Protein 1WI4 (pdb70)

CATH classification: 2.30.42.10

InterPro domains:
  IPR001202 WW domain [PF00397] (502-531)
  IPR001202 WW domain [PS01159] (506-531)
  IPR001202 WW domain [PS50020] (500-533)
  IPR001202 WW domain [SM00456] (501-533)
  IPR001202 WW domain [cd00201] (503-533)
  IPR001478 PDZ domain [PF00595] (27-93)
  IPR001478 PDZ domain [PS50106] (19-93)
  IPR001478 PDZ domain [SM00228] (29-109)
  IPR036020 WW domain superfamily [SSF51045] (499-533)
  IPR036034 PDZ superfamily [G3DSA:2.30.42.10] (19-107)
  IPR036034 PDZ superfamily [SSF50156] (15-94)
  IPR051342 PDZ domain-containing scaffold protein [PTHR19964] (27-443)

Nearest PDB structures (foldseek):
  1wi4-assembly1_A  TM=8.810E-01  e=4.599E-17  Mus musculus
  7weg-assembly2_B  TM=8.298E-01  e=1.142E-06  Mus musculus
  6zc8-assembly1_A  TM=8.086E-01  e=1.551E-05  Homo sapiens
  3cbx-assembly1_A  TM=6.709E-01  e=1.551E-05  Homo sapiens
  2yt7-assembly1_A  TM=7.079E-01  e=3.845E-05  Homo sapiens

Organism: Mus musculus (NCBI:txid10090)

Secondary structure (DSSP, 8-state):
-----S--S----TTEEEEEE--SS---EEEEE-SSSSS-SSEEEEEE-TTSHHHHH-S--TT-BEEEETTS--TT--HHHHHHHHHHS--SSSS-EEEEEE-------

Foldseek 3Di:
DVPDDDDDPDDDDQQKDKDWWAADQFDQWAKDAAPPDPNDVWIWGCARDPPHGVNVVPPHGTPWTFQDKQDGGSVRHGSCVRVVCRVVPPHDDGGTIITITGDDDDDDD

Radius of gyration: 14.54 Å; Cα contacts (8 Å, |Δi|>4): 215; chains: 1; bounding box: 42×41×35 Å

GO terms:
  GO:0045335 phagocytic vesicle (C, IDA)
  GO:0010827 regulation of D-glucose transmembrane transport (P, IDA)
  GO:0006605 protein targeting (P, IDA)
  GO:0008286 insulin receptor signaling pathway (P, IDA)
  GO:0071346 cellular response to type II interferon (P, IDA)
  GO:0005515 protein binding (F, IPI)

Structure (mmCIF, N/CA/C/O backbone):
data_1WI4
#
_entry.id   1WI4
#
loop_
_atom_site.group_PDB
_atom_site.id
_atom_site.type_symbol
_atom_site.label_atom_id
_atom_site.label_alt_id
_atom_site.label_comp_id
_atom_site.label_asym_id
_atom_site.label_entity_id
_atom_site.label_seq_id
_atom_site.pdbx_PDB_ins_code
_atom_site.Cartn_x
_atom_site.Cartn_y
_atom_site.Cartn_z
_atom_site.occupancy
_atom_site.B_iso_or_equiv
_atom_site.auth_seq_id
_atom_site.auth_comp_id
_atom_site.auth_asym_id
_atom_site.auth_atom_id
_atom_site.pdbx_PDB_model_num
ATOM 1 N N . GLY A 1 1 ? 6.209 23.264 -23.502 1.00 0.00 1 GLY A N 1
ATOM 2 C CA . GLY A 1 1 ? 6.886 22.172 -22.827 1.00 0.00 1 GLY A CA 1
ATOM 3 C C . GLY A 1 1 ? 6.066 21.598 -21.688 1.00 0.00 1 GLY A C 1
ATOM 4 O O . GLY A 1 1 ? 4.880 21.312 -21.851 1.00 0.00 1 GLY A O 1
ATOM 8 N N . SER A 1 2 ? 6.700 21.427 -20.532 1.00 0.00 2 SER A N 1
ATOM 9 C CA . SER A 1 2 ? 6.023 20.877 -19.363 1.00 0.00 2 SER A CA 1
ATOM 10 C C . SER A 1 2 ? 5.754 21.967 -18.330 1.00 0.00 2 SER A C 1
ATOM 11 O O . SER A 1 2 ? 6.588 22.844 -18.105 1.00 0.00 2 SER A O 1
ATOM 19 N N . SER A 1 3 ? 4.584 21.903 -17.703 1.00 0.00 3 SER A N 1
ATOM 20 C CA . SER A 1 3 ? 4.202 22.885 -16.695 1.00 0.00 3 SER A CA 1
ATOM 21 C C . SER A 1 3 ? 3.847 22.203 -15.378 1.00 0.00 3 SER A C 1
ATOM 22 O O . SER A 1 3 ? 3.292 21.105 -15.365 1.00 0.00 3 SER A O 1
ATOM 30 N N . GLY A 1 4 ? 4.171 22.862 -14.270 1.00 0.00 4 GLY A N 1
ATOM 31 C CA . GLY A 1 4 ? 3.880 22.305 -12.962 1.00 0.00 4 GLY A CA 1
ATOM 32 C C . GLY A 1 4 ? 4.831 22.805 -11.894 1.00 0.00 4 GLY A C 1
ATOM 33 O O . GLY A 1 4 ? 4.744 23.956 -11.465 1.00 0.00 4 GLY A O 1
ATOM 37 N N . SER A 1 5 ? 5.741 21.939 -11.461 1.00 0.00 5 SER A N 1
ATOM 38 C CA . SER A 1 5 ? 6.709 22.297 -10.431 1.00 0.00 5 SER A CA 1
ATOM 39 C C . SER A 1 5 ? 6.015 22.941 -9.234 1.00 0.00 5 SER A C 1
ATOM 40 O O . SER A 1 5 ? 4.793 23.083 -9.213 1.00 0.00 5 SER A O 1
ATOM 48 N N . SER A 1 6 ? 6.806 23.329 -8.238 1.00 0.00 6 SER A N 1
ATOM 49 C CA . SER A 1 6 ? 6.269 23.954 -7.035 1.00 0.00 6 SER A CA 1
ATOM 50 C C . SER A 1 6 ? 5.503 22.940 -6.191 1.00 0.00 6 SER A C 1
ATOM 51 O O . SER A 1 6 ? 5.948 22.551 -5.112 1.00 0.00 6 SER A O 1
ATOM 59 N N . GLY A 1 7 ? 4.347 22.514 -6.692 1.00 0.00 7 GLY A N 1
ATOM 60 C CA . GLY A 1 7 ? 3.537 21.549 -5.972 1.00 0.00 7 GLY A CA 1
ATOM 61 C C . GLY A 1 7 ? 2.527 20.858 -6.867 1.00 0.00 7 GLY A C 1
ATOM 62 O O . GLY A 1 7 ? 2.047 21.441 -7.839 1.00 0.00 7 GLY A O 1
ATOM 66 N N . SER A 1 8 ? 2.206 19.610 -6.541 1.00 0.00 8 SER A N 1
ATOM 67 C CA . SER A 1 8 ? 1.251 18.836 -7.325 1.00 0.00 8 SER A CA 1
ATOM 68 C C . SER A 1 8 ? 0.610 17.743 -6.476 1.00 0.00 8 SER A C 1
ATOM 69 O O . SER A 1 8 ? 1.238 17.157 -5.595 1.00 0.00 8 SER A O 1
ATOM 77 N N . PRO A 1 9 ? -0.674 17.462 -6.746 1.00 0.00 9 PRO A N 1
ATOM 78 C CA . PRO A 1 9 ? -1.430 16.438 -6.019 1.00 0.00 9 PRO A CA 1
ATOM 79 C C . PRO A 1 9 ? -0.951 15.026 -6.340 1.00 0.00 9 PRO A C 1
ATOM 80 O O . PRO A 1 9 ? -0.788 14.196 -5.445 1.00 0.00 9 PRO A O 1
ATOM 91 N N . LEU A 1 10 ? -0.726 14.760 -7.622 1.00 0.00 10 LEU A N 1
ATOM 92 C CA . LEU A 1 10 ? -0.265 13.448 -8.062 1.00 0.00 10 LEU A CA 1
ATOM 93 C C . LEU A 1 10 ? 1.029 13.566 -8.862 1.00 0.00 10 LEU A C 1
ATOM 94 O O . LEU A 1 10 ? 1.200 14.495 -9.651 1.00 0.00 10 LEU A O 1
ATOM 110 N N . ASP A 1 11 ? 1.934 12.616 -8.655 1.00 0.00 11 ASP A N 1
ATOM 111 C CA . ASP A 1 11 ? 3.211 12.611 -9.359 1.00 0.00 11 ASP A CA 1
ATOM 112 C C . ASP A 1 11 ? 4.056 11.410 -8.944 1.00 0.00 11 ASP A C 1
ATOM 113 O O . ASP A 1 11 ? 4.633 11.391 -7.857 1.00 0.00 11 ASP A O 1
ATOM 122 N N . ARG A 1 12 ? 4.122 10.410 -9.817 1.00 0.00 12 ARG A N 1
ATOM 123 C CA . ARG A 1 12 ? 4.894 9.205 -9.540 1.00 0.00 12 ARG A CA 1
ATOM 124 C C . ARG A 1 12 ? 6.271 9.556 -8.984 1.00 0.00 12 ARG A C 1
ATOM 125 O O . ARG A 1 12 ? 6.917 10.497 -9.448 1.00 0.00 12 ARG A O 1
ATOM 146 N N . ASP A 1 13 ? 6.714 8.796 -7.990 1.00 0.00 13 ASP A N 1
ATOM 147 C CA . ASP A 1 13 ? 8.014 9.026 -7.371 1.00 0.00 13 ASP A CA 1
ATOM 148 C C . ASP A 1 13 ? 9.119 8.316 -8.148 1.00 0.00 13 ASP A C 1
ATOM 149 O O . ASP A 1 13 ? 8.885 7.328 -8.844 1.00 0.00 13 ASP A O 1
ATOM 158 N N . PRO A 1 14 ? 10.352 8.831 -8.028 1.00 0.00 14 PRO A N 1
ATOM 159 C CA . PRO A 1 14 ? 11.517 8.262 -8.712 1.00 0.00 14 PRO A CA 1
ATOM 160 C C . PRO A 1 14 ? 11.921 6.907 -8.140 1.00 0.00 14 PRO A C 1
ATOM 161 O O . PRO A 1 14 ? 12.360 6.021 -8.871 1.00 0.00 14 PRO A O 1
ATOM 172 N N . ALA A 1 15 ? 11.768 6.755 -6.828 1.00 0.00 15 ALA A N 1
ATOM 173 C CA . ALA A 1 15 ? 12.114 5.507 -6.159 1.00 0.00 15 ALA A CA 1
ATOM 174 C C . ALA A 1 15 ? 10.889 4.616 -5.991 1.00 0.00 15 ALA A C 1
ATOM 175 O O . ALA A 1 15 ? 10.849 3.758 -5.109 1.00 0.00 15 ALA A O 1
ATOM 182 N N . PHE A 1 16 ? 9.889 4.825 -6.841 1.00 0.00 16 PHE A N 1
ATOM 183 C CA . PHE A 1 16 ? 8.661 4.041 -6.785 1.00 0.00 16 PHE A CA 1
ATOM 184 C C . PHE A 1 16 ? 8.922 2.592 -7.185 1.00 0.00 16 PHE A C 1
ATOM 185 O O . PHE A 1 16 ? 9.203 2.299 -8.347 1.00 0.00 16 PHE A O 1
ATOM 202 N N . ARG A 1 17 ? 8.826 1.690 -6.214 1.00 0.00 17 ARG A N 1
ATOM 203 C CA . ARG A 1 17 ? 9.053 0.272 -6.464 1.00 0.00 17 ARG A CA 1
ATOM 204 C C . ARG A 1 17 ? 7.744 -0.509 -6.396 1.00 0.00 17 ARG A C 1
ATOM 205 O O . ARG A 1 17 ? 6.833 -0.151 -5.649 1.00 0.00 17 ARG A O 1
ATOM 226 N N . VAL A 1 18 ? 7.656 -1.577 -7.182 1.00 0.00 18 VAL A N 1
ATOM 227 C CA . VAL A 1 18 ? 6.459 -2.409 -7.212 1.00 0.00 18 VAL A CA 1
ATOM 228 C C . VAL A 1 18 ? 6.809 -3.882 -7.035 1.00 0.00 18 VAL A C 1
ATOM 229 O O . VAL A 1 18 ? 7.639 -4.425 -7.765 1.00 0.00 18 VAL A O 1
ATOM 242 N N . ILE A 1 19 ? 6.170 -4.524 -6.063 1.00 0.00 19 ILE A N 1
ATOM 243 C CA . ILE A 1 19 ? 6.413 -5.935 -5.792 1.00 0.00 19 ILE A CA 1
ATOM 244 C C . ILE A 1 19 ? 5.104 -6.716 -5.728 1.00 0.00 19 ILE A C 1
ATOM 245 O O . ILE A 1 19 ? 4.021 -6.147 -5.872 1.00 0.00 19 ILE A O 1
ATOM 261 N N . THR A 1 20 ? 5.211 -8.023 -5.508 1.00 0.00 20 THR A N 1
ATOM 262 C CA . THR A 1 20 ? 4.037 -8.882 -5.423 1.00 0.00 20 THR A CA 1
ATOM 263 C C . THR A 1 20 ? 4.121 -9.811 -4.218 1.00 0.00 20 THR A C 1
ATOM 264 O O . THR A 1 20 ? 5.164 -10.411 -3.956 1.00 0.00 20 THR A O 1
ATOM 275 N N . VAL A 1 21 ? 3.017 -9.926 -3.487 1.00 0.00 21 VAL A N 1
ATOM 276 C CA . VAL A 1 21 ? 2.966 -10.785 -2.310 1.00 0.00 21 VAL A CA 1
ATOM 277 C C . VAL A 1 21 ? 2.058 -11.987 -2.545 1.00 0.00 21 VAL A C 1
ATOM 278 O O . VAL A 1 21 ? 0.886 -11.837 -2.890 1.00 0.00 21 VAL A O 1
ATOM 291 N N . THR A 1 22 ? 2.608 -13.183 -2.356 1.00 0.00 22 THR A N 1
ATOM 292 C CA . THR A 1 22 ? 1.849 -14.412 -2.548 1.00 0.00 22 THR A CA 1
ATOM 293 C C . THR A 1 22 ? 0.515 -14.355 -1.811 1.00 0.00 22 THR A C 1
ATOM 294 O O . THR A 1 22 ? 0.474 -14.321 -0.581 1.00 0.00 22 THR A O 1
ATOM 305 N N . LYS A 1 23 ? -0.575 -14.347 -2.571 1.00 0.00 23 LYS A N 1
ATOM 306 C CA . LYS A 1 23 ? -1.912 -14.296 -1.991 1.00 0.00 23 LYS A CA 1
ATOM 307 C C . LYS A 1 23 ? -2.405 -15.696 -1.640 1.00 0.00 23 LYS A C 1
ATOM 308 O O . LYS A 1 23 ? -2.426 -16.588 -2.488 1.00 0.00 23 LYS A O 1
ATOM 327 N N . GLU A 1 24 ? -2.803 -15.881 -0.385 1.00 0.00 24 GLU A N 1
ATOM 328 C CA . GLU A 1 24 ? -3.297 -17.173 0.077 1.00 0.00 24 GLU A CA 1
ATOM 329 C C . GLU A 1 24 ? -4.647 -17.022 0.772 1.00 0.00 24 GLU A C 1
ATOM 330 O O . GLU A 1 24 ? -5.617 -17.697 0.425 1.00 0.00 24 GLU A O 1
ATOM 342 N N . THR A 1 25 ? -4.703 -16.131 1.758 1.00 0.00 25 THR A N 1
ATOM 343 C CA . THR A 1 25 ? -5.932 -15.892 2.503 1.00 0.00 25 THR A CA 1
ATOM 344 C C . THR A 1 25 ? -6.465 -14.487 2.249 1.00 0.00 25 THR A C 1
ATOM 345 O O . THR A 1 25 ? -7.630 -14.309 1.894 1.00 0.00 25 THR A O 1
ATOM 356 N N . GLY A 1 26 ? -5.604 -13.490 2.431 1.00 0.00 26 GLY A N 1
ATOM 357 C CA . GLY A 1 26 ? -6.008 -12.113 2.216 1.00 0.00 26 GLY A CA 1
ATOM 358 C C . GLY A 1 26 ? -4.894 -11.129 2.515 1.00 0.00 26 GLY A C 1
ATOM 359 O O . GLY A 1 26 ? -3.864 -11.499 3.080 1.00 0.00 26 GLY A O 1
ATOM 363 N N . LEU A 1 27 ? -5.099 -9.873 2.134 1.00 0.00 27 LEU A N 1
ATOM 364 C CA . LEU A 1 27 ? -4.102 -8.832 2.363 1.00 0.00 27 LEU A CA 1
ATOM 365 C C . LEU A 1 27 ? -3.646 -8.826 3.819 1.00 0.00 27 LEU A C 1
ATOM 366 O O . LEU A 1 27 ? -2.517 -9.207 4.128 1.00 0.00 27 LEU A O 1
ATOM 382 N N . GLY A 1 28 ? -4.532 -8.392 4.710 1.00 0.00 28 GLY A N 1
ATOM 383 C CA . GLY A 1 28 ? -4.202 -8.347 6.123 1.00 0.00 28 GLY A CA 1
ATOM 384 C C . GLY A 1 28 ? -3.173 -7.281 6.444 1.00 0.00 28 GLY A C 1
ATOM 385 O O . GLY A 1 28 ? -2.262 -7.508 7.241 1.00 0.00 28 GLY A O 1
ATOM 389 N N . LEU A 1 29 ? -3.317 -6.116 5.823 1.00 0.00 29 LEU A N 1
ATOM 390 C CA . LEU A 1 29 ? -2.392 -5.011 6.045 1.00 0.00 29 LEU A CA 1
ATOM 391 C C . LEU A 1 29 ? -3.133 -3.769 6.529 1.00 0.00 29 LEU A C 1
ATOM 392 O O . LEU A 1 29 ? -4.285 -3.538 6.162 1.00 0.00 29 LEU A O 1
ATOM 408 N N . LYS A 1 30 ? -2.464 -2.971 7.354 1.00 0.00 30 LYS A N 1
ATOM 409 C CA . LYS A 1 30 ? -3.056 -1.749 7.886 1.00 0.00 30 LYS A CA 1
ATOM 410 C C . LYS A 1 30 ? -2.447 -0.516 7.227 1.00 0.00 30 LYS A C 1
ATOM 411 O O . LYS A 1 30 ? -1.291 -0.535 6.803 1.00 0.00 30 LYS A O 1
ATOM 430 N N . ILE A 1 31 ? -3.230 0.554 7.145 1.00 0.00 31 ILE A N 1
ATOM 431 C CA . ILE A 1 31 ? -2.766 1.795 6.540 1.00 0.00 31 ILE A CA 1
ATOM 432 C C . ILE A 1 31 ? -2.909 2.966 7.507 1.00 0.00 31 ILE A C 1
ATOM 433 O O . ILE A 1 31 ? -3.664 2.894 8.478 1.00 0.00 31 ILE A O 1
ATOM 449 N N . LEU A 1 32 ? -2.182 4.043 7.235 1.00 0.00 32 LEU A N 1
ATOM 450 C CA . LEU A 1 32 ? -2.229 5.232 8.080 1.00 0.00 32 LEU A CA 1
ATOM 451 C C . LEU A 1 32 ? -2.300 6.499 7.234 1.00 0.00 32 LEU A C 1
ATOM 452 O O . LEU A 1 32 ? -1.823 6.529 6.100 1.00 0.00 32 LEU A O 1
ATOM 468 N N . GLY A 1 33 ? -2.898 7.546 7.794 1.00 0.00 33 GLY A N 1
ATOM 469 C CA . GLY A 1 33 ? -3.019 8.802 7.078 1.00 0.00 33 GLY A CA 1
ATOM 470 C C . GLY A 1 33 ? -4.413 9.023 6.525 1.00 0.00 33 GLY A C 1
ATOM 471 O O . GLY A 1 33 ? -5.387 8.480 7.044 1.00 0.00 33 GLY A O 1
ATOM 475 N N . GLY A 1 34 ? -4.509 9.823 5.468 1.00 0.00 34 GLY A N 1
ATOM 476 C CA . GLY A 1 34 ? -5.798 10.102 4.862 1.00 0.00 34 GLY A CA 1
ATOM 477 C C . GLY A 1 34 ? -6.066 11.587 4.727 1.00 0.00 34 GLY A C 1
ATOM 478 O O . GLY A 1 34 ? -5.920 12.341 5.689 1.00 0.00 34 GLY A O 1
ATOM 482 N N . ILE A 1 35 ? -6.459 12.009 3.530 1.00 0.00 35 ILE A N 1
ATOM 483 C CA . ILE A 1 35 ? -6.747 13.415 3.272 1.00 0.00 35 ILE A CA 1
ATOM 484 C C . ILE A 1 35 ? -7.517 14.039 4.431 1.00 0.00 35 ILE A C 1
ATOM 485 O O . ILE A 1 35 ? -7.457 15.248 4.649 1.00 0.00 35 ILE A O 1
ATOM 501 N N . ASN A 1 36 ? -8.238 13.205 5.173 1.00 0.00 36 ASN A N 1
ATOM 502 C CA . ASN A 1 36 ? -9.019 13.675 6.312 1.00 0.00 36 ASN A CA 1
ATOM 503 C C . ASN A 1 36 ? -8.254 13.473 7.617 1.00 0.00 36 ASN A C 1
ATOM 504 O O . ASN A 1 36 ? -8.391 14.257 8.556 1.00 0.00 36 ASN A O 1
ATOM 515 N N . ARG A 1 37 ? -7.448 12.417 7.667 1.00 0.00 37 ARG A N 1
ATOM 516 C CA . ARG A 1 37 ? -6.662 12.112 8.856 1.00 0.00 37 ARG A CA 1
ATOM 517 C C . ARG A 1 37 ? -5.506 13.096 9.010 1.00 0.00 37 ARG A C 1
ATOM 518 O O . ARG A 1 37 ? -5.282 13.945 8.149 1.00 0.00 37 ARG A O 1
ATOM 539 N N . ASN A 1 38 ? -4.776 12.974 10.114 1.00 0.00 38 ASN A N 1
ATOM 540 C CA . ASN A 1 38 ? -3.643 13.853 10.382 1.00 0.00 38 ASN A CA 1
ATOM 541 C C . ASN A 1 38 ? -2.358 13.279 9.794 1.00 0.00 38 ASN A C 1
ATOM 542 O O . ASN A 1 38 ? -1.456 14.022 9.407 1.00 0.00 38 ASN A O 1
ATOM 553 N N . GLU A 1 39 ? -2.283 11.953 9.729 1.00 0.00 39 GLU A N 1
ATOM 554 C CA . GLU A 1 39 ? -1.108 11.281 9.188 1.00 0.00 39 GLU A CA 1
ATOM 555 C C . GLU A 1 39 ? -1.012 11.484 7.678 1.00 0.00 39 GLU A C 1
ATOM 556 O O . GLU A 1 39 ? 0.058 11.339 7.088 1.00 0.00 39 GLU A O 1
ATOM 568 N N . GLY A 1 40 ? -2.140 11.820 7.059 1.00 0.00 40 GLY A N 1
ATOM 569 C CA . GLY A 1 40 ? -2.163 12.037 5.624 1.00 0.00 40 GLY A CA 1
ATOM 570 C C . GLY A 1 40 ? -1.502 13.341 5.225 1.00 0.00 40 GLY A C 1
ATOM 571 O O . GLY A 1 40 ? -0.741 13.936 5.989 1.00 0.00 40 GLY A O 1
ATOM 575 N N . PRO A 1 41 ? -1.791 13.805 4.000 1.00 0.00 41 PRO A N 1
ATOM 576 C CA . PRO A 1 41 ? -2.694 13.105 3.082 1.00 0.00 41 PRO A CA 1
ATOM 577 C C . PRO A 1 41 ? -2.094 11.806 2.556 1.00 0.00 41 PRO A C 1
ATOM 578 O O . PRO A 1 41 ? -2.804 10.954 2.018 1.00 0.00 41 PRO A O 1
ATOM 589 N N . LEU A 1 42 ? -0.783 11.658 2.714 1.00 0.00 42 LEU A N 1
ATOM 590 C CA . LEU A 1 42 ? -0.086 10.461 2.255 1.00 0.00 42 LEU A CA 1
ATOM 591 C C . LEU A 1 42 ? -0.517 9.239 3.060 1.00 0.00 42 LEU A C 1
ATOM 592 O O . LEU A 1 42 ? -0.886 9.351 4.229 1.00 0.00 42 LEU A O 1
ATOM 608 N N . VAL A 1 43 ? -0.465 8.072 2.426 1.00 0.00 43 VAL A N 1
ATOM 609 C CA . VAL A 1 43 ? -0.846 6.827 3.084 1.00 0.00 43 VAL A CA 1
ATOM 610 C C . VAL A 1 43 ? 0.370 5.941 3.329 1.00 0.00 43 VAL A C 1
ATOM 611 O O . VAL A 1 43 ? 1.186 5.726 2.433 1.00 0.00 43 VAL A O 1
ATOM 624 N N . TYR A 1 44 ? 0.484 5.428 4.549 1.00 0.00 44 TYR A N 1
ATOM 625 C CA . TYR A 1 44 ? 1.602 4.566 4.914 1.00 0.00 44 TYR A CA 1
ATOM 626 C C . TYR A 1 44 ? 1.110 3.304 5.617 1.00 0.00 44 TYR A C 1
ATOM 627 O O . TYR A 1 44 ? -0.058 3.207 5.995 1.00 0.00 44 TYR A O 1
ATOM 645 N N . ILE A 1 45 ? 2.009 2.342 5.789 1.00 0.00 45 ILE A N 1
ATOM 646 C CA . ILE A 1 45 ? 1.668 1.087 6.448 1.00 0.00 45 ILE A CA 1
ATOM 647 C C . ILE A 1 45 ? 1.566 1.269 7.958 1.00 0.00 45 ILE A C 1
ATOM 648 O O . ILE A 1 45 ? 2.578 1.348 8.655 1.00 0.00 45 ILE A O 1
ATOM 664 N N . HIS A 1 46 ? 0.336 1.334 8.459 1.00 0.00 46 HIS A N 1
ATOM 665 C CA . HIS A 1 46 ? 0.101 1.505 9.888 1.00 0.00 46 HIS A CA 1
ATOM 666 C C . HIS A 1 46 ? 0.828 0.430 10.691 1.00 0.00 46 HIS A C 1
ATOM 667 O O . HIS A 1 46 ? 1.565 0.735 11.628 1.00 0.00 46 HIS A O 1
ATOM 682 N N . GLU A 1 47 ? 0.615 -0.827 10.316 1.00 0.00 47 GLU A N 1
ATOM 683 C CA . GLU A 1 47 ? 1.249 -1.946 11.003 1.00 0.00 47 GLU A CA 1
ATOM 684 C C . GLU A 1 47 ? 0.985 -3.257 10.267 1.00 0.00 47 GLU A C 1
ATOM 685 O O . GLU A 1 47 ? -0.116 -3.490 9.768 1.00 0.00 47 GLU A O 1
ATOM 697 N N . VAL A 1 48 ? 2.003 -4.109 10.205 1.00 0.00 48 VAL A N 1
ATOM 698 C CA . VAL A 1 48 ? 1.881 -5.397 9.531 1.00 0.00 48 VAL A CA 1
ATOM 699 C C . VAL A 1 48 ? 1.271 -6.445 10.455 1.00 0.00 48 VAL A C 1
ATOM 700 O O . VAL A 1 48 ? 1.959 -7.019 11.299 1.00 0.00 48 VAL A O 1
ATOM 713 N N . ILE A 1 49 ? -0.025 -6.690 10.288 1.00 0.00 49 ILE A N 1
ATOM 714 C CA . ILE A 1 49 ? -0.728 -7.670 11.106 1.00 0.00 49 ILE A CA 1
ATOM 715 C C . ILE A 1 49 ? -0.071 -9.043 11.004 1.00 0.00 49 ILE A C 1
ATOM 716 O O . ILE A 1 49 ? 0.188 -9.555 9.915 1.00 0.00 49 ILE A O 1
ATOM 732 N N . PRO A 1 50 ? 0.203 -9.655 12.166 1.00 0.00 50 PRO A N 1
ATOM 733 C CA . PRO A 1 50 ? 0.830 -10.978 12.234 1.00 0.00 50 PRO A CA 1
ATOM 734 C C . PRO A 1 50 ? -0.102 -12.087 11.757 1.00 0.00 50 PRO A C 1
ATOM 735 O O . PRO A 1 50 ? -1.065 -12.437 12.437 1.00 0.00 50 PRO A O 1
ATOM 746 N N . GLY A 1 51 ? 0.193 -12.637 10.582 1.00 0.00 51 GLY A N 1
ATOM 747 C CA . GLY A 1 51 ? -0.629 -13.700 10.035 1.00 0.00 51 GLY A CA 1
ATOM 748 C C . GLY A 1 51 ? -1.249 -13.327 8.703 1.00 0.00 51 GLY A C 1
ATOM 749 O O . GLY A 1 51 ? -2.251 -13.911 8.291 1.00 0.00 51 GLY A O 1
ATOM 753 N N . GLY A 1 52 ? -0.653 -12.349 8.028 1.00 0.00 52 GLY A N 1
ATOM 754 C CA . GLY A 1 52 ? -1.168 -11.913 6.743 1.00 0.00 52 GLY A CA 1
ATOM 755 C C . GLY A 1 52 ? -0.283 -12.340 5.588 1.00 0.00 52 GLY A C 1
ATOM 756 O O . GLY A 1 52 ? 0.746 -12.985 5.792 1.00 0.00 52 GLY A O 1
ATOM 760 N N . ASP A 1 53 ? -0.684 -11.981 4.374 1.00 0.00 53 ASP A N 1
ATOM 761 C CA . ASP A 1 53 ? 0.080 -12.331 3.182 1.00 0.00 53 ASP A CA 1
ATOM 762 C C . ASP A 1 53 ? 1.406 -11.578 3.146 1.00 0.00 53 ASP A C 1
ATOM 763 O O . ASP A 1 53 ? 2.469 -12.179 2.987 1.00 0.00 53 ASP A O 1
ATOM 772 N N . CYS A 1 54 ? 1.336 -10.259 3.294 1.00 0.00 54 CYS A N 1
ATOM 773 C CA . CYS A 1 54 ? 2.531 -9.423 3.276 1.00 0.00 54 CYS A CA 1
ATOM 774 C C . CYS A 1 54 ? 3.436 -9.744 4.461 1.00 0.00 54 CYS A C 1
ATOM 775 O O . CYS A 1 54 ? 4.660 -9.788 4.327 1.00 0.00 54 CYS A O 1
ATOM 783 N N . TYR A 1 55 ? 2.828 -9.966 5.621 1.00 0.00 55 TYR A N 1
ATOM 784 C CA . TYR A 1 55 ? 3.579 -10.279 6.831 1.00 0.00 55 TYR A CA 1
ATOM 785 C C . TYR A 1 55 ? 4.720 -11.245 6.529 1.00 0.00 55 TYR A C 1
ATOM 786 O O . TYR A 1 55 ? 5.865 -11.013 6.917 1.00 0.00 55 TYR A O 1
ATOM 804 N N . LYS A 1 56 ? 4.399 -12.331 5.834 1.00 0.00 56 LYS A N 1
ATOM 805 C CA . LYS A 1 56 ? 5.395 -13.334 5.477 1.00 0.00 56 LYS A CA 1
ATOM 806 C C . LYS A 1 56 ? 6.437 -12.752 4.527 1.00 0.00 56 LYS A C 1
ATOM 807 O O . LYS A 1 56 ? 7.631 -13.022 4.658 1.00 0.00 56 LYS A O 1
ATOM 826 N N . ASP A 1 57 ? 5.977 -11.950 3.572 1.00 0.00 57 ASP A N 1
ATOM 827 C CA . ASP A 1 57 ? 6.870 -11.328 2.601 1.00 0.00 57 ASP A CA 1
ATOM 828 C C . ASP A 1 57 ? 7.979 -10.550 3.303 1.00 0.00 57 ASP A C 1
ATOM 829 O O . ASP A 1 57 ? 9.163 -10.792 3.072 1.00 0.00 57 ASP A O 1
ATOM 838 N N . GLY A 1 58 ? 7.586 -9.613 4.161 1.00 0.00 58 GLY A N 1
ATOM 839 C CA . GLY A 1 58 ? 8.558 -8.813 4.883 1.00 0.00 58 GLY A CA 1
ATOM 840 C C . GLY A 1 58 ? 9.022 -7.609 4.088 1.00 0.00 58 GLY A C 1
ATOM 841 O O . GLY A 1 58 ? 9.301 -6.552 4.655 1.00 0.00 58 GLY A O 1
ATOM 845 N N . ARG A 1 59 ? 9.107 -7.768 2.771 1.00 0.00 59 ARG A N 1
ATOM 846 C CA . ARG A 1 59 ? 9.544 -6.685 1.897 1.00 0.00 59 ARG A CA 1
ATOM 847 C C . ARG A 1 59 ? 8.993 -5.345 2.375 1.00 0.00 59 ARG A C 1
ATOM 848 O O . ARG A 1 59 ? 9.673 -4.320 2.300 1.00 0.00 59 ARG A O 1
ATOM 869 N N . LEU A 1 60 ? 7.759 -5.359 2.866 1.00 0.00 60 LEU A N 1
ATOM 870 C CA . LEU A 1 60 ? 7.116 -4.145 3.357 1.00 0.00 60 LEU A CA 1
ATOM 871 C C . LEU A 1 60 ? 7.226 -4.046 4.875 1.00 0.00 60 LEU A C 1
ATOM 872 O O . LEU A 1 60 ? 7.500 -5.035 5.555 1.00 0.00 60 LEU A O 1
ATOM 888 N N . LYS A 1 61 ? 7.010 -2.845 5.401 1.00 0.00 61 LYS A N 1
ATOM 889 C CA . LYS A 1 61 ? 7.081 -2.615 6.839 1.00 0.00 61 LYS A CA 1
ATOM 890 C C . LYS A 1 61 ? 6.245 -1.404 7.239 1.00 0.00 61 LYS A C 1
ATOM 891 O O . LYS A 1 61 ? 5.805 -0.619 6.398 1.00 0.00 61 LYS A O 1
ATOM 910 N N . PRO A 1 62 ? 6.021 -1.245 8.552 1.00 0.00 62 PRO A N 1
ATOM 911 C CA . PRO A 1 62 ? 5.238 -0.130 9.092 1.00 0.00 62 PRO A CA 1
ATOM 912 C C . PRO A 1 62 ? 5.960 1.206 8.954 1.00 0.00 62 PRO A C 1
ATOM 913 O O . PRO A 1 62 ? 7.054 1.389 9.487 1.00 0.00 62 PRO A O 1
ATOM 924 N N . GLY A 1 63 ? 5.341 2.138 8.235 1.00 0.00 63 GLY A N 1
ATOM 925 C CA . GLY A 1 63 ? 5.940 3.445 8.041 1.00 0.00 63 GLY A CA 1
ATOM 926 C C . GLY A 1 63 ? 6.189 3.757 6.579 1.00 0.00 63 GLY A C 1
ATOM 927 O O . GLY A 1 63 ? 6.371 4.917 6.207 1.00 0.00 63 GLY A O 1
ATOM 931 N N . ASP A 1 64 ? 6.199 2.721 5.748 1.00 0.00 64 ASP A N 1
ATOM 932 C CA . ASP A 1 64 ? 6.428 2.890 4.318 1.00 0.00 64 ASP A CA 1
ATOM 933 C C . ASP A 1 64 ? 5.232 3.563 3.651 1.00 0.00 64 ASP A C 1
ATOM 934 O O . ASP A 1 64 ? 4.084 3.305 4.012 1.00 0.00 64 ASP A O 1
ATOM 943 N N . GLN A 1 65 ? 5.510 4.426 2.680 1.00 0.00 65 GLN A N 1
ATOM 944 C CA . GLN A 1 65 ? 4.456 5.136 1.965 1.00 0.00 65 GLN A CA 1
ATOM 945 C C . GLN A 1 65 ? 3.906 4.288 0.822 1.00 0.00 65 GLN A C 1
ATOM 946 O O . GLN A 1 65 ? 4.630 3.944 -0.113 1.00 0.00 65 GLN A O 1
ATOM 960 N N . LEU A 1 66 ? 2.623 3.955 0.905 1.00 0.00 66 LEU A N 1
ATOM 961 C CA . LEU A 1 66 ? 1.975 3.146 -0.122 1.00 0.00 66 LEU A CA 1
ATOM 962 C C . LEU A 1 66 ? 1.650 3.988 -1.352 1.00 0.00 66 LEU A C 1
ATOM 963 O O . LEU A 1 66 ? 1.833 5.205 -1.351 1.00 0.00 66 LEU A O 1
ATOM 979 N N . VAL A 1 67 ? 1.163 3.330 -2.400 1.00 0.00 67 VAL A N 1
ATOM 980 C CA . VAL A 1 67 ? 0.807 4.018 -3.636 1.00 0.00 67 VAL A CA 1
ATOM 981 C C . VAL A 1 67 ? -0.478 3.452 -4.229 1.00 0.00 67 VAL A C 1
ATOM 982 O O . VAL A 1 67 ? -1.372 4.200 -4.626 1.00 0.00 67 VAL A O 1
ATOM 995 N N . SER A 1 68 ? -0.564 2.127 -4.287 1.00 0.00 68 SER A N 1
ATOM 996 C CA . SER A 1 68 ? -1.739 1.460 -4.835 1.00 0.00 68 SER A CA 1
ATOM 997 C C . SER A 1 68 ? -1.713 -0.032 -4.520 1.00 0.00 68 SER A C 1
ATOM 998 O O . SER A 1 68 ? -0.659 -0.667 -4.558 1.00 0.00 68 SER A O 1
ATOM 1006 N N . ILE A 1 69 ? -2.881 -0.586 -4.210 1.00 0.00 69 ILE A N 1
ATOM 1007 C CA . ILE A 1 69 ? -2.993 -2.003 -3.890 1.00 0.00 69 ILE A CA 1
ATOM 1008 C C . ILE A 1 69 ? -4.007 -2.693 -4.796 1.00 0.00 69 ILE A C 1
ATOM 1009 O O . ILE A 1 69 ? -5.106 -2.186 -5.013 1.00 0.00 69 ILE A O 1
ATOM 1025 N N . ASN A 1 70 ? -3.628 -3.853 -5.322 1.00 0.00 70 ASN A N 1
ATOM 1026 C CA . ASN A 1 70 ? -4.505 -4.614 -6.205 1.00 0.00 70 ASN A CA 1
ATOM 1027 C C . ASN A 1 70 ? -4.637 -3.931 -7.563 1.00 0.00 70 ASN A C 1
ATOM 1028 O O . ASN A 1 70 ? -4.181 -4.453 -8.580 1.00 0.00 70 ASN A O 1
ATOM 1039 N N . LYS A 1 71 ? -5.263 -2.759 -7.571 1.00 0.00 71 LYS A N 1
ATOM 1040 C CA . LYS A 1 71 ? -5.453 -2.002 -8.802 1.00 0.00 71 LYS A CA 1
ATOM 1041 C C . LYS A 1 71 ? -6.177 -0.688 -8.526 1.00 0.00 71 LYS A C 1
ATOM 1042 O O . LYS A 1 71 ? -6.905 -0.179 -9.377 1.00 0.00 71 LYS A O 1
ATOM 1061 N N . GLU A 1 72 ? -5.970 -0.143 -7.331 1.00 0.00 72 GLU A N 1
ATOM 1062 C CA . GLU A 1 72 ? -6.603 1.112 -6.944 1.00 0.00 72 GLU A CA 1
ATOM 1063 C C . GLU A 1 72 ? -5.556 2.184 -6.657 1.00 0.00 72 GLU A C 1
ATOM 1064 O O . GLU A 1 72 ? -4.360 1.968 -6.857 1.00 0.00 72 GLU A O 1
ATOM 1076 N N . SER A 1 73 ? -6.014 3.340 -6.187 1.00 0.00 73 SER A N 1
ATOM 1077 C CA . SER A 1 73 ? -5.117 4.448 -5.876 1.00 0.00 73 SER A CA 1
ATOM 1078 C C . SER A 1 73 ? -5.111 4.737 -4.378 1.00 0.00 73 SER A C 1
ATOM 1079 O O . SER A 1 73 ? -6.164 4.835 -3.749 1.00 0.00 73 SER A O 1
ATOM 1087 N N . MET A 1 74 ? -3.915 4.873 -3.814 1.00 0.00 74 MET A N 1
ATOM 1088 C CA . MET A 1 74 ? -3.771 5.152 -2.390 1.00 0.00 74 MET A CA 1
ATOM 1089 C C . MET A 1 74 ? -3.252 6.569 -2.164 1.00 0.00 74 MET A C 1
ATOM 1090 O O . MET A 1 74 ? -3.323 7.095 -1.053 1.00 0.00 74 MET A O 1
ATOM 1104 N N . ILE A 1 75 ? -2.730 7.179 -3.222 1.00 0.00 75 ILE A N 1
ATOM 1105 C CA . ILE A 1 75 ? -2.201 8.534 -3.138 1.00 0.00 75 ILE A CA 1
ATOM 1106 C C . ILE A 1 75 ? -3.326 9.562 -3.081 1.00 0.00 75 ILE A C 1
ATOM 1107 O O . ILE A 1 75 ? -4.224 9.562 -3.922 1.00 0.00 75 ILE A O 1
ATOM 1123 N N . GLY A 1 76 ? -3.270 10.437 -2.082 1.00 0.00 76 GLY A N 1
ATOM 1124 C CA . GLY A 1 76 ? -4.290 11.460 -1.933 1.00 0.00 76 GLY A CA 1
ATOM 1125 C C . GLY A 1 76 ? -5.692 10.883 -1.920 1.00 0.00 76 GLY A C 1
ATOM 1126 O O . GLY A 1 76 ? -6.554 11.310 -2.688 1.00 0.00 76 GLY A O 1
ATOM 1130 N N . VAL A 1 77 ? -5.920 9.907 -1.047 1.00 0.00 77 VAL A N 1
ATOM 1131 C CA . VAL A 1 77 ? -7.227 9.270 -0.937 1.00 0.00 77 VAL A CA 1
ATOM 1132 C C . VAL A 1 77 ? -7.752 9.335 0.493 1.00 0.00 77 VAL A C 1
ATOM 1133 O O . VAL A 1 77 ? -7.052 9.781 1.402 1.00 0.00 77 VAL A O 1
ATOM 1146 N N . SER A 1 78 ? -8.988 8.885 0.685 1.00 0.00 78 SER A N 1
ATOM 1147 C CA . SER A 1 78 ? -9.609 8.894 2.004 1.00 0.00 78 SER A CA 1
ATOM 1148 C C . SER A 1 78 ? -9.123 7.715 2.841 1.00 0.00 78 SER A C 1
ATOM 1149 O O . SER A 1 78 ? -9.046 6.585 2.357 1.00 0.00 78 SER A O 1
ATOM 1157 N N . PHE A 1 79 ? -8.796 7.986 4.100 1.00 0.00 79 PHE A N 1
ATOM 1158 C CA . PHE A 1 79 ? -8.317 6.948 5.006 1.00 0.00 79 PHE A CA 1
ATOM 1159 C C . PHE A 1 79 ? -9.205 5.710 4.933 1.00 0.00 79 PHE A C 1
ATOM 1160 O O . PHE A 1 79 ? -8.713 4.583 4.881 1.00 0.00 79 PHE A O 1
ATOM 1177 N N . GLU A 1 80 ? -10.516 5.929 4.931 1.00 0.00 80 GLU A N 1
ATOM 1178 C CA . GLU A 1 80 ? -11.474 4.831 4.866 1.00 0.00 80 GLU A CA 1
ATOM 1179 C C . GLU A 1 80 ? -11.404 4.127 3.514 1.00 0.00 80 GLU A C 1
ATOM 1180 O O . GLU A 1 80 ? -11.507 2.904 3.434 1.00 0.00 80 GLU A O 1
ATOM 1192 N N . GLU A 1 81 ? -11.228 4.910 2.454 1.00 0.00 81 GLU A N 1
ATOM 1193 C CA . GLU A 1 81 ? -11.147 4.363 1.105 1.00 0.00 81 GLU A CA 1
ATOM 1194 C C . GLU A 1 81 ? -10.011 3.349 0.998 1.00 0.00 81 GLU A C 1
ATOM 1195 O O . GLU A 1 81 ? -10.244 2.160 0.787 1.00 0.00 81 GLU A O 1
ATOM 1207 N N . ALA A 1 82 ? -8.780 3.830 1.143 1.00 0.00 82 ALA A N 1
ATOM 1208 C CA . ALA A 1 82 ? -7.608 2.968 1.064 1.00 0.00 82 ALA A CA 1
ATOM 1209 C C . ALA A 1 82 ? -7.838 1.660 1.814 1.00 0.00 82 ALA A C 1
ATOM 1210 O O . ALA A 1 82 ? -7.530 0.580 1.309 1.00 0.00 82 ALA A O 1
ATOM 1217 N N . LYS A 1 83 ? -8.380 1.763 3.022 1.00 0.00 83 LYS A N 1
ATOM 1218 C CA . LYS A 1 83 ? -8.652 0.589 3.843 1.00 0.00 83 LYS A CA 1
ATOM 1219 C C . LYS A 1 83 ? -9.806 -0.223 3.265 1.00 0.00 83 LYS A C 1
ATOM 1220 O O . LYS A 1 83 ? -9.833 -1.449 3.377 1.00 0.00 83 LYS A O 1
ATOM 1239 N N . SER A 1 84 ? -10.758 0.468 2.646 1.00 0.00 84 SER A N 1
ATOM 1240 C CA . SER A 1 84 ? -11.917 -0.190 2.052 1.00 0.00 84 SER A CA 1
ATOM 1241 C C . SER A 1 84 ? -11.513 -0.995 0.821 1.00 0.00 84 SER A C 1
ATOM 1242 O O . SER A 1 84 ? -12.197 -1.942 0.433 1.00 0.00 84 SER A O 1
ATOM 1250 N N . ILE A 1 85 ? -10.396 -0.611 0.211 1.00 0.00 85 ILE A N 1
ATOM 1251 C CA . ILE A 1 85 ? -9.900 -1.297 -0.976 1.00 0.00 85 ILE A CA 1
ATOM 1252 C C . ILE A 1 85 ? -9.308 -2.656 -0.618 1.00 0.00 85 ILE A C 1
ATOM 1253 O O . ILE A 1 85 ? -9.602 -3.662 -1.265 1.00 0.00 85 ILE A O 1
ATOM 1269 N N . ILE A 1 86 ? -8.475 -2.679 0.417 1.00 0.00 86 ILE A N 1
ATOM 1270 C CA . ILE A 1 86 ? -7.845 -3.915 0.863 1.00 0.00 86 ILE A CA 1
ATOM 1271 C C . ILE A 1 86 ? -8.869 -5.037 0.998 1.00 0.00 86 ILE A C 1
ATOM 1272 O O . ILE A 1 86 ? -8.745 -6.086 0.366 1.00 0.00 86 ILE A O 1
ATOM 1288 N N . THR A 1 87 ? -9.885 -4.808 1.825 1.00 0.00 87 THR A N 1
ATOM 1289 C CA . THR A 1 87 ? -10.931 -5.798 2.043 1.00 0.00 87 THR A CA 1
ATOM 1290 C C . THR A 1 87 ? -11.805 -5.956 0.803 1.00 0.00 87 THR A C 1
ATOM 1291 O O . THR A 1 87 ? -12.496 -6.962 0.643 1.00 0.00 87 THR A O 1
ATOM 1302 N N . ARG A 1 88 ? -11.770 -4.956 -0.071 1.00 0.00 88 ARG A N 1
ATOM 1303 C CA . ARG A 1 88 ? -12.559 -4.984 -1.296 1.00 0.00 88 ARG A CA 1
ATOM 1304 C C . ARG A 1 88 ? -11.784 -5.652 -2.428 1.00 0.00 88 ARG A C 1
ATOM 1305 O O . ARG A 1 88 ? -12.358 -6.027 -3.450 1.00 0.00 88 ARG A O 1
ATOM 1326 N N . ALA A 1 89 ? -10.477 -5.798 -2.237 1.00 0.00 89 ALA A N 1
ATOM 1327 C CA . ALA A 1 89 ? -9.623 -6.423 -3.240 1.00 0.00 89 ALA A CA 1
ATOM 1328 C C . ALA A 1 89 ? -10.125 -7.818 -3.595 1.00 0.00 89 ALA A C 1
ATOM 1329 O O . ALA A 1 89 ? -10.876 -8.432 -2.836 1.00 0.00 89 ALA A O 1
ATOM 1336 N N . LYS A 1 90 ? -9.705 -8.316 -4.753 1.00 0.00 90 LYS A N 1
ATOM 1337 C CA . LYS A 1 90 ? -10.110 -9.640 -5.210 1.00 0.00 90 LYS A CA 1
ATOM 1338 C C . LYS A 1 90 ? -10.277 -10.594 -4.032 1.00 0.00 90 LYS A C 1
ATOM 1339 O O . LYS A 1 90 ? -11.392 -10.999 -3.700 1.00 0.00 90 LYS A O 1
ATOM 1358 N N . LEU A 1 91 ? -9.162 -10.950 -3.403 1.00 0.00 91 LEU A N 1
ATOM 1359 C CA . LEU A 1 91 ? -9.185 -11.856 -2.260 1.00 0.00 91 LEU A CA 1
ATOM 1360 C C . LEU A 1 91 ? -9.662 -13.244 -2.675 1.00 0.00 91 LEU A C 1
ATOM 1361 O O . LEU A 1 91 ? -10.536 -13.380 -3.530 1.00 0.00 91 LEU A O 1
ATOM 1377 N N . ARG A 1 92 ? -9.083 -14.271 -2.061 1.00 0.00 92 ARG A N 1
ATOM 1378 C CA . ARG A 1 92 ? -9.450 -15.648 -2.366 1.00 0.00 92 ARG A CA 1
ATOM 1379 C C . ARG A 1 92 ? -9.481 -15.882 -3.873 1.00 0.00 92 ARG A C 1
ATOM 1380 O O . ARG A 1 92 ? -10.387 -16.534 -4.392 1.00 0.00 92 ARG A O 1
ATOM 1401 N N . SER A 1 93 ? -8.485 -15.344 -4.571 1.00 0.00 93 SER A N 1
ATOM 1402 C CA . SER A 1 93 ? -8.401 -15.490 -6.019 1.00 0.00 93 SER A CA 1
ATOM 1403 C C . SER A 1 93 ? -7.201 -16.348 -6.410 1.00 0.00 93 SER A C 1
ATOM 1404 O O . SER A 1 93 ? -6.689 -17.122 -5.602 1.00 0.00 93 SER A O 1
ATOM 1412 N N . GLU A 1 94 ? -6.758 -16.204 -7.655 1.00 0.00 94 GLU A N 1
ATOM 1413 C CA . GLU A 1 94 ? -5.619 -16.966 -8.153 1.00 0.00 94 GLU A CA 1
ATOM 1414 C C . GLU A 1 94 ? -4.380 -16.082 -8.265 1.00 0.00 94 GLU A C 1
ATOM 1415 O O . GLU A 1 94 ? -3.265 -16.520 -7.981 1.00 0.00 94 GLU A O 1
ATOM 1427 N N . SER A 1 95 ? -4.584 -14.836 -8.679 1.00 0.00 95 SER A N 1
ATOM 1428 C CA . SER A 1 95 ? -3.484 -13.892 -8.833 1.00 0.00 95 SER A CA 1
ATOM 1429 C C . SER A 1 95 ? -2.997 -13.400 -7.473 1.00 0.00 95 SER A C 1
ATOM 1430 O O . SER A 1 95 ? -3.761 -13.289 -6.514 1.00 0.00 95 SER A O 1
ATOM 1438 N N . PRO A 1 96 ? -1.693 -13.096 -7.387 1.00 0.00 96 PRO A N 1
ATOM 1439 C CA . PRO A 1 96 ? -1.074 -12.610 -6.150 1.00 0.00 96 PRO A CA 1
ATOM 1440 C C . PRO A 1 96 ? -1.527 -11.199 -5.791 1.00 0.00 96 PRO A C 1
ATOM 1441 O O . PRO A 1 96 ? -2.427 -10.647 -6.422 1.00 0.00 96 PRO A O 1
ATOM 1452 N N . TRP A 1 97 ? -0.896 -10.622 -4.774 1.00 0.00 97 TRP A N 1
ATOM 1453 C CA . TRP A 1 97 ? -1.235 -9.274 -4.331 1.00 0.00 97 TRP A CA 1
ATOM 1454 C C . TRP A 1 97 ? -0.303 -8.244 -4.961 1.00 0.00 97 TRP A C 1
ATOM 1455 O O . TRP A 1 97 ? 0.916 -8.331 -4.821 1.00 0.00 97 TRP A O 1
ATOM 1476 N N . GLU A 1 98 ? -0.886 -7.271 -5.653 1.00 0.00 98 GLU A N 1
ATOM 1477 C CA . GLU A 1 98 ? -0.106 -6.225 -6.304 1.00 0.00 98 GLU A CA 1
ATOM 1478 C C . GLU A 1 98 ? 0.200 -5.089 -5.332 1.00 0.00 98 GLU A C 1
ATOM 1479 O O . GLU A 1 98 ? -0.654 -4.246 -5.058 1.00 0.00 98 GLU A O 1
ATOM 1491 N N . ILE A 1 99 ? 1.424 -5.075 -4.814 1.00 0.00 99 ILE A N 1
ATOM 1492 C CA . ILE A 1 99 ? 1.842 -4.043 -3.873 1.00 0.00 99 ILE A CA 1
ATOM 1493 C C . ILE A 1 99 ? 2.728 -3.005 -4.554 1.00 0.00 99 ILE A C 1
ATOM 1494 O O . ILE A 1 99 ? 3.739 -3.344 -5.168 1.00 0.00 99 ILE A O 1
ATOM 1510 N N . ALA A 1 100 ? 2.341 -1.739 -4.439 1.00 0.00 100 ALA A N 1
ATOM 1511 C CA . ALA A 1 100 ? 3.102 -0.650 -5.040 1.00 0.00 100 ALA A CA 1
ATOM 1512 C C . ALA A 1 100 ? 3.433 0.423 -4.009 1.00 0.00 100 ALA A C 1
ATOM 1513 O O . ALA A 1 100 ? 2.539 0.994 -3.384 1.00 0.00 100 ALA A O 1
ATOM 1520 N N . PHE A 1 101 ? 4.722 0.692 -3.835 1.00 0.00 101 PHE A N 1
ATOM 1521 C CA . PHE A 1 101 ? 5.171 1.696 -2.878 1.00 0.00 101 PHE A CA 1
ATOM 1522 C C . PHE A 1 101 ? 6.529 2.264 -3.281 1.00 0.00 101 PHE A C 1
ATOM 1523 O O . PHE A 1 101 ? 7.057 1.941 -4.345 1.00 0.00 101 PHE A O 1
ATOM 1540 N N . ILE A 1 102 ? 7.088 3.110 -2.422 1.00 0.00 102 ILE A N 1
ATOM 1541 C CA . ILE A 1 102 ? 8.384 3.722 -2.688 1.00 0.00 102 ILE A CA 1
ATOM 1542 C C . ILE A 1 102 ? 9.464 3.139 -1.782 1.00 0.00 102 ILE A C 1
ATOM 1543 O O . ILE A 1 102 ? 9.328 3.141 -0.558 1.00 0.00 102 ILE A O 1
ATOM 1559 N N . ARG A 1 103 ? 10.536 2.643 -2.391 1.00 0.00 103 ARG A N 1
ATOM 1560 C CA . ARG A 1 103 ? 11.639 2.058 -1.638 1.00 0.00 103 ARG A CA 1
ATOM 1561 C C . ARG A 1 103 ? 12.920 2.863 -1.837 1.00 0.00 103 ARG A C 1
ATOM 1562 O O . ARG A 1 103 ? 13.311 3.158 -2.966 1.00 0.00 103 ARG A O 1
ATOM 1583 N N . SER A 1 104 ? 13.568 3.216 -0.732 1.00 0.00 104 SER A N 1
ATOM 1584 C CA . SER A 1 104 ? 14.802 3.991 -0.784 1.00 0.00 104 SER A CA 1
ATOM 1585 C C . SER A 1 104 ? 15.381 4.185 0.614 1.00 0.00 104 SER A C 1
ATOM 1586 O O . SER A 1 104 ? 14.733 4.751 1.494 1.00 0.00 104 SER A O 1
ATOM 1594 N N . GLY A 1 105 ? 16.608 3.711 0.811 1.00 0.00 105 GLY A N 1
ATOM 1595 C CA . GLY A 1 105 ? 17.255 3.841 2.104 1.00 0.00 105 GLY A CA 1
ATOM 1596 C C . GLY A 1 105 ? 18.763 3.722 2.012 1.00 0.00 105 GLY A C 1
ATOM 1597 O O . GLY A 1 105 ? 19.313 3.295 0.996 1.00 0.00 105 GLY A O 1
ATOM 1601 N N . PRO A 1 106 ? 19.458 4.107 3.092 1.00 0.00 106 PRO A N 1
ATOM 1602 C CA . PRO A 1 106 ? 20.922 4.052 3.153 1.00 0.00 106 PRO A CA 1
ATOM 1603 C C . PRO A 1 106 ? 21.446 2.621 3.205 1.00 0.00 106 PRO A C 1
ATOM 1604 O O . PRO A 1 106 ? 21.123 1.864 4.121 1.00 0.00 106 PRO A O 1
ATOM 1615 N N . SER A 1 107 ? 22.257 2.257 2.217 1.00 0.00 107 SER A N 1
ATOM 1616 C CA . SER A 1 107 ? 22.824 0.915 2.149 1.00 0.00 107 SER A CA 1
ATOM 1617 C C . SER A 1 107 ? 24.314 0.970 1.826 1.00 0.00 107 SER A C 1
ATOM 1618 O O . SER A 1 107 ? 24.723 1.569 0.832 1.00 0.00 107 SER A O 1
ATOM 1626 N N . SER A 1 108 ? 25.120 0.340 2.675 1.00 0.00 108 SER A N 1
ATOM 1627 C CA . SER A 1 108 ? 26.566 0.320 2.483 1.00 0.00 108 SER A CA 1
ATOM 1628 C C . SER A 1 108 ? 27.129 1.737 2.446 1.00 0.00 108 SER A C 1
ATOM 1629 O O . SER A 1 108 ? 26.405 2.698 2.184 1.00 0.00 108 SER A O 1
ATOM 1637 N N . GLY A 1 109 ? 28.426 1.860 2.709 1.00 0.00 109 GLY A N 1
ATOM 1638 C CA . GLY A 1 109 ? 29.065 3.162 2.701 1.00 0.00 109 GLY A CA 1
ATOM 1639 C C . GLY A 1 109 ? 28.207 4.234 3.343 1.00 0.00 109 GLY A C 1
ATOM 1640 O O . GLY A 1 109 ? 28.094 5.343 2.822 1.00 0.00 109 GLY A O 1
ATOM 1644 N N . GLY A 1 1 ? 8.434 17.903 1.919 1.00 0.00 1 GLY A N 2
ATOM 1645 C CA . GLY A 1 1 ? 9.151 18.092 0.671 1.00 0.00 1 GLY A CA 2
ATOM 1646 C C . GLY A 1 1 ? 9.036 19.510 0.146 1.00 0.00 1 GLY A C 2
ATOM 1647 O O . GLY A 1 1 ? 8.996 20.464 0.922 1.00 0.00 1 GLY A O 2
ATOM 1651 N N . SER A 1 2 ? 8.985 19.647 -1.175 1.00 0.00 2 SER A N 2
ATOM 1652 C CA . SER A 1 2 ? 8.881 20.959 -1.803 1.00 0.00 2 SER A CA 2
ATOM 1653 C C . SER A 1 2 ? 8.049 20.885 -3.080 1.00 0.00 2 SER A C 2
ATOM 1654 O O . SER A 1 2 ? 7.775 19.801 -3.593 1.00 0.00 2 SER A O 2
ATOM 1662 N N . SER A 1 3 ? 7.651 22.048 -3.588 1.00 0.00 3 SER A N 2
ATOM 1663 C CA . SER A 1 3 ? 6.848 22.116 -4.802 1.00 0.00 3 SER A CA 2
ATOM 1664 C C . SER A 1 3 ? 7.302 23.271 -5.690 1.00 0.00 3 SER A C 2
ATOM 1665 O O . SER A 1 3 ? 8.097 24.113 -5.274 1.00 0.00 3 SER A O 2
ATOM 1673 N N . GLY A 1 4 ? 6.791 23.302 -6.917 1.00 0.00 4 GLY A N 2
ATOM 1674 C CA . GLY A 1 4 ? 7.155 24.357 -7.845 1.00 0.00 4 GLY A CA 2
ATOM 1675 C C . GLY A 1 4 ? 6.161 25.501 -7.842 1.00 0.00 4 GLY A C 2
ATOM 1676 O O . GLY A 1 4 ? 5.788 26.005 -6.783 1.00 0.00 4 GLY A O 2
ATOM 1680 N N . SER A 1 5 ? 5.732 25.914 -9.030 1.00 0.00 5 SER A N 2
ATOM 1681 C CA . SER A 1 5 ? 4.779 27.010 -9.161 1.00 0.00 5 SER A CA 2
ATOM 1682 C C . SER A 1 5 ? 3.352 26.518 -8.943 1.00 0.00 5 SER A C 2
ATOM 1683 O O . SER A 1 5 ? 2.610 27.070 -8.131 1.00 0.00 5 SER A O 2
ATOM 1691 N N . SER A 1 6 ? 2.974 25.475 -9.676 1.00 0.00 6 SER A N 2
ATOM 1692 C CA . SER A 1 6 ? 1.634 24.910 -9.568 1.00 0.00 6 SER A CA 2
ATOM 1693 C C . SER A 1 6 ? 1.500 24.070 -8.301 1.00 0.00 6 SER A C 2
ATOM 1694 O O . SER A 1 6 ? 2.491 23.582 -7.758 1.00 0.00 6 SER A O 2
ATOM 1702 N N . GLY A 1 7 ? 0.266 23.905 -7.835 1.00 0.00 7 GLY A N 2
ATOM 1703 C CA . GLY A 1 7 ? 0.023 23.124 -6.636 1.00 0.00 7 GLY A CA 2
ATOM 1704 C C . GLY A 1 7 ? -0.889 21.941 -6.890 1.00 0.00 7 GLY A C 2
ATOM 1705 O O . GLY A 1 7 ? -2.073 21.978 -6.554 1.00 0.00 7 GLY A O 2
ATOM 1709 N N . SER A 1 8 ? -0.338 20.888 -7.485 1.00 0.00 8 SER A N 2
ATOM 1710 C CA . SER A 1 8 ? -1.112 19.690 -7.789 1.00 0.00 8 SER A CA 2
ATOM 1711 C C . SER A 1 8 ? -1.023 18.681 -6.648 1.00 0.00 8 SER A C 2
ATOM 1712 O O . SER A 1 8 ? 0.013 18.529 -5.999 1.00 0.00 8 SER A O 2
ATOM 1720 N N . PRO A 1 9 ? -2.135 17.975 -6.395 1.00 0.00 9 PRO A N 2
ATOM 1721 C CA . PRO A 1 9 ? -2.209 16.969 -5.332 1.00 0.00 9 PRO A CA 2
ATOM 1722 C C . PRO A 1 9 ? -1.376 15.731 -5.647 1.00 0.00 9 PRO A C 2
ATOM 1723 O O . PRO A 1 9 ? -0.565 15.291 -4.831 1.00 0.00 9 PRO A O 2
ATOM 1734 N N . LEU A 1 10 ? -1.581 15.172 -6.835 1.00 0.00 10 LEU A N 2
ATOM 1735 C CA . LEU A 1 10 ? -0.849 13.984 -7.258 1.00 0.00 10 LEU A CA 2
ATOM 1736 C C . LEU A 1 10 ? 0.651 14.258 -7.310 1.00 0.00 10 LEU A C 2
ATOM 1737 O O . LEU A 1 10 ? 1.078 15.384 -7.568 1.00 0.00 10 LEU A O 2
ATOM 1753 N N . ASP A 1 11 ? 1.445 13.222 -7.064 1.00 0.00 11 ASP A N 2
ATOM 1754 C CA . ASP A 1 11 ? 2.898 13.350 -7.086 1.00 0.00 11 ASP A CA 2
ATOM 1755 C C . ASP A 1 11 ? 3.566 12.010 -6.797 1.00 0.00 11 ASP A C 2
ATOM 1756 O O . ASP A 1 11 ? 3.305 11.383 -5.770 1.00 0.00 11 ASP A O 2
ATOM 1765 N N . ARG A 1 12 ? 4.428 11.575 -7.710 1.00 0.00 12 ARG A N 2
ATOM 1766 C CA . ARG A 1 12 ? 5.132 10.308 -7.555 1.00 0.00 12 ARG A CA 2
ATOM 1767 C C . ARG A 1 12 ? 6.606 10.540 -7.238 1.00 0.00 12 ARG A C 2
ATOM 1768 O O . ARG A 1 12 ? 7.178 11.564 -7.613 1.00 0.00 12 ARG A O 2
ATOM 1789 N N . ASP A 1 13 ? 7.215 9.584 -6.546 1.00 0.00 13 ASP A N 2
ATOM 1790 C CA . ASP A 1 13 ? 8.623 9.683 -6.179 1.00 0.00 13 ASP A CA 2
ATOM 1791 C C . ASP A 1 13 ? 9.486 8.826 -7.099 1.00 0.00 13 ASP A C 2
ATOM 1792 O O . ASP A 1 13 ? 9.018 7.868 -7.716 1.00 0.00 13 ASP A O 2
ATOM 1801 N N . PRO A 1 14 ? 10.777 9.176 -7.196 1.00 0.00 14 PRO A N 2
ATOM 1802 C CA . PRO A 1 14 ? 11.733 8.451 -8.039 1.00 0.00 14 PRO A CA 2
ATOM 1803 C C . PRO A 1 14 ? 12.049 7.062 -7.495 1.00 0.00 14 PRO A C 2
ATOM 1804 O O . PRO A 1 14 ? 12.465 6.174 -8.238 1.00 0.00 14 PRO A O 2
ATOM 1815 N N . ALA A 1 15 ? 11.848 6.881 -6.194 1.00 0.00 15 ALA A N 2
ATOM 1816 C CA . ALA A 1 15 ? 12.109 5.599 -5.551 1.00 0.00 15 ALA A CA 2
ATOM 1817 C C . ALA A 1 15 ? 10.852 4.737 -5.516 1.00 0.00 15 ALA A C 2
ATOM 1818 O O . ALA A 1 15 ? 10.710 3.864 -4.659 1.00 0.00 15 ALA A O 2
ATOM 1825 N N . PHE A 1 16 ? 9.941 4.988 -6.450 1.00 0.00 16 PHE A N 2
ATOM 1826 C CA . PHE A 1 16 ? 8.694 4.235 -6.524 1.00 0.00 16 PHE A CA 2
ATOM 1827 C C . PHE A 1 16 ? 8.937 2.834 -7.077 1.00 0.00 16 PHE A C 2
ATOM 1828 O O . PHE A 1 16 ? 9.220 2.663 -8.263 1.00 0.00 16 PHE A O 2
ATOM 1845 N N . ARG A 1 17 ? 8.825 1.834 -6.209 1.00 0.00 17 ARG A N 2
ATOM 1846 C CA . ARG A 1 17 ? 9.034 0.448 -6.609 1.00 0.00 17 ARG A CA 2
ATOM 1847 C C . ARG A 1 17 ? 7.739 -0.351 -6.497 1.00 0.00 17 ARG A C 2
ATOM 1848 O O . ARG A 1 17 ? 6.928 -0.118 -5.601 1.00 0.00 17 ARG A O 2
ATOM 1869 N N . VAL A 1 18 ? 7.551 -1.295 -7.415 1.00 0.00 18 VAL A N 2
ATOM 1870 C CA . VAL A 1 18 ? 6.355 -2.129 -7.420 1.00 0.00 18 VAL A CA 2
ATOM 1871 C C . VAL A 1 18 ? 6.711 -3.600 -7.240 1.00 0.00 18 VAL A C 2
ATOM 1872 O O . VAL A 1 18 ? 7.490 -4.160 -8.012 1.00 0.00 18 VAL A O 2
ATOM 1885 N N . ILE A 1 19 ? 6.134 -4.222 -6.217 1.00 0.00 19 ILE A N 2
ATOM 1886 C CA . ILE A 1 19 ? 6.389 -5.629 -5.937 1.00 0.00 19 ILE A CA 2
ATOM 1887 C C . ILE A 1 19 ? 5.087 -6.419 -5.856 1.00 0.00 19 ILE A C 2
ATOM 1888 O O . ILE A 1 19 ? 3.997 -5.849 -5.926 1.00 0.00 19 ILE A O 2
ATOM 1904 N N . THR A 1 20 ? 5.206 -7.734 -5.705 1.00 0.00 20 THR A N 2
ATOM 1905 C CA . THR A 1 20 ? 4.039 -8.602 -5.613 1.00 0.00 20 THR A CA 2
ATOM 1906 C C . THR A 1 20 ? 4.184 -9.599 -4.469 1.00 0.00 20 THR A C 2
ATOM 1907 O O . THR A 1 20 ? 5.190 -10.300 -4.366 1.00 0.00 20 THR A O 2
ATOM 1918 N N . VAL A 1 21 ? 3.171 -9.657 -3.610 1.00 0.00 21 VAL A N 2
ATOM 1919 C CA . VAL A 1 21 ? 3.185 -10.569 -2.472 1.00 0.00 21 VAL A CA 2
ATOM 1920 C C . VAL A 1 21 ? 2.299 -11.783 -2.731 1.00 0.00 21 VAL A C 2
ATOM 1921 O O . VAL A 1 21 ? 1.129 -11.648 -3.090 1.00 0.00 21 VAL A O 2
ATOM 1934 N N . THR A 1 22 ? 2.865 -12.972 -2.546 1.00 0.00 22 THR A N 2
ATOM 1935 C CA . THR A 1 22 ? 2.128 -14.211 -2.760 1.00 0.00 22 THR A CA 2
ATOM 1936 C C . THR A 1 22 ? 0.832 -14.225 -1.959 1.00 0.00 22 THR A C 2
ATOM 1937 O O . THR A 1 22 ? 0.851 -14.215 -0.728 1.00 0.00 22 THR A O 2
ATOM 1948 N N . LYS A 1 23 ? -0.294 -14.248 -2.664 1.00 0.00 23 LYS A N 2
ATOM 1949 C CA . LYS A 1 23 ? -1.601 -14.265 -2.018 1.00 0.00 23 LYS A CA 2
ATOM 1950 C C . LYS A 1 23 ? -1.975 -15.679 -1.584 1.00 0.00 23 LYS A C 2
ATOM 1951 O O . LYS A 1 23 ? -2.299 -16.527 -2.415 1.00 0.00 23 LYS A O 2
ATOM 1970 N N . GLU A 1 24 ? -1.930 -15.924 -0.279 1.00 0.00 24 GLU A N 2
ATOM 1971 C CA . GLU A 1 24 ? -2.264 -17.235 0.264 1.00 0.00 24 GLU A CA 2
ATOM 1972 C C . GLU A 1 24 ? -3.499 -17.155 1.158 1.00 0.00 24 GLU A C 2
ATOM 1973 O O . GLU A 1 24 ? -4.344 -18.050 1.151 1.00 0.00 24 GLU A O 2
ATOM 1985 N N . THR A 1 25 ? -3.595 -16.076 1.929 1.00 0.00 25 THR A N 2
ATOM 1986 C CA . THR A 1 25 ? -4.723 -15.878 2.830 1.00 0.00 25 THR A CA 2
ATOM 1987 C C . THR A 1 25 ? -5.412 -14.544 2.564 1.00 0.00 25 THR A C 2
ATOM 1988 O O . THR A 1 25 ? -6.633 -14.435 2.660 1.00 0.00 25 THR A O 2
ATOM 1999 N N . GLY A 1 26 ? -4.619 -13.531 2.230 1.00 0.00 26 GLY A N 2
ATOM 2000 C CA . GLY A 1 26 ? -5.171 -12.217 1.955 1.00 0.00 26 GLY A CA 2
ATOM 2001 C C . GLY A 1 26 ? -4.205 -11.099 2.295 1.00 0.00 26 GLY A C 2
ATOM 2002 O O . GLY A 1 26 ? -3.113 -11.347 2.809 1.00 0.00 26 GLY A O 2
ATOM 2006 N N . LEU A 1 27 ? -4.604 -9.866 2.007 1.00 0.00 27 LEU A N 2
ATOM 2007 C CA . LEU A 1 27 ? -3.765 -8.705 2.284 1.00 0.00 27 LEU A CA 2
ATOM 2008 C C . LEU A 1 27 ? -3.424 -8.622 3.768 1.00 0.00 27 LEU A C 2
ATOM 2009 O O . LEU A 1 27 ? -2.258 -8.704 4.153 1.00 0.00 27 LEU A O 2
ATOM 2025 N N . GLY A 1 28 ? -4.450 -8.460 4.598 1.00 0.00 28 GLY A N 2
ATOM 2026 C CA . GLY A 1 28 ? -4.237 -8.371 6.031 1.00 0.00 28 GLY A CA 2
ATOM 2027 C C . GLY A 1 28 ? -3.205 -7.325 6.400 1.00 0.00 28 GLY A C 2
ATOM 2028 O O . GLY A 1 28 ? -2.205 -7.631 7.051 1.00 0.00 28 GLY A O 2
ATOM 2032 N N . LEU A 1 29 ? -3.445 -6.086 5.983 1.00 0.00 29 LEU A N 2
ATOM 2033 C CA . LEU A 1 29 ? -2.527 -4.990 6.273 1.00 0.00 29 LEU A CA 2
ATOM 2034 C C . LEU A 1 29 ? -3.292 -3.719 6.628 1.00 0.00 29 LEU A C 2
ATOM 2035 O O . LEU A 1 29 ? -4.341 -3.431 6.052 1.00 0.00 29 LEU A O 2
ATOM 2051 N N . LYS A 1 30 ? -2.757 -2.959 7.578 1.00 0.00 30 LYS A N 2
ATOM 2052 C CA . LYS A 1 30 ? -3.386 -1.716 8.009 1.00 0.00 30 LYS A CA 2
ATOM 2053 C C . LYS A 1 30 ? -2.730 -0.514 7.338 1.00 0.00 30 LYS A C 2
ATOM 2054 O O . LYS A 1 30 ? -1.535 -0.532 7.041 1.00 0.00 30 LYS A O 2
ATOM 2073 N N . ILE A 1 31 ? -3.518 0.530 7.103 1.00 0.00 31 ILE A N 2
ATOM 2074 C CA . ILE A 1 31 ? -3.012 1.741 6.470 1.00 0.00 31 ILE A CA 2
ATOM 2075 C C . ILE A 1 31 ? -3.072 2.928 7.426 1.00 0.00 31 ILE A C 2
ATOM 2076 O O . ILE A 1 31 ? -3.915 2.974 8.323 1.00 0.00 31 ILE A O 2
ATOM 2092 N N . LEU A 1 32 ? -2.175 3.887 7.228 1.00 0.00 32 LEU A N 2
ATOM 2093 C CA . LEU A 1 32 ? -2.126 5.076 8.071 1.00 0.00 32 LEU A CA 2
ATOM 2094 C C . LEU A 1 32 ? -2.234 6.344 7.231 1.00 0.00 32 LEU A C 2
ATOM 2095 O O . LEU A 1 32 ? -1.868 6.356 6.056 1.00 0.00 32 LEU A O 2
ATOM 2111 N N . GLY A 1 33 ? -2.737 7.412 7.842 1.00 0.00 33 GLY A N 2
ATOM 2112 C CA . GLY A 1 33 ? -2.882 8.672 7.136 1.00 0.00 33 GLY A CA 2
ATOM 2113 C C . GLY A 1 33 ? -4.304 8.916 6.672 1.00 0.00 33 GLY A C 2
ATOM 2114 O O . GLY A 1 33 ? -5.251 8.365 7.232 1.00 0.00 33 GLY A O 2
ATOM 2118 N N . GLY A 1 34 ? -4.456 9.747 5.645 1.00 0.00 34 GLY A N 2
ATOM 2119 C CA . GLY A 1 34 ? -5.776 10.050 5.125 1.00 0.00 34 GLY A CA 2
ATOM 2120 C C . GLY A 1 34 ? -6.031 11.541 5.022 1.00 0.00 34 GLY A C 2
ATOM 2121 O O . GLY A 1 34 ? -5.899 12.269 6.007 1.00 0.00 34 GLY A O 2
ATOM 2125 N N . ILE A 1 35 ? -6.395 11.997 3.829 1.00 0.00 35 ILE A N 2
ATOM 2126 C CA . ILE A 1 35 ? -6.668 13.411 3.602 1.00 0.00 35 ILE A CA 2
ATOM 2127 C C . ILE A 1 35 ? -7.372 14.034 4.802 1.00 0.00 35 ILE A C 2
ATOM 2128 O O . ILE A 1 35 ? -7.206 15.220 5.085 1.00 0.00 35 ILE A O 2
ATOM 2144 N N . ASN A 1 36 ? -8.157 13.225 5.507 1.00 0.00 36 ASN A N 2
ATOM 2145 C CA . ASN A 1 36 ? -8.885 13.697 6.679 1.00 0.00 36 ASN A CA 2
ATOM 2146 C C . ASN A 1 36 ? -8.096 13.427 7.956 1.00 0.00 36 ASN A C 2
ATOM 2147 O O . ASN A 1 36 ? -8.146 14.208 8.906 1.00 0.00 36 ASN A O 2
ATOM 2158 N N . ARG A 1 37 ? -7.367 12.315 7.970 1.00 0.00 37 ARG A N 2
ATOM 2159 C CA . ARG A 1 37 ? -6.567 11.941 9.130 1.00 0.00 37 ARG A CA 2
ATOM 2160 C C . ARG A 1 37 ? -5.400 12.906 9.319 1.00 0.00 37 ARG A C 2
ATOM 2161 O O . ARG A 1 37 ? -5.181 13.799 8.502 1.00 0.00 37 ARG A O 2
ATOM 2182 N N . ASN A 1 38 ? -4.654 12.718 10.404 1.00 0.00 38 ASN A N 2
ATOM 2183 C CA . ASN A 1 38 ? -3.510 13.572 10.701 1.00 0.00 38 ASN A CA 2
ATOM 2184 C C . ASN A 1 38 ? -2.237 13.017 10.069 1.00 0.00 38 ASN A C 2
ATOM 2185 O O . ASN A 1 38 ? -1.336 13.770 9.701 1.00 0.00 38 ASN A O 2
ATOM 2196 N N . GLU A 1 39 ? -2.172 11.695 9.947 1.00 0.00 39 GLU A N 2
ATOM 2197 C CA . GLU A 1 39 ? -1.010 11.039 9.359 1.00 0.00 39 GLU A CA 2
ATOM 2198 C C . GLU A 1 39 ? -0.944 11.292 7.856 1.00 0.00 39 GLU A C 2
ATOM 2199 O O . GLU A 1 39 ? 0.116 11.180 7.242 1.00 0.00 39 GLU A O 2
ATOM 2211 N N . GLY A 1 40 ? -2.087 11.634 7.269 1.00 0.00 40 GLY A N 2
ATOM 2212 C CA . GLY A 1 40 ? -2.139 11.897 5.842 1.00 0.00 40 GLY A CA 2
ATOM 2213 C C . GLY A 1 40 ? -1.431 13.183 5.464 1.00 0.00 40 GLY A C 2
ATOM 2214 O O . GLY A 1 40 ? -0.624 13.720 6.224 1.00 0.00 40 GLY A O 2
ATOM 2218 N N . PRO A 1 41 ? -1.731 13.697 4.262 1.00 0.00 41 PRO A N 2
ATOM 2219 C CA . PRO A 1 41 ? -2.689 13.067 3.349 1.00 0.00 41 PRO A CA 2
ATOM 2220 C C . PRO A 1 41 ? -2.162 11.760 2.767 1.00 0.00 41 PRO A C 2
ATOM 2221 O O . PRO A 1 41 ? -2.937 10.889 2.369 1.00 0.00 41 PRO A O 2
ATOM 2232 N N . LEU A 1 42 ? -0.841 11.628 2.722 1.00 0.00 42 LEU A N 2
ATOM 2233 C CA . LEU A 1 42 ? -0.210 10.426 2.189 1.00 0.00 42 LEU A CA 2
ATOM 2234 C C . LEU A 1 42 ? -0.558 9.207 3.037 1.00 0.00 42 LEU A C 2
ATOM 2235 O O . LEU A 1 42 ? -0.837 9.327 4.230 1.00 0.00 42 LEU A O 2
ATOM 2251 N N . VAL A 1 43 ? -0.537 8.033 2.414 1.00 0.00 43 VAL A N 2
ATOM 2252 C CA . VAL A 1 43 ? -0.846 6.791 3.112 1.00 0.00 43 VAL A CA 2
ATOM 2253 C C . VAL A 1 43 ? 0.409 5.952 3.323 1.00 0.00 43 VAL A C 2
ATOM 2254 O O . VAL A 1 43 ? 1.326 5.969 2.502 1.00 0.00 43 VAL A O 2
ATOM 2267 N N . TYR A 1 44 ? 0.443 5.217 4.429 1.00 0.00 44 TYR A N 2
ATOM 2268 C CA . TYR A 1 44 ? 1.587 4.371 4.750 1.00 0.00 44 TYR A CA 2
ATOM 2269 C C . TYR A 1 44 ? 1.158 3.167 5.582 1.00 0.00 44 TYR A C 2
ATOM 2270 O O . TYR A 1 44 ? 0.340 3.288 6.494 1.00 0.00 44 TYR A O 2
ATOM 2288 N N . ILE A 1 45 ? 1.716 2.005 5.260 1.00 0.00 45 ILE A N 2
ATOM 2289 C CA . ILE A 1 45 ? 1.393 0.778 5.978 1.00 0.00 45 ILE A CA 2
ATOM 2290 C C . ILE A 1 45 ? 1.358 1.016 7.484 1.00 0.00 45 ILE A C 2
ATOM 2291 O O . ILE A 1 45 ? 2.399 1.144 8.129 1.00 0.00 45 ILE A O 2
ATOM 2307 N N . HIS A 1 46 ? 0.151 1.072 8.041 1.00 0.00 46 HIS A N 2
ATOM 2308 C CA . HIS A 1 46 ? -0.021 1.292 9.472 1.00 0.00 46 HIS A CA 2
ATOM 2309 C C . HIS A 1 46 ? 0.612 0.160 10.276 1.00 0.00 46 HIS A C 2
ATOM 2310 O O . HIS A 1 46 ? 1.352 0.401 11.228 1.00 0.00 46 HIS A O 2
ATOM 2325 N N . GLU A 1 47 ? 0.313 -1.076 9.885 1.00 0.00 47 GLU A N 2
ATOM 2326 C CA . GLU A 1 47 ? 0.852 -2.244 10.570 1.00 0.00 47 GLU A CA 2
ATOM 2327 C C . GLU A 1 47 ? 0.352 -3.533 9.924 1.00 0.00 47 GLU A C 2
ATOM 2328 O O . GLU A 1 47 ? -0.849 -3.717 9.728 1.00 0.00 47 GLU A O 2
ATOM 2340 N N . VAL A 1 48 ? 1.283 -4.422 9.594 1.00 0.00 48 VAL A N 2
ATOM 2341 C CA . VAL A 1 48 ? 0.938 -5.694 8.970 1.00 0.00 48 VAL A CA 2
ATOM 2342 C C . VAL A 1 48 ? 0.470 -6.707 10.009 1.00 0.00 48 VAL A C 2
ATOM 2343 O O . VAL A 1 48 ? 1.282 -7.330 10.693 1.00 0.00 48 VAL A O 2
ATOM 2356 N N . ILE A 1 49 ? -0.845 -6.866 10.120 1.00 0.00 49 ILE A N 2
ATOM 2357 C CA . ILE A 1 49 ? -1.421 -7.805 11.075 1.00 0.00 49 ILE A CA 2
ATOM 2358 C C . ILE A 1 49 ? -0.682 -9.138 11.050 1.00 0.00 49 ILE A C 2
ATOM 2359 O O . ILE A 1 49 ? -0.347 -9.671 9.992 1.00 0.00 49 ILE A O 2
ATOM 2375 N N . PRO A 1 50 ? -0.420 -9.692 12.243 1.00 0.00 50 PRO A N 2
ATOM 2376 C CA . PRO A 1 50 ? 0.280 -10.972 12.386 1.00 0.00 50 PRO A CA 2
ATOM 2377 C C . PRO A 1 50 ? -0.564 -12.151 11.913 1.00 0.00 50 PRO A C 2
ATOM 2378 O O . PRO A 1 50 ? -1.513 -12.555 12.583 1.00 0.00 50 PRO A O 2
ATOM 2389 N N . GLY A 1 51 ? -0.211 -12.699 10.754 1.00 0.00 51 GLY A N 2
ATOM 2390 C CA . GLY A 1 51 ? -0.946 -13.827 10.212 1.00 0.00 51 GLY A CA 2
ATOM 2391 C C . GLY A 1 51 ? -1.562 -13.522 8.861 1.00 0.00 51 GLY A C 2
ATOM 2392 O O . GLY A 1 51 ? -2.641 -14.015 8.537 1.00 0.00 51 GLY A O 2
ATOM 2396 N N . GLY A 1 52 ? -0.874 -12.704 8.070 1.00 0.00 52 GLY A N 2
ATOM 2397 C CA . GLY A 1 52 ? -1.376 -12.347 6.756 1.00 0.00 52 GLY A CA 2
ATOM 2398 C C . GLY A 1 52 ? -0.479 -12.841 5.638 1.00 0.00 52 GLY A C 2
ATOM 2399 O O . GLY A 1 52 ? 0.273 -13.800 5.815 1.00 0.00 52 GLY A O 2
ATOM 2403 N N . ASP A 1 53 ? -0.558 -12.187 4.485 1.00 0.00 53 ASP A N 2
ATOM 2404 C CA . ASP A 1 53 ? 0.252 -12.566 3.333 1.00 0.00 53 ASP A CA 2
ATOM 2405 C C . ASP A 1 53 ? 1.610 -11.872 3.373 1.00 0.00 53 ASP A C 2
ATOM 2406 O O . ASP A 1 53 ? 2.653 -12.521 3.284 1.00 0.00 53 ASP A O 2
ATOM 2415 N N . CYS A 1 54 ? 1.590 -10.551 3.506 1.00 0.00 54 CYS A N 2
ATOM 2416 C CA . CYS A 1 54 ? 2.820 -9.768 3.556 1.00 0.00 54 CYS A CA 2
ATOM 2417 C C . CYS A 1 54 ? 3.615 -10.084 4.818 1.00 0.00 54 CYS A C 2
ATOM 2418 O O . CYS A 1 54 ? 4.832 -10.265 4.769 1.00 0.00 54 CYS A O 2
ATOM 2426 N N . TYR A 1 55 ? 2.920 -10.146 5.949 1.00 0.00 55 TYR A N 2
ATOM 2427 C CA . TYR A 1 55 ? 3.561 -10.436 7.226 1.00 0.00 55 TYR A CA 2
ATOM 2428 C C . TYR A 1 55 ? 4.645 -11.497 7.062 1.00 0.00 55 TYR A C 2
ATOM 2429 O O . TYR A 1 55 ? 5.791 -11.298 7.466 1.00 0.00 55 TYR A O 2
ATOM 2447 N N . LYS A 1 56 ? 4.274 -12.625 6.467 1.00 0.00 56 LYS A N 2
ATOM 2448 C CA . LYS A 1 56 ? 5.213 -13.719 6.247 1.00 0.00 56 LYS A CA 2
ATOM 2449 C C . LYS A 1 56 ? 6.266 -13.333 5.212 1.00 0.00 56 LYS A C 2
ATOM 2450 O O . LYS A 1 56 ? 7.443 -13.662 5.359 1.00 0.00 56 LYS A O 2
ATOM 2469 N N . ASP A 1 57 ? 5.835 -12.633 4.169 1.00 0.00 57 ASP A N 2
ATOM 2470 C CA . ASP A 1 57 ? 6.741 -12.199 3.112 1.00 0.00 57 ASP A CA 2
ATOM 2471 C C . ASP A 1 57 ? 7.899 -11.390 3.687 1.00 0.00 57 ASP A C 2
ATOM 2472 O O . ASP A 1 57 ? 9.057 -11.799 3.603 1.00 0.00 57 ASP A O 2
ATOM 2481 N N . GLY A 1 58 ? 7.579 -10.239 4.270 1.00 0.00 58 GLY A N 2
ATOM 2482 C CA . GLY A 1 58 ? 8.604 -9.391 4.849 1.00 0.00 58 GLY A CA 2
ATOM 2483 C C . GLY A 1 58 ? 9.011 -8.261 3.925 1.00 0.00 58 GLY A C 2
ATOM 2484 O O . GLY A 1 58 ? 9.406 -7.188 4.382 1.00 0.00 58 GLY A O 2
ATOM 2488 N N . ARG A 1 59 ? 8.918 -8.502 2.621 1.00 0.00 59 ARG A N 2
ATOM 2489 C CA . ARG A 1 59 ? 9.282 -7.496 1.630 1.00 0.00 59 ARG A CA 2
ATOM 2490 C C . ARG A 1 59 ? 8.776 -6.117 2.043 1.00 0.00 59 ARG A C 2
ATOM 2491 O O . ARG A 1 59 ? 9.497 -5.124 1.942 1.00 0.00 59 ARG A O 2
ATOM 2512 N N . LEU A 1 60 ? 7.533 -6.064 2.507 1.00 0.00 60 LEU A N 2
ATOM 2513 C CA . LEU A 1 60 ? 6.929 -4.807 2.935 1.00 0.00 60 LEU A CA 2
ATOM 2514 C C . LEU A 1 60 ? 7.151 -4.576 4.427 1.00 0.00 60 LEU A C 2
ATOM 2515 O O . LEU A 1 60 ? 7.853 -5.342 5.087 1.00 0.00 60 LEU A O 2
ATOM 2531 N N . LYS A 1 61 ? 6.546 -3.516 4.953 1.00 0.00 61 LYS A N 2
ATOM 2532 C CA . LYS A 1 61 ? 6.673 -3.185 6.367 1.00 0.00 61 LYS A CA 2
ATOM 2533 C C . LYS A 1 61 ? 5.922 -1.899 6.694 1.00 0.00 61 LYS A C 2
ATOM 2534 O O . LYS A 1 61 ? 5.615 -1.091 5.818 1.00 0.00 61 LYS A O 2
ATOM 2553 N N . PRO A 1 62 ? 5.621 -1.701 7.986 1.00 0.00 62 PRO A N 2
ATOM 2554 C CA . PRO A 1 62 ? 4.905 -0.512 8.459 1.00 0.00 62 PRO A CA 2
ATOM 2555 C C . PRO A 1 62 ? 5.752 0.752 8.361 1.00 0.00 62 PRO A C 2
ATOM 2556 O O . PRO A 1 62 ? 6.922 0.758 8.742 1.00 0.00 62 PRO A O 2
ATOM 2567 N N . GLY A 1 63 ? 5.152 1.823 7.849 1.00 0.00 63 GLY A N 2
ATOM 2568 C CA . GLY A 1 63 ? 5.867 3.078 7.711 1.00 0.00 63 GLY A CA 2
ATOM 2569 C C . GLY A 1 63 ? 6.176 3.414 6.265 1.00 0.00 63 GLY A C 2
ATOM 2570 O O . GLY A 1 63 ? 6.515 4.553 5.944 1.00 0.00 63 GLY A O 2
ATOM 2574 N N . ASP A 1 64 ? 6.060 2.420 5.391 1.00 0.00 64 ASP A N 2
ATOM 2575 C CA . ASP A 1 64 ? 6.330 2.615 3.971 1.00 0.00 64 ASP A CA 2
ATOM 2576 C C . ASP A 1 64 ? 5.132 3.252 3.273 1.00 0.00 64 ASP A C 2
ATOM 2577 O O . ASP A 1 64 ? 4.007 2.767 3.387 1.00 0.00 64 ASP A O 2
ATOM 2586 N N . GLN A 1 65 ? 5.383 4.339 2.552 1.00 0.00 65 GLN A N 2
ATOM 2587 C CA . GLN A 1 65 ? 4.325 5.042 1.837 1.00 0.00 65 GLN A CA 2
ATOM 2588 C C . GLN A 1 65 ? 3.662 4.130 0.810 1.00 0.00 65 GLN A C 2
ATOM 2589 O O . GLN A 1 65 ? 4.310 3.260 0.227 1.00 0.00 65 GLN A O 2
ATOM 2603 N N . LEU A 1 66 ? 2.367 4.332 0.595 1.00 0.00 66 LEU A N 2
ATOM 2604 C CA . LEU A 1 66 ? 1.615 3.527 -0.361 1.00 0.00 66 LEU A CA 2
ATOM 2605 C C . LEU A 1 66 ? 1.390 4.294 -1.660 1.00 0.00 66 LEU A C 2
ATOM 2606 O O . LEU A 1 66 ? 1.541 5.515 -1.707 1.00 0.00 66 LEU A O 2
ATOM 2622 N N . VAL A 1 67 ? 1.025 3.570 -2.714 1.00 0.00 67 VAL A N 2
ATOM 2623 C CA . VAL A 1 67 ? 0.774 4.182 -4.013 1.00 0.00 67 VAL A CA 2
ATOM 2624 C C . VAL A 1 67 ? -0.444 3.562 -4.687 1.00 0.00 67 VAL A C 2
ATOM 2625 O O . VAL A 1 67 ? -1.192 4.243 -5.388 1.00 0.00 67 VAL A O 2
ATOM 2638 N N . SER A 1 68 ? -0.638 2.265 -4.470 1.00 0.00 68 SER A N 2
ATOM 2639 C CA . SER A 1 68 ? -1.765 1.551 -5.059 1.00 0.00 68 SER A CA 2
ATOM 2640 C C . SER A 1 68 ? -1.718 0.070 -4.698 1.00 0.00 68 SER A C 2
ATOM 2641 O O . SER A 1 68 ? -0.643 -0.524 -4.605 1.00 0.00 68 SER A O 2
ATOM 2649 N N . ILE A 1 69 ? -2.891 -0.521 -4.497 1.00 0.00 69 ILE A N 2
ATOM 2650 C CA . ILE A 1 69 ? -2.985 -1.933 -4.148 1.00 0.00 69 ILE A CA 2
ATOM 2651 C C . ILE A 1 69 ? -3.893 -2.680 -5.119 1.00 0.00 69 ILE A C 2
ATOM 2652 O O . ILE A 1 69 ? -5.020 -2.262 -5.377 1.00 0.00 69 ILE A O 2
ATOM 2668 N N . ASN A 1 70 ? -3.393 -3.790 -5.653 1.00 0.00 70 ASN A N 2
ATOM 2669 C CA . ASN A 1 70 ? -4.159 -4.598 -6.595 1.00 0.00 70 ASN A CA 2
ATOM 2670 C C . ASN A 1 70 ? -4.308 -3.878 -7.932 1.00 0.00 70 ASN A C 2
ATOM 2671 O O . ASN A 1 70 ? -3.754 -4.306 -8.945 1.00 0.00 70 ASN A O 2
ATOM 2682 N N . LYS A 1 71 ? -5.059 -2.783 -7.927 1.00 0.00 71 LYS A N 2
ATOM 2683 C CA . LYS A 1 71 ? -5.281 -2.001 -9.138 1.00 0.00 71 LYS A CA 2
ATOM 2684 C C . LYS A 1 71 ? -6.100 -0.750 -8.837 1.00 0.00 71 LYS A C 2
ATOM 2685 O O . LYS A 1 71 ? -6.954 -0.351 -9.628 1.00 0.00 71 LYS A O 2
ATOM 2704 N N . GLU A 1 72 ? -5.833 -0.136 -7.688 1.00 0.00 72 GLU A N 2
ATOM 2705 C CA . GLU A 1 72 ? -6.546 1.070 -7.284 1.00 0.00 72 GLU A CA 2
ATOM 2706 C C . GLU A 1 72 ? -5.568 2.193 -6.948 1.00 0.00 72 GLU A C 2
ATOM 2707 O O . GLU A 1 72 ? -4.354 2.032 -7.075 1.00 0.00 72 GLU A O 2
ATOM 2719 N N . SER A 1 73 ? -6.107 3.330 -6.521 1.00 0.00 73 SER A N 2
ATOM 2720 C CA . SER A 1 73 ? -5.284 4.482 -6.171 1.00 0.00 73 SER A CA 2
ATOM 2721 C C . SER A 1 73 ? -5.287 4.714 -4.663 1.00 0.00 73 SER A C 2
ATOM 2722 O O . SER A 1 73 ? -6.303 4.518 -3.996 1.00 0.00 73 SER A O 2
ATOM 2730 N N . MET A 1 74 ? -4.143 5.134 -4.133 1.00 0.00 74 MET A N 2
ATOM 2731 C CA . MET A 1 74 ? -4.013 5.394 -2.704 1.00 0.00 74 MET A CA 2
ATOM 2732 C C . MET A 1 74 ? -3.505 6.810 -2.454 1.00 0.00 74 MET A C 2
ATOM 2733 O O . MET A 1 74 ? -3.638 7.342 -1.351 1.00 0.00 74 MET A O 2
ATOM 2747 N N . ILE A 1 75 ? -2.922 7.416 -3.483 1.00 0.00 75 ILE A N 2
ATOM 2748 C CA . ILE A 1 75 ? -2.395 8.770 -3.374 1.00 0.00 75 ILE A CA 2
ATOM 2749 C C . ILE A 1 75 ? -3.522 9.792 -3.264 1.00 0.00 75 ILE A C 2
ATOM 2750 O O . ILE A 1 75 ? -4.406 9.850 -4.117 1.00 0.00 75 ILE A O 2
ATOM 2766 N N . GLY A 1 76 ? -3.482 10.597 -2.206 1.00 0.00 76 GLY A N 2
ATOM 2767 C CA . GLY A 1 76 ? -4.505 11.607 -2.005 1.00 0.00 76 GLY A CA 2
ATOM 2768 C C . GLY A 1 76 ? -5.903 11.021 -1.984 1.00 0.00 76 GLY A C 2
ATOM 2769 O O . GLY A 1 76 ? -6.767 11.431 -2.758 1.00 0.00 76 GLY A O 2
ATOM 2773 N N . VAL A 1 77 ? -6.125 10.057 -1.095 1.00 0.00 77 VAL A N 2
ATOM 2774 C CA . VAL A 1 77 ? -7.428 9.413 -0.977 1.00 0.00 77 VAL A CA 2
ATOM 2775 C C . VAL A 1 77 ? -7.933 9.454 0.461 1.00 0.00 77 VAL A C 2
ATOM 2776 O O . VAL A 1 77 ? -7.200 9.830 1.376 1.00 0.00 77 VAL A O 2
ATOM 2789 N N . SER A 1 78 ? -9.189 9.064 0.653 1.00 0.00 78 SER A N 2
ATOM 2790 C CA . SER A 1 78 ? -9.793 9.059 1.980 1.00 0.00 78 SER A CA 2
ATOM 2791 C C . SER A 1 78 ? -9.317 7.856 2.789 1.00 0.00 78 SER A C 2
ATOM 2792 O O . SER A 1 78 ? -9.232 6.741 2.273 1.00 0.00 78 SER A O 2
ATOM 2800 N N . PHE A 1 79 ? -9.009 8.090 4.060 1.00 0.00 79 PHE A N 2
ATOM 2801 C CA . PHE A 1 79 ? -8.541 7.027 4.942 1.00 0.00 79 PHE A CA 2
ATOM 2802 C C . PHE A 1 79 ? -9.410 5.781 4.801 1.00 0.00 79 PHE A C 2
ATOM 2803 O O . PHE A 1 79 ? -8.901 4.664 4.718 1.00 0.00 79 PHE A O 2
ATOM 2820 N N . GLU A 1 80 ? -10.724 5.983 4.774 1.00 0.00 80 GLU A N 2
ATOM 2821 C CA . GLU A 1 80 ? -11.663 4.876 4.645 1.00 0.00 80 GLU A CA 2
ATOM 2822 C C . GLU A 1 80 ? -11.454 4.135 3.327 1.00 0.00 80 GLU A C 2
ATOM 2823 O O . GLU A 1 80 ? -11.404 2.906 3.295 1.00 0.00 80 GLU A O 2
ATOM 2835 N N . GLU A 1 81 ? -11.332 4.894 2.241 1.00 0.00 81 GLU A N 2
ATOM 2836 C CA . GLU A 1 81 ? -11.130 4.309 0.921 1.00 0.00 81 GLU A CA 2
ATOM 2837 C C . GLU A 1 81 ? -9.909 3.394 0.913 1.00 0.00 81 GLU A C 2
ATOM 2838 O O . GLU A 1 81 ? -10.021 2.195 0.655 1.00 0.00 81 GLU A O 2
ATOM 2850 N N . ALA A 1 82 ? -8.744 3.967 1.197 1.00 0.00 82 ALA A N 2
ATOM 2851 C CA . ALA A 1 82 ? -7.503 3.203 1.224 1.00 0.00 82 ALA A CA 2
ATOM 2852 C C . ALA A 1 82 ? -7.687 1.884 1.965 1.00 0.00 82 ALA A C 2
ATOM 2853 O O . ALA A 1 82 ? -7.330 0.820 1.458 1.00 0.00 82 ALA A O 2
ATOM 2860 N N . LYS A 1 83 ? -8.245 1.959 3.168 1.00 0.00 83 LYS A N 2
ATOM 2861 C CA . LYS A 1 83 ? -8.477 0.770 3.980 1.00 0.00 83 LYS A CA 2
ATOM 2862 C C . LYS A 1 83 ? -9.552 -0.114 3.356 1.00 0.00 83 LYS A C 2
ATOM 2863 O O . LYS A 1 83 ? -9.563 -1.329 3.555 1.00 0.00 83 LYS A O 2
ATOM 2882 N N . SER A 1 84 ? -10.453 0.503 2.598 1.00 0.00 84 SER A N 2
ATOM 2883 C CA . SER A 1 84 ? -11.533 -0.228 1.946 1.00 0.00 84 SER A CA 2
ATOM 2884 C C . SER A 1 84 ? -10.984 -1.177 0.884 1.00 0.00 84 SER A C 2
ATOM 2885 O O . SER A 1 84 ? -11.278 -2.372 0.893 1.00 0.00 84 SER A O 2
ATOM 2893 N N . ILE A 1 85 ? -10.185 -0.634 -0.028 1.00 0.00 85 ILE A N 2
ATOM 2894 C CA . ILE A 1 85 ? -9.593 -1.431 -1.095 1.00 0.00 85 ILE A CA 2
ATOM 2895 C C . ILE A 1 85 ? -9.044 -2.748 -0.559 1.00 0.00 85 ILE A C 2
ATOM 2896 O O . ILE A 1 85 ? -9.346 -3.819 -1.085 1.00 0.00 85 ILE A O 2
ATOM 2912 N N . ILE A 1 86 ? -8.237 -2.661 0.493 1.00 0.00 86 ILE A N 2
ATOM 2913 C CA . ILE A 1 86 ? -7.648 -3.846 1.104 1.00 0.00 86 ILE A CA 2
ATOM 2914 C C . ILE A 1 86 ? -8.725 -4.833 1.540 1.00 0.00 86 ILE A C 2
ATOM 2915 O O . ILE A 1 86 ? -8.744 -5.984 1.102 1.00 0.00 86 ILE A O 2
ATOM 2931 N N . THR A 1 87 ? -9.624 -4.375 2.407 1.00 0.00 87 THR A N 2
ATOM 2932 C CA . THR A 1 87 ? -10.705 -5.216 2.903 1.00 0.00 87 THR A CA 2
ATOM 2933 C C . THR A 1 87 ? -11.717 -5.517 1.802 1.00 0.00 87 THR A C 2
ATOM 2934 O O . THR A 1 87 ? -12.580 -6.380 1.959 1.00 0.00 87 THR A O 2
ATOM 2945 N N . ARG A 1 88 ? -11.604 -4.799 0.690 1.00 0.00 88 ARG A N 2
ATOM 2946 C CA . ARG A 1 88 ? -12.510 -4.989 -0.437 1.00 0.00 88 ARG A CA 2
ATOM 2947 C C . ARG A 1 88 ? -11.939 -5.997 -1.430 1.00 0.00 88 ARG A C 2
ATOM 2948 O O . ARG A 1 88 ? -12.655 -6.511 -2.289 1.00 0.00 88 ARG A O 2
ATOM 2969 N N . ALA A 1 89 ? -10.645 -6.273 -1.306 1.00 0.00 89 ALA A N 2
ATOM 2970 C CA . ALA A 1 89 ? -9.978 -7.220 -2.191 1.00 0.00 89 ALA A CA 2
ATOM 2971 C C . ALA A 1 89 ? -10.830 -8.466 -2.405 1.00 0.00 89 ALA A C 2
ATOM 2972 O O . ALA A 1 89 ? -11.815 -8.686 -1.700 1.00 0.00 89 ALA A O 2
ATOM 2979 N N . LYS A 1 90 ? -10.446 -9.279 -3.384 1.00 0.00 90 LYS A N 2
ATOM 2980 C CA . LYS A 1 90 ? -11.175 -10.504 -3.691 1.00 0.00 90 LYS A CA 2
ATOM 2981 C C . LYS A 1 90 ? -10.774 -11.628 -2.742 1.00 0.00 90 LYS A C 2
ATOM 2982 O O . LYS A 1 90 ? -11.582 -12.500 -2.420 1.00 0.00 90 LYS A O 2
ATOM 3001 N N . LEU A 1 91 ? -9.524 -11.601 -2.295 1.00 0.00 91 LEU A N 2
ATOM 3002 C CA . LEU A 1 91 ? -9.016 -12.617 -1.380 1.00 0.00 91 LEU A CA 2
ATOM 3003 C C . LEU A 1 91 ? -9.133 -14.009 -1.993 1.00 0.00 91 LEU A C 2
ATOM 3004 O O . LEU A 1 91 ? -9.711 -14.179 -3.066 1.00 0.00 91 LEU A O 2
ATOM 3020 N N . ARG A 1 92 ? -8.582 -15.003 -1.302 1.00 0.00 92 ARG A N 2
ATOM 3021 C CA . ARG A 1 92 ? -8.626 -16.380 -1.778 1.00 0.00 92 ARG A CA 2
ATOM 3022 C C . ARG A 1 92 ? -8.562 -16.431 -3.302 1.00 0.00 92 ARG A C 2
ATOM 3023 O O . ARG A 1 92 ? -9.590 -16.398 -3.978 1.00 0.00 92 ARG A O 2
ATOM 3044 N N . SER A 1 93 ? -7.347 -16.510 -3.835 1.00 0.00 93 SER A N 2
ATOM 3045 C CA . SER A 1 93 ? -7.148 -16.561 -5.279 1.00 0.00 93 SER A CA 2
ATOM 3046 C C . SER A 1 93 ? -5.677 -16.788 -5.617 1.00 0.00 93 SER A C 2
ATOM 3047 O O . SER A 1 93 ? -4.790 -16.433 -4.842 1.00 0.00 93 SER A O 2
ATOM 3055 N N . GLU A 1 94 ? -5.429 -17.382 -6.780 1.00 0.00 94 GLU A N 2
ATOM 3056 C CA . GLU A 1 94 ? -4.066 -17.657 -7.221 1.00 0.00 94 GLU A CA 2
ATOM 3057 C C . GLU A 1 94 ? -3.277 -16.362 -7.390 1.00 0.00 94 GLU A C 2
ATOM 3058 O O . GLU A 1 94 ? -2.308 -16.115 -6.673 1.00 0.00 94 GLU A O 2
ATOM 3070 N N . SER A 1 95 ? -3.700 -15.539 -8.344 1.00 0.00 95 SER A N 2
ATOM 3071 C CA . SER A 1 95 ? -3.031 -14.271 -8.612 1.00 0.00 95 SER A CA 2
ATOM 3072 C C . SER A 1 95 ? -2.530 -13.638 -7.318 1.00 0.00 95 SER A C 2
ATOM 3073 O O . SER A 1 95 ? -3.257 -13.521 -6.331 1.00 0.00 95 SER A O 2
ATOM 3081 N N . PRO A 1 96 ? -1.255 -13.219 -7.320 1.00 0.00 96 PRO A N 2
ATOM 3082 C CA . PRO A 1 96 ? -0.627 -12.589 -6.155 1.00 0.00 96 PRO A CA 2
ATOM 3083 C C . PRO A 1 96 ? -1.186 -11.199 -5.874 1.00 0.00 96 PRO A C 2
ATOM 3084 O O . PRO A 1 96 ? -2.124 -10.753 -6.535 1.00 0.00 96 PRO A O 2
ATOM 3095 N N . TRP A 1 97 ? -0.605 -10.520 -4.893 1.00 0.00 97 TRP A N 2
ATOM 3096 C CA . TRP A 1 97 ? -1.046 -9.179 -4.526 1.00 0.00 97 TRP A CA 2
ATOM 3097 C C . TRP A 1 97 ? -0.144 -8.119 -5.149 1.00 0.00 97 TRP A C 2
ATOM 3098 O O . TRP A 1 97 ? 1.053 -8.068 -4.869 1.00 0.00 97 TRP A O 2
ATOM 3119 N N . GLU A 1 98 ? -0.727 -7.276 -5.996 1.00 0.00 98 GLU A N 2
ATOM 3120 C CA . GLU A 1 98 ? 0.026 -6.218 -6.659 1.00 0.00 98 GLU A CA 2
ATOM 3121 C C . GLU A 1 98 ? 0.184 -5.006 -5.744 1.00 0.00 98 GLU A C 2
ATOM 3122 O O . GLU A 1 98 ? -0.714 -4.168 -5.647 1.00 0.00 98 GLU A O 2
ATOM 3134 N N . ILE A 1 99 ? 1.329 -4.922 -5.076 1.00 0.00 99 ILE A N 2
ATOM 3135 C CA . ILE A 1 99 ? 1.603 -3.813 -4.170 1.00 0.00 99 ILE A CA 2
ATOM 3136 C C . ILE A 1 99 ? 2.599 -2.835 -4.784 1.00 0.00 99 ILE A C 2
ATOM 3137 O O . ILE A 1 99 ? 3.606 -3.241 -5.364 1.00 0.00 99 ILE A O 2
ATOM 3153 N N . ALA A 1 100 ? 2.311 -1.545 -4.651 1.00 0.00 100 ALA A N 2
ATOM 3154 C CA . ALA A 1 100 ? 3.183 -0.508 -5.189 1.00 0.00 100 ALA A CA 2
ATOM 3155 C C . ALA A 1 100 ? 3.520 0.533 -4.126 1.00 0.00 100 ALA A C 2
ATOM 3156 O O . ALA A 1 100 ? 2.638 1.232 -3.627 1.00 0.00 100 ALA A O 2
ATOM 3163 N N . PHE A 1 101 ? 4.800 0.630 -3.784 1.00 0.00 101 PHE A N 2
ATOM 3164 C CA . PHE A 1 101 ? 5.253 1.584 -2.779 1.00 0.00 101 PHE A CA 2
ATOM 3165 C C . PHE A 1 101 ? 6.578 2.220 -3.190 1.00 0.00 101 PHE A C 2
ATOM 3166 O O . PHE A 1 101 ? 7.074 1.987 -4.293 1.00 0.00 101 PHE A O 2
ATOM 3183 N N . ILE A 1 102 ? 7.145 3.022 -2.296 1.00 0.00 102 ILE A N 2
ATOM 3184 C CA . ILE A 1 102 ? 8.412 3.691 -2.565 1.00 0.00 102 ILE A CA 2
ATOM 3185 C C . ILE A 1 102 ? 9.529 3.119 -1.699 1.00 0.00 102 ILE A C 2
ATOM 3186 O O . ILE A 1 102 ? 9.503 3.241 -0.474 1.00 0.00 102 ILE A O 2
ATOM 3202 N N . ARG A 1 103 ? 10.511 2.497 -2.344 1.00 0.00 103 ARG A N 2
ATOM 3203 C CA . ARG A 1 103 ? 11.639 1.908 -1.633 1.00 0.00 103 ARG A CA 2
ATOM 3204 C C . ARG A 1 103 ? 12.938 2.625 -1.985 1.00 0.00 103 ARG A C 2
ATOM 3205 O O . ARG A 1 103 ? 13.399 2.572 -3.125 1.00 0.00 103 ARG A O 2
ATOM 3226 N N . SER A 1 104 ? 13.524 3.296 -0.998 1.00 0.00 104 SER A N 2
ATOM 3227 C CA . SER A 1 104 ? 14.769 4.027 -1.204 1.00 0.00 104 SER A CA 2
ATOM 3228 C C . SER A 1 104 ? 15.970 3.091 -1.120 1.00 0.00 104 SER A C 2
ATOM 3229 O O . SER A 1 104 ? 17.017 3.452 -0.585 1.00 0.00 104 SER A O 2
ATOM 3237 N N . GLY A 1 105 ? 15.810 1.883 -1.654 1.00 0.00 105 GLY A N 2
ATOM 3238 C CA . GLY A 1 105 ? 16.888 0.913 -1.630 1.00 0.00 105 GLY A CA 2
ATOM 3239 C C . GLY A 1 105 ? 17.319 0.560 -0.220 1.00 0.00 105 GLY A C 2
ATOM 3240 O O . GLY A 1 105 ? 17.019 1.270 0.740 1.00 0.00 105 GLY A O 2
ATOM 3244 N N . PRO A 1 106 ? 18.038 -0.564 -0.080 1.00 0.00 106 PRO A N 2
ATOM 3245 C CA . PRO A 1 106 ? 18.525 -1.036 1.220 1.00 0.00 106 PRO A CA 2
ATOM 3246 C C . PRO A 1 106 ? 19.625 -0.144 1.785 1.00 0.00 106 PRO A C 2
ATOM 3247 O O . PRO A 1 106 ? 19.973 0.879 1.195 1.00 0.00 106 PRO A O 2
ATOM 3258 N N . SER A 1 107 ? 20.170 -0.539 2.931 1.00 0.00 107 SER A N 2
ATOM 3259 C CA . SER A 1 107 ? 21.229 0.226 3.578 1.00 0.00 107 SER A CA 2
ATOM 3260 C C . SER A 1 107 ? 20.785 1.664 3.827 1.00 0.00 107 SER A C 2
ATOM 3261 O O . SER A 1 107 ? 19.685 2.061 3.445 1.00 0.00 107 SER A O 2
ATOM 3269 N N . SER A 1 108 ? 21.651 2.441 4.472 1.00 0.00 108 SER A N 2
ATOM 3270 C CA . SER A 1 108 ? 21.348 3.834 4.776 1.00 0.00 108 SER A CA 2
ATOM 3271 C C . SER A 1 108 ? 22.601 4.576 5.232 1.00 0.00 108 SER A C 2
ATOM 3272 O O . SER A 1 108 ? 23.431 4.028 5.956 1.00 0.00 108 SER A O 2
ATOM 3280 N N . GLY A 1 109 ? 22.730 5.827 4.801 1.00 0.00 109 GLY A N 2
ATOM 3281 C CA . GLY A 1 109 ? 23.884 6.624 5.173 1.00 0.00 109 GLY A CA 2
ATOM 3282 C C . GLY A 1 109 ? 24.424 7.439 4.014 1.00 0.00 109 GLY A C 2
ATOM 3283 O O . GLY A 1 109 ? 25.275 8.309 4.202 1.00 0.00 109 GLY A O 2
ATOM 3287 N N . GLY A 1 1 ? 20.033 5.309 -23.330 1.00 0.00 1 GLY A N 3
ATOM 3288 C CA . GLY A 1 1 ? 19.514 6.647 -23.544 1.00 0.00 1 GLY A CA 3
ATOM 3289 C C . GLY A 1 1 ? 18.965 7.266 -22.274 1.00 0.00 1 GLY A C 3
ATOM 3290 O O . GLY A 1 1 ? 18.021 6.746 -21.679 1.00 0.00 1 GLY A O 3
ATOM 3294 N N . SER A 1 2 ? 19.558 8.380 -21.856 1.00 0.00 2 SER A N 3
ATOM 3295 C CA . SER A 1 2 ? 19.126 9.068 -20.645 1.00 0.00 2 SER A CA 3
ATOM 3296 C C . SER A 1 2 ? 18.949 10.561 -20.902 1.00 0.00 2 SER A C 3
ATOM 3297 O O . SER A 1 2 ? 19.322 11.069 -21.959 1.00 0.00 2 SER A O 3
ATOM 3305 N N . SER A 1 3 ? 18.377 11.260 -19.926 1.00 0.00 3 SER A N 3
ATOM 3306 C CA . SER A 1 3 ? 18.147 12.694 -20.047 1.00 0.00 3 SER A CA 3
ATOM 3307 C C . SER A 1 3 ? 18.269 13.380 -18.689 1.00 0.00 3 SER A C 3
ATOM 3308 O O . SER A 1 3 ? 17.271 13.641 -18.020 1.00 0.00 3 SER A O 3
ATOM 3316 N N . GLY A 1 4 ? 19.504 13.670 -18.289 1.00 0.00 4 GLY A N 3
ATOM 3317 C CA . GLY A 1 4 ? 19.736 14.323 -17.014 1.00 0.00 4 GLY A CA 3
ATOM 3318 C C . GLY A 1 4 ? 19.040 13.618 -15.867 1.00 0.00 4 GLY A C 3
ATOM 3319 O O . GLY A 1 4 ? 17.835 13.778 -15.671 1.00 0.00 4 GLY A O 3
ATOM 3323 N N . SER A 1 5 ? 19.799 12.836 -15.107 1.00 0.00 5 SER A N 3
ATOM 3324 C CA . SER A 1 5 ? 19.247 12.100 -13.976 1.00 0.00 5 SER A CA 3
ATOM 3325 C C . SER A 1 5 ? 18.759 13.056 -12.891 1.00 0.00 5 SER A C 3
ATOM 3326 O O . SER A 1 5 ? 19.550 13.578 -12.107 1.00 0.00 5 SER A O 3
ATOM 3334 N N . SER A 1 6 ? 17.449 13.279 -12.855 1.00 0.00 6 SER A N 3
ATOM 3335 C CA . SER A 1 6 ? 16.854 14.175 -11.870 1.00 0.00 6 SER A CA 3
ATOM 3336 C C . SER A 1 6 ? 15.529 13.617 -11.358 1.00 0.00 6 SER A C 3
ATOM 3337 O O . SER A 1 6 ? 14.770 13.005 -12.108 1.00 0.00 6 SER A O 3
ATOM 3345 N N . GLY A 1 7 ? 15.259 13.834 -10.075 1.00 0.00 7 GLY A N 3
ATOM 3346 C CA . GLY A 1 7 ? 14.027 13.347 -9.483 1.00 0.00 7 GLY A CA 3
ATOM 3347 C C . GLY A 1 7 ? 13.048 14.464 -9.179 1.00 0.00 7 GLY A C 3
ATOM 3348 O O . GLY A 1 7 ? 13.012 14.980 -8.062 1.00 0.00 7 GLY A O 3
ATOM 3352 N N . SER A 1 8 ? 12.254 14.840 -10.176 1.00 0.00 8 SER A N 3
ATOM 3353 C CA . SER A 1 8 ? 11.274 15.908 -10.011 1.00 0.00 8 SER A CA 3
ATOM 3354 C C . SER A 1 8 ? 10.257 15.550 -8.932 1.00 0.00 8 SER A C 3
ATOM 3355 O O . SER A 1 8 ? 9.862 14.394 -8.773 1.00 0.00 8 SER A O 3
ATOM 3363 N N . PRO A 1 9 ? 9.821 16.565 -8.170 1.00 0.00 9 PRO A N 3
ATOM 3364 C CA . PRO A 1 9 ? 8.845 16.383 -7.093 1.00 0.00 9 PRO A CA 3
ATOM 3365 C C . PRO A 1 9 ? 7.453 16.054 -7.621 1.00 0.00 9 PRO A C 3
ATOM 3366 O O . PRO A 1 9 ? 6.679 15.352 -6.968 1.00 0.00 9 PRO A O 3
ATOM 3377 N N . LEU A 1 10 ? 7.139 16.564 -8.807 1.00 0.00 10 LEU A N 3
ATOM 3378 C CA . LEU A 1 10 ? 5.840 16.323 -9.425 1.00 0.00 10 LEU A CA 3
ATOM 3379 C C . LEU A 1 10 ? 5.751 14.902 -9.971 1.00 0.00 10 LEU A C 3
ATOM 3380 O O . LEU A 1 10 ? 6.760 14.205 -10.082 1.00 0.00 10 LEU A O 3
ATOM 3396 N N . ASP A 1 11 ? 4.539 14.479 -10.312 1.00 0.00 11 ASP A N 3
ATOM 3397 C CA . ASP A 1 11 ? 4.318 13.142 -10.850 1.00 0.00 11 ASP A CA 3
ATOM 3398 C C . ASP A 1 11 ? 4.839 12.077 -9.889 1.00 0.00 11 ASP A C 3
ATOM 3399 O O . ASP A 1 11 ? 5.410 12.394 -8.846 1.00 0.00 11 ASP A O 3
ATOM 3408 N N . ARG A 1 12 ? 4.637 10.813 -10.248 1.00 0.00 12 ARG A N 3
ATOM 3409 C CA . ARG A 1 12 ? 5.084 9.702 -9.417 1.00 0.00 12 ARG A CA 3
ATOM 3410 C C . ARG A 1 12 ? 6.476 9.970 -8.854 1.00 0.00 12 ARG A C 3
ATOM 3411 O O . ARG A 1 12 ? 7.243 10.754 -9.413 1.00 0.00 12 ARG A O 3
ATOM 3432 N N . ASP A 1 13 ? 6.795 9.315 -7.743 1.00 0.00 13 ASP A N 3
ATOM 3433 C CA . ASP A 1 13 ? 8.095 9.482 -7.103 1.00 0.00 13 ASP A CA 3
ATOM 3434 C C . ASP A 1 13 ? 9.167 8.680 -7.834 1.00 0.00 13 ASP A 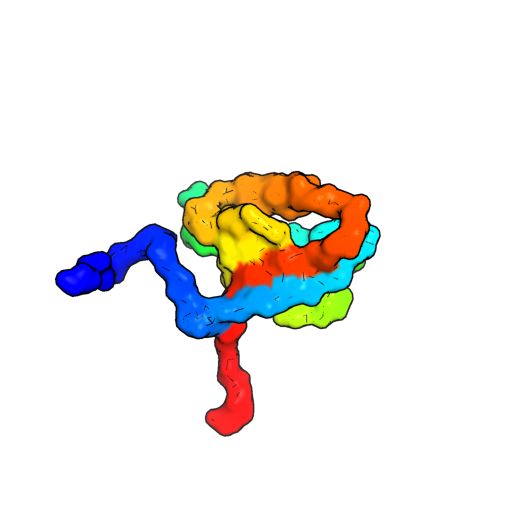C 3
ATOM 3435 O O . ASP A 1 13 ? 8.891 7.660 -8.466 1.00 0.00 13 ASP A O 3
ATOM 3444 N N . PRO A 1 14 ? 10.420 9.150 -7.748 1.00 0.00 14 PRO A N 3
ATOM 3445 C CA . PRO A 1 14 ? 11.559 8.492 -8.395 1.00 0.00 14 PRO A CA 3
ATOM 3446 C C . PRO A 1 14 ? 11.909 7.161 -7.738 1.00 0.00 14 PRO A C 3
ATOM 3447 O O . PRO A 1 14 ? 12.251 6.194 -8.418 1.00 0.00 14 PRO A O 3
ATOM 3458 N N . ALA A 1 15 ? 11.822 7.119 -6.413 1.00 0.00 15 ALA A N 3
ATOM 3459 C CA . ALA A 1 15 ? 12.127 5.906 -5.665 1.00 0.00 15 ALA A CA 3
ATOM 3460 C C . ALA A 1 15 ? 10.900 5.008 -5.552 1.00 0.00 15 ALA A C 3
ATOM 3461 O O . ALA A 1 15 ? 10.806 4.179 -4.646 1.00 0.00 15 ALA A O 3
ATOM 3468 N N . PHE A 1 16 ? 9.961 5.177 -6.477 1.00 0.00 16 PHE A N 3
ATOM 3469 C CA . PHE A 1 16 ? 8.738 4.382 -6.479 1.00 0.00 16 PHE A CA 3
ATOM 3470 C C . PHE A 1 16 ? 9.017 2.957 -6.948 1.00 0.00 16 PHE A C 3
ATOM 3471 O O . PHE A 1 16 ? 9.344 2.728 -8.113 1.00 0.00 16 PHE A O 3
ATOM 3488 N N . ARG A 1 17 ? 8.886 2.003 -6.032 1.00 0.00 17 ARG A N 3
ATOM 3489 C CA . ARG A 1 17 ? 9.125 0.601 -6.351 1.00 0.00 17 ARG A CA 3
ATOM 3490 C C . ARG A 1 17 ? 7.828 -0.200 -6.285 1.00 0.00 17 ARG A C 3
ATOM 3491 O O . ARG A 1 17 ? 6.920 0.130 -5.522 1.00 0.00 17 ARG A O 3
ATOM 3512 N N . VAL A 1 18 ? 7.749 -1.255 -7.090 1.00 0.00 18 VAL A N 3
ATOM 3513 C CA . VAL A 1 18 ? 6.564 -2.104 -7.124 1.00 0.00 18 VAL A CA 3
ATOM 3514 C C . VAL A 1 18 ? 6.925 -3.562 -6.865 1.00 0.00 18 VAL A C 3
ATOM 3515 O O . VAL A 1 18 ? 7.837 -4.106 -7.489 1.00 0.00 18 VAL A O 3
ATOM 3528 N N . ILE A 1 19 ? 6.204 -4.190 -5.943 1.00 0.00 19 ILE A N 3
ATOM 3529 C CA . ILE A 1 19 ? 6.448 -5.587 -5.604 1.00 0.00 19 ILE A CA 3
ATOM 3530 C C . ILE A 1 19 ? 5.150 -6.389 -5.609 1.00 0.00 19 ILE A C 3
ATOM 3531 O O . ILE A 1 19 ? 4.057 -5.823 -5.571 1.00 0.00 19 ILE A O 3
ATOM 3547 N N . THR A 1 20 ? 5.279 -7.711 -5.656 1.00 0.00 20 THR A N 3
ATOM 3548 C CA . THR A 1 20 ? 4.117 -8.592 -5.666 1.00 0.00 20 THR A CA 3
ATOM 3549 C C . THR A 1 20 ? 4.198 -9.622 -4.545 1.00 0.00 20 THR A C 3
ATOM 3550 O O . THR A 1 20 ? 5.200 -10.323 -4.405 1.00 0.00 20 THR A O 3
ATOM 3561 N N . VAL A 1 21 ? 3.137 -9.708 -3.749 1.00 0.00 21 VAL A N 3
ATOM 3562 C CA . VAL A 1 21 ? 3.088 -10.654 -2.641 1.00 0.00 21 VAL A CA 3
ATOM 3563 C C . VAL A 1 21 ? 2.231 -11.866 -2.991 1.00 0.00 21 VAL A C 3
ATOM 3564 O O . VAL A 1 21 ? 1.081 -11.727 -3.410 1.00 0.00 21 VAL A O 3
ATOM 3577 N N . THR A 1 22 ? 2.797 -13.055 -2.815 1.00 0.00 22 THR A N 3
ATOM 3578 C CA . THR A 1 22 ? 2.086 -14.292 -3.112 1.00 0.00 22 THR A CA 3
ATOM 3579 C C . THR A 1 22 ? 0.743 -14.341 -2.392 1.00 0.00 22 THR A C 3
ATOM 3580 O O . THR A 1 22 ? 0.687 -14.458 -1.168 1.00 0.00 22 THR A O 3
ATOM 3591 N N . LYS A 1 23 ? -0.338 -14.251 -3.160 1.00 0.00 23 LYS A N 3
ATOM 3592 C CA . LYS A 1 23 ? -1.682 -14.286 -2.596 1.00 0.00 23 LYS A CA 3
ATOM 3593 C C . LYS A 1 23 ? -2.085 -15.713 -2.238 1.00 0.00 23 LYS A C 3
ATOM 3594 O O . LYS A 1 23 ? -1.884 -16.639 -3.024 1.00 0.00 23 LYS A O 3
ATOM 3613 N N . GLU A 1 24 ? -2.654 -15.882 -1.049 1.00 0.00 24 GLU A N 3
ATOM 3614 C CA . GLU A 1 24 ? -3.085 -17.198 -0.590 1.00 0.00 24 GLU A CA 3
ATOM 3615 C C . GLU A 1 24 ? -4.239 -17.076 0.402 1.00 0.00 24 GLU A C 3
ATOM 3616 O O . GLU A 1 24 ? -5.274 -17.726 0.251 1.00 0.00 24 GLU A O 3
ATOM 3628 N N . THR A 1 25 ? -4.052 -16.240 1.419 1.00 0.00 25 THR A N 3
ATOM 3629 C CA . THR A 1 25 ? -5.075 -16.034 2.436 1.00 0.00 25 THR A CA 3
ATOM 3630 C C . THR A 1 25 ? -5.781 -14.696 2.244 1.00 0.00 25 THR A C 3
ATOM 3631 O O . THR A 1 25 ? -7.005 -14.611 2.331 1.00 0.00 25 THR A O 3
ATOM 3642 N N . GLY A 1 26 ? -5.000 -13.653 1.980 1.00 0.00 26 GLY A N 3
ATOM 3643 C CA . GLY A 1 26 ? -5.569 -12.333 1.779 1.00 0.00 26 GLY A CA 3
ATOM 3644 C C . GLY A 1 26 ? -4.607 -11.223 2.154 1.00 0.00 26 GLY A C 3
ATOM 3645 O O . GLY A 1 26 ? -3.557 -11.476 2.746 1.00 0.00 26 GLY A O 3
ATOM 3649 N N . LEU A 1 27 ? -4.964 -9.991 1.808 1.00 0.00 27 LEU A N 3
ATOM 3650 C CA . LEU A 1 27 ? -4.123 -8.838 2.111 1.00 0.00 27 LEU A CA 3
ATOM 3651 C C . LEU A 1 27 ? -3.789 -8.783 3.599 1.00 0.00 27 LEU A C 3
ATOM 3652 O O . LEU A 1 27 ? -2.637 -8.955 3.993 1.00 0.00 27 LEU A O 3
ATOM 3668 N N . GLY A 1 28 ? -4.807 -8.546 4.420 1.00 0.00 28 GLY A N 3
ATOM 3669 C CA . GLY A 1 28 ? -4.601 -8.475 5.855 1.00 0.00 28 GLY A CA 3
ATOM 3670 C C . GLY A 1 28 ? -3.514 -7.490 6.237 1.00 0.00 28 GLY A C 3
ATOM 3671 O O . GLY A 1 28 ? -2.461 -7.881 6.743 1.00 0.00 28 GLY A O 3
ATOM 3675 N N . LEU A 1 29 ? -3.767 -6.209 5.994 1.00 0.00 29 LEU A N 3
ATOM 3676 C CA . LEU A 1 29 ? -2.801 -5.164 6.315 1.00 0.00 29 LEU A CA 3
ATOM 3677 C C . LEU A 1 29 ? -3.507 -3.868 6.699 1.00 0.00 29 LEU A C 3
ATOM 3678 O O . LEU A 1 29 ? -4.567 -3.543 6.162 1.00 0.00 29 LEU A O 3
ATOM 3694 N N . LYS A 1 30 ? -2.913 -3.130 7.630 1.00 0.00 30 LYS A N 3
ATOM 3695 C CA . LYS A 1 30 ? -3.482 -1.866 8.084 1.00 0.00 30 LYS A CA 3
ATOM 3696 C C . LYS A 1 30 ? -2.841 -0.688 7.358 1.00 0.00 30 LYS A C 3
ATOM 3697 O O . LYS A 1 30 ? -1.692 -0.767 6.922 1.00 0.00 30 LYS A O 3
ATOM 3716 N N . ILE A 1 31 ? -3.590 0.402 7.233 1.00 0.00 31 ILE A N 3
ATOM 3717 C CA . ILE A 1 31 ? -3.092 1.597 6.562 1.00 0.00 31 ILE A CA 3
ATOM 3718 C C . ILE A 1 31 ? -3.209 2.822 7.462 1.00 0.00 31 ILE A C 3
ATOM 3719 O O . ILE A 1 31 ? -3.951 2.815 8.446 1.00 0.00 31 ILE A O 3
ATOM 3735 N N . LEU A 1 32 ? -2.473 3.874 7.119 1.00 0.00 32 LEU A N 3
ATOM 3736 C CA . LEU A 1 32 ? -2.495 5.109 7.895 1.00 0.00 32 LEU A CA 3
ATOM 3737 C C . LEU A 1 32 ? -2.506 6.328 6.979 1.00 0.00 32 LEU A C 3
ATOM 3738 O O . LEU A 1 32 ? -2.156 6.236 5.803 1.00 0.00 32 LEU A O 3
ATOM 3754 N N . GLY A 1 33 ? -2.909 7.470 7.527 1.00 0.00 33 GLY A N 3
ATOM 3755 C CA . GLY A 1 33 ? -2.955 8.692 6.745 1.00 0.00 33 GLY A CA 3
ATOM 3756 C C . GLY A 1 33 ? -4.329 8.953 6.159 1.00 0.00 33 GLY A C 3
ATOM 3757 O O . GLY A 1 33 ? -5.327 8.414 6.635 1.00 0.00 33 GLY A O 3
ATOM 3761 N N . GLY A 1 34 ? -4.380 9.785 5.123 1.00 0.00 34 GLY A N 3
ATOM 3762 C CA . GLY A 1 34 ? -5.647 10.104 4.490 1.00 0.00 34 GLY A CA 3
ATOM 3763 C C . GLY A 1 34 ? -5.858 11.597 4.336 1.00 0.00 34 GLY A C 3
ATOM 3764 O O . GLY A 1 34 ? -5.747 12.350 5.304 1.00 0.00 34 GLY A O 3
ATOM 3768 N N . ILE A 1 35 ? -6.162 12.027 3.116 1.00 0.00 35 ILE A N 3
ATOM 3769 C CA . ILE A 1 35 ? -6.388 13.440 2.839 1.00 0.00 35 ILE A CA 3
ATOM 3770 C C . ILE A 1 35 ? -7.192 14.097 3.955 1.00 0.00 35 ILE A C 3
ATOM 3771 O O . ILE A 1 35 ? -7.117 15.309 4.157 1.00 0.00 35 ILE A O 3
ATOM 3787 N N . ASN A 1 36 ? -7.961 13.289 4.678 1.00 0.00 36 ASN A N 3
ATOM 3788 C CA . ASN A 1 36 ? -8.779 13.792 5.776 1.00 0.00 36 ASN A CA 3
ATOM 3789 C C . ASN A 1 36 ? -8.096 13.549 7.118 1.00 0.00 36 ASN A C 3
ATOM 3790 O O . ASN A 1 36 ? -8.276 14.315 8.065 1.00 0.00 36 ASN A O 3
ATOM 3801 N N . ARG A 1 37 ? -7.311 12.479 7.192 1.00 0.00 37 ARG A N 3
ATOM 3802 C CA . ARG A 1 37 ? -6.602 12.135 8.418 1.00 0.00 37 ARG A CA 3
ATOM 3803 C C . ARG A 1 37 ? -5.409 13.061 8.635 1.00 0.00 37 ARG A C 3
ATOM 3804 O O . ARG A 1 37 ? -5.046 13.838 7.753 1.00 0.00 37 ARG A O 3
ATOM 3825 N N . ASN A 1 38 ? -4.804 12.972 9.814 1.00 0.00 38 ASN A N 3
ATOM 3826 C CA . ASN A 1 38 ? -3.652 13.803 10.147 1.00 0.00 38 ASN A CA 3
ATOM 3827 C C . ASN A 1 38 ? -2.367 13.202 9.584 1.00 0.00 38 ASN A C 3
ATOM 3828 O O . ASN A 1 38 ? -1.440 13.926 9.222 1.00 0.00 38 ASN A O 3
ATOM 3839 N N . GLU A 1 39 ? -2.322 11.876 9.514 1.00 0.00 39 GLU A N 3
ATOM 3840 C CA . GLU A 1 39 ? -1.151 11.179 8.996 1.00 0.00 39 GLU A CA 3
ATOM 3841 C C . GLU A 1 39 ? -1.006 11.401 7.493 1.00 0.00 39 GLU A C 3
ATOM 3842 O O . GLU A 1 39 ? 0.086 11.284 6.939 1.00 0.00 39 GLU A O 3
ATOM 3854 N N . GLY A 1 40 ? -2.119 11.721 6.838 1.00 0.00 40 GLY A N 3
ATOM 3855 C CA . GLY A 1 40 ? -2.096 11.953 5.406 1.00 0.00 40 GLY A CA 3
ATOM 3856 C C . GLY A 1 40 ? -1.368 13.230 5.038 1.00 0.00 40 GLY A C 3
ATOM 3857 O O . GLY A 1 40 ? -0.582 13.770 5.818 1.00 0.00 40 GLY A O 3
ATOM 3861 N N . PRO A 1 41 ? -1.626 13.733 3.821 1.00 0.00 41 PRO A N 3
ATOM 3862 C CA . PRO A 1 41 ? -2.558 13.100 2.884 1.00 0.00 41 PRO A CA 3
ATOM 3863 C C . PRO A 1 41 ? -2.021 11.783 2.333 1.00 0.00 41 PRO A C 3
ATOM 3864 O O . PRO A 1 41 ? -2.761 11.000 1.736 1.00 0.00 41 PRO A O 3
ATOM 3875 N N . LEU A 1 42 ? -0.730 11.544 2.538 1.00 0.00 42 LEU A N 3
ATOM 3876 C CA . LEU A 1 42 ? -0.094 10.321 2.062 1.00 0.00 42 LEU A CA 3
ATOM 3877 C C . LEU A 1 42 ? -0.539 9.118 2.889 1.00 0.00 42 LEU A C 3
ATOM 3878 O O . LEU A 1 42 ? -0.829 9.243 4.079 1.00 0.00 42 LEU A O 3
ATOM 3894 N N . VAL A 1 43 ? -0.589 7.954 2.250 1.00 0.00 43 VAL A N 3
ATOM 3895 C CA . VAL A 1 43 ? -0.995 6.728 2.926 1.00 0.00 43 VAL A CA 3
ATOM 3896 C C . VAL A 1 43 ? 0.203 5.825 3.195 1.00 0.00 43 VAL A C 3
ATOM 3897 O O . VAL A 1 43 ? 1.039 5.608 2.317 1.00 0.00 43 VAL A O 3
ATOM 3910 N N . TYR A 1 44 ? 0.281 5.300 4.412 1.00 0.00 44 TYR A N 3
ATOM 3911 C CA . TYR A 1 44 ? 1.379 4.422 4.798 1.00 0.00 44 TYR A CA 3
ATOM 3912 C C . TYR A 1 44 ? 0.856 3.171 5.498 1.00 0.00 44 TYR A C 3
ATOM 3913 O O . TYR A 1 44 ? -0.311 3.105 5.884 1.00 0.00 44 TYR A O 3
ATOM 3931 N N . ILE A 1 45 ? 1.729 2.182 5.658 1.00 0.00 45 ILE A N 3
ATOM 3932 C CA . ILE A 1 45 ? 1.357 0.934 6.313 1.00 0.00 45 ILE A CA 3
ATOM 3933 C C . ILE A 1 45 ? 1.277 1.110 7.825 1.00 0.00 45 ILE A C 3
ATOM 3934 O O . ILE A 1 45 ? 2.299 1.170 8.509 1.00 0.00 45 ILE A O 3
ATOM 3950 N N . HIS A 1 46 ? 0.055 1.190 8.342 1.00 0.00 46 HIS A N 3
ATOM 3951 C CA . HIS A 1 46 ? -0.160 1.356 9.776 1.00 0.00 46 HIS A CA 3
ATOM 3952 C C . HIS A 1 46 ? 0.589 0.286 10.565 1.00 0.00 46 HIS A C 3
ATOM 3953 O O . HIS A 1 46 ? 1.334 0.596 11.494 1.00 0.00 46 HIS A O 3
ATOM 3968 N N . GLU A 1 47 ? 0.385 -0.972 10.188 1.00 0.00 47 GLU A N 3
ATOM 3969 C CA . GLU A 1 47 ? 1.041 -2.087 10.862 1.00 0.00 47 GLU A CA 3
ATOM 3970 C C . GLU A 1 47 ? 0.776 -3.398 10.129 1.00 0.00 47 GLU A C 3
ATOM 3971 O O . GLU A 1 47 ? -0.337 -3.649 9.665 1.00 0.00 47 GLU A O 3
ATOM 3983 N N . VAL A 1 48 ? 1.806 -4.231 10.027 1.00 0.00 48 VAL A N 3
ATOM 3984 C CA . VAL A 1 48 ? 1.686 -5.518 9.351 1.00 0.00 48 VAL A CA 3
ATOM 3985 C C . VAL A 1 48 ? 1.021 -6.552 10.252 1.00 0.00 48 VAL A C 3
ATOM 3986 O O . VAL A 1 48 ? 1.687 -7.221 11.042 1.00 0.00 48 VAL A O 3
ATOM 3999 N N . ILE A 1 49 ? -0.296 -6.678 10.127 1.00 0.00 49 ILE A N 3
ATOM 4000 C CA . ILE A 1 49 ? -1.051 -7.632 10.929 1.00 0.00 49 ILE A CA 3
ATOM 4001 C C . ILE A 1 49 ? -0.396 -9.009 10.907 1.00 0.00 49 ILE A C 3
ATOM 4002 O O . ILE A 1 49 ? -0.167 -9.597 9.850 1.00 0.00 49 ILE A O 3
ATOM 4018 N N . PRO A 1 50 ? -0.089 -9.537 12.101 1.00 0.00 50 PRO A N 3
ATOM 4019 C CA . PRO A 1 50 ? 0.542 -10.853 12.245 1.00 0.00 50 PRO A CA 3
ATOM 4020 C C . PRO A 1 50 ? -0.401 -11.992 11.874 1.00 0.00 50 PRO A C 3
ATOM 4021 O O . PRO A 1 50 ? -1.293 -12.348 12.643 1.00 0.00 50 PRO A O 3
ATOM 4032 N N . GLY A 1 51 ? -0.198 -12.561 10.689 1.00 0.00 51 GLY A N 3
ATOM 4033 C CA . GLY A 1 51 ? -1.038 -13.654 10.237 1.00 0.00 51 GLY A CA 3
ATOM 4034 C C . GLY A 1 51 ? -1.672 -13.378 8.888 1.00 0.00 51 GLY A C 3
ATOM 4035 O O . GLY A 1 51 ? -2.789 -13.818 8.619 1.00 0.00 51 GLY A O 3
ATOM 4039 N N . GLY A 1 52 ? -0.959 -12.646 8.039 1.00 0.00 52 GLY A N 3
ATOM 4040 C CA . GLY A 1 52 ? -1.476 -12.324 6.722 1.00 0.00 52 GLY A CA 3
ATOM 4041 C C . GLY A 1 52 ? -0.577 -12.823 5.608 1.00 0.00 52 GLY A C 3
ATOM 4042 O O . GLY A 1 52 ? 0.304 -13.651 5.836 1.00 0.00 52 GLY A O 3
ATOM 4046 N N . ASP A 1 53 ? -0.801 -12.319 4.399 1.00 0.00 53 ASP A N 3
ATOM 4047 C CA . ASP A 1 53 ? -0.005 -12.720 3.244 1.00 0.00 53 ASP A CA 3
ATOM 4048 C C . ASP A 1 53 ? 1.331 -11.984 3.225 1.00 0.00 53 ASP A C 3
ATOM 4049 O O . ASP A 1 53 ? 2.386 -12.598 3.061 1.00 0.00 53 ASP A O 3
ATOM 4058 N N . CYS A 1 54 ? 1.279 -10.668 3.391 1.00 0.00 54 CYS A N 3
ATOM 4059 C CA . CYS A 1 54 ? 2.485 -9.848 3.390 1.00 0.00 54 CYS A CA 3
ATOM 4060 C C . CYS A 1 54 ? 3.335 -10.129 4.625 1.00 0.00 54 CYS A C 3
ATOM 4061 O O . CYS A 1 54 ? 4.564 -10.112 4.563 1.00 0.00 54 CYS A O 3
ATOM 4069 N N . TYR A 1 55 ? 2.671 -10.388 5.747 1.00 0.00 55 TYR A N 3
ATOM 4070 C CA . TYR A 1 55 ? 3.365 -10.669 6.998 1.00 0.00 55 TYR A CA 3
ATOM 4071 C C . TYR A 1 55 ? 4.545 -11.608 6.767 1.00 0.00 55 TYR A C 3
ATOM 4072 O O . TYR A 1 55 ? 5.647 -11.373 7.263 1.00 0.00 55 TYR A O 3
ATOM 4090 N N . LYS A 1 56 ? 4.306 -12.673 6.009 1.00 0.00 56 LYS A N 3
ATOM 4091 C CA . LYS A 1 56 ? 5.348 -13.648 5.709 1.00 0.00 56 LYS A CA 3
ATOM 4092 C C . LYS A 1 56 ? 6.398 -13.053 4.776 1.00 0.00 56 LYS A C 3
ATOM 4093 O O . LYS A 1 56 ? 7.597 -13.249 4.971 1.00 0.00 56 LYS A O 3
ATOM 4112 N N . ASP A 1 57 ? 5.939 -12.325 3.764 1.00 0.00 57 ASP A N 3
ATOM 4113 C CA . ASP A 1 57 ? 6.839 -11.699 2.802 1.00 0.00 57 ASP A CA 3
ATOM 4114 C C . ASP A 1 57 ? 7.946 -10.930 3.516 1.00 0.00 57 ASP A C 3
ATOM 4115 O O . ASP A 1 57 ? 9.117 -11.301 3.448 1.00 0.00 57 ASP A O 3
ATOM 4124 N N . GLY A 1 58 ? 7.567 -9.854 4.199 1.00 0.00 58 GLY A N 3
ATOM 4125 C CA . GLY A 1 58 ? 8.540 -9.048 4.914 1.00 0.00 58 GLY A CA 3
ATOM 4126 C C . GLY A 1 58 ? 9.027 -7.868 4.097 1.00 0.00 58 GLY A C 3
ATOM 4127 O O . GLY A 1 58 ? 9.482 -6.867 4.651 1.00 0.00 58 GLY A O 3
ATOM 4131 N N . ARG A 1 59 ? 8.934 -7.985 2.777 1.00 0.00 59 ARG A N 3
ATOM 4132 C CA . ARG A 1 59 ? 9.373 -6.921 1.882 1.00 0.00 59 ARG A CA 3
ATOM 4133 C C . ARG A 1 59 ? 8.808 -5.574 2.323 1.00 0.00 59 ARG A C 3
ATOM 4134 O O . ARG A 1 59 ? 9.465 -4.540 2.192 1.00 0.00 59 ARG A O 3
ATOM 4155 N N . LEU A 1 60 ? 7.587 -5.592 2.846 1.00 0.00 60 LEU A N 3
ATOM 4156 C CA . LEU A 1 60 ? 6.933 -4.372 3.306 1.00 0.00 60 LEU A CA 3
ATOM 4157 C C . LEU A 1 60 ? 7.056 -4.226 4.819 1.00 0.00 60 LEU A C 3
ATOM 4158 O O . LEU A 1 60 ? 7.374 -5.185 5.523 1.00 0.00 60 LEU A O 3
ATOM 4174 N N . LYS A 1 61 ? 6.801 -3.019 5.314 1.00 0.00 61 LYS A N 3
ATOM 4175 C CA . LYS A 1 61 ? 6.880 -2.746 6.744 1.00 0.00 61 LYS A CA 3
ATOM 4176 C C . LYS A 1 61 ? 6.042 -1.526 7.112 1.00 0.00 61 LYS A C 3
ATOM 4177 O O . LYS A 1 61 ? 5.611 -0.757 6.253 1.00 0.00 61 LYS A O 3
ATOM 4196 N N . PRO A 1 62 ? 5.804 -1.343 8.419 1.00 0.00 62 PRO A N 3
ATOM 4197 C CA . PRO A 1 62 ? 5.018 -0.216 8.931 1.00 0.00 62 PRO A CA 3
ATOM 4198 C C . PRO A 1 62 ? 5.743 1.116 8.775 1.00 0.00 62 PRO A C 3
ATOM 4199 O O . PRO A 1 62 ? 6.791 1.337 9.380 1.00 0.00 62 PRO A O 3
ATOM 4210 N N . GLY A 1 63 ? 5.178 2.001 7.960 1.00 0.00 63 GLY A N 3
ATOM 4211 C CA . GLY A 1 63 ? 5.785 3.301 7.740 1.00 0.00 63 GLY A CA 3
ATOM 4212 C C . GLY A 1 63 ? 5.971 3.612 6.269 1.00 0.00 63 GLY A C 3
ATOM 4213 O O . GLY A 1 63 ? 6.062 4.777 5.880 1.00 0.00 63 GLY A O 3
ATOM 4217 N N . ASP A 1 64 ? 6.029 2.570 5.447 1.00 0.00 64 ASP A N 3
ATOM 4218 C CA . ASP A 1 64 ? 6.206 2.738 4.010 1.00 0.00 64 ASP A CA 3
ATOM 4219 C C . ASP A 1 64 ? 4.971 3.374 3.381 1.00 0.00 64 ASP A C 3
ATOM 4220 O O . ASP A 1 64 ? 3.845 3.124 3.811 1.00 0.00 64 ASP A O 3
ATOM 4229 N N . GLN A 1 65 ? 5.190 4.198 2.361 1.00 0.00 65 GLN A N 3
ATOM 4230 C CA . GLN A 1 65 ? 4.094 4.872 1.674 1.00 0.00 65 GLN A CA 3
ATOM 4231 C C . GLN A 1 65 ? 3.542 4.004 0.548 1.00 0.00 65 GLN A C 3
ATOM 4232 O O . GLN A 1 65 ? 4.268 3.631 -0.375 1.00 0.00 65 GLN A O 3
ATOM 4246 N N . LEU A 1 66 ? 2.255 3.686 0.629 1.00 0.00 66 LEU A N 3
ATOM 4247 C CA . LEU A 1 66 ? 1.605 2.861 -0.384 1.00 0.00 66 LEU A CA 3
ATOM 4248 C C . LEU A 1 66 ? 1.258 3.688 -1.618 1.00 0.00 66 LEU A C 3
ATOM 4249 O O . LEU A 1 66 ? 1.353 4.915 -1.603 1.00 0.00 66 LEU A O 3
ATOM 4265 N N . VAL A 1 67 ? 0.854 3.007 -2.686 1.00 0.00 67 VAL A N 3
ATOM 4266 C CA . VAL A 1 67 ? 0.489 3.678 -3.928 1.00 0.00 67 VAL A CA 3
ATOM 4267 C C . VAL A 1 67 ? -0.780 3.078 -4.524 1.00 0.00 67 VAL A C 3
ATOM 4268 O O . VAL A 1 67 ? -1.717 3.798 -4.867 1.00 0.00 67 VAL A O 3
ATOM 4281 N N . SER A 1 68 ? -0.801 1.754 -4.645 1.00 0.00 68 SER A N 3
ATOM 4282 C CA . SER A 1 68 ? -1.954 1.057 -5.204 1.00 0.00 68 SER A CA 3
ATOM 4283 C C . SER A 1 68 ? -1.951 -0.413 -4.793 1.00 0.00 68 SER A C 3
ATOM 4284 O O . SER A 1 68 ? -0.893 -1.011 -4.597 1.00 0.00 68 SER A O 3
ATOM 4292 N N . ILE A 1 69 ? -3.142 -0.987 -4.665 1.00 0.00 69 ILE A N 3
ATOM 4293 C CA . ILE A 1 69 ? -3.278 -2.386 -4.279 1.00 0.00 69 ILE A CA 3
ATOM 4294 C C . ILE A 1 69 ? -4.197 -3.134 -5.238 1.00 0.00 69 ILE A C 3
ATOM 4295 O O . ILE A 1 69 ? -5.341 -2.737 -5.454 1.00 0.00 69 ILE A O 3
ATOM 4311 N N . ASN A 1 70 ? -3.688 -4.221 -5.810 1.00 0.00 70 ASN A N 3
ATOM 4312 C CA . ASN A 1 70 ? -4.464 -5.027 -6.746 1.00 0.00 70 ASN A CA 3
ATOM 4313 C C . ASN A 1 70 ? -4.642 -4.297 -8.074 1.00 0.00 70 ASN A C 3
ATOM 4314 O O . ASN A 1 70 ? -4.125 -4.727 -9.105 1.00 0.00 70 ASN A O 3
ATOM 4325 N N . LYS A 1 71 ? -5.377 -3.191 -8.041 1.00 0.00 71 LYS A N 3
ATOM 4326 C CA . LYS A 1 71 ? -5.622 -2.399 -9.241 1.00 0.00 71 LYS A CA 3
ATOM 4327 C C . LYS A 1 71 ? -6.356 -1.107 -8.899 1.00 0.00 71 LYS A C 3
ATOM 4328 O O . LYS A 1 71 ? -7.208 -0.647 -9.659 1.00 0.00 71 LYS A O 3
ATOM 4347 N N . GLU A 1 72 ? -6.020 -0.526 -7.751 1.00 0.00 72 GLU A N 3
ATOM 4348 C CA . GLU A 1 72 ? -6.647 0.714 -7.311 1.00 0.00 72 GLU A CA 3
ATOM 4349 C C . GLU A 1 72 ? -5.604 1.808 -7.103 1.00 0.00 72 GLU A C 3
ATOM 4350 O O . GLU A 1 72 ? -4.427 1.625 -7.412 1.00 0.00 72 GLU A O 3
ATOM 4362 N N . SER A 1 73 ? -6.045 2.947 -6.577 1.00 0.00 73 SER A N 3
ATOM 4363 C CA . SER A 1 73 ? -5.152 4.072 -6.332 1.00 0.00 73 SER A CA 3
ATOM 4364 C C . SER A 1 73 ? -5.186 4.483 -4.863 1.00 0.00 73 SER A C 3
ATOM 4365 O O . SER A 1 73 ? -6.223 4.394 -4.206 1.00 0.00 73 SER A O 3
ATOM 4373 N N . MET A 1 74 ? -4.044 4.933 -4.354 1.00 0.00 74 MET A N 3
ATOM 4374 C CA . MET A 1 74 ? -3.943 5.359 -2.963 1.00 0.00 74 MET A CA 3
ATOM 4375 C C . MET A 1 74 ? -3.419 6.789 -2.868 1.00 0.00 74 MET A C 3
ATOM 4376 O O . MET A 1 74 ? -3.698 7.499 -1.902 1.00 0.00 74 MET A O 3
ATOM 4390 N N . ILE A 1 75 ? -2.660 7.203 -3.876 1.00 0.00 75 ILE A N 3
ATOM 4391 C CA . ILE A 1 75 ? -2.098 8.548 -3.906 1.00 0.00 75 ILE A CA 3
ATOM 4392 C C . ILE A 1 75 ? -3.165 9.596 -3.608 1.00 0.00 75 ILE A C 3
ATOM 4393 O O . ILE A 1 75 ? -4.146 9.725 -4.340 1.00 0.00 75 ILE A O 3
ATOM 4409 N N . GLY A 1 76 ? -2.966 10.345 -2.528 1.00 0.00 76 GLY A N 3
ATOM 4410 C CA . GLY A 1 76 ? -3.918 11.374 -2.152 1.00 0.00 76 GLY A CA 3
ATOM 4411 C C . GLY A 1 76 ? -5.344 10.860 -2.119 1.00 0.00 76 GLY A C 3
ATOM 4412 O O . GLY A 1 76 ? -6.221 11.396 -2.796 1.00 0.00 76 GLY A O 3
ATOM 4416 N N . VAL A 1 77 ? -5.577 9.816 -1.330 1.00 0.00 77 VAL A N 3
ATOM 4417 C CA . VAL A 1 77 ? -6.906 9.229 -1.212 1.00 0.00 77 VAL A CA 3
ATOM 4418 C C . VAL A 1 77 ? -7.444 9.368 0.208 1.00 0.00 77 VAL A C 3
ATOM 4419 O O . VAL A 1 77 ? -6.719 9.759 1.122 1.00 0.00 77 VAL A O 3
ATOM 4432 N N . SER A 1 78 ? -8.721 9.045 0.385 1.00 0.00 78 SER A N 3
ATOM 4433 C CA . SER A 1 78 ? -9.359 9.138 1.693 1.00 0.00 78 SER A CA 3
ATOM 4434 C C . SER A 1 78 ? -9.013 7.926 2.553 1.00 0.00 78 SER A C 3
ATOM 4435 O O . SER A 1 78 ? -9.026 6.789 2.079 1.00 0.00 78 SER A O 3
ATOM 4443 N N . PHE A 1 79 ? -8.703 8.176 3.821 1.00 0.00 79 PHE A N 3
ATOM 4444 C CA . PHE A 1 79 ? -8.352 7.107 4.748 1.00 0.00 79 PHE A CA 3
ATOM 4445 C C . PHE A 1 79 ? -9.284 5.911 4.577 1.00 0.00 79 PHE A C 3
ATOM 4446 O O . PHE A 1 79 ? -8.834 4.787 4.359 1.00 0.00 79 PHE A O 3
ATOM 4463 N N . GLU A 1 80 ? -10.586 6.164 4.678 1.00 0.00 80 GLU A N 3
ATOM 4464 C CA . GLU A 1 80 ? -11.581 5.108 4.536 1.00 0.00 80 GLU A CA 3
ATOM 4465 C C . GLU A 1 80 ? -11.364 4.325 3.244 1.00 0.00 80 GLU A C 3
ATOM 4466 O O . GLU A 1 80 ? -11.609 3.121 3.187 1.00 0.00 80 GLU A O 3
ATOM 4478 N N . GLU A 1 81 ? -10.902 5.020 2.209 1.00 0.00 81 GLU A N 3
ATOM 4479 C CA . GLU A 1 81 ? -10.654 4.390 0.917 1.00 0.00 81 GLU A CA 3
ATOM 4480 C C . GLU A 1 81 ? -9.433 3.476 0.983 1.00 0.00 81 GLU A C 3
ATOM 4481 O O . GLU A 1 81 ? -9.531 2.275 0.736 1.00 0.00 81 GLU A O 3
ATOM 4493 N N . ALA A 1 82 ? -8.285 4.055 1.319 1.00 0.00 82 ALA A N 3
ATOM 4494 C CA . ALA A 1 82 ? -7.046 3.294 1.419 1.00 0.00 82 ALA A CA 3
ATOM 4495 C C . ALA A 1 82 ? -7.229 2.063 2.300 1.00 0.00 82 ALA A C 3
ATOM 4496 O O . ALA A 1 82 ? -6.494 1.082 2.175 1.00 0.00 82 ALA A O 3
ATOM 4503 N N . LYS A 1 83 ? -8.212 2.120 3.192 1.00 0.00 83 LYS A N 3
ATOM 4504 C CA . LYS A 1 83 ? -8.492 1.009 4.095 1.00 0.00 83 LYS A CA 3
ATOM 4505 C C . LYS A 1 83 ? -9.604 0.125 3.540 1.00 0.00 83 LYS A C 3
ATOM 4506 O O . LYS A 1 83 ? -9.759 -1.025 3.951 1.00 0.00 83 LYS A O 3
ATOM 4525 N N . SER A 1 84 ? -10.375 0.668 2.604 1.00 0.00 84 SER A N 3
ATOM 4526 C CA . SER A 1 84 ? -11.475 -0.071 1.995 1.00 0.00 84 SER A CA 3
ATOM 4527 C C . SER A 1 84 ? -10.966 -0.980 0.880 1.00 0.00 84 SER A C 3
ATOM 4528 O O . SER A 1 84 ? -11.332 -2.153 0.806 1.00 0.00 84 SER A O 3
ATOM 4536 N N . ILE A 1 85 ? -10.121 -0.429 0.015 1.00 0.00 85 ILE A N 3
ATOM 4537 C CA . ILE A 1 85 ? -9.562 -1.189 -1.095 1.00 0.00 85 ILE A CA 3
ATOM 4538 C C . ILE A 1 85 ? -8.950 -2.500 -0.611 1.00 0.00 85 ILE A C 3
ATOM 4539 O O . ILE A 1 85 ? -9.186 -3.559 -1.193 1.00 0.00 85 ILE A O 3
ATOM 4555 N N . ILE A 1 86 ? -8.165 -2.420 0.458 1.00 0.00 86 ILE A N 3
ATOM 4556 C CA . ILE A 1 86 ? -7.522 -3.601 1.023 1.00 0.00 86 ILE A CA 3
ATOM 4557 C C . ILE A 1 86 ? -8.554 -4.579 1.573 1.00 0.00 86 ILE A C 3
ATOM 4558 O O . ILE A 1 86 ? -8.674 -5.708 1.096 1.00 0.00 86 ILE A O 3
ATOM 4574 N N . THR A 1 87 ? -9.301 -4.138 2.581 1.00 0.00 87 THR A N 3
ATOM 4575 C CA . THR A 1 87 ? -10.324 -4.973 3.197 1.00 0.00 87 THR A CA 3
ATOM 4576 C C . THR A 1 87 ? -11.273 -5.543 2.149 1.00 0.00 87 THR A C 3
ATOM 4577 O O . THR A 1 87 ? -11.838 -6.622 2.330 1.00 0.00 87 THR A O 3
ATOM 4588 N N . ARG A 1 88 ? -11.443 -4.812 1.052 1.00 0.00 88 ARG A N 3
ATOM 4589 C CA . ARG A 1 88 ? -12.325 -5.245 -0.026 1.00 0.00 88 ARG A CA 3
ATOM 4590 C C . ARG A 1 88 ? -11.647 -6.306 -0.889 1.00 0.00 88 ARG A C 3
ATOM 4591 O O . ARG A 1 88 ? -12.210 -7.372 -1.136 1.00 0.00 88 ARG A O 3
ATOM 4612 N N . ALA A 1 89 ? -10.436 -6.005 -1.345 1.00 0.00 89 ALA A N 3
ATOM 4613 C CA . ALA A 1 89 ? -9.682 -6.932 -2.179 1.00 0.00 89 ALA A CA 3
ATOM 4614 C C . ALA A 1 89 ? -10.607 -7.714 -3.106 1.00 0.00 89 ALA A C 3
ATOM 4615 O O . ALA A 1 89 ? -11.660 -7.221 -3.510 1.00 0.00 89 ALA A O 3
ATOM 4622 N N . LYS A 1 90 ? -10.206 -8.936 -3.440 1.00 0.00 90 LYS A N 3
ATOM 4623 C CA . LYS A 1 90 ? -10.999 -9.788 -4.319 1.00 0.00 90 LYS A CA 3
ATOM 4624 C C . LYS A 1 90 ? -11.004 -11.230 -3.821 1.00 0.00 90 LYS A C 3
ATOM 4625 O O . LYS A 1 90 ? -11.978 -11.959 -4.009 1.00 0.00 90 LYS A O 3
ATOM 4644 N N . LEU A 1 91 ? -9.910 -11.634 -3.184 1.00 0.00 91 LEU A N 3
ATOM 4645 C CA . LEU A 1 91 ? -9.789 -12.988 -2.656 1.00 0.00 91 LEU A CA 3
ATOM 4646 C C . LEU A 1 91 ? -10.553 -13.982 -3.526 1.00 0.00 91 LEU A C 3
ATOM 4647 O O . LEU A 1 91 ? -11.141 -14.938 -3.021 1.00 0.00 91 LEU A O 3
ATOM 4663 N N . ARG A 1 92 ? -10.538 -13.749 -4.834 1.00 0.00 92 ARG A N 3
ATOM 4664 C CA . ARG A 1 92 ? -11.229 -14.624 -5.774 1.00 0.00 92 ARG A CA 3
ATOM 4665 C C . ARG A 1 92 ? -10.458 -14.729 -7.086 1.00 0.00 92 ARG A C 3
ATOM 4666 O O . ARG A 1 92 ? -11.047 -14.722 -8.166 1.00 0.00 92 ARG A O 3
ATOM 4687 N N . SER A 1 93 ? -9.136 -14.826 -6.983 1.00 0.00 93 SER A N 3
ATOM 4688 C CA . SER A 1 93 ? -8.283 -14.929 -8.162 1.00 0.00 93 SER A CA 3
ATOM 4689 C C . SER A 1 93 ? -6.970 -15.628 -7.824 1.00 0.00 93 SER A C 3
ATOM 4690 O O . SER A 1 93 ? -6.602 -15.747 -6.656 1.00 0.00 93 SER A O 3
ATOM 4698 N N . GLU A 1 94 ? -6.269 -16.088 -8.855 1.00 0.00 94 GLU A N 3
ATOM 4699 C CA . GLU A 1 94 ? -4.997 -16.777 -8.667 1.00 0.00 94 GLU A CA 3
ATOM 4700 C C . GLU A 1 94 ? -3.834 -15.789 -8.699 1.00 0.00 94 GLU A C 3
ATOM 4701 O O . GLU A 1 94 ? -2.799 -16.012 -8.071 1.00 0.00 94 GLU A O 3
ATOM 4713 N N . SER A 1 95 ? -4.013 -14.697 -9.436 1.00 0.00 95 SER A N 3
ATOM 4714 C CA . SER A 1 95 ? -2.977 -13.677 -9.554 1.00 0.00 95 SER A CA 3
ATOM 4715 C C . SER A 1 95 ? -2.503 -13.223 -8.177 1.00 0.00 95 SER A C 3
ATOM 4716 O O . SER A 1 95 ? -3.275 -13.143 -7.221 1.00 0.00 95 SER A O 3
ATOM 4724 N N . PRO A 1 96 ? -1.201 -12.916 -8.073 1.00 0.00 96 PRO A N 3
ATOM 4725 C CA . PRO A 1 96 ? -0.593 -12.464 -6.818 1.00 0.00 96 PRO A CA 3
ATOM 4726 C C . PRO A 1 96 ? -1.055 -11.066 -6.421 1.00 0.00 96 PRO A C 3
ATOM 4727 O O . PRO A 1 96 ? -1.773 -10.403 -7.170 1.00 0.00 96 PRO A O 3
ATOM 4738 N N . TRP A 1 97 ? -0.638 -10.623 -5.240 1.00 0.00 97 TRP A N 3
ATOM 4739 C CA . TRP A 1 97 ? -1.009 -9.302 -4.745 1.00 0.00 97 TRP A CA 3
ATOM 4740 C C . TRP A 1 97 ? -0.092 -8.228 -5.319 1.00 0.00 97 TRP A C 3
ATOM 4741 O O . TRP A 1 97 ? 1.107 -8.212 -5.044 1.00 0.00 97 TRP A O 3
ATOM 4762 N N . GLU A 1 98 ? -0.665 -7.333 -6.119 1.00 0.00 98 GLU A N 3
ATOM 4763 C CA . GLU A 1 98 ? 0.104 -6.256 -6.732 1.00 0.00 98 GLU A CA 3
ATOM 4764 C C . GLU A 1 98 ? 0.224 -5.066 -5.784 1.00 0.00 98 GLU A C 3
ATOM 4765 O O . GLU A 1 98 ? -0.710 -4.276 -5.641 1.00 0.00 98 GLU A O 3
ATOM 4777 N N . ILE A 1 99 ? 1.379 -4.945 -5.139 1.00 0.00 99 ILE A N 3
ATOM 4778 C CA . ILE A 1 99 ? 1.622 -3.852 -4.206 1.00 0.00 99 ILE A CA 3
ATOM 4779 C C . ILE A 1 99 ? 2.675 -2.891 -4.747 1.00 0.00 99 ILE A C 3
ATOM 4780 O O . ILE A 1 99 ? 3.736 -3.310 -5.207 1.00 0.00 99 ILE A O 3
ATOM 4796 N N . ALA A 1 100 ? 2.373 -1.598 -4.688 1.00 0.00 100 ALA A N 3
ATOM 4797 C CA . ALA A 1 100 ? 3.294 -0.575 -5.168 1.00 0.00 100 ALA A CA 3
ATOM 4798 C C . ALA A 1 100 ? 3.533 0.492 -4.106 1.00 0.00 100 ALA A C 3
ATOM 4799 O O . ALA A 1 100 ? 2.591 1.115 -3.615 1.00 0.00 100 ALA A O 3
ATOM 4806 N N . PHE A 1 101 ? 4.798 0.698 -3.754 1.00 0.00 101 PHE A N 3
ATOM 4807 C CA . PHE A 1 101 ? 5.160 1.689 -2.748 1.00 0.00 101 PHE A CA 3
ATOM 4808 C C . PHE A 1 101 ? 6.461 2.394 -3.122 1.00 0.00 101 PHE A C 3
ATOM 4809 O O . PHE A 1 101 ? 7.065 2.098 -4.153 1.00 0.00 101 PHE A O 3
ATOM 4826 N N . ILE A 1 102 ? 6.885 3.327 -2.276 1.00 0.00 102 ILE A N 3
ATOM 4827 C CA . ILE A 1 102 ? 8.114 4.073 -2.517 1.00 0.00 102 ILE A CA 3
ATOM 4828 C C . ILE A 1 102 ? 9.215 3.644 -1.554 1.00 0.00 102 ILE A C 3
ATOM 4829 O O . ILE A 1 102 ? 9.046 3.700 -0.336 1.00 0.00 102 ILE A O 3
ATOM 4845 N N . ARG A 1 103 ? 10.345 3.217 -2.109 1.00 0.00 103 ARG A N 3
ATOM 4846 C CA . ARG A 1 103 ? 11.476 2.778 -1.299 1.00 0.00 103 ARG A CA 3
ATOM 4847 C C . ARG A 1 103 ? 12.653 3.738 -1.444 1.00 0.00 103 ARG A C 3
ATOM 4848 O O . ARG A 1 103 ? 13.267 3.826 -2.508 1.00 0.00 103 ARG A O 3
ATOM 4869 N N . SER A 1 104 ? 12.961 4.455 -0.369 1.00 0.00 104 SER A N 3
ATOM 4870 C CA . SER A 1 104 ? 14.062 5.412 -0.378 1.00 0.00 104 SER A CA 3
ATOM 4871 C C . SER A 1 104 ? 14.937 5.245 0.861 1.00 0.00 104 SER A C 3
ATOM 4872 O O . SER A 1 104 ? 14.565 5.659 1.958 1.00 0.00 104 SER A O 3
ATOM 4880 N N . GLY A 1 105 ? 16.103 4.634 0.677 1.00 0.00 105 GLY A N 3
ATOM 4881 C CA . GLY A 1 105 ? 17.014 4.422 1.787 1.00 0.00 105 GLY A CA 3
ATOM 4882 C C . GLY A 1 105 ? 16.535 3.336 2.730 1.00 0.00 105 GLY A C 3
ATOM 4883 O O . GLY A 1 105 ? 15.737 2.473 2.363 1.00 0.00 105 GLY A O 3
ATOM 4887 N N . PRO A 1 106 ? 17.030 3.369 3.976 1.00 0.00 106 PRO A N 3
ATOM 4888 C CA . PRO A 1 106 ? 16.663 2.386 5.000 1.00 0.00 106 PRO A CA 3
ATOM 4889 C C . PRO A 1 106 ? 15.219 2.544 5.464 1.00 0.00 106 PRO A C 3
ATOM 4890 O O . PRO A 1 106 ? 14.620 3.608 5.309 1.00 0.00 106 PRO A O 3
ATOM 4901 N N . SER A 1 107 ? 14.665 1.478 6.033 1.00 0.00 107 SER A N 3
ATOM 4902 C CA . SER A 1 107 ? 13.289 1.498 6.517 1.00 0.00 107 SER A CA 3
ATOM 4903 C C . SER A 1 107 ? 13.222 1.076 7.981 1.00 0.00 107 SER A C 3
ATOM 4904 O O . SER A 1 107 ? 13.474 -0.081 8.318 1.00 0.00 107 SER A O 3
ATOM 4912 N N . SER A 1 108 ? 12.880 2.024 8.849 1.00 0.00 108 SER A N 3
ATOM 4913 C CA . SER A 1 108 ? 12.783 1.753 10.278 1.00 0.00 108 SER A CA 3
ATOM 4914 C C . SER A 1 108 ? 11.848 2.748 10.958 1.00 0.00 108 SER A C 3
ATOM 4915 O O . SER A 1 108 ? 11.591 3.832 10.435 1.00 0.00 108 SER A O 3
ATOM 4923 N N . GLY A 1 109 ? 11.341 2.371 12.128 1.00 0.00 109 GLY A N 3
ATOM 4924 C CA . GLY A 1 109 ? 10.440 3.241 12.861 1.00 0.00 109 GLY A CA 3
ATOM 4925 C C . GLY A 1 109 ? 8.997 2.783 12.778 1.00 0.00 109 GLY A C 3
ATOM 4926 O O . GLY A 1 109 ? 8.078 3.546 13.075 1.00 0.00 109 GLY A O 3
ATOM 4930 N N . GLY A 1 1 ? -3.338 27.526 -2.193 1.00 0.00 1 GLY A N 4
ATOM 4931 C CA . GLY A 1 1 ? -3.533 27.783 -0.778 1.00 0.00 1 GLY A CA 4
ATOM 4932 C C . GLY A 1 1 ? -4.851 27.237 -0.266 1.00 0.00 1 GLY A C 4
ATOM 4933 O O . GLY A 1 1 ? -4.891 26.179 0.361 1.00 0.00 1 GLY A O 4
ATOM 4937 N N . SER A 1 2 ? -5.934 27.961 -0.533 1.00 0.00 2 SER A N 4
ATOM 4938 C CA . SER A 1 2 ? -7.259 27.546 -0.090 1.00 0.00 2 SER A CA 4
ATOM 4939 C C . SER A 1 2 ? -7.986 26.782 -1.193 1.00 0.00 2 SER A C 4
ATOM 4940 O O . SER A 1 2 ? -8.807 27.346 -1.916 1.00 0.00 2 SER A O 4
ATOM 4948 N N . SER A 1 3 ? -7.678 25.495 -1.315 1.00 0.00 3 SER A N 4
ATOM 4949 C CA . SER A 1 3 ? -8.299 24.653 -2.331 1.00 0.00 3 SER A CA 4
ATOM 4950 C C . SER A 1 3 ? -8.056 23.176 -2.035 1.00 0.00 3 SER A C 4
ATOM 4951 O O . SER A 1 3 ? -6.946 22.775 -1.688 1.00 0.00 3 SER A O 4
ATOM 4959 N N . GLY A 1 4 ? -9.105 22.371 -2.176 1.00 0.00 4 GLY A N 4
ATOM 4960 C CA . GLY A 1 4 ? -8.986 20.947 -1.921 1.00 0.00 4 GLY A CA 4
ATOM 4961 C C . GLY A 1 4 ? -8.450 20.186 -3.117 1.00 0.00 4 GLY A C 4
ATOM 4962 O O . GLY A 1 4 ? -9.011 19.165 -3.514 1.00 0.00 4 GLY A O 4
ATOM 4966 N N . SER A 1 5 ? -7.362 20.685 -3.695 1.00 0.00 5 SER A N 4
ATOM 4967 C CA . SER A 1 5 ? -6.753 20.048 -4.857 1.00 0.00 5 SER A CA 4
ATOM 4968 C C . SER A 1 5 ? -5.502 19.272 -4.457 1.00 0.00 5 SER A C 4
ATOM 4969 O O . SER A 1 5 ? -4.955 19.471 -3.372 1.00 0.00 5 SER A O 4
ATOM 4977 N N . SER A 1 6 ? -5.054 18.387 -5.342 1.00 0.00 6 SER A N 4
ATOM 4978 C CA . SER A 1 6 ? -3.869 17.578 -5.081 1.00 0.00 6 SER A CA 4
ATOM 4979 C C . SER A 1 6 ? -3.554 16.678 -6.272 1.00 0.00 6 SER A C 4
ATOM 4980 O O . SER A 1 6 ? -2.465 16.740 -6.840 1.00 0.00 6 SER A O 4
ATOM 4988 N N . GLY A 1 7 ? -4.517 15.840 -6.644 1.00 0.00 7 GLY A N 4
ATOM 4989 C CA . GLY A 1 7 ? -4.324 14.938 -7.765 1.00 0.00 7 GLY A CA 4
ATOM 4990 C C . GLY A 1 7 ? -2.896 14.441 -7.869 1.00 0.00 7 GLY A C 4
ATOM 4991 O O . GLY A 1 7 ? -2.320 13.976 -6.886 1.00 0.00 7 GLY A O 4
ATOM 4995 N N . SER A 1 8 ? -2.324 14.538 -9.065 1.00 0.00 8 SER A N 4
ATOM 4996 C CA . SER A 1 8 ? -0.955 14.089 -9.296 1.00 0.00 8 SER A CA 4
ATOM 4997 C C . SER A 1 8 ? -0.386 14.713 -10.567 1.00 0.00 8 SER A C 4
ATOM 4998 O O . SER A 1 8 ? -0.448 14.137 -11.653 1.00 0.00 8 SER A O 4
ATOM 5006 N N . PRO A 1 9 ? 0.182 15.920 -10.429 1.00 0.00 9 PRO A N 4
ATOM 5007 C CA . PRO A 1 9 ? 0.774 16.649 -11.554 1.00 0.00 9 PRO A CA 4
ATOM 5008 C C . PRO A 1 9 ? 2.055 15.996 -12.059 1.00 0.00 9 PRO A C 4
ATOM 5009 O O . PRO A 1 9 ? 2.246 15.827 -13.264 1.00 0.00 9 PRO A O 4
ATOM 5020 N N . LEU A 1 10 ? 2.932 15.629 -11.131 1.00 0.00 10 LEU A N 4
ATOM 5021 C CA . LEU A 1 10 ? 4.197 14.992 -11.481 1.00 0.00 10 LEU A CA 4
ATOM 5022 C C . LEU A 1 10 ? 4.074 13.473 -11.431 1.00 0.00 10 LEU A C 4
ATOM 5023 O O . LEU A 1 10 ? 3.443 12.921 -10.529 1.00 0.00 10 LEU A O 4
ATOM 5039 N N . ASP A 1 11 ? 4.684 12.803 -12.402 1.00 0.00 11 ASP A N 4
ATOM 5040 C CA . ASP A 1 11 ? 4.646 11.346 -12.466 1.00 0.00 11 ASP A CA 4
ATOM 5041 C C . ASP A 1 11 ? 5.023 10.733 -11.121 1.00 0.00 11 ASP A C 4
ATOM 5042 O O . ASP A 1 11 ? 5.480 11.431 -10.216 1.00 0.00 11 ASP A O 4
ATOM 5051 N N . ARG A 1 12 ? 4.826 9.424 -10.998 1.00 0.00 12 ARG A N 4
ATOM 5052 C CA . ARG A 1 12 ? 5.143 8.717 -9.763 1.00 0.00 12 ARG A CA 4
ATOM 5053 C C . ARG A 1 12 ? 6.521 9.118 -9.245 1.00 0.00 12 ARG A C 4
ATOM 5054 O O . ARG A 1 12 ? 7.374 9.572 -10.008 1.00 0.00 12 ARG A O 4
ATOM 5075 N N . ASP A 1 13 ? 6.731 8.948 -7.944 1.00 0.00 13 ASP A N 4
ATOM 5076 C CA . ASP A 1 13 ? 8.006 9.291 -7.324 1.00 0.00 13 ASP A CA 4
ATOM 5077 C C . ASP A 1 13 ? 9.157 8.562 -8.010 1.00 0.00 13 ASP A C 4
ATOM 5078 O O . ASP A 1 13 ? 8.970 7.548 -8.683 1.00 0.00 13 ASP A O 4
ATOM 5087 N N . PRO A 1 14 ? 10.379 9.089 -7.836 1.00 0.00 14 PRO A N 4
ATOM 5088 C CA . PRO A 1 14 ? 11.585 8.505 -8.431 1.00 0.00 14 PRO A CA 4
ATOM 5089 C C . PRO A 1 14 ? 11.961 7.174 -7.789 1.00 0.00 14 PRO A C 4
ATOM 5090 O O . PRO A 1 14 ? 12.454 6.268 -8.460 1.00 0.00 14 PRO A O 4
ATOM 5101 N N . ALA A 1 15 ? 11.724 7.063 -6.486 1.00 0.00 15 ALA A N 4
ATOM 5102 C CA . ALA A 1 15 ? 12.036 5.841 -5.754 1.00 0.00 15 ALA A CA 4
ATOM 5103 C C . ALA A 1 15 ? 10.822 4.921 -5.680 1.00 0.00 15 ALA A C 4
ATOM 5104 O O . ALA A 1 15 ? 10.745 4.047 -4.816 1.00 0.00 15 ALA A O 4
ATOM 5111 N N . PHE A 1 16 ? 9.876 5.122 -6.590 1.00 0.00 16 PHE A N 4
ATOM 5112 C CA . PHE A 1 16 ? 8.664 4.311 -6.627 1.00 0.00 16 PHE A CA 4
ATOM 5113 C C . PHE A 1 16 ? 8.983 2.875 -7.031 1.00 0.00 16 PHE A C 4
ATOM 5114 O O . PHE A 1 16 ? 9.343 2.607 -8.178 1.00 0.00 16 PHE A O 4
ATOM 5131 N N . ARG A 1 17 ? 8.850 1.956 -6.081 1.00 0.00 17 ARG A N 4
ATOM 5132 C CA . ARG A 1 17 ? 9.125 0.547 -6.336 1.00 0.00 17 ARG A CA 4
ATOM 5133 C C . ARG A 1 17 ? 7.841 -0.276 -6.284 1.00 0.00 17 ARG A C 4
ATOM 5134 O O . ARG A 1 17 ? 6.936 0.014 -5.501 1.00 0.00 17 ARG A O 4
ATOM 5155 N N . VAL A 1 18 ? 7.769 -1.304 -7.123 1.00 0.00 18 VAL A N 4
ATOM 5156 C CA . VAL A 1 18 ? 6.597 -2.170 -7.173 1.00 0.00 18 VAL A CA 4
ATOM 5157 C C . VAL A 1 18 ? 6.990 -3.636 -7.033 1.00 0.00 18 VAL A C 4
ATOM 5158 O O . VAL A 1 18 ? 7.902 -4.112 -7.710 1.00 0.00 18 VAL A O 4
ATOM 5171 N N . ILE A 1 19 ? 6.296 -4.348 -6.151 1.00 0.00 19 ILE A N 4
ATOM 5172 C CA . ILE A 1 19 ? 6.573 -5.761 -5.924 1.00 0.00 19 ILE A CA 4
ATOM 5173 C C . ILE A 1 19 ? 5.281 -6.566 -5.835 1.00 0.00 19 ILE A C 4
ATOM 5174 O O . ILE A 1 19 ? 4.186 -6.004 -5.796 1.00 0.00 19 ILE A O 4
ATOM 5190 N N . THR A 1 20 ? 5.415 -7.889 -5.803 1.00 0.00 20 THR A N 4
ATOM 5191 C CA . THR A 1 20 ? 4.259 -8.772 -5.718 1.00 0.00 20 THR A CA 4
ATOM 5192 C C . THR A 1 20 ? 4.387 -9.733 -4.541 1.00 0.00 20 THR A C 4
ATOM 5193 O O . THR A 1 20 ? 5.409 -10.400 -4.380 1.00 0.00 20 THR A O 4
ATOM 5204 N N . VAL A 1 21 ? 3.343 -9.800 -3.721 1.00 0.00 21 VAL A N 4
ATOM 5205 C CA . VAL A 1 21 ? 3.338 -10.681 -2.560 1.00 0.00 21 VAL A CA 4
ATOM 5206 C C . VAL A 1 21 ? 2.512 -11.935 -2.825 1.00 0.00 21 VAL A C 4
ATOM 5207 O O . VAL A 1 21 ? 1.398 -11.861 -3.344 1.00 0.00 21 VAL A O 4
ATOM 5220 N N . THR A 1 22 ? 3.065 -13.089 -2.464 1.00 0.00 22 THR A N 4
ATOM 5221 C CA . THR A 1 22 ? 2.381 -14.360 -2.663 1.00 0.00 22 THR A CA 4
ATOM 5222 C C . THR A 1 22 ? 1.032 -14.375 -1.953 1.00 0.00 22 THR A C 4
ATOM 5223 O O . THR A 1 22 ? 0.963 -14.522 -0.733 1.00 0.00 22 THR A O 4
ATOM 5234 N N . LYS A 1 23 ? -0.039 -14.224 -2.724 1.00 0.00 23 LYS A N 4
ATOM 5235 C CA . LYS A 1 23 ? -1.388 -14.222 -2.170 1.00 0.00 23 LYS A CA 4
ATOM 5236 C C . LYS A 1 23 ? -1.792 -15.622 -1.719 1.00 0.00 23 LYS A C 4
ATOM 5237 O O . LYS A 1 23 ? -1.562 -16.602 -2.426 1.00 0.00 23 LYS A O 4
ATOM 5256 N N . GLU A 1 24 ? -2.396 -15.707 -0.537 1.00 0.00 24 GLU A N 4
ATOM 5257 C CA . GLU A 1 24 ? -2.832 -16.987 0.007 1.00 0.00 24 GLU A CA 4
ATOM 5258 C C . GLU A 1 24 ? -4.136 -16.832 0.785 1.00 0.00 24 GLU A C 4
ATOM 5259 O O . GLU A 1 24 ? -5.059 -17.634 0.639 1.00 0.00 24 GLU A O 4
ATOM 5271 N N . THR A 1 25 ? -4.204 -15.794 1.612 1.00 0.00 25 THR A N 4
ATOM 5272 C CA . THR A 1 25 ? -5.393 -15.533 2.415 1.00 0.00 25 THR A CA 4
ATOM 5273 C C . THR A 1 25 ? -5.992 -14.172 2.083 1.00 0.00 25 THR A C 4
ATOM 5274 O O . THR A 1 25 ? -7.206 -14.037 1.933 1.00 0.00 25 THR A O 4
ATOM 5285 N N . GLY A 1 26 ? -5.133 -13.163 1.970 1.00 0.00 26 GLY A N 4
ATOM 5286 C CA . GLY A 1 26 ? -5.598 -11.825 1.656 1.00 0.00 26 GLY A CA 4
ATOM 5287 C C . GLY A 1 26 ? -4.637 -10.752 2.127 1.00 0.00 26 GLY A C 4
ATOM 5288 O O . GLY A 1 26 ? -3.834 -10.981 3.033 1.00 0.00 26 GLY A O 4
ATOM 5292 N N . LEU A 1 27 ? -4.715 -9.577 1.512 1.00 0.00 27 LEU A N 4
ATOM 5293 C CA . LEU A 1 27 ? -3.844 -8.464 1.873 1.00 0.00 27 LEU A CA 4
ATOM 5294 C C . LEU A 1 27 ? -3.534 -8.478 3.366 1.00 0.00 27 LEU A C 4
ATOM 5295 O O . LEU A 1 27 ? -2.396 -8.709 3.773 1.00 0.00 27 LEU A O 4
ATOM 5311 N N . GLY A 1 28 ? -4.556 -8.231 4.180 1.00 0.00 28 GLY A N 4
ATOM 5312 C CA . GLY A 1 28 ? -4.373 -8.221 5.620 1.00 0.00 28 GLY A CA 4
ATOM 5313 C C . GLY A 1 28 ? -3.277 -7.271 6.058 1.00 0.00 28 GLY A C 4
ATOM 5314 O O . GLY A 1 28 ? -2.241 -7.699 6.570 1.00 0.00 28 GLY A O 4
ATOM 5318 N N . LEU A 1 29 ? -3.502 -5.977 5.857 1.00 0.00 29 LEU A N 4
ATOM 5319 C CA . LEU A 1 29 ? -2.524 -4.963 6.234 1.00 0.00 29 LEU A CA 4
ATOM 5320 C C . LEU A 1 29 ? -3.216 -3.680 6.685 1.00 0.00 29 LEU A C 4
ATOM 5321 O O . LEU A 1 29 ? -4.293 -3.338 6.197 1.00 0.00 29 LEU A O 4
ATOM 5337 N N . LYS A 1 30 ? -2.589 -2.973 7.619 1.00 0.00 30 LYS A N 4
ATOM 5338 C CA . LYS A 1 30 ? -3.141 -1.726 8.135 1.00 0.00 30 LYS A CA 4
ATOM 5339 C C . LYS A 1 30 ? -2.492 -0.523 7.459 1.00 0.00 30 LYS A C 4
ATOM 5340 O O . LYS A 1 30 ? -1.272 -0.474 7.295 1.00 0.00 30 LYS A O 4
ATOM 5359 N N . ILE A 1 31 ? -3.313 0.447 7.070 1.00 0.00 31 ILE A N 4
ATOM 5360 C CA . ILE A 1 31 ? -2.817 1.651 6.415 1.00 0.00 31 ILE A CA 4
ATOM 5361 C C . ILE A 1 31 ? -2.986 2.873 7.310 1.00 0.00 31 ILE A C 4
ATOM 5362 O O . ILE A 1 31 ? -3.761 2.853 8.268 1.00 0.00 31 ILE A O 4
ATOM 5378 N N . LEU A 1 32 ? -2.258 3.938 6.992 1.00 0.00 32 LEU A N 4
ATOM 5379 C CA . LEU A 1 32 ? -2.328 5.172 7.767 1.00 0.00 32 LEU A CA 4
ATOM 5380 C C . LEU A 1 32 ? -2.464 6.383 6.850 1.00 0.00 32 LEU A C 4
ATOM 5381 O O . LEU A 1 32 ? -2.268 6.284 5.639 1.00 0.00 32 LEU A O 4
ATOM 5397 N N . GLY A 1 33 ? -2.799 7.529 7.436 1.00 0.00 33 GLY A N 4
ATOM 5398 C CA . GLY A 1 33 ? -2.952 8.744 6.658 1.00 0.00 33 GLY A CA 4
ATOM 5399 C C . GLY A 1 33 ? -4.382 8.966 6.206 1.00 0.00 33 GLY A C 4
ATOM 5400 O O . GLY A 1 33 ? -5.321 8.474 6.831 1.00 0.00 33 GLY A O 4
ATOM 5404 N N . GLY A 1 34 ? -4.549 9.711 5.118 1.00 0.00 34 GLY A N 4
ATOM 5405 C CA . GLY A 1 34 ? -5.877 9.986 4.603 1.00 0.00 34 GLY A CA 4
ATOM 5406 C C . GLY A 1 34 ? -6.163 11.471 4.499 1.00 0.00 34 GLY A C 4
ATOM 5407 O O . GLY A 1 34 ? -6.071 12.199 5.488 1.00 0.00 34 GLY A O 4
ATOM 5411 N N . ILE A 1 35 ? -6.508 11.923 3.298 1.00 0.00 35 ILE A N 4
ATOM 5412 C CA . ILE A 1 35 ? -6.807 13.331 3.068 1.00 0.00 35 ILE A CA 4
ATOM 5413 C C . ILE A 1 35 ? -7.546 13.937 4.257 1.00 0.00 35 ILE A C 4
ATOM 5414 O O . ILE A 1 35 ? -7.357 15.107 4.587 1.00 0.00 35 ILE A O 4
ATOM 5430 N N . ASN A 1 36 ? -8.387 13.131 4.897 1.00 0.00 36 ASN A N 4
ATOM 5431 C CA . ASN A 1 36 ? -9.154 13.588 6.050 1.00 0.00 36 ASN A CA 4
ATOM 5432 C C . ASN A 1 36 ? -8.338 13.455 7.333 1.00 0.00 36 ASN A C 4
ATOM 5433 O O . ASN A 1 36 ? -8.412 14.306 8.219 1.00 0.00 36 ASN A O 4
ATOM 5444 N N . ARG A 1 37 ? -7.560 12.382 7.424 1.00 0.00 37 ARG A N 4
ATOM 5445 C CA . ARG A 1 37 ? -6.730 12.137 8.598 1.00 0.00 37 ARG A CA 4
ATOM 5446 C C . ARG A 1 37 ? -5.570 13.126 8.660 1.00 0.00 37 ARG A C 4
ATOM 5447 O O . ARG A 1 37 ? -5.351 13.899 7.728 1.00 0.00 37 ARG A O 4
ATOM 5468 N N . ASN A 1 38 ? -4.832 13.095 9.764 1.00 0.00 38 ASN A N 4
ATOM 5469 C CA . ASN A 1 38 ? -3.695 13.990 9.948 1.00 0.00 38 ASN A CA 4
ATOM 5470 C C . ASN A 1 38 ? -2.423 13.380 9.367 1.00 0.00 38 ASN A C 4
ATOM 5471 O O . ASN A 1 38 ? -1.528 14.096 8.919 1.00 0.00 38 ASN A O 4
ATOM 5482 N N . GLU A 1 39 ? -2.351 12.052 9.379 1.00 0.00 39 GLU A N 4
ATOM 5483 C CA . GLU A 1 39 ? -1.188 11.347 8.853 1.00 0.00 39 GLU A CA 4
ATOM 5484 C C . GLU A 1 39 ? -1.083 11.522 7.341 1.00 0.00 39 GLU A C 4
ATOM 5485 O O . GLU A 1 39 ? 0.007 11.465 6.773 1.00 0.00 39 GLU A O 4
ATOM 5497 N N . GLY A 1 40 ? -2.226 11.735 6.695 1.00 0.00 40 GLY A N 4
ATOM 5498 C CA . GLY A 1 40 ? -2.241 11.915 5.255 1.00 0.00 40 GLY A CA 4
ATOM 5499 C C . GLY A 1 40 ? -1.594 13.217 4.826 1.00 0.00 40 GLY A C 4
ATOM 5500 O O . GLY A 1 40 ? -0.853 13.846 5.583 1.00 0.00 40 GLY A O 4
ATOM 5504 N N . PRO A 1 41 ? -1.871 13.640 3.584 1.00 0.00 41 PRO A N 4
ATOM 5505 C CA . PRO A 1 41 ? -2.751 12.899 2.674 1.00 0.00 41 PRO A CA 4
ATOM 5506 C C . PRO A 1 41 ? -2.123 11.594 2.195 1.00 0.00 41 PRO A C 4
ATOM 5507 O O . PRO A 1 41 ? -2.816 10.709 1.692 1.00 0.00 41 PRO A O 4
ATOM 5518 N N . LEU A 1 42 ? -0.810 11.481 2.355 1.00 0.00 42 LEU A N 4
ATOM 5519 C CA . LEU A 1 42 ? -0.088 10.283 1.940 1.00 0.00 42 LEU A CA 4
ATOM 5520 C C . LEU A 1 42 ? -0.506 9.079 2.777 1.00 0.00 42 LEU A C 4
ATOM 5521 O O . LEU A 1 42 ? -0.932 9.223 3.923 1.00 0.00 42 LEU A O 4
ATOM 5537 N N . VAL A 1 43 ? -0.380 7.889 2.197 1.00 0.00 43 VAL A N 4
ATOM 5538 C CA . VAL A 1 43 ? -0.741 6.658 2.890 1.00 0.00 43 VAL A CA 4
ATOM 5539 C C . VAL A 1 43 ? 0.494 5.824 3.208 1.00 0.00 43 VAL A C 4
ATOM 5540 O O . VAL A 1 43 ? 1.336 5.587 2.342 1.00 0.00 43 VAL A O 4
ATOM 5553 N N . TYR A 1 44 ? 0.596 5.380 4.456 1.00 0.00 44 TYR A N 4
ATOM 5554 C CA . TYR A 1 44 ? 1.730 4.572 4.890 1.00 0.00 44 TYR A CA 4
ATOM 5555 C C . TYR A 1 44 ? 1.260 3.341 5.657 1.00 0.00 44 TYR A C 4
ATOM 5556 O O . TYR A 1 44 ? 0.256 3.385 6.369 1.00 0.00 44 TYR A O 4
ATOM 5574 N N . ILE A 1 45 ? 1.994 2.243 5.507 1.00 0.00 45 ILE A N 4
ATOM 5575 C CA . ILE A 1 45 ? 1.654 0.999 6.187 1.00 0.00 45 ILE A CA 4
ATOM 5576 C C . ILE A 1 45 ? 1.539 1.209 7.693 1.00 0.00 45 ILE A C 4
ATOM 5577 O O . ILE A 1 45 ? 2.546 1.293 8.398 1.00 0.00 45 ILE A O 4
ATOM 5593 N N . HIS A 1 46 ? 0.305 1.292 8.182 1.00 0.00 46 HIS A N 4
ATOM 5594 C CA . HIS A 1 46 ? 0.059 1.490 9.605 1.00 0.00 46 HIS A CA 4
ATOM 5595 C C . HIS A 1 46 ? 0.779 0.431 10.434 1.00 0.00 46 HIS A C 4
ATOM 5596 O O . HIS A 1 46 ? 1.495 0.753 11.381 1.00 0.00 46 HIS A O 4
ATOM 5611 N N . GLU A 1 47 ? 0.583 -0.833 10.071 1.00 0.00 47 GLU A N 4
ATOM 5612 C CA . GLU A 1 47 ? 1.213 -1.938 10.782 1.00 0.00 47 GLU A CA 4
ATOM 5613 C C . GLU A 1 47 ? 0.897 -3.270 10.107 1.00 0.00 47 GLU A C 4
ATOM 5614 O O . GLU A 1 47 ? -0.212 -3.484 9.618 1.00 0.00 47 GLU A O 4
ATOM 5626 N N . VAL A 1 48 ? 1.882 -4.163 10.084 1.00 0.00 48 VAL A N 4
ATOM 5627 C CA . VAL A 1 48 ? 1.710 -5.474 9.470 1.00 0.00 48 VAL A CA 4
ATOM 5628 C C . VAL A 1 48 ? 0.989 -6.432 10.412 1.00 0.00 48 VAL A C 4
ATOM 5629 O O . VAL A 1 48 ? 1.577 -6.938 11.369 1.00 0.00 48 VAL A O 4
ATOM 5642 N N . ILE A 1 49 ? -0.287 -6.677 10.134 1.00 0.00 49 ILE A N 4
ATOM 5643 C CA . ILE A 1 49 ? -1.088 -7.576 10.956 1.00 0.00 49 ILE A CA 4
ATOM 5644 C C . ILE A 1 49 ? -0.471 -8.970 11.009 1.00 0.00 49 ILE A C 4
ATOM 5645 O O . ILE A 1 49 ? -0.177 -9.585 9.984 1.00 0.00 49 ILE A O 4
ATOM 5661 N N . PRO A 1 50 ? -0.270 -9.482 12.232 1.00 0.00 50 PRO A N 4
ATOM 5662 C CA . PRO A 1 50 ? 0.312 -10.810 12.448 1.00 0.00 50 PRO A CA 4
ATOM 5663 C C . PRO A 1 50 ? -0.630 -11.932 12.026 1.00 0.00 50 PRO A C 4
ATOM 5664 O O . PRO A 1 50 ? -1.559 -12.281 12.753 1.00 0.00 50 PRO A O 4
ATOM 5675 N N . GLY A 1 51 ? -0.384 -12.493 10.846 1.00 0.00 51 GLY A N 4
ATOM 5676 C CA . GLY A 1 51 ? -1.220 -13.570 10.349 1.00 0.00 51 GLY A CA 4
ATOM 5677 C C . GLY A 1 51 ? -1.800 -13.269 8.981 1.00 0.00 51 GLY A C 4
ATOM 5678 O O . GLY A 1 51 ? -2.885 -13.738 8.642 1.00 0.00 51 GLY A O 4
ATOM 5682 N N . GLY A 1 52 ? -1.074 -12.482 8.192 1.00 0.00 52 GLY A N 4
ATOM 5683 C CA . GLY A 1 52 ? -1.540 -12.131 6.863 1.00 0.00 52 GLY A CA 4
ATOM 5684 C C . GLY A 1 52 ? -0.656 -12.699 5.770 1.00 0.00 52 GLY A C 4
ATOM 5685 O O . GLY A 1 52 ? 0.167 -13.578 6.023 1.00 0.00 52 GLY A O 4
ATOM 5689 N N . ASP A 1 53 ? -0.828 -12.197 4.552 1.00 0.00 53 ASP A N 4
ATOM 5690 C CA . ASP A 1 53 ? -0.040 -12.661 3.416 1.00 0.00 53 ASP A CA 4
ATOM 5691 C C . ASP A 1 53 ? 1.331 -11.993 3.398 1.00 0.00 53 ASP A C 4
ATOM 5692 O O . ASP A 1 53 ? 2.358 -12.664 3.291 1.00 0.00 53 ASP A O 4
ATOM 5701 N N . CYS A 1 54 ? 1.340 -10.668 3.501 1.00 0.00 54 CYS A N 4
ATOM 5702 C CA . CYS A 1 54 ? 2.585 -9.909 3.494 1.00 0.00 54 CYS A CA 4
ATOM 5703 C C . CYS A 1 54 ? 3.385 -10.164 4.768 1.00 0.00 54 CYS A C 4
ATOM 5704 O O . CYS A 1 54 ? 4.615 -10.216 4.741 1.00 0.00 54 CYS A O 4
ATOM 5712 N N . TYR A 1 55 ? 2.678 -10.322 5.882 1.00 0.00 55 TYR A N 4
ATOM 5713 C CA . TYR A 1 55 ? 3.322 -10.568 7.167 1.00 0.00 55 TYR A CA 4
ATOM 5714 C C . TYR A 1 55 ? 4.443 -11.594 7.027 1.00 0.00 55 TYR A C 4
ATOM 5715 O O . TYR A 1 55 ? 5.530 -11.423 7.579 1.00 0.00 55 TYR A O 4
ATOM 5733 N N . LYS A 1 56 ? 4.169 -12.661 6.284 1.00 0.00 56 LYS A N 4
ATOM 5734 C CA . LYS A 1 56 ? 5.153 -13.716 6.068 1.00 0.00 56 LYS A CA 4
ATOM 5735 C C . LYS A 1 56 ? 6.230 -13.263 5.088 1.00 0.00 56 LYS A C 4
ATOM 5736 O O . LYS A 1 56 ? 7.403 -13.605 5.238 1.00 0.00 56 LYS A O 4
ATOM 5755 N N . ASP A 1 57 ? 5.824 -12.492 4.085 1.00 0.00 57 ASP A N 4
ATOM 5756 C CA . ASP A 1 57 ? 6.756 -11.990 3.081 1.00 0.00 57 ASP A CA 4
ATOM 5757 C C . ASP A 1 57 ? 7.887 -11.202 3.735 1.00 0.00 57 ASP A C 4
ATOM 5758 O O . ASP A 1 57 ? 9.049 -11.601 3.677 1.00 0.00 57 ASP A O 4
ATOM 5767 N N . GLY A 1 58 ? 7.538 -10.080 4.357 1.00 0.00 58 GLY A N 4
ATOM 5768 C CA . GLY A 1 58 ? 8.535 -9.253 5.011 1.00 0.00 58 GLY A CA 4
ATOM 5769 C C . GLY A 1 58 ? 9.004 -8.108 4.136 1.00 0.00 58 GLY A C 4
ATOM 5770 O O . GLY A 1 58 ? 9.495 -7.096 4.636 1.00 0.00 58 GLY A O 4
ATOM 5774 N N . ARG A 1 59 ? 8.855 -8.268 2.825 1.00 0.00 59 ARG A N 4
ATOM 5775 C CA . ARG A 1 59 ? 9.270 -7.240 1.878 1.00 0.00 59 ARG A CA 4
ATOM 5776 C C . ARG A 1 59 ? 8.746 -5.870 2.298 1.00 0.00 59 ARG A C 4
ATOM 5777 O O . ARG A 1 59 ? 9.458 -4.869 2.215 1.00 0.00 59 ARG A O 4
ATOM 5798 N N . LEU A 1 60 ? 7.497 -5.833 2.749 1.00 0.00 60 LEU A N 4
ATOM 5799 C CA . LEU A 1 60 ? 6.876 -4.586 3.182 1.00 0.00 60 LEU A CA 4
ATOM 5800 C C . LEU A 1 60 ? 7.001 -4.412 4.692 1.00 0.00 60 LEU A C 4
ATOM 5801 O O . LEU A 1 60 ? 7.250 -5.373 5.421 1.00 0.00 60 LEU A O 4
ATOM 5817 N N . LYS A 1 61 ? 6.823 -3.180 5.157 1.00 0.00 61 LYS A N 4
ATOM 5818 C CA . LYS A 1 61 ? 6.912 -2.879 6.581 1.00 0.00 61 LYS A CA 4
ATOM 5819 C C . LYS A 1 61 ? 6.174 -1.585 6.910 1.00 0.00 61 LYS A C 4
ATOM 5820 O O . LYS A 1 61 ? 5.812 -0.807 6.027 1.00 0.00 61 LYS A O 4
ATOM 5839 N N . PRO A 1 62 ? 5.945 -1.347 8.210 1.00 0.00 62 PRO A N 4
ATOM 5840 C CA . PRO A 1 62 ? 5.250 -0.147 8.686 1.00 0.00 62 PRO A CA 4
ATOM 5841 C C . PRO A 1 62 ? 6.083 1.117 8.500 1.00 0.00 62 PRO A C 4
ATOM 5842 O O . PRO A 1 62 ? 7.231 1.185 8.938 1.00 0.00 62 PRO A O 4
ATOM 5853 N N . GLY A 1 63 ? 5.497 2.116 7.848 1.00 0.00 63 GLY A N 4
ATOM 5854 C CA . GLY A 1 63 ? 6.199 3.364 7.617 1.00 0.00 63 GLY A CA 4
ATOM 5855 C C . GLY A 1 63 ? 6.360 3.675 6.142 1.00 0.00 63 GLY A C 4
ATOM 5856 O O . GLY A 1 63 ? 6.515 4.834 5.757 1.00 0.00 63 GLY A O 4
ATOM 5860 N N . ASP A 1 64 ? 6.324 2.637 5.313 1.00 0.00 64 ASP A N 4
ATOM 5861 C CA . ASP A 1 64 ? 6.467 2.804 3.871 1.00 0.00 64 ASP A CA 4
ATOM 5862 C C . ASP A 1 64 ? 5.219 3.444 3.272 1.00 0.00 64 ASP A C 4
ATOM 5863 O O . ASP A 1 64 ? 4.096 3.097 3.637 1.00 0.00 64 ASP A O 4
ATOM 5872 N N . GLN A 1 65 ? 5.424 4.381 2.352 1.00 0.00 65 GLN A N 4
ATOM 5873 C CA . GLN A 1 65 ? 4.315 5.071 1.704 1.00 0.00 65 GLN A CA 4
ATOM 5874 C C . GLN A 1 65 ? 3.753 4.239 0.556 1.00 0.00 65 GLN A C 4
ATOM 5875 O O . GLN A 1 65 ? 4.457 3.937 -0.409 1.00 0.00 65 GLN A O 4
ATOM 5889 N N . LEU A 1 66 ? 2.481 3.871 0.665 1.00 0.00 66 LEU A N 4
ATOM 5890 C CA . LEU A 1 66 ? 1.824 3.073 -0.364 1.00 0.00 66 LEU A CA 4
ATOM 5891 C C . LEU A 1 66 ? 1.513 3.920 -1.594 1.00 0.00 66 LEU A C 4
ATOM 5892 O O . LEU A 1 66 ? 1.689 5.139 -1.582 1.00 0.00 66 LEU A O 4
ATOM 5908 N N . VAL A 1 67 ? 1.047 3.267 -2.654 1.00 0.00 67 VAL A N 4
ATOM 5909 C CA . VAL A 1 67 ? 0.708 3.960 -3.891 1.00 0.00 67 VAL A CA 4
ATOM 5910 C C . VAL A 1 67 ? -0.579 3.410 -4.494 1.00 0.00 67 VAL A C 4
ATOM 5911 O O . VAL A 1 67 ? -1.358 4.146 -5.099 1.00 0.00 67 VAL A O 4
ATOM 5924 N N . SER A 1 68 ? -0.797 2.110 -4.325 1.00 0.00 68 SER A N 4
ATOM 5925 C CA . SER A 1 68 ? -1.989 1.458 -4.855 1.00 0.00 68 SER A CA 4
ATOM 5926 C C . SER A 1 68 ? -1.960 -0.041 -4.574 1.00 0.00 68 SER A C 4
ATOM 5927 O O . SER A 1 68 ? -0.895 -0.657 -4.545 1.00 0.00 68 SER A O 4
ATOM 5935 N N . ILE A 1 69 ? -3.138 -0.620 -4.366 1.00 0.00 69 ILE A N 4
ATOM 5936 C CA . ILE A 1 69 ? -3.248 -2.046 -4.087 1.00 0.00 69 ILE A CA 4
ATOM 5937 C C . ILE A 1 69 ? -4.195 -2.727 -5.070 1.00 0.00 69 ILE A C 4
ATOM 5938 O O . ILE A 1 69 ? -5.352 -2.332 -5.208 1.00 0.00 69 ILE A O 4
ATOM 5954 N N . ASN A 1 70 ? -3.694 -3.753 -5.751 1.00 0.00 70 ASN A N 4
ATOM 5955 C CA . ASN A 1 70 ? -4.496 -4.490 -6.721 1.00 0.00 70 ASN A CA 4
ATOM 5956 C C . ASN A 1 70 ? -4.708 -3.667 -7.989 1.00 0.00 70 ASN A C 4
ATOM 5957 O O . ASN A 1 70 ? -4.125 -3.955 -9.034 1.00 0.00 70 ASN A O 4
ATOM 5968 N N . LYS A 1 71 ? -5.546 -2.641 -7.888 1.00 0.00 71 LYS A N 4
ATOM 5969 C CA . LYS A 1 71 ? -5.835 -1.775 -9.024 1.00 0.00 71 LYS A CA 4
ATOM 5970 C C . LYS A 1 71 ? -6.604 -0.534 -8.581 1.00 0.00 71 LYS A C 4
ATOM 5971 O O . LYS A 1 71 ? -7.525 -0.087 -9.264 1.00 0.00 71 LYS A O 4
ATOM 5990 N N . GLU A 1 72 ? -6.219 0.017 -7.434 1.00 0.00 72 GLU A N 4
ATOM 5991 C CA . GLU A 1 72 ? -6.873 1.206 -6.902 1.00 0.00 72 GLU A CA 4
ATOM 5992 C C . GLU A 1 72 ? -5.854 2.304 -6.612 1.00 0.00 72 GLU A C 4
ATOM 5993 O O . GLU A 1 72 ? -4.661 2.143 -6.871 1.00 0.00 72 GLU A O 4
ATOM 6005 N N . SER A 1 73 ? -6.333 3.421 -6.074 1.00 0.00 73 SER A N 4
ATOM 6006 C CA . SER A 1 73 ? -5.465 4.548 -5.753 1.00 0.00 73 SER A CA 4
ATOM 6007 C C . SER A 1 73 ? -5.314 4.704 -4.242 1.00 0.00 73 SER A C 4
ATOM 6008 O O . SER A 1 73 ? -6.223 4.378 -3.480 1.00 0.00 73 SER A O 4
ATOM 6016 N N . MET A 1 74 ? -4.158 5.206 -3.819 1.00 0.00 74 MET A N 4
ATOM 6017 C CA . MET A 1 74 ? -3.887 5.407 -2.400 1.00 0.00 74 MET A CA 4
ATOM 6018 C C . MET A 1 74 ? -3.456 6.844 -2.127 1.00 0.00 74 MET A C 4
ATOM 6019 O O . MET A 1 74 ? -3.787 7.415 -1.087 1.00 0.00 74 MET A O 4
ATOM 6033 N N . ILE A 1 75 ? -2.715 7.423 -3.066 1.00 0.00 75 ILE A N 4
ATOM 6034 C CA . ILE A 1 75 ? -2.239 8.794 -2.926 1.00 0.00 75 ILE A CA 4
ATOM 6035 C C . ILE A 1 75 ? -3.401 9.781 -2.922 1.00 0.00 75 ILE A C 4
ATOM 6036 O O . ILE A 1 75 ? -4.274 9.732 -3.787 1.00 0.00 75 ILE A O 4
ATOM 6052 N N . GLY A 1 76 ? -3.404 10.680 -1.941 1.00 0.00 76 GLY A N 4
ATOM 6053 C CA . GLY A 1 76 ? -4.462 11.668 -1.844 1.00 0.00 76 GLY A CA 4
ATOM 6054 C C . GLY A 1 76 ? -5.841 11.038 -1.799 1.00 0.00 76 GLY A C 4
ATOM 6055 O O . GLY A 1 76 ? -6.745 11.454 -2.524 1.00 0.00 76 GLY A O 4
ATOM 6059 N N . VAL A 1 77 ? -6.003 10.032 -0.946 1.00 0.00 77 VAL A N 4
ATOM 6060 C CA . VAL A 1 77 ? -7.281 9.343 -0.810 1.00 0.00 77 VAL A CA 4
ATOM 6061 C C . VAL A 1 77 ? -7.771 9.374 0.633 1.00 0.00 77 VAL A C 4
ATOM 6062 O O . VAL A 1 77 ? -7.013 9.691 1.550 1.00 0.00 77 VAL A O 4
ATOM 6075 N N . SER A 1 78 ? -9.043 9.042 0.827 1.00 0.00 78 SER A N 4
ATOM 6076 C CA . SER A 1 78 ? -9.636 9.035 2.160 1.00 0.00 78 SER A CA 4
ATOM 6077 C C . SER A 1 78 ? -9.183 7.811 2.949 1.00 0.00 78 SER A C 4
ATOM 6078 O O . SER A 1 78 ? -9.168 6.694 2.431 1.00 0.00 78 SER A O 4
ATOM 6086 N N . PHE A 1 79 ? -8.814 8.029 4.207 1.00 0.00 79 PHE A N 4
ATOM 6087 C CA . PHE A 1 79 ? -8.359 6.945 5.070 1.00 0.00 79 PHE A CA 4
ATOM 6088 C C . PHE A 1 79 ? -9.261 5.722 4.928 1.00 0.00 79 PHE A C 4
ATOM 6089 O O . PHE A 1 79 ? -8.784 4.609 4.711 1.00 0.00 79 PHE A O 4
ATOM 6106 N N . GLU A 1 80 ? -10.567 5.939 5.052 1.00 0.00 80 GLU A N 4
ATOM 6107 C CA . GLU A 1 80 ? -11.535 4.855 4.939 1.00 0.00 80 GLU A CA 4
ATOM 6108 C C . GLU A 1 80 ? -11.406 4.149 3.592 1.00 0.00 80 GLU A C 4
ATOM 6109 O O . GLU A 1 80 ? -11.471 2.923 3.515 1.00 0.00 80 GLU A O 4
ATOM 6121 N N . GLU A 1 81 ? -11.223 4.933 2.535 1.00 0.00 81 GLU A N 4
ATOM 6122 C CA . GLU A 1 81 ? -11.087 4.383 1.191 1.00 0.00 81 GLU A CA 4
ATOM 6123 C C . GLU A 1 81 ? -9.915 3.408 1.119 1.00 0.00 81 GLU A C 4
ATOM 6124 O O . GLU A 1 81 ? -10.103 2.210 0.909 1.00 0.00 81 GLU A O 4
ATOM 6136 N N . ALA A 1 82 ? -8.706 3.931 1.293 1.00 0.00 82 ALA A N 4
ATOM 6137 C CA . ALA A 1 82 ? -7.504 3.107 1.250 1.00 0.00 82 ALA A CA 4
ATOM 6138 C C . ALA A 1 82 ? -7.716 1.787 1.983 1.00 0.00 82 ALA A C 4
ATOM 6139 O O . ALA A 1 82 ? -7.354 0.722 1.483 1.00 0.00 82 ALA A O 4
ATOM 6146 N N . LYS A 1 83 ? -8.304 1.864 3.172 1.00 0.00 83 LYS A N 4
ATOM 6147 C CA . LYS A 1 83 ? -8.566 0.675 3.975 1.00 0.00 83 LYS A CA 4
ATOM 6148 C C . LYS A 1 83 ? -9.721 -0.132 3.392 1.00 0.00 83 LYS A C 4
ATOM 6149 O O . LYS A 1 83 ? -9.742 -1.359 3.484 1.00 0.00 83 LYS A O 4
ATOM 6168 N N . SER A 1 84 ? -10.681 0.565 2.792 1.00 0.00 84 SER A N 4
ATOM 6169 C CA . SER A 1 84 ? -11.841 -0.087 2.196 1.00 0.00 84 SER A CA 4
ATOM 6170 C C . SER A 1 84 ? -11.432 -0.930 0.992 1.00 0.00 84 SER A C 4
ATOM 6171 O O . SER A 1 84 ? -12.003 -1.991 0.741 1.00 0.00 84 SER A O 4
ATOM 6179 N N . ILE A 1 85 ? -10.439 -0.449 0.251 1.00 0.00 85 ILE A N 4
ATOM 6180 C CA . ILE A 1 85 ? -9.952 -1.157 -0.926 1.00 0.00 85 ILE A CA 4
ATOM 6181 C C . ILE A 1 85 ? -9.360 -2.510 -0.547 1.00 0.00 85 ILE A C 4
ATOM 6182 O O . ILE A 1 85 ? -9.667 -3.529 -1.166 1.00 0.00 85 ILE A O 4
ATOM 6198 N N . ILE A 1 86 ? -8.511 -2.513 0.475 1.00 0.00 86 ILE A N 4
ATOM 6199 C CA . ILE A 1 86 ? -7.878 -3.741 0.939 1.00 0.00 86 ILE A CA 4
ATOM 6200 C C . ILE A 1 86 ? -8.913 -4.832 1.192 1.00 0.00 86 ILE A C 4
ATOM 6201 O O . ILE A 1 86 ? -8.906 -5.875 0.538 1.00 0.00 86 ILE A O 4
ATOM 6217 N N . THR A 1 87 ? -9.805 -4.583 2.147 1.00 0.00 87 THR A N 4
ATOM 6218 C CA . THR A 1 87 ? -10.848 -5.543 2.486 1.00 0.00 87 THR A CA 4
ATOM 6219 C C . THR A 1 87 ? -11.730 -5.846 1.281 1.00 0.00 87 THR A C 4
ATOM 6220 O O . THR A 1 87 ? -12.236 -6.959 1.134 1.00 0.00 87 THR A O 4
ATOM 6231 N N . ARG A 1 88 ? -11.911 -4.850 0.420 1.00 0.00 88 ARG A N 4
ATOM 6232 C CA . ARG A 1 88 ? -12.733 -5.010 -0.773 1.00 0.00 88 ARG A CA 4
ATOM 6233 C C . ARG A 1 88 ? -12.024 -5.878 -1.809 1.00 0.00 88 ARG A C 4
ATOM 6234 O O . ARG A 1 88 ? -12.666 -6.587 -2.583 1.00 0.00 88 ARG A O 4
ATOM 6255 N N . ALA A 1 89 ? -10.696 -5.816 -1.817 1.00 0.00 89 ALA A N 4
ATOM 6256 C CA . ALA A 1 89 ? -9.901 -6.597 -2.756 1.00 0.00 89 ALA A CA 4
ATOM 6257 C C . ALA A 1 89 ? -10.541 -7.956 -3.021 1.00 0.00 89 ALA A C 4
ATOM 6258 O O . ALA A 1 89 ? -11.151 -8.550 -2.132 1.00 0.00 89 ALA A O 4
ATOM 6265 N N . LYS A 1 90 ? -10.398 -8.442 -4.249 1.00 0.00 90 LYS A N 4
ATOM 6266 C CA . LYS A 1 90 ? -10.961 -9.731 -4.632 1.00 0.00 90 LYS A CA 4
ATOM 6267 C C . LYS A 1 90 ? -10.466 -10.838 -3.707 1.00 0.00 90 LYS A C 4
ATOM 6268 O O . LYS A 1 90 ? -11.219 -11.743 -3.345 1.00 0.00 90 LYS A O 4
ATOM 6287 N N . LEU A 1 91 ? -9.195 -10.760 -3.326 1.00 0.00 91 LEU A N 4
ATOM 6288 C CA . LEU A 1 91 ? -8.599 -11.755 -2.441 1.00 0.00 91 LEU A CA 4
ATOM 6289 C C . LEU A 1 91 ? -9.019 -13.165 -2.845 1.00 0.00 91 LEU A C 4
ATOM 6290 O O . LEU A 1 91 ? -9.604 -13.367 -3.909 1.00 0.00 91 LEU A O 4
ATOM 6306 N N . ARG A 1 92 ? -8.718 -14.135 -1.988 1.00 0.00 92 ARG A N 4
ATOM 6307 C CA . ARG A 1 92 ? -9.065 -15.525 -2.256 1.00 0.00 92 ARG A CA 4
ATOM 6308 C C . ARG A 1 92 ? -8.985 -15.828 -3.749 1.00 0.00 92 ARG A C 4
ATOM 6309 O O . ARG A 1 92 ? -9.844 -16.516 -4.300 1.00 0.00 92 ARG A O 4
ATOM 6330 N N . SER A 1 93 ? -7.948 -15.308 -4.399 1.00 0.00 93 SER A N 4
ATOM 6331 C CA . SER A 1 93 ? -7.759 -15.519 -5.829 1.00 0.00 93 SER A CA 4
ATOM 6332 C C . SER A 1 93 ? -6.483 -16.312 -6.097 1.00 0.00 93 SER A C 4
ATOM 6333 O O . SER A 1 93 ? -5.868 -16.846 -5.176 1.00 0.00 93 SER A O 4
ATOM 6341 N N . GLU A 1 94 ? -6.094 -16.383 -7.366 1.00 0.00 94 GLU A N 4
ATOM 6342 C CA . GLU A 1 94 ? -4.892 -17.111 -7.756 1.00 0.00 94 GLU A CA 4
ATOM 6343 C C . GLU A 1 94 ? -3.712 -16.160 -7.931 1.00 0.00 94 GLU A C 4
ATOM 6344 O O . GLU A 1 94 ? -2.651 -16.354 -7.337 1.00 0.00 94 GLU A O 4
ATOM 6356 N N . SER A 1 95 ? -3.905 -15.131 -8.750 1.00 0.00 95 SER A N 4
ATOM 6357 C CA . SER A 1 95 ? -2.856 -14.151 -9.007 1.00 0.00 95 SER A CA 4
ATOM 6358 C C . SER A 1 95 ? -2.366 -13.525 -7.705 1.00 0.00 95 SER A C 4
ATOM 6359 O O . SER A 1 95 ? -3.130 -13.315 -6.762 1.00 0.00 95 SER A O 4
ATOM 6367 N N . PRO A 1 96 ? -1.062 -13.219 -7.650 1.00 0.00 96 PRO A N 4
ATOM 6368 C CA . PRO A 1 96 ? -0.440 -12.612 -6.470 1.00 0.00 96 PRO A CA 4
ATOM 6369 C C . PRO A 1 96 ? -0.887 -11.170 -6.256 1.00 0.00 96 PRO A C 4
ATOM 6370 O O . PRO A 1 96 ? -1.466 -10.551 -7.148 1.00 0.00 96 PRO A O 4
ATOM 6381 N N . TRP A 1 97 ? -0.615 -10.642 -5.068 1.00 0.00 97 TRP A N 4
ATOM 6382 C CA . TRP A 1 97 ? -0.989 -9.271 -4.738 1.00 0.00 97 TRP A CA 4
ATOM 6383 C C . TRP A 1 97 ? -0.038 -8.274 -5.390 1.00 0.00 97 TRP A C 4
ATOM 6384 O O . TRP A 1 97 ? 1.180 -8.439 -5.334 1.00 0.00 97 TRP A O 4
ATOM 6405 N N . GLU A 1 98 ? -0.602 -7.241 -6.008 1.00 0.00 98 GLU A N 4
ATOM 6406 C CA . GLU A 1 98 ? 0.198 -6.219 -6.671 1.00 0.00 98 GLU A CA 4
ATOM 6407 C C . GLU A 1 98 ? 0.437 -5.029 -5.745 1.00 0.00 98 GLU A C 4
ATOM 6408 O O . GLU A 1 98 ? -0.406 -4.139 -5.631 1.00 0.00 98 GLU A O 4
ATOM 6420 N N . ILE A 1 99 ? 1.591 -5.022 -5.086 1.00 0.00 99 ILE A N 4
ATOM 6421 C CA . ILE A 1 99 ? 1.941 -3.943 -4.171 1.00 0.00 99 ILE A CA 4
ATOM 6422 C C . ILE A 1 99 ? 2.737 -2.855 -4.883 1.00 0.00 99 ILE A C 4
ATOM 6423 O O . ILE A 1 99 ? 3.590 -3.144 -5.722 1.00 0.00 99 ILE A O 4
ATOM 6439 N N . ALA A 1 100 ? 2.453 -1.602 -4.541 1.00 0.00 100 ALA A N 4
ATOM 6440 C CA . ALA A 1 100 ? 3.145 -0.470 -5.145 1.00 0.00 100 ALA A CA 4
ATOM 6441 C C . ALA A 1 100 ? 3.433 0.612 -4.110 1.00 0.00 100 ALA A C 4
ATOM 6442 O O . ALA A 1 100 ? 2.517 1.256 -3.599 1.00 0.00 100 ALA A O 4
ATOM 6449 N N . PHE A 1 101 ? 4.712 0.807 -3.805 1.00 0.00 101 PHE A N 4
ATOM 6450 C CA . PHE A 1 101 ? 5.121 1.811 -2.830 1.00 0.00 101 PHE A CA 4
ATOM 6451 C C . PHE A 1 101 ? 6.442 2.458 -3.236 1.00 0.00 101 PHE A C 4
ATOM 6452 O O . PHE A 1 101 ? 7.005 2.139 -4.283 1.00 0.00 101 PHE A O 4
ATOM 6469 N N . ILE A 1 102 ? 6.929 3.369 -2.400 1.00 0.00 102 ILE A N 4
ATOM 6470 C CA . ILE A 1 102 ? 8.183 4.061 -2.671 1.00 0.00 102 ILE A CA 4
ATOM 6471 C C . ILE A 1 102 ? 9.275 3.619 -1.703 1.00 0.00 102 ILE A C 4
ATOM 6472 O O . ILE A 1 102 ? 9.180 3.850 -0.497 1.00 0.00 102 ILE A O 4
ATOM 6488 N N . ARG A 1 103 ? 10.313 2.984 -2.239 1.00 0.00 103 ARG A N 4
ATOM 6489 C CA . ARG A 1 103 ? 11.424 2.511 -1.422 1.00 0.00 103 ARG A CA 4
ATOM 6490 C C . ARG A 1 103 ? 12.699 3.286 -1.738 1.00 0.00 103 ARG A C 4
ATOM 6491 O O . ARG A 1 103 ? 13.239 3.190 -2.840 1.00 0.00 103 ARG A O 4
ATOM 6512 N N . SER A 1 104 ? 13.176 4.053 -0.763 1.00 0.00 104 SER A N 4
ATOM 6513 C CA . SER A 1 104 ? 14.386 4.848 -0.939 1.00 0.00 104 SER A CA 4
ATOM 6514 C C . SER A 1 104 ? 15.414 4.519 0.140 1.00 0.00 104 SER A C 4
ATOM 6515 O O . SER A 1 104 ? 15.526 5.223 1.142 1.00 0.00 104 SER A O 4
ATOM 6523 N N . GLY A 1 105 ? 16.163 3.441 -0.075 1.00 0.00 105 GLY A N 4
ATOM 6524 C CA . GLY A 1 105 ? 17.172 3.036 0.886 1.00 0.00 105 GLY A CA 4
ATOM 6525 C C . GLY A 1 105 ? 16.570 2.425 2.136 1.00 0.00 105 GLY A C 4
ATOM 6526 O O . GLY A 1 105 ? 15.371 2.538 2.392 1.00 0.00 105 GLY A O 4
ATOM 6530 N N . PRO A 1 106 ? 17.413 1.758 2.938 1.00 0.00 106 PRO A N 4
ATOM 6531 C CA . PRO A 1 106 ? 16.979 1.112 4.180 1.00 0.00 106 PRO A CA 4
ATOM 6532 C C . PRO A 1 106 ? 16.599 2.123 5.257 1.00 0.00 106 PRO A C 4
ATOM 6533 O O . PRO A 1 106 ? 17.432 2.910 5.705 1.00 0.00 106 PRO A O 4
ATOM 6544 N N . SER A 1 107 ? 15.335 2.095 5.669 1.00 0.00 107 SER A N 4
ATOM 6545 C CA . SER A 1 107 ? 14.844 3.012 6.691 1.00 0.00 107 SER A CA 4
ATOM 6546 C C . SER A 1 107 ? 14.829 4.446 6.172 1.00 0.00 107 SER A C 4
ATOM 6547 O O . SER A 1 107 ? 15.325 4.729 5.081 1.00 0.00 107 SER A O 4
ATOM 6555 N N . SER A 1 108 ? 14.257 5.349 6.963 1.00 0.00 108 SER A N 4
ATOM 6556 C CA . SER A 1 108 ? 14.174 6.755 6.583 1.00 0.00 108 SER A CA 4
ATOM 6557 C C . SER A 1 108 ? 15.555 7.310 6.250 1.00 0.00 108 SER A C 4
ATOM 6558 O O . SER A 1 108 ? 16.271 7.790 7.128 1.00 0.00 108 SER A O 4
ATOM 6566 N N . GLY A 1 109 ? 15.923 7.241 4.974 1.00 0.00 109 GLY A N 4
ATOM 6567 C CA . GLY A 1 109 ? 17.217 7.740 4.547 1.00 0.00 109 GLY A CA 4
ATOM 6568 C C . GLY A 1 109 ? 17.099 8.863 3.535 1.00 0.00 109 GLY A C 4
ATOM 6569 O O . GLY A 1 109 ? 17.585 8.746 2.410 1.00 0.00 109 GLY A O 4
ATOM 6573 N N . GLY A 1 1 ? -1.300 27.617 6.522 1.00 0.00 1 GLY A N 5
ATOM 6574 C CA . GLY A 1 1 ? -0.216 28.127 5.702 1.00 0.00 1 GLY A CA 5
ATOM 6575 C C . GLY A 1 1 ? -0.630 28.332 4.258 1.00 0.00 1 GLY A C 5
ATOM 6576 O O . GLY A 1 1 ? -1.707 28.861 3.983 1.00 0.00 1 GLY A O 5
ATOM 6580 N N . SER A 1 2 ? 0.229 27.914 3.333 1.00 0.00 2 SER A N 5
ATOM 6581 C CA . SER A 1 2 ? -0.051 28.060 1.909 1.00 0.00 2 SER A CA 5
ATOM 6582 C C . SER A 1 2 ? 0.416 26.831 1.136 1.00 0.00 2 SER A C 5
ATOM 6583 O O . SER A 1 2 ? 1.595 26.477 1.162 1.00 0.00 2 SER A O 5
ATOM 6591 N N . SER A 1 3 ? -0.518 26.183 0.447 1.00 0.00 3 SER A N 5
ATOM 6592 C CA . SER A 1 3 ? -0.205 24.990 -0.332 1.00 0.00 3 SER A CA 5
ATOM 6593 C C . SER A 1 3 ? -0.018 25.338 -1.805 1.00 0.00 3 SER A C 5
ATOM 6594 O O . SER A 1 3 ? -0.983 25.606 -2.519 1.00 0.00 3 SER A O 5
ATOM 6602 N N . GLY A 1 4 ? 1.234 25.331 -2.254 1.00 0.00 4 GLY A N 5
ATOM 6603 C CA . GLY A 1 4 ? 1.527 25.647 -3.640 1.00 0.00 4 GLY A CA 5
ATOM 6604 C C . GLY A 1 4 ? 1.121 24.535 -4.586 1.00 0.00 4 GLY A C 5
ATOM 6605 O O . GLY A 1 4 ? 0.236 24.715 -5.423 1.00 0.00 4 GLY A O 5
ATOM 6609 N N . SER A 1 5 ? 1.769 23.382 -4.455 1.00 0.00 5 SER A N 5
ATOM 6610 C CA . SER A 1 5 ? 1.473 22.237 -5.310 1.00 0.00 5 SER A CA 5
ATOM 6611 C C . SER A 1 5 ? 1.744 20.927 -4.576 1.00 0.00 5 SER A C 5
ATOM 6612 O O . SER A 1 5 ? 2.867 20.422 -4.580 1.00 0.00 5 SER A O 5
ATOM 6620 N N . SER A 1 6 ? 0.708 20.383 -3.948 1.00 0.00 6 SER A N 5
ATOM 6621 C CA . SER A 1 6 ? 0.833 19.134 -3.206 1.00 0.00 6 SER A CA 5
ATOM 6622 C C . SER A 1 6 ? 1.005 17.953 -4.157 1.00 0.00 6 SER A C 5
ATOM 6623 O O . SER A 1 6 ? 0.321 17.855 -5.174 1.00 0.00 6 SER A O 5
ATOM 6631 N N . GLY A 1 7 ? 1.926 17.056 -3.816 1.00 0.00 7 GLY A N 5
ATOM 6632 C CA . GLY A 1 7 ? 2.173 15.893 -4.648 1.00 0.00 7 GLY A CA 5
ATOM 6633 C C . GLY A 1 7 ? 2.838 16.252 -5.963 1.00 0.00 7 GLY A C 5
ATOM 6634 O O . GLY A 1 7 ? 3.746 17.082 -6.001 1.00 0.00 7 GLY A O 5
ATOM 6638 N N . SER A 1 8 ? 2.386 15.623 -7.043 1.00 0.00 8 SER A N 5
ATOM 6639 C CA . SER A 1 8 ? 2.946 15.877 -8.365 1.00 0.00 8 SER A CA 5
ATOM 6640 C C . SER A 1 8 ? 2.144 15.155 -9.443 1.00 0.00 8 SER A C 5
ATOM 6641 O O . SER A 1 8 ? 2.004 13.931 -9.434 1.00 0.00 8 SER A O 5
ATOM 6649 N N . PRO A 1 9 ? 1.602 15.929 -10.395 1.00 0.00 9 PRO A N 5
ATOM 6650 C CA . PRO A 1 9 ? 0.805 15.386 -11.499 1.00 0.00 9 PRO A CA 5
ATOM 6651 C C . PRO A 1 9 ? 1.649 14.591 -12.488 1.00 0.00 9 PRO A C 5
ATOM 6652 O O . PRO A 1 9 ? 1.266 13.499 -12.911 1.00 0.00 9 PRO A O 5
ATOM 6663 N N . LEU A 1 10 ? 2.800 15.144 -12.854 1.00 0.00 10 LEU A N 5
ATOM 6664 C CA . LEU A 1 10 ? 3.701 14.485 -13.795 1.00 0.00 10 LEU A CA 5
ATOM 6665 C C . LEU A 1 10 ? 4.961 13.995 -13.089 1.00 0.00 10 LEU A C 5
ATOM 6666 O O . LEU A 1 10 ? 5.170 14.270 -11.908 1.00 0.00 10 LEU A O 5
ATOM 6682 N N . ASP A 1 11 ? 5.798 13.269 -13.822 1.00 0.00 11 ASP A N 5
ATOM 6683 C CA . ASP A 1 11 ? 7.040 12.743 -13.268 1.00 0.00 11 ASP A CA 5
ATOM 6684 C C . ASP A 1 11 ? 6.814 12.173 -11.871 1.00 0.00 11 ASP A C 5
ATOM 6685 O O . ASP A 1 11 ? 7.078 12.838 -10.869 1.00 0.00 11 ASP A O 5
ATOM 6694 N N . ARG A 1 12 ? 6.322 10.940 -11.813 1.00 0.00 12 ARG A N 5
ATOM 6695 C CA . ARG A 1 12 ? 6.058 10.282 -10.539 1.00 0.00 12 ARG A CA 5
ATOM 6696 C C . ARG A 1 12 ? 7.350 10.084 -9.751 1.00 0.00 12 ARG A C 5
ATOM 6697 O O . ARG A 1 12 ? 8.447 10.221 -10.293 1.00 0.00 12 ARG A O 5
ATOM 6718 N N . ASP A 1 13 ? 7.212 9.761 -8.470 1.00 0.00 13 ASP A N 5
ATOM 6719 C CA . ASP A 1 13 ? 8.367 9.543 -7.607 1.00 0.00 13 ASP A CA 5
ATOM 6720 C C . ASP A 1 13 ? 9.392 8.643 -8.290 1.00 0.00 13 ASP A C 5
ATOM 6721 O O . ASP A 1 13 ? 9.066 7.582 -8.822 1.00 0.00 13 ASP A O 5
ATOM 6730 N N . PRO A 1 14 ? 10.662 9.074 -8.275 1.00 0.00 14 PRO A N 5
ATOM 6731 C CA . PRO A 1 14 ? 11.761 8.322 -8.888 1.00 0.00 14 PRO A CA 5
ATOM 6732 C C . PRO A 1 14 ? 12.084 7.042 -8.125 1.00 0.00 14 PRO A C 5
ATOM 6733 O O . PRO A 1 14 ? 12.516 6.051 -8.712 1.00 0.00 14 PRO A O 5
ATOM 6744 N N . ALA A 1 15 ? 11.872 7.071 -6.814 1.00 0.00 15 ALA A N 5
ATOM 6745 C CA . ALA A 1 15 ? 12.138 5.912 -5.971 1.00 0.00 15 ALA A CA 5
ATOM 6746 C C . ALA A 1 15 ? 10.915 5.005 -5.882 1.00 0.00 15 ALA A C 5
ATOM 6747 O O . ALA A 1 15 ? 10.766 4.239 -4.930 1.00 0.00 15 ALA A O 5
ATOM 6754 N N . PHE A 1 16 ? 10.043 5.097 -6.880 1.00 0.00 16 PHE A N 5
ATOM 6755 C CA . PHE A 1 16 ? 8.831 4.285 -6.914 1.00 0.00 16 PHE A CA 5
ATOM 6756 C C . PHE A 1 16 ? 9.170 2.812 -7.119 1.00 0.00 16 PHE A C 5
ATOM 6757 O O . PHE A 1 16 ? 9.679 2.421 -8.170 1.00 0.00 16 PHE A O 5
ATOM 6774 N N . ARG A 1 17 ? 8.883 1.999 -6.107 1.00 0.00 17 ARG A N 5
ATOM 6775 C CA . ARG A 1 17 ? 9.159 0.569 -6.175 1.00 0.00 17 ARG A CA 5
ATOM 6776 C C . ARG A 1 17 ? 7.912 -0.242 -5.830 1.00 0.00 17 ARG A C 5
ATOM 6777 O O . ARG A 1 17 ? 7.328 -0.076 -4.760 1.00 0.00 17 ARG A O 5
ATOM 6798 N N . VAL A 1 18 ? 7.510 -1.118 -6.746 1.00 0.00 18 VAL A N 5
ATOM 6799 C CA . VAL A 1 18 ? 6.334 -1.954 -6.539 1.00 0.00 18 VAL A CA 5
ATOM 6800 C C . VAL A 1 18 ? 6.710 -3.431 -6.500 1.00 0.00 18 VAL A C 5
ATOM 6801 O O . VAL A 1 18 ? 7.490 -3.905 -7.327 1.00 0.00 18 VAL A O 5
ATOM 6814 N N . ILE A 1 19 ? 6.150 -4.153 -5.535 1.00 0.00 19 ILE A N 5
ATOM 6815 C CA . ILE A 1 19 ? 6.426 -5.577 -5.390 1.00 0.00 19 ILE A CA 5
ATOM 6816 C C . ILE A 1 19 ? 5.135 -6.388 -5.373 1.00 0.00 19 ILE A C 5
ATOM 6817 O O . ILE A 1 19 ? 4.040 -5.836 -5.488 1.00 0.00 19 ILE A O 5
ATOM 6833 N N . THR A 1 20 ? 5.269 -7.703 -5.228 1.00 0.00 20 THR A N 5
ATOM 6834 C CA . THR A 1 20 ? 4.114 -8.591 -5.196 1.00 0.00 20 THR A CA 5
ATOM 6835 C C . THR A 1 20 ? 4.176 -9.530 -3.996 1.00 0.00 20 THR A C 5
ATOM 6836 O O . THR A 1 20 ? 5.211 -10.139 -3.725 1.00 0.00 20 THR A O 5
ATOM 6847 N N . VAL A 1 21 ? 3.061 -9.643 -3.281 1.00 0.00 21 VAL A N 5
ATOM 6848 C CA . VAL A 1 21 ? 2.988 -10.509 -2.111 1.00 0.00 21 VAL A CA 5
ATOM 6849 C C . VAL A 1 21 ? 2.166 -11.760 -2.404 1.00 0.00 21 VAL A C 5
ATOM 6850 O O . VAL A 1 21 ? 1.098 -11.686 -3.012 1.00 0.00 21 VAL A O 5
ATOM 6863 N N . THR A 1 22 ? 2.671 -12.909 -1.966 1.00 0.00 22 THR A N 5
ATOM 6864 C CA . THR A 1 22 ? 1.985 -14.177 -2.182 1.00 0.00 22 THR A CA 5
ATOM 6865 C C . THR A 1 22 ? 0.567 -14.136 -1.622 1.00 0.00 22 THR A C 5
ATOM 6866 O O . THR A 1 22 ? 0.369 -14.021 -0.413 1.00 0.00 22 THR A O 5
ATOM 6877 N N . LYS A 1 23 ? -0.417 -14.232 -2.510 1.00 0.00 23 LYS A N 5
ATOM 6878 C CA . LYS A 1 23 ? -1.818 -14.208 -2.106 1.00 0.00 23 LYS A CA 5
ATOM 6879 C C . LYS A 1 23 ? -2.306 -15.610 -1.755 1.00 0.00 23 LYS A C 5
ATOM 6880 O O . LYS A 1 23 ? -2.395 -16.480 -2.620 1.00 0.00 23 LYS A O 5
ATOM 6899 N N . GLU A 1 24 ? -2.622 -15.820 -0.481 1.00 0.00 24 GLU A N 5
ATOM 6900 C CA . GLU A 1 24 ? -3.103 -17.116 -0.017 1.00 0.00 24 GLU A CA 5
ATOM 6901 C C . GLU A 1 24 ? -4.402 -16.966 0.768 1.00 0.00 24 GLU A C 5
ATOM 6902 O O . GLU A 1 24 ? -5.381 -17.668 0.513 1.00 0.00 24 GLU A O 5
ATOM 6914 N N . THR A 1 25 ? -4.404 -16.044 1.727 1.00 0.00 25 THR A N 5
ATOM 6915 C CA . THR A 1 25 ? -5.581 -15.802 2.551 1.00 0.00 25 THR A CA 5
ATOM 6916 C C . THR A 1 25 ? -6.166 -14.420 2.282 1.00 0.00 25 THR A C 5
ATOM 6917 O O . THR A 1 25 ? -7.382 -14.256 2.193 1.00 0.00 25 THR A O 5
ATOM 6928 N N . GLY A 1 26 ? -5.291 -13.427 2.153 1.00 0.00 26 GLY A N 5
ATOM 6929 C CA . GLY A 1 26 ? -5.740 -12.072 1.895 1.00 0.00 26 GLY A CA 5
ATOM 6930 C C . GLY A 1 26 ? -4.677 -11.038 2.212 1.00 0.00 26 GLY A C 5
ATOM 6931 O O . GLY A 1 26 ? -3.591 -11.378 2.683 1.00 0.00 26 GLY A O 5
ATOM 6935 N N . LEU A 1 27 ? -4.988 -9.774 1.951 1.00 0.00 27 LEU A N 5
ATOM 6936 C CA . LEU A 1 27 ? -4.050 -8.686 2.210 1.00 0.00 27 LEU A CA 5
ATOM 6937 C C . LEU A 1 27 ? -3.608 -8.684 3.670 1.00 0.00 27 LEU A C 5
ATOM 6938 O O . LEU A 1 27 ? -2.447 -8.948 3.977 1.00 0.00 27 LEU A O 5
ATOM 6954 N N . GLY A 1 28 ? -4.544 -8.387 4.566 1.00 0.00 28 GLY A N 5
ATOM 6955 C CA . GLY A 1 28 ? -4.232 -8.358 5.983 1.00 0.00 28 GLY A CA 5
ATOM 6956 C C . GLY A 1 28 ? -3.151 -7.350 6.318 1.00 0.00 28 GLY A C 5
ATOM 6957 O O . GLY A 1 28 ? -2.106 -7.708 6.863 1.00 0.00 28 GLY A O 5
ATOM 6961 N N . LEU A 1 29 ? -3.401 -6.087 5.992 1.00 0.00 29 LEU A N 5
ATOM 6962 C CA . LEU A 1 29 ? -2.439 -5.023 6.260 1.00 0.00 29 LEU A CA 5
ATOM 6963 C C . LEU A 1 29 ? -3.141 -3.776 6.788 1.00 0.00 29 LEU A C 5
ATOM 6964 O O . LEU A 1 29 ? -4.322 -3.555 6.522 1.00 0.00 29 LEU A O 5
ATOM 6980 N N . LYS A 1 30 ? -2.404 -2.961 7.536 1.00 0.00 30 LYS A N 5
ATOM 6981 C CA . LYS A 1 30 ? -2.953 -1.733 8.099 1.00 0.00 30 LYS A CA 5
ATOM 6982 C C . LYS A 1 30 ? -2.319 -0.507 7.452 1.00 0.00 30 LYS A C 5
ATOM 6983 O O . LYS A 1 30 ? -1.097 -0.424 7.322 1.00 0.00 30 LYS A O 5
ATOM 7002 N N . ILE A 1 31 ? -3.155 0.444 7.049 1.00 0.00 31 ILE A N 5
ATOM 7003 C CA . ILE A 1 31 ? -2.675 1.667 6.418 1.00 0.00 31 ILE A CA 5
ATOM 7004 C C . ILE A 1 31 ? -2.788 2.856 7.366 1.00 0.00 31 ILE A C 5
ATOM 7005 O O . ILE A 1 31 ? -3.507 2.801 8.365 1.00 0.00 31 ILE A O 5
ATOM 7021 N N . LEU A 1 32 ? -2.076 3.930 7.045 1.00 0.00 32 LEU A N 5
ATOM 7022 C CA . LEU A 1 32 ? -2.098 5.135 7.867 1.00 0.00 32 LEU A CA 5
ATOM 7023 C C . LEU A 1 32 ? -2.196 6.385 6.999 1.00 0.00 32 LEU A C 5
ATOM 7024 O O . LEU A 1 32 ? -1.866 6.358 5.814 1.00 0.00 32 LEU A O 5
ATOM 7040 N N . GLY A 1 33 ? -2.650 7.482 7.598 1.00 0.00 33 GLY A N 5
ATOM 7041 C CA . GLY A 1 33 ? -2.781 8.728 6.864 1.00 0.00 33 GLY A CA 5
ATOM 7042 C C . GLY A 1 33 ? -4.203 8.982 6.403 1.00 0.00 33 GLY A C 5
ATOM 7043 O O . GLY A 1 33 ? -5.152 8.444 6.970 1.00 0.00 33 GLY A O 5
ATOM 7047 N N . GLY A 1 34 ? -4.350 9.807 5.371 1.00 0.00 34 GLY A N 5
ATOM 7048 C CA . GLY A 1 34 ? -5.669 10.119 4.853 1.00 0.00 34 GLY A CA 5
ATOM 7049 C C . GLY A 1 34 ? -5.917 11.612 4.759 1.00 0.00 34 GLY A C 5
ATOM 7050 O O . GLY A 1 34 ? -5.740 12.339 5.736 1.00 0.00 34 GLY A O 5
ATOM 7054 N N . ILE A 1 35 ? -6.326 12.069 3.580 1.00 0.00 35 ILE A N 5
ATOM 7055 C CA . ILE A 1 35 ? -6.598 13.484 3.363 1.00 0.00 35 ILE A CA 5
ATOM 7056 C C . ILE A 1 35 ? -7.250 14.113 4.590 1.00 0.00 35 ILE A C 5
ATOM 7057 O O . ILE A 1 35 ? -7.042 15.290 4.880 1.00 0.00 35 ILE A O 5
ATOM 7073 N N . ASN A 1 36 ? -8.039 13.319 5.307 1.00 0.00 36 ASN A N 5
ATOM 7074 C CA . ASN A 1 36 ? -8.721 13.799 6.504 1.00 0.00 36 ASN A CA 5
ATOM 7075 C C . ASN A 1 36 ? -7.870 13.558 7.747 1.00 0.00 36 ASN A C 5
ATOM 7076 O O . ASN A 1 36 ? -7.874 14.362 8.679 1.00 0.00 36 ASN A O 5
ATOM 7087 N N . ARG A 1 37 ? -7.141 12.447 7.753 1.00 0.00 37 ARG A N 5
ATOM 7088 C CA . ARG A 1 37 ? -6.286 12.100 8.882 1.00 0.00 37 ARG A CA 5
ATOM 7089 C C . ARG A 1 37 ? -5.103 13.059 8.983 1.00 0.00 37 ARG A C 5
ATOM 7090 O O . ARG A 1 37 ? -4.869 13.868 8.085 1.00 0.00 37 ARG A O 5
ATOM 7111 N N . ASN A 1 38 ? -4.362 12.963 10.082 1.00 0.00 38 ASN A N 5
ATOM 7112 C CA . ASN A 1 38 ? -3.205 13.823 10.300 1.00 0.00 38 ASN A CA 5
ATOM 7113 C C . ASN A 1 38 ? -1.955 13.226 9.660 1.00 0.00 38 ASN A C 5
ATOM 7114 O O . ASN A 1 38 ? -1.042 13.951 9.266 1.00 0.00 38 ASN A O 5
ATOM 7125 N N . GLU A 1 39 ? -1.923 11.901 9.559 1.00 0.00 39 GLU A N 5
ATOM 7126 C CA . GLU A 1 39 ? -0.786 11.208 8.966 1.00 0.00 39 GLU A CA 5
ATOM 7127 C C . GLU A 1 39 ? -0.741 11.427 7.456 1.00 0.00 39 GLU A C 5
ATOM 7128 O O . GLU A 1 39 ? 0.313 11.312 6.832 1.00 0.00 39 GLU A O 5
ATOM 7140 N N . GLY A 1 40 ? -1.895 11.745 6.876 1.00 0.00 40 GLY A N 5
ATOM 7141 C CA . GLY A 1 40 ? -1.966 11.974 5.445 1.00 0.00 40 GLY A CA 5
ATOM 7142 C C . GLY A 1 40 ? -1.284 13.263 5.030 1.00 0.00 40 GLY A C 5
ATOM 7143 O O . GLY A 1 40 ? -0.505 13.848 5.782 1.00 0.00 40 GLY A O 5
ATOM 7147 N N . PRO A 1 41 ? -1.575 13.723 3.804 1.00 0.00 41 PRO A N 5
ATOM 7148 C CA . PRO A 1 41 ? -2.501 13.035 2.899 1.00 0.00 41 PRO A CA 5
ATOM 7149 C C . PRO A 1 41 ? -1.931 11.720 2.377 1.00 0.00 41 PRO A C 5
ATOM 7150 O O . PRO A 1 41 ? -2.671 10.851 1.915 1.00 0.00 41 PRO A O 5
ATOM 7161 N N . LEU A 1 42 ? -0.612 11.581 2.453 1.00 0.00 42 LEU A N 5
ATOM 7162 C CA . LEU A 1 42 ? 0.058 10.371 1.988 1.00 0.00 42 LEU A CA 5
ATOM 7163 C C . LEU A 1 42 ? -0.362 9.163 2.819 1.00 0.00 42 LEU A C 5
ATOM 7164 O O . LEU A 1 42 ? -0.612 9.278 4.019 1.00 0.00 42 LEU A O 5
ATOM 7180 N N . VAL A 1 43 ? -0.436 8.004 2.173 1.00 0.00 43 VAL A N 5
ATOM 7181 C CA . VAL A 1 43 ? -0.822 6.773 2.853 1.00 0.00 43 VAL A CA 5
ATOM 7182 C C . VAL A 1 43 ? 0.377 5.851 3.043 1.00 0.00 43 VAL A C 5
ATOM 7183 O O . VAL A 1 43 ? 1.106 5.559 2.095 1.00 0.00 43 VAL A O 5
ATOM 7196 N N . TYR A 1 44 ? 0.576 5.395 4.275 1.00 0.00 44 TYR A N 5
ATOM 7197 C CA . TYR A 1 44 ? 1.689 4.508 4.592 1.00 0.00 44 TYR A CA 5
ATOM 7198 C C . TYR A 1 44 ? 1.190 3.220 5.242 1.00 0.00 44 TYR A C 5
ATOM 7199 O O . TYR A 1 44 ? 0.008 3.091 5.561 1.00 0.00 44 TYR A O 5
ATOM 7217 N N . ILE A 1 45 ? 2.101 2.272 5.435 1.00 0.00 45 ILE A N 5
ATOM 7218 C CA . ILE A 1 45 ? 1.756 0.996 6.048 1.00 0.00 45 ILE A CA 5
ATOM 7219 C C . ILE A 1 45 ? 1.711 1.111 7.568 1.00 0.00 45 ILE A C 5
ATOM 7220 O O . ILE A 1 45 ? 2.745 1.068 8.236 1.00 0.00 45 ILE A O 5
ATOM 7236 N N . HIS A 1 46 ? 0.505 1.254 8.110 1.00 0.00 46 HIS A N 5
ATOM 7237 C CA . HIS A 1 46 ? 0.325 1.373 9.552 1.00 0.00 46 HIS A CA 5
ATOM 7238 C C . HIS A 1 46 ? 1.039 0.240 10.284 1.00 0.00 46 HIS A C 5
ATOM 7239 O O . HIS A 1 46 ? 1.839 0.481 11.187 1.00 0.00 46 HIS A O 5
ATOM 7254 N N . GLU A 1 47 ? 0.743 -0.994 9.888 1.00 0.00 47 GLU A N 5
ATOM 7255 C CA . GLU A 1 47 ? 1.356 -2.162 10.508 1.00 0.00 47 GLU A CA 5
ATOM 7256 C C . GLU A 1 47 ? 0.827 -3.450 9.883 1.00 0.00 47 GLU A C 5
ATOM 7257 O O . GLU A 1 47 ? -0.381 -3.687 9.850 1.00 0.00 47 GLU A O 5
ATOM 7269 N N . VAL A 1 48 ? 1.741 -4.279 9.389 1.00 0.00 48 VAL A N 5
ATOM 7270 C CA . VAL A 1 48 ? 1.368 -5.544 8.765 1.00 0.00 48 VAL A CA 5
ATOM 7271 C C . VAL A 1 48 ? 0.937 -6.566 9.811 1.00 0.00 48 VAL A C 5
ATOM 7272 O O . VAL A 1 48 ? 1.773 -7.222 10.433 1.00 0.00 48 VAL A O 5
ATOM 7285 N N . ILE A 1 49 ? -0.372 -6.696 9.999 1.00 0.00 49 ILE A N 5
ATOM 7286 C CA . ILE A 1 49 ? -0.914 -7.640 10.969 1.00 0.00 49 ILE A CA 5
ATOM 7287 C C . ILE A 1 49 ? -0.201 -8.985 10.884 1.00 0.00 49 ILE A C 5
ATOM 7288 O O . ILE A 1 49 ? -0.018 -9.552 9.806 1.00 0.00 49 ILE A O 5
ATOM 7304 N N . PRO A 1 50 ? 0.210 -9.512 12.047 1.00 0.00 50 PRO A N 5
ATOM 7305 C CA . PRO A 1 50 ? 0.908 -10.798 12.131 1.00 0.00 50 PRO A CA 5
ATOM 7306 C C . PRO A 1 50 ? -0.007 -11.975 11.809 1.00 0.00 50 PRO A C 5
ATOM 7307 O O . PRO A 1 50 ? -0.864 -12.345 12.610 1.00 0.00 50 PRO A O 5
ATOM 7318 N N . GLY A 1 51 ? 0.183 -12.562 10.631 1.00 0.00 51 GLY A N 5
ATOM 7319 C CA . GLY A 1 51 ? -0.632 -13.691 10.225 1.00 0.00 51 GLY A CA 5
ATOM 7320 C C . GLY A 1 51 ? -1.298 -13.472 8.881 1.00 0.00 51 GLY A C 5
ATOM 7321 O O . GLY A 1 51 ? -2.254 -14.164 8.534 1.00 0.00 51 GLY A O 5
ATOM 7325 N N . GLY A 1 52 ? -0.793 -12.504 8.123 1.00 0.00 52 GLY A N 5
ATOM 7326 C CA . GLY A 1 52 ? -1.360 -12.211 6.819 1.00 0.00 52 GLY A CA 5
ATOM 7327 C C . GLY A 1 52 ? -0.476 -12.687 5.683 1.00 0.00 52 GLY A C 5
ATOM 7328 O O . GLY A 1 52 ? 0.403 -13.526 5.881 1.00 0.00 52 GLY A O 5
ATOM 7332 N N . ASP A 1 53 ? -0.710 -12.153 4.490 1.00 0.00 53 ASP A N 5
ATOM 7333 C CA . ASP A 1 53 ? 0.071 -12.528 3.317 1.00 0.00 53 ASP A CA 5
ATOM 7334 C C . ASP A 1 53 ? 1.432 -11.839 3.326 1.00 0.00 53 ASP A C 5
ATOM 7335 O O . ASP A 1 53 ? 2.472 -12.497 3.349 1.00 0.00 53 ASP A O 5
ATOM 7344 N N . CYS A 1 54 ? 1.416 -10.511 3.308 1.00 0.00 54 CYS A N 5
ATOM 7345 C CA . CYS A 1 54 ? 2.649 -9.731 3.313 1.00 0.00 54 CYS A CA 5
ATOM 7346 C C . CYS A 1 54 ? 3.514 -10.089 4.517 1.00 0.00 54 CYS A C 5
ATOM 7347 O O . CYS A 1 54 ? 4.716 -10.321 4.385 1.00 0.00 54 CYS A O 5
ATOM 7355 N N . TYR A 1 55 ? 2.895 -10.131 5.692 1.00 0.00 55 TYR A N 5
ATOM 7356 C CA . TYR A 1 55 ? 3.609 -10.456 6.921 1.00 0.00 55 TYR A CA 5
ATOM 7357 C C . TYR A 1 55 ? 4.615 -11.578 6.686 1.00 0.00 55 TYR A C 5
ATOM 7358 O O . TYR A 1 55 ? 5.826 -11.371 6.770 1.00 0.00 55 TYR A O 5
ATOM 7376 N N . LYS A 1 56 ? 4.106 -12.769 6.389 1.00 0.00 56 LYS A N 5
ATOM 7377 C CA . LYS A 1 56 ? 4.957 -13.926 6.139 1.00 0.00 56 LYS A CA 5
ATOM 7378 C C . LYS A 1 56 ? 5.944 -13.641 5.011 1.00 0.00 56 LYS A C 5
ATOM 7379 O O . LYS A 1 56 ? 6.975 -14.303 4.894 1.00 0.00 56 LYS A O 5
ATOM 7398 N N . ASP A 1 57 ? 5.622 -12.652 4.185 1.00 0.00 57 ASP A N 5
ATOM 7399 C CA . ASP A 1 57 ? 6.482 -12.278 3.068 1.00 0.00 57 ASP A CA 5
ATOM 7400 C C . ASP A 1 57 ? 7.693 -11.488 3.555 1.00 0.00 57 ASP A C 5
ATOM 7401 O O . ASP A 1 57 ? 8.836 -11.866 3.302 1.00 0.00 57 ASP A O 5
ATOM 7410 N N . GLY A 1 58 ? 7.433 -10.387 4.255 1.00 0.00 58 GLY A N 5
ATOM 7411 C CA . GLY A 1 58 ? 8.512 -9.561 4.765 1.00 0.00 58 GLY A CA 5
ATOM 7412 C C . GLY A 1 58 ? 8.943 -8.496 3.776 1.00 0.00 58 GLY A C 5
ATOM 7413 O O . GLY A 1 58 ? 9.503 -7.470 4.163 1.00 0.00 58 GLY A O 5
ATOM 7417 N N . ARG A 1 59 ? 8.684 -8.740 2.496 1.00 0.00 59 ARG A N 5
ATOM 7418 C CA . ARG A 1 59 ? 9.052 -7.795 1.448 1.00 0.00 59 ARG A CA 5
ATOM 7419 C C . ARG A 1 59 ? 8.722 -6.365 1.866 1.00 0.00 59 ARG A C 5
ATOM 7420 O O . ARG A 1 59 ? 9.574 -5.477 1.809 1.00 0.00 59 ARG A O 5
ATOM 7441 N N . LEU A 1 60 ? 7.480 -6.148 2.284 1.00 0.00 60 LEU A N 5
ATOM 7442 C CA . LEU A 1 60 ? 7.036 -4.826 2.711 1.00 0.00 60 LEU A CA 5
ATOM 7443 C C . LEU A 1 60 ? 7.276 -4.626 4.204 1.00 0.00 60 LEU A C 5
ATOM 7444 O O . LEU A 1 60 ? 7.872 -5.476 4.867 1.00 0.00 60 LEU A O 5
ATOM 7460 N N . LYS A 1 61 ? 6.808 -3.498 4.728 1.00 0.00 61 LYS A N 5
ATOM 7461 C CA . LYS A 1 61 ? 6.968 -3.187 6.143 1.00 0.00 61 LYS A CA 5
ATOM 7462 C C . LYS A 1 61 ? 6.266 -1.880 6.496 1.00 0.00 61 LYS A C 5
ATOM 7463 O O . LYS A 1 61 ? 5.939 -1.070 5.629 1.00 0.00 61 LYS A O 5
ATOM 7482 N N . PRO A 1 62 ? 6.028 -1.668 7.799 1.00 0.00 62 PRO A N 5
ATOM 7483 C CA . PRO A 1 62 ? 5.364 -0.459 8.295 1.00 0.00 62 PRO A CA 5
ATOM 7484 C C . PRO A 1 62 ? 6.237 0.783 8.152 1.00 0.00 62 PRO A C 5
ATOM 7485 O O . PRO A 1 62 ? 7.411 0.775 8.521 1.00 0.00 62 PRO A O 5
ATOM 7496 N N . GLY A 1 63 ? 5.656 1.850 7.612 1.00 0.00 63 GLY A N 5
ATOM 7497 C CA . GLY A 1 63 ? 6.396 3.085 7.430 1.00 0.00 63 GLY A CA 5
ATOM 7498 C C . GLY A 1 63 ? 6.560 3.452 5.968 1.00 0.00 63 GLY A C 5
ATOM 7499 O O . GLY A 1 63 ? 6.806 4.612 5.636 1.00 0.00 63 GLY A O 5
ATOM 7503 N N . ASP A 1 64 ? 6.426 2.462 5.093 1.00 0.00 64 ASP A N 5
ATOM 7504 C CA . ASP A 1 64 ? 6.562 2.686 3.658 1.00 0.00 64 ASP A CA 5
ATOM 7505 C C . ASP A 1 64 ? 5.314 3.356 3.093 1.00 0.00 64 ASP A C 5
ATOM 7506 O O . ASP A 1 64 ? 4.192 3.012 3.463 1.00 0.00 64 ASP A O 5
ATOM 7515 N N . GLN A 1 65 ? 5.518 4.314 2.195 1.00 0.00 65 GLN A N 5
ATOM 7516 C CA . GLN A 1 65 ? 4.408 5.033 1.580 1.00 0.00 65 GLN A CA 5
ATOM 7517 C C . GLN A 1 65 ? 3.776 4.208 0.464 1.00 0.00 65 GLN A C 5
ATOM 7518 O O . GLN A 1 65 ? 4.431 3.877 -0.526 1.00 0.00 65 GLN A O 5
ATOM 7532 N N . LEU A 1 66 ? 2.500 3.877 0.630 1.00 0.00 66 LEU A N 5
ATOM 7533 C CA . LEU A 1 66 ? 1.779 3.089 -0.364 1.00 0.00 66 LEU A CA 5
ATOM 7534 C C . LEU A 1 66 ? 1.461 3.927 -1.598 1.00 0.00 66 LEU A C 5
ATOM 7535 O O . LEU A 1 66 ? 1.513 5.156 -1.556 1.00 0.00 66 LEU A O 5
ATOM 7551 N N . VAL A 1 67 ? 1.131 3.254 -2.695 1.00 0.00 67 VAL A N 5
ATOM 7552 C CA . VAL A 1 67 ? 0.801 3.937 -3.941 1.00 0.00 67 VAL A CA 5
ATOM 7553 C C . VAL A 1 67 ? -0.503 3.409 -4.528 1.00 0.00 67 VAL A C 5
ATOM 7554 O O . VAL A 1 67 ? -1.353 4.181 -4.971 1.00 0.00 67 VAL A O 5
ATOM 7567 N N . SER A 1 68 ? -0.654 2.088 -4.528 1.00 0.00 68 SER A N 5
ATOM 7568 C CA . SER A 1 68 ? -1.854 1.456 -5.064 1.00 0.00 68 SER A CA 5
ATOM 7569 C C . SER A 1 68 ? -1.859 -0.040 -4.766 1.00 0.00 68 SER A C 5
ATOM 7570 O O . SER A 1 68 ? -0.817 -0.695 -4.805 1.00 0.00 68 SER A O 5
ATOM 7578 N N . ILE A 1 69 ? -3.039 -0.573 -4.469 1.00 0.00 69 ILE A N 5
ATOM 7579 C CA . ILE A 1 69 ? -3.181 -1.992 -4.165 1.00 0.00 69 ILE A CA 5
ATOM 7580 C C . ILE A 1 69 ? -3.929 -2.720 -5.277 1.00 0.00 69 ILE A C 5
ATOM 7581 O O . ILE A 1 69 ? -5.003 -2.292 -5.700 1.00 0.00 69 ILE A O 5
ATOM 7597 N N . ASN A 1 70 ? -3.355 -3.823 -5.745 1.00 0.00 70 ASN A N 5
ATOM 7598 C CA . ASN A 1 70 ? -3.969 -4.613 -6.807 1.00 0.00 70 ASN A CA 5
ATOM 7599 C C . ASN A 1 70 ? -4.115 -3.788 -8.082 1.00 0.00 70 ASN A C 5
ATOM 7600 O O . ASN A 1 70 ? -3.359 -3.963 -9.038 1.00 0.00 70 ASN A O 5
ATOM 7611 N N . LYS A 1 71 ? -5.091 -2.887 -8.090 1.00 0.00 71 LYS A N 5
ATOM 7612 C CA . LYS A 1 71 ? -5.337 -2.033 -9.246 1.00 0.00 71 LYS A CA 5
ATOM 7613 C C . LYS A 1 71 ? -6.181 -0.823 -8.859 1.00 0.00 71 LYS A C 5
ATOM 7614 O O . LYS A 1 71 ? -7.050 -0.394 -9.617 1.00 0.00 71 LYS A O 5
ATOM 7633 N N . GLU A 1 72 ? -5.919 -0.279 -7.675 1.00 0.00 72 GLU A N 5
ATOM 7634 C CA . GLU A 1 72 ? -6.656 0.882 -7.189 1.00 0.00 72 GLU A CA 5
ATOM 7635 C C . GLU A 1 72 ? -5.718 2.064 -6.958 1.00 0.00 72 GLU A C 5
ATOM 7636 O O . GLU A 1 72 ? -4.519 1.980 -7.223 1.00 0.00 72 GLU A O 5
ATOM 7648 N N . SER A 1 73 ? -6.274 3.165 -6.462 1.00 0.00 73 SER A N 5
ATOM 7649 C CA . SER A 1 73 ? -5.490 4.365 -6.199 1.00 0.00 73 SER A CA 5
ATOM 7650 C C . SER A 1 73 ? -5.527 4.725 -4.716 1.00 0.00 73 SER A C 5
ATOM 7651 O O . SER A 1 73 ? -6.567 4.619 -4.067 1.00 0.00 73 SER A O 5
ATOM 7659 N N . MET A 1 74 ? -4.384 5.150 -4.188 1.00 0.00 74 MET A N 5
ATOM 7660 C CA . MET A 1 74 ? -4.286 5.526 -2.782 1.00 0.00 74 MET A CA 5
ATOM 7661 C C . MET A 1 74 ? -3.849 6.980 -2.638 1.00 0.00 74 MET A C 5
ATOM 7662 O O . MET A 1 74 ? -4.236 7.663 -1.690 1.00 0.00 74 MET A O 5
ATOM 7676 N N . ILE A 1 75 ? -3.040 7.447 -3.584 1.00 0.00 75 ILE A N 5
ATOM 7677 C CA . ILE A 1 75 ? -2.552 8.820 -3.562 1.00 0.00 75 ILE A CA 5
ATOM 7678 C C . ILE A 1 75 ? -3.699 9.809 -3.383 1.00 0.00 75 ILE A C 5
ATOM 7679 O O . ILE A 1 75 ? -4.634 9.841 -4.182 1.00 0.00 75 ILE A O 5
ATOM 7695 N N . GLY A 1 76 ? -3.620 10.616 -2.330 1.00 0.00 76 GLY A N 5
ATOM 7696 C CA . GLY A 1 76 ? -4.657 11.596 -2.066 1.00 0.00 76 GLY A CA 5
ATOM 7697 C C . GLY A 1 76 ? -6.033 10.970 -1.958 1.00 0.00 76 GLY A C 5
ATOM 7698 O O . GLY A 1 76 ? -6.978 11.414 -2.609 1.00 0.00 76 GLY A O 5
ATOM 7702 N N . VAL A 1 77 ? -6.146 9.933 -1.134 1.00 0.00 77 VAL A N 5
ATOM 7703 C CA . VAL A 1 77 ? -7.416 9.243 -0.943 1.00 0.00 77 VAL A CA 5
ATOM 7704 C C . VAL A 1 77 ? -7.852 9.288 0.517 1.00 0.00 77 VAL A C 5
ATOM 7705 O O . VAL A 1 77 ? -7.071 9.651 1.397 1.00 0.00 77 VAL A O 5
ATOM 7718 N N . SER A 1 78 ? -9.103 8.917 0.767 1.00 0.00 78 SER A N 5
ATOM 7719 C CA . SER A 1 78 ? -9.644 8.918 2.121 1.00 0.00 78 SER A CA 5
ATOM 7720 C C . SER A 1 78 ? -9.188 7.681 2.890 1.00 0.00 78 SER A C 5
ATOM 7721 O O . SER A 1 78 ? -9.205 6.568 2.363 1.00 0.00 78 SER A O 5
ATOM 7729 N N . PHE A 1 79 ? -8.781 7.884 4.138 1.00 0.00 79 PHE A N 5
ATOM 7730 C CA . PHE A 1 79 ? -8.319 6.787 4.980 1.00 0.00 79 PHE A CA 5
ATOM 7731 C C . PHE A 1 79 ? -9.216 5.563 4.819 1.00 0.00 79 PHE A C 5
ATOM 7732 O O . PHE A 1 79 ? -8.744 4.475 4.492 1.00 0.00 79 PHE A O 5
ATOM 7749 N N . GLU A 1 80 ? -10.511 5.751 5.051 1.00 0.00 80 GLU A N 5
ATOM 7750 C CA . GLU A 1 80 ? -11.474 4.662 4.933 1.00 0.00 80 GLU A CA 5
ATOM 7751 C C . GLU A 1 80 ? -11.365 3.985 3.570 1.00 0.00 80 GLU A C 5
ATOM 7752 O O . GLU A 1 80 ? -11.305 2.760 3.477 1.00 0.00 80 GLU A O 5
ATOM 7764 N N . GLU A 1 81 ? -11.342 4.793 2.515 1.00 0.00 81 GLU A N 5
ATOM 7765 C CA . GLU A 1 81 ? -11.242 4.273 1.156 1.00 0.00 81 GLU A CA 5
ATOM 7766 C C . GLU A 1 81 ? -10.061 3.315 1.026 1.00 0.00 81 GLU A C 5
ATOM 7767 O O . GLU A 1 81 ? -10.231 2.145 0.685 1.00 0.00 81 GLU A O 5
ATOM 7779 N N . ALA A 1 82 ? -8.863 3.821 1.301 1.00 0.00 82 ALA A N 5
ATOM 7780 C CA . ALA A 1 82 ? -7.654 3.012 1.216 1.00 0.00 82 ALA A CA 5
ATOM 7781 C C . ALA A 1 82 ? -7.814 1.704 1.984 1.00 0.00 82 ALA A C 5
ATOM 7782 O O . ALA A 1 82 ? -7.490 0.630 1.476 1.00 0.00 82 ALA A O 5
ATOM 7789 N N . LYS A 1 83 ? -8.315 1.801 3.211 1.00 0.00 83 LYS A N 5
ATOM 7790 C CA . LYS A 1 83 ? -8.519 0.626 4.050 1.00 0.00 83 LYS A CA 5
ATOM 7791 C C . LYS A 1 83 ? -9.696 -0.203 3.548 1.00 0.00 83 LYS A C 5
ATOM 7792 O O . LYS A 1 83 ? -9.843 -1.371 3.908 1.00 0.00 83 LYS A O 5
ATOM 7811 N N . SER A 1 84 ? -10.531 0.407 2.713 1.00 0.00 84 SER A N 5
ATOM 7812 C CA . SER A 1 84 ? -11.697 -0.275 2.163 1.00 0.00 84 SER A CA 5
ATOM 7813 C C . SER A 1 84 ? -11.314 -1.108 0.943 1.00 0.00 84 SER A C 5
ATOM 7814 O O . SER A 1 84 ? -11.814 -2.217 0.754 1.00 0.00 84 SER A O 5
ATOM 7822 N N . ILE A 1 85 ? -10.423 -0.565 0.120 1.00 0.00 85 ILE A N 5
ATOM 7823 C CA . ILE A 1 85 ? -9.972 -1.257 -1.081 1.00 0.00 85 ILE A CA 5
ATOM 7824 C C . ILE A 1 85 ? -9.336 -2.600 -0.735 1.00 0.00 85 ILE A C 5
ATOM 7825 O O . ILE A 1 85 ? -9.580 -3.604 -1.404 1.00 0.00 85 ILE A O 5
ATOM 7841 N N . ILE A 1 86 ? -8.522 -2.609 0.315 1.00 0.00 86 ILE A N 5
ATOM 7842 C CA . ILE A 1 86 ? -7.854 -3.829 0.752 1.00 0.00 86 ILE A CA 5
ATOM 7843 C C . ILE A 1 86 ? -8.865 -4.921 1.085 1.00 0.00 86 ILE A C 5
ATOM 7844 O O . ILE A 1 86 ? -8.735 -6.061 0.638 1.00 0.00 86 ILE A O 5
ATOM 7860 N N . THR A 1 87 ? -9.875 -4.564 1.872 1.00 0.00 87 THR A N 5
ATOM 7861 C CA . THR A 1 87 ? -10.910 -5.512 2.265 1.00 0.00 87 THR A CA 5
ATOM 7862 C C . THR A 1 87 ? -11.897 -5.752 1.128 1.00 0.00 87 THR A C 5
ATOM 7863 O O . THR A 1 87 ? -12.654 -6.723 1.145 1.00 0.00 87 THR A O 5
ATOM 7874 N N . ARG A 1 88 ? -11.882 -4.862 0.141 1.00 0.00 88 ARG A N 5
ATOM 7875 C CA . ARG A 1 88 ? -12.777 -4.977 -1.004 1.00 0.00 88 ARG A CA 5
ATOM 7876 C C . ARG A 1 88 ? -12.139 -5.813 -2.110 1.00 0.00 88 ARG A C 5
ATOM 7877 O O . ARG A 1 88 ? -12.816 -6.250 -3.040 1.00 0.00 88 ARG A O 5
ATOM 7898 N N . ALA A 1 89 ? -10.833 -6.031 -2.001 1.00 0.00 89 ALA A N 5
ATOM 7899 C CA . ALA A 1 89 ? -10.104 -6.815 -2.991 1.00 0.00 89 ALA A CA 5
ATOM 7900 C C . ALA A 1 89 ? -10.835 -8.116 -3.307 1.00 0.00 89 ALA A C 5
ATOM 7901 O O . ALA A 1 89 ? -11.770 -8.502 -2.605 1.00 0.00 89 ALA A O 5
ATOM 7908 N N . LYS A 1 90 ? -10.404 -8.788 -4.369 1.00 0.00 90 LYS A N 5
ATOM 7909 C CA . LYS A 1 90 ? -11.017 -10.046 -4.780 1.00 0.00 90 LYS A CA 5
ATOM 7910 C C . LYS A 1 90 ? -10.649 -11.170 -3.816 1.00 0.00 90 LYS A C 5
ATOM 7911 O O . LYS A 1 90 ? -11.473 -12.032 -3.509 1.00 0.00 90 LYS A O 5
ATOM 7930 N N . LEU A 1 91 ? -9.409 -11.154 -3.342 1.00 0.00 91 LEU A N 5
ATOM 7931 C CA . LEU A 1 91 ? -8.932 -12.171 -2.412 1.00 0.00 91 LEU A CA 5
ATOM 7932 C C . LEU A 1 91 ? -9.588 -13.519 -2.695 1.00 0.00 91 LEU A C 5
ATOM 7933 O O . LEU A 1 91 ? -10.264 -14.084 -1.836 1.00 0.00 91 LEU A O 5
ATOM 7949 N N . ARG A 1 92 ? -9.383 -14.028 -3.906 1.00 0.00 92 ARG A N 5
ATOM 7950 C CA . ARG A 1 92 ? -9.954 -15.310 -4.302 1.00 0.00 92 ARG A CA 5
ATOM 7951 C C . ARG A 1 92 ? -9.545 -15.669 -5.727 1.00 0.00 92 ARG A C 5
ATOM 7952 O O . ARG A 1 92 ? -10.307 -16.297 -6.463 1.00 0.00 92 ARG A O 5
ATOM 7973 N N . SER A 1 93 ? -8.338 -15.267 -6.111 1.00 0.00 93 SER A N 5
ATOM 7974 C CA . SER A 1 93 ? -7.829 -15.543 -7.449 1.00 0.00 93 SER A CA 5
ATOM 7975 C C . SER A 1 93 ? -6.494 -16.277 -7.382 1.00 0.00 93 SER A C 5
ATOM 7976 O O . SER A 1 93 ? -6.007 -16.605 -6.300 1.00 0.00 93 SER A O 5
ATOM 7984 N N . GLU A 1 94 ? -5.906 -16.532 -8.547 1.00 0.00 94 GLU A N 5
ATOM 7985 C CA . GLU A 1 94 ? -4.627 -17.229 -8.621 1.00 0.00 94 GLU A CA 5
ATOM 7986 C C . GLU A 1 94 ? -3.466 -16.239 -8.593 1.00 0.00 94 GLU A C 5
ATOM 7987 O O . GLU A 1 94 ? -2.386 -16.547 -8.089 1.00 0.00 94 GLU A O 5
ATOM 7999 N N . SER A 1 95 ? -3.698 -15.049 -9.138 1.00 0.00 95 SER A N 5
ATOM 8000 C CA . SER A 1 95 ? -2.671 -14.014 -9.179 1.00 0.00 95 SER A CA 5
ATOM 8001 C C . SER A 1 95 ? -2.384 -13.477 -7.781 1.00 0.00 95 SER A C 5
ATOM 8002 O O . SER A 1 95 ? -3.278 -13.339 -6.945 1.00 0.00 95 SER A O 5
ATOM 8010 N N . PRO A 1 96 ? -1.106 -13.167 -7.518 1.00 0.00 96 PRO A N 5
ATOM 8011 C CA . PRO A 1 96 ? -0.670 -12.639 -6.221 1.00 0.00 96 PRO A CA 5
ATOM 8012 C C . PRO A 1 96 ? -1.168 -11.219 -5.976 1.00 0.00 96 PRO A C 5
ATOM 8013 O O . PRO A 1 96 ? -1.950 -10.682 -6.760 1.00 0.00 96 PRO A O 5
ATOM 8024 N N . TRP A 1 97 ? -0.709 -10.616 -4.886 1.00 0.00 97 TRP A N 5
ATOM 8025 C CA . TRP A 1 97 ? -1.108 -9.257 -4.538 1.00 0.00 97 TRP A CA 5
ATOM 8026 C C . TRP A 1 97 ? -0.141 -8.238 -5.130 1.00 0.00 97 TRP A C 5
ATOM 8027 O O . TRP A 1 97 ? 1.075 -8.404 -5.049 1.00 0.00 97 TRP A O 5
ATOM 8048 N N . GLU A 1 98 ? -0.690 -7.183 -5.724 1.00 0.00 98 GLU A N 5
ATOM 8049 C CA . GLU A 1 98 ? 0.126 -6.137 -6.330 1.00 0.00 98 GLU A CA 5
ATOM 8050 C C . GLU A 1 98 ? 0.282 -4.951 -5.382 1.00 0.00 98 GLU A C 5
ATOM 8051 O O . GLU A 1 98 ? -0.643 -4.158 -5.207 1.00 0.00 98 GLU A O 5
ATOM 8063 N N . ILE A 1 99 ? 1.458 -4.838 -4.774 1.00 0.00 99 ILE A N 5
ATOM 8064 C CA . ILE A 1 99 ? 1.736 -3.750 -3.845 1.00 0.00 99 ILE A CA 5
ATOM 8065 C C . ILE A 1 99 ? 2.709 -2.744 -4.451 1.00 0.00 99 ILE A C 5
ATOM 8066 O O . ILE A 1 99 ? 3.860 -3.073 -4.735 1.00 0.00 99 ILE A O 5
ATOM 8082 N N . ALA A 1 100 ? 2.238 -1.517 -4.645 1.00 0.00 100 ALA A N 5
ATOM 8083 C CA . ALA A 1 100 ? 3.067 -0.462 -5.214 1.00 0.00 100 ALA A CA 5
ATOM 8084 C C . ALA A 1 100 ? 3.362 0.622 -4.181 1.00 0.00 100 ALA A C 5
ATOM 8085 O O . ALA A 1 100 ? 2.448 1.173 -3.567 1.00 0.00 100 ALA A O 5
ATOM 8092 N N . PHE A 1 101 ? 4.643 0.922 -3.995 1.00 0.00 101 PHE A N 5
ATOM 8093 C CA . PHE A 1 101 ? 5.058 1.938 -3.035 1.00 0.00 101 PHE A CA 5
ATOM 8094 C C . PHE A 1 101 ? 6.354 2.610 -3.480 1.00 0.00 101 PHE A C 5
ATOM 8095 O O . PHE A 1 101 ? 6.852 2.354 -4.577 1.00 0.00 101 PHE A O 5
ATOM 8112 N N . ILE A 1 102 ? 6.892 3.469 -2.623 1.00 0.00 102 ILE A N 5
ATOM 8113 C CA . ILE A 1 102 ? 8.130 4.177 -2.927 1.00 0.00 102 ILE A CA 5
ATOM 8114 C C . ILE A 1 102 ? 9.211 3.861 -1.898 1.00 0.00 102 ILE A C 5
ATOM 8115 O O . ILE A 1 102 ? 9.079 4.196 -0.721 1.00 0.00 102 ILE A O 5
ATOM 8131 N N . ARG A 1 103 ? 10.281 3.216 -2.352 1.00 0.00 103 ARG A N 5
ATOM 8132 C CA . ARG A 1 103 ? 11.385 2.856 -1.471 1.00 0.00 103 ARG A CA 5
ATOM 8133 C C . ARG A 1 103 ? 12.569 3.799 -1.670 1.00 0.00 103 ARG A C 5
ATOM 8134 O O . ARG A 1 103 ? 13.205 3.799 -2.724 1.00 0.00 103 ARG A O 5
ATOM 8155 N N . SER A 1 104 ? 12.858 4.600 -0.650 1.00 0.00 104 SER A N 5
ATOM 8156 C CA . SER A 1 104 ? 13.962 5.551 -0.714 1.00 0.00 104 SER A CA 5
ATOM 8157 C C . SER A 1 104 ? 14.594 5.742 0.661 1.00 0.00 104 SER A C 5
ATOM 8158 O O . SER A 1 104 ? 15.116 6.812 0.974 1.00 0.00 104 SER A O 5
ATOM 8166 N N . GLY A 1 105 ? 14.544 4.695 1.480 1.00 0.00 105 GLY A N 5
ATOM 8167 C CA . GLY A 1 105 ? 15.115 4.768 2.812 1.00 0.00 105 GLY A CA 5
ATOM 8168 C C . GLY A 1 105 ? 14.403 3.863 3.798 1.00 0.00 105 GLY A C 5
ATOM 8169 O O . GLY A 1 105 ? 13.298 3.382 3.545 1.00 0.00 105 GLY A O 5
ATOM 8173 N N . PRO A 1 106 ? 15.042 3.618 4.951 1.00 0.00 106 PRO A N 5
ATOM 8174 C CA . PRO A 1 106 ? 14.481 2.763 6.001 1.00 0.00 106 PRO A CA 5
ATOM 8175 C C . PRO A 1 106 ? 13.280 3.402 6.689 1.00 0.00 106 PRO A C 5
ATOM 8176 O O . PRO A 1 106 ? 13.434 4.187 7.625 1.00 0.00 106 PRO A O 5
ATOM 8187 N N . SER A 1 107 ? 12.084 3.061 6.220 1.00 0.00 107 SER A N 5
ATOM 8188 C CA . SER A 1 107 ? 10.856 3.604 6.789 1.00 0.00 107 SER A CA 5
ATOM 8189 C C . SER A 1 107 ? 10.716 5.088 6.460 1.00 0.00 107 SER A C 5
ATOM 8190 O O . SER A 1 107 ? 11.570 5.898 6.819 1.00 0.00 107 SER A O 5
ATOM 8198 N N . SER A 1 108 ? 9.630 5.435 5.776 1.00 0.00 108 SER A N 5
ATOM 8199 C CA . SER A 1 108 ? 9.378 6.820 5.395 1.00 0.00 108 SER A CA 5
ATOM 8200 C C . SER A 1 108 ? 10.498 7.351 4.505 1.00 0.00 108 SER A C 5
ATOM 8201 O O . SER A 1 108 ? 11.636 7.506 4.946 1.00 0.00 108 SER A O 5
ATOM 8209 N N . GLY A 1 109 ? 10.165 7.629 3.248 1.00 0.00 109 GLY A N 5
ATOM 8210 C CA . GLY A 1 109 ? 11.152 8.140 2.315 1.00 0.00 109 GLY A CA 5
ATOM 8211 C C . GLY A 1 109 ? 11.029 9.636 2.101 1.00 0.00 109 GLY A C 5
ATOM 8212 O O . GLY A 1 109 ? 10.027 10.243 2.479 1.00 0.00 109 GLY A O 5
ATOM 8216 N N . GLY A 1 1 ? -17.892 20.539 -7.890 1.00 0.00 1 GLY A N 6
ATOM 8217 C CA . GLY A 1 1 ? -16.953 19.991 -8.852 1.00 0.00 1 GLY A CA 6
ATOM 8218 C C . GLY A 1 1 ? -16.387 18.655 -8.413 1.00 0.00 1 GLY A C 6
ATOM 8219 O O . GLY A 1 1 ? -15.260 18.581 -7.924 1.00 0.00 1 GLY A O 6
ATOM 8223 N N . SER A 1 2 ? -17.171 17.596 -8.587 1.00 0.00 2 SER A N 6
ATOM 8224 C CA . SER A 1 2 ? -16.744 16.256 -8.201 1.00 0.00 2 SER A CA 6
ATOM 8225 C C . SER A 1 2 ? -15.996 15.574 -9.343 1.00 0.00 2 SER A C 6
ATOM 8226 O O . SER A 1 2 ? -16.281 15.813 -10.516 1.00 0.00 2 SER A O 6
ATOM 8234 N N . SER A 1 3 ? -15.038 14.723 -8.989 1.00 0.00 3 SER A N 6
ATOM 8235 C CA . SER A 1 3 ? -14.247 14.008 -9.983 1.00 0.00 3 SER A CA 6
ATOM 8236 C C . SER A 1 3 ? -13.456 14.982 -10.851 1.00 0.00 3 SER A C 6
ATOM 8237 O O . SER A 1 3 ? -13.923 15.414 -11.904 1.00 0.00 3 SER A O 6
ATOM 8245 N N . GLY A 1 4 ? -12.252 15.324 -10.400 1.00 0.00 4 GLY A N 6
ATOM 8246 C CA . GLY A 1 4 ? -11.415 16.245 -11.146 1.00 0.00 4 GLY A CA 6
ATOM 8247 C C . GLY A 1 4 ? -9.948 15.863 -11.099 1.00 0.00 4 GLY A C 6
ATOM 8248 O O . GLY A 1 4 ? -9.156 16.499 -10.404 1.00 0.00 4 GLY A O 6
ATOM 8252 N N . SER A 1 5 ? -9.586 14.820 -11.839 1.00 0.00 5 SER A N 6
ATOM 8253 C CA . SER A 1 5 ? -8.206 14.350 -11.874 1.00 0.00 5 SER A CA 6
ATOM 8254 C C . SER A 1 5 ? -7.861 13.780 -13.247 1.00 0.00 5 SER A C 6
ATOM 8255 O O . SER A 1 5 ? -8.422 12.770 -13.670 1.00 0.00 5 SER A O 6
ATOM 8263 N N . SER A 1 6 ? -6.934 14.437 -13.937 1.00 0.00 6 SER A N 6
ATOM 8264 C CA . SER A 1 6 ? -6.517 13.999 -15.264 1.00 0.00 6 SER A CA 6
ATOM 8265 C C . SER A 1 6 ? -5.324 14.815 -15.755 1.00 0.00 6 SER A C 6
ATOM 8266 O O . SER A 1 6 ? -5.123 15.954 -15.336 1.00 0.00 6 SER A O 6
ATOM 8274 N N . GLY A 1 7 ? -4.535 14.222 -16.645 1.00 0.00 7 GLY A N 6
ATOM 8275 C CA . GLY A 1 7 ? -3.372 14.906 -17.179 1.00 0.00 7 GLY A CA 6
ATOM 8276 C C . GLY A 1 7 ? -2.077 14.412 -16.567 1.00 0.00 7 GLY A C 6
ATOM 8277 O O . GLY A 1 7 ? -1.122 14.106 -17.281 1.00 0.00 7 GLY A O 6
ATOM 8281 N N . SER A 1 8 ? -2.043 14.334 -15.240 1.00 0.00 8 SER A N 6
ATOM 8282 C CA . SER A 1 8 ? -0.852 13.878 -14.531 1.00 0.00 8 SER A CA 6
ATOM 8283 C C . SER A 1 8 ? 0.311 14.840 -14.749 1.00 0.00 8 SER A C 6
ATOM 8284 O O . SER A 1 8 ? 1.218 14.588 -15.543 1.00 0.00 8 SER A O 6
ATOM 8292 N N . PRO A 1 9 ? 0.287 15.970 -14.028 1.00 0.00 9 PRO A N 6
ATOM 8293 C CA . PRO A 1 9 ? 1.332 16.994 -14.124 1.00 0.00 9 PRO A CA 6
ATOM 8294 C C . PRO A 1 9 ? 2.656 16.527 -13.529 1.00 0.00 9 PRO A C 6
ATOM 8295 O O . PRO A 1 9 ? 3.722 16.761 -14.101 1.00 0.00 9 PRO A O 6
ATOM 8306 N N . LEU A 1 10 ? 2.583 15.866 -12.379 1.00 0.00 10 LEU A N 6
ATOM 8307 C CA . LEU A 1 10 ? 3.777 15.365 -11.707 1.00 0.00 10 LEU A CA 6
ATOM 8308 C C . LEU A 1 10 ? 3.831 13.842 -11.755 1.00 0.00 10 LEU A C 6
ATOM 8309 O O . LEU A 1 10 ? 2.843 13.186 -12.086 1.00 0.00 10 LEU A O 6
ATOM 8325 N N . ASP A 1 11 ? 4.990 13.285 -11.422 1.00 0.00 11 ASP A N 6
ATOM 8326 C CA . ASP A 1 11 ? 5.172 11.838 -11.424 1.00 0.00 11 ASP A CA 6
ATOM 8327 C C . ASP A 1 11 ? 5.624 11.345 -10.053 1.00 0.00 11 ASP A C 6
ATOM 8328 O O . ASP A 1 11 ? 6.267 12.077 -9.300 1.00 0.00 11 ASP A O 6
ATOM 8337 N N . ARG A 1 12 ? 5.282 10.101 -9.735 1.00 0.00 12 ARG A N 6
ATOM 8338 C CA . ARG A 1 12 ? 5.650 9.511 -8.453 1.00 0.00 12 ARG A CA 6
ATOM 8339 C C . ARG A 1 12 ? 7.156 9.604 -8.225 1.00 0.00 12 ARG A C 6
ATOM 8340 O O . ARG A 1 12 ? 7.931 9.736 -9.173 1.00 0.00 12 ARG A O 6
ATOM 8361 N N . ASP A 1 13 ? 7.563 9.534 -6.962 1.00 0.00 13 ASP A N 6
ATOM 8362 C CA . ASP A 1 13 ? 8.976 9.610 -6.609 1.00 0.00 13 ASP A CA 6
ATOM 8363 C C . ASP A 1 13 ? 9.803 8.661 -7.471 1.00 0.00 13 ASP A C 6
ATOM 8364 O O . ASP A 1 13 ? 9.302 7.669 -8.001 1.00 0.00 13 ASP A O 6
ATOM 8373 N N . PRO A 1 14 ? 11.100 8.972 -7.616 1.00 0.00 14 PRO A N 6
ATOM 8374 C CA . PRO A 1 14 ? 12.024 8.160 -8.414 1.00 0.00 14 PRO A CA 6
ATOM 8375 C C . PRO A 1 14 ? 12.318 6.812 -7.765 1.00 0.00 14 PRO A C 6
ATOM 8376 O O . PRO A 1 14 ? 12.733 5.867 -8.436 1.00 0.00 14 PRO A O 6
ATOM 8387 N N . ALA A 1 15 ? 12.101 6.730 -6.457 1.00 0.00 15 ALA A N 6
ATOM 8388 C CA . ALA A 1 15 ? 12.341 5.496 -5.719 1.00 0.00 15 ALA A CA 6
ATOM 8389 C C . ALA A 1 15 ? 11.077 4.645 -5.645 1.00 0.00 15 ALA A C 6
ATOM 8390 O O . ALA A 1 15 ? 10.978 3.732 -4.825 1.00 0.00 15 ALA A O 6
ATOM 8397 N N . PHE A 1 16 ? 10.113 4.951 -6.507 1.00 0.00 16 PHE A N 6
ATOM 8398 C CA . PHE A 1 16 ? 8.855 4.215 -6.539 1.00 0.00 16 PHE A CA 6
ATOM 8399 C C . PHE A 1 16 ? 9.053 2.823 -7.131 1.00 0.00 16 PHE A C 6
ATOM 8400 O O . PHE A 1 16 ? 9.345 2.677 -8.318 1.00 0.00 16 PHE A O 6
ATOM 8417 N N . ARG A 1 17 ? 8.893 1.803 -6.294 1.00 0.00 17 ARG A N 6
ATOM 8418 C CA . ARG A 1 17 ? 9.057 0.422 -6.733 1.00 0.00 17 ARG A CA 6
ATOM 8419 C C . ARG A 1 17 ? 7.757 -0.359 -6.565 1.00 0.00 17 ARG A C 6
ATOM 8420 O O . ARG A 1 17 ? 6.886 0.024 -5.784 1.00 0.00 17 ARG A O 6
ATOM 8441 N N . VAL A 1 18 ? 7.632 -1.456 -7.306 1.00 0.00 18 VAL A N 6
ATOM 8442 C CA . VAL A 1 18 ? 6.439 -2.292 -7.239 1.00 0.00 18 VAL A CA 6
ATOM 8443 C C . VAL A 1 18 ? 6.802 -3.748 -6.974 1.00 0.00 18 VAL A C 6
ATOM 8444 O O . VAL A 1 18 ? 7.684 -4.307 -7.628 1.00 0.00 18 VAL A O 6
ATOM 8457 N N . ILE A 1 19 ? 6.117 -4.358 -6.013 1.00 0.00 19 ILE A N 6
ATOM 8458 C CA . ILE A 1 19 ? 6.366 -5.750 -5.663 1.00 0.00 19 ILE A CA 6
ATOM 8459 C C . ILE A 1 19 ? 5.069 -6.551 -5.634 1.00 0.00 19 ILE A C 6
ATOM 8460 O O . ILE A 1 19 ? 3.976 -5.984 -5.634 1.00 0.00 19 ILE A O 6
ATOM 8476 N N . THR A 1 20 ? 5.197 -7.874 -5.607 1.00 0.00 20 THR A N 6
ATOM 8477 C CA . THR A 1 20 ? 4.035 -8.754 -5.576 1.00 0.00 20 THR A CA 6
ATOM 8478 C C . THR A 1 20 ? 4.162 -9.795 -4.470 1.00 0.00 20 THR A C 6
ATOM 8479 O O . THR A 1 20 ? 5.144 -10.535 -4.411 1.00 0.00 20 THR A O 6
ATOM 8490 N N . VAL A 1 21 ? 3.163 -9.847 -3.595 1.00 0.00 21 VAL A N 6
ATOM 8491 C CA . VAL A 1 21 ? 3.163 -10.800 -2.492 1.00 0.00 21 VAL A CA 6
ATOM 8492 C C . VAL A 1 21 ? 2.239 -11.977 -2.782 1.00 0.00 21 VAL A C 6
ATOM 8493 O O . VAL A 1 21 ? 1.099 -11.796 -3.212 1.00 0.00 21 VAL A O 6
ATOM 8506 N N . THR A 1 22 ? 2.738 -13.187 -2.545 1.00 0.00 22 THR A N 6
ATOM 8507 C CA . THR A 1 22 ? 1.959 -14.395 -2.782 1.00 0.00 22 THR A CA 6
ATOM 8508 C C . THR A 1 22 ? 0.662 -14.379 -1.980 1.00 0.00 22 THR A C 6
ATOM 8509 O O . THR A 1 22 ? 0.682 -14.343 -0.749 1.00 0.00 22 THR A O 6
ATOM 8520 N N . LYS A 1 23 ? -0.464 -14.407 -2.684 1.00 0.00 23 LYS A N 6
ATOM 8521 C CA . LYS A 1 23 ? -1.771 -14.398 -2.039 1.00 0.00 23 LYS A CA 6
ATOM 8522 C C . LYS A 1 23 ? -2.181 -15.806 -1.619 1.00 0.00 23 LYS A C 6
ATOM 8523 O O . LYS A 1 23 ? -2.242 -16.716 -2.446 1.00 0.00 23 LYS A O 6
ATOM 8542 N N . GLU A 1 24 ? -2.461 -15.977 -0.331 1.00 0.00 24 GLU A N 6
ATOM 8543 C CA . GLU A 1 24 ? -2.866 -17.275 0.196 1.00 0.00 24 GLU A CA 6
ATOM 8544 C C . GLU A 1 24 ? -4.124 -17.148 1.050 1.00 0.00 24 GLU A C 6
ATOM 8545 O O . GLU A 1 24 ? -5.092 -17.886 0.864 1.00 0.00 24 GLU A O 6
ATOM 8557 N N . THR A 1 25 ? -4.103 -16.206 1.987 1.00 0.00 25 THR A N 6
ATOM 8558 C CA . THR A 1 25 ? -5.240 -15.981 2.871 1.00 0.00 25 THR A CA 6
ATOM 8559 C C . THR A 1 25 ? -5.847 -14.601 2.646 1.00 0.00 25 THR A C 6
ATOM 8560 O O . THR A 1 25 ? -7.046 -14.401 2.840 1.00 0.00 25 THR A O 6
ATOM 8571 N N . GLY A 1 26 ? -5.012 -13.652 2.235 1.00 0.00 26 GLY A N 6
ATOM 8572 C CA . GLY A 1 26 ? -5.486 -12.302 1.990 1.00 0.00 26 GLY A CA 6
ATOM 8573 C C . GLY A 1 26 ? -4.423 -11.256 2.261 1.00 0.00 26 GLY A C 6
ATOM 8574 O O . GLY A 1 26 ? -3.303 -11.586 2.655 1.00 0.00 26 GLY A O 6
ATOM 8578 N N . LEU A 1 27 ? -4.772 -9.992 2.049 1.00 0.00 27 LEU A N 6
ATOM 8579 C CA . LEU A 1 27 ? -3.838 -8.893 2.270 1.00 0.00 27 LEU A CA 6
ATOM 8580 C C . LEU A 1 27 ? -3.408 -8.832 3.732 1.00 0.00 27 LEU A C 6
ATOM 8581 O O . LEU A 1 27 ? -2.270 -9.157 4.069 1.00 0.00 27 LEU A O 6
ATOM 8597 N N . GLY A 1 28 ? -4.327 -8.413 4.598 1.00 0.00 28 GLY A N 6
ATOM 8598 C CA . GLY A 1 28 ? -4.024 -8.319 6.014 1.00 0.00 28 GLY A CA 6
ATOM 8599 C C . GLY A 1 28 ? -3.023 -7.222 6.320 1.00 0.00 28 GLY A C 6
ATOM 8600 O O . GLY A 1 28 ? -2.062 -7.437 7.060 1.00 0.00 28 GLY A O 6
ATOM 8604 N N . LEU A 1 29 ? -3.246 -6.043 5.750 1.00 0.00 29 LEU A N 6
ATOM 8605 C CA . LEU A 1 29 ? -2.355 -4.908 5.965 1.00 0.00 29 LEU A CA 6
ATOM 8606 C C . LEU A 1 29 ? -3.138 -3.679 6.416 1.00 0.00 29 LEU A C 6
ATOM 8607 O O . LEU A 1 29 ? -4.248 -3.429 5.944 1.00 0.00 29 LEU A O 6
ATOM 8623 N N . LYS A 1 30 ? -2.553 -2.914 7.331 1.00 0.00 30 LYS A N 6
ATOM 8624 C CA . LYS A 1 30 ? -3.193 -1.708 7.843 1.00 0.00 30 LYS A CA 6
ATOM 8625 C C . LYS A 1 30 ? -2.538 -0.457 7.266 1.00 0.00 30 LYS A C 6
ATOM 8626 O O . LYS A 1 30 ? -1.319 -0.404 7.098 1.00 0.00 30 LYS A O 6
ATOM 8645 N N . ILE A 1 31 ? -3.355 0.547 6.965 1.00 0.00 31 ILE A N 6
ATOM 8646 C CA . ILE A 1 31 ? -2.854 1.798 6.409 1.00 0.00 31 ILE A CA 6
ATOM 8647 C C . ILE A 1 31 ? -3.020 2.945 7.400 1.00 0.00 31 ILE A C 6
ATOM 8648 O O . ILE A 1 31 ? -3.787 2.847 8.358 1.00 0.00 31 ILE A O 6
ATOM 8664 N N . LEU A 1 32 ? -2.297 4.034 7.161 1.00 0.00 32 LEU A N 6
ATOM 8665 C CA . LEU A 1 32 ? -2.365 5.203 8.032 1.00 0.00 32 LEU A CA 6
ATOM 8666 C C . LEU A 1 32 ? -2.496 6.484 7.214 1.00 0.00 32 LEU A C 6
ATOM 8667 O O . LEU A 1 32 ? -2.304 6.479 5.999 1.00 0.00 32 LEU A O 6
ATOM 8683 N N . GLY A 1 33 ? -2.822 7.581 7.890 1.00 0.00 33 GLY A N 6
ATOM 8684 C CA . GLY A 1 33 ? -2.971 8.855 7.211 1.00 0.00 33 GLY A CA 6
ATOM 8685 C C . GLY A 1 33 ? -4.359 9.044 6.631 1.00 0.00 33 GLY A C 6
ATOM 8686 O O . GLY A 1 33 ? -5.321 8.432 7.093 1.00 0.00 33 GLY A O 6
ATOM 8690 N N . GLY A 1 34 ? -4.463 9.897 5.616 1.00 0.00 34 GLY A N 6
ATOM 8691 C CA . GLY A 1 34 ? -5.748 10.151 4.991 1.00 0.00 34 GLY A CA 6
ATOM 8692 C C . GLY A 1 34 ? -6.056 11.631 4.880 1.00 0.00 34 GLY A C 6
ATOM 8693 O O . GLY A 1 34 ? -5.930 12.373 5.855 1.00 0.00 34 GLY A O 6
ATOM 8697 N N . ILE A 1 35 ? -6.459 12.063 3.690 1.00 0.00 35 ILE A N 6
ATOM 8698 C CA . ILE A 1 35 ? -6.785 13.464 3.456 1.00 0.00 35 ILE A CA 6
ATOM 8699 C C . ILE A 1 35 ? -7.574 14.047 4.624 1.00 0.00 35 ILE A C 6
ATOM 8700 O O . ILE A 1 35 ? -7.575 15.257 4.843 1.00 0.00 35 ILE A O 6
ATOM 8716 N N . ASN A 1 36 ? -8.245 13.176 5.371 1.00 0.00 36 ASN A N 6
ATOM 8717 C CA . ASN A 1 36 ? -9.037 13.604 6.518 1.00 0.00 36 ASN A CA 6
ATOM 8718 C C . ASN A 1 36 ? -8.272 13.387 7.820 1.00 0.00 36 ASN A C 6
ATOM 8719 O O . ASN A 1 36 ? -8.425 14.147 8.777 1.00 0.00 36 ASN A O 6
ATOM 8730 N N . ARG A 1 37 ? -7.447 12.346 7.848 1.00 0.00 37 ARG A N 6
ATOM 8731 C CA . ARG A 1 37 ? -6.658 12.028 9.032 1.00 0.00 37 ARG A CA 6
ATOM 8732 C C . ARG A 1 37 ? -5.506 13.016 9.200 1.00 0.00 37 ARG A C 6
ATOM 8733 O O . ARG A 1 37 ? -5.281 13.872 8.345 1.00 0.00 37 ARG A O 6
ATOM 8754 N N . ASN A 1 38 ? -4.782 12.890 10.307 1.00 0.00 38 ASN A N 6
ATOM 8755 C CA . ASN A 1 38 ? -3.655 13.772 10.587 1.00 0.00 38 ASN A CA 6
ATOM 8756 C C . ASN A 1 38 ? -2.371 13.228 9.968 1.00 0.00 38 ASN A C 6
ATOM 8757 O O . ASN A 1 38 ? -1.480 13.989 9.594 1.00 0.00 38 ASN A O 6
ATOM 8768 N N . GLU A 1 39 ? -2.286 11.906 9.862 1.00 0.00 39 GLU A N 6
ATOM 8769 C CA . GLU A 1 39 ? -1.111 11.260 9.288 1.00 0.00 39 GLU A CA 6
ATOM 8770 C C . GLU A 1 39 ? -1.067 11.456 7.776 1.00 0.00 39 GLU A C 6
ATOM 8771 O O . GLU A 1 39 ? -0.046 11.207 7.136 1.00 0.00 39 GLU A O 6
ATOM 8783 N N . GLY A 1 40 ? -2.184 11.904 7.210 1.00 0.00 40 GLY A N 6
ATOM 8784 C CA . GLY A 1 40 ? -2.252 12.125 5.777 1.00 0.00 40 GLY A CA 6
ATOM 8785 C C . GLY A 1 40 ? -1.501 13.369 5.346 1.00 0.00 40 GLY A C 6
ATOM 8786 O O . GLY A 1 40 ? -0.651 13.888 6.069 1.00 0.00 40 GLY A O 6
ATOM 8790 N N . PRO A 1 41 ? -1.814 13.866 4.140 1.00 0.00 41 PRO A N 6
ATOM 8791 C CA . PRO A 1 41 ? -2.824 13.255 3.270 1.00 0.00 41 PRO A CA 6
ATOM 8792 C C . PRO A 1 41 ? -2.370 11.912 2.708 1.00 0.00 41 PRO A C 6
ATOM 8793 O O . PRO A 1 41 ? -3.192 11.058 2.374 1.00 0.00 41 PRO A O 6
ATOM 8804 N N . LEU A 1 42 ? -1.058 11.732 2.608 1.00 0.00 42 LEU A N 6
ATOM 8805 C CA . LEU A 1 42 ? -0.495 10.491 2.086 1.00 0.00 42 LEU A CA 6
ATOM 8806 C C . LEU A 1 42 ? -0.879 9.306 2.966 1.00 0.00 42 LEU A C 6
ATOM 8807 O O . LEU A 1 42 ? -1.305 9.480 4.108 1.00 0.00 42 LEU A O 6
ATOM 8823 N N . VAL A 1 43 ? -0.724 8.101 2.428 1.00 0.00 43 VAL A N 6
ATOM 8824 C CA . VAL A 1 43 ? -1.052 6.886 3.165 1.00 0.00 43 VAL A CA 6
ATOM 8825 C C . VAL A 1 43 ? 0.184 6.016 3.368 1.00 0.00 43 VAL A C 6
ATOM 8826 O O . VAL A 1 43 ? 1.023 5.893 2.475 1.00 0.00 43 VAL A O 6
ATOM 8839 N N . TYR A 1 44 ? 0.289 5.414 4.547 1.00 0.00 44 TYR A N 6
ATOM 8840 C CA . TYR A 1 44 ? 1.424 4.556 4.868 1.00 0.00 44 TYR A CA 6
ATOM 8841 C C . TYR A 1 44 ? 0.961 3.279 5.564 1.00 0.00 44 TYR A C 6
ATOM 8842 O O . TYR A 1 44 ? -0.152 3.211 6.085 1.00 0.00 44 TYR A O 6
ATOM 8860 N N . ILE A 1 45 ? 1.825 2.269 5.567 1.00 0.00 45 ILE A N 6
ATOM 8861 C CA . ILE A 1 45 ? 1.507 0.995 6.200 1.00 0.00 45 ILE A CA 6
ATOM 8862 C C . ILE A 1 45 ? 1.413 1.141 7.714 1.00 0.00 45 ILE A C 6
ATOM 8863 O O . ILE A 1 45 ? 2.430 1.198 8.408 1.00 0.00 45 ILE A O 6
ATOM 8879 N N . HIS A 1 46 ? 0.187 1.200 8.223 1.00 0.00 46 HIS A N 6
ATOM 8880 C CA . HIS A 1 46 ? -0.040 1.337 9.658 1.00 0.00 46 HIS A CA 6
ATOM 8881 C C . HIS A 1 46 ? 0.596 0.180 10.421 1.00 0.00 46 HIS A C 6
ATOM 8882 O O . HIS A 1 46 ? 1.301 0.389 11.408 1.00 0.00 46 HIS A O 6
ATOM 8897 N N . GLU A 1 47 ? 0.342 -1.040 9.958 1.00 0.00 47 GLU A N 6
ATOM 8898 C CA . GLU A 1 47 ? 0.890 -2.229 10.599 1.00 0.00 47 GLU A CA 6
ATOM 8899 C C . GLU A 1 47 ? 0.464 -3.492 9.856 1.00 0.00 47 GLU A C 6
ATOM 8900 O O . GLU A 1 47 ? -0.726 -3.736 9.653 1.00 0.00 47 GLU A O 6
ATOM 8912 N N . VAL A 1 48 ? 1.445 -4.293 9.452 1.00 0.00 48 VAL A N 6
ATOM 8913 C CA . VAL A 1 48 ? 1.174 -5.532 8.733 1.00 0.00 48 VAL A CA 6
ATOM 8914 C C . VAL A 1 48 ? 0.665 -6.616 9.676 1.00 0.00 48 VAL A C 6
ATOM 8915 O O . VAL A 1 48 ? 1.449 -7.286 10.349 1.00 0.00 48 VAL A O 6
ATOM 8928 N N . ILE A 1 49 ? -0.653 -6.783 9.720 1.00 0.00 49 ILE A N 6
ATOM 8929 C CA . ILE A 1 49 ? -1.267 -7.787 10.581 1.00 0.00 49 ILE A CA 6
ATOM 8930 C C . ILE A 1 49 ? -0.506 -9.106 10.515 1.00 0.00 49 ILE A C 6
ATOM 8931 O O . ILE A 1 49 ? -0.187 -9.615 9.440 1.00 0.00 49 ILE A O 6
ATOM 8947 N N . PRO A 1 50 ? -0.207 -9.677 11.692 1.00 0.00 50 PRO A N 6
ATOM 8948 C CA . PRO A 1 50 ? 0.518 -10.946 11.795 1.00 0.00 50 PRO A CA 6
ATOM 8949 C C . PRO A 1 50 ? -0.317 -12.131 11.321 1.00 0.00 50 PRO A C 6
ATOM 8950 O O . PRO A 1 50 ? -1.158 -12.645 12.058 1.00 0.00 50 PRO A O 6
ATOM 8961 N N . GLY A 1 51 ? -0.079 -12.561 10.085 1.00 0.00 51 GLY A N 6
ATOM 8962 C CA . GLY A 1 51 ? -0.817 -13.682 9.535 1.00 0.00 51 GLY A CA 6
ATOM 8963 C C . GLY A 1 51 ? -1.368 -13.392 8.153 1.00 0.00 51 GLY A C 6
ATOM 8964 O O . GLY A 1 51 ? -2.166 -14.162 7.620 1.00 0.00 51 GLY A O 6
ATOM 8968 N N . GLY A 1 52 ? -0.942 -12.275 7.570 1.00 0.00 52 GLY A N 6
ATOM 8969 C CA . GLY A 1 52 ? -1.410 -11.903 6.248 1.00 0.00 52 GLY A CA 6
ATOM 8970 C C . GLY A 1 52 ? -0.419 -12.267 5.159 1.00 0.00 52 GLY A C 6
ATOM 8971 O O . GLY A 1 52 ? 0.485 -13.074 5.378 1.00 0.00 52 GLY A O 6
ATOM 8975 N N . ASP A 1 53 ? -0.590 -11.673 3.984 1.00 0.00 53 ASP A N 6
ATOM 8976 C CA . ASP A 1 53 ? 0.296 -11.939 2.856 1.00 0.00 53 ASP A CA 6
ATOM 8977 C C . ASP A 1 53 ? 1.623 -11.206 3.023 1.00 0.00 53 ASP A C 6
ATOM 8978 O O . ASP A 1 53 ? 2.692 -11.815 2.966 1.00 0.00 53 ASP A O 6
ATOM 8987 N N . CYS A 1 54 ? 1.547 -9.896 3.228 1.00 0.00 54 CYS A N 6
ATOM 8988 C CA . CYS A 1 54 ? 2.743 -9.078 3.402 1.00 0.00 54 CYS A CA 6
ATOM 8989 C C . CYS A 1 54 ? 3.566 -9.563 4.591 1.00 0.00 54 CYS A C 6
ATOM 8990 O O . CYS A 1 54 ? 4.772 -9.783 4.477 1.00 0.00 54 CYS A O 6
ATOM 8998 N N . TYR A 1 55 ? 2.906 -9.727 5.732 1.00 0.00 55 TYR A N 6
ATOM 8999 C CA . TYR A 1 55 ? 3.576 -10.182 6.944 1.00 0.00 55 TYR A CA 6
ATOM 9000 C C . TYR A 1 55 ? 4.584 -11.283 6.629 1.00 0.00 55 TYR A C 6
ATOM 9001 O O . TYR A 1 55 ? 5.791 -11.103 6.795 1.00 0.00 55 TYR A O 6
ATOM 9019 N N . LYS A 1 56 ? 4.081 -12.424 6.171 1.00 0.00 56 LYS A N 6
ATOM 9020 C CA . LYS A 1 56 ? 4.934 -13.556 5.829 1.00 0.00 56 LYS A CA 6
ATOM 9021 C C . LYS A 1 56 ? 6.003 -13.146 4.821 1.00 0.00 56 LYS A C 6
ATOM 9022 O O . LYS A 1 56 ? 7.132 -13.634 4.866 1.00 0.00 56 LYS A O 6
ATOM 9041 N N . ASP A 1 57 ? 5.639 -12.247 3.913 1.00 0.00 57 ASP A N 6
ATOM 9042 C CA . ASP A 1 57 ? 6.567 -11.769 2.895 1.00 0.00 57 ASP A CA 6
ATOM 9043 C C . ASP A 1 57 ? 7.753 -11.054 3.534 1.00 0.00 57 ASP A C 6
ATOM 9044 O O . ASP A 1 57 ? 8.886 -11.530 3.471 1.00 0.00 57 ASP A O 6
ATOM 9053 N N . GLY A 1 58 ? 7.485 -9.906 4.148 1.00 0.00 58 GLY A N 6
ATOM 9054 C CA . GLY A 1 58 ? 8.540 -9.142 4.789 1.00 0.00 58 GLY A CA 6
ATOM 9055 C C . GLY A 1 58 ? 8.984 -7.956 3.956 1.00 0.00 58 GLY A C 6
ATOM 9056 O O . GLY A 1 58 ? 9.292 -6.892 4.494 1.00 0.00 58 GLY A O 6
ATOM 9060 N N . ARG A 1 59 ? 9.019 -8.139 2.640 1.00 0.00 59 ARG A N 6
ATOM 9061 C CA . ARG A 1 59 ? 9.432 -7.076 1.732 1.00 0.00 59 ARG A CA 6
ATOM 9062 C C . ARG A 1 59 ? 8.970 -5.714 2.243 1.00 0.00 59 ARG A C 6
ATOM 9063 O O . ARG A 1 59 ? 9.765 -4.780 2.357 1.00 0.00 59 ARG A O 6
ATOM 9084 N N . LEU A 1 60 ? 7.682 -5.609 2.549 1.00 0.00 60 LEU A N 6
ATOM 9085 C CA . LEU A 1 60 ? 7.113 -4.361 3.047 1.00 0.00 60 LEU A CA 6
ATOM 9086 C C . LEU A 1 60 ? 7.209 -4.288 4.568 1.00 0.00 60 LEU A C 6
ATOM 9087 O O . LEU A 1 60 ? 7.712 -5.208 5.214 1.00 0.00 60 LEU A O 6
ATOM 9103 N N . LYS A 1 61 ? 6.723 -3.189 5.134 1.00 0.00 61 LYS A N 6
ATOM 9104 C CA . LYS A 1 61 ? 6.750 -2.996 6.579 1.00 0.00 61 LYS A CA 6
ATOM 9105 C C . LYS A 1 61 ? 5.996 -1.730 6.973 1.00 0.00 61 LYS A C 6
ATOM 9106 O O . LYS A 1 61 ? 5.668 -0.888 6.137 1.00 0.00 61 LYS A O 6
ATOM 9125 N N . PRO A 1 62 ? 5.715 -1.590 8.277 1.00 0.00 62 PRO A N 6
ATOM 9126 C CA . PRO A 1 62 ? 4.998 -0.428 8.812 1.00 0.00 62 PRO A CA 6
ATOM 9127 C C . PRO A 1 62 ? 5.834 0.846 8.755 1.00 0.00 62 PRO A C 6
ATOM 9128 O O . PRO A 1 62 ? 7.010 0.845 9.116 1.00 0.00 62 PRO A O 6
ATOM 9139 N N . GLY A 1 63 ? 5.219 1.933 8.298 1.00 0.00 63 GLY A N 6
ATOM 9140 C CA . GLY A 1 63 ? 5.922 3.198 8.202 1.00 0.00 63 GLY A CA 6
ATOM 9141 C C . GLY A 1 63 ? 6.251 3.572 6.771 1.00 0.00 63 GLY A C 6
ATOM 9142 O O . GLY A 1 63 ? 6.742 4.670 6.506 1.00 0.00 63 GLY A O 6
ATOM 9146 N N . ASP A 1 64 ? 5.982 2.657 5.846 1.00 0.00 64 ASP A N 6
ATOM 9147 C CA . ASP A 1 64 ? 6.253 2.896 4.433 1.00 0.00 64 ASP A CA 6
ATOM 9148 C C . ASP A 1 64 ? 5.041 3.516 3.744 1.00 0.00 64 ASP A C 6
ATOM 9149 O O . ASP A 1 64 ? 3.900 3.262 4.129 1.00 0.00 64 ASP A O 6
ATOM 9158 N N . GLN A 1 65 ? 5.298 4.331 2.726 1.00 0.00 65 GLN A N 6
ATOM 9159 C CA . GLN A 1 65 ? 4.228 4.988 1.985 1.00 0.00 65 GLN A CA 6
ATOM 9160 C C . GLN A 1 65 ? 3.675 4.072 0.898 1.00 0.00 65 GLN A C 6
ATOM 9161 O O . GLN A 1 65 ? 4.427 3.529 0.088 1.00 0.00 65 GLN A O 6
ATOM 9175 N N . LEU A 1 66 ? 2.357 3.904 0.887 1.00 0.00 66 LEU A N 6
ATOM 9176 C CA . LEU A 1 66 ? 1.703 3.052 -0.100 1.00 0.00 66 LEU A CA 6
ATOM 9177 C C . LEU A 1 66 ? 1.289 3.860 -1.327 1.00 0.00 66 LEU A C 6
ATOM 9178 O O . LEU A 1 66 ? 0.982 5.047 -1.226 1.00 0.00 66 LEU A O 6
ATOM 9194 N N . VAL A 1 67 ? 1.282 3.206 -2.484 1.00 0.00 67 VAL A N 6
ATOM 9195 C CA . VAL A 1 67 ? 0.902 3.862 -3.730 1.00 0.00 67 VAL A CA 6
ATOM 9196 C C . VAL A 1 67 ? -0.448 3.357 -4.228 1.00 0.00 67 VAL A C 6
ATOM 9197 O O . VAL A 1 67 ? -1.374 4.139 -4.441 1.00 0.00 67 VAL A O 6
ATOM 9210 N N . SER A 1 68 ? -0.551 2.044 -4.411 1.00 0.00 68 SER A N 6
ATOM 9211 C CA . SER A 1 68 ? -1.787 1.434 -4.887 1.00 0.00 68 SER A CA 6
ATOM 9212 C C . SER A 1 68 ? -1.804 -0.062 -4.589 1.00 0.00 68 SER A C 6
ATOM 9213 O O . SER A 1 68 ? -0.760 -0.713 -4.564 1.00 0.00 68 SER A O 6
ATOM 9221 N N . ILE A 1 69 ? -2.998 -0.600 -4.363 1.00 0.00 69 ILE A N 6
ATOM 9222 C CA . ILE A 1 69 ? -3.152 -2.019 -4.068 1.00 0.00 69 ILE A CA 6
ATOM 9223 C C . ILE A 1 69 ? -4.064 -2.696 -5.086 1.00 0.00 69 ILE A C 6
ATOM 9224 O O . ILE A 1 69 ? -5.174 -2.233 -5.345 1.00 0.00 69 ILE A O 6
ATOM 9240 N N . ASN A 1 70 ? -3.588 -3.797 -5.658 1.00 0.00 70 ASN A N 6
ATOM 9241 C CA . ASN A 1 70 ? -4.361 -4.540 -6.647 1.00 0.00 70 ASN A CA 6
ATOM 9242 C C . ASN A 1 70 ? -4.480 -3.752 -7.948 1.00 0.00 70 ASN A C 6
ATOM 9243 O O . ASN A 1 70 ? -3.892 -4.119 -8.966 1.00 0.00 70 ASN A O 6
ATOM 9254 N N . LYS A 1 71 ? -5.245 -2.666 -7.908 1.00 0.00 71 LYS A N 6
ATOM 9255 C CA . LYS A 1 71 ? -5.440 -1.824 -9.082 1.00 0.00 71 LYS A CA 6
ATOM 9256 C C . LYS A 1 71 ? -6.227 -0.567 -8.725 1.00 0.00 71 LYS A C 6
ATOM 9257 O O . LYS A 1 71 ? -7.077 -0.117 -9.493 1.00 0.00 71 LYS A O 6
ATOM 9276 N N . GLU A 1 72 ? -5.938 -0.005 -7.555 1.00 0.00 72 GLU A N 6
ATOM 9277 C CA . GLU A 1 72 ? -6.619 1.200 -7.098 1.00 0.00 72 GLU A CA 6
ATOM 9278 C C . GLU A 1 72 ? -5.624 2.335 -6.872 1.00 0.00 72 GLU A C 6
ATOM 9279 O O . GLU A 1 72 ? -4.437 2.203 -7.172 1.00 0.00 72 GLU A O 6
ATOM 9291 N N . SER A 1 73 ? -6.117 3.450 -6.343 1.00 0.00 73 SER A N 6
ATOM 9292 C CA . SER A 1 73 ? -5.273 4.610 -6.080 1.00 0.00 73 SER A CA 6
ATOM 9293 C C . SER A 1 73 ? -5.453 5.100 -4.647 1.00 0.00 73 SER A C 6
ATOM 9294 O O . SER A 1 73 ? -6.562 5.429 -4.227 1.00 0.00 73 SER A O 6
ATOM 9302 N N . MET A 1 74 ? -4.354 5.146 -3.901 1.00 0.00 74 MET A N 6
ATOM 9303 C CA . MET A 1 74 ? -4.390 5.597 -2.515 1.00 0.00 74 MET A CA 6
ATOM 9304 C C . MET A 1 74 ? -3.925 7.045 -2.402 1.00 0.00 74 MET A C 6
ATOM 9305 O O . MET A 1 74 ? -4.324 7.765 -1.487 1.00 0.00 74 MET A O 6
ATOM 9319 N N . ILE A 1 75 ? -3.079 7.464 -3.337 1.00 0.00 75 ILE A N 6
ATOM 9320 C CA . ILE A 1 75 ? -2.561 8.827 -3.342 1.00 0.00 75 ILE A CA 6
ATOM 9321 C C . ILE A 1 75 ? -3.693 9.846 -3.416 1.00 0.00 75 ILE A C 6
ATOM 9322 O O . ILE A 1 75 ? -4.422 9.910 -4.405 1.00 0.00 75 ILE A O 6
ATOM 9338 N N . GLY A 1 76 ? -3.835 10.642 -2.360 1.00 0.00 76 GLY A N 6
ATOM 9339 C CA . GLY A 1 76 ? -4.879 11.649 -2.326 1.00 0.00 76 GLY A CA 6
ATOM 9340 C C . GLY A 1 76 ? -6.263 11.044 -2.198 1.00 0.00 76 GLY A C 6
ATOM 9341 O O . GLY A 1 76 ? -7.216 11.520 -2.816 1.00 0.00 76 GLY A O 6
ATOM 9345 N N . VAL A 1 77 ? -6.375 9.990 -1.396 1.00 0.00 77 VAL A N 6
ATOM 9346 C CA . VAL A 1 77 ? -7.653 9.319 -1.190 1.00 0.00 77 VAL A CA 6
ATOM 9347 C C . VAL A 1 77 ? -8.060 9.351 0.279 1.00 0.00 77 VAL A C 6
ATOM 9348 O O . VAL A 1 77 ? -7.255 9.678 1.150 1.00 0.00 77 VAL A O 6
ATOM 9361 N N . SER A 1 78 ? -9.316 9.008 0.546 1.00 0.00 78 SER A N 6
ATOM 9362 C CA . SER A 1 78 ? -9.833 9.000 1.910 1.00 0.00 78 SER A CA 6
ATOM 9363 C C . SER A 1 78 ? -9.318 7.788 2.679 1.00 0.00 78 SER A C 6
ATOM 9364 O O . SER A 1 78 ? -9.310 6.669 2.165 1.00 0.00 78 SER A O 6
ATOM 9372 N N . PHE A 1 79 ? -8.887 8.018 3.915 1.00 0.00 79 PHE A N 6
ATOM 9373 C CA . PHE A 1 79 ? -8.369 6.945 4.757 1.00 0.00 79 PHE A CA 6
ATOM 9374 C C . PHE A 1 79 ? -9.215 5.684 4.611 1.00 0.00 79 PHE A C 6
ATOM 9375 O O . PHE A 1 79 ? -8.712 4.629 4.226 1.00 0.00 79 PHE A O 6
ATOM 9392 N N . GLU A 1 80 ? -10.501 5.801 4.925 1.00 0.00 80 GLU A N 6
ATOM 9393 C CA . GLU A 1 80 ? -11.416 4.670 4.830 1.00 0.00 80 GLU A CA 6
ATOM 9394 C C . GLU A 1 80 ? -11.311 3.997 3.465 1.00 0.00 80 GLU A C 6
ATOM 9395 O O . GLU A 1 80 ? -11.291 2.770 3.366 1.00 0.00 80 GLU A O 6
ATOM 9407 N N . GLU A 1 81 ? -11.243 4.809 2.415 1.00 0.00 81 GLU A N 6
ATOM 9408 C CA . GLU A 1 81 ? -11.141 4.293 1.055 1.00 0.00 81 GLU A CA 6
ATOM 9409 C C . GLU A 1 81 ? -9.946 3.354 0.918 1.00 0.00 81 GLU A C 6
ATOM 9410 O O . GLU A 1 81 ? -10.106 2.164 0.647 1.00 0.00 81 GLU A O 6
ATOM 9422 N N . ALA A 1 82 ? -8.749 3.898 1.107 1.00 0.00 82 ALA A N 6
ATOM 9423 C CA . ALA A 1 82 ? -7.526 3.110 1.007 1.00 0.00 82 ALA A CA 6
ATOM 9424 C C . ALA A 1 82 ? -7.639 1.818 1.808 1.00 0.00 82 ALA A C 6
ATOM 9425 O O . ALA A 1 82 ? -7.349 0.734 1.302 1.00 0.00 82 ALA A O 6
ATOM 9432 N N . LYS A 1 83 ? -8.062 1.939 3.062 1.00 0.00 83 LYS A N 6
ATOM 9433 C CA . LYS A 1 83 ? -8.214 0.781 3.934 1.00 0.00 83 LYS A CA 6
ATOM 9434 C C . LYS A 1 83 ? -9.339 -0.125 3.444 1.00 0.00 83 LYS A C 6
ATOM 9435 O O . LYS A 1 83 ? -9.304 -1.339 3.647 1.00 0.00 83 LYS A O 6
ATOM 9454 N N . SER A 1 84 ? -10.335 0.472 2.797 1.00 0.00 84 SER A N 6
ATOM 9455 C CA . SER A 1 84 ? -11.471 -0.282 2.280 1.00 0.00 84 SER A CA 6
ATOM 9456 C C . SER A 1 84 ? -11.034 -1.227 1.165 1.00 0.00 84 SER A C 6
ATOM 9457 O O . SER A 1 84 ? -11.330 -2.422 1.198 1.00 0.00 84 SER A O 6
ATOM 9465 N N . ILE A 1 85 ? -10.329 -0.683 0.179 1.00 0.00 85 ILE A N 6
ATOM 9466 C CA . ILE A 1 85 ? -9.850 -1.477 -0.946 1.00 0.00 85 ILE A CA 6
ATOM 9467 C C . ILE A 1 85 ? -9.259 -2.800 -0.472 1.00 0.00 85 ILE A C 6
ATOM 9468 O O . ILE A 1 85 ? -9.664 -3.871 -0.926 1.00 0.00 85 ILE A O 6
ATOM 9484 N N . ILE A 1 86 ? -8.299 -2.719 0.444 1.00 0.00 86 ILE A N 6
ATOM 9485 C CA . ILE A 1 86 ? -7.655 -3.911 0.981 1.00 0.00 86 ILE A CA 6
ATOM 9486 C C . ILE A 1 86 ? -8.686 -4.960 1.383 1.00 0.00 86 ILE A C 6
ATOM 9487 O O . ILE A 1 86 ? -8.622 -6.109 0.944 1.00 0.00 86 ILE A O 6
ATOM 9503 N N . THR A 1 87 ? -9.638 -4.557 2.218 1.00 0.00 87 THR A N 6
ATOM 9504 C CA . THR A 1 87 ? -10.684 -5.462 2.679 1.00 0.00 87 THR A CA 6
ATOM 9505 C C . THR A 1 87 ? -11.722 -5.702 1.588 1.00 0.00 87 THR A C 6
ATOM 9506 O O . THR A 1 87 ? 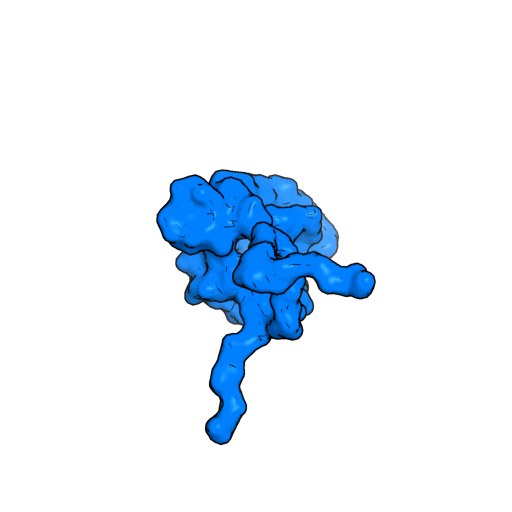-12.529 -6.627 1.680 1.00 0.00 87 THR A O 6
ATOM 9517 N N . ARG A 1 88 ? -11.695 -4.865 0.557 1.00 0.00 88 ARG A N 6
ATOM 9518 C CA . ARG A 1 88 ? -12.634 -4.987 -0.551 1.00 0.00 88 ARG A CA 6
ATOM 9519 C C . ARG A 1 88 ? -12.034 -5.813 -1.685 1.00 0.00 88 ARG A C 6
ATOM 9520 O O . ARG A 1 88 ? -12.708 -6.119 -2.668 1.00 0.00 88 ARG A O 6
ATOM 9541 N N . ALA A 1 89 ? -10.762 -6.171 -1.540 1.00 0.00 89 ALA A N 6
ATOM 9542 C CA . ALA A 1 89 ? -10.071 -6.962 -2.551 1.00 0.00 89 ALA A CA 6
ATOM 9543 C C . ALA A 1 89 ? -10.705 -8.342 -2.695 1.00 0.00 89 ALA A C 6
ATOM 9544 O O . ALA A 1 89 ? -11.743 -8.625 -2.097 1.00 0.00 89 ALA A O 6
ATOM 9551 N N . LYS A 1 90 ? -10.075 -9.197 -3.493 1.00 0.00 90 LYS A N 6
ATOM 9552 C CA . LYS A 1 90 ? -10.576 -10.548 -3.716 1.00 0.00 90 LYS A CA 6
ATOM 9553 C C . LYS A 1 90 ? -9.654 -11.582 -3.079 1.00 0.00 90 LYS A C 6
ATOM 9554 O O . LYS A 1 90 ? -8.987 -12.348 -3.777 1.00 0.00 90 LYS A O 6
ATOM 9573 N N . LEU A 1 91 ? -9.620 -11.601 -1.751 1.00 0.00 91 LEU A N 6
ATOM 9574 C CA . LEU A 1 91 ? -8.781 -12.543 -1.020 1.00 0.00 91 LEU A CA 6
ATOM 9575 C C . LEU A 1 91 ? -9.160 -13.983 -1.352 1.00 0.00 91 LEU A C 6
ATOM 9576 O O . LEU A 1 91 ? -10.338 -14.303 -1.514 1.00 0.00 91 LEU A O 6
ATOM 9592 N N . ARG A 1 92 ? -8.155 -14.847 -1.451 1.00 0.00 92 ARG A N 6
ATOM 9593 C CA . ARG A 1 92 ? -8.384 -16.252 -1.763 1.00 0.00 92 ARG A CA 6
ATOM 9594 C C . ARG A 1 92 ? -8.536 -16.458 -3.267 1.00 0.00 92 ARG A C 6
ATOM 9595 O O . ARG A 1 92 ? -9.650 -16.528 -3.785 1.00 0.00 92 ARG A O 6
ATOM 9616 N N . SER A 1 93 ? -7.407 -16.552 -3.963 1.00 0.00 93 SER A N 6
ATOM 9617 C CA . SER A 1 93 ? -7.414 -16.745 -5.408 1.00 0.00 93 SER A CA 6
ATOM 9618 C C . SER A 1 93 ? -6.040 -17.187 -5.904 1.00 0.00 93 SER A C 6
ATOM 9619 O O . SER A 1 93 ? -5.176 -17.564 -5.114 1.00 0.00 93 SER A O 6
ATOM 9627 N N . GLU A 1 94 ? -5.848 -17.137 -7.218 1.00 0.00 94 GLU A N 6
ATOM 9628 C CA . GLU A 1 94 ? -4.580 -17.534 -7.820 1.00 0.00 94 GLU A CA 6
ATOM 9629 C C . GLU A 1 94 ? -3.652 -16.332 -7.973 1.00 0.00 94 GLU A C 6
ATOM 9630 O O . GLU A 1 94 ? -2.496 -16.370 -7.549 1.00 0.00 94 GLU A O 6
ATOM 9642 N N . SER A 1 95 ? -4.165 -15.268 -8.581 1.00 0.00 95 SER A N 6
ATOM 9643 C CA . SER A 1 95 ? -3.382 -14.057 -8.794 1.00 0.00 95 SER A CA 6
ATOM 9644 C C . SER A 1 95 ? -2.843 -13.519 -7.472 1.00 0.00 95 SER A C 6
ATOM 9645 O O . SER A 1 95 ? -3.561 -13.410 -6.477 1.00 0.00 95 SER A O 6
ATOM 9653 N N . PRO A 1 96 ? -1.547 -13.174 -7.459 1.00 0.00 96 PRO A N 6
ATOM 9654 C CA . PRO A 1 96 ? -0.881 -12.641 -6.266 1.00 0.00 96 PRO A CA 6
ATOM 9655 C C . PRO A 1 96 ? -1.359 -11.237 -5.914 1.00 0.00 96 PRO A C 6
ATOM 9656 O O . PRO A 1 96 ? -2.269 -10.703 -6.550 1.00 0.00 96 PRO A O 6
ATOM 9667 N N . TRP A 1 97 ? -0.742 -10.644 -4.899 1.00 0.00 97 TRP A N 6
ATOM 9668 C CA . TRP A 1 97 ? -1.105 -9.300 -4.463 1.00 0.00 97 TRP A CA 6
ATOM 9669 C C . TRP A 1 97 ? -0.189 -8.257 -5.094 1.00 0.00 97 TRP A C 6
ATOM 9670 O O . TRP A 1 97 ? 1.014 -8.239 -4.836 1.00 0.00 97 TRP A O 6
ATOM 9691 N N . GLU A 1 98 ? -0.766 -7.391 -5.920 1.00 0.00 98 GLU A N 6
ATOM 9692 C CA . GLU A 1 98 ? 0.001 -6.345 -6.587 1.00 0.00 98 GLU A CA 6
ATOM 9693 C C . GLU A 1 98 ? 0.183 -5.137 -5.673 1.00 0.00 98 GLU A C 6
ATOM 9694 O O . GLU A 1 98 ? -0.719 -4.310 -5.534 1.00 0.00 98 GLU A O 6
ATOM 9706 N N . ILE A 1 99 ? 1.354 -5.043 -5.053 1.00 0.00 99 ILE A N 6
ATOM 9707 C CA . ILE A 1 99 ? 1.655 -3.936 -4.153 1.00 0.00 99 ILE A CA 6
ATOM 9708 C C . ILE A 1 99 ? 2.608 -2.941 -4.806 1.00 0.00 99 ILE A C 6
ATOM 9709 O O . ILE A 1 99 ? 3.514 -3.326 -5.545 1.00 0.00 99 ILE A O 6
ATOM 9725 N N . ALA A 1 100 ? 2.399 -1.659 -4.525 1.00 0.00 100 ALA A N 6
ATOM 9726 C CA . ALA A 1 100 ? 3.242 -0.608 -5.081 1.00 0.00 100 ALA A CA 6
ATOM 9727 C C . ALA A 1 100 ? 3.595 0.431 -4.022 1.00 0.00 100 ALA A C 6
ATOM 9728 O O . ALA A 1 100 ? 2.719 1.122 -3.500 1.00 0.00 100 ALA A O 6
ATOM 9735 N N . PHE A 1 101 ? 4.882 0.536 -3.709 1.00 0.00 101 PHE A N 6
ATOM 9736 C CA . PHE A 1 101 ? 5.350 1.490 -2.710 1.00 0.00 101 PHE A CA 6
ATOM 9737 C C . PHE A 1 101 ? 6.661 2.137 -3.148 1.00 0.00 101 PHE A C 6
ATOM 9738 O O . PHE A 1 101 ? 7.152 1.886 -4.249 1.00 0.00 101 PHE A O 6
ATOM 9755 N N . ILE A 1 102 ? 7.222 2.970 -2.278 1.00 0.00 102 ILE A N 6
ATOM 9756 C CA . ILE A 1 102 ? 8.476 3.652 -2.574 1.00 0.00 102 ILE A CA 6
ATOM 9757 C C . ILE A 1 102 ? 9.616 3.097 -1.728 1.00 0.00 102 ILE A C 6
ATOM 9758 O O . ILE A 1 102 ? 9.649 3.285 -0.511 1.00 0.00 102 ILE A O 6
ATOM 9774 N N . ARG A 1 103 ? 10.551 2.413 -2.380 1.00 0.00 103 ARG A N 6
ATOM 9775 C CA . ARG A 1 103 ? 11.695 1.831 -1.688 1.00 0.00 103 ARG A CA 6
ATOM 9776 C C . ARG A 1 103 ? 12.950 2.671 -1.909 1.00 0.00 103 ARG A C 6
ATOM 9777 O O . ARG A 1 103 ? 13.587 2.587 -2.959 1.00 0.00 103 ARG A O 6
ATOM 9798 N N . SER A 1 104 ? 13.298 3.480 -0.914 1.00 0.00 104 SER A N 6
ATOM 9799 C CA . SER A 1 104 ? 14.474 4.338 -1.001 1.00 0.00 104 SER A CA 6
ATOM 9800 C C . SER A 1 104 ? 15.569 3.856 -0.055 1.00 0.00 104 SER A C 6
ATOM 9801 O O . SER A 1 104 ? 16.327 4.656 0.493 1.00 0.00 104 SER A O 6
ATOM 9809 N N . GLY A 1 105 ? 15.646 2.542 0.131 1.00 0.00 105 GLY A N 6
ATOM 9810 C CA . GLY A 1 105 ? 16.652 1.976 1.012 1.00 0.00 105 GLY A CA 6
ATOM 9811 C C . GLY A 1 105 ? 17.260 0.704 0.454 1.00 0.00 105 GLY A C 6
ATOM 9812 O O . GLY A 1 105 ? 16.789 0.148 -0.538 1.00 0.00 105 GLY A O 6
ATOM 9816 N N . PRO A 1 106 ? 18.333 0.224 1.100 1.00 0.00 106 PRO A N 6
ATOM 9817 C CA . PRO A 1 106 ? 19.030 -0.995 0.680 1.00 0.00 106 PRO A CA 6
ATOM 9818 C C . PRO A 1 106 ? 18.200 -2.251 0.924 1.00 0.00 106 PRO A C 6
ATOM 9819 O O . PRO A 1 106 ? 17.104 -2.184 1.481 1.00 0.00 106 PRO A O 6
ATOM 9830 N N . SER A 1 107 ? 18.730 -3.395 0.504 1.00 0.00 107 SER A N 6
ATOM 9831 C CA . SER A 1 107 ? 18.036 -4.667 0.674 1.00 0.00 107 SER A CA 6
ATOM 9832 C C . SER A 1 107 ? 18.196 -5.187 2.099 1.00 0.00 107 SER A C 6
ATOM 9833 O O . SER A 1 107 ? 19.293 -5.552 2.519 1.00 0.00 107 SER A O 6
ATOM 9841 N N . SER A 1 108 ? 17.092 -5.216 2.839 1.00 0.00 108 SER A N 6
ATOM 9842 C CA . SER A 1 108 ? 17.108 -5.687 4.219 1.00 0.00 108 SER A CA 6
ATOM 9843 C C . SER A 1 108 ? 16.907 -7.198 4.279 1.00 0.00 108 SER A C 6
ATOM 9844 O O . SER A 1 108 ? 17.663 -7.911 4.938 1.00 0.00 108 SER A O 6
ATOM 9852 N N . GLY A 1 109 ? 15.880 -7.681 3.585 1.00 0.00 109 GLY A N 6
ATOM 9853 C CA . GLY A 1 109 ? 15.596 -9.104 3.573 1.00 0.00 109 GLY A CA 6
ATOM 9854 C C . GLY A 1 109 ? 15.001 -9.565 2.257 1.00 0.00 109 GLY A C 6
ATOM 9855 O O . GLY A 1 109 ? 13.841 -9.279 1.959 1.00 0.00 109 GLY A O 6
ATOM 9859 N N . GLY A 1 1 ? -9.928 1.927 -32.284 1.00 0.00 1 GLY A N 7
ATOM 9860 C CA . GLY A 1 1 ? -9.762 3.204 -31.616 1.00 0.00 1 GLY A CA 7
ATOM 9861 C C . GLY A 1 1 ? -8.321 3.473 -31.229 1.00 0.00 1 GLY A C 7
ATOM 9862 O O . GLY A 1 1 ? -7.484 3.757 -32.087 1.00 0.00 1 GLY A O 7
ATOM 9866 N N . SER A 1 2 ? -8.031 3.386 -29.935 1.00 0.00 2 SER A N 7
ATOM 9867 C CA . SER A 1 2 ? -6.682 3.628 -29.436 1.00 0.00 2 SER A CA 7
ATOM 9868 C C . SER A 1 2 ? -6.637 3.514 -27.916 1.00 0.00 2 SER A C 7
ATOM 9869 O O . SER A 1 2 ? -7.417 4.154 -27.211 1.00 0.00 2 SER A O 7
ATOM 9877 N N . SER A 1 3 ? -5.717 2.694 -27.417 1.00 0.00 3 SER A N 7
ATOM 9878 C CA . SER A 1 3 ? -5.571 2.491 -25.981 1.00 0.00 3 SER A CA 7
ATOM 9879 C C . SER A 1 3 ? -4.300 3.159 -25.464 1.00 0.00 3 SER A C 7
ATOM 9880 O O . SER A 1 3 ? -4.355 4.063 -24.631 1.00 0.00 3 SER A O 7
ATOM 9888 N N . GLY A 1 4 ? -3.155 2.707 -25.966 1.00 0.00 4 GLY A N 7
ATOM 9889 C CA . GLY A 1 4 ? -1.886 3.270 -25.545 1.00 0.00 4 GLY A CA 7
ATOM 9890 C C . GLY A 1 4 ? -0.957 2.229 -24.953 1.00 0.00 4 GLY A C 7
ATOM 9891 O O . GLY A 1 4 ? -1.149 1.030 -25.155 1.00 0.00 4 GLY A O 7
ATOM 9895 N N . SER A 1 5 ? 0.054 2.687 -24.223 1.00 0.00 5 SER A N 7
ATOM 9896 C CA . SER A 1 5 ? 1.021 1.787 -23.605 1.00 0.00 5 SER A CA 7
ATOM 9897 C C . SER A 1 5 ? 1.710 2.459 -22.422 1.00 0.00 5 SER A C 7
ATOM 9898 O O . SER A 1 5 ? 2.830 2.956 -22.542 1.00 0.00 5 SER A O 7
ATOM 9906 N N . SER A 1 6 ? 1.032 2.471 -21.278 1.00 0.00 6 SER A N 7
ATOM 9907 C CA . SER A 1 6 ? 1.577 3.085 -20.073 1.00 0.00 6 SER A CA 7
ATOM 9908 C C . SER A 1 6 ? 1.819 4.577 -20.286 1.00 0.00 6 SER A C 7
ATOM 9909 O O . SER A 1 6 ? 2.684 4.971 -21.067 1.00 0.00 6 SER A O 7
ATOM 9917 N N . GLY A 1 7 ? 1.048 5.401 -19.583 1.00 0.00 7 GLY A N 7
ATOM 9918 C CA . GLY A 1 7 ? 1.194 6.840 -19.708 1.00 0.00 7 GLY A CA 7
ATOM 9919 C C . GLY A 1 7 ? 0.432 7.595 -18.637 1.00 0.00 7 GLY A C 7
ATOM 9920 O O . GLY A 1 7 ? -0.573 8.246 -18.923 1.00 0.00 7 GLY A O 7
ATOM 9924 N N . SER A 1 8 ? 0.909 7.506 -17.400 1.00 0.00 8 SER A N 7
ATOM 9925 C CA . SER A 1 8 ? 0.263 8.182 -16.281 1.00 0.00 8 SER A CA 7
ATOM 9926 C C . SER A 1 8 ? 0.498 9.688 -16.346 1.00 0.00 8 SER A C 7
ATOM 9927 O O . SER A 1 8 ? 1.562 10.159 -16.750 1.00 0.00 8 SER A O 7
ATOM 9935 N N . PRO A 1 9 ? -0.518 10.464 -15.940 1.00 0.00 9 PRO A N 7
ATOM 9936 C CA . PRO A 1 9 ? -0.447 11.928 -15.942 1.00 0.00 9 PRO A CA 7
ATOM 9937 C C . PRO A 1 9 ? 0.513 12.463 -14.885 1.00 0.00 9 PRO A C 7
ATOM 9938 O O . PRO A 1 9 ? 1.379 13.288 -15.179 1.00 0.00 9 PRO A O 7
ATOM 9949 N N . LEU A 1 10 ? 0.355 11.988 -13.654 1.00 0.00 10 LEU A N 7
ATOM 9950 C CA . LEU A 1 10 ? 1.209 12.419 -12.553 1.00 0.00 10 LEU A CA 7
ATOM 9951 C C . LEU A 1 10 ? 2.318 11.405 -12.295 1.00 0.00 10 LEU A C 7
ATOM 9952 O O . LEU A 1 10 ? 2.068 10.202 -12.217 1.00 0.00 10 LEU A O 7
ATOM 9968 N N . ASP A 1 11 ? 3.545 11.899 -12.163 1.00 0.00 11 ASP A N 7
ATOM 9969 C CA . ASP A 1 11 ? 4.693 11.036 -11.910 1.00 0.00 11 ASP A CA 7
ATOM 9970 C C . ASP A 1 11 ? 4.831 10.737 -10.421 1.00 0.00 11 ASP A C 7
ATOM 9971 O O . ASP A 1 11 ? 4.345 11.492 -9.579 1.00 0.00 11 ASP A O 7
ATOM 9980 N N . ARG A 1 12 ? 5.496 9.631 -10.104 1.00 0.00 12 ARG A N 7
ATOM 9981 C CA . ARG A 1 12 ? 5.696 9.231 -8.716 1.00 0.00 12 ARG A CA 7
ATOM 9982 C C . ARG A 1 12 ? 7.146 9.444 -8.292 1.00 0.00 12 ARG A C 7
ATOM 9983 O O . ARG A 1 12 ? 8.012 9.722 -9.123 1.00 0.00 12 ARG A O 7
ATOM 10004 N N . ASP A 1 13 ? 7.403 9.313 -6.996 1.00 0.00 13 ASP A N 7
ATOM 10005 C CA . ASP A 1 13 ? 8.749 9.491 -6.461 1.00 0.00 13 ASP A CA 7
ATOM 10006 C C . ASP A 1 13 ? 9.762 8.676 -7.258 1.00 0.00 13 ASP A C 7
ATOM 10007 O O . ASP A 1 13 ? 9.421 7.704 -7.932 1.00 0.00 13 ASP A O 7
ATOM 10016 N N . PRO A 1 14 ? 11.039 9.081 -7.182 1.00 0.00 14 PRO A N 7
ATOM 10017 C CA . PRO A 1 14 ? 12.128 8.402 -7.890 1.00 0.00 14 PRO A CA 7
ATOM 10018 C C . PRO A 1 14 ? 12.427 7.024 -7.309 1.00 0.00 14 PRO A C 7
ATOM 10019 O O . PRO A 1 14 ? 12.931 6.143 -8.005 1.00 0.00 14 PRO A O 7
ATOM 10030 N N . ALA A 1 15 ? 12.114 6.845 -6.030 1.00 0.00 15 ALA A N 7
ATOM 10031 C CA . ALA A 1 15 ? 12.347 5.574 -5.357 1.00 0.00 15 ALA A CA 7
ATOM 10032 C C . ALA A 1 15 ? 11.088 4.712 -5.360 1.00 0.00 15 ALA A C 7
ATOM 10033 O O . ALA A 1 15 ? 10.938 3.813 -4.533 1.00 0.00 15 ALA A O 7
ATOM 10040 N N . PHE A 1 16 ? 10.186 4.994 -6.294 1.00 0.00 16 PHE A N 7
ATOM 10041 C CA . PHE A 1 16 ? 8.939 4.246 -6.403 1.00 0.00 16 PHE A CA 7
ATOM 10042 C C . PHE A 1 16 ? 9.199 2.824 -6.894 1.00 0.00 16 PHE A C 7
ATOM 10043 O O . PHE A 1 16 ? 9.623 2.617 -8.031 1.00 0.00 16 PHE A O 7
ATOM 10060 N N . ARG A 1 17 ? 8.942 1.849 -6.028 1.00 0.00 17 ARG A N 7
ATOM 10061 C CA . ARG A 1 17 ? 9.149 0.448 -6.373 1.00 0.00 17 ARG A CA 7
ATOM 10062 C C . ARG A 1 17 ? 7.827 -0.314 -6.368 1.00 0.00 17 ARG A C 7
ATOM 10063 O O . ARG A 1 17 ? 6.900 0.034 -5.637 1.00 0.00 17 ARG A O 7
ATOM 10084 N N . VAL A 1 18 ? 7.748 -1.356 -7.189 1.00 0.00 18 VAL A N 7
ATOM 10085 C CA . VAL A 1 18 ? 6.540 -2.168 -7.280 1.00 0.00 18 VAL A CA 7
ATOM 10086 C C . VAL A 1 18 ? 6.873 -3.655 -7.236 1.00 0.00 18 VAL A C 7
ATOM 10087 O O . VAL A 1 18 ? 7.665 -4.148 -8.039 1.00 0.00 18 VAL A O 7
ATOM 10100 N N . ILE A 1 19 ? 6.263 -4.365 -6.292 1.00 0.00 19 ILE A N 7
ATOM 10101 C CA . ILE A 1 19 ? 6.494 -5.797 -6.145 1.00 0.00 19 ILE A CA 7
ATOM 10102 C C . ILE A 1 19 ? 5.177 -6.559 -6.049 1.00 0.00 19 ILE A C 7
ATOM 10103 O O . ILE A 1 19 ? 4.103 -5.960 -5.976 1.00 0.00 19 ILE A O 7
ATOM 10119 N N . THR A 1 20 ? 5.266 -7.885 -6.047 1.00 0.00 20 THR A N 7
ATOM 10120 C CA . THR A 1 20 ? 4.082 -8.731 -5.959 1.00 0.00 20 THR A CA 7
ATOM 10121 C C . THR A 1 20 ? 4.214 -9.748 -4.831 1.00 0.00 20 THR A C 7
ATOM 10122 O O . THR A 1 20 ? 5.166 -10.528 -4.795 1.00 0.00 20 THR A O 7
ATOM 10133 N N . VAL A 1 21 ? 3.254 -9.734 -3.912 1.00 0.00 21 VAL A N 7
ATOM 10134 C CA . VAL A 1 21 ? 3.263 -10.657 -2.783 1.00 0.00 21 VAL A CA 7
ATOM 10135 C C . VAL A 1 21 ? 2.353 -11.852 -3.043 1.00 0.00 21 VAL A C 7
ATOM 10136 O O . VAL A 1 21 ? 1.195 -11.692 -3.432 1.00 0.00 21 VAL A O 7
ATOM 10149 N N . THR A 1 22 ? 2.883 -13.051 -2.825 1.00 0.00 22 THR A N 7
ATOM 10150 C CA . THR A 1 22 ? 2.119 -14.274 -3.037 1.00 0.00 22 THR A CA 7
ATOM 10151 C C . THR A 1 22 ? 0.767 -14.205 -2.337 1.00 0.00 22 THR A C 7
ATOM 10152 O O . THR A 1 22 ? 0.694 -14.061 -1.116 1.00 0.00 22 THR A O 7
ATOM 10163 N N . LYS A 1 23 ? -0.304 -14.310 -3.117 1.00 0.00 23 LYS A N 7
ATOM 10164 C CA . LYS A 1 23 ? -1.655 -14.262 -2.573 1.00 0.00 23 LYS A CA 7
ATOM 10165 C C . LYS A 1 23 ? -2.126 -15.654 -2.162 1.00 0.00 23 LYS A C 7
ATOM 10166 O O . LYS A 1 23 ? -2.107 -16.587 -2.964 1.00 0.00 23 LYS A O 7
ATOM 10185 N N . GLU A 1 24 ? -2.550 -15.784 -0.909 1.00 0.00 24 GLU A N 7
ATOM 10186 C CA . GLU A 1 24 ? -3.027 -17.062 -0.393 1.00 0.00 24 GLU A CA 7
ATOM 10187 C C . GLU A 1 24 ? -4.251 -16.868 0.497 1.00 0.00 24 GLU A C 7
ATOM 10188 O O . GLU A 1 24 ? -5.316 -17.430 0.240 1.00 0.00 24 GLU A O 7
ATOM 10200 N N . THR A 1 25 ? -4.092 -16.067 1.546 1.00 0.00 25 THR A N 7
ATOM 10201 C CA . THR A 1 25 ? -5.182 -15.799 2.475 1.00 0.00 25 THR A CA 7
ATOM 10202 C C . THR A 1 25 ? -5.808 -14.434 2.210 1.00 0.00 25 THR A C 7
ATOM 10203 O O . THR A 1 25 ? -7.021 -14.319 2.041 1.00 0.00 25 THR A O 7
ATOM 10214 N N . GLY A 1 26 ? -4.971 -13.401 2.173 1.00 0.00 26 GLY A N 7
ATOM 10215 C CA . GLY A 1 26 ? -5.462 -12.058 1.927 1.00 0.00 26 GLY A CA 7
ATOM 10216 C C . GLY A 1 26 ? -4.428 -10.996 2.245 1.00 0.00 26 GLY A C 7
ATOM 10217 O O . GLY A 1 26 ? -3.360 -11.299 2.779 1.00 0.00 26 GLY A O 7
ATOM 10221 N N . LEU A 1 27 ? -4.743 -9.748 1.915 1.00 0.00 27 LEU A N 7
ATOM 10222 C CA . LEU A 1 27 ? -3.832 -8.637 2.167 1.00 0.00 27 LEU A CA 7
ATOM 10223 C C . LEU A 1 27 ? -3.392 -8.615 3.628 1.00 0.00 27 LEU A C 7
ATOM 10224 O O . LEU A 1 27 ? -2.229 -8.869 3.940 1.00 0.00 27 LEU A O 7
ATOM 10240 N N . GLY A 1 28 ? -4.330 -8.310 4.519 1.00 0.00 28 GLY A N 7
ATOM 10241 C CA . GLY A 1 28 ? -4.019 -8.263 5.936 1.00 0.00 28 GLY A CA 7
ATOM 10242 C C . GLY A 1 28 ? -3.000 -7.192 6.270 1.00 0.00 28 GLY A C 7
ATOM 10243 O O . GLY A 1 28 ? -1.996 -7.464 6.931 1.00 0.00 28 GLY A O 7
ATOM 10247 N N . LEU A 1 29 ? -3.254 -5.971 5.813 1.00 0.00 29 LEU A N 7
ATOM 10248 C CA . LEU A 1 29 ? -2.350 -4.855 6.066 1.00 0.00 29 LEU A CA 7
ATOM 10249 C C . LEU A 1 29 ? -3.128 -3.597 6.437 1.00 0.00 29 LEU A C 7
ATOM 10250 O O . LEU A 1 29 ? -4.137 -3.270 5.811 1.00 0.00 29 LEU A O 7
ATOM 10266 N N . LYS A 1 30 ? -2.652 -2.892 7.457 1.00 0.00 30 LYS A N 7
ATOM 10267 C CA . LYS A 1 30 ? -3.299 -1.667 7.910 1.00 0.00 30 LYS A CA 7
ATOM 10268 C C . LYS A 1 30 ? -2.629 -0.440 7.301 1.00 0.00 30 LYS A C 7
ATOM 10269 O O . LYS A 1 30 ? -1.414 -0.418 7.105 1.00 0.00 30 LYS A O 7
ATOM 10288 N N . ILE A 1 31 ? -3.429 0.579 7.004 1.00 0.00 31 ILE A N 7
ATOM 10289 C CA . ILE A 1 31 ? -2.912 1.810 6.419 1.00 0.00 31 ILE A CA 7
ATOM 10290 C C . ILE A 1 31 ? -3.065 2.983 7.382 1.00 0.00 31 ILE A C 7
ATOM 10291 O O . ILE A 1 31 ? -3.844 2.921 8.335 1.00 0.00 31 ILE A O 7
ATOM 10307 N N . LEU A 1 32 ? -2.319 4.052 7.127 1.00 0.00 32 LEU A N 7
ATOM 10308 C CA . LEU A 1 32 ? -2.373 5.241 7.971 1.00 0.00 32 LEU A CA 7
ATOM 10309 C C . LEU A 1 32 ? -2.490 6.504 7.124 1.00 0.00 32 LEU A C 7
ATOM 10310 O O . LEU A 1 32 ? -2.297 6.470 5.909 1.00 0.00 32 LEU A O 7
ATOM 10326 N N . GLY A 1 33 ? -2.805 7.620 7.774 1.00 0.00 33 GLY A N 7
ATOM 10327 C CA . GLY A 1 33 ? -2.941 8.879 7.065 1.00 0.00 33 GLY A CA 7
ATOM 10328 C C . GLY A 1 33 ? -4.320 9.061 6.465 1.00 0.00 33 GLY A C 7
ATOM 10329 O O . GLY A 1 33 ? -5.291 8.462 6.928 1.00 0.00 33 GLY A O 7
ATOM 10333 N N . GLY A 1 34 ? -4.410 9.893 5.431 1.00 0.00 34 GLY A N 7
ATOM 10334 C CA . GLY A 1 34 ? -5.685 10.139 4.785 1.00 0.00 34 GLY A CA 7
ATOM 10335 C C . GLY A 1 34 ? -5.972 11.617 4.611 1.00 0.00 34 GLY A C 7
ATOM 10336 O O . GLY A 1 34 ? -5.818 12.400 5.549 1.00 0.00 34 GLY A O 7
ATOM 10340 N N . ILE A 1 35 ? -6.388 12.000 3.409 1.00 0.00 35 ILE A N 7
ATOM 10341 C CA . ILE A 1 35 ? -6.696 13.394 3.116 1.00 0.00 35 ILE A CA 7
ATOM 10342 C C . ILE A 1 35 ? -7.502 14.028 4.245 1.00 0.00 35 ILE A C 7
ATOM 10343 O O . ILE A 1 35 ? -7.517 15.248 4.401 1.00 0.00 35 ILE A O 7
ATOM 10359 N N . ASN A 1 36 ? -8.170 13.189 5.031 1.00 0.00 36 ASN A N 7
ATOM 10360 C CA . ASN A 1 36 ? -8.978 13.668 6.147 1.00 0.00 36 ASN A CA 7
ATOM 10361 C C . ASN A 1 36 ? -8.248 13.468 7.472 1.00 0.00 36 ASN A C 7
ATOM 10362 O O . ASN A 1 36 ? -8.491 14.187 8.441 1.00 0.00 36 ASN A O 7
ATOM 10373 N N . ARG A 1 37 ? -7.352 12.487 7.505 1.00 0.00 37 ARG A N 7
ATOM 10374 C CA . ARG A 1 37 ? -6.587 12.192 8.711 1.00 0.00 37 ARG A CA 7
ATOM 10375 C C . ARG A 1 37 ? -5.424 13.167 8.868 1.00 0.00 37 ARG A C 7
ATOM 10376 O O . ARG A 1 37 ? -5.205 14.030 8.019 1.00 0.00 37 ARG A O 7
ATOM 10397 N N . ASN A 1 38 ? -4.681 13.023 9.961 1.00 0.00 38 ASN A N 7
ATOM 10398 C CA . ASN A 1 38 ? -3.541 13.891 10.231 1.00 0.00 38 ASN A CA 7
ATOM 10399 C C . ASN A 1 38 ? -2.264 13.316 9.626 1.00 0.00 38 ASN A C 7
ATOM 10400 O O . ASN A 1 38 ? -1.366 14.057 9.228 1.00 0.00 38 ASN A O 7
ATOM 10411 N N . GLU A 1 39 ? -2.192 11.990 9.560 1.00 0.00 39 GLU A N 7
ATOM 10412 C CA . GLU A 1 39 ? -1.025 11.316 9.005 1.00 0.00 39 GLU A CA 7
ATOM 10413 C C . GLU A 1 39 ? -0.991 11.450 7.485 1.00 0.00 39 GLU A C 7
ATOM 10414 O O . GLU A 1 39 ? -0.011 11.080 6.840 1.00 0.00 39 GLU A O 7
ATOM 10426 N N . GLY A 1 40 ? -2.071 11.981 6.919 1.00 0.00 40 GLY A N 7
ATOM 10427 C CA . GLY A 1 40 ? -2.146 12.154 5.481 1.00 0.00 40 GLY A CA 7
ATOM 10428 C C . GLY A 1 40 ? -1.378 13.370 5.002 1.00 0.00 40 GLY A C 7
ATOM 10429 O O . GLY A 1 40 ? -0.529 13.912 5.709 1.00 0.00 40 GLY A O 7
ATOM 10433 N N . PRO A 1 41 ? -1.674 13.815 3.772 1.00 0.00 41 PRO A N 7
ATOM 10434 C CA . PRO A 1 41 ? -2.682 13.177 2.920 1.00 0.00 41 PRO A CA 7
ATOM 10435 C C . PRO A 1 41 ? -2.238 11.806 2.423 1.00 0.00 41 PRO A C 7
ATOM 10436 O O . PRO A 1 41 ? -3.066 10.943 2.127 1.00 0.00 41 PRO A O 7
ATOM 10447 N N . LEU A 1 42 ? -0.927 11.611 2.334 1.00 0.00 42 LEU A N 7
ATOM 10448 C CA . LEU A 1 42 ? -0.372 10.343 1.873 1.00 0.00 42 LEU A CA 7
ATOM 10449 C C . LEU A 1 42 ? -0.773 9.202 2.803 1.00 0.00 42 LEU A C 7
ATOM 10450 O O . LEU A 1 42 ? -1.143 9.428 3.955 1.00 0.00 42 LEU A O 7
ATOM 10466 N N . VAL A 1 43 ? -0.694 7.976 2.296 1.00 0.00 43 VAL A N 7
ATOM 10467 C CA . VAL A 1 43 ? -1.046 6.800 3.082 1.00 0.00 43 VAL A CA 7
ATOM 10468 C C . VAL A 1 43 ? 0.169 5.905 3.305 1.00 0.00 43 VAL A C 7
ATOM 10469 O O . VAL A 1 43 ? 0.948 5.658 2.384 1.00 0.00 43 VAL A O 7
ATOM 10482 N N . TYR A 1 44 ? 0.323 5.422 4.533 1.00 0.00 44 TYR A N 7
ATOM 10483 C CA . TYR A 1 44 ? 1.444 4.556 4.878 1.00 0.00 44 TYR A CA 7
ATOM 10484 C C . TYR A 1 44 ? 0.960 3.299 5.596 1.00 0.00 44 TYR A C 7
ATOM 10485 O O . TYR A 1 44 ? -0.086 3.306 6.245 1.00 0.00 44 TYR A O 7
ATOM 10503 N N . ILE A 1 45 ? 1.731 2.223 5.474 1.00 0.00 45 ILE A N 7
ATOM 10504 C CA . ILE A 1 45 ? 1.383 0.960 6.112 1.00 0.00 45 ILE A CA 7
ATOM 10505 C C . ILE A 1 45 ? 1.351 1.101 7.630 1.00 0.00 45 ILE A C 7
ATOM 10506 O O . ILE A 1 45 ? 2.392 1.081 8.289 1.00 0.00 45 ILE A O 7
ATOM 10522 N N . HIS A 1 46 ? 0.149 1.242 8.181 1.00 0.00 46 HIS A N 7
ATOM 10523 C CA . HIS A 1 46 ? -0.019 1.384 9.623 1.00 0.00 46 HIS A CA 7
ATOM 10524 C C . HIS A 1 46 ? 0.658 0.235 10.365 1.00 0.00 46 HIS A C 7
ATOM 10525 O O . HIS A 1 46 ? 1.467 0.457 11.264 1.00 0.00 46 HIS A O 7
ATOM 10540 N N . GLU A 1 47 ? 0.320 -0.992 9.981 1.00 0.00 47 GLU A N 7
ATOM 10541 C CA . GLU A 1 47 ? 0.894 -2.174 10.611 1.00 0.00 47 GLU A CA 7
ATOM 10542 C C . GLU A 1 47 ? 0.372 -3.449 9.955 1.00 0.00 47 GLU A C 7
ATOM 10543 O O . GLU A 1 47 ? -0.837 -3.660 9.857 1.00 0.00 47 GLU A O 7
ATOM 10555 N N . VAL A 1 48 ? 1.293 -4.296 9.505 1.00 0.00 48 VAL A N 7
ATOM 10556 C CA . VAL A 1 48 ? 0.927 -5.550 8.858 1.00 0.00 48 VAL A CA 7
ATOM 10557 C C . VAL A 1 48 ? 0.481 -6.587 9.882 1.00 0.00 48 VAL A C 7
ATOM 10558 O O . VAL A 1 48 ? 1.304 -7.303 10.454 1.00 0.00 48 VAL A O 7
ATOM 10571 N N . ILE A 1 49 ? -0.826 -6.663 10.109 1.00 0.00 49 ILE A N 7
ATOM 10572 C CA . ILE A 1 49 ? -1.382 -7.614 11.064 1.00 0.00 49 ILE A CA 7
ATOM 10573 C C . ILE A 1 49 ? -0.692 -8.970 10.953 1.00 0.00 49 ILE A C 7
ATOM 10574 O O . ILE A 1 49 ? -0.421 -9.469 9.861 1.00 0.00 49 ILE A O 7
ATOM 10590 N N . PRO A 1 50 ? -0.403 -9.583 12.111 1.00 0.00 50 PRO A N 7
ATOM 10591 C CA . PRO A 1 50 ? 0.256 -10.891 12.171 1.00 0.00 50 PRO A CA 7
ATOM 10592 C C . PRO A 1 50 ? -0.649 -12.019 11.687 1.00 0.00 50 PRO A C 7
ATOM 10593 O O . PRO A 1 50 ? -1.589 -12.413 12.376 1.00 0.00 50 PRO A O 7
ATOM 10604 N N . GLY A 1 51 ? -0.358 -12.535 10.496 1.00 0.00 51 GLY A N 7
ATOM 10605 C CA . GLY A 1 51 ? -1.155 -13.613 9.941 1.00 0.00 51 GLY A CA 7
ATOM 10606 C C . GLY A 1 51 ? -1.672 -13.296 8.552 1.00 0.00 51 GLY A C 7
ATOM 10607 O O . GLY A 1 51 ? -2.637 -13.902 8.088 1.00 0.00 51 GLY A O 7
ATOM 10611 N N . GLY A 1 52 ? -1.028 -12.342 7.886 1.00 0.00 52 GLY A N 7
ATOM 10612 C CA . GLY A 1 52 ? -1.444 -11.960 6.549 1.00 0.00 52 GLY A CA 7
ATOM 10613 C C . GLY A 1 52 ? -0.528 -12.515 5.477 1.00 0.00 52 GLY A C 7
ATOM 10614 O O . GLY A 1 52 ? 0.287 -13.398 5.743 1.00 0.00 52 GLY A O 7
ATOM 10618 N N . ASP A 1 53 ? -0.662 -11.997 4.261 1.00 0.00 53 ASP A N 7
ATOM 10619 C CA . ASP A 1 53 ? 0.160 -12.446 3.143 1.00 0.00 53 ASP A CA 7
ATOM 10620 C C . ASP A 1 53 ? 1.532 -11.779 3.175 1.00 0.00 53 ASP A C 7
ATOM 10621 O O . ASP A 1 53 ? 2.561 -12.448 3.074 1.00 0.00 53 ASP A O 7
ATOM 10630 N N . CYS A 1 54 ? 1.538 -10.458 3.315 1.00 0.00 54 CYS A N 7
ATOM 10631 C CA . CYS A 1 54 ? 2.784 -9.700 3.359 1.00 0.00 54 CYS A CA 7
ATOM 10632 C C . CYS A 1 54 ? 3.572 -10.021 4.625 1.00 0.00 54 CYS A C 7
ATOM 10633 O O . CYS A 1 54 ? 4.784 -10.229 4.577 1.00 0.00 54 CYS A O 7
ATOM 10641 N N . TYR A 1 55 ? 2.875 -10.058 5.755 1.00 0.00 55 TYR A N 7
ATOM 10642 C CA . TYR A 1 55 ? 3.510 -10.349 7.035 1.00 0.00 55 TYR A CA 7
ATOM 10643 C C . TYR A 1 55 ? 4.574 -11.431 6.881 1.00 0.00 55 TYR A C 7
ATOM 10644 O O . TYR A 1 55 ? 5.729 -11.243 7.264 1.00 0.00 55 TYR A O 7
ATOM 10662 N N . LYS A 1 56 ? 4.176 -12.567 6.318 1.00 0.00 56 LYS A N 7
ATOM 10663 C CA . LYS A 1 56 ? 5.093 -13.681 6.110 1.00 0.00 56 LYS A CA 7
ATOM 10664 C C . LYS A 1 56 ? 6.166 -13.320 5.088 1.00 0.00 56 LYS A C 7
ATOM 10665 O O . LYS A 1 56 ? 7.344 -13.625 5.275 1.00 0.00 56 LYS A O 7
ATOM 10684 N N . ASP A 1 57 ? 5.751 -12.667 4.007 1.00 0.00 57 ASP A N 7
ATOM 10685 C CA . ASP A 1 57 ? 6.677 -12.262 2.956 1.00 0.00 57 ASP A CA 7
ATOM 10686 C C . ASP A 1 57 ? 7.837 -11.457 3.534 1.00 0.00 57 ASP A C 7
ATOM 10687 O O . ASP A 1 57 ? 9.001 -11.817 3.365 1.00 0.00 57 ASP A O 7
ATOM 10696 N N . GLY A 1 58 ? 7.510 -10.364 4.217 1.00 0.00 58 GLY A N 7
ATOM 10697 C CA . GLY A 1 58 ? 8.535 -9.525 4.809 1.00 0.00 58 GLY A CA 7
ATOM 10698 C C . GLY A 1 58 ? 8.985 -8.416 3.878 1.00 0.00 58 GLY A C 7
ATOM 10699 O O . GLY A 1 58 ? 9.451 -7.369 4.329 1.00 0.00 58 GLY A O 7
ATOM 10703 N N . ARG A 1 59 ? 8.847 -8.645 2.576 1.00 0.00 59 ARG A N 7
ATOM 10704 C CA . ARG A 1 59 ? 9.245 -7.659 1.580 1.00 0.00 59 ARG A CA 7
ATOM 10705 C C . ARG A 1 59 ? 8.696 -6.279 1.931 1.00 0.00 59 ARG A C 7
ATOM 10706 O O . ARG A 1 59 ? 9.289 -5.256 1.585 1.00 0.00 59 ARG A O 7
ATOM 10727 N N . LEU A 1 60 ? 7.560 -6.258 2.620 1.00 0.00 60 LEU A N 7
ATOM 10728 C CA . LEU A 1 60 ? 6.930 -5.004 3.018 1.00 0.00 60 LEU A CA 7
ATOM 10729 C C . LEU A 1 60 ? 7.004 -4.813 4.530 1.00 0.00 60 LEU A C 7
ATOM 10730 O O . LEU A 1 60 ? 7.410 -5.717 5.262 1.00 0.00 60 LEU A O 7
ATOM 10746 N N . LYS A 1 61 ? 6.609 -3.632 4.992 1.00 0.00 61 LYS A N 7
ATOM 10747 C CA . LYS A 1 61 ? 6.627 -3.322 6.416 1.00 0.00 61 LYS A CA 7
ATOM 10748 C C . LYS A 1 61 ? 5.912 -2.004 6.696 1.00 0.00 61 LYS A C 7
ATOM 10749 O O . LYS A 1 61 ? 5.617 -1.226 5.788 1.00 0.00 61 LYS A O 7
ATOM 10768 N N . PRO A 1 62 ? 5.627 -1.745 7.980 1.00 0.00 62 PRO A N 7
ATOM 10769 C CA . PRO A 1 62 ? 4.944 -0.520 8.409 1.00 0.00 62 PRO A CA 7
ATOM 10770 C C . PRO A 1 62 ? 5.822 0.717 8.252 1.00 0.00 62 PRO A C 7
ATOM 10771 O O . PRO A 1 62 ? 7.029 0.668 8.486 1.00 0.00 62 PRO A O 7
ATOM 10782 N N . GLY A 1 63 ? 5.207 1.827 7.855 1.00 0.00 63 GLY A N 7
ATOM 10783 C CA . GLY A 1 63 ? 5.948 3.062 7.675 1.00 0.00 63 GLY A CA 7
ATOM 10784 C C . GLY A 1 63 ? 6.220 3.367 6.215 1.00 0.00 63 GLY A C 7
ATOM 10785 O O . GLY A 1 63 ? 6.679 4.457 5.877 1.00 0.00 63 GLY A O 7
ATOM 10789 N N . ASP A 1 64 ? 5.937 2.401 5.348 1.00 0.00 64 ASP A N 7
ATOM 10790 C CA . ASP A 1 64 ? 6.155 2.571 3.916 1.00 0.00 64 ASP A CA 7
ATOM 10791 C C . ASP A 1 64 ? 4.929 3.187 3.250 1.00 0.00 64 ASP A C 7
ATOM 10792 O O . ASP A 1 64 ? 3.824 2.655 3.350 1.00 0.00 64 ASP A O 7
ATOM 10801 N N . GLN A 1 65 ? 5.133 4.311 2.571 1.00 0.00 65 GLN A N 7
ATOM 10802 C CA . GLN A 1 65 ? 4.044 5.001 1.890 1.00 0.00 65 GLN A CA 7
ATOM 10803 C C . GLN A 1 65 ? 3.502 4.159 0.739 1.00 0.00 65 GLN A C 7
ATOM 10804 O O . GLN A 1 65 ? 4.222 3.853 -0.212 1.00 0.00 65 GLN A O 7
ATOM 10818 N N . LEU A 1 66 ? 2.230 3.788 0.831 1.00 0.00 66 LEU A N 7
ATOM 10819 C CA . LEU A 1 66 ? 1.591 2.981 -0.203 1.00 0.00 66 LEU A CA 7
ATOM 10820 C C . LEU A 1 66 ? 1.198 3.841 -1.399 1.00 0.00 66 LEU A C 7
ATOM 10821 O O . LEU A 1 66 ? 1.044 5.057 -1.279 1.00 0.00 66 LEU A O 7
ATOM 10837 N N . VAL A 1 67 ? 1.034 3.202 -2.553 1.00 0.00 67 VAL A N 7
ATOM 10838 C CA . VAL A 1 67 ? 0.655 3.907 -3.771 1.00 0.00 67 VAL A CA 7
ATOM 10839 C C . VAL A 1 67 ? -0.665 3.382 -4.322 1.00 0.00 67 VAL A C 7
ATOM 10840 O O . VAL A 1 67 ? -1.599 4.147 -4.561 1.00 0.00 67 VAL A O 7
ATOM 10853 N N . SER A 1 68 ? -0.736 2.069 -4.522 1.00 0.00 68 SER A N 7
ATOM 10854 C CA . SER A 1 68 ? -1.942 1.441 -5.049 1.00 0.00 68 SER A CA 7
ATOM 10855 C C . SER A 1 68 ? -1.959 -0.052 -4.731 1.00 0.00 68 SER A C 7
ATOM 10856 O O . SER A 1 68 ? -0.921 -0.712 -4.747 1.00 0.00 68 SER A O 7
ATOM 10864 N N . ILE A 1 69 ? -3.146 -0.575 -4.444 1.00 0.00 69 ILE A N 7
ATOM 10865 C CA . ILE A 1 69 ? -3.300 -1.989 -4.124 1.00 0.00 69 ILE A CA 7
ATOM 10866 C C . ILE A 1 69 ? -4.242 -2.676 -5.106 1.00 0.00 69 ILE A C 7
ATOM 10867 O O . ILE A 1 69 ? -5.347 -2.198 -5.360 1.00 0.00 69 ILE A O 7
ATOM 10883 N N . ASN A 1 70 ? -3.797 -3.801 -5.656 1.00 0.00 70 ASN A N 7
ATOM 10884 C CA . ASN A 1 70 ? -4.600 -4.555 -6.611 1.00 0.00 70 ASN A CA 7
ATOM 10885 C C . ASN A 1 70 ? -4.744 -3.792 -7.924 1.00 0.00 70 ASN A C 7
ATOM 10886 O O . ASN A 1 70 ? -4.179 -4.180 -8.946 1.00 0.00 70 ASN A O 7
ATOM 10897 N N . LYS A 1 71 ? -5.505 -2.703 -7.889 1.00 0.00 71 LYS A N 7
ATOM 10898 C CA . LYS A 1 71 ? -5.723 -1.882 -9.074 1.00 0.00 71 LYS A CA 7
ATOM 10899 C C . LYS A 1 71 ? -6.459 -0.595 -8.717 1.00 0.00 71 LYS A C 7
ATOM 10900 O O . LYS A 1 71 ? -7.233 -0.070 -9.516 1.00 0.00 71 LYS A O 7
ATOM 10919 N N . GLU A 1 72 ? -6.211 -0.092 -7.511 1.00 0.00 72 GLU A N 7
ATOM 10920 C CA . GLU A 1 72 ? -6.850 1.135 -7.050 1.00 0.00 72 GLU A CA 7
ATOM 10921 C C . GLU A 1 72 ? -5.809 2.205 -6.733 1.00 0.00 72 GLU A C 7
ATOM 10922 O O . GLU A 1 72 ? -4.607 1.943 -6.758 1.00 0.00 72 GLU A O 7
ATOM 10934 N N . SER A 1 73 ? -6.281 3.411 -6.434 1.00 0.00 73 SER A N 7
ATOM 10935 C CA . SER A 1 73 ? -5.392 4.523 -6.116 1.00 0.00 73 SER A CA 7
ATOM 10936 C C . SER A 1 73 ? -5.586 4.977 -4.673 1.00 0.00 73 SER A C 7
ATOM 10937 O O . SER A 1 73 ? -6.701 5.282 -4.251 1.00 0.00 73 SER A O 7
ATOM 10945 N N . MET A 1 74 ? -4.491 5.019 -3.920 1.00 0.00 74 MET A N 7
ATOM 10946 C CA . MET A 1 74 ? -4.539 5.437 -2.524 1.00 0.00 74 MET A CA 7
ATOM 10947 C C . MET A 1 74 ? -4.039 6.869 -2.368 1.00 0.00 74 MET A C 7
ATOM 10948 O O . MET A 1 74 ? -4.326 7.531 -1.370 1.00 0.00 74 MET A O 7
ATOM 10962 N N . ILE A 1 75 ? -3.289 7.340 -3.358 1.00 0.00 75 ILE A N 7
ATOM 10963 C CA . ILE A 1 75 ? -2.750 8.695 -3.330 1.00 0.00 75 ILE A CA 7
ATOM 10964 C C . ILE A 1 75 ? -3.864 9.732 -3.429 1.00 0.00 75 ILE A C 7
ATOM 10965 O O . ILE A 1 75 ? -4.653 9.723 -4.373 1.00 0.00 75 ILE A O 7
ATOM 10981 N N . GLY A 1 76 ? -3.920 10.627 -2.447 1.00 0.00 76 GLY A N 7
ATOM 10982 C CA . GLY A 1 76 ? -4.939 11.660 -2.443 1.00 0.00 76 GLY A CA 7
ATOM 10983 C C . GLY A 1 76 ? -6.338 11.094 -2.297 1.00 0.00 76 GLY A C 7
ATOM 10984 O O . GLY A 1 76 ? -7.285 11.594 -2.904 1.00 0.00 76 GLY A O 7
ATOM 10988 N N . VAL A 1 77 ? -6.469 10.046 -1.489 1.00 0.00 77 VAL A N 7
ATOM 10989 C CA . VAL A 1 77 ? -7.762 9.410 -1.265 1.00 0.00 77 VAL A CA 7
ATOM 10990 C C . VAL A 1 77 ? -8.142 9.444 0.211 1.00 0.00 77 VAL A C 7
ATOM 10991 O O . VAL A 1 77 ? -7.307 9.724 1.071 1.00 0.00 77 VAL A O 7
ATOM 11004 N N . SER A 1 78 ? -9.408 9.155 0.497 1.00 0.00 78 SER A N 7
ATOM 11005 C CA . SER A 1 78 ? -9.900 9.155 1.869 1.00 0.00 78 SER A CA 7
ATOM 11006 C C . SER A 1 78 ? -9.395 7.932 2.628 1.00 0.00 78 SER A C 7
ATOM 11007 O O . SER A 1 78 ? -9.429 6.812 2.117 1.00 0.00 78 SER A O 7
ATOM 11015 N N . PHE A 1 79 ? -8.926 8.154 3.851 1.00 0.00 79 PHE A N 7
ATOM 11016 C CA . PHE A 1 79 ? -8.412 7.071 4.681 1.00 0.00 79 PHE A CA 7
ATOM 11017 C C . PHE A 1 79 ? -9.282 5.824 4.548 1.00 0.00 79 PHE A C 7
ATOM 11018 O O . PHE A 1 79 ? -8.795 4.751 4.193 1.00 0.00 79 PHE A O 7
ATOM 11035 N N . GLU A 1 80 ? -10.571 5.976 4.837 1.00 0.00 80 GLU A N 7
ATOM 11036 C CA . GLU A 1 80 ? -11.508 4.862 4.751 1.00 0.00 80 GLU A CA 7
ATOM 11037 C C . GLU A 1 80 ? -11.398 4.161 3.400 1.00 0.00 80 GLU A C 7
ATOM 11038 O O . GLU A 1 80 ? -11.336 2.934 3.329 1.00 0.00 80 GLU A O 7
ATOM 11050 N N . GLU A 1 81 ? -11.375 4.951 2.330 1.00 0.00 81 GLU A N 7
ATOM 11051 C CA . GLU A 1 81 ? -11.274 4.406 0.982 1.00 0.00 81 GLU A CA 7
ATOM 11052 C C . GLU A 1 81 ? -10.057 3.495 0.852 1.00 0.00 81 GLU A C 7
ATOM 11053 O O . GLU A 1 81 ? -10.185 2.311 0.541 1.00 0.00 81 GLU A O 7
ATOM 11065 N N . ALA A 1 82 ? -8.877 4.056 1.093 1.00 0.00 82 ALA A N 7
ATOM 11066 C CA . ALA A 1 82 ? -7.637 3.295 1.005 1.00 0.00 82 ALA A CA 7
ATOM 11067 C C . ALA A 1 82 ? -7.717 2.017 1.834 1.00 0.00 82 ALA A C 7
ATOM 11068 O O . ALA A 1 82 ? -7.354 0.937 1.367 1.00 0.00 82 ALA A O 7
ATOM 11075 N N . LYS A 1 83 ? -8.195 2.146 3.067 1.00 0.00 83 LYS A N 7
ATOM 11076 C CA . LYS A 1 83 ? -8.324 1.002 3.962 1.00 0.00 83 LYS A CA 7
ATOM 11077 C C . LYS A 1 83 ? -9.552 0.170 3.607 1.00 0.00 83 LYS A C 7
ATOM 11078 O O . LYS A 1 83 ? -9.732 -0.937 4.115 1.00 0.00 83 LYS A O 7
ATOM 11097 N N . SER A 1 84 ? -10.394 0.709 2.731 1.00 0.00 84 SER A N 7
ATOM 11098 C CA . SER A 1 84 ? -11.606 0.016 2.309 1.00 0.00 84 SER A CA 7
ATOM 11099 C C . SER A 1 84 ? -11.320 -0.916 1.137 1.00 0.00 84 SER A C 7
ATOM 11100 O O . SER A 1 84 ? -11.920 -1.985 1.019 1.00 0.00 84 SER A O 7
ATOM 11108 N N . ILE A 1 85 ? -10.398 -0.504 0.273 1.00 0.00 85 ILE A N 7
ATOM 11109 C CA . ILE A 1 85 ? -10.031 -1.302 -0.890 1.00 0.00 85 ILE A CA 7
ATOM 11110 C C . ILE A 1 85 ? -9.361 -2.607 -0.472 1.00 0.00 85 ILE A C 7
ATOM 11111 O O . ILE A 1 85 ? -9.775 -3.690 -0.887 1.00 0.00 85 ILE A O 7
ATOM 11127 N N . ILE A 1 86 ? -8.325 -2.495 0.352 1.00 0.00 86 ILE A N 7
ATOM 11128 C CA . ILE A 1 86 ? -7.600 -3.666 0.829 1.00 0.00 86 ILE A CA 7
ATOM 11129 C C . ILE A 1 86 ? -8.551 -4.695 1.432 1.00 0.00 86 ILE A C 7
ATOM 11130 O O . ILE A 1 86 ? -8.575 -5.854 1.016 1.00 0.00 86 ILE A O 7
ATOM 11146 N N . THR A 1 87 ? -9.335 -4.262 2.414 1.00 0.00 87 THR A N 7
ATOM 11147 C CA . THR A 1 87 ? -10.290 -5.144 3.074 1.00 0.00 87 THR A CA 7
ATOM 11148 C C . THR A 1 87 ? -11.201 -5.827 2.060 1.00 0.00 87 THR A C 7
ATOM 11149 O O . THR A 1 87 ? -11.720 -6.914 2.312 1.00 0.00 87 THR A O 7
ATOM 11160 N N . ARG A 1 88 ? -11.389 -5.182 0.914 1.00 0.00 88 ARG A N 7
ATOM 11161 C CA . ARG A 1 88 ? -12.239 -5.727 -0.138 1.00 0.00 88 ARG A CA 7
ATOM 11162 C C . ARG A 1 88 ? -11.469 -6.731 -0.993 1.00 0.00 88 ARG A C 7
ATOM 11163 O O . ARG A 1 88 ? -11.829 -7.905 -1.064 1.00 0.00 88 ARG A O 7
ATOM 11184 N N . ALA A 1 89 ? -10.409 -6.258 -1.640 1.00 0.00 89 ALA A N 7
ATOM 11185 C CA . ALA A 1 89 ? -9.588 -7.114 -2.488 1.00 0.00 89 ALA A CA 7
ATOM 11186 C C . ALA A 1 89 ? -10.444 -8.132 -3.233 1.00 0.00 89 ALA A C 7
ATOM 11187 O O . ALA A 1 89 ? -11.636 -7.916 -3.451 1.00 0.00 89 ALA A O 7
ATOM 11194 N N . LYS A 1 90 ? -9.829 -9.244 -3.621 1.00 0.00 90 LYS A N 7
ATOM 11195 C CA . LYS A 1 90 ? -10.534 -10.298 -4.341 1.00 0.00 90 LYS A CA 7
ATOM 11196 C C . LYS A 1 90 ? -10.329 -11.650 -3.665 1.00 0.00 90 LYS A C 7
ATOM 11197 O O . LYS A 1 90 ? -11.239 -12.478 -3.622 1.00 0.00 90 LYS A O 7
ATOM 11216 N N . LEU A 1 91 ? -9.128 -11.867 -3.139 1.00 0.00 91 LEU A N 7
ATOM 11217 C CA . LEU A 1 91 ? -8.804 -13.118 -2.463 1.00 0.00 91 LEU A CA 7
ATOM 11218 C C . LEU A 1 91 ? -9.596 -14.279 -3.057 1.00 0.00 91 LEU A C 7
ATOM 11219 O O . LEU A 1 91 ? -10.359 -14.945 -2.357 1.00 0.00 91 LEU A O 7
ATOM 11235 N N . ARG A 1 92 ? -9.408 -14.516 -4.351 1.00 0.00 92 ARG A N 7
ATOM 11236 C CA . ARG A 1 92 ? -10.104 -15.596 -5.039 1.00 0.00 92 ARG A CA 7
ATOM 11237 C C . ARG A 1 92 ? -9.696 -15.657 -6.508 1.00 0.00 92 ARG A C 7
ATOM 11238 O O . ARG A 1 92 ? -10.516 -15.949 -7.379 1.00 0.00 92 ARG A O 7
ATOM 11259 N N . SER A 1 93 ? -8.424 -15.380 -6.776 1.00 0.00 93 SER A N 7
ATOM 11260 C CA . SER A 1 93 ? -7.908 -15.399 -8.139 1.00 0.00 93 SER A CA 7
ATOM 11261 C C . SER A 1 93 ? -6.630 -16.229 -8.225 1.00 0.00 93 SER A C 7
ATOM 11262 O O . SER A 1 93 ? -6.263 -16.921 -7.277 1.00 0.00 93 SER A O 7
ATOM 11270 N N . GLU A 1 94 ? -5.959 -16.154 -9.370 1.00 0.00 94 GLU A N 7
ATOM 11271 C CA . GLU A 1 94 ? -4.723 -16.899 -9.580 1.00 0.00 94 GLU A CA 7
ATOM 11272 C C . GLU A 1 94 ? -3.512 -15.972 -9.521 1.00 0.00 94 GLU A C 7
ATOM 11273 O O . GLU A 1 94 ? -2.376 -16.425 -9.384 1.00 0.00 94 GLU A O 7
ATOM 11285 N N . SER A 1 95 ? -3.764 -14.671 -9.626 1.00 0.00 95 SER A N 7
ATOM 11286 C CA . SER A 1 95 ? -2.695 -13.680 -9.589 1.00 0.00 95 SER A CA 7
ATOM 11287 C C . SER A 1 95 ? -2.440 -13.210 -8.161 1.00 0.00 95 SER A C 7
ATOM 11288 O O . SER A 1 95 ? -3.359 -13.056 -7.357 1.00 0.00 95 SER A O 7
ATOM 11296 N N . PRO A 1 96 ? -1.160 -12.976 -7.836 1.00 0.00 96 PRO A N 7
ATOM 11297 C CA . PRO A 1 96 ? -0.751 -12.520 -6.504 1.00 0.00 96 PRO A CA 7
ATOM 11298 C C . PRO A 1 96 ? -1.187 -11.085 -6.224 1.00 0.00 96 PRO A C 7
ATOM 11299 O O . PRO A 1 96 ? -1.894 -10.474 -7.025 1.00 0.00 96 PRO A O 7
ATOM 11310 N N . TRP A 1 97 ? -0.759 -10.554 -5.084 1.00 0.00 97 TRP A N 7
ATOM 11311 C CA . TRP A 1 97 ? -1.105 -9.191 -4.699 1.00 0.00 97 TRP A CA 7
ATOM 11312 C C . TRP A 1 97 ? -0.153 -8.186 -5.340 1.00 0.00 97 TRP A C 7
ATOM 11313 O O . TRP A 1 97 ? 1.064 -8.360 -5.301 1.00 0.00 97 TRP A O 7
ATOM 11334 N N . GLU A 1 98 ? -0.717 -7.136 -5.929 1.00 0.00 98 GLU A N 7
ATOM 11335 C CA . GLU A 1 98 ? 0.084 -6.105 -6.578 1.00 0.00 98 GLU A CA 7
ATOM 11336 C C . GLU A 1 98 ? 0.435 -4.990 -5.597 1.00 0.00 98 GLU A C 7
ATOM 11337 O O . GLU A 1 98 ? -0.359 -4.077 -5.369 1.00 0.00 98 GLU A O 7
ATOM 11349 N N . ILE A 1 99 ? 1.629 -5.072 -5.020 1.00 0.00 99 ILE A N 7
ATOM 11350 C CA . ILE A 1 99 ? 2.085 -4.071 -4.064 1.00 0.00 99 ILE A CA 7
ATOM 11351 C C . ILE A 1 99 ? 2.880 -2.971 -4.758 1.00 0.00 99 ILE A C 7
ATOM 11352 O O . ILE A 1 99 ? 3.822 -3.245 -5.501 1.00 0.00 99 ILE A O 7
ATOM 11368 N N . ALA A 1 100 ? 2.495 -1.723 -4.509 1.00 0.00 100 ALA A N 7
ATOM 11369 C CA . ALA A 1 100 ? 3.174 -0.580 -5.107 1.00 0.00 100 ALA A CA 7
ATOM 11370 C C . ALA A 1 100 ? 3.475 0.488 -4.062 1.00 0.00 100 ALA A C 7
ATOM 11371 O O . ALA A 1 100 ? 2.568 1.154 -3.562 1.00 0.00 100 ALA A O 7
ATOM 11378 N N . PHE A 1 101 ? 4.753 0.646 -3.735 1.00 0.00 101 PHE A N 7
ATOM 11379 C CA . PHE A 1 101 ? 5.174 1.633 -2.747 1.00 0.00 101 PHE A CA 7
ATOM 11380 C C . PHE A 1 101 ? 6.536 2.218 -3.108 1.00 0.00 101 PHE A C 7
ATOM 11381 O O . PHE A 1 101 ? 7.087 1.925 -4.169 1.00 0.00 101 PHE A O 7
ATOM 11398 N N . ILE A 1 102 ? 7.072 3.046 -2.218 1.00 0.00 102 ILE A N 7
ATOM 11399 C CA . ILE A 1 102 ? 8.369 3.671 -2.442 1.00 0.00 102 ILE A CA 7
ATOM 11400 C C . ILE A 1 102 ? 9.430 3.084 -1.516 1.00 0.00 102 ILE A C 7
ATOM 11401 O O . ILE A 1 102 ? 9.336 3.202 -0.294 1.00 0.00 102 ILE A O 7
ATOM 11417 N N . ARG A 1 103 ? 10.439 2.453 -2.107 1.00 0.00 103 ARG A N 7
ATOM 11418 C CA . ARG A 1 103 ? 11.518 1.848 -1.336 1.00 0.00 103 ARG A CA 7
ATOM 11419 C C . ARG A 1 103 ? 12.792 2.682 -1.437 1.00 0.00 103 ARG A C 7
ATOM 11420 O O . ARG A 1 103 ? 13.405 2.772 -2.500 1.00 0.00 103 ARG A O 7
ATOM 11441 N N . SER A 1 104 ? 13.184 3.291 -0.322 1.00 0.00 104 SER A N 7
ATOM 11442 C CA . SER A 1 104 ? 14.382 4.121 -0.285 1.00 0.00 104 SER A CA 7
ATOM 11443 C C . SER A 1 104 ? 14.934 4.217 1.134 1.00 0.00 104 SER A C 7
ATOM 11444 O O . SER A 1 104 ? 14.434 4.984 1.956 1.00 0.00 104 SER A O 7
ATOM 11452 N N . GLY A 1 105 ? 15.969 3.430 1.414 1.00 0.00 105 GLY A N 7
ATOM 11453 C CA . GLY A 1 105 ? 16.572 3.440 2.734 1.00 0.00 105 GLY A CA 7
ATOM 11454 C C . GLY A 1 105 ? 17.223 4.769 3.064 1.00 0.00 105 GLY A C 7
ATOM 11455 O O . GLY A 1 105 ? 17.297 5.672 2.231 1.00 0.00 105 GLY A O 7
ATOM 11459 N N . PRO A 1 106 ? 17.708 4.902 4.307 1.00 0.00 106 PRO A N 7
ATOM 11460 C CA . PRO A 1 106 ? 18.364 6.127 4.774 1.00 0.00 106 PRO A CA 7
ATOM 11461 C C . PRO A 1 106 ? 19.722 6.345 4.115 1.00 0.00 106 PRO A C 7
ATOM 11462 O O . PRO A 1 106 ? 20.468 7.249 4.493 1.00 0.00 106 PRO A O 7
ATOM 11473 N N . SER A 1 107 ? 20.036 5.513 3.128 1.00 0.00 107 SER A N 7
ATOM 11474 C CA . SER A 1 107 ? 21.306 5.613 2.418 1.00 0.00 107 SER A CA 7
ATOM 11475 C C . SER A 1 107 ? 22.450 5.080 3.275 1.00 0.00 107 SER A C 7
ATOM 11476 O O . SER A 1 107 ? 23.000 5.797 4.111 1.00 0.00 107 SER A O 7
ATOM 11484 N N . SER A 1 108 ? 22.804 3.817 3.060 1.00 0.00 108 SER A N 7
ATOM 11485 C CA . SER A 1 108 ? 23.880 3.185 3.815 1.00 0.00 108 SER A CA 7
ATOM 11486 C C . SER A 1 108 ? 24.997 4.183 4.107 1.00 0.00 108 SER A C 7
ATOM 11487 O O . SER A 1 108 ? 25.445 4.315 5.245 1.00 0.00 108 SER A O 7
ATOM 11495 N N . GLY A 1 109 ? 25.442 4.884 3.068 1.00 0.00 109 GLY A N 7
ATOM 11496 C CA . GLY A 1 109 ? 26.503 5.860 3.232 1.00 0.00 109 GLY A CA 7
ATOM 11497 C C . GLY A 1 109 ? 26.016 7.283 3.043 1.00 0.00 109 GLY A C 7
ATOM 11498 O O . GLY A 1 109 ? 26.685 8.234 3.445 1.00 0.00 109 GLY A O 7
ATOM 11502 N N . GLY A 1 1 ? -9.661 19.653 -12.041 1.00 0.00 1 GLY A N 8
ATOM 11503 C CA . GLY A 1 1 ? -10.484 20.545 -12.836 1.00 0.00 1 GLY A CA 8
ATOM 11504 C C . GLY A 1 1 ? -9.707 21.736 -13.361 1.00 0.00 1 GLY A C 8
ATOM 11505 O O . GLY A 1 1 ? -9.406 21.814 -14.552 1.00 0.00 1 GLY A O 8
ATOM 11509 N N . SER A 1 2 ? -9.383 22.669 -12.471 1.00 0.00 2 SER A N 8
ATOM 11510 C CA . SER A 1 2 ? -8.642 23.865 -12.852 1.00 0.00 2 SER A CA 8
ATOM 11511 C C . SER A 1 2 ? -7.220 23.510 -13.278 1.00 0.00 2 SER A C 8
ATOM 11512 O O . SER A 1 2 ? -6.710 24.031 -14.270 1.00 0.00 2 SER A O 8
ATOM 11520 N N . SER A 1 3 ? -6.587 22.620 -12.521 1.00 0.00 3 SER A N 8
ATOM 11521 C CA . SER A 1 3 ? -5.223 22.198 -12.816 1.00 0.00 3 SER A CA 8
ATOM 11522 C C . SER A 1 3 ? -5.161 21.457 -14.149 1.00 0.00 3 SER A C 8
ATOM 11523 O O . SER A 1 3 ? -5.304 20.236 -14.201 1.00 0.00 3 SER A O 8
ATOM 11531 N N . GLY A 1 4 ? -4.945 22.206 -15.226 1.00 0.00 4 GLY A N 8
ATOM 11532 C CA . GLY A 1 4 ? -4.868 21.605 -16.544 1.00 0.00 4 GLY A CA 8
ATOM 11533 C C . GLY A 1 4 ? -3.528 21.843 -17.212 1.00 0.00 4 GLY A C 8
ATOM 11534 O O . GLY A 1 4 ? -3.449 22.520 -18.237 1.00 0.00 4 GLY A O 8
ATOM 11538 N N . SER A 1 5 ? -2.471 21.287 -16.629 1.00 0.00 5 SER A N 8
ATOM 11539 C CA . SER A 1 5 ? -1.126 21.446 -17.171 1.00 0.00 5 SER A CA 8
ATOM 11540 C C . SER A 1 5 ? -0.775 20.290 -18.102 1.00 0.00 5 SER A C 8
ATOM 11541 O O . SER A 1 5 ? -1.018 19.126 -17.783 1.00 0.00 5 SER A O 8
ATOM 11549 N N . SER A 1 6 ? -0.202 20.620 -19.255 1.00 0.00 6 SER A N 8
ATOM 11550 C CA . SER A 1 6 ? 0.180 19.610 -20.236 1.00 0.00 6 SER A CA 8
ATOM 11551 C C . SER A 1 6 ? 1.058 18.538 -19.598 1.00 0.00 6 SER A C 8
ATOM 11552 O O . SER A 1 6 ? 2.226 18.777 -19.294 1.00 0.00 6 SER A O 8
ATOM 11560 N N . GLY A 1 7 ? 0.485 17.355 -19.398 1.00 0.00 7 GLY A N 8
ATOM 11561 C CA . GLY A 1 7 ? 1.229 16.263 -18.797 1.00 0.00 7 GLY A CA 8
ATOM 11562 C C . GLY A 1 7 ? 0.528 15.682 -17.585 1.00 0.00 7 GLY A C 8
ATOM 11563 O O . GLY A 1 7 ? -0.700 15.620 -17.540 1.00 0.00 7 GLY A O 8
ATOM 11567 N N . SER A 1 8 ? 1.311 15.252 -16.600 1.00 0.00 8 SER A N 8
ATOM 11568 C CA . SER A 1 8 ? 0.758 14.667 -15.384 1.00 0.00 8 SER A CA 8
ATOM 11569 C C . SER A 1 8 ? 0.889 15.632 -14.210 1.00 0.00 8 SER A C 8
ATOM 11570 O O . SER A 1 8 ? 1.876 16.355 -14.074 1.00 0.00 8 SER A O 8
ATOM 11578 N N . PRO A 1 9 ? -0.131 15.644 -13.339 1.00 0.00 9 PRO A N 8
ATOM 11579 C CA . PRO A 1 9 ? -0.154 16.514 -12.159 1.00 0.00 9 PRO A CA 8
ATOM 11580 C C . PRO A 1 9 ? 0.867 16.093 -11.108 1.00 0.00 9 PRO A C 8
ATOM 11581 O O . PRO A 1 9 ? 1.647 16.913 -10.622 1.00 0.00 9 PRO A O 8
ATOM 11592 N N . LEU A 1 10 ? 0.857 14.811 -10.761 1.00 0.00 10 LEU A N 8
ATOM 11593 C CA . LEU A 1 10 ? 1.783 14.280 -9.767 1.00 0.00 10 LEU A CA 8
ATOM 11594 C C . LEU A 1 10 ? 2.888 13.466 -10.432 1.00 0.00 10 LEU A C 8
ATOM 11595 O O . LEU A 1 10 ? 2.658 12.790 -11.435 1.00 0.00 10 LEU A O 8
ATOM 11611 N N . ASP A 1 11 ? 4.088 13.533 -9.866 1.00 0.00 11 ASP A N 8
ATOM 11612 C CA . ASP A 1 11 ? 5.229 12.800 -10.402 1.00 0.00 11 ASP A CA 8
ATOM 11613 C C . ASP A 1 11 ? 5.794 11.838 -9.361 1.00 0.00 11 ASP A C 8
ATOM 11614 O O . ASP A 1 11 ? 6.660 12.206 -8.567 1.00 0.00 11 ASP A O 8
ATOM 11623 N N . ARG A 1 12 ? 5.298 10.605 -9.371 1.00 0.00 12 ARG A N 8
ATOM 11624 C CA . ARG A 1 12 ? 5.752 9.592 -8.427 1.00 0.00 12 ARG A CA 8
ATOM 11625 C C . ARG A 1 12 ? 7.262 9.676 -8.222 1.00 0.00 12 ARG A C 8
ATOM 11626 O O . ARG A 1 12 ? 8.012 9.930 -9.165 1.00 0.00 12 ARG A O 8
ATOM 11647 N N . ASP A 1 13 ? 7.699 9.461 -6.987 1.00 0.00 13 ASP A N 8
ATOM 11648 C CA . ASP A 1 13 ? 9.119 9.512 -6.659 1.00 0.00 13 ASP A CA 8
ATOM 11649 C C . ASP A 1 13 ? 9.908 8.515 -7.502 1.00 0.00 13 ASP A C 8
ATOM 11650 O O . ASP A 1 13 ? 9.362 7.555 -8.046 1.00 0.00 13 ASP A O 8
ATOM 11659 N N . PRO A 1 14 ? 11.225 8.747 -7.616 1.00 0.00 14 PRO A N 8
ATOM 11660 C CA . PRO A 1 14 ? 12.116 7.881 -8.393 1.00 0.00 14 PRO A CA 8
ATOM 11661 C C . PRO A 1 14 ? 12.313 6.517 -7.740 1.00 0.00 14 PRO A C 8
ATOM 11662 O O . PRO A 1 14 ? 12.528 5.516 -8.423 1.00 0.00 14 PRO A O 8
ATOM 11673 N N . ALA A 1 15 ? 12.239 6.485 -6.413 1.00 0.00 15 ALA A N 8
ATOM 11674 C CA . ALA A 1 15 ? 12.406 5.243 -5.668 1.00 0.00 15 ALA A CA 8
ATOM 11675 C C . ALA A 1 15 ? 11.111 4.439 -5.644 1.00 0.00 15 ALA A C 8
ATOM 11676 O O . ALA A 1 15 ? 10.958 3.514 -4.846 1.00 0.00 15 ALA A O 8
ATOM 11683 N N . PHE A 1 16 ? 10.181 4.797 -6.523 1.00 0.00 16 PHE A N 8
ATOM 11684 C CA . PHE A 1 16 ? 8.898 4.109 -6.601 1.00 0.00 16 PHE A CA 8
ATOM 11685 C C . PHE A 1 16 ? 9.073 2.689 -7.130 1.00 0.00 16 PHE A C 8
ATOM 11686 O O . PHE A 1 16 ? 9.311 2.484 -8.321 1.00 0.00 16 PHE A O 8
ATOM 11703 N N . ARG A 1 17 ? 8.955 1.711 -6.238 1.00 0.00 17 ARG A N 8
ATOM 11704 C CA . ARG A 1 17 ? 9.102 0.311 -6.614 1.00 0.00 17 ARG A CA 8
ATOM 11705 C C . ARG A 1 17 ? 7.795 -0.448 -6.408 1.00 0.00 17 ARG A C 8
ATOM 11706 O O . ARG A 1 17 ? 7.016 -0.131 -5.509 1.00 0.00 17 ARG A O 8
ATOM 11727 N N . VAL A 1 18 ? 7.560 -1.452 -7.248 1.00 0.00 18 VAL A N 8
ATOM 11728 C CA . VAL A 1 18 ? 6.347 -2.256 -7.158 1.00 0.00 18 VAL A CA 8
ATOM 11729 C C . VAL A 1 18 ? 6.678 -3.721 -6.894 1.00 0.00 18 VAL A C 8
ATOM 11730 O O . VAL A 1 18 ? 7.544 -4.300 -7.550 1.00 0.00 18 VAL A O 8
ATOM 11743 N N . ILE A 1 19 ? 5.982 -4.315 -5.931 1.00 0.00 19 ILE A N 8
ATOM 11744 C CA . ILE A 1 19 ? 6.201 -5.713 -5.582 1.00 0.00 19 ILE A CA 8
ATOM 11745 C C . ILE A 1 19 ? 4.887 -6.486 -5.562 1.00 0.00 19 ILE A C 8
ATOM 11746 O O . ILE A 1 19 ? 3.806 -5.897 -5.515 1.00 0.00 19 ILE A O 8
ATOM 11762 N N . THR A 1 20 ? 4.986 -7.812 -5.596 1.00 0.00 20 THR A N 8
ATOM 11763 C CA . THR A 1 20 ? 3.806 -8.667 -5.582 1.00 0.00 20 THR A CA 8
ATOM 11764 C C . THR A 1 20 ? 3.913 -9.733 -4.497 1.00 0.00 20 THR A C 8
ATOM 11765 O O . THR A 1 20 ? 4.893 -10.475 -4.437 1.00 0.00 20 THR A O 8
ATOM 11776 N N . VAL A 1 21 ? 2.898 -9.805 -3.642 1.00 0.00 21 VAL A N 8
ATOM 11777 C CA . VAL A 1 21 ? 2.878 -10.782 -2.560 1.00 0.00 21 VAL A CA 8
ATOM 11778 C C . VAL A 1 21 ? 1.946 -11.943 -2.886 1.00 0.00 21 VAL A C 8
ATOM 11779 O O . VAL A 1 21 ? 0.864 -11.749 -3.441 1.00 0.00 21 VAL A O 8
ATOM 11792 N N . THR A 1 22 ? 2.372 -13.153 -2.537 1.00 0.00 22 THR A N 8
ATOM 11793 C CA . THR A 1 22 ? 1.577 -14.347 -2.793 1.00 0.00 22 THR A CA 8
ATOM 11794 C C . THR A 1 22 ? 0.255 -14.301 -2.034 1.00 0.00 22 THR A C 8
ATOM 11795 O O . THR A 1 22 ? 0.231 -14.363 -0.805 1.00 0.00 22 THR A O 8
ATOM 11806 N N . LYS A 1 23 ? -0.843 -14.192 -2.774 1.00 0.00 23 LYS A N 8
ATOM 11807 C CA . LYS A 1 23 ? -2.170 -14.140 -2.171 1.00 0.00 23 LYS A CA 8
ATOM 11808 C C . LYS A 1 23 ? -2.664 -15.539 -1.821 1.00 0.00 23 LYS A C 8
ATOM 11809 O O . LYS A 1 23 ? -2.987 -16.332 -2.705 1.00 0.00 23 LYS A O 8
ATOM 11828 N N . GLU A 1 24 ? -2.722 -15.835 -0.526 1.00 0.00 24 GLU A N 8
ATOM 11829 C CA . GLU A 1 24 ? -3.178 -17.139 -0.060 1.00 0.00 24 GLU A CA 8
ATOM 11830 C C . GLU A 1 24 ? -4.448 -17.005 0.776 1.00 0.00 24 GLU A C 8
ATOM 11831 O O . GLU A 1 24 ? -5.433 -17.707 0.547 1.00 0.00 24 GLU A O 8
ATOM 11843 N N . THR A 1 25 ? -4.417 -16.097 1.747 1.00 0.00 25 THR A N 8
ATOM 11844 C CA . THR A 1 25 ? -5.563 -15.871 2.618 1.00 0.00 25 THR A CA 8
ATOM 11845 C C . THR A 1 25 ? -6.154 -14.483 2.400 1.00 0.00 25 THR A C 8
ATOM 11846 O O . THR A 1 25 ? -7.369 -14.325 2.293 1.00 0.00 25 THR A O 8
ATOM 11857 N N . GLY A 1 26 ? -5.285 -13.478 2.335 1.00 0.00 26 GLY A N 8
ATOM 11858 C CA . GLY A 1 26 ? -5.741 -12.116 2.130 1.00 0.00 26 GLY A CA 8
ATOM 11859 C C . GLY A 1 26 ? -4.666 -11.092 2.434 1.00 0.00 26 GLY A C 8
ATOM 11860 O O . GLY A 1 26 ? -3.604 -11.433 2.958 1.00 0.00 26 GLY A O 8
ATOM 11864 N N . LEU A 1 27 ? -4.938 -9.835 2.104 1.00 0.00 27 LEU A N 8
ATOM 11865 C CA . LEU A 1 27 ? -3.984 -8.757 2.344 1.00 0.00 27 LEU A CA 8
ATOM 11866 C C . LEU A 1 27 ? -3.544 -8.734 3.805 1.00 0.00 27 LEU A C 8
ATOM 11867 O O . LEU A 1 27 ? -2.413 -9.092 4.129 1.00 0.00 27 LEU A O 8
ATOM 11883 N N . GLY A 1 28 ? -4.449 -8.312 4.683 1.00 0.00 28 GLY A N 8
ATOM 11884 C CA . GLY A 1 28 ? -4.136 -8.252 6.099 1.00 0.00 28 GLY A CA 8
ATOM 11885 C C . GLY A 1 28 ? -3.119 -7.176 6.423 1.00 0.00 28 GLY A C 8
ATOM 11886 O O . GLY A 1 28 ? -2.168 -7.414 7.169 1.00 0.00 28 GLY A O 8
ATOM 11890 N N . LEU A 1 29 ? -3.317 -5.989 5.862 1.00 0.00 29 LEU A N 8
ATOM 11891 C CA . LEU A 1 29 ? -2.409 -4.871 6.094 1.00 0.00 29 LEU A CA 8
ATOM 11892 C C . LEU A 1 29 ? -3.175 -3.630 6.540 1.00 0.00 29 LEU A C 8
ATOM 11893 O O . LEU A 1 29 ? -4.217 -3.295 5.977 1.00 0.00 29 LEU A O 8
ATOM 11909 N N . LYS A 1 30 ? -2.650 -2.950 7.554 1.00 0.00 30 LYS A N 8
ATOM 11910 C CA . LYS A 1 30 ? -3.282 -1.744 8.074 1.00 0.00 30 LYS A CA 8
ATOM 11911 C C . LYS A 1 30 ? -2.648 -0.494 7.471 1.00 0.00 30 LYS A C 8
ATOM 11912 O O . LYS A 1 30 ? -1.424 -0.386 7.389 1.00 0.00 30 LYS A O 8
ATOM 11931 N N . ILE A 1 31 ? -3.487 0.447 7.052 1.00 0.00 31 ILE A N 8
ATOM 11932 C CA . ILE A 1 31 ? -3.008 1.689 6.460 1.00 0.00 31 ILE A CA 8
ATOM 11933 C C . ILE A 1 31 ? -3.165 2.856 7.428 1.00 0.00 31 ILE A C 8
ATOM 11934 O O . ILE A 1 31 ? -3.947 2.789 8.377 1.00 0.00 31 ILE A O 8
ATOM 11950 N N . LEU A 1 32 ? -2.418 3.927 7.181 1.00 0.00 32 LEU A N 8
ATOM 11951 C CA . LEU A 1 32 ? -2.475 5.112 8.030 1.00 0.00 32 LEU A CA 8
ATOM 11952 C C . LEU A 1 32 ? -2.486 6.384 7.189 1.00 0.00 32 LEU A C 8
ATOM 11953 O O . LEU A 1 32 ? -1.868 6.444 6.127 1.00 0.00 32 LEU A O 8
ATOM 11969 N N . GLY A 1 33 ? -3.193 7.401 7.673 1.00 0.00 33 GLY A N 8
ATOM 11970 C CA . GLY A 1 33 ? -3.270 8.660 6.954 1.00 0.00 33 GLY A CA 8
ATOM 11971 C C . GLY A 1 33 ? -4.657 8.931 6.407 1.00 0.00 33 GLY A C 8
ATOM 11972 O O . GLY A 1 33 ? -5.647 8.404 6.914 1.00 0.00 33 GLY A O 8
ATOM 11976 N N . GLY A 1 34 ? -4.731 9.759 5.368 1.00 0.00 34 GLY A N 8
ATOM 11977 C CA . GLY A 1 34 ? -6.012 10.087 4.771 1.00 0.00 34 GLY A CA 8
ATOM 11978 C C . GLY A 1 34 ? -6.231 11.582 4.652 1.00 0.00 34 GLY A C 8
ATOM 11979 O O . GLY A 1 34 ? -6.029 12.324 5.614 1.00 0.00 34 GLY A O 8
ATOM 11983 N N . ILE A 1 35 ? -6.643 12.026 3.469 1.00 0.00 35 ILE A N 8
ATOM 11984 C CA . ILE A 1 35 ? -6.888 13.442 3.229 1.00 0.00 35 ILE A CA 8
ATOM 11985 C C . ILE A 1 35 ? -7.590 14.088 4.418 1.00 0.00 35 ILE A C 8
ATOM 11986 O O . ILE A 1 35 ? -7.358 15.255 4.730 1.00 0.00 35 ILE A O 8
ATOM 12002 N N . ASN A 1 36 ? -8.450 13.320 5.080 1.00 0.00 36 ASN A N 8
ATOM 12003 C CA . ASN A 1 36 ? -9.186 13.818 6.237 1.00 0.00 36 ASN A CA 8
ATOM 12004 C C . ASN A 1 36 ? -8.429 13.526 7.529 1.00 0.00 36 ASN A C 8
ATOM 12005 O O . ASN A 1 36 ? -8.490 14.300 8.484 1.00 0.00 36 ASN A O 8
ATOM 12016 N N . ARG A 1 37 ? -7.716 12.404 7.550 1.00 0.00 37 ARG A N 8
ATOM 12017 C CA . ARG A 1 37 ? -6.948 12.009 8.725 1.00 0.00 37 ARG A CA 8
ATOM 12018 C C . ARG A 1 37 ? -5.790 12.973 8.966 1.00 0.00 37 ARG A C 8
ATOM 12019 O O . ARG A 1 37 ? -5.514 13.846 8.144 1.00 0.00 37 ARG A O 8
ATOM 12040 N N . ASN A 1 38 ? -5.117 12.809 10.100 1.00 0.00 38 ASN A N 8
ATOM 12041 C CA . ASN A 1 38 ? -3.989 13.665 10.451 1.00 0.00 38 ASN A CA 8
ATOM 12042 C C . ASN A 1 38 ? -2.685 13.102 9.892 1.00 0.00 38 ASN A C 8
ATOM 12043 O O . ASN A 1 38 ? -1.743 13.846 9.623 1.00 0.00 38 ASN A O 8
ATOM 12054 N N . GLU A 1 39 ? -2.640 11.785 9.722 1.00 0.00 39 GLU A N 8
ATOM 12055 C CA . GLU A 1 39 ? -1.452 11.123 9.196 1.00 0.00 39 GLU A CA 8
ATOM 12056 C C . GLU A 1 39 ? -1.323 11.351 7.692 1.00 0.00 39 GLU A C 8
ATOM 12057 O O . GLU A 1 39 ? -0.251 11.175 7.116 1.00 0.00 39 GLU A O 8
ATOM 12069 N N . GLY A 1 40 ? -2.427 11.742 7.062 1.00 0.00 40 GLY A N 8
ATOM 12070 C CA . GLY A 1 40 ? -2.418 11.986 5.632 1.00 0.00 40 GLY A CA 8
ATOM 12071 C C . GLY A 1 40 ? -1.733 13.289 5.270 1.00 0.00 40 GLY A C 8
ATOM 12072 O O . GLY A 1 40 ? -0.980 13.860 6.060 1.00 0.00 40 GLY A O 8
ATOM 12076 N N . PRO A 1 41 ? -1.991 13.779 4.049 1.00 0.00 41 PRO A N 8
ATOM 12077 C CA . PRO A 1 41 ? -2.884 13.108 3.099 1.00 0.00 41 PRO A CA 8
ATOM 12078 C C . PRO A 1 41 ? -2.289 11.812 2.561 1.00 0.00 41 PRO A C 8
ATOM 12079 O O . PRO A 1 41 ? -3.000 10.977 2.000 1.00 0.00 41 PRO A O 8
ATOM 12090 N N . LEU A 1 42 ? -0.983 11.649 2.735 1.00 0.00 42 LEU A N 8
ATOM 12091 C CA . LEU A 1 42 ? -0.292 10.452 2.266 1.00 0.00 42 LEU A CA 8
ATOM 12092 C C . LEU A 1 42 ? -0.757 9.219 3.034 1.00 0.00 42 LEU A C 8
ATOM 12093 O O . LEU A 1 42 ? -1.240 9.323 4.162 1.00 0.00 42 LEU A O 8
ATOM 12109 N N . VAL A 1 43 ? -0.607 8.052 2.416 1.00 0.00 43 VAL A N 8
ATOM 12110 C CA . VAL A 1 43 ? -1.009 6.798 3.043 1.00 0.00 43 VAL A CA 8
ATOM 12111 C C . VAL A 1 43 ? 0.196 5.897 3.290 1.00 0.00 43 VAL A C 8
ATOM 12112 O O . VAL A 1 43 ? 0.957 5.593 2.371 1.00 0.00 43 VAL A O 8
ATOM 12125 N N . TYR A 1 44 ? 0.363 5.471 4.537 1.00 0.00 44 TYR A N 8
ATOM 12126 C CA . TYR A 1 44 ? 1.476 4.606 4.906 1.00 0.00 44 TYR A CA 8
ATOM 12127 C C . TYR A 1 44 ? 0.973 3.305 5.526 1.00 0.00 44 TYR A C 8
ATOM 12128 O O . TYR A 1 44 ? -0.212 3.167 5.829 1.00 0.00 44 TYR A O 8
ATOM 12146 N N . ILE A 1 45 ? 1.884 2.355 5.712 1.00 0.00 45 ILE A N 8
ATOM 12147 C CA . ILE A 1 45 ? 1.534 1.067 6.297 1.00 0.00 45 ILE A CA 8
ATOM 12148 C C . ILE A 1 45 ? 1.386 1.173 7.811 1.00 0.00 45 ILE A C 8
ATOM 12149 O O . ILE A 1 45 ? 2.375 1.159 8.545 1.00 0.00 45 ILE A O 8
ATOM 12165 N N . HIS A 1 46 ? 0.144 1.277 8.273 1.00 0.00 46 HIS A N 8
ATOM 12166 C CA . HIS A 1 46 ? -0.135 1.382 9.701 1.00 0.00 46 HIS A CA 8
ATOM 12167 C C . HIS A 1 46 ? 0.540 0.250 10.471 1.00 0.00 46 HIS A C 8
ATOM 12168 O O . HIS A 1 46 ? 1.274 0.491 11.428 1.00 0.00 46 HIS A O 8
ATOM 12183 N N . GLU A 1 47 ? 0.284 -0.983 10.046 1.00 0.00 47 GLU A N 8
ATOM 12184 C CA . GLU A 1 47 ? 0.865 -2.151 10.697 1.00 0.00 47 GLU A CA 8
ATOM 12185 C C . GLU A 1 47 ? 0.460 -3.434 9.977 1.00 0.00 47 GLU A C 8
ATOM 12186 O O . GLU A 1 47 ? -0.721 -3.671 9.726 1.00 0.00 47 GLU A O 8
ATOM 12198 N N . VAL A 1 48 ? 1.450 -4.257 9.646 1.00 0.00 48 VAL A N 8
ATOM 12199 C CA . VAL A 1 48 ? 1.198 -5.516 8.955 1.00 0.00 48 VAL A CA 8
ATOM 12200 C C . VAL A 1 48 ? 0.787 -6.609 9.935 1.00 0.00 48 VAL A C 8
ATOM 12201 O O . VAL A 1 48 ? 1.635 -7.273 10.532 1.00 0.00 48 VAL A O 8
ATOM 12214 N N . ILE A 1 49 ? -0.520 -6.790 10.097 1.00 0.00 49 ILE A N 8
ATOM 12215 C CA . ILE A 1 49 ? -1.044 -7.803 11.004 1.00 0.00 49 ILE A CA 8
ATOM 12216 C C . ILE A 1 49 ? -0.286 -9.119 10.855 1.00 0.00 49 ILE A C 8
ATOM 12217 O O . ILE A 1 49 ? 0.009 -9.572 9.749 1.00 0.00 49 ILE A O 8
ATOM 12233 N N . PRO A 1 50 ? 0.035 -9.749 11.995 1.00 0.00 50 PRO A N 8
ATOM 12234 C CA . PRO A 1 50 ? 0.759 -11.023 12.017 1.00 0.00 50 PRO A CA 8
ATOM 12235 C C . PRO A 1 50 ? -0.087 -12.181 11.500 1.00 0.00 50 PRO A C 8
ATOM 12236 O O . PRO A 1 50 ? -0.993 -12.655 12.185 1.00 0.00 50 PRO A O 8
ATOM 12247 N N . GLY A 1 51 ? 0.214 -12.633 10.287 1.00 0.00 51 GLY A N 8
ATOM 12248 C CA . GLY A 1 51 ? -0.529 -13.733 9.699 1.00 0.00 51 GLY A CA 8
ATOM 12249 C C . GLY A 1 51 ? -1.180 -13.355 8.383 1.00 0.00 51 GLY A C 8
ATOM 12250 O O . GLY A 1 51 ? -2.198 -13.929 7.999 1.00 0.00 51 GLY A O 8
ATOM 12254 N N . GLY A 1 52 ? -0.592 -12.384 7.691 1.00 0.00 52 GLY A N 8
ATOM 12255 C CA . GLY A 1 52 ? -1.136 -11.945 6.419 1.00 0.00 52 GLY A CA 8
ATOM 12256 C C . GLY A 1 52 ? -0.214 -12.254 5.257 1.00 0.00 52 GLY A C 8
ATOM 12257 O O . GLY A 1 52 ? 0.797 -12.936 5.422 1.00 0.00 52 GLY A O 8
ATOM 12261 N N . ASP A 1 53 ? -0.563 -11.752 4.077 1.00 0.00 53 ASP A N 8
ATOM 12262 C CA . ASP A 1 53 ? 0.241 -11.979 2.882 1.00 0.00 53 ASP A CA 8
ATOM 12263 C C . ASP A 1 53 ? 1.576 -11.246 2.978 1.00 0.00 53 ASP A C 8
ATOM 12264 O O . ASP A 1 53 ? 2.635 -11.833 2.753 1.00 0.00 53 ASP A O 8
ATOM 12273 N N . CYS A 1 54 ? 1.517 -9.962 3.311 1.00 0.00 54 CYS A N 8
ATOM 12274 C CA . CYS A 1 54 ? 2.721 -9.148 3.435 1.00 0.00 54 CYS A CA 8
ATOM 12275 C C . CYS A 1 54 ? 3.595 -9.641 4.584 1.00 0.00 54 CYS A C 8
ATOM 12276 O O . CYS A 1 54 ? 4.805 -9.803 4.432 1.00 0.00 54 CYS A O 8
ATOM 12284 N N . TYR A 1 55 ? 2.973 -9.875 5.734 1.00 0.00 55 TYR A N 8
ATOM 12285 C CA . TYR A 1 55 ? 3.694 -10.345 6.912 1.00 0.00 55 TYR A CA 8
ATOM 12286 C C . TYR A 1 55 ? 4.716 -11.412 6.534 1.00 0.00 55 TYR A C 8
ATOM 12287 O O . TYR A 1 55 ? 5.924 -11.187 6.608 1.00 0.00 55 TYR A O 8
ATOM 12305 N N . LYS A 1 56 ? 4.222 -12.577 6.127 1.00 0.00 56 LYS A N 8
ATOM 12306 C CA . LYS A 1 56 ? 5.090 -13.681 5.735 1.00 0.00 56 LYS A CA 8
ATOM 12307 C C . LYS A 1 56 ? 6.162 -13.211 4.757 1.00 0.00 56 LYS A C 8
ATOM 12308 O O . LYS A 1 56 ? 7.296 -13.688 4.788 1.00 0.00 56 LYS A O 8
ATOM 12327 N N . ASP A 1 57 ? 5.795 -12.272 3.892 1.00 0.00 57 ASP A N 8
ATOM 12328 C CA . ASP A 1 57 ? 6.726 -11.735 2.906 1.00 0.00 57 ASP A CA 8
ATOM 12329 C C . ASP A 1 57 ? 7.862 -10.979 3.588 1.00 0.00 57 ASP A C 8
ATOM 12330 O O . ASP A 1 57 ? 9.021 -11.387 3.522 1.00 0.00 57 ASP A O 8
ATOM 12339 N N . GLY A 1 58 ? 7.522 -9.873 4.243 1.00 0.00 58 GLY A N 8
ATOM 12340 C CA . GLY A 1 58 ? 8.524 -9.076 4.926 1.00 0.00 58 GLY A CA 8
ATOM 12341 C C . GLY A 1 58 ? 9.010 -7.912 4.086 1.00 0.00 58 GLY A C 8
ATOM 12342 O O . GLY A 1 58 ? 9.402 -6.874 4.620 1.00 0.00 58 GLY A O 8
ATOM 12346 N N . ARG A 1 59 ? 8.987 -8.083 2.769 1.00 0.00 59 ARG A N 8
ATOM 12347 C CA . ARG A 1 59 ? 9.431 -7.039 1.854 1.00 0.00 59 ARG A CA 8
ATOM 12348 C C . ARG A 1 59 ? 8.949 -5.668 2.319 1.00 0.00 59 ARG A C 8
ATOM 12349 O O . ARG A 1 59 ? 9.709 -4.698 2.321 1.00 0.00 59 ARG A O 8
ATOM 12370 N N . LEU A 1 60 ? 7.682 -5.594 2.712 1.00 0.00 60 LEU A N 8
ATOM 12371 C CA . LEU A 1 60 ? 7.098 -4.341 3.179 1.00 0.00 60 LEU A CA 8
ATOM 12372 C C . LEU A 1 60 ? 7.180 -4.235 4.698 1.00 0.00 60 LEU A C 8
ATOM 12373 O O . LEU A 1 60 ? 7.497 -5.208 5.383 1.00 0.00 60 LEU A O 8
ATOM 12389 N N . LYS A 1 61 ? 6.890 -3.048 5.220 1.00 0.00 61 LYS A N 8
ATOM 12390 C CA . LYS A 1 61 ? 6.927 -2.814 6.658 1.00 0.00 61 LYS A CA 8
ATOM 12391 C C . LYS A 1 61 ? 6.104 -1.585 7.031 1.00 0.00 61 LYS A C 8
ATOM 12392 O O . LYS A 1 61 ? 5.762 -0.757 6.186 1.00 0.00 61 LYS A O 8
ATOM 12411 N N . PRO A 1 62 ? 5.777 -1.461 8.326 1.00 0.00 62 PRO A N 8
ATOM 12412 C CA . PRO A 1 62 ? 4.992 -0.336 8.840 1.00 0.00 62 PRO A CA 8
ATOM 12413 C C . PRO A 1 62 ? 5.769 0.976 8.810 1.00 0.00 62 PRO A C 8
ATOM 12414 O O . PRO A 1 62 ? 6.875 1.066 9.342 1.00 0.00 62 PRO A O 8
ATOM 12425 N N . GLY A 1 63 ? 5.183 1.992 8.183 1.00 0.00 63 GLY A N 8
ATOM 12426 C CA . GLY A 1 63 ? 5.836 3.285 8.095 1.00 0.00 63 GLY A CA 8
ATOM 12427 C C . GLY A 1 63 ? 6.140 3.685 6.665 1.00 0.00 63 GLY A C 8
ATOM 12428 O O . GLY A 1 63 ? 6.406 4.854 6.383 1.00 0.00 63 GLY A O 8
ATOM 12432 N N . ASP A 1 64 ? 6.102 2.714 5.760 1.00 0.00 64 ASP A N 8
ATOM 12433 C CA . ASP A 1 64 ? 6.375 2.971 4.350 1.00 0.00 64 ASP A CA 8
ATOM 12434 C C . ASP A 1 64 ? 5.169 3.612 3.670 1.00 0.00 64 ASP A C 8
ATOM 12435 O O . ASP A 1 64 ? 4.033 3.434 4.107 1.00 0.00 64 ASP A O 8
ATOM 12444 N N . GLN A 1 65 ? 5.427 4.357 2.601 1.00 0.00 65 GLN A N 8
ATOM 12445 C CA . GLN A 1 65 ? 4.362 5.026 1.862 1.00 0.00 65 GLN A CA 8
ATOM 12446 C C . GLN A 1 65 ? 3.865 4.153 0.715 1.00 0.00 65 GLN A C 8
ATOM 12447 O O . GLN A 1 65 ? 4.635 3.769 -0.166 1.00 0.00 65 GLN A O 8
ATOM 12461 N N . LEU A 1 66 ? 2.573 3.843 0.731 1.00 0.00 66 LEU A N 8
ATOM 12462 C CA . LEU A 1 66 ? 1.972 3.015 -0.309 1.00 0.00 66 LEU A CA 8
ATOM 12463 C C . LEU A 1 66 ? 1.668 3.841 -1.555 1.00 0.00 66 LEU A C 8
ATOM 12464 O O . LEU A 1 66 ? 1.832 5.061 -1.559 1.00 0.00 66 LEU A O 8
ATOM 12480 N N . VAL A 1 67 ? 1.223 3.167 -2.611 1.00 0.00 67 VAL A N 8
ATOM 12481 C CA . VAL A 1 67 ? 0.892 3.839 -3.863 1.00 0.00 67 VAL A CA 8
ATOM 12482 C C . VAL A 1 67 ? -0.413 3.307 -4.444 1.00 0.00 67 VAL A C 8
ATOM 12483 O O . VAL A 1 67 ? -1.293 4.077 -4.828 1.00 0.00 67 VAL A O 8
ATOM 12496 N N . SER A 1 68 ? -0.531 1.984 -4.505 1.00 0.00 68 SER A N 8
ATOM 12497 C CA . SER A 1 68 ? -1.728 1.348 -5.042 1.00 0.00 68 SER A CA 8
ATOM 12498 C C . SER A 1 68 ? -1.783 -0.125 -4.651 1.00 0.00 68 SER A C 8
ATOM 12499 O O . SER A 1 68 ? -0.752 -0.790 -4.547 1.00 0.00 68 SER A O 8
ATOM 12507 N N . ILE A 1 69 ? -2.993 -0.629 -4.434 1.00 0.00 69 ILE A N 8
ATOM 12508 C CA . ILE A 1 69 ? -3.184 -2.023 -4.055 1.00 0.00 69 ILE A CA 8
ATOM 12509 C C . ILE A 1 69 ? -4.046 -2.758 -5.076 1.00 0.00 69 ILE A C 8
ATOM 12510 O O . ILE A 1 69 ? -5.158 -2.332 -5.386 1.00 0.00 69 ILE A O 8
ATOM 12526 N N . ASN A 1 70 ? -3.525 -3.866 -5.594 1.00 0.00 70 ASN A N 8
ATOM 12527 C CA . ASN A 1 70 ? -4.248 -4.661 -6.580 1.00 0.00 70 ASN A CA 8
ATOM 12528 C C . ASN A 1 70 ? -4.284 -3.953 -7.930 1.00 0.00 70 ASN A C 8
ATOM 12529 O O . ASN A 1 70 ? -3.713 -4.431 -8.911 1.00 0.00 70 ASN A O 8
ATOM 12540 N N . LYS A 1 71 ? -4.960 -2.809 -7.975 1.00 0.00 71 LYS A N 8
ATOM 12541 C CA . LYS A 1 71 ? -5.070 -2.032 -9.204 1.00 0.00 71 LYS A CA 8
ATOM 12542 C C . LYS A 1 71 ? -5.847 -0.742 -8.963 1.00 0.00 71 LYS A C 8
ATOM 12543 O O . LYS A 1 71 ? -6.521 -0.237 -9.861 1.00 0.00 71 LYS A O 8
ATOM 12562 N N . GLU A 1 72 ? -5.746 -0.213 -7.748 1.00 0.00 72 GLU A N 8
ATOM 12563 C CA . GLU A 1 72 ? -6.439 1.019 -7.392 1.00 0.00 72 GLU A CA 8
ATOM 12564 C C . GLU A 1 72 ? -5.444 2.134 -7.082 1.00 0.00 72 GLU A C 8
ATOM 12565 O O . GLU A 1 72 ? -4.238 1.973 -7.269 1.00 0.00 72 GLU A O 8
ATOM 12577 N N . SER A 1 73 ? -5.959 3.264 -6.608 1.00 0.00 73 SER A N 8
ATOM 12578 C CA . SER A 1 73 ? -5.117 4.407 -6.276 1.00 0.00 73 SER A CA 8
ATOM 12579 C C . SER A 1 73 ? -5.141 4.682 -4.776 1.00 0.00 73 SER A C 8
ATOM 12580 O O . SER A 1 73 ? -6.177 4.545 -4.125 1.00 0.00 73 SER A O 8
ATOM 12588 N N . MET A 1 74 ? -3.992 5.072 -4.233 1.00 0.00 74 MET A N 8
ATOM 12589 C CA . MET A 1 74 ? -3.881 5.369 -2.809 1.00 0.00 74 MET A CA 8
ATOM 12590 C C . MET A 1 74 ? -3.504 6.829 -2.586 1.00 0.00 74 MET A C 8
ATOM 12591 O O . MET A 1 74 ? -3.923 7.445 -1.605 1.00 0.00 74 MET A O 8
ATOM 12605 N N . ILE A 1 75 ? -2.712 7.378 -3.501 1.00 0.00 75 ILE A N 8
ATOM 12606 C CA . ILE A 1 75 ? -2.280 8.767 -3.402 1.00 0.00 75 ILE A CA 8
ATOM 12607 C C . ILE A 1 75 ? -3.474 9.716 -3.416 1.00 0.00 75 ILE A C 8
ATOM 12608 O O . ILE A 1 75 ? -4.353 9.613 -4.271 1.00 0.00 75 ILE A O 8
ATOM 12624 N N . GLY A 1 76 ? -3.498 10.642 -2.462 1.00 0.00 76 GLY A N 8
ATOM 12625 C CA . GLY A 1 76 ? -4.587 11.598 -2.383 1.00 0.00 76 GLY A CA 8
ATOM 12626 C C . GLY A 1 76 ? -5.944 10.926 -2.324 1.00 0.00 76 GLY A C 8
ATOM 12627 O O . GLY A 1 76 ? -6.841 11.253 -3.102 1.00 0.00 76 GLY A O 8
ATOM 12631 N N . VAL A 1 77 ? -6.097 9.983 -1.400 1.00 0.00 77 VAL A N 8
ATOM 12632 C CA . VAL A 1 77 ? -7.355 9.263 -1.243 1.00 0.00 77 VAL A CA 8
ATOM 12633 C C . VAL A 1 77 ? -7.876 9.372 0.185 1.00 0.00 77 VAL A C 8
ATOM 12634 O O . VAL A 1 77 ? -7.184 9.871 1.073 1.00 0.00 77 VAL A O 8
ATOM 12647 N N . SER A 1 78 ? -9.101 8.902 0.400 1.00 0.00 78 SER A N 8
ATOM 12648 C CA . SER A 1 78 ? -9.717 8.950 1.720 1.00 0.00 78 SER A CA 8
ATOM 12649 C C . SER A 1 78 ? -9.263 7.770 2.575 1.00 0.00 78 SER A C 8
ATOM 12650 O O . SER A 1 78 ? -9.180 6.638 2.097 1.00 0.00 78 SER A O 8
ATOM 12658 N N . PHE A 1 79 ? -8.971 8.043 3.842 1.00 0.00 79 PHE A N 8
ATOM 12659 C CA . PHE A 1 79 ? -8.524 7.005 4.764 1.00 0.00 79 PHE A CA 8
ATOM 12660 C C . PHE A 1 79 ? -9.347 5.732 4.589 1.00 0.00 79 PHE A C 8
ATOM 12661 O O . PHE A 1 79 ? -8.814 4.681 4.233 1.00 0.00 79 PHE A O 8
ATOM 12678 N N . GLU A 1 80 ? -10.648 5.835 4.843 1.00 0.00 80 GLU A N 8
ATOM 12679 C CA . GLU A 1 80 ? -11.543 4.691 4.716 1.00 0.00 80 GLU A CA 8
ATOM 12680 C C . GLU A 1 80 ? -11.319 3.970 3.390 1.00 0.00 80 GLU A C 8
ATOM 12681 O O . GLU A 1 80 ? -11.270 2.741 3.341 1.00 0.00 80 GLU A O 8
ATOM 12693 N N . GLU A 1 81 ? -11.185 4.744 2.317 1.00 0.00 81 GLU A N 8
ATOM 12694 C CA . GLU A 1 81 ? -10.967 4.179 0.990 1.00 0.00 81 GLU A CA 8
ATOM 12695 C C . GLU A 1 81 ? -9.724 3.294 0.973 1.00 0.00 81 GLU A C 8
ATOM 12696 O O . GLU A 1 81 ? -9.804 2.098 0.697 1.00 0.00 81 GLU A O 8
ATOM 12708 N N . ALA A 1 82 ? -8.575 3.893 1.269 1.00 0.00 82 ALA A N 8
ATOM 12709 C CA . ALA A 1 82 ? -7.315 3.161 1.288 1.00 0.00 82 ALA A CA 8
ATOM 12710 C C . ALA A 1 82 ? -7.433 1.887 2.119 1.00 0.00 82 ALA A C 8
ATOM 12711 O O . ALA A 1 82 ? -6.925 0.834 1.734 1.00 0.00 82 ALA A O 8
ATOM 12718 N N . LYS A 1 83 ? -8.105 1.991 3.260 1.00 0.00 83 LYS A N 8
ATOM 12719 C CA . LYS A 1 83 ? -8.291 0.848 4.146 1.00 0.00 83 LYS A CA 8
ATOM 12720 C C . LYS A 1 83 ? -9.325 -0.119 3.577 1.00 0.00 83 LYS A C 8
ATOM 12721 O O . LYS A 1 83 ? -9.391 -1.280 3.980 1.00 0.00 83 LYS A O 8
ATOM 12740 N N . SER A 1 84 ? -10.129 0.368 2.637 1.00 0.00 84 SER A N 8
ATOM 12741 C CA . SER A 1 84 ? -11.161 -0.453 2.014 1.00 0.00 84 SER A CA 8
ATOM 12742 C C . SER A 1 84 ? -10.572 -1.316 0.903 1.00 0.00 84 SER A C 8
ATOM 12743 O O . SER A 1 84 ? -10.584 -2.545 0.984 1.00 0.00 84 SER A O 8
ATOM 12751 N N . ILE A 1 85 ? -10.057 -0.663 -0.134 1.00 0.00 85 ILE A N 8
ATOM 12752 C CA . ILE A 1 85 ? -9.462 -1.370 -1.262 1.00 0.00 85 ILE A CA 8
ATOM 12753 C C . ILE A 1 85 ? -8.774 -2.652 -0.806 1.00 0.00 85 ILE A C 8
ATOM 12754 O O . ILE A 1 85 ? -8.727 -3.639 -1.541 1.00 0.00 85 ILE A O 8
ATOM 12770 N N . ILE A 1 86 ? -8.241 -2.630 0.411 1.00 0.00 86 ILE A N 8
ATOM 12771 C CA . ILE A 1 86 ? -7.558 -3.792 0.966 1.00 0.00 86 ILE A CA 8
ATOM 12772 C C . ILE A 1 86 ? -8.554 -4.866 1.388 1.00 0.00 86 ILE A C 8
ATOM 12773 O O . ILE A 1 86 ? -8.481 -6.009 0.936 1.00 0.00 86 ILE A O 8
ATOM 12789 N N . THR A 1 87 ? -9.488 -4.492 2.258 1.00 0.00 87 THR A N 8
ATOM 12790 C CA . THR A 1 87 ? -10.500 -5.422 2.741 1.00 0.00 87 THR A CA 8
ATOM 12791 C C . THR A 1 87 ? -11.419 -5.870 1.610 1.00 0.00 87 THR A C 8
ATOM 12792 O O . THR A 1 87 ? -11.727 -7.055 1.480 1.00 0.00 87 THR A O 8
ATOM 12803 N N . ARG A 1 88 ? -11.854 -4.915 0.795 1.00 0.00 88 ARG A N 8
ATOM 12804 C CA . ARG A 1 88 ? -12.740 -5.212 -0.325 1.00 0.00 88 ARG A CA 8
ATOM 12805 C C . ARG A 1 88 ? -11.996 -5.973 -1.419 1.00 0.00 88 ARG A C 8
ATOM 12806 O O . ARG A 1 88 ? -12.595 -6.737 -2.175 1.00 0.00 88 ARG A O 8
ATOM 12827 N N . ALA A 1 89 ? -10.687 -5.757 -1.498 1.00 0.00 89 ALA A N 8
ATOM 12828 C CA . ALA A 1 89 ? -9.861 -6.423 -2.497 1.00 0.00 89 ALA A CA 8
ATOM 12829 C C . ALA A 1 89 ? -10.386 -7.823 -2.799 1.00 0.00 89 ALA A C 8
ATOM 12830 O O . ALA A 1 89 ? -10.911 -8.504 -1.917 1.00 0.00 89 ALA A O 8
ATOM 12837 N N . LYS A 1 90 ? -10.242 -8.247 -4.049 1.00 0.00 90 LYS A N 8
ATOM 12838 C CA . LYS A 1 90 ? -10.701 -9.567 -4.468 1.00 0.00 90 LYS A CA 8
ATOM 12839 C C . LYS A 1 90 ? -10.569 -10.575 -3.331 1.00 0.00 90 LYS A C 8
ATOM 12840 O O . LYS A 1 90 ? -11.560 -11.154 -2.884 1.00 0.00 90 LYS A O 8
ATOM 12859 N N . LEU A 1 91 ? -9.341 -10.778 -2.866 1.00 0.00 91 LEU A N 8
ATOM 12860 C CA . LEU A 1 91 ? -9.080 -11.716 -1.780 1.00 0.00 91 LEU A CA 8
ATOM 12861 C C . LEU A 1 91 ? -9.345 -13.151 -2.223 1.00 0.00 91 LEU A C 8
ATOM 12862 O O . LEU A 1 91 ? -10.404 -13.456 -2.771 1.00 0.00 91 LEU A O 8
ATOM 12878 N N . ARG A 1 92 ? -8.377 -14.028 -1.979 1.00 0.00 92 ARG A N 8
ATOM 12879 C CA . ARG A 1 92 ? -8.506 -15.432 -2.352 1.00 0.00 92 ARG A CA 8
ATOM 12880 C C . ARG A 1 92 ? -8.778 -15.574 -3.847 1.00 0.00 92 ARG A C 8
ATOM 12881 O O . ARG A 1 92 ? -9.879 -15.288 -4.318 1.00 0.00 92 ARG A O 8
ATOM 12902 N N . SER A 1 93 ? -7.767 -16.018 -4.588 1.00 0.00 93 SER A N 8
ATOM 12903 C CA . SER A 1 93 ? -7.896 -16.194 -6.029 1.00 0.00 93 SER A CA 8
ATOM 12904 C C . SER A 1 93 ? -6.622 -16.792 -6.619 1.00 0.00 93 SER A C 8
ATOM 12905 O O . SER A 1 93 ? -5.904 -17.532 -5.949 1.00 0.00 93 SER A O 8
ATOM 12913 N N . GLU A 1 94 ? -6.350 -16.464 -7.879 1.00 0.00 94 GLU A N 8
ATOM 12914 C CA . GLU A 1 94 ? -5.164 -16.969 -8.559 1.00 0.00 94 GLU A CA 8
ATOM 12915 C C . GLU A 1 94 ? -4.101 -15.881 -8.680 1.00 0.00 94 GLU A C 8
ATOM 12916 O O . GLU A 1 94 ? -2.907 -16.146 -8.537 1.00 0.00 94 GLU A O 8
ATOM 12928 N N . SER A 1 95 ? -4.543 -14.655 -8.943 1.00 0.00 95 SER A N 8
ATOM 12929 C CA . SER A 1 95 ? -3.631 -13.527 -9.087 1.00 0.00 95 SER A CA 8
ATOM 12930 C C . SER A 1 95 ? -3.128 -13.058 -7.725 1.00 0.00 95 SER A C 8
ATOM 12931 O O . SER A 1 95 ? -3.891 -12.914 -6.770 1.00 0.00 95 SER A O 8
ATOM 12939 N N . PRO A 1 96 ? -1.812 -12.814 -7.634 1.00 0.00 96 PRO A N 8
ATOM 12940 C CA . PRO A 1 96 ? -1.177 -12.357 -6.394 1.00 0.00 96 PRO A CA 8
ATOM 12941 C C . PRO A 1 96 ? -1.566 -10.927 -6.036 1.00 0.00 96 PRO A C 8
ATOM 12942 O O . PRO A 1 96 ? -2.299 -10.270 -6.776 1.00 0.00 96 PRO A O 8
ATOM 12953 N N . TRP A 1 97 ? -1.072 -10.452 -4.899 1.00 0.00 97 TRP A N 8
ATOM 12954 C CA . TRP A 1 97 ? -1.369 -9.098 -4.443 1.00 0.00 97 TRP A CA 8
ATOM 12955 C C . TRP A 1 97 ? -0.424 -8.088 -5.085 1.00 0.00 97 TRP A C 8
ATOM 12956 O O . TRP A 1 97 ? 0.788 -8.141 -4.878 1.00 0.00 97 TRP A O 8
ATOM 12977 N N . GLU A 1 98 ? -0.987 -7.170 -5.865 1.00 0.00 98 GLU A N 8
ATOM 12978 C CA . GLU A 1 98 ? -0.192 -6.149 -6.537 1.00 0.00 98 GLU A CA 8
ATOM 12979 C C . GLU A 1 98 ? 0.039 -4.950 -5.622 1.00 0.00 98 GLU A C 8
ATOM 12980 O O . GLU A 1 98 ? -0.833 -4.095 -5.470 1.00 0.00 98 GLU A O 8
ATOM 12992 N N . ILE A 1 99 ? 1.220 -4.895 -5.015 1.00 0.00 99 ILE A N 8
ATOM 12993 C CA . ILE A 1 99 ? 1.566 -3.802 -4.115 1.00 0.00 99 ILE A CA 8
ATOM 12994 C C . ILE A 1 99 ? 2.546 -2.837 -4.775 1.00 0.00 99 ILE A C 8
ATOM 12995 O O . ILE A 1 99 ? 3.407 -3.246 -5.553 1.00 0.00 99 ILE A O 8
ATOM 13011 N N . ALA A 1 100 ? 2.408 -1.554 -4.457 1.00 0.00 100 ALA A N 8
ATOM 13012 C CA . ALA A 1 100 ? 3.283 -0.530 -5.016 1.00 0.00 100 ALA A CA 8
ATOM 13013 C C . ALA A 1 100 ? 3.651 0.511 -3.964 1.00 0.00 100 ALA A C 8
ATOM 13014 O O . ALA A 1 100 ? 2.782 1.194 -3.421 1.00 0.00 100 ALA A O 8
ATOM 13021 N N . PHE A 1 101 ? 4.944 0.626 -3.680 1.00 0.00 101 PHE A N 8
ATOM 13022 C CA . PHE A 1 101 ? 5.427 1.583 -2.692 1.00 0.00 101 PHE A CA 8
ATOM 13023 C C . PHE A 1 101 ? 6.746 2.208 -3.138 1.00 0.00 101 PHE A C 8
ATOM 13024 O O . PHE A 1 101 ? 7.292 1.850 -4.183 1.00 0.00 101 PHE A O 8
ATOM 13041 N N . ILE A 1 102 ? 7.251 3.142 -2.340 1.00 0.00 102 ILE A N 8
ATOM 13042 C CA . ILE A 1 102 ? 8.506 3.816 -2.653 1.00 0.00 102 ILE A CA 8
ATOM 13043 C C . ILE A 1 102 ? 9.631 3.329 -1.747 1.00 0.00 102 ILE A C 8
ATOM 13044 O O . ILE A 1 102 ? 9.604 3.545 -0.535 1.00 0.00 102 ILE A O 8
ATOM 13060 N N . ARG A 1 103 ? 10.622 2.674 -2.343 1.00 0.00 103 ARG A N 8
ATOM 13061 C CA . ARG A 1 103 ? 11.759 2.157 -1.590 1.00 0.00 103 ARG A CA 8
ATOM 13062 C C . ARG A 1 103 ? 13.009 2.992 -1.851 1.00 0.00 103 ARG A C 8
ATOM 13063 O O . ARG A 1 103 ? 13.610 2.908 -2.922 1.00 0.00 103 ARG A O 8
ATOM 13084 N N . SER A 1 104 ? 13.394 3.797 -0.866 1.00 0.00 104 SER A N 8
ATOM 13085 C CA . SER A 1 104 ? 14.570 4.650 -0.992 1.00 0.00 104 SER A CA 8
ATOM 13086 C C . SER A 1 104 ? 15.657 4.224 -0.009 1.00 0.00 104 SER A C 8
ATOM 13087 O O . SER A 1 104 ? 15.688 4.677 1.134 1.00 0.00 104 SER A O 8
ATOM 13095 N N . GLY A 1 105 ? 16.549 3.350 -0.465 1.00 0.00 105 GLY A N 8
ATOM 13096 C CA . GLY A 1 105 ? 17.625 2.877 0.385 1.00 0.00 105 GLY A CA 8
ATOM 13097 C C . GLY A 1 105 ? 18.839 2.434 -0.409 1.00 0.00 105 GLY A C 8
ATOM 13098 O O . GLY A 1 105 ? 19.022 2.812 -1.566 1.00 0.00 105 GLY A O 8
ATOM 13102 N N . PRO A 1 106 ? 19.695 1.614 0.219 1.00 0.00 106 PRO A N 8
ATOM 13103 C CA . PRO A 1 106 ? 20.912 1.103 -0.417 1.00 0.00 106 PRO A CA 8
ATOM 13104 C C . PRO A 1 106 ? 20.610 0.098 -1.524 1.00 0.00 106 PRO A C 8
ATOM 13105 O O . PRO A 1 106 ? 20.117 -0.999 -1.262 1.00 0.00 106 PRO A O 8
ATOM 13116 N N . SER A 1 107 ? 20.909 0.481 -2.761 1.00 0.00 107 SER A N 8
ATOM 13117 C CA . SER A 1 107 ? 20.666 -0.385 -3.909 1.00 0.00 107 SER A CA 8
ATOM 13118 C C . SER A 1 107 ? 21.604 -1.588 -3.890 1.00 0.00 107 SER A C 8
ATOM 13119 O O . SER A 1 107 ? 22.641 -1.570 -3.227 1.00 0.00 107 SER A O 8
ATOM 13127 N N . SER A 1 108 ? 21.231 -2.633 -4.622 1.00 0.00 108 SER A N 8
ATOM 13128 C CA . SER A 1 108 ? 22.037 -3.847 -4.687 1.00 0.00 108 SER A CA 8
ATOM 13129 C C . SER A 1 108 ? 22.177 -4.481 -3.306 1.00 0.00 108 SER A C 8
ATOM 13130 O O . SER A 1 108 ? 22.364 -3.787 -2.308 1.00 0.00 108 SER A O 8
ATOM 13138 N N . GLY A 1 109 ? 22.084 -5.806 -3.258 1.00 0.00 109 GLY A N 8
ATOM 13139 C CA . GLY A 1 109 ? 22.202 -6.513 -1.996 1.00 0.00 109 GLY A CA 8
ATOM 13140 C C . GLY A 1 109 ? 21.177 -7.621 -1.854 1.00 0.00 109 GLY A C 8
ATOM 13141 O O . GLY A 1 109 ? 20.850 -8.034 -0.742 1.00 0.00 109 GLY A O 8
ATOM 13145 N N . GLY A 1 1 ? 21.183 10.501 -25.101 1.00 0.00 1 GLY A N 9
ATOM 13146 C CA . GLY A 1 1 ? 21.397 11.569 -24.142 1.00 0.00 1 GLY A CA 9
ATOM 13147 C C . GLY A 1 1 ? 20.461 11.477 -22.953 1.00 0.00 1 GLY A C 9
ATOM 13148 O O . GLY A 1 1 ? 19.454 10.771 -23.001 1.00 0.00 1 GLY A O 9
ATOM 13152 N N . SER A 1 2 ? 20.795 12.190 -21.882 1.00 0.00 2 SER A N 9
ATOM 13153 C CA . SER A 1 2 ? 19.980 12.182 -20.673 1.00 0.00 2 SER A CA 9
ATOM 13154 C C . SER A 1 2 ? 20.072 13.520 -19.947 1.00 0.00 2 SER A C 9
ATOM 13155 O O . SER A 1 2 ? 21.055 14.247 -20.085 1.00 0.00 2 SER A O 9
ATOM 13163 N N . SER A 1 3 ? 19.040 13.838 -19.172 1.00 0.00 3 SER A N 9
ATOM 13164 C CA . SER A 1 3 ? 19.001 15.090 -18.426 1.00 0.00 3 SER A CA 9
ATOM 13165 C C . SER A 1 3 ? 19.392 14.866 -16.968 1.00 0.00 3 SER A C 9
ATOM 13166 O O . SER A 1 3 ? 19.554 13.730 -16.525 1.00 0.00 3 SER A O 9
ATOM 13174 N N . GLY A 1 4 ? 19.543 15.960 -16.227 1.00 0.00 4 GLY A N 9
ATOM 13175 C CA . GLY A 1 4 ? 19.915 15.862 -14.828 1.00 0.00 4 GLY A CA 9
ATOM 13176 C C . GLY A 1 4 ? 18.852 16.426 -13.906 1.00 0.00 4 GLY A C 9
ATOM 13177 O O . GLY A 1 4 ? 18.596 17.630 -13.904 1.00 0.00 4 GLY A O 9
ATOM 13181 N N . SER A 1 5 ? 18.230 15.553 -13.119 1.00 0.00 5 SER A N 9
ATOM 13182 C CA . SER A 1 5 ? 17.185 15.969 -12.192 1.00 0.00 5 SER A CA 9
ATOM 13183 C C . SER A 1 5 ? 16.763 14.811 -11.293 1.00 0.00 5 SER A C 9
ATOM 13184 O O . SER A 1 5 ? 17.168 13.668 -11.504 1.00 0.00 5 SER A O 9
ATOM 13192 N N . SER A 1 6 ? 15.945 15.115 -10.291 1.00 0.00 6 SER A N 9
ATOM 13193 C CA . SER A 1 6 ? 15.470 14.101 -9.357 1.00 0.00 6 SER A CA 9
ATOM 13194 C C . SER A 1 6 ? 14.671 13.024 -10.085 1.00 0.00 6 SER A C 9
ATOM 13195 O O . SER A 1 6 ? 14.386 11.964 -9.529 1.00 0.00 6 SER A O 9
ATOM 13203 N N . GLY A 1 7 ? 14.312 13.305 -11.334 1.00 0.00 7 GLY A N 9
ATOM 13204 C CA . GLY A 1 7 ? 13.549 12.352 -12.118 1.00 0.00 7 GLY A CA 9
ATOM 13205 C C . GLY A 1 7 ? 12.224 12.917 -12.590 1.00 0.00 7 GLY A C 9
ATOM 13206 O O . GLY A 1 7 ? 11.195 12.245 -12.522 1.00 0.00 7 GLY A O 9
ATOM 13210 N N . SER A 1 8 ? 12.249 14.157 -13.068 1.00 0.00 8 SER A N 9
ATOM 13211 C CA . SER A 1 8 ? 11.039 14.815 -13.548 1.00 0.00 8 SER A CA 9
ATOM 13212 C C . SER A 1 8 ? 9.994 14.905 -12.440 1.00 0.00 8 SER A C 9
ATOM 13213 O O . SER A 1 8 ? 9.918 14.055 -11.552 1.00 0.00 8 SER A O 9
ATOM 13221 N N . PRO A 1 9 ? 9.167 15.960 -12.491 1.00 0.00 9 PRO A N 9
ATOM 13222 C CA . PRO A 1 9 ? 8.111 16.188 -11.501 1.00 0.00 9 PRO A CA 9
ATOM 13223 C C . PRO A 1 9 ? 6.979 15.172 -11.616 1.00 0.00 9 PRO A C 9
ATOM 13224 O O . PRO A 1 9 ? 6.587 14.549 -10.629 1.00 0.00 9 PRO A O 9
ATOM 13235 N N . LEU A 1 10 ? 6.459 15.008 -12.828 1.00 0.00 10 LEU A N 9
ATOM 13236 C CA . LEU A 1 10 ? 5.372 14.066 -13.073 1.00 0.00 10 LEU A CA 9
ATOM 13237 C C . LEU A 1 10 ? 5.769 12.655 -12.652 1.00 0.00 10 LEU A C 9
ATOM 13238 O O . LEU A 1 10 ? 6.894 12.422 -12.208 1.00 0.00 10 LEU A O 9
ATOM 13254 N N . ASP A 1 11 ? 4.840 11.717 -12.795 1.00 0.00 11 ASP A N 9
ATOM 13255 C CA . ASP A 1 11 ? 5.094 10.327 -12.433 1.00 0.00 11 ASP A CA 9
ATOM 13256 C C . ASP A 1 11 ? 5.354 10.195 -10.935 1.00 0.00 11 ASP A C 9
ATOM 13257 O O . ASP A 1 11 ? 5.676 11.174 -10.262 1.00 0.00 11 ASP A O 9
ATOM 13266 N N . ARG A 1 12 ? 5.212 8.978 -10.421 1.00 0.00 12 ARG A N 9
ATOM 13267 C CA . ARG A 1 12 ? 5.430 8.718 -9.003 1.00 0.00 12 ARG A CA 9
ATOM 13268 C C . ARG A 1 12 ? 6.858 9.072 -8.598 1.00 0.00 12 ARG A C 9
ATOM 13269 O O . ARG A 1 12 ? 7.692 9.392 -9.445 1.00 0.00 12 ARG A O 9
ATOM 13290 N N . ASP A 1 13 ? 7.130 9.015 -7.299 1.00 0.00 13 ASP A N 9
ATOM 13291 C CA . ASP A 1 13 ? 8.457 9.329 -6.782 1.00 0.00 13 ASP A CA 9
ATOM 13292 C C . ASP A 1 13 ? 9.534 8.567 -7.548 1.00 0.00 13 ASP A C 9
ATOM 13293 O O . ASP A 1 13 ? 9.256 7.607 -8.267 1.00 0.00 13 ASP A O 9
ATOM 13302 N N . PRO A 1 14 ? 10.792 9.004 -7.393 1.00 0.00 14 PRO A N 9
ATOM 13303 C CA . PRO A 1 14 ? 11.936 8.378 -8.063 1.00 0.00 14 PRO A CA 9
ATOM 13304 C C . PRO A 1 14 ? 12.245 6.992 -7.508 1.00 0.00 14 PRO A C 9
ATOM 13305 O O . PRO A 1 14 ? 12.730 6.119 -8.227 1.00 0.00 14 PRO A O 9
ATOM 13316 N N . ALA A 1 15 ? 11.961 6.796 -6.224 1.00 0.00 15 ALA A N 9
ATOM 13317 C CA . ALA A 1 15 ? 12.206 5.515 -5.573 1.00 0.00 15 ALA A CA 9
ATOM 13318 C C . ALA A 1 15 ? 10.950 4.651 -5.572 1.00 0.00 15 ALA A C 9
ATOM 13319 O O . ALA A 1 15 ? 10.786 3.778 -4.719 1.00 0.00 15 ALA A O 9
ATOM 13326 N N . PHE A 1 16 ? 10.065 4.899 -6.531 1.00 0.00 16 PHE A N 9
ATOM 13327 C CA . PHE A 1 16 ? 8.822 4.144 -6.639 1.00 0.00 16 PHE A CA 9
ATOM 13328 C C . PHE A 1 16 ? 9.094 2.708 -7.077 1.00 0.00 16 PHE A C 9
ATOM 13329 O O . PHE A 1 16 ? 9.475 2.458 -8.221 1.00 0.00 16 PHE A O 9
ATOM 13346 N N . ARG A 1 17 ? 8.897 1.768 -6.159 1.00 0.00 17 ARG A N 9
ATOM 13347 C CA . ARG A 1 17 ? 9.122 0.357 -6.448 1.00 0.00 17 ARG A CA 9
ATOM 13348 C C . ARG A 1 17 ? 7.816 -0.428 -6.377 1.00 0.00 17 ARG A C 9
ATOM 13349 O O . ARG A 1 17 ? 6.904 -0.070 -5.631 1.00 0.00 17 ARG A O 9
ATOM 13370 N N . VAL A 1 18 ? 7.732 -1.500 -7.159 1.00 0.00 18 VAL A N 9
ATOM 13371 C CA . VAL A 1 18 ? 6.538 -2.336 -7.184 1.00 0.00 18 VAL A CA 9
ATOM 13372 C C . VAL A 1 18 ? 6.897 -3.811 -7.043 1.00 0.00 18 VAL A C 9
ATOM 13373 O O . VAL A 1 18 ? 7.794 -4.310 -7.725 1.00 0.00 18 VAL A O 9
ATOM 13386 N N . ILE A 1 19 ? 6.192 -4.504 -6.156 1.00 0.00 19 ILE A N 9
ATOM 13387 C CA . ILE A 1 19 ? 6.436 -5.922 -5.927 1.00 0.00 19 ILE A CA 9
ATOM 13388 C C . ILE A 1 19 ? 5.125 -6.699 -5.844 1.00 0.00 19 ILE A C 9
ATOM 13389 O O . ILE A 1 19 ? 4.041 -6.117 -5.890 1.00 0.00 19 ILE A O 9
ATOM 13405 N N . THR A 1 20 ? 5.232 -8.018 -5.720 1.00 0.00 20 THR A N 9
ATOM 13406 C CA . THR A 1 20 ? 4.057 -8.875 -5.630 1.00 0.00 20 THR A CA 9
ATOM 13407 C C . THR A 1 20 ? 4.191 -9.873 -4.485 1.00 0.00 20 THR A C 9
ATOM 13408 O O . THR A 1 20 ? 5.256 -10.453 -4.275 1.00 0.00 20 THR A O 9
ATOM 13419 N N . VAL A 1 21 ? 3.102 -10.069 -3.747 1.00 0.00 21 VAL A N 9
ATOM 13420 C CA . VAL A 1 21 ? 3.098 -10.998 -2.624 1.00 0.00 21 VAL A CA 9
ATOM 13421 C C . VAL A 1 21 ? 2.183 -12.186 -2.898 1.00 0.00 21 VAL A C 9
ATOM 13422 O O . VAL A 1 21 ? 1.049 -12.021 -3.350 1.00 0.00 21 VAL A O 9
ATOM 13435 N N . THR A 1 22 ? 2.682 -13.387 -2.621 1.00 0.00 22 THR A N 9
ATOM 13436 C CA . THR A 1 22 ? 1.910 -14.604 -2.838 1.00 0.00 22 THR A CA 9
ATOM 13437 C C . THR A 1 22 ? 0.588 -14.560 -2.080 1.00 0.00 22 THR A C 9
ATOM 13438 O O . THR A 1 22 ? 0.562 -14.649 -0.852 1.00 0.00 22 THR A O 9
ATOM 13449 N N . LYS A 1 23 ? -0.508 -14.422 -2.818 1.00 0.00 23 LYS A N 9
ATOM 13450 C CA . LYS A 1 23 ? -1.834 -14.368 -2.216 1.00 0.00 23 LYS A CA 9
ATOM 13451 C C . LYS A 1 23 ? -2.264 -15.745 -1.720 1.00 0.00 23 LYS A C 9
ATOM 13452 O O . LYS A 1 23 ? -2.349 -16.696 -2.497 1.00 0.00 23 LYS A O 9
ATOM 13471 N N . GLU A 1 24 ? -2.534 -15.844 -0.422 1.00 0.00 24 GLU A N 9
ATOM 13472 C CA . GLU A 1 24 ? -2.955 -17.106 0.176 1.00 0.00 24 GLU A CA 9
ATOM 13473 C C . GLU A 1 24 ? -4.212 -16.915 1.020 1.00 0.00 24 GLU A C 9
ATOM 13474 O O . GLU A 1 24 ? -5.167 -17.685 0.915 1.00 0.00 24 GLU A O 9
ATOM 13486 N N . THR A 1 25 ? -4.204 -15.883 1.859 1.00 0.00 25 THR A N 9
ATOM 13487 C CA . THR A 1 25 ? -5.341 -15.591 2.722 1.00 0.00 25 THR A CA 9
ATOM 13488 C C . THR A 1 25 ? -5.922 -14.215 2.419 1.00 0.00 25 THR A C 9
ATOM 13489 O O . THR A 1 25 ? -7.139 -14.032 2.412 1.00 0.00 25 THR A O 9
ATOM 13500 N N . GLY A 1 26 ? -5.044 -13.248 2.169 1.00 0.00 26 GLY A N 9
ATOM 13501 C CA . GLY A 1 26 ? -5.490 -11.901 1.868 1.00 0.00 26 GLY A CA 9
ATOM 13502 C C . GLY A 1 26 ? -4.468 -10.851 2.257 1.00 0.00 26 GLY A C 9
ATOM 13503 O O . GLY A 1 26 ? -3.467 -11.159 2.905 1.00 0.00 26 GLY A O 9
ATOM 13507 N N . LEU A 1 27 ? -4.718 -9.608 1.861 1.00 0.00 27 LEU A N 9
ATOM 13508 C CA . LEU A 1 27 ? -3.811 -8.509 2.171 1.00 0.00 27 LEU A CA 9
ATOM 13509 C C . LEU A 1 27 ? -3.443 -8.507 3.651 1.00 0.00 27 LEU A C 9
ATOM 13510 O O . LEU A 1 27 ? -2.282 -8.690 4.013 1.00 0.00 27 LEU A O 9
ATOM 13526 N N . GLY A 1 28 ? -4.443 -8.302 4.504 1.00 0.00 28 GLY A N 9
ATOM 13527 C CA . GLY A 1 28 ? -4.205 -8.282 5.935 1.00 0.00 28 GLY A CA 9
ATOM 13528 C C . GLY A 1 28 ? -3.174 -7.246 6.338 1.00 0.00 28 GLY A C 9
ATOM 13529 O O . GLY A 1 28 ? -2.251 -7.540 7.098 1.00 0.00 28 GLY A O 9
ATOM 13533 N N . LEU A 1 29 ? -3.329 -6.030 5.826 1.00 0.00 29 LEU A N 9
ATOM 13534 C CA . LEU A 1 29 ? -2.403 -4.946 6.135 1.00 0.00 29 LEU A CA 9
ATOM 13535 C C . LEU A 1 29 ? -3.150 -3.727 6.666 1.00 0.00 29 LEU A C 9
ATOM 13536 O O . LEU A 1 29 ? -4.293 -3.471 6.286 1.00 0.00 29 LEU A O 9
ATOM 13552 N N . LYS A 1 30 ? -2.495 -2.975 7.544 1.00 0.00 30 LYS A N 9
ATOM 13553 C CA . LYS A 1 30 ? -3.095 -1.779 8.126 1.00 0.00 30 LYS A CA 9
ATOM 13554 C C . LYS A 1 30 ? -2.472 -0.517 7.537 1.00 0.00 30 LYS A C 9
ATOM 13555 O O . LYS A 1 30 ? -1.249 -0.392 7.466 1.00 0.00 30 LYS A O 9
ATOM 13574 N N . ILE A 1 31 ? -3.320 0.415 7.117 1.00 0.00 31 ILE A N 9
ATOM 13575 C CA . ILE A 1 31 ? -2.852 1.668 6.538 1.00 0.00 31 ILE A CA 9
ATOM 13576 C C . ILE A 1 31 ? -3.054 2.830 7.504 1.00 0.00 31 ILE A C 9
ATOM 13577 O O . ILE A 1 31 ? -3.808 2.723 8.472 1.00 0.00 31 ILE A O 9
ATOM 13593 N N . LEU A 1 32 ? -2.377 3.941 7.234 1.00 0.00 32 LEU A N 9
ATOM 13594 C CA . LEU A 1 32 ? -2.483 5.125 8.079 1.00 0.00 32 LEU A CA 9
ATOM 13595 C C . LEU A 1 32 ? -2.544 6.393 7.233 1.00 0.00 32 LEU A C 9
ATOM 13596 O O . LEU A 1 32 ? -2.160 6.391 6.064 1.00 0.00 32 LEU A O 9
ATOM 13612 N N . GLY A 1 33 ? -3.026 7.477 7.834 1.00 0.00 33 GLY A N 9
ATOM 13613 C CA . GLY A 1 33 ? -3.125 8.738 7.122 1.00 0.00 33 GLY A CA 9
ATOM 13614 C C . GLY A 1 33 ? -4.501 8.960 6.526 1.00 0.00 33 GLY A C 9
ATOM 13615 O O . GLY A 1 33 ? -5.482 8.367 6.972 1.00 0.00 33 GLY A O 9
ATOM 13619 N N . GLY A 1 34 ? -4.574 9.820 5.514 1.00 0.00 34 GLY A N 9
ATOM 13620 C CA . GLY A 1 34 ? -5.845 10.106 4.874 1.00 0.00 34 GLY A CA 9
ATOM 13621 C C . GLY A 1 34 ? -6.124 11.592 4.777 1.00 0.00 34 GLY A C 9
ATOM 13622 O O . GLY A 1 34 ? -6.047 12.311 5.774 1.00 0.00 34 GLY A O 9
ATOM 13626 N N . ILE A 1 35 ? -6.448 12.055 3.574 1.00 0.00 35 ILE A N 9
ATOM 13627 C CA . ILE A 1 35 ? -6.739 13.465 3.351 1.00 0.00 35 ILE A CA 9
ATOM 13628 C C . ILE A 1 35 ? -7.526 14.056 4.516 1.00 0.00 35 ILE A C 9
ATOM 13629 O O . ILE A 1 35 ? -7.423 15.246 4.808 1.00 0.00 35 ILE A O 9
ATOM 13645 N N . ASN A 1 36 ? -8.310 13.213 5.180 1.00 0.00 36 ASN A N 9
ATOM 13646 C CA . ASN A 1 36 ? -9.114 13.651 6.316 1.00 0.00 36 ASN A CA 9
ATOM 13647 C C . ASN A 1 36 ? -8.387 13.387 7.631 1.00 0.00 36 ASN A C 9
ATOM 13648 O O . ASN A 1 36 ? -8.530 14.142 8.593 1.00 0.00 36 ASN A O 9
ATOM 13659 N N . ARG A 1 37 ? -7.608 12.311 7.664 1.00 0.00 37 ARG A N 9
ATOM 13660 C CA . ARG A 1 37 ? -6.859 11.947 8.861 1.00 0.00 37 ARG A CA 9
ATOM 13661 C C . ARG A 1 37 ? -5.712 12.925 9.103 1.00 0.00 37 ARG A C 9
ATOM 13662 O O . ARG A 1 37 ? -5.414 13.768 8.259 1.00 0.00 37 ARG A O 9
ATOM 13683 N N . ASN A 1 38 ? -5.074 12.805 10.263 1.00 0.00 38 ASN A N 9
ATOM 13684 C CA . ASN A 1 38 ? -3.961 13.678 10.616 1.00 0.00 38 ASN A CA 9
ATOM 13685 C C . ASN A 1 38 ? -2.649 13.147 10.045 1.00 0.00 38 ASN A C 9
ATOM 13686 O O . ASN A 1 38 ? -1.751 13.917 9.710 1.00 0.00 38 ASN A O 9
ATOM 13697 N N . GLU A 1 39 ? -2.549 11.826 9.938 1.00 0.00 39 GLU A N 9
ATOM 13698 C CA . GLU A 1 39 ? -1.348 11.192 9.408 1.00 0.00 39 GLU A CA 9
ATOM 13699 C C . GLU A 1 39 ? -1.201 11.467 7.914 1.00 0.00 39 GLU A C 9
ATOM 13700 O O . GLU A 1 39 ? -0.101 11.413 7.367 1.00 0.00 39 GLU A O 9
ATOM 13712 N N . GLY A 1 40 ? -2.321 11.764 7.260 1.00 0.00 40 GLY A N 9
ATOM 13713 C CA . GLY A 1 40 ? -2.296 12.043 5.837 1.00 0.00 40 GLY A CA 9
ATOM 13714 C C . GLY A 1 40 ? -1.581 13.340 5.512 1.00 0.00 40 GLY A C 9
ATOM 13715 O O . GLY A 1 40 ? -0.823 13.874 6.321 1.00 0.00 40 GLY A O 9
ATOM 13719 N N . PRO A 1 41 ? -1.821 13.865 4.301 1.00 0.00 41 PRO A N 9
ATOM 13720 C CA . PRO A 1 41 ? -2.721 13.237 3.330 1.00 0.00 41 PRO A CA 9
ATOM 13721 C C . PRO A 1 41 ? -2.150 11.941 2.763 1.00 0.00 41 PRO A C 9
ATOM 13722 O O . PRO A 1 41 ? -2.868 11.151 2.149 1.00 0.00 41 PRO A O 9
ATOM 13733 N N . LEU A 1 42 ? -0.856 11.729 2.974 1.00 0.00 42 LEU A N 9
ATOM 13734 C CA . LEU A 1 42 ? -0.188 10.528 2.484 1.00 0.00 42 LEU A CA 9
ATOM 13735 C C . LEU A 1 42 ? -0.720 9.284 3.188 1.00 0.00 42 LEU A C 9
ATOM 13736 O O . LEU A 1 42 ? -1.262 9.365 4.290 1.00 0.00 42 LEU A O 9
ATOM 13752 N N . VAL A 1 43 ? -0.561 8.132 2.544 1.00 0.00 43 VAL A N 9
ATOM 13753 C CA . VAL A 1 43 ? -1.023 6.869 3.109 1.00 0.00 43 VAL A CA 9
ATOM 13754 C C . VAL A 1 43 ? 0.143 5.916 3.349 1.00 0.00 43 VAL A C 9
ATOM 13755 O O . VAL A 1 43 ? 0.822 5.500 2.410 1.00 0.00 43 VAL A O 9
ATOM 13768 N N . TYR A 1 44 ? 0.369 5.574 4.613 1.00 0.00 44 TYR A N 9
ATOM 13769 C CA . TYR A 1 44 ? 1.454 4.671 4.978 1.00 0.00 44 TYR A CA 9
ATOM 13770 C C . TYR A 1 44 ? 0.907 3.362 5.539 1.00 0.00 44 TYR A C 9
ATOM 13771 O O . TYR A 1 44 ? -0.302 3.201 5.702 1.00 0.00 44 TYR A O 9
ATOM 13789 N N . ILE A 1 45 ? 1.808 2.430 5.832 1.00 0.00 45 ILE A N 9
ATOM 13790 C CA . ILE A 1 45 ? 1.418 1.136 6.377 1.00 0.00 45 ILE A CA 9
ATOM 13791 C C . ILE A 1 45 ? 1.360 1.175 7.900 1.00 0.00 45 ILE A C 9
ATOM 13792 O O . ILE A 1 45 ? 2.381 1.038 8.575 1.00 0.00 45 ILE A O 9
ATOM 13808 N N . HIS A 1 46 ? 0.158 1.362 8.437 1.00 0.00 46 HIS A N 9
ATOM 13809 C CA . HIS A 1 46 ? -0.034 1.417 9.882 1.00 0.00 46 HIS A CA 9
ATOM 13810 C C . HIS A 1 46 ? 0.704 0.274 10.572 1.00 0.00 46 HIS A C 9
ATOM 13811 O O . HIS A 1 46 ? 1.470 0.494 11.509 1.00 0.00 46 HIS A O 9
ATOM 13826 N N . GLU A 1 47 ? 0.466 -0.947 10.102 1.00 0.00 47 GLU A N 9
ATOM 13827 C CA . GLU A 1 47 ? 1.107 -2.124 10.676 1.00 0.00 47 GLU A CA 9
ATOM 13828 C C . GLU A 1 47 ? 0.621 -3.397 9.989 1.00 0.00 47 GLU A C 9
ATOM 13829 O O . GLU A 1 47 ? -0.581 -3.637 9.880 1.00 0.00 47 GLU A O 9
ATOM 13841 N N . VAL A 1 48 ? 1.566 -4.211 9.528 1.00 0.00 48 VAL A N 9
ATOM 13842 C CA . VAL A 1 48 ? 1.235 -5.460 8.852 1.00 0.00 48 VAL A CA 9
ATOM 13843 C C . VAL A 1 48 ? 0.792 -6.524 9.850 1.00 0.00 48 VAL A C 9
ATOM 13844 O O . VAL A 1 48 ? 1.600 -7.039 10.623 1.00 0.00 48 VAL A O 9
ATOM 13857 N N . ILE A 1 49 ? -0.496 -6.848 9.828 1.00 0.00 49 ILE A N 9
ATOM 13858 C CA . ILE A 1 49 ? -1.046 -7.853 10.730 1.00 0.00 49 ILE A CA 9
ATOM 13859 C C . ILE A 1 49 ? -0.263 -9.158 10.643 1.00 0.00 49 ILE A C 9
ATOM 13860 O O . ILE A 1 49 ? 0.109 -9.617 9.563 1.00 0.00 49 ILE A O 9
ATOM 13876 N N . PRO A 1 50 ? -0.006 -9.772 11.807 1.00 0.00 50 PRO A N 9
ATOM 13877 C CA . PRO A 1 50 ? 0.734 -11.035 11.890 1.00 0.00 50 PRO A CA 9
ATOM 13878 C C . PRO A 1 50 ? -0.062 -12.211 11.332 1.00 0.00 50 PRO A C 9
ATOM 13879 O O . PRO A 1 50 ? -1.096 -12.589 11.882 1.00 0.00 50 PRO A O 9
ATOM 13890 N N . GLY A 1 51 ? 0.427 -12.785 10.238 1.00 0.00 51 GLY A N 9
ATOM 13891 C CA . GLY A 1 51 ? -0.251 -13.912 9.625 1.00 0.00 51 GLY A CA 9
ATOM 13892 C C . GLY A 1 51 ? -0.944 -13.537 8.330 1.00 0.00 51 GLY A C 9
ATOM 13893 O O . GLY A 1 51 ? -1.906 -14.187 7.921 1.00 0.00 51 GLY A O 9
ATOM 13897 N N . GLY A 1 52 ? -0.456 -12.483 7.682 1.00 0.00 52 GLY A N 9
ATOM 13898 C CA . GLY A 1 52 ? -1.049 -12.039 6.434 1.00 0.00 52 GLY A CA 9
ATOM 13899 C C . GLY A 1 52 ? -0.232 -12.452 5.226 1.00 0.00 52 GLY A C 9
ATOM 13900 O O . GLY A 1 52 ? 0.580 -13.374 5.303 1.00 0.00 52 GLY A O 9
ATOM 13904 N N . ASP A 1 53 ? -0.448 -11.770 4.107 1.00 0.00 53 ASP A N 9
ATOM 13905 C CA . ASP A 1 53 ? 0.273 -12.071 2.876 1.00 0.00 53 ASP A CA 9
ATOM 13906 C C . ASP A 1 53 ? 1.662 -11.439 2.892 1.00 0.00 53 ASP A C 9
ATOM 13907 O O . ASP A 1 53 ? 2.655 -12.092 2.570 1.00 0.00 53 ASP A O 9
ATOM 13916 N N . CYS A 1 54 ? 1.722 -10.166 3.267 1.00 0.00 54 CYS A N 9
ATOM 13917 C CA . CYS A 1 54 ? 2.989 -9.445 3.322 1.00 0.00 54 CYS A CA 9
ATOM 13918 C C . CYS A 1 54 ? 3.780 -9.831 4.568 1.00 0.00 54 CYS A C 9
ATOM 13919 O O . CYS A 1 54 ? 4.981 -10.091 4.497 1.00 0.00 54 CYS A O 9
ATOM 13927 N N . TYR A 1 55 ? 3.099 -9.865 5.708 1.00 0.00 55 TYR A N 9
ATOM 13928 C CA . TYR A 1 55 ? 3.739 -10.215 6.970 1.00 0.00 55 TYR A CA 9
ATOM 13929 C C . TYR A 1 55 ? 4.754 -11.337 6.774 1.00 0.00 55 TYR A C 9
ATOM 13930 O O . TYR A 1 55 ? 5.927 -11.196 7.120 1.00 0.00 55 TYR A O 9
ATOM 13948 N N . LYS A 1 56 ? 4.294 -12.451 6.216 1.00 0.00 56 LYS A N 9
ATOM 13949 C CA . LYS A 1 56 ? 5.159 -13.598 5.970 1.00 0.00 56 LYS A CA 9
ATOM 13950 C C . LYS A 1 56 ? 6.282 -13.236 5.003 1.00 0.00 56 LYS A C 9
ATOM 13951 O O . LYS A 1 56 ? 7.439 -13.596 5.217 1.00 0.00 56 LYS A O 9
ATOM 13970 N N . ASP A 1 57 ? 5.932 -12.521 3.940 1.00 0.00 57 ASP A N 9
ATOM 13971 C CA . ASP A 1 57 ? 6.911 -12.107 2.940 1.00 0.00 57 ASP A CA 9
ATOM 13972 C C . ASP A 1 57 ? 8.036 -11.302 3.583 1.00 0.00 57 ASP A C 9
ATOM 13973 O O . ASP A 1 57 ? 9.198 -11.705 3.549 1.00 0.00 57 ASP A O 9
ATOM 13982 N N . GLY A 1 58 ? 7.683 -10.162 4.168 1.00 0.00 58 GLY A N 9
ATOM 13983 C CA . GLY A 1 58 ? 8.675 -9.318 4.809 1.00 0.00 58 GLY A CA 9
ATOM 13984 C C . GLY A 1 58 ? 9.131 -8.180 3.918 1.00 0.00 58 GLY A C 9
ATOM 13985 O O . GLY A 1 58 ? 9.501 -7.112 4.404 1.00 0.00 58 GLY A O 9
ATOM 13989 N N . ARG A 1 59 ? 9.105 -8.409 2.609 1.00 0.00 59 ARG A N 9
ATOM 13990 C CA . ARG A 1 59 ? 9.522 -7.395 1.648 1.00 0.00 59 ARG A CA 9
ATOM 13991 C C . ARG A 1 59 ? 8.992 -6.020 2.043 1.00 0.00 59 ARG A C 9
ATOM 13992 O O . ARG A 1 59 ? 9.662 -5.005 1.848 1.00 0.00 59 ARG A O 9
ATOM 14013 N N . LEU A 1 60 ? 7.786 -5.995 2.600 1.00 0.00 60 LEU A N 9
ATOM 14014 C CA . LEU A 1 60 ? 7.165 -4.744 3.023 1.00 0.00 60 LEU A CA 9
ATOM 14015 C C . LEU A 1 60 ? 7.380 -4.507 4.514 1.00 0.00 60 LEU A C 9
ATOM 14016 O O . LEU A 1 60 ? 8.087 -5.264 5.179 1.00 0.00 60 LEU A O 9
ATOM 14032 N N . LYS A 1 61 ? 6.763 -3.451 5.035 1.00 0.00 61 LYS A N 9
ATOM 14033 C CA . LYS A 1 61 ? 6.883 -3.115 6.448 1.00 0.00 61 LYS A CA 9
ATOM 14034 C C . LYS A 1 61 ? 6.147 -1.816 6.763 1.00 0.00 61 LYS A C 9
ATOM 14035 O O . LYS A 1 61 ? 5.832 -1.023 5.876 1.00 0.00 61 LYS A O 9
ATOM 14054 N N . PRO A 1 62 ? 5.867 -1.592 8.055 1.00 0.00 62 PRO A N 9
ATOM 14055 C CA . PRO A 1 62 ? 5.166 -0.390 8.516 1.00 0.00 62 PRO A CA 9
ATOM 14056 C C . PRO A 1 62 ? 6.021 0.866 8.383 1.00 0.00 62 PRO A C 9
ATOM 14057 O O . PRO A 1 62 ? 7.206 0.860 8.713 1.00 0.00 62 PRO A O 9
ATOM 14068 N N . GLY A 1 63 ? 5.411 1.943 7.896 1.00 0.00 63 GLY A N 9
ATOM 14069 C CA . GLY A 1 63 ? 6.132 3.191 7.728 1.00 0.00 63 GLY A CA 9
ATOM 14070 C C . GLY A 1 63 ? 6.313 3.564 6.270 1.00 0.00 63 GLY A C 9
ATOM 14071 O O . GLY A 1 63 ? 6.584 4.720 5.947 1.00 0.00 63 GLY A O 9
ATOM 14075 N N . ASP A 1 64 ? 6.166 2.582 5.388 1.00 0.00 64 ASP A N 9
ATOM 14076 C CA . ASP A 1 64 ? 6.316 2.812 3.955 1.00 0.00 64 ASP A CA 9
ATOM 14077 C C . ASP A 1 64 ? 5.088 3.515 3.386 1.00 0.00 64 ASP A C 9
ATOM 14078 O O . ASP A 1 64 ? 3.978 3.350 3.891 1.00 0.00 64 ASP A O 9
ATOM 14087 N N . GLN A 1 65 ? 5.296 4.300 2.334 1.00 0.00 65 GLN A N 9
ATOM 14088 C CA . GLN A 1 65 ? 4.206 5.029 1.698 1.00 0.00 65 GLN A CA 9
ATOM 14089 C C . GLN A 1 65 ? 3.601 4.218 0.557 1.00 0.00 65 GLN A C 9
ATOM 14090 O O . GLN A 1 65 ? 4.268 3.935 -0.439 1.00 0.00 65 GLN A O 9
ATOM 14104 N N . LEU A 1 66 ? 2.334 3.847 0.708 1.00 0.00 66 LEU A N 9
ATOM 14105 C CA . LEU A 1 66 ? 1.638 3.068 -0.310 1.00 0.00 66 LEU A CA 9
ATOM 14106 C C . LEU A 1 66 ? 1.307 3.930 -1.524 1.00 0.00 66 LEU A C 9
ATOM 14107 O O . LEU A 1 66 ? 1.159 5.147 -1.413 1.00 0.00 66 LEU A O 9
ATOM 14123 N N . VAL A 1 67 ? 1.190 3.290 -2.683 1.00 0.00 67 VAL A N 9
ATOM 14124 C CA . VAL A 1 67 ? 0.873 3.998 -3.918 1.00 0.00 67 VAL A CA 9
ATOM 14125 C C . VAL A 1 67 ? -0.421 3.477 -4.533 1.00 0.00 67 VAL A C 9
ATOM 14126 O O . VAL A 1 67 ? -1.216 4.245 -5.074 1.00 0.00 67 VAL A O 9
ATOM 14139 N N . SER A 1 68 ? -0.626 2.167 -4.445 1.00 0.00 68 SER A N 9
ATOM 14140 C CA . SER A 1 68 ? -1.823 1.542 -4.996 1.00 0.00 68 SER A CA 9
ATOM 14141 C C . SER A 1 68 ? -1.794 0.031 -4.784 1.00 0.00 68 SER A C 9
ATOM 14142 O O . SER A 1 68 ? -0.743 -0.602 -4.894 1.00 0.00 68 SER A O 9
ATOM 14150 N N . ILE A 1 69 ? -2.954 -0.540 -4.479 1.00 0.00 69 ILE A N 9
ATOM 14151 C CA . ILE A 1 69 ? -3.063 -1.975 -4.253 1.00 0.00 69 ILE A CA 9
ATOM 14152 C C . ILE A 1 69 ? -4.072 -2.608 -5.205 1.00 0.00 69 ILE A C 9
ATOM 14153 O O . ILE A 1 69 ? -5.164 -2.080 -5.408 1.00 0.00 69 ILE A O 9
ATOM 14169 N N . ASN A 1 70 ? -3.697 -3.743 -5.787 1.00 0.00 70 ASN A N 9
ATOM 14170 C CA . ASN A 1 70 ? -4.570 -4.449 -6.718 1.00 0.00 70 ASN A CA 9
ATOM 14171 C C . ASN A 1 70 ? -4.730 -3.663 -8.016 1.00 0.00 70 ASN A C 9
ATOM 14172 O O . ASN A 1 70 ? -4.235 -4.070 -9.067 1.00 0.00 70 ASN A O 9
ATOM 14183 N N . LYS A 1 71 ? -5.426 -2.533 -7.935 1.00 0.00 71 LYS A N 9
ATOM 14184 C CA . LYS A 1 71 ? -5.651 -1.688 -9.101 1.00 0.00 71 LYS A CA 9
ATOM 14185 C C . LYS A 1 71 ? -6.398 -0.415 -8.715 1.00 0.00 71 LYS A C 9
ATOM 14186 O O . LYS A 1 71 ? -7.220 0.089 -9.480 1.00 0.00 71 LYS A O 9
ATOM 14205 N N . GLU A 1 72 ? -6.106 0.099 -7.524 1.00 0.00 72 GLU A N 9
ATOM 14206 C CA . GLU A 1 72 ? -6.751 1.313 -7.038 1.00 0.00 72 GLU A CA 9
ATOM 14207 C C . GLU A 1 72 ? -5.717 2.395 -6.736 1.00 0.00 72 GLU A C 9
ATOM 14208 O O . GLU A 1 72 ? -4.521 2.203 -6.955 1.00 0.00 72 GLU A O 9
ATOM 14220 N N . SER A 1 73 ? -6.188 3.531 -6.233 1.00 0.00 73 SER A N 9
ATOM 14221 C CA . SER A 1 73 ? -5.307 4.645 -5.905 1.00 0.00 73 SER A CA 9
ATOM 14222 C C . SER A 1 73 ? -5.169 4.802 -4.394 1.00 0.00 73 SER A C 9
ATOM 14223 O O . SER A 1 73 ? -6.141 4.659 -3.653 1.00 0.00 73 SER A O 9
ATOM 14231 N N . MET A 1 74 ? -3.954 5.097 -3.944 1.00 0.00 74 MET A N 9
ATOM 14232 C CA . MET A 1 74 ? -3.688 5.275 -2.522 1.00 0.00 74 MET A CA 9
ATOM 14233 C C . MET A 1 74 ? -3.212 6.694 -2.230 1.00 0.00 74 MET A C 9
ATOM 14234 O O . MET A 1 74 ? -3.429 7.220 -1.138 1.00 0.00 74 MET A O 9
ATOM 14248 N N . ILE A 1 75 ? -2.563 7.309 -3.213 1.00 0.00 75 ILE A N 9
ATOM 14249 C CA . ILE A 1 75 ? -2.057 8.668 -3.062 1.00 0.00 75 ILE A CA 9
ATOM 14250 C C . ILE A 1 75 ? -3.198 9.680 -3.045 1.00 0.00 75 ILE A C 9
ATOM 14251 O O . ILE A 1 75 ? -4.050 9.685 -3.932 1.00 0.00 75 ILE A O 9
ATOM 14267 N N . GLY A 1 76 ? -3.206 10.538 -2.029 1.00 0.00 76 GLY A N 9
ATOM 14268 C CA . GLY A 1 76 ? -4.246 11.544 -1.916 1.00 0.00 76 GLY A CA 9
ATOM 14269 C C . GLY A 1 76 ? -5.636 10.942 -1.900 1.00 0.00 76 GLY A C 9
ATOM 14270 O O . GLY A 1 76 ? -6.505 11.346 -2.673 1.00 0.00 76 GLY A O 9
ATOM 14274 N N . VAL A 1 77 ? -5.849 9.971 -1.017 1.00 0.00 77 VAL A N 9
ATOM 14275 C CA . VAL A 1 77 ? -7.144 9.310 -0.904 1.00 0.00 77 VAL A CA 9
ATOM 14276 C C . VAL A 1 77 ? -7.658 9.352 0.531 1.00 0.00 77 VAL A C 9
ATOM 14277 O O . VAL A 1 77 ? -6.923 9.701 1.455 1.00 0.00 77 VAL A O 9
ATOM 14290 N N . SER A 1 78 ? -8.925 8.994 0.710 1.00 0.00 78 SER A N 9
ATOM 14291 C CA . SER A 1 78 ? -9.540 8.993 2.032 1.00 0.00 78 SER A CA 9
ATOM 14292 C C . SER A 1 78 ? -9.137 7.749 2.818 1.00 0.00 78 SER A C 9
ATOM 14293 O O . SER A 1 78 ? -9.151 6.636 2.291 1.00 0.00 78 SER A O 9
ATOM 14301 N N . PHE A 1 79 ? -8.778 7.946 4.082 1.00 0.00 79 PHE A N 9
ATOM 14302 C CA . PHE A 1 79 ? -8.369 6.842 4.942 1.00 0.00 79 PHE A CA 9
ATOM 14303 C C . PHE A 1 79 ? -9.289 5.638 4.756 1.00 0.00 79 PHE A C 9
ATOM 14304 O O . PHE A 1 79 ? -8.834 4.539 4.442 1.00 0.00 79 PHE A O 9
ATOM 14321 N N . GLU A 1 80 ? -10.586 5.856 4.953 1.00 0.00 80 GLU A N 9
ATOM 14322 C CA . GLU A 1 80 ? -11.569 4.790 4.808 1.00 0.00 80 GLU A CA 9
ATOM 14323 C C . GLU A 1 80 ? -11.441 4.113 3.447 1.00 0.00 80 GLU A C 9
ATOM 14324 O O . GLU A 1 80 ? -11.546 2.891 3.338 1.00 0.00 80 GLU A O 9
ATOM 14336 N N . GLU A 1 81 ? -11.215 4.916 2.412 1.00 0.00 81 GLU A N 9
ATOM 14337 C CA . GLU A 1 81 ? -11.074 4.394 1.058 1.00 0.00 81 GLU A CA 9
ATOM 14338 C C . GLU A 1 81 ? -9.885 3.442 0.962 1.00 0.00 81 GLU A C 9
ATOM 14339 O O . GLU A 1 81 ? -10.053 2.245 0.730 1.00 0.00 81 GLU A O 9
ATOM 14351 N N . ALA A 1 82 ? -8.685 3.983 1.142 1.00 0.00 82 ALA A N 9
ATOM 14352 C CA . ALA A 1 82 ? -7.469 3.182 1.078 1.00 0.00 82 ALA A CA 9
ATOM 14353 C C . ALA A 1 82 ? -7.618 1.891 1.876 1.00 0.00 82 ALA A C 9
ATOM 14354 O O . ALA A 1 82 ? -7.122 0.839 1.473 1.00 0.00 82 ALA A O 9
ATOM 14361 N N . LYS A 1 83 ? -8.305 1.979 3.010 1.00 0.00 83 LYS A N 9
ATOM 14362 C CA . LYS A 1 83 ? -8.521 0.818 3.866 1.00 0.00 83 LYS A CA 9
ATOM 14363 C C . LYS A 1 83 ? -9.590 -0.098 3.279 1.00 0.00 83 LYS A C 9
ATOM 14364 O O . LYS A 1 83 ? -9.487 -1.322 3.363 1.00 0.00 83 LYS A O 9
ATOM 14383 N N . SER A 1 84 ? -10.616 0.502 2.684 1.00 0.00 84 SER A N 9
ATOM 14384 C CA . SER A 1 84 ? -11.705 -0.261 2.086 1.00 0.00 84 SER A CA 9
ATOM 14385 C C . SER A 1 84 ? -11.205 -1.091 0.908 1.00 0.00 84 SER A C 9
ATOM 14386 O O . SER A 1 84 ? -11.509 -2.279 0.798 1.00 0.00 84 SER A O 9
ATOM 14394 N N . ILE A 1 85 ? -10.436 -0.456 0.030 1.00 0.00 85 ILE A N 9
ATOM 14395 C CA . ILE A 1 85 ? -9.892 -1.135 -1.140 1.00 0.00 85 ILE A CA 9
ATOM 14396 C C . ILE A 1 85 ? -9.301 -2.490 -0.763 1.00 0.00 85 ILE A C 9
ATOM 14397 O O . ILE A 1 85 ? -9.625 -3.510 -1.372 1.00 0.00 85 ILE A O 9
ATOM 14413 N N . ILE A 1 86 ? -8.435 -2.492 0.245 1.00 0.00 86 ILE A N 9
ATOM 14414 C CA . ILE A 1 86 ? -7.802 -3.722 0.704 1.00 0.00 86 ILE A CA 9
ATOM 14415 C C . ILE A 1 86 ? -8.843 -4.742 1.153 1.00 0.00 86 ILE A C 9
ATOM 14416 O O . ILE A 1 86 ? -8.978 -5.812 0.559 1.00 0.00 86 ILE A O 9
ATOM 14432 N N . THR A 1 87 ? -9.580 -4.403 2.206 1.00 0.00 87 THR A N 9
ATOM 14433 C CA . THR A 1 87 ? -10.610 -5.288 2.735 1.00 0.00 87 THR A CA 9
ATOM 14434 C C . THR A 1 87 ? -11.689 -5.561 1.693 1.00 0.00 87 THR A C 9
ATOM 14435 O O . THR A 1 87 ? -12.487 -6.486 1.841 1.00 0.00 87 THR A O 9
ATOM 14446 N N . ARG A 1 88 ? -11.705 -4.752 0.639 1.00 0.00 88 ARG A N 9
ATOM 14447 C CA . ARG A 1 88 ? -12.686 -4.907 -0.428 1.00 0.00 88 ARG A CA 9
ATOM 14448 C C . ARG A 1 88 ? -12.174 -5.862 -1.503 1.00 0.00 88 ARG A C 9
ATOM 14449 O O . ARG A 1 88 ? -12.951 -6.397 -2.293 1.00 0.00 88 ARG A O 9
ATOM 14470 N N . ALA A 1 89 ? -10.862 -6.069 -1.526 1.00 0.00 89 ALA A N 9
ATOM 14471 C CA . ALA A 1 89 ? -10.246 -6.960 -2.502 1.00 0.00 89 ALA A CA 9
ATOM 14472 C C . ALA A 1 89 ? -10.997 -8.284 -2.586 1.00 0.00 89 ALA A C 9
ATOM 14473 O O . ALA A 1 89 ? -11.777 -8.626 -1.697 1.00 0.00 89 ALA A O 9
ATOM 14480 N N . LYS A 1 90 ? -10.758 -9.027 -3.662 1.00 0.00 90 LYS A N 9
ATOM 14481 C CA . LYS A 1 90 ? -11.411 -10.315 -3.864 1.00 0.00 90 LYS A CA 9
ATOM 14482 C C . LYS A 1 90 ? -10.847 -11.365 -2.913 1.00 0.00 90 LYS A C 9
ATOM 14483 O O . LYS A 1 90 ? -11.507 -12.360 -2.609 1.00 0.00 90 LYS A O 9
ATOM 14502 N N . LEU A 1 91 ? -9.625 -11.138 -2.445 1.00 0.00 91 LEU A N 9
ATOM 14503 C CA . LEU A 1 91 ? -8.972 -12.065 -1.526 1.00 0.00 91 LEU A CA 9
ATOM 14504 C C . LEU A 1 91 ? -9.510 -13.480 -1.707 1.00 0.00 91 LEU A C 9
ATOM 14505 O O . LEU A 1 91 ? -10.033 -14.081 -0.769 1.00 0.00 91 LEU A O 9
ATOM 14521 N N . ARG A 1 92 ? -9.377 -14.008 -2.920 1.00 0.00 92 ARG A N 9
ATOM 14522 C CA . ARG A 1 92 ? -9.848 -15.353 -3.224 1.00 0.00 92 ARG A CA 9
ATOM 14523 C C . ARG A 1 92 ? -9.611 -15.694 -4.692 1.00 0.00 92 ARG A C 9
ATOM 14524 O O . ARG A 1 92 ? -10.451 -16.319 -5.339 1.00 0.00 92 ARG A O 9
ATOM 14545 N N . SER A 1 93 ? -8.460 -15.278 -5.212 1.00 0.00 93 SER A N 9
ATOM 14546 C CA . SER A 1 93 ? -8.114 -15.535 -6.605 1.00 0.00 93 SER A CA 9
ATOM 14547 C C . SER A 1 93 ? -6.694 -16.081 -6.720 1.00 0.00 93 SER A C 9
ATOM 14548 O O . SER A 1 93 ? -5.910 -16.005 -5.774 1.00 0.00 93 SER A O 9
ATOM 14556 N N . GLU A 1 94 ? -6.370 -16.630 -7.886 1.00 0.00 94 GLU A N 9
ATOM 14557 C CA . GLU A 1 94 ? -5.045 -17.190 -8.125 1.00 0.00 94 GLU A CA 9
ATOM 14558 C C . GLU A 1 94 ? -3.990 -16.088 -8.172 1.00 0.00 94 GLU A C 9
ATOM 14559 O O . GLU A 1 94 ? -2.944 -16.188 -7.530 1.00 0.00 94 GLU A O 9
ATOM 14571 N N . SER A 1 95 ? -4.272 -15.039 -8.937 1.00 0.00 95 SER A N 9
ATOM 14572 C CA . SER A 1 95 ? -3.347 -13.920 -9.073 1.00 0.00 95 SER A CA 9
ATOM 14573 C C . SER A 1 95 ? -2.889 -13.425 -7.704 1.00 0.00 95 SER A C 9
ATOM 14574 O O . SER A 1 95 ? -3.677 -13.298 -6.766 1.00 0.00 95 SER A O 9
ATOM 14582 N N . PRO A 1 96 ? -1.585 -13.138 -7.585 1.00 0.00 96 PRO A N 9
ATOM 14583 C CA . PRO A 1 96 ? -0.992 -12.652 -6.335 1.00 0.00 96 PRO A CA 9
ATOM 14584 C C . PRO A 1 96 ? -1.435 -11.232 -5.998 1.00 0.00 96 PRO A C 9
ATOM 14585 O O . PRO A 1 96 ? -2.300 -10.667 -6.666 1.00 0.00 96 PRO A O 9
ATOM 14596 N N . TRP A 1 97 ? -0.836 -10.663 -4.958 1.00 0.00 97 TRP A N 9
ATOM 14597 C CA . TRP A 1 97 ? -1.170 -9.308 -4.532 1.00 0.00 97 TRP A CA 9
ATOM 14598 C C . TRP A 1 97 ? -0.213 -8.293 -5.148 1.00 0.00 97 TRP A C 9
ATOM 14599 O O . TRP A 1 97 ? 1.005 -8.436 -5.048 1.00 0.00 97 TRP A O 9
ATOM 14620 N N . GLU A 1 98 ? -0.772 -7.268 -5.784 1.00 0.00 98 GLU A N 9
ATOM 14621 C CA . GLU A 1 98 ? 0.034 -6.231 -6.416 1.00 0.00 98 GLU A CA 9
ATOM 14622 C C . GLU A 1 98 ? 0.320 -5.094 -5.438 1.00 0.00 98 GLU A C 9
ATOM 14623 O O . GLU A 1 98 ? -0.540 -4.253 -5.179 1.00 0.00 98 GLU A O 9
ATOM 14635 N N . ILE A 1 99 ? 1.535 -5.077 -4.900 1.00 0.00 99 ILE A N 9
ATOM 14636 C CA . ILE A 1 99 ? 1.936 -4.045 -3.952 1.00 0.00 99 ILE A CA 9
ATOM 14637 C C . ILE A 1 99 ? 2.799 -2.984 -4.627 1.00 0.00 99 ILE A C 9
ATOM 14638 O O . ILE A 1 99 ? 3.851 -3.291 -5.188 1.00 0.00 99 ILE A O 9
ATOM 14654 N N . ALA A 1 100 ? 2.349 -1.735 -4.566 1.00 0.00 100 ALA A N 9
ATOM 14655 C CA . ALA A 1 100 ? 3.083 -0.629 -5.167 1.00 0.00 100 ALA A CA 9
ATOM 14656 C C . ALA A 1 100 ? 3.378 0.458 -4.139 1.00 0.00 100 ALA A C 9
ATOM 14657 O O . ALA A 1 100 ? 2.463 1.085 -3.603 1.00 0.00 100 ALA A O 9
ATOM 14664 N N . PHE A 1 101 ? 4.660 0.675 -3.866 1.00 0.00 101 PHE A N 9
ATOM 14665 C CA . PHE A 1 101 ? 5.075 1.685 -2.899 1.00 0.00 101 PHE A CA 9
ATOM 14666 C C . PHE A 1 101 ? 6.448 2.248 -3.257 1.00 0.00 101 PHE A C 9
ATOM 14667 O O . PHE A 1 101 ? 7.011 1.922 -4.302 1.00 0.00 101 PHE A O 9
ATOM 14684 N N . ILE A 1 102 ? 6.979 3.095 -2.382 1.00 0.00 102 ILE A N 9
ATOM 14685 C CA . ILE A 1 102 ? 8.285 3.703 -2.605 1.00 0.00 102 ILE A CA 9
ATOM 14686 C C . ILE A 1 102 ? 9.331 3.120 -1.660 1.00 0.00 102 ILE A C 9
ATOM 14687 O O . ILE A 1 102 ? 9.257 3.305 -0.445 1.00 0.00 102 ILE A O 9
ATOM 14703 N N . ARG A 1 103 ? 10.307 2.418 -2.227 1.00 0.00 103 ARG A N 9
ATOM 14704 C CA . ARG A 1 103 ? 11.369 1.809 -1.436 1.00 0.00 103 ARG A CA 9
ATOM 14705 C C . ARG A 1 103 ? 12.686 2.554 -1.628 1.00 0.00 103 ARG A C 9
ATOM 14706 O O . ARG A 1 103 ? 13.136 2.760 -2.755 1.00 0.00 103 ARG A O 9
ATOM 14727 N N . SER A 1 104 ? 13.299 2.957 -0.519 1.00 0.00 104 SER A N 9
ATOM 14728 C CA . SER A 1 104 ? 14.562 3.684 -0.565 1.00 0.00 104 SER A CA 9
ATOM 14729 C C . SER A 1 104 ? 15.138 3.861 0.836 1.00 0.00 104 SER A C 9
ATOM 14730 O O . SER A 1 104 ? 14.505 4.451 1.710 1.00 0.00 104 SER A O 9
ATOM 14738 N N . GLY A 1 105 ? 16.346 3.344 1.042 1.00 0.00 105 GLY A N 9
ATOM 14739 C CA . GLY A 1 105 ? 16.989 3.454 2.338 1.00 0.00 105 GLY A CA 9
ATOM 14740 C C . GLY A 1 105 ? 18.337 4.143 2.261 1.00 0.00 105 GLY A C 9
ATOM 14741 O O . GLY A 1 105 ? 18.882 4.366 1.179 1.00 0.00 105 GLY A O 9
ATOM 14745 N N . PRO A 1 106 ? 18.896 4.493 3.429 1.00 0.00 106 PRO A N 9
ATOM 14746 C CA . PRO A 1 106 ? 20.195 5.166 3.515 1.00 0.00 106 PRO A CA 9
ATOM 14747 C C . PRO A 1 106 ? 21.350 4.250 3.125 1.00 0.00 106 PRO A C 9
ATOM 14748 O O . PRO A 1 106 ? 22.517 4.608 3.277 1.00 0.00 106 PRO A O 9
ATOM 14759 N N . SER A 1 107 ? 21.016 3.066 2.621 1.00 0.00 107 SER A N 9
ATOM 14760 C CA . SER A 1 107 ? 22.026 2.097 2.212 1.00 0.00 107 SER A CA 9
ATOM 14761 C C . SER A 1 107 ? 22.845 2.627 1.040 1.00 0.00 107 SER A C 9
ATOM 14762 O O . SER A 1 107 ? 22.470 3.610 0.401 1.00 0.00 107 SER A O 9
ATOM 14770 N N . SER A 1 108 ? 23.965 1.969 0.762 1.00 0.00 108 SER A N 9
ATOM 14771 C CA . SER A 1 108 ? 24.841 2.375 -0.331 1.00 0.00 108 SER A CA 9
ATOM 14772 C C . SER A 1 108 ? 24.539 1.575 -1.594 1.00 0.00 108 SER A C 9
ATOM 14773 O O . SER A 1 108 ? 25.109 0.508 -1.818 1.00 0.00 108 SER A O 9
ATOM 14781 N N . GLY A 1 109 ? 23.637 2.100 -2.418 1.00 0.00 109 GLY A N 9
ATOM 14782 C CA . GLY A 1 109 ? 23.274 1.422 -3.649 1.00 0.00 109 GLY A CA 9
ATOM 14783 C C . GLY A 1 109 ? 23.814 2.125 -4.879 1.00 0.00 109 GLY A C 9
ATOM 14784 O O . GLY A 1 109 ? 23.360 3.214 -5.229 1.00 0.00 109 GLY A O 9
ATOM 14788 N N . GLY A 1 1 ? -13.470 10.353 -6.357 1.00 0.00 1 GLY A N 10
ATOM 14789 C CA . GLY A 1 1 ? -13.324 10.300 -7.800 1.00 0.00 1 GLY A CA 10
ATOM 14790 C C . GLY A 1 1 ? -13.207 11.677 -8.422 1.00 0.00 1 GLY A C 10
ATOM 14791 O O . GLY A 1 1 ? -12.988 12.665 -7.722 1.00 0.00 1 GLY A O 10
ATOM 14795 N N . SER A 1 2 ? -13.353 11.743 -9.742 1.00 0.00 2 SER A N 10
ATOM 14796 C CA . SER A 1 2 ? -13.257 13.009 -10.459 1.00 0.00 2 SER A CA 10
ATOM 14797 C C . SER A 1 2 ? -13.472 12.802 -11.955 1.00 0.00 2 SER A C 10
ATOM 14798 O O . SER A 1 2 ? -14.260 13.509 -12.584 1.00 0.00 2 SER A O 10
ATOM 14806 N N . SER A 1 3 ? -12.764 11.829 -12.520 1.00 0.00 3 SER A N 10
ATOM 14807 C CA . SER A 1 3 ? -12.873 11.531 -13.943 1.00 0.00 3 SER A CA 10
ATOM 14808 C C . SER A 1 3 ? -12.386 12.708 -14.783 1.00 0.00 3 SER A C 10
ATOM 14809 O O . SER A 1 3 ? -13.077 13.716 -14.919 1.00 0.00 3 SER A O 10
ATOM 14817 N N . GLY A 1 4 ? -11.189 12.571 -15.345 1.00 0.00 4 GLY A N 10
ATOM 14818 C CA . GLY A 1 4 ? -10.628 13.629 -16.165 1.00 0.00 4 GLY A CA 10
ATOM 14819 C C . GLY A 1 4 ? -9.113 13.604 -16.188 1.00 0.00 4 GLY A C 10
ATOM 14820 O O . GLY A 1 4 ? -8.468 13.708 -15.145 1.00 0.00 4 GLY A O 10
ATOM 14824 N N . SER A 1 5 ? -8.543 13.464 -17.381 1.00 0.00 5 SER A N 10
ATOM 14825 C CA . SER A 1 5 ? -7.094 13.420 -17.535 1.00 0.00 5 SER A CA 10
ATOM 14826 C C . SER A 1 5 ? -6.581 14.684 -18.218 1.00 0.00 5 SER A C 10
ATOM 14827 O O . SER A 1 5 ? -6.952 14.983 -19.353 1.00 0.00 5 SER A O 10
ATOM 14835 N N . SER A 1 6 ? -5.726 15.422 -17.518 1.00 0.00 6 SER A N 10
ATOM 14836 C CA . SER A 1 6 ? -5.164 16.656 -18.055 1.00 0.00 6 SER A CA 10
ATOM 14837 C C . SER A 1 6 ? -3.652 16.698 -17.855 1.00 0.00 6 SER A C 10
ATOM 14838 O O . SER A 1 6 ? -2.903 17.036 -18.770 1.00 0.00 6 SER A O 10
ATOM 14846 N N . GLY A 1 7 ? -3.212 16.350 -16.650 1.00 0.00 7 GLY A N 10
ATOM 14847 C CA . GLY A 1 7 ? -1.792 16.354 -16.349 1.00 0.00 7 GLY A CA 10
ATOM 14848 C C . GLY A 1 7 ? -1.507 16.668 -14.894 1.00 0.00 7 GLY A C 10
ATOM 14849 O O . GLY A 1 7 ? -1.711 17.795 -14.444 1.00 0.00 7 GLY A O 10
ATOM 14853 N N . SER A 1 8 ? -1.037 15.668 -14.156 1.00 0.00 8 SER A N 10
ATOM 14854 C CA . SER A 1 8 ? -0.729 15.842 -12.741 1.00 0.00 8 SER A CA 10
ATOM 14855 C C . SER A 1 8 ? 0.423 16.823 -12.551 1.00 0.00 8 SER A C 10
ATOM 14856 O O . SER A 1 8 ? 1.369 16.869 -13.338 1.00 0.00 8 SER A O 10
ATOM 14864 N N . PRO A 1 9 ? 0.343 17.629 -11.482 1.00 0.00 9 PRO A N 10
ATOM 14865 C CA . PRO A 1 9 ? 1.371 18.625 -11.163 1.00 0.00 9 PRO A CA 10
ATOM 14866 C C . PRO A 1 9 ? 2.676 17.985 -10.706 1.00 0.00 9 PRO A C 10
ATOM 14867 O O . PRO A 1 9 ? 3.757 18.361 -11.160 1.00 0.00 9 PRO A O 10
ATOM 14878 N N . LEU A 1 10 ? 2.570 17.015 -9.804 1.00 0.00 10 LEU A N 10
ATOM 14879 C CA . LEU A 1 10 ? 3.744 16.321 -9.285 1.00 0.00 10 LEU A CA 10
ATOM 14880 C C . LEU A 1 10 ? 3.774 14.872 -9.760 1.00 0.00 10 LEU A C 10
ATOM 14881 O O . LEU A 1 10 ? 2.798 14.137 -9.607 1.00 0.00 10 LEU A O 10
ATOM 14897 N N . ASP A 1 11 ? 4.901 14.467 -10.335 1.00 0.00 11 ASP A N 10
ATOM 14898 C CA . ASP A 1 11 ? 5.060 13.104 -10.830 1.00 0.00 11 ASP A CA 10
ATOM 14899 C C . ASP A 1 11 ? 5.416 12.151 -9.693 1.00 0.00 11 ASP A C 10
ATOM 14900 O O . ASP A 1 11 ? 5.659 12.579 -8.565 1.00 0.00 11 ASP A O 10
ATOM 14909 N N . ARG A 1 12 ? 5.445 10.858 -9.999 1.00 0.00 12 ARG A N 10
ATOM 14910 C CA . ARG A 1 12 ? 5.769 9.845 -9.003 1.00 0.00 12 ARG A CA 10
ATOM 14911 C C . ARG A 1 12 ? 7.215 9.984 -8.536 1.00 0.00 12 ARG A C 10
ATOM 14912 O O . ARG A 1 12 ? 8.023 10.657 -9.177 1.00 0.00 12 ARG A O 10
ATOM 14933 N N . ASP A 1 13 ? 7.534 9.345 -7.416 1.00 0.00 13 ASP A N 10
ATOM 14934 C CA . ASP A 1 13 ? 8.882 9.397 -6.863 1.00 0.00 13 ASP A CA 10
ATOM 14935 C C . ASP A 1 13 ? 9.844 8.553 -7.695 1.00 0.00 13 ASP A C 10
ATOM 14936 O O . ASP A 1 13 ? 9.458 7.569 -8.326 1.00 0.00 13 ASP A O 10
ATOM 14945 N N . PRO A 1 14 ? 11.126 8.947 -7.698 1.00 0.00 14 PRO A N 10
ATOM 14946 C CA . PRO A 1 14 ? 12.169 8.241 -8.448 1.00 0.00 14 PRO A CA 10
ATOM 14947 C C . PRO A 1 14 ? 12.487 6.874 -7.852 1.00 0.00 14 PRO A C 10
ATOM 14948 O O . PRO A 1 14 ? 12.914 5.962 -8.560 1.00 0.00 14 PRO A O 10
ATOM 14959 N N . ALA A 1 15 ? 12.277 6.739 -6.547 1.00 0.00 15 ALA A N 10
ATOM 14960 C CA . ALA A 1 15 ? 12.540 5.482 -5.857 1.00 0.00 15 ALA A CA 10
ATOM 14961 C C . ALA A 1 15 ? 11.279 4.630 -5.770 1.00 0.00 15 ALA A C 10
ATOM 14962 O O . ALA A 1 15 ? 11.143 3.794 -4.876 1.00 0.00 15 ALA A O 10
ATOM 14969 N N . PHE A 1 16 ? 10.358 4.847 -6.703 1.00 0.00 16 PHE A N 10
ATOM 14970 C CA . PHE A 1 16 ? 9.106 4.099 -6.730 1.00 0.00 16 PHE A CA 10
ATOM 14971 C C . PHE A 1 16 ? 9.344 2.656 -7.165 1.00 0.00 16 PHE A C 10
ATOM 14972 O O . PHE A 1 16 ? 9.759 2.397 -8.295 1.00 0.00 16 PHE A O 10
ATOM 14989 N N . ARG A 1 17 ? 9.080 1.720 -6.259 1.00 0.00 17 ARG A N 10
ATOM 14990 C CA . ARG A 1 17 ? 9.266 0.303 -6.547 1.00 0.00 17 ARG A CA 10
ATOM 14991 C C . ARG A 1 17 ? 7.941 -0.448 -6.460 1.00 0.00 17 ARG A C 10
ATOM 14992 O O . ARG A 1 17 ? 7.055 -0.079 -5.689 1.00 0.00 17 ARG A O 10
ATOM 15013 N N . VAL A 1 18 ? 7.813 -1.505 -7.255 1.00 0.00 18 VAL A N 10
ATOM 15014 C CA . VAL A 1 18 ? 6.597 -2.310 -7.268 1.00 0.00 18 VAL A CA 10
ATOM 15015 C C . VAL A 1 18 ? 6.918 -3.793 -7.125 1.00 0.00 18 VAL A C 10
ATOM 15016 O O . VAL A 1 18 ? 7.678 -4.353 -7.915 1.00 0.00 18 VAL A O 10
ATOM 15029 N N . ILE A 1 19 ? 6.333 -4.424 -6.112 1.00 0.00 19 ILE A N 10
ATOM 15030 C CA . ILE A 1 19 ? 6.556 -5.844 -5.867 1.00 0.00 19 ILE A CA 10
ATOM 15031 C C . ILE A 1 19 ? 5.234 -6.593 -5.736 1.00 0.00 19 ILE A C 10
ATOM 15032 O O . ILE A 1 19 ? 4.185 -5.990 -5.507 1.00 0.00 19 ILE A O 10
ATOM 15048 N N . THR A 1 20 ? 5.291 -7.913 -5.882 1.00 0.00 20 THR A N 10
ATOM 15049 C CA . THR A 1 20 ? 4.099 -8.746 -5.780 1.00 0.00 20 THR A CA 10
ATOM 15050 C C . THR A 1 20 ? 4.196 -9.701 -4.596 1.00 0.00 20 THR A C 10
ATOM 15051 O O . THR A 1 20 ? 5.246 -10.294 -4.348 1.00 0.00 20 THR A O 10
ATOM 15062 N N . VAL A 1 21 ? 3.094 -9.847 -3.868 1.00 0.00 21 VAL A N 10
ATOM 15063 C CA . VAL A 1 21 ? 3.054 -10.732 -2.710 1.00 0.00 21 VAL A CA 10
ATOM 15064 C C . VAL A 1 21 ? 2.098 -11.897 -2.942 1.00 0.00 21 VAL A C 10
ATOM 15065 O O . VAL A 1 21 ? 0.927 -11.700 -3.267 1.00 0.00 21 VAL A O 10
ATOM 15078 N N . THR A 1 22 ? 2.606 -13.115 -2.773 1.00 0.00 22 THR A N 10
ATOM 15079 C CA . THR A 1 22 ? 1.798 -14.313 -2.965 1.00 0.00 22 THR A CA 10
ATOM 15080 C C . THR A 1 22 ? 0.470 -14.204 -2.225 1.00 0.00 22 THR A C 10
ATOM 15081 O O . THR A 1 22 ? 0.437 -14.091 -1.000 1.00 0.00 22 THR A O 10
ATOM 15092 N N . LYS A 1 23 ? -0.626 -14.241 -2.977 1.00 0.00 23 LYS A N 10
ATOM 15093 C CA . LYS A 1 23 ? -1.958 -14.149 -2.393 1.00 0.00 23 LYS A CA 10
ATOM 15094 C C . LYS A 1 23 ? -2.486 -15.531 -2.021 1.00 0.00 23 LYS A C 10
ATOM 15095 O O . LYS A 1 23 ? -2.663 -16.390 -2.884 1.00 0.00 23 LYS A O 10
ATOM 15114 N N . GLU A 1 24 ? -2.736 -15.736 -0.731 1.00 0.00 24 GLU A N 10
ATOM 15115 C CA . GLU A 1 24 ? -3.244 -17.015 -0.247 1.00 0.00 24 GLU A CA 10
ATOM 15116 C C . GLU A 1 24 ? -4.431 -16.808 0.689 1.00 0.00 24 GLU A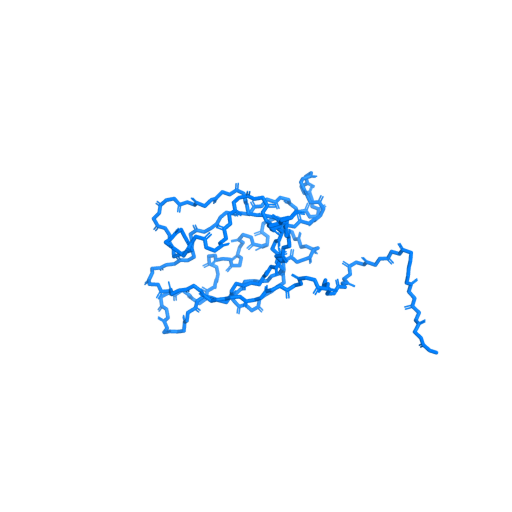 C 10
ATOM 15117 O O . GLU A 1 24 ? -5.504 -17.378 0.486 1.00 0.00 24 GLU A O 10
ATOM 15129 N N . THR A 1 25 ? -4.232 -15.990 1.718 1.00 0.00 25 THR A N 10
ATOM 15130 C CA . THR A 1 25 ? -5.283 -15.709 2.687 1.00 0.00 25 THR A CA 10
ATOM 15131 C C . THR A 1 25 ? -5.913 -14.344 2.435 1.00 0.00 25 THR A C 10
ATOM 15132 O O . THR A 1 25 ? -7.130 -14.186 2.516 1.00 0.00 25 THR A O 10
ATOM 15143 N N . GLY A 1 26 ? -5.075 -13.358 2.128 1.00 0.00 26 GLY A N 10
ATOM 15144 C CA . GLY A 1 26 ? -5.568 -12.018 1.868 1.00 0.00 26 GLY A CA 10
ATOM 15145 C C . GLY A 1 26 ? -4.541 -10.950 2.187 1.00 0.00 26 GLY A C 10
ATOM 15146 O O . GLY A 1 26 ? -3.460 -11.249 2.695 1.00 0.00 26 GLY A O 10
ATOM 15150 N N . LEU A 1 27 ? -4.878 -9.700 1.888 1.00 0.00 27 LEU A N 10
ATOM 15151 C CA . LEU A 1 27 ? -3.976 -8.583 2.145 1.00 0.00 27 LEU A CA 10
ATOM 15152 C C . LEU A 1 27 ? -3.544 -8.556 3.608 1.00 0.00 27 LEU A C 10
ATOM 15153 O O . LEU A 1 27 ? -2.379 -8.789 3.926 1.00 0.00 27 LEU A O 10
ATOM 15169 N N . GLY A 1 28 ? -4.493 -8.272 4.495 1.00 0.00 28 GLY A N 10
ATOM 15170 C CA . GLY A 1 28 ? -4.192 -8.223 5.913 1.00 0.00 28 GLY A CA 10
ATOM 15171 C C . GLY A 1 28 ? -3.107 -7.216 6.241 1.00 0.00 28 GLY A C 10
ATOM 15172 O O . GLY A 1 28 ? -2.029 -7.583 6.710 1.00 0.00 28 GLY A O 10
ATOM 15176 N N . LEU A 1 29 ? -3.391 -5.942 5.992 1.00 0.00 29 LEU A N 10
ATOM 15177 C CA . LEU A 1 29 ? -2.430 -4.877 6.262 1.00 0.00 29 LEU A CA 10
ATOM 15178 C C . LEU A 1 29 ? -3.139 -3.610 6.730 1.00 0.00 29 LEU A C 10
ATOM 15179 O O . LEU A 1 29 ? -4.219 -3.274 6.243 1.00 0.00 29 LEU A O 10
ATOM 15195 N N . LYS A 1 30 ? -2.523 -2.909 7.675 1.00 0.00 30 LYS A N 10
ATOM 15196 C CA . LYS A 1 30 ? -3.091 -1.676 8.207 1.00 0.00 30 LYS A CA 10
ATOM 15197 C C . LYS A 1 30 ? -2.417 -0.455 7.590 1.00 0.00 30 LYS A C 10
ATOM 15198 O O . LYS A 1 30 ? -1.191 -0.395 7.491 1.00 0.00 30 LYS A O 10
ATOM 15217 N N . ILE A 1 31 ? -3.225 0.516 7.178 1.00 0.00 31 ILE A N 10
ATOM 15218 C CA . ILE A 1 31 ? -2.705 1.736 6.573 1.00 0.00 31 ILE A CA 10
ATOM 15219 C C . ILE A 1 31 ? -2.868 2.927 7.511 1.00 0.00 31 ILE A C 10
ATOM 15220 O O . ILE A 1 31 ? -3.597 2.856 8.501 1.00 0.00 31 ILE A O 10
ATOM 15236 N N . LEU A 1 32 ? -2.186 4.022 7.192 1.00 0.00 32 LEU A N 10
ATOM 15237 C CA . LEU A 1 32 ? -2.256 5.231 8.005 1.00 0.00 32 LEU A CA 10
ATOM 15238 C C . LEU A 1 32 ? -2.343 6.474 7.126 1.00 0.00 32 LEU A C 10
ATOM 15239 O O . LEU A 1 32 ? -1.930 6.457 5.967 1.00 0.00 32 LEU A O 10
ATOM 15255 N N . GLY A 1 33 ? -2.880 7.554 7.686 1.00 0.00 33 GLY A N 10
ATOM 15256 C CA . GLY A 1 33 ? -3.009 8.791 6.940 1.00 0.00 33 GLY A CA 10
ATOM 15257 C C . GLY A 1 33 ? -4.413 9.006 6.411 1.00 0.00 33 GLY A C 10
ATOM 15258 O O . GLY A 1 33 ? -5.373 8.440 6.932 1.00 0.00 33 GLY A O 10
ATOM 15262 N N . GLY A 1 34 ? -4.534 9.830 5.374 1.00 0.00 34 GLY A N 10
ATOM 15263 C CA . GLY A 1 34 ? -5.835 10.105 4.794 1.00 0.00 34 GLY A CA 10
ATOM 15264 C C . GLY A 1 34 ? -6.104 11.590 4.652 1.00 0.00 34 GLY A C 10
ATOM 15265 O O . GLY A 1 34 ? -5.949 12.350 5.608 1.00 0.00 34 GLY A O 10
ATOM 15269 N N . ILE A 1 35 ? -6.507 12.005 3.455 1.00 0.00 35 ILE A N 10
ATOM 15270 C CA . ILE A 1 35 ? -6.797 13.409 3.192 1.00 0.00 35 ILE A CA 10
ATOM 15271 C C . ILE A 1 35 ? -7.554 14.041 4.355 1.00 0.00 35 ILE A C 10
ATOM 15272 O O . ILE A 1 35 ? -7.497 15.253 4.561 1.00 0.00 35 ILE A O 10
ATOM 15288 N N . ASN A 1 36 ? -8.263 13.211 5.113 1.00 0.00 36 ASN A N 10
ATOM 15289 C CA . ASN A 1 36 ? -9.031 13.689 6.257 1.00 0.00 36 ASN A CA 10
ATOM 15290 C C . ASN A 1 36 ? -8.273 13.451 7.560 1.00 0.00 36 ASN A C 10
ATOM 15291 O O . ASN A 1 36 ? -8.427 14.200 8.525 1.00 0.00 36 ASN A O 10
ATOM 15302 N N . ARG A 1 37 ? -7.454 12.405 7.579 1.00 0.00 37 ARG A N 10
ATOM 15303 C CA . ARG A 1 37 ? -6.672 12.068 8.762 1.00 0.00 37 ARG A CA 10
ATOM 15304 C C . ARG A 1 37 ? -5.519 13.051 8.950 1.00 0.00 37 ARG A C 10
ATOM 15305 O O . ARG A 1 37 ? -5.252 13.882 8.083 1.00 0.00 37 ARG A O 10
ATOM 15326 N N . ASN A 1 38 ? -4.841 12.949 10.088 1.00 0.00 38 ASN A N 10
ATOM 15327 C CA . ASN A 1 38 ? -3.718 13.829 10.390 1.00 0.00 38 ASN A CA 10
ATOM 15328 C C . ASN A 1 38 ? -2.422 13.279 9.801 1.00 0.00 38 ASN A C 10
ATOM 15329 O O . ASN A 1 38 ? -1.519 14.037 9.449 1.00 0.00 38 ASN A O 10
ATOM 15340 N N . GLU A 1 39 ? -2.340 11.957 9.699 1.00 0.00 39 GLU A N 10
ATOM 15341 C CA . GLU A 1 39 ? -1.154 11.306 9.153 1.00 0.00 39 GLU A CA 10
ATOM 15342 C C . GLU A 1 39 ? -1.054 11.532 7.647 1.00 0.00 39 GLU A C 10
ATOM 15343 O O . GLU A 1 39 ? 0.026 11.443 7.065 1.00 0.00 39 GLU A O 10
ATOM 15355 N N . GLY A 1 40 ? -2.191 11.825 7.021 1.00 0.00 40 GLY A N 10
ATOM 15356 C CA . GLY A 1 40 ? -2.210 12.058 5.589 1.00 0.00 40 GLY A CA 10
ATOM 15357 C C . GLY A 1 40 ? -1.522 13.352 5.203 1.00 0.00 40 GLY A C 10
ATOM 15358 O O . GLY A 1 40 ? -0.762 13.932 5.979 1.00 0.00 40 GLY A O 10
ATOM 15362 N N . PRO A 1 41 ? -1.786 13.824 3.976 1.00 0.00 41 PRO A N 10
ATOM 15363 C CA . PRO A 1 41 ? -2.688 13.143 3.043 1.00 0.00 41 PRO A CA 10
ATOM 15364 C C . PRO A 1 41 ? -2.103 11.835 2.521 1.00 0.00 41 PRO A C 10
ATOM 15365 O O . PRO A 1 41 ? -2.821 10.994 1.979 1.00 0.00 41 PRO A O 10
ATOM 15376 N N . LEU A 1 42 ? -0.795 11.670 2.687 1.00 0.00 42 LEU A N 10
ATOM 15377 C CA . LEU A 1 42 ? -0.113 10.463 2.233 1.00 0.00 42 LEU A CA 10
ATOM 15378 C C . LEU A 1 42 ? -0.628 9.234 2.975 1.00 0.00 42 LEU A C 10
ATOM 15379 O O . LEU A 1 42 ? -1.073 9.328 4.119 1.00 0.00 42 LEU A O 10
ATOM 15395 N N . VAL A 1 43 ? -0.562 8.081 2.317 1.00 0.00 43 VAL A N 10
ATOM 15396 C CA . VAL A 1 43 ? -1.019 6.832 2.915 1.00 0.00 43 VAL A CA 10
ATOM 15397 C C . VAL A 1 43 ? 0.145 5.873 3.141 1.00 0.00 43 VAL A C 10
ATOM 15398 O O . VAL A 1 43 ? 0.796 5.437 2.192 1.00 0.00 43 VAL A O 10
ATOM 15411 N N . TYR A 1 44 ? 0.400 5.549 4.403 1.00 0.00 44 TYR A N 10
ATOM 15412 C CA . TYR A 1 44 ? 1.486 4.642 4.755 1.00 0.00 44 TYR A CA 10
ATOM 15413 C C . TYR A 1 44 ? 0.945 3.357 5.373 1.00 0.00 44 TYR A C 10
ATOM 15414 O O . TYR A 1 44 ? -0.265 3.190 5.524 1.00 0.00 44 TYR A O 10
ATOM 15432 N N . ILE A 1 45 ? 1.851 2.452 5.728 1.00 0.00 45 ILE A N 10
ATOM 15433 C CA . ILE A 1 45 ? 1.466 1.182 6.332 1.00 0.00 45 ILE A CA 10
ATOM 15434 C C . ILE A 1 45 ? 1.466 1.275 7.854 1.00 0.00 45 ILE A C 10
ATOM 15435 O O . ILE A 1 45 ? 2.523 1.300 8.485 1.00 0.00 45 ILE A O 10
ATOM 15451 N N . HIS A 1 46 ? 0.273 1.323 8.438 1.00 0.00 46 HIS A N 10
ATOM 15452 C CA . HIS A 1 46 ? 0.135 1.409 9.888 1.00 0.00 46 HIS A CA 10
ATOM 15453 C C . HIS A 1 46 ? 0.847 0.247 10.572 1.00 0.00 46 HIS A C 10
ATOM 15454 O O . HIS A 1 46 ? 1.652 0.449 11.481 1.00 0.00 46 HIS A O 10
ATOM 15469 N N . GLU A 1 47 ? 0.546 -0.970 10.129 1.00 0.00 47 GLU A N 10
ATOM 15470 C CA . GLU A 1 47 ? 1.157 -2.164 10.700 1.00 0.00 47 GLU A CA 10
ATOM 15471 C C . GLU A 1 47 ? 0.651 -3.422 10.001 1.00 0.00 47 GLU A C 10
ATOM 15472 O O . GLU A 1 47 ? -0.555 -3.632 9.873 1.00 0.00 47 GLU A O 10
ATOM 15484 N N . VAL A 1 48 ? 1.582 -4.256 9.550 1.00 0.00 48 VAL A N 10
ATOM 15485 C CA . VAL A 1 48 ? 1.232 -5.494 8.864 1.00 0.00 48 VAL A CA 10
ATOM 15486 C C . VAL A 1 48 ? 0.798 -6.568 9.855 1.00 0.00 48 VAL A C 10
ATOM 15487 O O . VAL A 1 48 ? 1.626 -7.313 10.380 1.00 0.00 48 VAL A O 10
ATOM 15500 N N . ILE A 1 49 ? -0.505 -6.643 10.105 1.00 0.00 49 ILE A N 10
ATOM 15501 C CA . ILE A 1 49 ? -1.049 -7.627 11.033 1.00 0.00 49 ILE A CA 10
ATOM 15502 C C . ILE A 1 49 ? -0.254 -8.927 10.983 1.00 0.00 49 ILE A C 10
ATOM 15503 O O . ILE A 1 49 ? 0.010 -9.483 9.916 1.00 0.00 49 ILE A O 10
ATOM 15519 N N . PRO A 1 50 ? 0.137 -9.428 12.164 1.00 0.00 50 PRO A N 10
ATOM 15520 C CA . PRO A 1 50 ? 0.906 -10.670 12.283 1.00 0.00 50 PRO A CA 10
ATOM 15521 C C . PRO A 1 50 ? 0.078 -11.900 11.925 1.00 0.00 50 PRO A C 10
ATOM 15522 O O . PRO A 1 50 ? -0.736 -12.366 12.722 1.00 0.00 50 PRO A O 10
ATOM 15533 N N . GLY A 1 51 ? 0.292 -12.422 10.721 1.00 0.00 51 GLY A N 10
ATOM 15534 C CA . GLY A 1 51 ? -0.442 -13.594 10.280 1.00 0.00 51 GLY A CA 10
ATOM 15535 C C . GLY A 1 51 ? -1.067 -13.405 8.912 1.00 0.00 51 GLY A C 10
ATOM 15536 O O . GLY A 1 51 ? -1.869 -14.227 8.469 1.00 0.00 51 GLY A O 10
ATOM 15540 N N . GLY A 1 52 ? -0.700 -12.318 8.240 1.00 0.00 52 GLY A N 10
ATOM 15541 C CA . GLY A 1 52 ? -1.242 -12.042 6.922 1.00 0.00 52 GLY A CA 10
ATOM 15542 C C . GLY A 1 52 ? -0.343 -12.545 5.809 1.00 0.00 52 GLY A C 10
ATOM 15543 O O . GLY A 1 52 ? 0.553 -13.356 6.045 1.00 0.00 52 GLY A O 10
ATOM 15547 N N . ASP A 1 53 ? -0.583 -12.064 4.595 1.00 0.00 53 ASP A N 10
ATOM 15548 C CA . ASP A 1 53 ? 0.212 -12.470 3.441 1.00 0.00 53 ASP A CA 10
ATOM 15549 C C . ASP A 1 53 ? 1.566 -11.767 3.439 1.00 0.00 53 ASP A C 10
ATOM 15550 O O . ASP A 1 53 ? 2.612 -12.415 3.470 1.00 0.00 53 ASP A O 10
ATOM 15559 N N . CYS A 1 54 ? 1.537 -10.439 3.401 1.00 0.00 54 CYS A N 10
ATOM 15560 C CA . CYS A 1 54 ? 2.762 -9.648 3.393 1.00 0.00 54 CYS A CA 10
ATOM 15561 C C . CYS A 1 54 ? 3.633 -9.982 4.599 1.00 0.00 54 CYS A C 10
ATOM 15562 O O . CYS A 1 54 ? 4.840 -10.192 4.467 1.00 0.00 54 CYS A O 10
ATOM 15570 N N . TYR A 1 55 ? 3.016 -10.029 5.774 1.00 0.00 55 TYR A N 10
ATOM 15571 C CA . TYR A 1 55 ? 3.736 -10.334 7.004 1.00 0.00 55 TYR A CA 10
ATOM 15572 C C . TYR A 1 55 ? 4.782 -11.419 6.769 1.00 0.00 55 TYR A C 10
ATOM 15573 O O . TYR A 1 55 ? 5.980 -11.192 6.944 1.00 0.00 55 TYR A O 10
ATOM 15591 N N . LYS A 1 56 ? 4.321 -12.600 6.370 1.00 0.00 56 LYS A N 10
ATOM 15592 C CA . LYS A 1 56 ? 5.215 -13.721 6.107 1.00 0.00 56 LYS A CA 10
ATOM 15593 C C . LYS A 1 56 ? 6.277 -13.342 5.080 1.00 0.00 56 LYS A C 10
ATOM 15594 O O . LYS A 1 56 ? 7.436 -13.740 5.197 1.00 0.00 56 LYS A O 10
ATOM 15613 N N . ASP A 1 57 ? 5.875 -12.570 4.077 1.00 0.00 57 ASP A N 10
ATOM 15614 C CA . ASP A 1 57 ? 6.793 -12.135 3.031 1.00 0.00 57 ASP A CA 10
ATOM 15615 C C . ASP A 1 57 ? 7.948 -11.332 3.622 1.00 0.00 57 ASP A C 10
ATOM 15616 O O . ASP A 1 57 ? 9.097 -11.773 3.604 1.00 0.00 57 ASP A O 10
ATOM 15625 N N . GLY A 1 58 ? 7.635 -10.150 4.145 1.00 0.00 58 GLY A N 10
ATOM 15626 C CA . GLY A 1 58 ? 8.658 -9.305 4.732 1.00 0.00 58 GLY A CA 10
ATOM 15627 C C . GLY A 1 58 ? 9.139 -8.229 3.779 1.00 0.00 58 GLY A C 10
ATOM 15628 O O . GLY A 1 58 ? 9.762 -7.253 4.197 1.00 0.00 58 GLY A O 10
ATOM 15632 N N . ARG A 1 59 ? 8.850 -8.407 2.494 1.00 0.00 59 ARG A N 10
ATOM 15633 C CA . ARG A 1 59 ? 9.260 -7.445 1.478 1.00 0.00 59 ARG A CA 10
ATOM 15634 C C . ARG A 1 59 ? 8.818 -6.034 1.856 1.00 0.00 59 ARG A C 10
ATOM 15635 O O . ARG A 1 59 ? 9.486 -5.053 1.526 1.00 0.00 59 ARG A O 10
ATOM 15656 N N . LEU A 1 60 ? 7.689 -5.939 2.549 1.00 0.00 60 LEU A N 10
ATOM 15657 C CA . LEU A 1 60 ? 7.156 -4.649 2.972 1.00 0.00 60 LEU A CA 10
ATOM 15658 C C . LEU A 1 60 ? 7.343 -4.448 4.473 1.00 0.00 60 LEU A C 10
ATOM 15659 O O . LEU A 1 60 ? 7.969 -5.266 5.147 1.00 0.00 60 LEU A O 10
ATOM 15675 N N . LYS A 1 61 ? 6.793 -3.355 4.991 1.00 0.00 61 LYS A N 10
ATOM 15676 C CA . LYS A 1 61 ? 6.895 -3.047 6.413 1.00 0.00 61 LYS A CA 10
ATOM 15677 C C . LYS A 1 61 ? 6.163 -1.750 6.742 1.00 0.00 61 LYS A C 10
ATOM 15678 O O . LYS A 1 61 ? 5.861 -0.939 5.866 1.00 0.00 61 LYS A O 10
ATOM 15697 N N . PRO A 1 62 ? 5.871 -1.546 8.035 1.00 0.00 62 PRO A N 10
ATOM 15698 C CA . PRO A 1 62 ? 5.173 -0.348 8.510 1.00 0.00 62 PRO A CA 10
ATOM 15699 C C . PRO A 1 62 ? 6.036 0.905 8.406 1.00 0.00 62 PRO A C 10
ATOM 15700 O O . PRO A 1 62 ? 7.205 0.899 8.789 1.00 0.00 62 PRO A O 10
ATOM 15711 N N . GLY A 1 63 ? 5.451 1.980 7.886 1.00 0.00 63 GLY A N 10
ATOM 15712 C CA . GLY A 1 63 ? 6.182 3.225 7.742 1.00 0.00 63 GLY A CA 10
ATOM 15713 C C . GLY A 1 63 ? 6.422 3.592 6.290 1.00 0.00 63 GLY A C 10
ATOM 15714 O O . GLY A 1 63 ? 6.805 4.722 5.984 1.00 0.00 63 GLY A O 10
ATOM 15718 N N . ASP A 1 64 ? 6.198 2.637 5.395 1.00 0.00 64 ASP A N 10
ATOM 15719 C CA . ASP A 1 64 ? 6.393 2.865 3.968 1.00 0.00 64 ASP A CA 10
ATOM 15720 C C . ASP A 1 64 ? 5.197 3.598 3.367 1.00 0.00 64 ASP A C 10
ATOM 15721 O O . ASP A 1 64 ? 4.065 3.431 3.818 1.00 0.00 64 ASP A O 10
ATOM 15730 N N . GLN A 1 65 ? 5.459 4.410 2.348 1.00 0.00 65 GLN A N 10
ATOM 15731 C CA . GLN A 1 65 ? 4.405 5.169 1.687 1.00 0.00 65 GLN A CA 10
ATOM 15732 C C . GLN A 1 65 ? 3.778 4.360 0.557 1.00 0.00 65 GLN A C 10
ATOM 15733 O O . GLN A 1 65 ? 4.418 4.098 -0.462 1.00 0.00 65 GLN A O 10
ATOM 15747 N N . LEU A 1 66 ? 2.523 3.967 0.743 1.00 0.00 66 LEU A N 10
ATOM 15748 C CA . LEU A 1 66 ? 1.808 3.187 -0.261 1.00 0.00 66 LEU A CA 10
ATOM 15749 C C . LEU A 1 66 ? 1.466 4.044 -1.475 1.00 0.00 66 LEU A C 10
ATOM 15750 O O . LEU A 1 66 ? 1.522 5.272 -1.416 1.00 0.00 66 LEU A O 10
ATOM 15766 N N . VAL A 1 67 ? 1.111 3.388 -2.575 1.00 0.00 67 VAL A N 10
ATOM 15767 C CA . VAL A 1 67 ? 0.757 4.090 -3.803 1.00 0.00 67 VAL A CA 10
ATOM 15768 C C . VAL A 1 67 ? -0.535 3.540 -4.398 1.00 0.00 67 VAL A C 10
ATOM 15769 O O . VAL A 1 67 ? -1.369 4.293 -4.901 1.00 0.00 67 VAL A O 10
ATOM 15782 N N . SER A 1 68 ? -0.694 2.222 -4.336 1.00 0.00 68 SER A N 10
ATOM 15783 C CA . SER A 1 68 ? -1.883 1.569 -4.872 1.00 0.00 68 SER A CA 10
ATOM 15784 C C . SER A 1 68 ? -1.848 0.069 -4.598 1.00 0.00 68 SER A C 10
ATOM 15785 O O . SER A 1 68 ? -0.795 -0.564 -4.680 1.00 0.00 68 SER A O 10
ATOM 15793 N N . ILE A 1 69 ? -3.008 -0.494 -4.273 1.00 0.00 69 ILE A N 10
ATOM 15794 C CA . ILE A 1 69 ? -3.111 -1.920 -3.989 1.00 0.00 69 ILE A CA 10
ATOM 15795 C C . ILE A 1 69 ? -4.119 -2.593 -4.915 1.00 0.00 69 ILE A C 10
ATOM 15796 O O . ILE A 1 69 ? -5.211 -2.075 -5.142 1.00 0.00 69 ILE A O 10
ATOM 15812 N N . ASN A 1 70 ? -3.743 -3.753 -5.445 1.00 0.00 70 ASN A N 10
ATOM 15813 C CA . ASN A 1 70 ? -4.615 -4.499 -6.345 1.00 0.00 70 ASN A CA 10
ATOM 15814 C C . ASN A 1 70 ? -4.763 -3.776 -7.681 1.00 0.00 70 ASN A C 10
ATOM 15815 O O . ASN A 1 70 ? -4.272 -4.242 -8.710 1.00 0.00 70 ASN A O 10
ATOM 15826 N N . LYS A 1 71 ? -5.443 -2.635 -7.658 1.00 0.00 71 LYS A N 10
ATOM 15827 C CA . LYS A 1 71 ? -5.656 -1.846 -8.865 1.00 0.00 71 LYS A CA 10
ATOM 15828 C C . LYS A 1 71 ? -6.402 -0.554 -8.546 1.00 0.00 71 LYS A C 10
ATOM 15829 O O . LYS A 1 71 ? -7.207 -0.079 -9.345 1.00 0.00 71 LYS A O 10
ATOM 15848 N N . GLU A 1 72 ? -6.126 0.009 -7.374 1.00 0.00 72 GLU A N 10
ATOM 15849 C CA . GLU A 1 72 ? -6.771 1.247 -6.951 1.00 0.00 72 GLU A CA 10
ATOM 15850 C C . GLU A 1 72 ? -5.738 2.346 -6.716 1.00 0.00 72 GLU A C 10
ATOM 15851 O O . GLU A 1 72 ? -4.538 2.130 -6.882 1.00 0.00 72 GLU A O 10
ATOM 15863 N N . SER A 1 73 ? -6.215 3.524 -6.328 1.00 0.00 73 SER A N 10
ATOM 15864 C CA . SER A 1 73 ? -5.335 4.659 -6.073 1.00 0.00 73 SER A CA 10
ATOM 15865 C C . SER A 1 73 ? -5.297 4.994 -4.585 1.00 0.00 73 SER A C 10
ATOM 15866 O O . SER A 1 73 ? -6.325 5.299 -3.981 1.00 0.00 73 SER A O 10
ATOM 15874 N N . MET A 1 74 ? -4.105 4.936 -4.002 1.00 0.00 74 MET A N 10
ATOM 15875 C CA . MET A 1 74 ? -3.932 5.235 -2.585 1.00 0.00 74 MET A CA 10
ATOM 15876 C C . MET A 1 74 ? -3.458 6.671 -2.386 1.00 0.00 74 MET A C 10
ATOM 15877 O O . MET A 1 74 ? -3.677 7.266 -1.330 1.00 0.00 74 MET A O 10
ATOM 15891 N N . ILE A 1 75 ? -2.808 7.221 -3.406 1.00 0.00 75 ILE A N 10
ATOM 15892 C CA . ILE A 1 75 ? -2.304 8.587 -3.342 1.00 0.00 75 ILE A CA 10
ATOM 15893 C C . ILE A 1 75 ? -3.447 9.590 -3.230 1.00 0.00 75 ILE A C 10
ATOM 15894 O O . ILE A 1 75 ? -4.393 9.559 -4.016 1.00 0.00 75 ILE A O 10
ATOM 15910 N N . GLY A 1 76 ? -3.351 10.482 -2.249 1.00 0.00 76 GLY A N 10
ATOM 15911 C CA . GLY A 1 76 ? -4.383 11.484 -2.053 1.00 0.00 76 GLY A CA 10
ATOM 15912 C C . GLY A 1 76 ? -5.772 10.880 -1.987 1.00 0.00 76 GLY A C 10
ATOM 15913 O O . GLY A 1 76 ? -6.659 11.261 -2.752 1.00 0.00 76 GLY A O 10
ATOM 15917 N N . VAL A 1 77 ? -5.962 9.935 -1.073 1.00 0.00 77 VAL A N 10
ATOM 15918 C CA . VAL A 1 77 ? -7.253 9.276 -0.911 1.00 0.00 77 VAL A CA 10
ATOM 15919 C C . VAL A 1 77 ? -7.726 9.344 0.537 1.00 0.00 77 VAL A C 10
ATOM 15920 O O . VAL A 1 77 ? -6.980 9.753 1.426 1.00 0.00 77 VAL A O 10
ATOM 15933 N N . SER A 1 78 ? -8.971 8.939 0.766 1.00 0.00 78 SER A N 10
ATOM 15934 C CA . SER A 1 78 ? -9.546 8.957 2.106 1.00 0.00 78 SER A CA 10
ATOM 15935 C C . SER A 1 78 ? -9.114 7.728 2.899 1.00 0.00 78 SER A C 10
ATOM 15936 O O . SER A 1 78 ? -9.089 6.614 2.376 1.00 0.00 78 SER A O 10
ATOM 15944 N N . PHE A 1 79 ? -8.773 7.939 4.166 1.00 0.00 79 PHE A N 10
ATOM 15945 C CA . PHE A 1 79 ? -8.339 6.849 5.033 1.00 0.00 79 PHE A CA 10
ATOM 15946 C C . PHE A 1 79 ? -9.276 5.650 4.909 1.00 0.00 79 PHE A C 10
ATOM 15947 O O . PHE A 1 79 ? -8.828 4.512 4.777 1.00 0.00 79 PHE A O 10
ATOM 15964 N N . GLU A 1 80 ? -10.577 5.916 4.953 1.00 0.00 80 GLU A N 10
ATOM 15965 C CA . GLU A 1 80 ? -11.576 4.860 4.847 1.00 0.00 80 GLU A CA 10
ATOM 15966 C C . GLU A 1 80 ? -11.460 4.133 3.510 1.00 0.00 80 GLU A C 10
ATOM 15967 O O . GLU A 1 80 ? -11.494 2.904 3.455 1.00 0.00 80 GLU A O 10
ATOM 15979 N N . GLU A 1 81 ? -11.324 4.903 2.435 1.00 0.00 81 GLU A N 10
ATOM 15980 C CA . GLU A 1 81 ? -11.205 4.333 1.098 1.00 0.00 81 GLU A CA 10
ATOM 15981 C C . GLU A 1 81 ? -10.045 3.344 1.030 1.00 0.00 81 GLU A C 10
ATOM 15982 O O . GLU A 1 81 ? -10.246 2.150 0.807 1.00 0.00 81 GLU A O 10
ATOM 15994 N N . ALA A 1 82 ? -8.831 3.850 1.224 1.00 0.00 82 ALA A N 10
ATOM 15995 C CA . ALA A 1 82 ? -7.639 3.012 1.186 1.00 0.00 82 ALA A CA 10
ATOM 15996 C C . ALA A 1 82 ? -7.875 1.690 1.909 1.00 0.00 82 ALA A C 10
ATOM 15997 O O . ALA A 1 82 ? -7.564 0.620 1.385 1.00 0.00 82 ALA A O 10
ATOM 16004 N N . LYS A 1 83 ? -8.425 1.770 3.116 1.00 0.00 83 LYS A N 10
ATOM 16005 C CA . LYS A 1 83 ? -8.703 0.581 3.912 1.00 0.00 83 LYS A CA 10
ATOM 16006 C C . LYS A 1 83 ? -9.894 -0.186 3.346 1.00 0.00 83 LYS A C 10
ATOM 16007 O O . LYS A 1 83 ? -9.984 -1.405 3.489 1.00 0.00 83 LYS A O 10
ATOM 16026 N N . SER A 1 84 ? -10.806 0.537 2.703 1.00 0.00 84 SER A N 10
ATOM 16027 C CA . SER A 1 84 ? -11.993 -0.076 2.118 1.00 0.00 84 SER A CA 10
ATOM 16028 C C . SER A 1 84 ? -11.617 -0.979 0.947 1.00 0.00 84 SER A C 10
ATOM 16029 O O . SER A 1 84 ? -12.236 -2.021 0.730 1.00 0.00 84 SER A O 10
ATOM 16037 N N . ILE A 1 85 ? -10.600 -0.571 0.196 1.00 0.00 85 ILE A N 10
ATOM 16038 C CA . ILE A 1 85 ? -10.141 -1.342 -0.952 1.00 0.00 85 ILE A CA 10
ATOM 16039 C C . ILE A 1 85 ? -9.571 -2.688 -0.517 1.00 0.00 85 ILE A C 10
ATOM 16040 O O . ILE A 1 85 ? -9.933 -3.732 -1.062 1.00 0.00 85 ILE A O 10
ATOM 16056 N N . ILE A 1 86 ? -8.680 -2.657 0.468 1.00 0.00 86 ILE A N 10
ATOM 16057 C CA . ILE A 1 86 ? -8.062 -3.875 0.977 1.00 0.00 86 ILE A CA 10
ATOM 16058 C C . ILE A 1 86 ? -9.110 -4.947 1.258 1.00 0.00 86 ILE A C 10
ATOM 16059 O O . ILE A 1 86 ? -9.061 -6.042 0.697 1.00 0.00 86 ILE A O 10
ATOM 16075 N N . THR A 1 87 ? -10.061 -4.623 2.129 1.00 0.00 87 THR A N 10
ATOM 16076 C CA . THR A 1 87 ? -11.122 -5.558 2.484 1.00 0.00 87 THR A CA 10
ATOM 16077 C C . THR A 1 87 ? -11.992 -5.886 1.277 1.00 0.00 87 THR A C 10
ATOM 16078 O O . THR A 1 87 ? -12.577 -6.966 1.197 1.00 0.00 87 THR A O 10
ATOM 16089 N N . ARG A 1 88 ? -12.072 -4.948 0.339 1.00 0.00 88 ARG A N 10
ATOM 16090 C CA . ARG A 1 88 ? -12.872 -5.138 -0.865 1.00 0.00 88 ARG A CA 10
ATOM 16091 C C . ARG A 1 88 ? -12.116 -5.972 -1.894 1.00 0.00 88 ARG A C 10
ATOM 16092 O O . ARG A 1 88 ? -12.647 -6.299 -2.955 1.00 0.00 88 ARG A O 10
ATOM 16113 N N . ALA A 1 89 ? -10.872 -6.314 -1.573 1.00 0.00 89 ALA A N 10
ATOM 16114 C CA . ALA A 1 89 ? -10.044 -7.112 -2.468 1.00 0.00 89 ALA A CA 10
ATOM 16115 C C . ALA A 1 89 ? -10.682 -8.469 -2.744 1.00 0.00 89 ALA A C 10
ATOM 16116 O O . ALA A 1 89 ? -11.519 -8.941 -1.974 1.00 0.00 89 ALA A O 10
ATOM 16123 N N . LYS A 1 90 ? -10.282 -9.093 -3.847 1.00 0.00 90 LYS A N 10
ATOM 16124 C CA . LYS A 1 90 ? -10.814 -10.397 -4.225 1.00 0.00 90 LYS A CA 10
ATOM 16125 C C . LYS A 1 90 ? -10.287 -11.488 -3.299 1.00 0.00 90 LYS A C 10
ATOM 16126 O O . LYS A 1 90 ? -10.972 -12.478 -3.036 1.00 0.00 90 LYS A O 10
ATOM 16145 N N . LEU A 1 91 ? -9.067 -11.302 -2.807 1.00 0.00 91 LEU A N 10
ATOM 16146 C CA . LEU A 1 91 ? -8.448 -12.271 -1.908 1.00 0.00 91 LEU A CA 10
ATOM 16147 C C . LEU A 1 91 ? -8.876 -13.692 -2.262 1.00 0.00 91 LEU A C 10
ATOM 16148 O O . LEU A 1 91 ? -9.016 -14.545 -1.385 1.00 0.00 91 LEU A O 10
ATOM 16164 N N . ARG A 1 92 ? -9.080 -13.939 -3.551 1.00 0.00 92 ARG A N 10
ATOM 16165 C CA . ARG A 1 92 ? -9.491 -15.257 -4.021 1.00 0.00 92 ARG A CA 10
ATOM 16166 C C . ARG A 1 92 ? -9.632 -15.274 -5.540 1.00 0.00 92 ARG A C 10
ATOM 16167 O O . ARG A 1 92 ? -10.671 -15.664 -6.073 1.00 0.00 92 ARG A O 10
ATOM 16188 N N . SER A 1 93 ? -8.580 -14.846 -6.231 1.00 0.00 93 SER A N 10
ATOM 16189 C CA . SER A 1 93 ? -8.589 -14.808 -7.689 1.00 0.00 93 SER A CA 10
ATOM 16190 C C . SER A 1 93 ? -7.318 -15.434 -8.256 1.00 0.00 93 SER A C 10
ATOM 16191 O O . SER A 1 93 ? -6.991 -15.246 -9.427 1.00 0.00 93 SER A O 10
ATOM 16199 N N . GLU A 1 94 ? -6.607 -16.178 -7.416 1.00 0.00 94 GLU A N 10
ATOM 16200 C CA . GLU A 1 94 ? -5.371 -16.832 -7.833 1.00 0.00 94 GLU A CA 10
ATOM 16201 C C . GLU A 1 94 ? -4.243 -15.815 -7.986 1.00 0.00 94 GLU A C 10
ATOM 16202 O O . GLU A 1 94 ? -3.148 -16.003 -7.456 1.00 0.00 94 GLU A O 10
ATOM 16214 N N . SER A 1 95 ? -4.520 -14.739 -8.714 1.00 0.00 95 SER A N 10
ATOM 16215 C CA . SER A 1 95 ? -3.528 -13.694 -8.942 1.00 0.00 95 SER A CA 10
ATOM 16216 C C . SER A 1 95 ? -2.956 -13.191 -7.620 1.00 0.00 95 SER A C 10
ATOM 16217 O O . SER A 1 95 ? -3.659 -13.071 -6.616 1.00 0.00 95 SER A O 10
ATOM 16225 N N . PRO A 1 96 ? -1.649 -12.889 -7.618 1.00 0.00 96 PRO A N 10
ATOM 16226 C CA . PRO A 1 96 ? -0.953 -12.393 -6.426 1.00 0.00 96 PRO A CA 10
ATOM 16227 C C . PRO A 1 96 ? -1.381 -10.978 -6.052 1.00 0.00 96 PRO A C 10
ATOM 16228 O O . PRO A 1 96 ? -2.279 -10.407 -6.671 1.00 0.00 96 PRO A O 10
ATOM 16239 N N . TRP A 1 97 ? -0.733 -10.419 -5.037 1.00 0.00 97 TRP A N 10
ATOM 16240 C CA . TRP A 1 97 ? -1.047 -9.070 -4.580 1.00 0.00 97 TRP A CA 10
ATOM 16241 C C . TRP A 1 97 ? -0.100 -8.050 -5.204 1.00 0.00 97 TRP A C 10
ATOM 16242 O O . TRP A 1 97 ? 1.119 -8.180 -5.104 1.00 0.00 97 TRP A O 10
ATOM 16263 N N . GLU A 1 98 ? -0.670 -7.036 -5.848 1.00 0.00 98 GLU A N 10
ATOM 16264 C CA . GLU A 1 98 ? 0.125 -5.995 -6.489 1.00 0.00 98 GLU A CA 10
ATOM 16265 C C . GLU A 1 98 ? 0.447 -4.874 -5.505 1.00 0.00 98 GLU A C 10
ATOM 16266 O O . GLU A 1 98 ? -0.384 -4.002 -5.248 1.00 0.00 98 GLU A O 10
ATOM 16278 N N . ILE A 1 99 ? 1.658 -4.903 -4.959 1.00 0.00 99 ILE A N 10
ATOM 16279 C CA . ILE A 1 99 ? 2.089 -3.890 -4.004 1.00 0.00 99 ILE A CA 10
ATOM 16280 C C . ILE A 1 99 ? 2.942 -2.823 -4.683 1.00 0.00 99 ILE A C 10
ATOM 16281 O O . ILE A 1 99 ? 4.001 -3.119 -5.235 1.00 0.00 99 ILE A O 10
ATOM 16297 N N . ALA A 1 100 ? 2.473 -1.580 -4.636 1.00 0.00 100 ALA A N 10
ATOM 16298 C CA . ALA A 1 100 ? 3.194 -0.469 -5.243 1.00 0.00 100 ALA A CA 10
ATOM 16299 C C . ALA A 1 100 ? 3.534 0.597 -4.206 1.00 0.00 100 ALA A C 10
ATOM 16300 O O . ALA A 1 100 ? 2.643 1.219 -3.626 1.00 0.00 100 ALA A O 10
ATOM 16307 N N . PHE A 1 101 ? 4.826 0.802 -3.977 1.00 0.00 101 PHE A N 10
ATOM 16308 C CA . PHE A 1 101 ? 5.283 1.792 -3.008 1.00 0.00 101 PHE A CA 10
ATOM 16309 C C . PHE A 1 101 ? 6.658 2.332 -3.390 1.00 0.00 101 PHE A C 10
ATOM 16310 O O . PHE A 1 101 ? 7.196 2.000 -4.447 1.00 0.00 101 PHE A O 10
ATOM 16327 N N . ILE A 1 102 ? 7.220 3.168 -2.523 1.00 0.00 102 ILE A N 10
ATOM 16328 C CA . ILE A 1 102 ? 8.532 3.754 -2.769 1.00 0.00 102 ILE A CA 10
ATOM 16329 C C . ILE A 1 102 ? 9.594 3.117 -1.880 1.00 0.00 102 ILE A C 10
ATOM 16330 O O . ILE A 1 102 ? 9.482 3.132 -0.654 1.00 0.00 102 ILE A O 10
ATOM 16346 N N . ARG A 1 103 ? 10.626 2.560 -2.506 1.00 0.00 103 ARG A N 10
ATOM 16347 C CA . ARG A 1 103 ? 11.709 1.918 -1.772 1.00 0.00 103 ARG A CA 10
ATOM 16348 C C . ARG A 1 103 ? 12.998 2.727 -1.887 1.00 0.00 103 ARG A C 10
ATOM 16349 O O . ARG A 1 103 ? 13.415 3.096 -2.985 1.00 0.00 103 ARG A O 10
ATOM 16370 N N . SER A 1 104 ? 13.624 3.000 -0.747 1.00 0.00 104 SER A N 10
ATOM 16371 C CA . SER A 1 104 ? 14.862 3.769 -0.719 1.00 0.00 104 SER A CA 10
ATOM 16372 C C . SER A 1 104 ? 15.461 3.785 0.684 1.00 0.00 104 SER A C 10
ATOM 16373 O O . SER A 1 104 ? 16.116 4.748 1.082 1.00 0.00 104 SER A O 10
ATOM 16381 N N . GLY A 1 105 ? 15.231 2.709 1.432 1.00 0.00 105 GLY A N 10
ATOM 16382 C CA . GLY A 1 105 ? 15.753 2.619 2.783 1.00 0.00 105 GLY A CA 10
ATOM 16383 C C . GLY A 1 105 ? 17.259 2.447 2.812 1.00 0.00 105 GLY A C 10
ATOM 16384 O O . GLY A 1 105 ? 17.893 2.172 1.793 1.00 0.00 105 GLY A O 10
ATOM 16388 N N . PRO A 1 106 ? 17.854 2.612 4.002 1.00 0.00 106 PRO A N 10
ATOM 16389 C CA . PRO A 1 106 ? 19.302 2.480 4.189 1.00 0.00 106 PRO A CA 10
ATOM 16390 C C . PRO A 1 106 ? 19.776 1.038 4.042 1.00 0.00 106 PRO A C 10
ATOM 16391 O O . PRO A 1 106 ? 20.936 0.726 4.307 1.00 0.00 106 PRO A O 10
ATOM 16402 N N . SER A 1 107 ? 18.869 0.162 3.619 1.00 0.00 107 SER A N 10
ATOM 16403 C CA . SER A 1 107 ? 19.194 -1.248 3.440 1.00 0.00 107 SER A CA 10
ATOM 16404 C C . SER A 1 107 ? 20.106 -1.447 2.233 1.00 0.00 107 SER A C 10
ATOM 16405 O O . SER A 1 107 ? 21.116 -2.147 2.313 1.00 0.00 107 SER A O 10
ATOM 16413 N N . SER A 1 108 ? 19.742 -0.826 1.116 1.00 0.00 108 SER A N 10
ATOM 16414 C CA . SER A 1 108 ? 20.525 -0.937 -0.110 1.00 0.00 108 SER A CA 10
ATOM 16415 C C . SER A 1 108 ? 21.282 0.357 -0.390 1.00 0.00 108 SER A C 10
ATOM 16416 O O . SER A 1 108 ? 20.720 1.449 -0.309 1.00 0.00 108 SER A O 10
ATOM 16424 N N . GLY A 1 109 ? 22.564 0.226 -0.720 1.00 0.00 109 GLY A N 10
ATOM 16425 C CA . GLY A 1 109 ? 23.379 1.392 -1.007 1.00 0.00 109 GLY A CA 10
ATOM 16426 C C . GLY A 1 109 ? 23.121 2.532 -0.042 1.00 0.00 109 GLY A C 10
ATOM 16427 O O . GLY A 1 109 ? 23.645 2.541 1.072 1.00 0.00 109 GLY A O 10
ATOM 16431 N N . GLY A 1 1 ? -5.431 26.696 -6.597 1.00 0.00 1 GLY A N 11
ATOM 16432 C CA . GLY A 1 1 ? -5.179 27.908 -7.355 1.00 0.00 1 GLY A C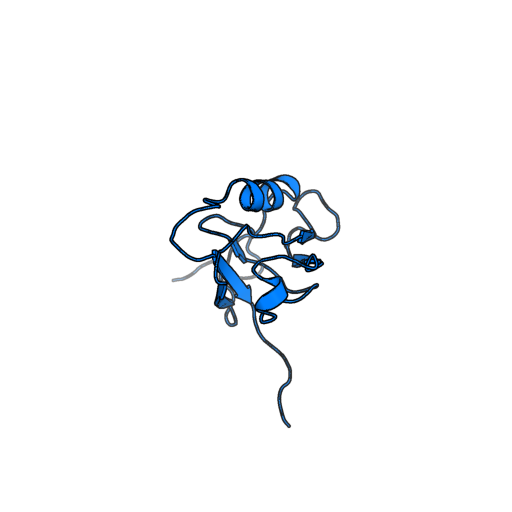A 11
ATOM 16433 C C . GLY A 1 1 ? -4.447 27.637 -8.654 1.00 0.00 1 GLY A C 11
ATOM 16434 O O . GLY A 1 1 ? -4.750 26.673 -9.356 1.00 0.00 1 GLY A O 11
ATOM 16438 N N . SER A 1 2 ? -3.481 28.492 -8.976 1.00 0.00 2 SER A N 11
ATOM 16439 C CA . SER A 1 2 ? -2.707 28.343 -10.203 1.00 0.00 2 SER A CA 11
ATOM 16440 C C . SER A 1 2 ? -3.624 28.296 -11.421 1.00 0.00 2 SER A C 11
ATOM 16441 O O . SER A 1 2 ? -4.252 27.275 -11.700 1.00 0.00 2 SER A O 11
ATOM 16449 N N . SER A 1 3 ? -3.695 29.409 -12.144 1.00 0.00 3 SER A N 11
ATOM 16450 C CA . SER A 1 3 ? -4.538 29.497 -13.331 1.00 0.00 3 SER A CA 11
ATOM 16451 C C . SER A 1 3 ? -3.691 29.688 -14.586 1.00 0.00 3 SER A C 11
ATOM 16452 O O . SER A 1 3 ? -2.543 30.122 -14.513 1.00 0.00 3 SER A O 11
ATOM 16460 N N . GLY A 1 4 ? -4.268 29.358 -15.737 1.00 0.00 4 GLY A N 11
ATOM 16461 C CA . GLY A 1 4 ? -3.554 29.499 -16.992 1.00 0.00 4 GLY A CA 11
ATOM 16462 C C . GLY A 1 4 ? -3.130 28.164 -17.571 1.00 0.00 4 GLY A C 11
ATOM 16463 O O . GLY A 1 4 ? -3.569 27.783 -18.657 1.00 0.00 4 GLY A O 11
ATOM 16467 N N . SER A 1 5 ? -2.273 27.452 -16.847 1.00 0.00 5 SER A N 11
ATOM 16468 C CA . SER A 1 5 ? -1.785 26.154 -17.298 1.00 0.00 5 SER A CA 11
ATOM 16469 C C . SER A 1 5 ? -2.590 25.022 -16.667 1.00 0.00 5 SER A C 11
ATOM 16470 O O . SER A 1 5 ? -3.479 25.259 -15.850 1.00 0.00 5 SER A O 11
ATOM 16478 N N . SER A 1 6 ? -2.271 23.791 -17.053 1.00 0.00 6 SER A N 11
ATOM 16479 C CA . SER A 1 6 ? -2.966 22.621 -16.529 1.00 0.00 6 SER A CA 11
ATOM 16480 C C . SER A 1 6 ? -2.322 21.334 -17.035 1.00 0.00 6 SER A C 11
ATOM 16481 O O . SER A 1 6 ? -1.572 21.344 -18.010 1.00 0.00 6 SER A O 11
ATOM 16489 N N . GLY A 1 7 ? -2.622 20.225 -16.365 1.00 0.00 7 GLY A N 11
ATOM 16490 C CA . GLY A 1 7 ? -2.065 18.945 -16.760 1.00 0.00 7 GLY A CA 11
ATOM 16491 C C . GLY A 1 7 ? -1.740 18.062 -15.572 1.00 0.00 7 GLY A C 11
ATOM 16492 O O . GLY A 1 7 ? -2.367 18.172 -14.519 1.00 0.00 7 GLY A O 11
ATOM 16496 N N . SER A 1 8 ? -0.758 17.183 -15.741 1.00 0.00 8 SER A N 11
ATOM 16497 C CA . SER A 1 8 ? -0.355 16.273 -14.676 1.00 0.00 8 SER A CA 11
ATOM 16498 C C . SER A 1 8 ? 0.989 16.690 -14.085 1.00 0.00 8 SER A C 11
ATOM 16499 O O . SER A 1 8 ? 2.048 16.200 -14.479 1.00 0.00 8 SER A O 11
ATOM 16507 N N . PRO A 1 9 ? 0.946 17.617 -13.117 1.00 0.00 9 PRO A N 11
ATOM 16508 C CA . PRO A 1 9 ? 2.150 18.121 -12.450 1.00 0.00 9 PRO A CA 11
ATOM 16509 C C . PRO A 1 9 ? 2.798 17.071 -11.552 1.00 0.00 9 PRO A C 11
ATOM 16510 O O . PRO A 1 9 ? 3.999 16.814 -11.648 1.00 0.00 9 PRO A O 11
ATOM 16521 N N . LEU A 1 10 ? 1.997 16.469 -10.681 1.00 0.00 10 LEU A N 11
ATOM 16522 C CA . LEU A 1 10 ? 2.492 15.446 -9.766 1.00 0.00 10 LEU A CA 11
ATOM 16523 C C . LEU A 1 10 ? 3.049 14.252 -10.535 1.00 0.00 10 LEU A C 11
ATOM 16524 O O . LEU A 1 10 ? 2.477 13.824 -11.537 1.00 0.00 10 LEU A O 11
ATOM 16540 N N . ASP A 1 11 ? 4.168 13.717 -10.057 1.00 0.00 11 ASP A N 11
ATOM 16541 C CA . ASP A 1 11 ? 4.801 12.570 -10.697 1.00 0.00 11 ASP A CA 11
ATOM 16542 C C . ASP A 1 11 ? 5.324 11.587 -9.654 1.00 0.00 11 ASP A C 11
ATOM 16543 O O . ASP A 1 11 ? 5.837 11.989 -8.610 1.00 0.00 11 ASP A O 11
ATOM 16552 N N . ARG A 1 12 ? 5.190 10.297 -9.945 1.00 0.00 12 ARG A N 11
ATOM 16553 C CA . ARG A 1 12 ? 5.646 9.256 -9.032 1.00 0.00 12 ARG A CA 11
ATOM 16554 C C . ARG A 1 12 ? 7.096 9.492 -8.620 1.00 0.00 12 ARG A C 11
ATOM 16555 O O . ARG A 1 12 ? 7.929 9.883 -9.439 1.00 0.00 12 ARG A O 11
ATOM 16576 N N . ASP A 1 13 ? 7.391 9.252 -7.347 1.00 0.00 13 ASP A N 11
ATOM 16577 C CA . ASP A 1 13 ? 8.741 9.438 -6.827 1.00 0.00 13 ASP A CA 11
ATOM 16578 C C . ASP A 1 13 ? 9.742 8.579 -7.593 1.00 0.00 13 ASP A C 11
ATOM 16579 O O . ASP A 1 13 ? 9.382 7.605 -8.256 1.00 0.00 13 ASP A O 11
ATOM 16588 N N . PRO A 1 14 ? 11.029 8.947 -7.503 1.00 0.00 14 PRO A N 11
ATOM 16589 C CA . PRO A 1 14 ? 12.108 8.223 -8.182 1.00 0.00 14 PRO A CA 11
ATOM 16590 C C . PRO A 1 14 ? 12.356 6.848 -7.573 1.00 0.00 14 PRO A C 11
ATOM 16591 O O . PRO A 1 14 ? 12.602 5.877 -8.288 1.00 0.00 14 PRO A O 11
ATOM 16602 N N . ALA A 1 15 ? 12.291 6.772 -6.247 1.00 0.00 15 ALA A N 11
ATOM 16603 C CA . ALA A 1 15 ? 12.507 5.515 -5.542 1.00 0.00 15 ALA A CA 11
ATOM 16604 C C . ALA A 1 15 ? 11.236 4.672 -5.521 1.00 0.00 15 ALA A C 11
ATOM 16605 O O . ALA A 1 15 ? 11.102 3.753 -4.713 1.00 0.00 15 ALA A O 11
ATOM 16612 N N . PHE A 1 16 ? 10.304 4.992 -6.413 1.00 0.00 16 PHE A N 11
ATOM 16613 C CA . PHE A 1 16 ? 9.043 4.265 -6.496 1.00 0.00 16 PHE A CA 11
ATOM 16614 C C . PHE A 1 16 ? 9.263 2.852 -7.027 1.00 0.00 16 PHE A C 11
ATOM 16615 O O . PHE A 1 16 ? 9.624 2.663 -8.189 1.00 0.00 16 PHE A O 11
ATOM 16632 N N . ARG A 1 17 ? 9.043 1.862 -6.167 1.00 0.00 17 ARG A N 11
ATOM 16633 C CA . ARG A 1 17 ? 9.219 0.466 -6.549 1.00 0.00 17 ARG A CA 11
ATOM 16634 C C . ARG A 1 17 ? 7.886 -0.276 -6.524 1.00 0.00 17 ARG A C 11
ATOM 16635 O O . ARG A 1 17 ? 6.935 0.156 -5.872 1.00 0.00 17 ARG A O 11
ATOM 16656 N N . VAL A 1 18 ? 7.825 -1.395 -7.238 1.00 0.00 18 VAL A N 11
ATOM 16657 C CA . VAL A 1 18 ? 6.609 -2.198 -7.298 1.00 0.00 18 VAL A CA 11
ATOM 16658 C C . VAL A 1 18 ? 6.919 -3.679 -7.107 1.00 0.00 18 VAL A C 11
ATOM 16659 O O . VAL A 1 18 ? 7.719 -4.256 -7.844 1.00 0.00 18 VAL A O 11
ATOM 16672 N N . ILE A 1 19 ? 6.279 -4.288 -6.114 1.00 0.00 19 ILE A N 11
ATOM 16673 C CA . ILE A 1 19 ? 6.485 -5.702 -5.828 1.00 0.00 19 ILE A CA 11
ATOM 16674 C C . ILE A 1 19 ? 5.158 -6.450 -5.768 1.00 0.00 19 ILE A C 11
ATOM 16675 O O . ILE A 1 19 ? 4.088 -5.840 -5.774 1.00 0.00 19 ILE A O 11
ATOM 16691 N N . THR A 1 20 ? 5.234 -7.776 -5.708 1.00 0.00 20 THR A N 11
ATOM 16692 C CA . THR A 1 20 ? 4.039 -8.608 -5.646 1.00 0.00 20 THR A CA 11
ATOM 16693 C C . THR A 1 20 ? 4.157 -9.658 -4.547 1.00 0.00 20 THR A C 11
ATOM 16694 O O . THR A 1 20 ? 5.138 -10.399 -4.485 1.00 0.00 20 THR A O 11
ATOM 16705 N N . VAL A 1 21 ? 3.150 -9.717 -3.681 1.00 0.00 21 VAL A N 11
ATOM 16706 C CA . VAL A 1 21 ? 3.139 -10.678 -2.585 1.00 0.00 21 VAL A CA 11
ATOM 16707 C C . VAL A 1 21 ? 2.204 -11.844 -2.885 1.00 0.00 21 VAL A C 11
ATOM 16708 O O . VAL A 1 21 ? 1.056 -11.647 -3.283 1.00 0.00 21 VAL A O 11
ATOM 16721 N N . THR A 1 22 ? 2.703 -13.061 -2.691 1.00 0.00 22 THR A N 11
ATOM 16722 C CA . THR A 1 22 ? 1.913 -14.260 -2.942 1.00 0.00 22 THR A CA 11
ATOM 16723 C C . THR A 1 22 ? 0.589 -14.213 -2.188 1.00 0.00 22 THR A C 11
ATOM 16724 O O . THR A 1 22 ? 0.563 -14.197 -0.958 1.00 0.00 22 THR A O 11
ATOM 16735 N N . LYS A 1 23 ? -0.510 -14.191 -2.935 1.00 0.00 23 LYS A N 11
ATOM 16736 C CA . LYS A 1 23 ? -1.840 -14.148 -2.338 1.00 0.00 23 LYS A CA 11
ATOM 16737 C C . LYS A 1 23 ? -2.309 -15.548 -1.953 1.00 0.00 23 LYS A C 11
ATOM 16738 O O . LYS A 1 23 ? -2.579 -16.380 -2.818 1.00 0.00 23 LYS A O 11
ATOM 16757 N N . GLU A 1 24 ? -2.405 -15.798 -0.651 1.00 0.00 24 GLU A N 11
ATOM 16758 C CA . GLU A 1 24 ? -2.843 -17.096 -0.154 1.00 0.00 24 GLU A CA 11
ATOM 16759 C C . GLU A 1 24 ? -4.009 -16.942 0.819 1.00 0.00 24 GLU A C 11
ATOM 16760 O O . GLU A 1 24 ? -5.033 -17.615 0.692 1.00 0.00 24 GLU A O 11
ATOM 16772 N N . THR A 1 25 ? -3.846 -16.050 1.791 1.00 0.00 25 THR A N 11
ATOM 16773 C CA . THR A 1 25 ? -4.883 -15.808 2.787 1.00 0.00 25 THR A CA 11
ATOM 16774 C C . THR A 1 25 ? -5.562 -14.463 2.557 1.00 0.00 25 THR A C 11
ATOM 16775 O O . THR A 1 25 ? -6.778 -14.338 2.701 1.00 0.00 25 THR A O 11
ATOM 16786 N N . GLY A 1 26 ? -4.769 -13.458 2.196 1.00 0.00 26 GLY A N 11
ATOM 16787 C CA . GLY A 1 26 ? -5.313 -12.135 1.951 1.00 0.00 26 GLY A CA 11
ATOM 16788 C C . GLY A 1 26 ? -4.349 -11.031 2.336 1.00 0.00 26 GLY A C 11
ATOM 16789 O O . GLY A 1 26 ? -3.379 -11.268 3.058 1.00 0.00 26 GLY A O 11
ATOM 16793 N N . LEU A 1 27 ? -4.613 -9.822 1.854 1.00 0.00 27 LEU A N 11
ATOM 16794 C CA . LEU A 1 27 ? -3.760 -8.677 2.151 1.00 0.00 27 LEU A CA 11
ATOM 16795 C C . LEU A 1 27 ? -3.412 -8.627 3.635 1.00 0.00 27 LEU A C 11
ATOM 16796 O O . LEU A 1 27 ? -2.249 -8.764 4.015 1.00 0.00 27 LEU A O 11
ATOM 16812 N N . GLY A 1 28 ? -4.428 -8.433 4.470 1.00 0.00 28 GLY A N 11
ATOM 16813 C CA . GLY A 1 28 ? -4.209 -8.372 5.903 1.00 0.00 28 GLY A CA 11
ATOM 16814 C C . GLY A 1 28 ? -3.163 -7.344 6.287 1.00 0.00 28 GLY A C 11
ATOM 16815 O O . GLY A 1 28 ? -2.167 -7.671 6.933 1.00 0.00 28 GLY A O 11
ATOM 16819 N N . LEU A 1 29 ? -3.387 -6.097 5.886 1.00 0.00 29 LEU A N 11
ATOM 16820 C CA . LEU A 1 29 ? -2.455 -5.017 6.190 1.00 0.00 29 LEU A CA 11
ATOM 16821 C C . LEU A 1 29 ? -3.201 -3.758 6.621 1.00 0.00 29 LEU A C 11
ATOM 16822 O O . LEU A 1 29 ? -4.311 -3.492 6.158 1.00 0.00 29 LEU A O 11
ATOM 16838 N N . LYS A 1 30 ? -2.584 -2.985 7.508 1.00 0.00 30 LYS A N 11
ATOM 16839 C CA . LYS A 1 30 ? -3.188 -1.751 7.999 1.00 0.00 30 LYS A CA 11
ATOM 16840 C C . LYS A 1 30 ? -2.589 -0.536 7.297 1.00 0.00 30 LYS A C 11
ATOM 16841 O O . LYS A 1 30 ? -1.392 -0.500 7.012 1.00 0.00 30 LYS A O 11
ATOM 16860 N N . ILE A 1 31 ? -3.429 0.456 7.024 1.00 0.00 31 ILE A N 11
ATOM 16861 C CA . ILE A 1 31 ? -2.982 1.674 6.358 1.00 0.00 31 ILE A CA 11
ATOM 16862 C C . ILE A 1 31 ? -3.019 2.865 7.309 1.00 0.00 31 ILE A C 11
ATOM 16863 O O . ILE A 1 31 ? -3.759 2.865 8.294 1.00 0.00 31 ILE A O 11
ATOM 16879 N N . LEU A 1 32 ? -2.218 3.881 7.008 1.00 0.00 32 LEU A N 11
ATOM 16880 C CA . LEU A 1 32 ? -2.160 5.082 7.834 1.00 0.00 32 LEU A CA 11
ATOM 16881 C C . LEU A 1 32 ? -2.366 6.335 6.989 1.00 0.00 32 LEU A C 11
ATOM 16882 O O . LEU A 1 32 ? -2.316 6.283 5.761 1.00 0.00 32 LEU A O 11
ATOM 16898 N N . GLY A 1 33 ? -2.596 7.461 7.657 1.00 0.00 33 GLY A N 11
ATOM 16899 C CA . GLY A 1 33 ? -2.804 8.713 6.952 1.00 0.00 33 GLY A CA 11
ATOM 16900 C C . GLY A 1 33 ? -4.263 8.956 6.621 1.00 0.00 33 GLY A C 11
ATOM 16901 O O . GLY A 1 33 ? -5.153 8.412 7.272 1.00 0.00 33 GLY A O 11
ATOM 16905 N N . GLY A 1 34 ? -4.508 9.779 5.605 1.00 0.00 34 GLY A N 11
ATOM 16906 C CA . GLY A 1 34 ? -5.871 10.080 5.208 1.00 0.00 34 GLY A CA 11
ATOM 16907 C C . GLY A 1 34 ? -6.126 11.570 5.094 1.00 0.00 34 GLY A C 11
ATOM 16908 O O . GLY A 1 34 ? -5.918 12.317 6.050 1.00 0.00 34 GLY A O 11
ATOM 16912 N N . ILE A 1 35 ? -6.575 12.004 3.921 1.00 0.00 35 ILE A N 11
ATOM 16913 C CA . ILE A 1 35 ? -6.857 13.414 3.685 1.00 0.00 35 ILE A CA 11
ATOM 16914 C C . ILE A 1 35 ? -7.495 14.059 4.911 1.00 0.00 35 ILE A C 11
ATOM 16915 O O . ILE A 1 35 ? -7.330 15.254 5.153 1.00 0.00 35 ILE A O 11
ATOM 16931 N N . ASN A 1 36 ? -8.224 13.259 5.682 1.00 0.00 36 ASN A N 11
ATOM 16932 C CA . ASN A 1 36 ? -8.886 13.751 6.885 1.00 0.00 36 ASN A CA 11
ATOM 16933 C C . ASN A 1 36 ? -8.038 13.479 8.123 1.00 0.00 36 ASN A C 11
ATOM 16934 O O . ASN A 1 36 ? -8.074 14.238 9.092 1.00 0.00 36 ASN A O 11
ATOM 16945 N N . ARG A 1 37 ? -7.275 12.392 8.084 1.00 0.00 37 ARG A N 11
ATOM 16946 C CA . ARG A 1 37 ? -6.418 12.019 9.203 1.00 0.00 37 ARG A CA 11
ATOM 16947 C C . ARG A 1 37 ? -5.232 12.971 9.320 1.00 0.00 37 ARG A C 11
ATOM 16948 O O . ARG A 1 37 ? -5.030 13.835 8.467 1.00 0.00 37 ARG A O 11
ATOM 16969 N N . ASN A 1 38 ? -4.451 12.808 10.383 1.00 0.00 38 ASN A N 11
ATOM 16970 C CA . ASN A 1 38 ? -3.285 13.653 10.612 1.00 0.00 38 ASN A CA 11
ATOM 16971 C C . ASN A 1 38 ? -2.050 13.074 9.929 1.00 0.00 38 ASN A C 11
ATOM 16972 O O . ASN A 1 38 ? -1.147 13.810 9.531 1.00 0.00 38 ASN A O 11
ATOM 16983 N N . GLU A 1 39 ? -2.019 11.752 9.797 1.00 0.00 39 GLU A N 11
ATOM 16984 C CA . GLU A 1 39 ? -0.894 11.075 9.162 1.00 0.00 39 GLU A CA 11
ATOM 16985 C C . GLU A 1 39 ? -0.890 11.321 7.656 1.00 0.00 39 GLU A C 11
ATOM 16986 O O . GLU A 1 39 ? 0.138 11.182 6.996 1.00 0.00 39 GLU A O 11
ATOM 16998 N N . GLY A 1 40 ? -2.050 11.687 7.119 1.00 0.00 40 GLY A N 11
ATOM 16999 C CA . GLY A 1 40 ? -2.160 11.946 5.696 1.00 0.00 40 GLY A CA 11
ATOM 17000 C C . GLY A 1 40 ? -1.520 13.260 5.294 1.00 0.00 40 GLY A C 11
ATOM 17001 O O . GLY A 1 40 ? -0.734 13.846 6.039 1.00 0.00 40 GLY A O 11
ATOM 17005 N N . PRO A 1 41 ? -1.856 13.743 4.089 1.00 0.00 41 PRO A N 11
ATOM 17006 C CA . PRO A 1 41 ? -2.791 13.055 3.193 1.00 0.00 41 PRO A CA 11
ATOM 17007 C C . PRO A 1 41 ? -2.205 11.767 2.623 1.00 0.00 41 PRO A C 11
ATOM 17008 O O . PRO A 1 41 ? -2.937 10.897 2.149 1.00 0.00 41 PRO A O 11
ATOM 17019 N N . LEU A 1 42 ? -0.883 11.652 2.672 1.00 0.00 42 LEU A N 11
ATOM 17020 C CA . LEU A 1 42 ? -0.198 10.470 2.160 1.00 0.00 42 LEU A CA 11
ATOM 17021 C C . LEU A 1 42 ? -0.525 9.243 3.006 1.00 0.00 42 LEU A C 11
ATOM 17022 O O . LEU A 1 42 ? -0.775 9.352 4.207 1.00 0.00 42 LEU A O 11
ATOM 17038 N N . VAL A 1 43 ? -0.518 8.074 2.372 1.00 0.00 43 VAL A N 11
ATOM 17039 C CA . VAL A 1 43 ? -0.810 6.826 3.067 1.00 0.00 43 VAL A CA 11
ATOM 17040 C C . VAL A 1 43 ? 0.447 5.979 3.227 1.00 0.00 43 VAL A C 11
ATOM 17041 O O . VAL A 1 43 ? 1.334 5.999 2.373 1.00 0.00 43 VAL A O 11
ATOM 17054 N N . TYR A 1 44 ? 0.517 5.235 4.325 1.00 0.00 44 TYR A N 11
ATOM 17055 C CA . TYR A 1 44 ? 1.667 4.381 4.598 1.00 0.00 44 TYR A CA 11
ATOM 17056 C C . TYR A 1 44 ? 1.263 3.178 5.444 1.00 0.00 44 TYR A C 11
ATOM 17057 O O . TYR A 1 44 ? 0.458 3.297 6.368 1.00 0.00 44 TYR A O 11
ATOM 17075 N N . ILE A 1 45 ? 1.829 2.020 5.122 1.00 0.00 45 ILE A N 11
ATOM 17076 C CA . ILE A 1 45 ? 1.530 0.794 5.852 1.00 0.00 45 ILE A CA 11
ATOM 17077 C C . ILE A 1 45 ? 1.505 1.044 7.357 1.00 0.00 45 ILE A C 11
ATOM 17078 O O . ILE A 1 45 ? 2.551 1.159 7.996 1.00 0.00 45 ILE A O 11
ATOM 17094 N N . HIS A 1 46 ? 0.302 1.124 7.918 1.00 0.00 46 HIS A N 11
ATOM 17095 C CA . HIS A 1 46 ? 0.140 1.357 9.348 1.00 0.00 46 HIS A CA 11
ATOM 17096 C C . HIS A 1 46 ? 0.767 0.226 10.157 1.00 0.00 46 HIS A C 11
ATOM 17097 O O . HIS A 1 46 ? 1.489 0.468 11.123 1.00 0.00 46 HIS A O 11
ATOM 17112 N N . GLU A 1 47 ? 0.484 -1.010 9.756 1.00 0.00 47 GLU A N 11
ATOM 17113 C CA . GLU A 1 47 ? 1.019 -2.178 10.446 1.00 0.00 47 GLU A CA 11
ATOM 17114 C C . GLU A 1 47 ? 0.529 -3.467 9.793 1.00 0.00 47 GLU A C 11
ATOM 17115 O O . GLU A 1 47 ? -0.669 -3.649 9.576 1.00 0.00 47 GLU A O 11
ATOM 17127 N N . VAL A 1 48 ? 1.464 -4.359 9.483 1.00 0.00 48 VAL A N 11
ATOM 17128 C CA . VAL A 1 48 ? 1.129 -5.631 8.855 1.00 0.00 48 VAL A CA 11
ATOM 17129 C C . VAL A 1 48 ? 0.658 -6.647 9.890 1.00 0.00 48 VAL A C 11
ATOM 17130 O O . VAL A 1 48 ? 1.469 -7.301 10.546 1.00 0.00 48 VAL A O 11
ATOM 17143 N N . ILE A 1 49 ? -0.657 -6.774 10.030 1.00 0.00 49 ILE A N 11
ATOM 17144 C CA . ILE A 1 49 ? -1.236 -7.712 10.985 1.00 0.00 49 ILE A CA 11
ATOM 17145 C C . ILE A 1 49 ? -0.492 -9.043 10.968 1.00 0.00 49 ILE A C 11
ATOM 17146 O O . ILE A 1 49 ? -0.196 -9.604 9.913 1.00 0.00 49 ILE A O 11
ATOM 17162 N N . PRO A 1 50 ? -0.182 -9.562 12.165 1.00 0.00 50 PRO A N 11
ATOM 17163 C CA . PRO A 1 50 ? 0.530 -10.835 12.316 1.00 0.00 50 PRO A CA 11
ATOM 17164 C C . PRO A 1 50 ? -0.327 -12.029 11.910 1.00 0.00 50 PRO A C 11
ATOM 17165 O O . PRO A 1 50 ? -1.270 -12.395 12.609 1.00 0.00 50 PRO A O 11
ATOM 17176 N N . GLY A 1 51 ? 0.009 -12.634 10.774 1.00 0.00 51 GLY A N 11
ATOM 17177 C CA . GLY A 1 51 ? -0.739 -13.782 10.295 1.00 0.00 51 GLY A CA 11
ATOM 17178 C C . GLY A 1 51 ? -1.396 -13.526 8.954 1.00 0.00 51 GLY A C 11
ATOM 17179 O O . GLY A 1 51 ? -2.463 -14.067 8.664 1.00 0.00 51 GLY A O 11
ATOM 17183 N N . GLY A 1 52 ? -0.760 -12.697 8.132 1.00 0.00 52 GLY A N 11
ATOM 17184 C CA . GLY A 1 52 ? -1.305 -12.383 6.825 1.00 0.00 52 GLY A CA 11
ATOM 17185 C C . GLY A 1 52 ? -0.408 -12.850 5.695 1.00 0.00 52 GLY A C 11
ATOM 17186 O O . GLY A 1 52 ? 0.341 -13.815 5.847 1.00 0.00 52 GLY A O 11
ATOM 17190 N N . ASP A 1 53 ? -0.485 -12.164 4.560 1.00 0.00 53 ASP A N 11
ATOM 17191 C CA . ASP A 1 53 ? 0.327 -12.514 3.399 1.00 0.00 53 ASP A CA 11
ATOM 17192 C C . ASP A 1 53 ? 1.675 -11.803 3.445 1.00 0.00 53 ASP A C 11
ATOM 17193 O O . ASP A 1 53 ? 2.726 -12.445 3.467 1.00 0.00 53 ASP A O 11
ATOM 17202 N N . CYS A 1 54 ? 1.638 -10.475 3.458 1.00 0.00 54 CYS A N 11
ATOM 17203 C CA . CYS A 1 54 ? 2.858 -9.677 3.499 1.00 0.00 54 CYS A CA 11
ATOM 17204 C C . CYS A 1 54 ? 3.648 -9.955 4.774 1.00 0.00 54 CYS A C 11
ATOM 17205 O O . CYS A 1 54 ? 4.879 -9.960 4.765 1.00 0.00 54 CYS A O 11
ATOM 17213 N N . TYR A 1 55 ? 2.932 -10.185 5.869 1.00 0.00 55 TYR A N 11
ATOM 17214 C CA . TYR A 1 55 ? 3.565 -10.460 7.153 1.00 0.00 55 TYR A CA 11
ATOM 17215 C C . TYR A 1 55 ? 4.616 -11.558 7.018 1.00 0.00 55 TYR A C 11
ATOM 17216 O O . TYR A 1 55 ? 5.763 -11.390 7.432 1.00 0.00 55 TYR A O 11
ATOM 17234 N N . LYS A 1 56 ? 4.216 -12.682 6.434 1.00 0.00 56 LYS A N 11
ATOM 17235 C CA . LYS A 1 56 ? 5.122 -13.809 6.240 1.00 0.00 56 LYS A CA 11
ATOM 17236 C C . LYS A 1 56 ? 6.236 -13.449 5.263 1.00 0.00 56 LYS A C 11
ATOM 17237 O O . LYS A 1 56 ? 7.394 -13.814 5.466 1.00 0.00 56 LYS A O 11
ATOM 17256 N N . ASP A 1 57 ? 5.879 -12.731 4.204 1.00 0.00 57 ASP A N 11
ATOM 17257 C CA . ASP A 1 57 ? 6.850 -12.320 3.197 1.00 0.00 57 ASP A CA 11
ATOM 17258 C C . ASP A 1 57 ? 7.998 -11.542 3.833 1.00 0.00 57 ASP A C 11
ATOM 17259 O O . ASP A 1 57 ? 9.138 -12.003 3.853 1.00 0.00 57 ASP A O 11
ATOM 17268 N N . GLY A 1 58 ? 7.687 -10.358 4.352 1.00 0.00 58 GLY A N 11
ATOM 17269 C CA . GLY A 1 58 ? 8.703 -9.535 4.981 1.00 0.00 58 GLY A CA 11
ATOM 17270 C C . GLY A 1 58 ? 9.196 -8.427 4.072 1.00 0.00 58 GLY A C 11
ATOM 17271 O O . GLY A 1 58 ? 9.710 -7.411 4.542 1.00 0.00 58 GLY A O 11
ATOM 17275 N N . ARG A 1 59 ? 9.041 -8.622 2.767 1.00 0.00 59 ARG A N 11
ATOM 17276 C CA . ARG A 1 59 ? 9.477 -7.632 1.789 1.00 0.00 59 ARG A CA 11
ATOM 17277 C C . ARG A 1 59 ? 9.018 -6.233 2.190 1.00 0.00 59 ARG A C 11
ATOM 17278 O O . ARG A 1 59 ? 9.815 -5.294 2.231 1.00 0.00 59 ARG A O 11
ATOM 17299 N N . LEU A 1 60 ? 7.729 -6.101 2.483 1.00 0.00 60 LEU A N 11
ATOM 17300 C CA . LEU A 1 60 ? 7.163 -4.817 2.880 1.00 0.00 60 LEU A CA 11
ATOM 17301 C C . LEU A 1 60 ? 7.371 -4.567 4.371 1.00 0.00 60 LEU A C 11
ATOM 17302 O O . LEU A 1 60 ? 8.017 -5.357 5.059 1.00 0.00 60 LEU A O 11
ATOM 17318 N N . LYS A 1 61 ? 6.818 -3.464 4.863 1.00 0.00 61 LYS A N 11
ATOM 17319 C CA . LYS A 1 61 ? 6.940 -3.110 6.272 1.00 0.00 61 LYS A CA 11
ATOM 17320 C C . LYS A 1 61 ? 6.171 -1.829 6.580 1.00 0.00 61 LYS A C 11
ATOM 17321 O O . LYS A 1 61 ? 5.879 -1.024 5.695 1.00 0.00 61 LYS A O 11
ATOM 17340 N N . PRO A 1 62 ? 5.837 -1.632 7.864 1.00 0.00 62 PRO A N 11
ATOM 17341 C CA . PRO A 1 62 ? 5.100 -0.449 8.318 1.00 0.00 62 PRO A CA 11
ATOM 17342 C C . PRO A 1 62 ? 5.939 0.822 8.240 1.00 0.00 62 PRO A C 11
ATOM 17343 O O . PRO A 1 62 ? 7.089 0.846 8.677 1.00 0.00 62 PRO A O 11
ATOM 17354 N N . GLY A 1 63 ? 5.356 1.878 7.679 1.00 0.00 63 GLY A N 11
ATOM 17355 C CA . GLY A 1 63 ? 6.065 3.137 7.554 1.00 0.00 63 GLY A CA 11
ATOM 17356 C C . GLY A 1 63 ? 6.393 3.478 6.114 1.00 0.00 63 GLY A C 11
ATOM 17357 O O . GLY A 1 63 ? 6.824 4.592 5.815 1.00 0.00 63 GLY A O 11
ATOM 17361 N N . ASP A 1 64 ? 6.191 2.517 5.220 1.00 0.00 64 ASP A N 11
ATOM 17362 C CA . ASP A 1 64 ? 6.469 2.720 3.803 1.00 0.00 64 ASP A CA 11
ATOM 17363 C C . ASP A 1 64 ? 5.258 3.316 3.092 1.00 0.00 64 ASP A C 11
ATOM 17364 O O . ASP A 1 64 ? 4.160 2.764 3.149 1.00 0.00 64 ASP A O 11
ATOM 17373 N N . GLN A 1 65 ? 5.468 4.445 2.424 1.00 0.00 65 GLN A N 11
ATOM 17374 C CA . GLN A 1 65 ? 4.392 5.117 1.703 1.00 0.00 65 GLN A CA 11
ATOM 17375 C C . GLN A 1 65 ? 3.722 4.166 0.717 1.00 0.00 65 GLN A C 11
ATOM 17376 O O . GLN A 1 65 ? 4.367 3.281 0.155 1.00 0.00 65 GLN A O 11
ATOM 17390 N N . LEU A 1 66 ? 2.423 4.355 0.511 1.00 0.00 66 LEU A N 11
ATOM 17391 C CA . LEU A 1 66 ? 1.664 3.514 -0.408 1.00 0.00 66 LEU A CA 11
ATOM 17392 C C . LEU A 1 66 ? 1.374 4.254 -1.710 1.00 0.00 66 LEU A C 11
ATOM 17393 O O . LEU A 1 66 ? 1.401 5.484 -1.757 1.00 0.00 66 LEU A O 11
ATOM 17409 N N . VAL A 1 67 ? 1.093 3.497 -2.766 1.00 0.00 67 VAL A N 11
ATOM 17410 C CA . VAL A 1 67 ? 0.794 4.080 -4.068 1.00 0.00 67 VAL A CA 11
ATOM 17411 C C . VAL A 1 67 ? -0.478 3.483 -4.659 1.00 0.00 67 VAL A C 11
ATOM 17412 O O . VAL A 1 67 ? -1.215 4.156 -5.379 1.00 0.00 67 VAL A O 11
ATOM 17425 N N . SER A 1 68 ? -0.729 2.216 -4.349 1.00 0.00 68 SER A N 11
ATOM 17426 C CA . SER A 1 68 ? -1.912 1.526 -4.852 1.00 0.00 68 SER A CA 11
ATOM 17427 C C . SER A 1 68 ? -1.871 0.044 -4.490 1.00 0.00 68 SER A C 11
ATOM 17428 O O . SER A 1 68 ? -0.797 -0.540 -4.339 1.00 0.00 68 SER A O 11
ATOM 17436 N N . ILE A 1 69 ? -3.048 -0.558 -4.353 1.00 0.00 69 ILE A N 11
ATOM 17437 C CA . ILE A 1 69 ? -3.147 -1.971 -4.010 1.00 0.00 69 ILE A CA 11
ATOM 17438 C C . ILE A 1 69 ? -3.985 -2.727 -5.036 1.00 0.00 69 ILE A C 11
ATOM 17439 O O . ILE A 1 69 ? -5.130 -2.366 -5.304 1.00 0.00 69 ILE A O 11
ATOM 17455 N N . ASN A 1 70 ? -3.406 -3.780 -5.604 1.00 0.00 70 ASN A N 11
ATOM 17456 C CA . ASN A 1 70 ? -4.100 -4.589 -6.600 1.00 0.00 70 ASN A CA 11
ATOM 17457 C C . ASN A 1 70 ? -4.221 -3.839 -7.922 1.00 0.00 70 ASN A C 11
ATOM 17458 O O . ASN A 1 70 ? -3.638 -4.237 -8.931 1.00 0.00 70 ASN A O 11
ATOM 17469 N N . LYS A 1 71 ? -4.982 -2.749 -7.911 1.00 0.00 71 LYS A N 11
ATOM 17470 C CA . LYS A 1 71 ? -5.179 -1.941 -9.108 1.00 0.00 71 LYS A CA 11
ATOM 17471 C C . LYS A 1 71 ? -6.059 -0.731 -8.808 1.00 0.00 71 LYS A C 11
ATOM 17472 O O . LYS A 1 71 ? -6.894 -0.343 -9.624 1.00 0.00 71 LYS A O 11
ATOM 17491 N N . GLU A 1 72 ? -5.863 -0.139 -7.634 1.00 0.00 72 GLU A N 11
ATOM 17492 C CA . GLU A 1 72 ? -6.639 1.027 -7.229 1.00 0.00 72 GLU A CA 11
ATOM 17493 C C . GLU A 1 72 ? -5.724 2.205 -6.909 1.00 0.00 72 GLU A C 11
ATOM 17494 O O . GLU A 1 72 ? -4.503 2.108 -7.033 1.00 0.00 72 GLU A O 11
ATOM 17506 N N . SER A 1 73 ? -6.323 3.318 -6.497 1.00 0.00 73 SER A N 11
ATOM 17507 C CA . SER A 1 73 ? -5.563 4.517 -6.164 1.00 0.00 73 SER A CA 11
ATOM 17508 C C . SER A 1 73 ? -5.618 4.795 -4.664 1.00 0.00 73 SER A C 11
ATOM 17509 O O . SER A 1 73 ? -6.639 4.567 -4.017 1.00 0.00 73 SER A O 11
ATOM 17517 N N . MET A 1 74 ? -4.511 5.290 -4.120 1.00 0.00 74 MET A N 11
ATOM 17518 C CA . MET A 1 74 ? -4.432 5.601 -2.698 1.00 0.00 74 MET A CA 11
ATOM 17519 C C . MET A 1 74 ? -4.061 7.065 -2.481 1.00 0.00 74 MET A C 11
ATOM 17520 O O . MET A 1 74 ? -4.520 7.696 -1.528 1.00 0.00 74 MET A O 11
ATOM 17534 N N . ILE A 1 75 ? -3.229 7.598 -3.369 1.00 0.00 75 ILE A N 11
ATOM 17535 C CA . ILE A 1 75 ? -2.799 8.987 -3.274 1.00 0.00 75 ILE A CA 11
ATOM 17536 C C . ILE A 1 75 ? -3.995 9.928 -3.179 1.00 0.00 75 ILE A C 11
ATOM 17537 O O . ILE A 1 75 ? -4.940 9.828 -3.959 1.00 0.00 75 ILE A O 11
ATOM 17553 N N . GLY A 1 76 ? -3.945 10.845 -2.217 1.00 0.00 76 GLY A N 11
ATOM 17554 C CA . GLY A 1 76 ? -5.029 11.792 -2.038 1.00 0.00 76 GLY A CA 11
ATOM 17555 C C . GLY A 1 76 ? -6.384 11.117 -1.969 1.00 0.00 76 GLY A C 11
ATOM 17556 O O . GLY A 1 76 ? -7.300 11.467 -2.713 1.00 0.00 76 GLY A O 11
ATOM 17560 N N . VAL A 1 77 ? -6.513 10.143 -1.072 1.00 0.00 77 VAL A N 11
ATOM 17561 C CA . VAL A 1 77 ? -7.766 9.416 -0.908 1.00 0.00 77 VAL A CA 11
ATOM 17562 C C . VAL A 1 77 ? -8.228 9.437 0.544 1.00 0.00 77 VAL A C 11
ATOM 17563 O O . VAL A 1 77 ? -7.462 9.781 1.445 1.00 0.00 77 VAL A O 11
ATOM 17576 N N . SER A 1 78 ? -9.485 9.068 0.765 1.00 0.00 78 SER A N 11
ATOM 17577 C CA . SER A 1 78 ? -10.051 9.048 2.109 1.00 0.00 78 SER A CA 11
ATOM 17578 C C . SER A 1 78 ? -9.552 7.836 2.891 1.00 0.00 78 SER A C 11
ATOM 17579 O O . SER A 1 78 ? -9.505 6.722 2.369 1.00 0.00 78 SER A O 11
ATOM 17587 N N . PHE A 1 79 ? -9.180 8.063 4.146 1.00 0.00 79 PHE A N 11
ATOM 17588 C CA . PHE A 1 79 ? -8.683 6.991 5.002 1.00 0.00 79 PHE A CA 11
ATOM 17589 C C . PHE A 1 79 ? -9.530 5.732 4.844 1.00 0.00 79 PHE A C 11
ATOM 17590 O O . PHE A 1 79 ? -9.004 4.641 4.630 1.00 0.00 79 PHE A O 11
ATOM 17607 N N . GLU A 1 80 ? -10.845 5.894 4.952 1.00 0.00 80 GLU A N 11
ATOM 17608 C CA . GLU A 1 80 ? -11.766 4.770 4.823 1.00 0.00 80 GLU A CA 11
ATOM 17609 C C . GLU A 1 80 ? -11.590 4.075 3.476 1.00 0.00 80 GLU A C 11
ATOM 17610 O O . GLU A 1 80 ? -11.556 2.847 3.401 1.00 0.00 80 GLU A O 11
ATOM 17622 N N . GLU A 1 81 ? -11.479 4.869 2.417 1.00 0.00 81 GLU A N 11
ATOM 17623 C CA . GLU A 1 81 ? -11.308 4.330 1.073 1.00 0.00 81 GLU A CA 11
ATOM 17624 C C . GLU A 1 81 ? -10.103 3.396 1.011 1.00 0.00 81 GLU A C 11
ATOM 17625 O O . GLU A 1 81 ? -10.240 2.206 0.728 1.00 0.00 81 GLU A O 11
ATOM 17637 N N . ALA A 1 82 ? -8.922 3.944 1.277 1.00 0.00 82 ALA A N 11
ATOM 17638 C CA . ALA A 1 82 ? -7.693 3.161 1.253 1.00 0.00 82 ALA A CA 11
ATOM 17639 C C . ALA A 1 82 ? -7.870 1.839 1.992 1.00 0.00 82 ALA A C 11
ATOM 17640 O O . ALA A 1 82 ? -7.505 0.778 1.485 1.00 0.00 82 ALA A O 11
ATOM 17647 N N . LYS A 1 83 ? -8.431 1.910 3.195 1.00 0.00 83 LYS A N 11
ATOM 17648 C CA . LYS A 1 83 ? -8.658 0.719 4.005 1.00 0.00 83 LYS A CA 11
ATOM 17649 C C . LYS A 1 83 ? -9.812 -0.107 3.448 1.00 0.00 83 LYS A C 11
ATOM 17650 O O . LYS A 1 83 ? -9.882 -1.318 3.661 1.00 0.00 83 LYS A O 11
ATOM 17669 N N . SER A 1 84 ? -10.716 0.555 2.732 1.00 0.00 84 SER A N 11
ATOM 17670 C CA . SER A 1 84 ? -11.869 -0.118 2.146 1.00 0.00 84 SER A CA 11
ATOM 17671 C C . SER A 1 84 ? -11.439 -1.044 1.012 1.00 0.00 84 SER A C 11
ATOM 17672 O O . SER A 1 84 ? -11.972 -2.144 0.858 1.00 0.00 84 SER A O 11
ATOM 17680 N N . ILE A 1 85 ? -10.473 -0.591 0.221 1.00 0.00 85 ILE A N 11
ATOM 17681 C CA . ILE A 1 85 ? -9.970 -1.377 -0.899 1.00 0.00 85 ILE A CA 11
ATOM 17682 C C . ILE A 1 85 ? -9.391 -2.705 -0.421 1.00 0.00 85 ILE A C 11
ATOM 17683 O O . ILE A 1 85 ? -9.796 -3.772 -0.883 1.00 0.00 85 ILE A O 11
ATOM 17699 N N . ILE A 1 86 ? -8.442 -2.630 0.506 1.00 0.00 86 ILE A N 11
ATOM 17700 C CA . ILE A 1 86 ? -7.809 -3.826 1.048 1.00 0.00 86 ILE A CA 11
ATOM 17701 C C . ILE A 1 86 ? -8.850 -4.868 1.443 1.00 0.00 86 ILE A C 11
ATOM 17702 O O . ILE A 1 86 ? -8.805 -6.012 0.987 1.00 0.00 86 ILE A O 11
ATOM 17718 N N . THR A 1 87 ? -9.790 -4.466 2.293 1.00 0.00 87 THR A N 11
ATOM 17719 C CA . THR A 1 87 ? -10.843 -5.364 2.749 1.00 0.00 87 THR A CA 11
ATOM 17720 C C . THR A 1 87 ? -11.832 -5.666 1.628 1.00 0.00 87 THR A C 11
ATOM 17721 O O . THR A 1 87 ? -12.576 -6.644 1.691 1.00 0.00 87 THR A O 11
ATOM 17732 N N . ARG A 1 88 ? -11.834 -4.819 0.603 1.00 0.00 88 ARG A N 11
ATOM 17733 C CA . ARG A 1 88 ? -12.732 -4.996 -0.531 1.00 0.00 88 ARG A CA 11
ATOM 17734 C C . ARG A 1 88 ? -12.073 -5.838 -1.620 1.00 0.00 88 ARG A C 11
ATOM 17735 O O . ARG A 1 88 ? -12.692 -6.149 -2.638 1.00 0.00 88 ARG A O 11
ATOM 17756 N N . ALA A 1 89 ? -10.815 -6.204 -1.398 1.00 0.00 89 ALA A N 11
ATOM 17757 C CA . ALA A 1 89 ? -10.073 -7.011 -2.359 1.00 0.00 89 ALA A CA 11
ATOM 17758 C C . ALA A 1 89 ? -10.753 -8.357 -2.586 1.00 0.00 89 ALA A C 11
ATOM 17759 O O . ALA A 1 89 ? -11.558 -8.803 -1.768 1.00 0.00 89 ALA A O 11
ATOM 17766 N N . LYS A 1 90 ? -10.424 -9.000 -3.701 1.00 0.00 90 LYS A N 11
ATOM 17767 C CA . LYS A 1 90 ? -11.002 -10.296 -4.036 1.00 0.00 90 LYS A CA 11
ATOM 17768 C C . LYS A 1 90 ? -10.446 -11.390 -3.130 1.00 0.00 90 LYS A C 11
ATOM 17769 O O . LYS A 1 90 ? -11.136 -12.361 -2.818 1.00 0.00 90 LYS A O 11
ATOM 17788 N N . LEU A 1 91 ? -9.196 -11.226 -2.711 1.00 0.00 91 LEU A N 11
ATOM 17789 C CA . LEU A 1 91 ? -8.548 -12.199 -1.839 1.00 0.00 91 LEU A CA 11
ATOM 17790 C C . LEU A 1 91 ? -9.009 -13.616 -2.166 1.00 0.00 91 LEU A C 11
ATOM 17791 O O . LEU A 1 91 ? -9.170 -14.449 -1.274 1.00 0.00 91 LEU A O 11
ATOM 17807 N N . ARG A 1 92 ? -9.219 -13.882 -3.452 1.00 0.00 92 ARG A N 11
ATOM 17808 C CA . ARG A 1 92 ? -9.660 -15.198 -3.897 1.00 0.00 92 ARG A CA 11
ATOM 17809 C C . ARG A 1 92 ? -9.753 -15.254 -5.419 1.00 0.00 92 ARG A C 11
ATOM 17810 O O . ARG A 1 92 ? -10.840 -15.389 -5.980 1.00 0.00 92 ARG A O 11
ATOM 17831 N N . SER A 1 93 ? -8.605 -15.150 -6.081 1.00 0.00 93 SER A N 11
ATOM 17832 C CA . SER A 1 93 ? -8.557 -15.184 -7.538 1.00 0.00 93 SER A CA 11
ATOM 17833 C C . SER A 1 93 ? -7.235 -15.770 -8.025 1.00 0.00 93 SER A C 11
ATOM 17834 O O . SER A 1 93 ? -6.902 -15.680 -9.206 1.00 0.00 93 SER A O 11
ATOM 17842 N N . GLU A 1 94 ? -6.487 -16.371 -7.104 1.00 0.00 94 GLU A N 11
ATOM 17843 C CA . GLU A 1 94 ? -5.202 -16.972 -7.439 1.00 0.00 94 GLU A CA 11
ATOM 17844 C C . GLU A 1 94 ? -4.133 -15.899 -7.630 1.00 0.00 94 GLU A C 11
ATOM 17845 O O . GLU A 1 94 ? -3.052 -15.974 -7.046 1.00 0.00 94 GLU A O 11
ATOM 17857 N N . SER A 1 95 ? -4.445 -14.901 -8.451 1.00 0.00 95 SER A N 11
ATOM 17858 C CA . SER A 1 95 ? -3.511 -13.815 -8.722 1.00 0.00 95 SER A CA 11
ATOM 17859 C C . SER A 1 95 ? -2.909 -13.279 -7.427 1.00 0.00 95 SER A C 11
ATOM 17860 O O . SER A 1 95 ? -3.576 -13.181 -6.396 1.00 0.00 95 SER A O 11
ATOM 17868 N N . PRO A 1 96 ? -1.617 -12.922 -7.478 1.00 0.00 96 PRO A N 11
ATOM 17869 C CA . PRO A 1 96 ? -0.896 -12.389 -6.319 1.00 0.00 96 PRO A CA 11
ATOM 17870 C C . PRO A 1 96 ? -1.368 -10.991 -5.935 1.00 0.00 96 PRO A C 11
ATOM 17871 O O . PRO A 1 96 ? -2.330 -10.473 -6.502 1.00 0.00 96 PRO A O 11
ATOM 17882 N N . TRP A 1 97 ? -0.685 -10.385 -4.970 1.00 0.00 97 TRP A N 11
ATOM 17883 C CA . TRP A 1 97 ? -1.036 -9.046 -4.511 1.00 0.00 97 TRP A CA 11
ATOM 17884 C C . TRP A 1 97 ? -0.109 -8.001 -5.123 1.00 0.00 97 TRP A C 11
ATOM 17885 O O . TRP A 1 97 ? 1.092 -7.992 -4.856 1.00 0.00 97 TRP A O 11
ATOM 17906 N N . GLU A 1 98 ? -0.675 -7.123 -5.946 1.00 0.00 98 GLU A N 11
ATOM 17907 C CA . GLU A 1 98 ? 0.102 -6.075 -6.596 1.00 0.00 98 GLU A CA 11
ATOM 17908 C C . GLU A 1 98 ? 0.295 -4.883 -5.663 1.00 0.00 98 GLU A C 11
ATOM 17909 O O . GLU A 1 98 ? -0.577 -4.021 -5.552 1.00 0.00 98 GLU A O 11
ATOM 17921 N N . ILE A 1 99 ? 1.443 -4.842 -4.994 1.00 0.00 99 ILE A N 11
ATOM 17922 C CA . ILE A 1 99 ? 1.751 -3.757 -4.072 1.00 0.00 99 ILE A CA 11
ATOM 17923 C C . ILE A 1 99 ? 2.734 -2.770 -4.692 1.00 0.00 99 ILE A C 11
ATOM 17924 O O . ILE A 1 99 ? 3.776 -3.163 -5.216 1.00 0.00 99 ILE A O 11
ATOM 17940 N N . ALA A 1 100 ? 2.396 -1.487 -4.629 1.00 0.00 100 ALA A N 11
ATOM 17941 C CA . ALA A 1 100 ? 3.250 -0.443 -5.181 1.00 0.00 100 ALA A CA 11
ATOM 17942 C C . ALA A 1 100 ? 3.605 0.594 -4.121 1.00 0.00 100 ALA A C 11
ATOM 17943 O O . ALA A 1 100 ? 2.739 1.323 -3.636 1.00 0.00 100 ALA A O 11
ATOM 17950 N N . PHE A 1 101 ? 4.884 0.654 -3.763 1.00 0.00 101 PHE A N 11
ATOM 17951 C CA . PHE A 1 101 ? 5.353 1.601 -2.758 1.00 0.00 101 PHE A CA 11
ATOM 17952 C C . PHE A 1 101 ? 6.696 2.203 -3.163 1.00 0.00 101 PHE A C 11
ATOM 17953 O O . PHE A 1 101 ? 7.240 1.879 -4.219 1.00 0.00 101 PHE A O 11
ATOM 17970 N N . ILE A 1 102 ? 7.223 3.080 -2.316 1.00 0.00 102 ILE A N 11
ATOM 17971 C CA . ILE A 1 102 ? 8.502 3.726 -2.584 1.00 0.00 102 ILE A CA 11
ATOM 17972 C C . ILE A 1 102 ? 9.596 3.180 -1.673 1.00 0.00 102 ILE A C 11
ATOM 17973 O O . ILE A 1 102 ? 9.577 3.400 -0.462 1.00 0.00 102 ILE A O 11
ATOM 17989 N N . ARG A 1 103 ? 10.550 2.468 -2.263 1.00 0.00 103 ARG A N 11
ATOM 17990 C CA . ARG A 1 103 ? 11.653 1.890 -1.505 1.00 0.00 103 ARG A CA 11
ATOM 17991 C C . ARG A 1 103 ? 12.946 2.661 -1.754 1.00 0.00 103 ARG A C 11
ATOM 17992 O O . ARG A 1 103 ? 13.441 2.716 -2.880 1.00 0.00 103 ARG A O 11
ATOM 18013 N N . SER A 1 104 ? 13.488 3.256 -0.696 1.00 0.00 104 SER A N 11
ATOM 18014 C CA . SER A 1 104 ? 14.721 4.027 -0.800 1.00 0.00 104 SER A CA 11
ATOM 18015 C C . SER A 1 104 ? 15.428 4.106 0.549 1.00 0.00 104 SER A C 11
ATOM 18016 O O . SER A 1 104 ? 14.944 4.749 1.480 1.00 0.00 104 SER A O 11
ATOM 18024 N N . GLY A 1 105 ? 16.578 3.446 0.648 1.00 0.00 105 GLY A N 11
ATOM 18025 C CA . GLY A 1 105 ? 17.334 3.453 1.886 1.00 0.00 105 GLY A CA 11
ATOM 18026 C C . GLY A 1 105 ? 18.589 2.607 1.804 1.00 0.00 105 GLY A C 11
ATOM 18027 O O . GLY A 1 105 ? 18.873 1.976 0.785 1.00 0.00 105 GLY A O 11
ATOM 18031 N N . PRO A 1 106 ? 19.367 2.588 2.896 1.00 0.00 106 PRO A N 11
ATOM 18032 C CA . PRO A 1 106 ? 20.613 1.818 2.968 1.00 0.00 106 PRO A CA 11
ATOM 18033 C C . PRO A 1 106 ? 20.364 0.314 2.999 1.00 0.00 106 PRO A C 11
ATOM 18034 O O . PRO A 1 106 ? 19.734 -0.201 3.923 1.00 0.00 106 PRO A O 11
ATOM 18045 N N . SER A 1 107 ? 20.861 -0.385 1.984 1.00 0.00 107 SER A N 11
ATOM 18046 C CA . SER A 1 107 ? 20.690 -1.830 1.894 1.00 0.00 107 SER A CA 11
ATOM 18047 C C . SER A 1 107 ? 22.018 -2.549 2.106 1.00 0.00 107 SER A C 11
ATOM 18048 O O . SER A 1 107 ? 22.692 -2.926 1.147 1.00 0.00 107 SER A O 11
ATOM 18056 N N . SER A 1 108 ? 22.389 -2.736 3.368 1.00 0.00 108 SER A N 11
ATOM 18057 C CA . SER A 1 108 ? 23.639 -3.407 3.707 1.00 0.00 108 SER A CA 11
ATOM 18058 C C . SER A 1 108 ? 23.864 -4.621 2.812 1.00 0.00 108 SER A C 11
ATOM 18059 O O . SER A 1 108 ? 24.945 -4.804 2.255 1.00 0.00 108 SER A O 11
ATOM 18067 N N . GLY A 1 109 ? 22.832 -5.449 2.678 1.00 0.00 109 GLY A N 11
ATOM 18068 C CA . GLY A 1 109 ? 22.936 -6.636 1.850 1.00 0.00 109 GLY A CA 11
ATOM 18069 C C . GLY A 1 109 ? 23.442 -6.327 0.455 1.00 0.00 109 GLY A C 11
ATOM 18070 O O . GLY A 1 109 ? 24.590 -6.624 0.123 1.00 0.00 109 GLY A O 11
ATOM 18074 N N . GLY A 1 1 ? -2.138 18.894 -32.757 1.00 0.00 1 GLY A N 12
ATOM 18075 C CA . GLY A 1 1 ? -2.899 20.076 -32.395 1.00 0.00 1 GLY A CA 12
ATOM 18076 C C . GLY A 1 1 ? -2.115 21.356 -32.603 1.00 0.00 1 GLY A C 12
ATOM 18077 O O . GLY A 1 1 ? -0.969 21.324 -33.051 1.00 0.00 1 GLY A O 12
ATOM 18081 N N . SER A 1 2 ? -2.734 22.487 -32.279 1.00 0.00 2 SER A N 12
ATOM 18082 C CA . SER A 1 2 ? -2.089 23.785 -32.439 1.00 0.00 2 SER A CA 12
ATOM 18083 C C . SER A 1 2 ? -0.842 23.882 -31.565 1.00 0.00 2 SER A C 12
ATOM 18084 O O . SER A 1 2 ? 0.267 24.071 -32.065 1.00 0.00 2 SER A O 12
ATOM 18092 N N . SER A 1 3 ? -1.033 23.751 -30.256 1.00 0.00 3 SER A N 12
ATOM 18093 C CA . SER A 1 3 ? 0.075 23.828 -29.310 1.00 0.00 3 SER A CA 12
ATOM 18094 C C . SER A 1 3 ? 0.206 22.530 -28.520 1.00 0.00 3 SER A C 12
ATOM 18095 O O . SER A 1 3 ? -0.780 21.836 -28.276 1.00 0.00 3 SER A O 12
ATOM 18103 N N . GLY A 1 4 ? 1.434 22.207 -28.123 1.00 0.00 4 GLY A N 12
ATOM 18104 C CA . GLY A 1 4 ? 1.673 20.993 -27.365 1.00 0.00 4 GLY A CA 12
ATOM 18105 C C . GLY A 1 4 ? 1.951 21.269 -25.901 1.00 0.00 4 GLY A C 12
ATOM 18106 O O . GLY A 1 4 ? 2.682 22.200 -25.565 1.00 0.00 4 GLY A O 12
ATOM 18110 N N . SER A 1 5 ? 1.364 20.459 -25.026 1.00 0.00 5 SER A N 12
ATOM 18111 C CA . SER A 1 5 ? 1.548 20.624 -23.589 1.00 0.00 5 SER A CA 12
ATOM 18112 C C . SER A 1 5 ? 1.354 19.297 -22.860 1.00 0.00 5 SER A C 12
ATOM 18113 O O . SER A 1 5 ? 2.141 18.936 -21.986 1.00 0.00 5 SER A O 12
ATOM 18121 N N . SER A 1 6 ? 0.300 18.576 -23.228 1.00 0.00 6 SER A N 12
ATOM 18122 C CA . SER A 1 6 ? -0.001 17.291 -22.608 1.00 0.00 6 SER A CA 12
ATOM 18123 C C . SER A 1 6 ? 1.093 16.272 -22.911 1.00 0.00 6 SER A C 12
ATOM 18124 O O . SER A 1 6 ? 1.966 16.511 -23.745 1.00 0.00 6 SER A O 12
ATOM 18132 N N . GLY A 1 7 ? 1.040 15.133 -22.226 1.00 0.00 7 GLY A N 12
ATOM 18133 C CA . GLY A 1 7 ? 2.031 14.094 -22.435 1.00 0.00 7 GLY A CA 12
ATOM 18134 C C . GLY A 1 7 ? 2.373 13.353 -21.158 1.00 0.00 7 GLY A C 12
ATOM 18135 O O . GLY A 1 7 ? 2.521 12.131 -21.161 1.00 0.00 7 GLY A O 12
ATOM 18139 N N . SER A 1 8 ? 2.499 14.094 -20.061 1.00 0.00 8 SER A N 12
ATOM 18140 C CA . SER A 1 8 ? 2.831 13.501 -18.772 1.00 0.00 8 SER A CA 12
ATOM 18141 C C . SER A 1 8 ? 2.216 14.304 -17.630 1.00 0.00 8 SER A C 12
ATOM 18142 O O . SER A 1 8 ? 2.864 15.149 -17.011 1.00 0.00 8 SER A O 12
ATOM 18150 N N . PRO A 1 9 ? 0.934 14.036 -17.342 1.00 0.00 9 PRO A N 12
ATOM 18151 C CA . PRO A 1 9 ? 0.202 14.722 -16.273 1.00 0.00 9 PRO A CA 12
ATOM 18152 C C . PRO A 1 9 ? 0.697 14.328 -14.886 1.00 0.00 9 PRO A C 12
ATOM 18153 O O . PRO A 1 9 ? 0.910 15.183 -14.025 1.00 0.00 9 PRO A O 12
ATOM 18164 N N . LEU A 1 10 ? 0.880 13.029 -14.675 1.00 0.00 10 LEU A N 12
ATOM 18165 C CA . LEU A 1 10 ? 1.351 12.521 -13.391 1.00 0.00 10 LEU A CA 12
ATOM 18166 C C . LEU A 1 10 ? 2.777 11.992 -13.506 1.00 0.00 10 LEU A C 12
ATOM 18167 O O . LEU A 1 10 ? 3.132 11.342 -14.489 1.00 0.00 10 LEU A O 12
ATOM 18183 N N . ASP A 1 11 ? 3.590 12.273 -12.493 1.00 0.00 11 ASP A N 12
ATOM 18184 C CA . ASP A 1 11 ? 4.977 11.823 -12.478 1.00 0.00 11 ASP A CA 12
ATOM 18185 C C . ASP A 1 11 ? 5.292 11.077 -11.185 1.00 0.00 11 ASP A C 12
ATOM 18186 O O . ASP A 1 11 ? 5.698 11.682 -10.192 1.00 0.00 11 ASP A O 12
ATOM 18195 N N . ARG A 1 12 ? 5.102 9.762 -11.204 1.00 0.00 12 ARG A N 12
ATOM 18196 C CA . ARG A 1 12 ? 5.363 8.935 -10.032 1.00 0.00 12 ARG A CA 12
ATOM 18197 C C . ARG A 1 12 ? 6.696 9.309 -9.390 1.00 0.00 12 ARG A C 12
ATOM 18198 O O . ARG A 1 12 ? 7.532 9.968 -10.009 1.00 0.00 12 ARG A O 12
ATOM 18219 N N . ASP A 1 13 ? 6.887 8.885 -8.146 1.00 0.00 13 ASP A N 12
ATOM 18220 C CA . ASP A 1 13 ? 8.117 9.174 -7.419 1.00 0.00 13 ASP A CA 12
ATOM 18221 C C . ASP A 1 13 ? 9.298 8.426 -8.030 1.00 0.00 13 ASP A C 12
ATOM 18222 O O . ASP A 1 13 ? 9.139 7.397 -8.687 1.00 0.00 13 ASP A O 12
ATOM 18231 N N . PRO A 1 14 ? 10.511 8.954 -7.810 1.00 0.00 14 PRO A N 12
ATOM 18232 C CA . PRO A 1 14 ? 11.742 8.352 -8.331 1.00 0.00 14 PRO A CA 12
ATOM 18233 C C . PRO A 1 14 ? 12.082 7.036 -7.640 1.00 0.00 14 PRO A C 12
ATOM 18234 O O . PRO A 1 14 ? 12.610 6.115 -8.262 1.00 0.00 14 PRO A O 12
ATOM 18245 N N . ALA A 1 15 ? 11.775 6.954 -6.349 1.00 0.00 15 ALA A N 12
ATOM 18246 C CA . ALA A 1 15 ? 12.046 5.750 -5.574 1.00 0.00 15 ALA A CA 12
ATOM 18247 C C . ALA A 1 15 ? 10.809 4.861 -5.492 1.00 0.00 15 ALA A C 12
ATOM 18248 O O . ALA A 1 15 ? 10.679 4.044 -4.580 1.00 0.00 15 ALA A O 12
ATOM 18255 N N . PHE A 1 16 ? 9.903 5.025 -6.450 1.00 0.00 16 PHE A N 12
ATOM 18256 C CA . PHE A 1 16 ? 8.676 4.238 -6.485 1.00 0.00 16 PHE A CA 12
ATOM 18257 C C . PHE A 1 16 ? 8.974 2.780 -6.822 1.00 0.00 16 PHE A C 12
ATOM 18258 O O . PHE A 1 16 ? 9.334 2.455 -7.954 1.00 0.00 16 PHE A O 12
ATOM 18275 N N . ARG A 1 17 ? 8.821 1.907 -5.832 1.00 0.00 17 ARG A N 12
ATOM 18276 C CA . ARG A 1 17 ? 9.075 0.484 -6.023 1.00 0.00 17 ARG A CA 12
ATOM 18277 C C . ARG A 1 17 ? 7.767 -0.286 -6.179 1.00 0.00 17 ARG A C 12
ATOM 18278 O O . ARG A 1 17 ? 6.726 0.129 -5.669 1.00 0.00 17 ARG A O 12
ATOM 18299 N N . VAL A 1 18 ? 7.828 -1.409 -6.887 1.00 0.00 18 VAL A N 12
ATOM 18300 C CA . VAL A 1 18 ? 6.649 -2.238 -7.109 1.00 0.00 18 VAL A CA 12
ATOM 18301 C C . VAL A 1 18 ? 6.979 -3.718 -6.951 1.00 0.00 18 VAL A C 12
ATOM 18302 O O . VAL A 1 18 ? 7.712 -4.290 -7.759 1.00 0.00 18 VAL A O 12
ATOM 18315 N N . ILE A 1 19 ? 6.434 -4.331 -5.907 1.00 0.00 19 ILE A N 12
ATOM 18316 C CA . ILE A 1 19 ? 6.669 -5.746 -5.644 1.00 0.00 19 ILE A CA 12
ATOM 18317 C C . ILE A 1 19 ? 5.360 -6.527 -5.627 1.00 0.00 19 ILE A C 12
ATOM 18318 O O . ILE A 1 19 ? 4.278 -5.950 -5.737 1.00 0.00 19 ILE A O 12
ATOM 18334 N N . THR A 1 20 ? 5.466 -7.845 -5.488 1.00 0.00 20 THR A N 12
ATOM 18335 C CA . THR A 1 20 ? 4.291 -8.707 -5.456 1.00 0.00 20 THR A CA 12
ATOM 18336 C C . THR A 1 20 ? 4.331 -9.647 -4.258 1.00 0.00 20 THR A C 12
ATOM 18337 O O . THR A 1 20 ? 5.404 -10.030 -3.792 1.00 0.00 20 THR A O 12
ATOM 18348 N N . VAL A 1 21 ? 3.154 -10.018 -3.762 1.00 0.00 21 VAL A N 12
ATOM 18349 C CA . VAL A 1 21 ? 3.055 -10.916 -2.618 1.00 0.00 21 VAL A CA 12
ATOM 18350 C C . VAL A 1 21 ? 2.122 -12.084 -2.915 1.00 0.00 21 VAL A C 12
ATOM 18351 O O . VAL A 1 21 ? 0.980 -11.890 -3.335 1.00 0.00 21 VAL A O 12
ATOM 18364 N N . THR A 1 22 ? 2.614 -13.299 -2.694 1.00 0.00 22 THR A N 12
ATOM 18365 C CA . THR A 1 22 ? 1.825 -14.500 -2.938 1.00 0.00 22 THR A CA 12
ATOM 18366 C C . THR A 1 22 ? 0.442 -14.386 -2.307 1.00 0.00 22 THR A C 12
ATOM 18367 O O . THR A 1 22 ? 0.309 -14.319 -1.085 1.00 0.00 22 THR A O 12
ATOM 18378 N N . LYS A 1 23 ? -0.587 -14.366 -3.148 1.00 0.00 23 LYS A N 12
ATOM 18379 C CA . LYS A 1 23 ? -1.962 -14.263 -2.672 1.00 0.00 23 LYS A CA 12
ATOM 18380 C C . LYS A 1 23 ? -2.508 -15.634 -2.287 1.00 0.00 23 LYS A C 12
ATOM 18381 O O . LYS A 1 23 ? -2.693 -16.501 -3.140 1.00 0.00 23 LYS A O 12
ATOM 18400 N N . GLU A 1 24 ? -2.766 -15.822 -0.996 1.00 0.00 24 GLU A N 12
ATOM 18401 C CA . GLU A 1 24 ? -3.292 -17.087 -0.499 1.00 0.00 24 GLU A CA 12
ATOM 18402 C C . GLU A 1 24 ? -4.481 -16.855 0.429 1.00 0.00 24 GLU A C 12
ATOM 18403 O O . GLU A 1 24 ? -5.571 -17.384 0.206 1.00 0.00 24 GLU A O 12
ATOM 18415 N N . THR A 1 25 ? -4.264 -16.061 1.473 1.00 0.00 25 THR A N 12
ATOM 18416 C CA . THR A 1 25 ? -5.316 -15.760 2.436 1.00 0.00 25 THR A CA 12
ATOM 18417 C C . THR A 1 25 ? -5.943 -14.398 2.157 1.00 0.00 25 THR A C 12
ATOM 18418 O O . THR A 1 25 ? -7.164 -14.270 2.083 1.00 0.00 25 THR A O 12
ATOM 18429 N N . GLY A 1 26 ? -5.098 -13.383 2.003 1.00 0.00 26 GLY A N 12
ATOM 18430 C CA . GLY A 1 26 ? -5.589 -12.044 1.734 1.00 0.00 26 GLY A CA 12
ATOM 18431 C C . GLY A 1 26 ? -4.608 -10.970 2.163 1.00 0.00 26 GLY A C 12
ATOM 18432 O O . GLY A 1 26 ? -3.665 -11.241 2.907 1.00 0.00 26 GLY A O 12
ATOM 18436 N N . LEU A 1 27 ? -4.829 -9.748 1.692 1.00 0.00 27 LEU A N 12
ATOM 18437 C CA . LEU A 1 27 ? -3.956 -8.629 2.029 1.00 0.00 27 LEU A CA 12
ATOM 18438 C C . LEU A 1 27 ? -3.649 -8.609 3.523 1.00 0.00 27 LEU A C 12
ATOM 18439 O O . LEU A 1 27 ? -2.497 -8.746 3.933 1.00 0.00 27 LEU A O 12
ATOM 18455 N N . GLY A 1 28 ? -4.690 -8.440 4.334 1.00 0.00 28 GLY A N 12
ATOM 18456 C CA . GLY A 1 28 ? -4.510 -8.408 5.774 1.00 0.00 28 GLY A CA 12
ATOM 18457 C C . GLY A 1 28 ? -3.457 -7.406 6.205 1.00 0.00 28 GLY A C 12
ATOM 18458 O O . GLY A 1 28 ? -2.478 -7.766 6.860 1.00 0.00 28 GLY A O 12
ATOM 18462 N N . LEU A 1 29 ? -3.656 -6.146 5.836 1.00 0.00 29 LEU A N 12
ATOM 18463 C CA . LEU A 1 29 ? -2.714 -5.088 6.187 1.00 0.00 29 LEU A CA 12
ATOM 18464 C C . LEU A 1 29 ? -3.451 -3.828 6.629 1.00 0.00 29 LEU A C 12
ATOM 18465 O O . LEU A 1 29 ? -4.632 -3.649 6.331 1.00 0.00 29 LEU A O 12
ATOM 18481 N N . LYS A 1 30 ? -2.745 -2.955 7.339 1.00 0.00 30 LYS A N 12
ATOM 18482 C CA . LYS A 1 30 ? -3.330 -1.708 7.820 1.00 0.00 30 LYS A CA 12
ATOM 18483 C C . LYS A 1 30 ? -2.660 -0.505 7.164 1.00 0.00 30 LYS A C 12
ATOM 18484 O O . LYS A 1 30 ? -1.488 -0.563 6.790 1.00 0.00 30 LYS A O 12
ATOM 18503 N N . ILE A 1 31 ? -3.409 0.584 7.031 1.00 0.00 31 ILE A N 12
ATOM 18504 C CA . ILE A 1 31 ? -2.886 1.801 6.424 1.00 0.00 31 ILE A CA 12
ATOM 18505 C C . ILE A 1 31 ? -3.041 2.994 7.361 1.00 0.00 31 ILE A C 12
ATOM 18506 O O . ILE A 1 31 ? -3.776 2.931 8.347 1.00 0.00 31 ILE A O 12
ATOM 18522 N N . LEU A 1 32 ? -2.344 4.081 7.047 1.00 0.00 32 LEU A N 12
ATOM 18523 C CA . LEU A 1 32 ? -2.405 5.290 7.860 1.00 0.00 32 LEU A CA 12
ATOM 18524 C C . LEU A 1 32 ? -2.489 6.534 6.981 1.00 0.00 32 LEU A C 12
ATOM 18525 O O . LEU A 1 32 ? -2.273 6.467 5.772 1.00 0.00 32 LEU A O 12
ATOM 18541 N N . GLY A 1 33 ? -2.802 7.669 7.599 1.00 0.00 33 GLY A N 12
ATOM 18542 C CA . GLY A 1 33 ? -2.907 8.912 6.858 1.00 0.00 33 GLY A CA 12
ATOM 18543 C C . GLY A 1 33 ? -4.285 9.117 6.261 1.00 0.00 33 GLY A C 12
ATOM 18544 O O . GLY A 1 33 ? -5.257 8.505 6.701 1.00 0.00 33 GLY A O 12
ATOM 18548 N N . GLY A 1 34 ? -4.370 9.983 5.255 1.00 0.00 34 GLY A N 12
ATOM 18549 C CA . GLY A 1 34 ? -5.644 10.253 4.615 1.00 0.00 34 GLY A CA 12
ATOM 18550 C C . GLY A 1 34 ? -5.897 11.736 4.430 1.00 0.00 34 GLY A C 12
ATOM 18551 O O . GLY A 1 34 ? -5.773 12.516 5.374 1.00 0.00 34 GLY A O 12
ATOM 18555 N N . ILE A 1 35 ? -6.252 12.126 3.210 1.00 0.00 35 ILE A N 12
ATOM 18556 C CA . ILE A 1 35 ? -6.522 13.525 2.905 1.00 0.00 35 ILE A CA 12
ATOM 18557 C C . ILE A 1 35 ? -7.235 14.213 4.065 1.00 0.00 35 ILE A C 12
ATOM 18558 O O . ILE A 1 35 ? -7.098 15.420 4.262 1.00 0.00 35 ILE A O 12
ATOM 18574 N N . ASN A 1 36 ? -7.994 13.436 4.830 1.00 0.00 36 ASN A N 12
ATOM 18575 C CA . ASN A 1 36 ? -8.727 13.971 5.972 1.00 0.00 36 ASN A CA 12
ATOM 18576 C C . ASN A 1 36 ? -7.963 13.728 7.271 1.00 0.00 36 ASN A C 12
ATOM 18577 O O . ASN A 1 36 ? -8.024 14.534 8.199 1.00 0.00 36 ASN A O 12
ATOM 18588 N N . ARG A 1 37 ? -7.245 12.611 7.328 1.00 0.00 37 ARG A N 12
ATOM 18589 C CA . ARG A 1 37 ? -6.470 12.261 8.513 1.00 0.00 37 ARG A CA 12
ATOM 18590 C C . ARG A 1 37 ? -5.284 13.206 8.685 1.00 0.00 37 ARG A C 12
ATOM 18591 O O . ARG A 1 37 ? -4.963 13.984 7.789 1.00 0.00 37 ARG A O 12
ATOM 18612 N N . ASN A 1 38 ? -4.639 13.131 9.845 1.00 0.00 38 ASN A N 12
ATOM 18613 C CA . ASN A 1 38 ? -3.490 13.980 10.135 1.00 0.00 38 ASN A CA 12
ATOM 18614 C C . ASN A 1 38 ? -2.220 13.412 9.508 1.00 0.00 38 ASN A C 12
ATOM 18615 O O . ASN A 1 38 ? -1.326 14.157 9.110 1.00 0.00 38 ASN A O 12
ATOM 18626 N N . GLU A 1 39 ? -2.151 12.087 9.424 1.00 0.00 39 GLU A N 12
ATOM 18627 C CA . GLU A 1 39 ? -0.991 11.418 8.845 1.00 0.00 39 GLU A CA 12
ATOM 18628 C C . GLU A 1 39 ? -0.963 11.593 7.330 1.00 0.00 39 GLU A C 12
ATOM 18629 O O . GLU A 1 39 ? 0.054 11.343 6.684 1.00 0.00 39 GLU A O 12
ATOM 18641 N N . GLY A 1 40 ? -2.088 12.024 6.768 1.00 0.00 40 GLY A N 12
ATOM 18642 C CA . GLY A 1 40 ? -2.172 12.224 5.333 1.00 0.00 40 GLY A CA 12
ATOM 18643 C C . GLY A 1 40 ? -1.351 13.408 4.864 1.00 0.00 40 GLY A C 12
ATOM 18644 O O . GLY A 1 40 ? -0.462 13.892 5.566 1.00 0.00 40 GLY A O 12
ATOM 18648 N N . PRO A 1 41 ? -1.645 13.894 3.649 1.00 0.00 41 PRO A N 12
ATOM 18649 C CA . PRO A 1 41 ? -2.700 13.326 2.804 1.00 0.00 41 PRO A CA 12
ATOM 18650 C C . PRO A 1 41 ? -2.336 11.944 2.272 1.00 0.00 41 PRO A C 12
ATOM 18651 O O . PRO A 1 41 ? -3.212 11.133 1.969 1.00 0.00 41 PRO A O 12
ATOM 18662 N N . LEU A 1 42 ? -1.039 11.681 2.160 1.00 0.00 42 LEU A N 12
ATOM 18663 C CA . LEU A 1 42 ? -0.558 10.396 1.665 1.00 0.00 42 LEU A CA 12
ATOM 18664 C C . LEU A 1 42 ? -0.962 9.265 2.605 1.00 0.00 42 LEU A C 12
ATOM 18665 O O . LEU A 1 42 ? -1.489 9.504 3.691 1.00 0.00 42 LEU A O 12
ATOM 18681 N N . VAL A 1 43 ? -0.708 8.031 2.181 1.00 0.00 43 VAL A N 12
ATOM 18682 C CA . VAL A 1 43 ? -1.041 6.862 2.986 1.00 0.00 43 VAL A CA 12
ATOM 18683 C C . VAL A 1 43 ? 0.188 5.993 3.229 1.00 0.00 43 VAL A C 12
ATOM 18684 O O . VAL A 1 43 ? 1.047 5.857 2.358 1.00 0.00 43 VAL A O 12
ATOM 18697 N N . TYR A 1 44 ? 0.265 5.407 4.419 1.00 0.00 44 TYR A N 12
ATOM 18698 C CA . TYR A 1 44 ? 1.390 4.552 4.778 1.00 0.00 44 TYR A CA 12
ATOM 18699 C C . TYR A 1 44 ? 0.911 3.292 5.491 1.00 0.00 44 TYR A C 12
ATOM 18700 O O . TYR A 1 44 ? -0.203 3.247 6.015 1.00 0.00 44 TYR A O 12
ATOM 18718 N N . ILE A 1 45 ? 1.760 2.270 5.507 1.00 0.00 45 ILE A N 12
ATOM 18719 C CA . ILE A 1 45 ? 1.425 1.009 6.157 1.00 0.00 45 ILE A CA 12
ATOM 18720 C C . ILE A 1 45 ? 1.370 1.169 7.673 1.00 0.00 45 ILE A C 12
ATOM 18721 O O . ILE A 1 45 ? 2.404 1.217 8.340 1.00 0.00 45 ILE A O 12
ATOM 18737 N N . HIS A 1 46 ? 0.157 1.250 8.211 1.00 0.00 46 HIS A N 12
ATOM 18738 C CA . HIS A 1 46 ? -0.032 1.402 9.649 1.00 0.00 46 HIS A CA 12
ATOM 18739 C C . HIS A 1 46 ? 0.686 0.294 10.412 1.00 0.00 46 HIS A C 12
ATOM 18740 O O . HIS A 1 46 ? 1.425 0.558 11.360 1.00 0.00 46 HIS A O 12
ATOM 18755 N N . GLU A 1 47 ? 0.462 -0.948 9.993 1.00 0.00 47 GLU A N 12
ATOM 18756 C CA . GLU A 1 47 ? 1.088 -2.096 10.639 1.00 0.00 47 GLU A CA 12
ATOM 18757 C C . GLU A 1 47 ? 0.808 -3.378 9.859 1.00 0.00 47 GLU A C 12
ATOM 18758 O O . GLU A 1 47 ? -0.255 -3.534 9.259 1.00 0.00 47 GLU A O 12
ATOM 18770 N N . VAL A 1 48 ? 1.772 -4.293 9.872 1.00 0.00 48 VAL A N 12
ATOM 18771 C CA . VAL A 1 48 ? 1.631 -5.562 9.167 1.00 0.00 48 VAL A CA 12
ATOM 18772 C C . VAL A 1 48 ? 0.976 -6.614 10.055 1.00 0.00 48 VAL A C 12
ATOM 18773 O O . VAL A 1 48 ? 1.654 -7.313 10.809 1.00 0.00 48 VAL A O 12
ATOM 18786 N N . ILE A 1 49 ? -0.344 -6.721 9.959 1.00 0.00 49 ILE A N 12
ATOM 18787 C CA . ILE A 1 49 ? -1.091 -7.689 10.753 1.00 0.00 49 ILE A CA 12
ATOM 18788 C C . ILE A 1 49 ? -0.418 -9.058 10.725 1.00 0.00 49 ILE A C 12
ATOM 18789 O O . ILE A 1 49 ? -0.201 -9.649 9.668 1.00 0.00 49 ILE A O 12
ATOM 18805 N N . PRO A 1 50 ? -0.081 -9.576 11.916 1.00 0.00 50 PRO A N 12
ATOM 18806 C CA . PRO A 1 50 ? 0.569 -10.882 12.056 1.00 0.00 50 PRO A CA 12
ATOM 18807 C C . PRO A 1 50 ? -0.366 -12.035 11.709 1.00 0.00 50 PRO A C 12
ATOM 18808 O O . PRO A 1 50 ? -1.048 -12.577 12.578 1.00 0.00 50 PRO A O 12
ATOM 18819 N N . GLY A 1 51 ? -0.392 -12.406 10.432 1.00 0.00 51 GLY A N 12
ATOM 18820 C CA . GLY A 1 51 ? -1.247 -13.494 9.994 1.00 0.00 51 GLY A CA 12
ATOM 18821 C C . GLY A 1 51 ? -1.882 -13.224 8.644 1.00 0.00 51 GLY A C 12
ATOM 18822 O O . GLY A 1 51 ? -3.019 -13.623 8.394 1.00 0.00 51 GLY A O 12
ATOM 18826 N N . GLY A 1 52 ? -1.147 -12.542 7.771 1.00 0.00 52 GLY A N 12
ATOM 18827 C CA . GLY A 1 52 ? -1.662 -12.229 6.451 1.00 0.00 52 GLY A CA 12
ATOM 18828 C C . GLY A 1 52 ? -0.770 -12.751 5.342 1.00 0.00 52 GLY A C 12
ATOM 18829 O O . GLY A 1 52 ? 0.018 -13.673 5.552 1.00 0.00 52 GLY A O 12
ATOM 18833 N N . ASP A 1 53 ? -0.896 -12.162 4.158 1.00 0.00 53 ASP A N 12
ATOM 18834 C CA . ASP A 1 53 ? -0.095 -12.574 3.010 1.00 0.00 53 ASP A CA 12
ATOM 18835 C C . ASP A 1 53 ? 1.263 -11.879 3.018 1.00 0.00 53 ASP A C 12
ATOM 18836 O O . ASP A 1 53 ? 2.305 -12.531 2.942 1.00 0.00 53 ASP A O 12
ATOM 18845 N N . CYS A 1 54 ? 1.243 -10.554 3.110 1.00 0.00 54 CYS A N 12
ATOM 18846 C CA . CYS A 1 54 ? 2.473 -9.770 3.126 1.00 0.00 54 CYS A CA 12
ATOM 18847 C C . CYS A 1 54 ? 3.299 -10.080 4.371 1.00 0.00 54 CYS A C 12
ATOM 18848 O O . CYS A 1 54 ? 4.530 -10.062 4.332 1.00 0.00 54 CYS A O 12
ATOM 18856 N N . TYR A 1 55 ? 2.614 -10.361 5.473 1.00 0.00 55 TYR A N 12
ATOM 18857 C CA . TYR A 1 55 ? 3.284 -10.670 6.731 1.00 0.00 55 TYR A CA 12
ATOM 18858 C C . TYR A 1 55 ? 4.409 -11.678 6.516 1.00 0.00 55 TYR A C 12
ATOM 18859 O O . TYR A 1 55 ? 5.544 -11.460 6.939 1.00 0.00 55 TYR A O 12
ATOM 18877 N N . LYS A 1 56 ? 4.085 -12.783 5.853 1.00 0.00 56 LYS A N 12
ATOM 18878 C CA . LYS A 1 56 ? 5.066 -13.826 5.578 1.00 0.00 56 LYS A CA 12
ATOM 18879 C C . LYS A 1 56 ? 6.168 -13.308 4.660 1.00 0.00 56 LYS A C 12
ATOM 18880 O O . LYS A 1 56 ? 7.353 -13.536 4.906 1.00 0.00 56 LYS A O 12
ATOM 18899 N N . ASP A 1 57 ? 5.771 -12.609 3.602 1.00 0.00 57 ASP A N 12
ATOM 18900 C CA . ASP A 1 57 ? 6.726 -12.056 2.649 1.00 0.00 57 ASP A CA 12
ATOM 18901 C C . ASP A 1 57 ? 7.874 -11.358 3.372 1.00 0.00 57 ASP A C 12
ATOM 18902 O O . ASP A 1 57 ? 9.035 -11.740 3.227 1.00 0.00 57 ASP A O 12
ATOM 18911 N N . GLY A 1 58 ? 7.541 -10.333 4.150 1.00 0.00 58 GLY A N 12
ATOM 18912 C CA . GLY A 1 58 ? 8.555 -9.598 4.883 1.00 0.00 58 GLY A CA 12
ATOM 18913 C C . GLY A 1 58 ? 9.131 -8.448 4.080 1.00 0.00 58 GLY A C 12
ATOM 18914 O O . GLY A 1 58 ? 9.674 -7.498 4.645 1.00 0.00 58 GLY A O 12
ATOM 18918 N N . ARG A 1 59 ? 9.015 -8.533 2.759 1.00 0.00 59 ARG A N 12
ATOM 18919 C CA . ARG A 1 59 ? 9.531 -7.493 1.878 1.00 0.00 59 ARG A CA 12
ATOM 18920 C C . ARG A 1 59 ? 8.970 -6.127 2.263 1.00 0.00 59 ARG A C 12
ATOM 18921 O O . ARG A 1 59 ? 9.670 -5.116 2.197 1.00 0.00 59 ARG A O 12
ATOM 18942 N N . LEU A 1 60 ? 7.704 -6.105 2.664 1.00 0.00 60 LEU A N 12
ATOM 18943 C CA . LEU A 1 60 ? 7.048 -4.863 3.059 1.00 0.00 60 LEU A CA 12
ATOM 18944 C C . LEU A 1 60 ? 7.189 -4.626 4.559 1.00 0.00 60 LEU A C 12
ATOM 18945 O O . LEU A 1 60 ? 7.643 -5.501 5.297 1.00 0.00 60 LEU A O 12
ATOM 18961 N N . LYS A 1 61 ? 6.794 -3.439 5.005 1.00 0.00 61 LYS A N 12
ATOM 18962 C CA . LYS A 1 61 ? 6.872 -3.087 6.418 1.00 0.00 61 LYS A CA 12
ATOM 18963 C C . LYS A 1 61 ? 6.084 -1.813 6.706 1.00 0.00 61 LYS A C 12
ATOM 18964 O O . LYS A 1 61 ? 5.715 -1.064 5.800 1.00 0.00 61 LYS A O 12
ATOM 18983 N N . PRO A 1 62 ? 5.820 -1.558 7.996 1.00 0.00 62 PRO A N 12
ATOM 18984 C CA . PRO A 1 62 ? 5.075 -0.373 8.432 1.00 0.00 62 PRO A CA 12
ATOM 18985 C C . PRO A 1 62 ? 5.869 0.914 8.239 1.00 0.00 62 PRO A C 12
ATOM 18986 O O . PRO A 1 62 ? 7.076 0.952 8.470 1.00 0.00 62 PRO A O 12
ATOM 18997 N N . GLY A 1 63 ? 5.181 1.970 7.813 1.00 0.00 63 GLY A N 12
ATOM 18998 C CA . GLY A 1 63 ? 5.838 3.245 7.596 1.00 0.00 63 GLY A CA 12
ATOM 18999 C C . GLY A 1 63 ? 6.096 3.522 6.128 1.00 0.00 63 GLY A C 12
ATOM 19000 O O . GLY A 1 63 ? 6.524 4.617 5.762 1.00 0.00 63 GLY A O 12
ATOM 19004 N N . ASP A 1 64 ? 5.838 2.528 5.286 1.00 0.00 64 ASP A N 12
ATOM 19005 C CA . ASP A 1 64 ? 6.046 2.669 3.849 1.00 0.00 64 ASP A CA 12
ATOM 19006 C C . ASP A 1 64 ? 4.819 3.282 3.181 1.00 0.00 64 ASP A C 12
ATOM 19007 O O . ASP A 1 64 ? 3.702 2.795 3.350 1.00 0.00 64 ASP A O 12
ATOM 19016 N N . GLN A 1 65 ? 5.037 4.351 2.422 1.00 0.00 65 GLN A N 12
ATOM 19017 C CA . GLN A 1 65 ? 3.948 5.030 1.730 1.00 0.00 65 GLN A CA 12
ATOM 19018 C C . GLN A 1 65 ? 3.425 4.183 0.575 1.00 0.00 65 GLN A C 12
ATOM 19019 O O . GLN A 1 65 ? 4.134 3.942 -0.404 1.00 0.00 65 GLN A O 12
ATOM 19033 N N . LEU A 1 66 ? 2.181 3.732 0.695 1.00 0.00 66 LEU A N 12
ATOM 19034 C CA . LEU A 1 66 ? 1.562 2.911 -0.340 1.00 0.00 66 LEU A CA 12
ATOM 19035 C C . LEU A 1 66 ? 1.268 3.737 -1.588 1.00 0.00 66 LEU A C 12
ATOM 19036 O O . LEU A 1 66 ? 1.299 4.967 -1.553 1.00 0.00 66 LEU A O 12
ATOM 19052 N N . VAL A 1 67 ? 0.980 3.052 -2.691 1.00 0.00 67 VAL A N 12
ATOM 19053 C CA . VAL A 1 67 ? 0.677 3.722 -3.949 1.00 0.00 67 VAL A CA 12
ATOM 19054 C C . VAL A 1 67 ? -0.609 3.181 -4.564 1.00 0.00 67 VAL A C 12
ATOM 19055 O O . VAL A 1 67 ? -1.444 3.942 -5.053 1.00 0.00 67 VAL A O 12
ATOM 19068 N N . SER A 1 68 ? -0.762 1.861 -4.536 1.00 0.00 68 SER A N 12
ATOM 19069 C CA . SER A 1 68 ? -1.945 1.216 -5.094 1.00 0.00 68 SER A CA 12
ATOM 19070 C C . SER A 1 68 ? -1.971 -0.269 -4.744 1.00 0.00 68 SER A C 12
ATOM 19071 O O . SER A 1 68 ? -0.937 -0.938 -4.757 1.00 0.00 68 SER A O 12
ATOM 19079 N N . ILE A 1 69 ? -3.158 -0.776 -4.431 1.00 0.00 69 ILE A N 12
ATOM 19080 C CA . ILE A 1 69 ? -3.320 -2.181 -4.079 1.00 0.00 69 ILE A CA 12
ATOM 19081 C C . ILE A 1 69 ? -4.235 -2.894 -5.069 1.00 0.00 69 ILE A C 12
ATOM 19082 O O . ILE A 1 69 ? -5.351 -2.448 -5.331 1.00 0.00 69 ILE A O 12
ATOM 19098 N N . ASN A 1 70 ? -3.754 -4.007 -5.614 1.00 0.00 70 ASN A N 12
ATOM 19099 C CA . ASN A 1 70 ? -4.529 -4.784 -6.575 1.00 0.00 70 ASN A CA 12
ATOM 19100 C C . ASN A 1 70 ? -4.695 -4.020 -7.885 1.00 0.00 70 ASN A C 12
ATOM 19101 O O . ASN A 1 70 ? -4.112 -4.383 -8.907 1.00 0.00 70 ASN A O 12
ATOM 19112 N N . LYS A 1 71 ? -5.494 -2.959 -7.848 1.00 0.00 71 LYS A N 12
ATOM 19113 C CA . LYS A 1 71 ? -5.736 -2.141 -9.030 1.00 0.00 71 LYS A CA 12
ATOM 19114 C C . LYS A 1 71 ? -6.397 -0.819 -8.652 1.00 0.00 71 LYS A C 12
ATOM 19115 O O . LYS A 1 71 ? -7.116 -0.223 -9.453 1.00 0.00 71 LYS A O 12
ATOM 19134 N N . GLU A 1 72 ? -6.146 -0.367 -7.427 1.00 0.00 72 GLU A N 12
ATOM 19135 C CA . GLU A 1 72 ? -6.717 0.885 -6.944 1.00 0.00 72 GLU A CA 12
ATOM 19136 C C . GLU A 1 72 ? -5.637 1.953 -6.796 1.00 0.00 72 GLU A C 12
ATOM 19137 O O . GLU A 1 72 ? -4.490 1.751 -7.192 1.00 0.00 72 GLU A O 12
ATOM 19149 N N . SER A 1 73 ? -6.015 3.092 -6.223 1.00 0.00 73 SER A N 12
ATOM 19150 C CA . SER A 1 73 ? -5.081 4.195 -6.026 1.00 0.00 73 SER A CA 12
ATOM 19151 C C . SER A 1 73 ? -5.304 4.860 -4.672 1.00 0.00 73 SER A C 12
ATOM 19152 O O . SER A 1 73 ? -6.414 5.285 -4.352 1.00 0.00 73 SER A O 12
ATOM 19160 N N . MET A 1 74 ? -4.240 4.947 -3.880 1.00 0.00 74 MET A N 12
ATOM 19161 C CA . MET A 1 74 ? -4.319 5.562 -2.560 1.00 0.00 74 MET A CA 12
ATOM 19162 C C . MET A 1 74 ? -3.917 7.032 -2.620 1.00 0.00 74 MET A C 12
ATOM 19163 O O . MET A 1 74 ? -4.175 7.794 -1.688 1.00 0.00 74 MET A O 12
ATOM 19177 N N . ILE A 1 75 ? -3.283 7.423 -3.720 1.00 0.00 75 ILE A N 12
ATOM 19178 C CA . ILE A 1 75 ? -2.846 8.802 -3.901 1.00 0.00 75 ILE A CA 12
ATOM 19179 C C . ILE A 1 75 ? -4.032 9.761 -3.879 1.00 0.00 75 ILE A C 12
ATOM 19180 O O . ILE A 1 75 ? -4.933 9.670 -4.711 1.00 0.00 75 ILE A O 12
ATOM 19196 N N . GLY A 1 76 ? -4.022 10.683 -2.921 1.00 0.00 76 GLY A N 12
ATOM 19197 C CA . GLY A 1 76 ? -5.100 11.648 -2.809 1.00 0.00 76 GLY A CA 12
ATOM 19198 C C . GLY A 1 76 ? -6.454 10.988 -2.638 1.00 0.00 76 GLY A C 12
ATOM 19199 O O . GLY A 1 76 ? -7.395 11.285 -3.373 1.00 0.00 76 GLY A O 12
ATOM 19203 N N . VAL A 1 77 ? -6.552 10.087 -1.665 1.00 0.00 77 VAL A N 12
ATOM 19204 C CA . VAL A 1 77 ? -7.800 9.382 -1.400 1.00 0.00 77 VAL A CA 12
ATOM 19205 C C . VAL A 1 77 ? -8.174 9.461 0.076 1.00 0.00 77 VAL A C 12
ATOM 19206 O O . VAL A 1 77 ? -7.361 9.855 0.912 1.00 0.00 77 VAL A O 12
ATOM 19219 N N . SER A 1 78 ? -9.409 9.085 0.389 1.00 0.00 78 SER A N 12
ATOM 19220 C CA . SER A 1 78 ? -9.892 9.117 1.765 1.00 0.00 78 SER A CA 12
ATOM 19221 C C . SER A 1 78 ? -9.358 7.926 2.556 1.00 0.00 78 SER A C 12
ATOM 19222 O O . SER A 1 78 ? -9.373 6.792 2.078 1.00 0.00 78 SER A O 12
ATOM 19230 N N . PHE A 1 79 ? -8.888 8.194 3.770 1.00 0.00 79 PHE A N 12
ATOM 19231 C CA . PHE A 1 79 ? -8.348 7.146 4.628 1.00 0.00 79 PHE A CA 12
ATOM 19232 C C . PHE A 1 79 ? -9.207 5.887 4.556 1.00 0.00 79 PHE A C 12
ATOM 19233 O O . PHE A 1 79 ? -8.702 4.794 4.303 1.00 0.00 79 PHE A O 12
ATOM 19250 N N . GLU A 1 80 ? -10.507 6.051 4.780 1.00 0.00 80 GLU A N 12
ATOM 19251 C CA . GLU A 1 80 ? -11.435 4.927 4.741 1.00 0.00 80 GLU A CA 12
ATOM 19252 C C . GLU A 1 80 ? -11.328 4.178 3.417 1.00 0.00 80 GLU A C 12
ATOM 19253 O O . GLU A 1 80 ? -11.303 2.948 3.389 1.00 0.00 80 GLU A O 12
ATOM 19265 N N . GLU A 1 81 ? -11.264 4.929 2.322 1.00 0.00 81 GLU A N 12
ATOM 19266 C CA . GLU A 1 81 ? -11.161 4.335 0.994 1.00 0.00 81 GLU A CA 12
ATOM 19267 C C . GLU A 1 81 ? -9.933 3.435 0.895 1.00 0.00 81 GLU A C 12
ATOM 19268 O O . GLU A 1 81 ? -10.050 2.228 0.688 1.00 0.00 81 GLU A O 12
ATOM 19280 N N . ALA A 1 82 ? -8.755 4.032 1.043 1.00 0.00 82 ALA A N 12
ATOM 19281 C CA . ALA A 1 82 ? -7.505 3.285 0.972 1.00 0.00 82 ALA A CA 12
ATOM 19282 C C . ALA A 1 82 ? -7.558 2.041 1.853 1.00 0.00 82 ALA A C 12
ATOM 19283 O O . ALA A 1 82 ? -7.155 0.955 1.436 1.00 0.00 82 ALA A O 12
ATOM 19290 N N . LYS A 1 83 ? -8.057 2.207 3.073 1.00 0.00 83 LYS A N 12
ATOM 19291 C CA . LYS A 1 83 ? -8.164 1.098 4.013 1.00 0.00 83 LYS A CA 12
ATOM 19292 C C . LYS A 1 83 ? -9.405 0.259 3.727 1.00 0.00 83 LYS A C 12
ATOM 19293 O O . LYS A 1 83 ? -9.566 -0.834 4.270 1.00 0.00 83 LYS A O 12
ATOM 19312 N N . SER A 1 84 ? -10.279 0.777 2.870 1.00 0.00 84 SER A N 12
ATOM 19313 C CA . SER A 1 84 ? -11.507 0.076 2.513 1.00 0.00 84 SER A CA 12
ATOM 19314 C C . SER A 1 84 ? -11.266 -0.888 1.356 1.00 0.00 84 SER A C 12
ATOM 19315 O O . SER A 1 84 ? -11.840 -1.977 1.312 1.00 0.00 84 SER A O 12
ATOM 19323 N N . ILE A 1 85 ? -10.413 -0.481 0.422 1.00 0.00 85 ILE A N 12
ATOM 19324 C CA . ILE A 1 85 ? -10.095 -1.308 -0.734 1.00 0.00 85 ILE A CA 12
ATOM 19325 C C . ILE A 1 85 ? -9.418 -2.608 -0.311 1.00 0.00 85 ILE A C 12
ATOM 19326 O O . ILE A 1 85 ? -9.824 -3.694 -0.725 1.00 0.00 85 ILE A O 12
ATOM 19342 N N . ILE A 1 86 ? -8.386 -2.488 0.517 1.00 0.00 86 ILE A N 12
ATOM 19343 C CA . ILE A 1 86 ? -7.655 -3.653 0.999 1.00 0.00 86 ILE A CA 12
ATOM 19344 C C . ILE A 1 86 ? -8.605 -4.703 1.564 1.00 0.00 86 ILE A C 12
ATOM 19345 O O . ILE A 1 86 ? -8.568 -5.869 1.167 1.00 0.00 86 ILE A O 12
ATOM 19361 N N . THR A 1 87 ? -9.458 -4.283 2.493 1.00 0.00 87 THR A N 12
ATOM 19362 C CA . THR A 1 87 ? -10.419 -5.186 3.113 1.00 0.00 87 THR A CA 12
ATOM 19363 C C . THR A 1 87 ? -11.319 -5.833 2.067 1.00 0.00 87 THR A C 12
ATOM 19364 O O . THR A 1 87 ? -11.961 -6.851 2.330 1.00 0.00 87 THR A O 12
ATOM 19375 N N . ARG A 1 88 ? -11.363 -5.237 0.880 1.00 0.00 88 ARG A N 12
ATOM 19376 C CA . ARG A 1 88 ? -12.186 -5.755 -0.206 1.00 0.00 88 ARG A CA 12
ATOM 19377 C C . ARG A 1 88 ? -11.386 -6.713 -1.085 1.00 0.00 88 ARG A C 12
ATOM 19378 O O . ARG A 1 88 ? -11.724 -7.890 -1.206 1.00 0.00 88 ARG A O 12
ATOM 19399 N N . ALA A 1 89 ? -10.324 -6.199 -1.697 1.00 0.00 89 ALA A N 12
ATOM 19400 C CA . ALA A 1 89 ? -9.476 -7.008 -2.563 1.00 0.00 89 ALA A CA 12
ATOM 19401 C C . ALA A 1 89 ? -10.304 -8.003 -3.368 1.00 0.00 89 ALA A C 12
ATOM 19402 O O . ALA A 1 89 ? -11.498 -7.800 -3.587 1.00 0.00 89 ALA A O 12
ATOM 19409 N N . LYS A 1 90 ? -9.662 -9.080 -3.808 1.00 0.00 90 LYS A N 12
ATOM 19410 C CA . LYS A 1 90 ? -10.339 -10.109 -4.590 1.00 0.00 90 LYS A CA 12
ATOM 19411 C C . LYS A 1 90 ? -10.195 -11.476 -3.929 1.00 0.00 90 LYS A C 12
ATOM 19412 O O . LYS A 1 90 ? -11.132 -12.276 -3.924 1.00 0.00 90 LYS A O 12
ATOM 19431 N N . LEU A 1 91 ? -9.018 -11.738 -3.371 1.00 0.00 91 LEU A N 12
ATOM 19432 C CA . LEU A 1 91 ? -8.753 -13.008 -2.705 1.00 0.00 91 LEU A CA 12
ATOM 19433 C C . LEU A 1 91 ? -9.555 -14.137 -3.346 1.00 0.00 91 LEU A C 12
ATOM 19434 O O . LEU A 1 91 ? -10.351 -14.801 -2.681 1.00 0.00 91 LEU A O 12
ATOM 19450 N N . ARG A 1 92 ? -9.339 -14.349 -4.640 1.00 0.00 92 ARG A N 12
ATOM 19451 C CA . ARG A 1 92 ? -10.042 -15.398 -5.369 1.00 0.00 92 ARG A CA 12
ATOM 19452 C C . ARG A 1 92 ? -9.598 -15.435 -6.829 1.00 0.00 92 ARG A C 12
ATOM 19453 O O . ARG A 1 92 ? -10.421 -15.561 -7.735 1.00 0.00 92 ARG A O 12
ATOM 19474 N N . SER A 1 93 ? -8.291 -15.326 -7.047 1.00 0.00 93 SER A N 12
ATOM 19475 C CA . SER A 1 93 ? -7.738 -15.343 -8.396 1.00 0.00 93 SER A CA 12
ATOM 19476 C C . SER A 1 93 ? -6.394 -16.065 -8.423 1.00 0.00 93 SER A C 12
ATOM 19477 O O . SER A 1 93 ? -5.924 -16.562 -7.400 1.00 0.00 93 SER A O 12
ATOM 19485 N N . GLU A 1 94 ? -5.781 -16.118 -9.601 1.00 0.00 94 GLU A N 12
ATOM 19486 C CA . GLU A 1 94 ? -4.491 -16.779 -9.762 1.00 0.00 94 GLU A CA 12
ATOM 19487 C C . GLU A 1 94 ? -3.347 -15.778 -9.635 1.00 0.00 94 GLU A C 12
ATOM 19488 O O . GLU A 1 94 ? -2.208 -16.153 -9.354 1.00 0.00 94 GLU A O 12
ATOM 19500 N N . SER A 1 95 ? -3.657 -14.503 -9.844 1.00 0.00 95 SER A N 12
ATOM 19501 C CA . SER A 1 95 ? -2.655 -13.448 -9.757 1.00 0.00 95 SER A CA 12
ATOM 19502 C C . SER A 1 95 ? -2.396 -13.062 -8.304 1.00 0.00 95 SER A C 12
ATOM 19503 O O . SER A 1 95 ? -3.313 -12.965 -7.488 1.00 0.00 95 SER A O 12
ATOM 19511 N N . PRO A 1 96 ? -1.116 -12.837 -7.971 1.00 0.00 96 PRO A N 12
ATOM 19512 C CA . PRO A 1 96 ? -0.706 -12.459 -6.616 1.00 0.00 96 PRO A CA 12
ATOM 19513 C C . PRO A 1 96 ? -1.151 -11.047 -6.248 1.00 0.00 96 PRO A C 12
ATOM 19514 O O . PRO A 1 96 ? -1.976 -10.448 -6.938 1.00 0.00 96 PRO A O 12
ATOM 19525 N N . TRP A 1 97 ? -0.601 -10.523 -5.159 1.00 0.00 97 TRP A N 12
ATOM 19526 C CA . TRP A 1 97 ? -0.943 -9.182 -4.700 1.00 0.00 97 TRP A CA 12
ATOM 19527 C C . TRP A 1 97 ? 0.031 -8.151 -5.260 1.00 0.00 97 TRP A C 12
ATOM 19528 O O . TRP A 1 97 ? 1.246 -8.294 -5.125 1.00 0.00 97 TRP A O 12
ATOM 19549 N N . GLU A 1 98 ? -0.510 -7.112 -5.890 1.00 0.00 98 GLU A N 12
ATOM 19550 C CA . GLU A 1 98 ? 0.313 -6.058 -6.470 1.00 0.00 98 GLU A CA 12
ATOM 19551 C C . GLU A 1 98 ? 0.556 -4.939 -5.461 1.00 0.00 98 GLU A C 12
ATOM 19552 O O . GLU A 1 98 ? -0.308 -4.089 -5.242 1.00 0.00 98 GLU A O 12
ATOM 19564 N N . ILE A 1 99 ? 1.736 -4.946 -4.851 1.00 0.00 99 ILE A N 12
ATOM 19565 C CA . ILE A 1 99 ? 2.092 -3.932 -3.866 1.00 0.00 99 ILE A CA 12
ATOM 19566 C C . ILE A 1 99 ? 3.003 -2.871 -4.474 1.00 0.00 99 ILE A C 12
ATOM 19567 O O . ILE A 1 99 ? 4.127 -3.162 -4.880 1.00 0.00 99 ILE A O 12
ATOM 19583 N N . ALA A 1 100 ? 2.509 -1.638 -4.533 1.00 0.00 100 ALA A N 12
ATOM 19584 C CA . ALA A 1 100 ? 3.279 -0.532 -5.088 1.00 0.00 100 ALA A CA 12
ATOM 19585 C C . ALA A 1 100 ? 3.516 0.552 -4.041 1.00 0.00 100 ALA A C 12
ATOM 19586 O O . ALA A 1 100 ? 2.574 1.193 -3.574 1.00 0.00 100 ALA A O 12
ATOM 19593 N N . PHE A 1 101 ? 4.778 0.751 -3.678 1.00 0.00 101 PHE A N 12
ATOM 19594 C CA . PHE A 1 101 ? 5.138 1.757 -2.685 1.00 0.00 101 PHE A CA 12
ATOM 19595 C C . PHE A 1 101 ? 6.383 2.526 -3.116 1.00 0.00 101 PHE A C 12
ATOM 19596 O O . PHE A 1 101 ? 6.889 2.338 -4.222 1.00 0.00 101 PHE A O 12
ATOM 19613 N N . ILE A 1 102 ? 6.871 3.393 -2.234 1.00 0.00 102 ILE A N 12
ATOM 19614 C CA . ILE A 1 102 ? 8.057 4.189 -2.523 1.00 0.00 102 ILE A CA 12
ATOM 19615 C C . ILE A 1 102 ? 9.200 3.834 -1.579 1.00 0.00 102 ILE A C 12
ATOM 19616 O O . ILE A 1 102 ? 9.135 4.102 -0.379 1.00 0.00 102 ILE A O 12
ATOM 19632 N N . ARG A 1 103 ? 10.249 3.232 -2.130 1.00 0.00 103 ARG A N 12
ATOM 19633 C CA . ARG A 1 103 ? 11.409 2.841 -1.337 1.00 0.00 103 ARG A CA 12
ATOM 19634 C C . ARG A 1 103 ? 12.682 3.478 -1.885 1.00 0.00 103 ARG A C 12
ATOM 19635 O O . ARG A 1 103 ? 12.976 3.375 -3.076 1.00 0.00 103 ARG A O 12
ATOM 19656 N N . SER A 1 104 ? 13.433 4.136 -1.008 1.00 0.00 104 SER A N 12
ATOM 19657 C CA . SER A 1 104 ? 14.673 4.794 -1.405 1.00 0.00 104 SER A CA 12
ATOM 19658 C C . SER A 1 104 ? 15.884 4.048 -0.854 1.00 0.00 104 SER A C 12
ATOM 19659 O O . SER A 1 104 ? 16.368 4.348 0.236 1.00 0.00 104 SER A O 12
ATOM 19667 N N . GLY A 1 105 ? 16.369 3.073 -1.617 1.00 0.00 105 GLY A N 12
ATOM 19668 C CA . GLY A 1 105 ? 17.519 2.299 -1.190 1.00 0.00 105 GLY A CA 12
ATOM 19669 C C . GLY A 1 105 ? 18.658 3.172 -0.703 1.00 0.00 105 GLY A C 12
ATOM 19670 O O . GLY A 1 105 ? 18.641 4.394 -0.855 1.00 0.00 105 GLY A O 12
ATOM 19674 N N . PRO A 1 106 ? 19.676 2.542 -0.099 1.00 0.00 106 PRO A N 12
ATOM 19675 C CA . PRO A 1 106 ? 20.847 3.251 0.426 1.00 0.00 106 PRO A CA 12
ATOM 19676 C C . PRO A 1 106 ? 21.727 3.818 -0.683 1.00 0.00 106 PRO A C 12
ATOM 19677 O O . PRO A 1 106 ? 21.460 3.611 -1.867 1.00 0.00 106 PRO A O 12
ATOM 19688 N N . SER A 1 107 ? 22.776 4.533 -0.292 1.00 0.00 107 SER A N 12
ATOM 19689 C CA . SER A 1 107 ? 23.694 5.133 -1.254 1.00 0.00 107 SER A CA 12
ATOM 19690 C C . SER A 1 107 ? 25.070 5.349 -0.631 1.00 0.00 107 SER A C 12
ATOM 19691 O O . SER A 1 107 ? 25.254 6.237 0.200 1.00 0.00 107 SER A O 12
ATOM 19699 N N . SER A 1 108 ? 26.033 4.528 -1.040 1.00 0.00 108 SER A N 12
ATOM 19700 C CA . SER A 1 108 ? 27.391 4.626 -0.520 1.00 0.00 108 SER A CA 12
ATOM 19701 C C . SER A 1 108 ? 27.381 4.808 0.995 1.00 0.00 108 SER A C 12
ATOM 19702 O O . SER A 1 108 ? 27.366 5.932 1.496 1.00 0.00 108 SER A O 12
ATOM 19710 N N . GLY A 1 109 ? 27.391 3.693 1.719 1.00 0.00 109 GLY A N 12
ATOM 19711 C CA . GLY A 1 109 ? 27.382 3.751 3.170 1.00 0.00 109 GLY A CA 12
ATOM 19712 C C . GLY A 1 109 ? 26.551 2.645 3.789 1.00 0.00 109 GLY A C 12
ATOM 19713 O O . GLY A 1 109 ? 27.085 1.754 4.450 1.00 0.00 109 GLY A O 12
ATOM 19717 N N . GLY A 1 1 ? -15.854 11.472 -1.758 1.00 0.00 1 GLY A N 13
ATOM 19718 C CA . GLY A 1 1 ? -15.221 11.120 -3.015 1.00 0.00 1 GLY A CA 13
ATOM 19719 C C . GLY A 1 1 ? -15.571 12.084 -4.131 1.00 0.00 1 GLY A C 13
ATOM 19720 O O . GLY A 1 1 ? -16.679 12.049 -4.666 1.00 0.00 1 GLY A O 13
ATOM 19724 N N . SER A 1 2 ? -14.625 12.950 -4.481 1.00 0.00 2 SER A N 13
ATOM 19725 C CA . SER A 1 2 ? -14.841 13.932 -5.537 1.00 0.00 2 SER A CA 13
ATOM 19726 C C . SER A 1 2 ? -14.148 13.505 -6.827 1.00 0.00 2 SER A C 13
ATOM 19727 O O . SER A 1 2 ? -13.421 12.512 -6.855 1.00 0.00 2 SER A O 13
ATOM 19735 N N . SER A 1 3 ? -14.380 14.262 -7.894 1.00 0.00 3 SER A N 13
ATOM 19736 C CA . SER A 1 3 ? -13.782 13.961 -9.190 1.00 0.00 3 SER A CA 13
ATOM 19737 C C . SER A 1 3 ? -12.308 14.357 -9.213 1.00 0.00 3 SER A C 13
ATOM 19738 O O . SER A 1 3 ? -11.804 14.971 -8.274 1.00 0.00 3 SER A O 13
ATOM 19746 N N . GLY A 1 4 ? -11.623 14.000 -10.295 1.00 0.00 4 GLY A N 13
ATOM 19747 C CA . GLY A 1 4 ? -10.215 14.326 -10.422 1.00 0.00 4 GLY A CA 13
ATOM 19748 C C . GLY A 1 4 ? -9.955 15.376 -11.484 1.00 0.00 4 GLY A C 13
ATOM 19749 O O . GLY A 1 4 ? -10.818 16.206 -11.769 1.00 0.00 4 GLY A O 13
ATOM 19753 N N . SER A 1 5 ? -8.763 15.340 -12.071 1.00 0.00 5 SER A N 13
ATOM 19754 C CA . SER A 1 5 ? -8.391 16.300 -13.103 1.00 0.00 5 SER A CA 13
ATOM 19755 C C . SER A 1 5 ? -7.999 15.585 -14.393 1.00 0.00 5 SER A C 13
ATOM 19756 O O . SER A 1 5 ? -8.786 15.506 -15.336 1.00 0.00 5 SER A O 13
ATOM 19764 N N . SER A 1 6 ? -6.775 15.066 -14.426 1.00 0.00 6 SER A N 13
ATOM 19765 C CA . SER A 1 6 ? -6.276 14.361 -15.600 1.00 0.00 6 SER A CA 13
ATOM 19766 C C . SER A 1 6 ? -5.101 13.459 -15.233 1.00 0.00 6 SER A C 13
ATOM 19767 O O . SER A 1 6 ? -4.092 13.921 -14.702 1.00 0.00 6 SER A O 13
ATOM 19775 N N . GLY A 1 7 ? -5.241 12.169 -15.521 1.00 0.00 7 GLY A N 13
ATOM 19776 C CA . GLY A 1 7 ? -4.185 11.221 -15.215 1.00 0.00 7 GLY A CA 13
ATOM 19777 C C . GLY A 1 7 ? -3.859 11.175 -13.735 1.00 0.00 7 GLY A C 13
ATOM 19778 O O . GLY A 1 7 ? -4.698 10.791 -12.920 1.00 0.00 7 GLY A O 13
ATOM 19782 N N . SER A 1 8 ? -2.637 11.565 -13.388 1.00 0.00 8 SER A N 13
ATOM 19783 C CA . SER A 1 8 ? -2.200 11.561 -11.996 1.00 0.00 8 SER A CA 13
ATOM 19784 C C . SER A 1 8 ? -1.711 12.943 -11.576 1.00 0.00 8 SER A C 13
ATOM 19785 O O . SER A 1 8 ? -0.840 13.540 -12.209 1.00 0.00 8 SER A O 13
ATOM 19793 N N . PRO A 1 9 ? -2.285 13.466 -10.482 1.00 0.00 9 PRO A N 13
ATOM 19794 C CA . PRO A 1 9 ? -1.923 14.784 -9.952 1.00 0.00 9 PRO A CA 13
ATOM 19795 C C . PRO A 1 9 ? -0.524 14.801 -9.346 1.00 0.00 9 PRO A C 13
ATOM 19796 O O . PRO A 1 9 ? 0.289 15.672 -9.659 1.00 0.00 9 PRO A O 13
ATOM 19807 N N . LEU A 1 10 ? -0.249 13.834 -8.477 1.00 0.00 10 LEU A N 13
ATOM 19808 C CA . LEU A 1 10 ? 1.054 13.738 -7.827 1.00 0.00 10 LEU A CA 13
ATOM 19809 C C . LEU A 1 10 ? 2.025 12.920 -8.673 1.00 0.00 10 LEU A C 13
ATOM 19810 O O . LEU A 1 10 ? 1.786 11.745 -8.949 1.00 0.00 10 LEU A O 13
ATOM 19826 N N . ASP A 1 11 ? 3.122 13.550 -9.079 1.00 0.00 11 ASP A N 13
ATOM 19827 C CA . ASP A 1 11 ? 4.132 12.880 -9.890 1.00 0.00 11 ASP A CA 13
ATOM 19828 C C . ASP A 1 11 ? 4.835 11.787 -9.090 1.00 0.00 11 ASP A C 13
ATOM 19829 O O . ASP A 1 11 ? 5.290 12.020 -7.970 1.00 0.00 11 ASP A O 13
ATOM 19838 N N . ARG A 1 12 ? 4.918 10.595 -9.672 1.00 0.00 12 ARG A N 13
ATOM 19839 C CA . ARG A 1 12 ? 5.562 9.466 -9.013 1.00 0.00 12 ARG A CA 13
ATOM 19840 C C . ARG A 1 12 ? 7.008 9.799 -8.655 1.00 0.00 12 ARG A C 13
ATOM 19841 O O . ARG A 1 12 ? 7.751 10.343 -9.472 1.00 0.00 12 ARG A O 13
ATOM 19862 N N . ASP A 1 13 ? 7.399 9.469 -7.429 1.00 0.00 13 ASP A N 13
ATOM 19863 C CA . ASP A 1 13 ? 8.756 9.732 -6.962 1.00 0.00 13 ASP A CA 13
ATOM 19864 C C . ASP A 1 13 ? 9.758 8.823 -7.666 1.00 0.00 13 ASP A C 13
ATOM 19865 O O . ASP A 1 13 ? 9.407 7.777 -8.213 1.00 0.00 13 ASP A O 13
ATOM 19874 N N . PRO A 1 14 ? 11.036 9.229 -7.655 1.00 0.00 14 PRO A N 13
ATOM 19875 C CA . PRO A 1 14 ? 12.116 8.466 -8.288 1.00 0.00 14 PRO A CA 13
ATOM 19876 C C . PRO A 1 14 ? 12.420 7.168 -7.548 1.00 0.00 14 PRO A C 13
ATOM 19877 O O . PRO A 1 14 ? 12.957 6.224 -8.126 1.00 0.00 14 PRO A O 13
ATOM 19888 N N . ALA A 1 15 ? 12.072 7.128 -6.266 1.00 0.00 15 ALA A N 13
ATOM 19889 C CA . ALA A 1 15 ? 12.306 5.945 -5.448 1.00 0.00 15 ALA A CA 13
ATOM 19890 C C . ALA A 1 15 ? 11.073 5.049 -5.414 1.00 0.00 15 ALA A C 13
ATOM 19891 O O . ALA A 1 15 ? 10.850 4.320 -4.447 1.00 0.00 15 ALA A O 13
ATOM 19898 N N . PHE A 1 16 ? 10.274 5.109 -6.474 1.00 0.00 16 PHE A N 13
ATOM 19899 C CA . PHE A 1 16 ? 9.061 4.303 -6.564 1.00 0.00 16 PHE A CA 13
ATOM 19900 C C . PHE A 1 16 ? 9.401 2.822 -6.697 1.00 0.00 16 PHE A C 13
ATOM 19901 O O . PHE A 1 16 ? 10.043 2.405 -7.661 1.00 0.00 16 PHE A O 13
ATOM 19918 N N . ARG A 1 17 ? 8.967 2.032 -5.720 1.00 0.00 17 ARG A N 13
ATOM 19919 C CA . ARG A 1 17 ? 9.227 0.597 -5.726 1.00 0.00 17 ARG A CA 13
ATOM 19920 C C . ARG A 1 17 ? 7.947 -0.188 -5.455 1.00 0.00 17 ARG A C 13
ATOM 19921 O O . ARG A 1 17 ? 7.284 0.016 -4.437 1.00 0.00 17 ARG A O 13
ATOM 19942 N N . VAL A 1 18 ? 7.604 -1.086 -6.373 1.00 0.00 18 VAL A N 13
ATOM 19943 C CA . VAL A 1 18 ? 6.404 -1.902 -6.233 1.00 0.00 18 VAL A CA 13
ATOM 19944 C C . VAL A 1 18 ? 6.733 -3.387 -6.339 1.00 0.00 18 VAL A C 13
ATOM 19945 O O . VAL A 1 18 ? 7.485 -3.805 -7.220 1.00 0.00 18 VAL A O 13
ATOM 19958 N N . ILE A 1 19 ? 6.165 -4.180 -5.437 1.00 0.00 19 ILE A N 13
ATOM 19959 C CA . ILE A 1 19 ? 6.398 -5.619 -5.431 1.00 0.00 19 ILE A CA 13
ATOM 19960 C C . ILE A 1 19 ? 5.084 -6.388 -5.514 1.00 0.00 19 ILE A C 13
ATOM 19961 O O . ILE A 1 19 ? 4.014 -5.798 -5.667 1.00 0.00 19 ILE A O 13
ATOM 19977 N N . THR A 1 20 ? 5.171 -7.711 -5.409 1.00 0.00 20 THR A N 13
ATOM 19978 C CA . THR A 1 20 ? 3.989 -8.562 -5.472 1.00 0.00 20 THR A CA 13
ATOM 19979 C C . THR A 1 20 ? 4.033 -9.642 -4.398 1.00 0.00 20 THR A C 13
ATOM 19980 O O . THR A 1 20 ? 5.002 -10.395 -4.298 1.00 0.00 20 THR A O 13
ATOM 19991 N N . VAL A 1 21 ? 2.976 -9.715 -3.595 1.00 0.00 21 VAL A N 13
ATOM 19992 C CA . VAL A 1 21 ? 2.893 -10.706 -2.528 1.00 0.00 21 VAL A CA 13
ATOM 19993 C C . VAL A 1 21 ? 1.973 -11.857 -2.918 1.00 0.00 21 VAL A C 13
ATOM 19994 O O . VAL A 1 21 ? 0.806 -11.650 -3.252 1.00 0.00 21 VAL A O 13
ATOM 20007 N N . THR A 1 22 ? 2.506 -13.074 -2.873 1.00 0.00 22 THR A N 13
ATOM 20008 C CA . THR A 1 22 ? 1.735 -14.260 -3.222 1.00 0.00 22 THR A CA 13
ATOM 20009 C C . THR A 1 22 ? 0.383 -14.264 -2.517 1.00 0.00 22 THR A C 13
ATOM 20010 O O . THR A 1 22 ? 0.312 -14.321 -1.289 1.00 0.00 22 THR A O 13
ATOM 20021 N N . LYS A 1 23 ? -0.688 -14.203 -3.301 1.00 0.00 23 LYS A N 13
ATOM 20022 C CA . LYS A 1 23 ? -2.039 -14.202 -2.753 1.00 0.00 23 LYS A CA 13
ATOM 20023 C C . LYS A 1 23 ? -2.478 -15.615 -2.383 1.00 0.00 23 LYS A C 13
ATOM 20024 O O . LYS A 1 23 ? -2.450 -16.521 -3.215 1.00 0.00 23 LYS A O 13
ATOM 20043 N N . GLU A 1 24 ? -2.883 -15.795 -1.129 1.00 0.00 24 GLU A N 13
ATOM 20044 C CA . GLU A 1 24 ? -3.327 -17.099 -0.651 1.00 0.00 24 GLU A CA 13
ATOM 20045 C C . GLU A 1 24 ? -4.448 -16.949 0.374 1.00 0.00 24 GLU A C 13
ATOM 20046 O O . GLU A 1 24 ? -5.516 -17.546 0.236 1.00 0.00 24 GLU A O 13
ATOM 20058 N N . THR A 1 25 ? -4.197 -16.147 1.404 1.00 0.00 25 THR A N 13
ATOM 20059 C CA . THR A 1 25 ? -5.183 -15.919 2.453 1.00 0.00 25 THR A CA 13
ATOM 20060 C C . THR A 1 25 ? -5.835 -14.548 2.307 1.00 0.00 25 THR A C 13
ATOM 20061 O O . THR A 1 25 ? -7.043 -14.403 2.486 1.00 0.00 25 THR A O 13
ATOM 20072 N N . GLY A 1 26 ? -5.026 -13.545 1.979 1.00 0.00 26 GLY A N 13
ATOM 20073 C CA . GLY A 1 26 ? -5.543 -12.199 1.814 1.00 0.00 26 GLY A CA 13
ATOM 20074 C C . GLY A 1 26 ? -4.505 -11.138 2.120 1.00 0.00 26 GLY A C 13
ATOM 20075 O O . GLY A 1 26 ? -3.394 -11.451 2.549 1.00 0.00 26 GLY A O 13
ATOM 20079 N N . LEU A 1 27 ? -4.866 -9.879 1.899 1.00 0.00 27 LEU A N 13
ATOM 20080 C CA . LEU A 1 27 ? -3.957 -8.766 2.153 1.00 0.00 27 LEU A CA 13
ATOM 20081 C C . LEU A 1 27 ? -3.508 -8.752 3.611 1.00 0.00 27 LEU A C 13
ATOM 20082 O O . LEU A 1 27 ? -2.352 -9.037 3.918 1.00 0.00 27 LEU A O 13
ATOM 20098 N N . GLY A 1 28 ? -4.433 -8.418 4.506 1.00 0.00 28 GLY A N 13
ATOM 20099 C CA . GLY A 1 28 ? -4.114 -8.375 5.921 1.00 0.00 28 GLY A CA 13
ATOM 20100 C C . GLY A 1 28 ? -3.077 -7.319 6.250 1.00 0.00 28 GLY A C 13
ATOM 20101 O O . GLY A 1 28 ? -2.102 -7.593 6.951 1.00 0.00 28 GLY A O 13
ATOM 20105 N N . LEU A 1 29 ? -3.284 -6.110 5.741 1.00 0.00 29 LEU A N 13
ATOM 20106 C CA . LEU A 1 29 ? -2.358 -5.009 5.982 1.00 0.00 29 LEU A CA 13
ATOM 20107 C C . LEU A 1 29 ? -3.104 -3.761 6.442 1.00 0.00 29 LEU A C 13
ATOM 20108 O O . LEU A 1 29 ? -4.260 -3.545 6.076 1.00 0.00 29 LEU A O 13
ATOM 20124 N N . LYS A 1 30 ? -2.435 -2.939 7.244 1.00 0.00 30 LYS A N 13
ATOM 20125 C CA . LYS A 1 30 ? -3.032 -1.710 7.751 1.00 0.00 30 LYS A CA 13
ATOM 20126 C C . LYS A 1 30 ? -2.340 -0.485 7.162 1.00 0.00 30 LYS A C 13
ATOM 20127 O O . LYS A 1 30 ? -1.115 -0.456 7.031 1.00 0.00 30 LYS A O 13
ATOM 20146 N N . ILE A 1 31 ? -3.130 0.523 6.809 1.00 0.00 31 ILE A N 13
ATOM 20147 C CA . ILE A 1 31 ? -2.591 1.751 6.237 1.00 0.00 31 ILE A CA 13
ATOM 20148 C C . ILE A 1 31 ? -2.705 2.912 7.219 1.00 0.00 31 ILE A C 13
ATOM 20149 O O . ILE A 1 31 ? -3.456 2.844 8.194 1.00 0.00 31 ILE A O 13
ATOM 20165 N N . LEU A 1 32 ? -1.957 3.978 6.956 1.00 0.00 32 LEU A N 13
ATOM 20166 C CA . LEU A 1 32 ? -1.975 5.156 7.816 1.00 0.00 32 LEU A CA 13
ATOM 20167 C C . LEU A 1 32 ? -2.117 6.431 6.990 1.00 0.00 32 LEU A C 13
ATOM 20168 O O . LEU A 1 32 ? -1.971 6.411 5.768 1.00 0.00 32 LEU A O 13
ATOM 20184 N N . GLY A 1 33 ? -2.402 7.539 7.666 1.00 0.00 33 GLY A N 13
ATOM 20185 C CA . GLY A 1 33 ? -2.557 8.808 6.979 1.00 0.00 33 GLY A CA 13
ATOM 20186 C C . GLY A 1 33 ? -3.944 8.985 6.395 1.00 0.00 33 GLY A C 13
ATOM 20187 O O . GLY A 1 33 ? -4.893 8.325 6.817 1.00 0.00 33 GLY A O 13
ATOM 20191 N N . GLY A 1 34 ? -4.064 9.882 5.420 1.00 0.00 34 GLY A N 13
ATOM 20192 C CA . GLY A 1 34 ? -5.350 10.129 4.794 1.00 0.00 34 GLY A CA 13
ATOM 20193 C C . GLY A 1 34 ? -5.647 11.608 4.645 1.00 0.00 34 GLY A C 13
ATOM 20194 O O . GLY A 1 34 ? -5.506 12.375 5.598 1.00 0.00 34 GLY A O 13
ATOM 20198 N N . ILE A 1 35 ? -6.059 12.009 3.447 1.00 0.00 35 ILE A N 13
ATOM 20199 C CA . ILE A 1 35 ? -6.376 13.406 3.177 1.00 0.00 35 ILE A CA 13
ATOM 20200 C C . ILE A 1 35 ? -7.140 14.031 4.340 1.00 0.00 35 ILE A C 13
ATOM 20201 O O . ILE A 1 35 ? -7.121 15.246 4.527 1.00 0.00 35 ILE A O 13
ATOM 20217 N N . ASN A 1 36 ? -7.812 13.189 5.119 1.00 0.00 36 ASN A N 13
ATOM 20218 C CA . ASN A 1 36 ? -8.583 13.659 6.265 1.00 0.00 36 ASN A CA 13
ATOM 20219 C C . ASN A 1 36 ? -7.830 13.404 7.567 1.00 0.00 36 ASN A C 13
ATOM 20220 O O . ASN A 1 36 ? -7.974 14.151 8.536 1.00 0.00 36 ASN A O 13
ATOM 20231 N N . ARG A 1 37 ? -7.026 12.346 7.583 1.00 0.00 37 ARG A N 13
ATOM 20232 C CA . ARG A 1 37 ? -6.251 11.993 8.766 1.00 0.00 37 ARG A CA 13
ATOM 20233 C C . ARG A 1 37 ? -5.102 12.975 8.977 1.00 0.00 37 ARG A C 13
ATOM 20234 O O . ARG A 1 37 ? -4.901 13.890 8.180 1.00 0.00 37 ARG A O 13
ATOM 20255 N N . ASN A 1 38 ? -4.352 12.778 10.056 1.00 0.00 38 ASN A N 13
ATOM 20256 C CA . ASN A 1 38 ? -3.224 13.647 10.372 1.00 0.00 38 ASN A CA 13
ATOM 20257 C C . ASN A 1 38 ? -1.942 13.130 9.727 1.00 0.00 38 ASN A C 13
ATOM 20258 O O . ASN A 1 38 ? -1.058 13.908 9.370 1.00 0.00 38 ASN A O 13
ATOM 20269 N N . GLU A 1 39 ? -1.849 11.812 9.582 1.00 0.00 39 GLU A N 13
ATOM 20270 C CA . GLU A 1 39 ? -0.674 11.191 8.980 1.00 0.00 39 GLU A CA 13
ATOM 20271 C C . GLU A 1 39 ? -0.672 11.386 7.466 1.00 0.00 39 GLU A C 13
ATOM 20272 O O . GLU A 1 39 ? 0.297 11.047 6.788 1.00 0.00 39 GLU A O 13
ATOM 20284 N N . GLY A 1 40 ? -1.764 11.935 6.944 1.00 0.00 40 GLY A N 13
ATOM 20285 C CA . GLY A 1 40 ? -1.868 12.165 5.515 1.00 0.00 40 GLY A CA 13
ATOM 20286 C C . GLY A 1 40 ? -1.108 13.398 5.069 1.00 0.00 40 GLY A C 13
ATOM 20287 O O . GLY A 1 40 ? -0.260 13.924 5.790 1.00 0.00 40 GLY A O 13
ATOM 20291 N N . PRO A 1 41 ? -1.410 13.876 3.853 1.00 0.00 41 PRO A N 13
ATOM 20292 C CA . PRO A 1 41 ? -2.417 13.258 2.986 1.00 0.00 41 PRO A CA 13
ATOM 20293 C C . PRO A 1 41 ? -1.967 11.904 2.449 1.00 0.00 41 PRO A C 13
ATOM 20294 O O . PRO A 1 41 ? -2.791 11.044 2.134 1.00 0.00 41 PRO A O 13
ATOM 20305 N N . LEU A 1 42 ? -0.655 11.719 2.348 1.00 0.00 42 LEU A N 13
ATOM 20306 C CA . LEU A 1 42 ? -0.095 10.468 1.849 1.00 0.00 42 LEU A CA 13
ATOM 20307 C C . LEU A 1 42 ? -0.461 9.304 2.764 1.00 0.00 42 LEU A C 13
ATOM 20308 O O . LEU A 1 42 ? -0.806 9.502 3.929 1.00 0.00 42 LEU A O 13
ATOM 20324 N N . VAL A 1 43 ? -0.380 8.089 2.230 1.00 0.00 43 VAL A N 13
ATOM 20325 C CA . VAL A 1 43 ? -0.699 6.893 3.000 1.00 0.00 43 VAL A CA 13
ATOM 20326 C C . VAL A 1 43 ? 0.531 6.010 3.178 1.00 0.00 43 VAL A C 13
ATOM 20327 O O . VAL A 1 43 ? 1.379 5.922 2.289 1.00 0.00 43 VAL A O 13
ATOM 20340 N N . TYR A 1 44 ? 0.621 5.356 4.331 1.00 0.00 44 TYR A N 13
ATOM 20341 C CA . TYR A 1 44 ? 1.748 4.480 4.626 1.00 0.00 44 TYR A CA 13
ATOM 20342 C C . TYR A 1 44 ? 1.285 3.223 5.356 1.00 0.00 44 TYR A C 13
ATOM 20343 O O . TYR A 1 44 ? 0.253 3.227 6.028 1.00 0.00 44 TYR A O 13
ATOM 20361 N N . ILE A 1 45 ? 2.055 2.149 5.218 1.00 0.00 45 ILE A N 13
ATOM 20362 C CA . ILE A 1 45 ? 1.725 0.885 5.865 1.00 0.00 45 ILE A CA 13
ATOM 20363 C C . ILE A 1 45 ? 1.700 1.034 7.382 1.00 0.00 45 ILE A C 13
ATOM 20364 O O . ILE A 1 45 ? 2.744 1.031 8.035 1.00 0.00 45 ILE A O 13
ATOM 20380 N N . HIS A 1 46 ? 0.499 1.163 7.938 1.00 0.00 46 HIS A N 13
ATOM 20381 C CA . HIS A 1 46 ? 0.337 1.311 9.380 1.00 0.00 46 HIS A CA 13
ATOM 20382 C C . HIS A 1 46 ? 1.032 0.175 10.125 1.00 0.00 46 HIS A C 13
ATOM 20383 O O . HIS A 1 46 ? 1.811 0.412 11.048 1.00 0.00 46 HIS A O 13
ATOM 20398 N N . GLU A 1 47 ? 0.745 -1.057 9.717 1.00 0.00 47 GLU A N 13
ATOM 20399 C CA . GLU A 1 47 ? 1.343 -2.228 10.347 1.00 0.00 47 GLU A CA 13
ATOM 20400 C C . GLU A 1 47 ? 0.822 -3.514 9.711 1.00 0.00 47 GLU A C 13
ATOM 20401 O O . GLU A 1 47 ? -0.387 -3.727 9.617 1.00 0.00 47 GLU A O 13
ATOM 20413 N N . VAL A 1 48 ? 1.743 -4.367 9.275 1.00 0.00 48 VAL A N 13
ATOM 20414 C CA . VAL A 1 48 ? 1.378 -5.632 8.648 1.00 0.00 48 VAL A CA 13
ATOM 20415 C C . VAL A 1 48 ? 0.916 -6.647 9.688 1.00 0.00 48 VAL A C 13
ATOM 20416 O O . VAL A 1 48 ? 1.726 -7.381 10.256 1.00 0.00 48 VAL A O 13
ATOM 20429 N N . ILE A 1 49 ? -0.390 -6.684 9.931 1.00 0.00 49 ILE A N 13
ATOM 20430 C CA . ILE A 1 49 ? -0.960 -7.611 10.901 1.00 0.00 49 ILE A CA 13
ATOM 20431 C C . ILE A 1 49 ? -0.262 -8.966 10.842 1.00 0.00 49 ILE A C 13
ATOM 20432 O O . ILE A 1 49 ? -0.022 -9.523 9.770 1.00 0.00 49 ILE A O 13
ATOM 20448 N N . PRO A 1 50 ? 0.070 -9.512 12.021 1.00 0.00 50 PRO A N 13
ATOM 20449 C CA . PRO A 1 50 ? 0.743 -10.810 12.131 1.00 0.00 50 PRO A CA 13
ATOM 20450 C C . PRO A 1 50 ? -0.167 -11.970 11.739 1.00 0.00 50 PRO A C 13
ATOM 20451 O O . PRO A 1 50 ? -1.067 -12.345 12.489 1.00 0.00 50 PRO A O 13
ATOM 20462 N N . GLY A 1 51 ? 0.074 -12.533 10.559 1.00 0.00 51 GLY A N 13
ATOM 20463 C CA . GLY A 1 51 ? -0.733 -13.644 10.089 1.00 0.00 51 GLY A CA 13
ATOM 20464 C C . GLY A 1 51 ? -1.335 -13.386 8.723 1.00 0.00 51 GLY A C 13
ATOM 20465 O O . GLY A 1 51 ? -2.331 -14.005 8.349 1.00 0.00 51 GLY A O 13
ATOM 20469 N N . GLY A 1 52 ? -0.731 -12.468 7.975 1.00 0.00 52 GLY A N 13
ATOM 20470 C CA . GLY A 1 52 ? -1.229 -12.145 6.651 1.00 0.00 52 GLY A CA 13
ATOM 20471 C C . GLY A 1 52 ? -0.322 -12.657 5.549 1.00 0.00 52 GLY A C 13
ATOM 20472 O O . GLY A 1 52 ? 0.592 -13.441 5.802 1.00 0.00 52 GLY A O 13
ATOM 20476 N N . ASP A 1 53 ? -0.576 -12.214 4.322 1.00 0.00 53 ASP A N 13
ATOM 20477 C CA . ASP A 1 53 ? 0.224 -12.632 3.177 1.00 0.00 53 ASP A CA 13
ATOM 20478 C C . ASP A 1 53 ? 1.582 -11.938 3.180 1.00 0.00 53 ASP A C 13
ATOM 20479 O O . ASP A 1 53 ? 2.625 -12.591 3.125 1.00 0.00 53 ASP A O 13
ATOM 20488 N N . CYS A 1 54 ? 1.562 -10.611 3.244 1.00 0.00 54 CYS A N 13
ATOM 20489 C CA . CYS A 1 54 ? 2.792 -9.828 3.252 1.00 0.00 54 CYS A CA 13
ATOM 20490 C C . CYS A 1 54 ? 3.657 -10.185 4.457 1.00 0.00 54 CYS A C 13
ATOM 20491 O O . CYS A 1 54 ? 4.853 -10.444 4.320 1.00 0.00 54 CYS A O 13
ATOM 20499 N N . TYR A 1 55 ? 3.044 -10.195 5.635 1.00 0.00 55 TYR A N 13
ATOM 20500 C CA . TYR A 1 55 ? 3.759 -10.517 6.865 1.00 0.00 55 TYR A CA 13
ATOM 20501 C C . TYR A 1 55 ? 4.773 -11.632 6.630 1.00 0.00 55 TYR A C 13
ATOM 20502 O O . TYR A 1 55 ? 5.973 -11.450 6.834 1.00 0.00 55 TYR A O 13
ATOM 20520 N N . LYS A 1 56 ? 4.280 -12.789 6.199 1.00 0.00 56 LYS A N 13
ATOM 20521 C CA . LYS A 1 56 ? 5.141 -13.936 5.934 1.00 0.00 56 LYS A CA 13
ATOM 20522 C C . LYS A 1 56 ? 6.199 -13.592 4.891 1.00 0.00 56 LYS A C 13
ATOM 20523 O O . LYS A 1 56 ? 7.308 -14.127 4.918 1.00 0.00 56 LYS A O 13
ATOM 20542 N N . ASP A 1 57 ? 5.851 -12.696 3.974 1.00 0.00 57 ASP A N 13
ATOM 20543 C CA . ASP A 1 57 ? 6.772 -12.279 2.924 1.00 0.00 57 ASP A CA 13
ATOM 20544 C C . ASP A 1 57 ? 7.978 -11.555 3.514 1.00 0.00 57 ASP A C 13
ATOM 20545 O O . ASP A 1 57 ? 9.121 -11.959 3.305 1.00 0.00 57 ASP A O 13
ATOM 20554 N N . GLY A 1 58 ? 7.715 -10.481 4.253 1.00 0.00 58 GLY A N 13
ATOM 20555 C CA . GLY A 1 58 ? 8.788 -9.717 4.861 1.00 0.00 58 GLY A CA 13
ATOM 20556 C C . GLY A 1 58 ? 9.214 -8.537 4.011 1.00 0.00 58 GLY A C 13
ATOM 20557 O O . GLY A 1 58 ? 9.581 -7.486 4.535 1.00 0.00 58 GLY A O 13
ATOM 20561 N N . ARG A 1 59 ? 9.169 -8.712 2.694 1.00 0.00 59 ARG A N 13
ATOM 20562 C CA . ARG A 1 59 ? 9.556 -7.653 1.769 1.00 0.00 59 ARG A CA 13
ATOM 20563 C C . ARG A 1 59 ? 9.009 -6.304 2.227 1.00 0.00 59 ARG A C 13
ATOM 20564 O O . ARG A 1 59 ? 9.769 -5.381 2.521 1.00 0.00 59 ARG A O 13
ATOM 20585 N N . LEU A 1 60 ? 7.686 -6.197 2.283 1.00 0.00 60 LEU A N 13
ATOM 20586 C CA . LEU A 1 60 ? 7.036 -4.961 2.704 1.00 0.00 60 LEU A CA 13
ATOM 20587 C C . LEU A 1 60 ? 7.149 -4.773 4.214 1.00 0.00 60 LEU A C 13
ATOM 20588 O O . LEU A 1 60 ? 7.378 -5.730 4.954 1.00 0.00 60 LEU A O 13
ATOM 20604 N N . LYS A 1 61 ? 6.985 -3.534 4.665 1.00 0.00 61 LYS A N 13
ATOM 20605 C CA . LYS A 1 61 ? 7.065 -3.220 6.086 1.00 0.00 61 LYS A CA 13
ATOM 20606 C C . LYS A 1 61 ? 6.337 -1.915 6.397 1.00 0.00 61 LYS A C 13
ATOM 20607 O O . LYS A 1 61 ? 6.034 -1.119 5.508 1.00 0.00 61 LYS A O 13
ATOM 20626 N N . PRO A 1 62 ? 6.052 -1.689 7.687 1.00 0.00 62 PRO A N 13
ATOM 20627 C CA . PRO A 1 62 ? 5.359 -0.481 8.144 1.00 0.00 62 PRO A CA 13
ATOM 20628 C C . PRO A 1 62 ? 6.224 0.768 8.016 1.00 0.00 62 PRO A C 13
ATOM 20629 O O . PRO A 1 62 ? 7.408 0.752 8.350 1.00 0.00 62 PRO A O 13
ATOM 20640 N N . GLY A 1 63 ? 5.625 1.851 7.529 1.00 0.00 63 GLY A N 13
ATOM 20641 C CA . GLY A 1 63 ? 6.357 3.093 7.365 1.00 0.00 63 GLY A CA 13
ATOM 20642 C C . GLY A 1 63 ? 6.592 3.440 5.908 1.00 0.00 63 GLY A C 13
ATOM 20643 O O . GLY A 1 63 ? 7.011 4.552 5.588 1.00 0.00 63 GLY A O 13
ATOM 20647 N N . ASP A 1 64 ? 6.324 2.486 5.024 1.00 0.00 64 ASP A N 13
ATOM 20648 C CA . ASP A 1 64 ? 6.509 2.695 3.593 1.00 0.00 64 ASP A CA 13
ATOM 20649 C C . ASP A 1 64 ? 5.239 3.252 2.956 1.00 0.00 64 ASP A C 13
ATOM 20650 O O . ASP A 1 64 ? 4.179 2.630 3.020 1.00 0.00 64 ASP A O 13
ATOM 20659 N N . GLN A 1 65 ? 5.355 4.426 2.344 1.00 0.00 65 GLN A N 13
ATOM 20660 C CA . GLN A 1 65 ? 4.216 5.066 1.698 1.00 0.00 65 GLN A CA 13
ATOM 20661 C C . GLN A 1 65 ? 3.676 4.201 0.564 1.00 0.00 65 GLN A C 13
ATOM 20662 O O . GLN A 1 65 ? 4.370 3.947 -0.422 1.00 0.00 65 GLN A O 13
ATOM 20676 N N . LEU A 1 66 ? 2.435 3.750 0.709 1.00 0.00 66 LEU A N 13
ATOM 20677 C CA . LEU A 1 66 ? 1.802 2.912 -0.303 1.00 0.00 66 LEU A CA 13
ATOM 20678 C C . LEU A 1 66 ? 1.470 3.724 -1.551 1.00 0.00 66 LEU A C 13
ATOM 20679 O O . LEU A 1 66 ? 1.630 4.944 -1.572 1.00 0.00 66 LEU A O 13
ATOM 20695 N N . VAL A 1 67 ? 1.005 3.038 -2.590 1.00 0.00 67 VAL A N 13
ATOM 20696 C CA . VAL A 1 67 ? 0.647 3.694 -3.842 1.00 0.00 67 VAL A CA 13
ATOM 20697 C C . VAL A 1 67 ? -0.699 3.197 -4.358 1.00 0.00 67 VAL A C 13
ATOM 20698 O O . VAL A 1 67 ? -1.556 3.988 -4.751 1.00 0.00 67 VAL A O 13
ATOM 20711 N N . SER A 1 68 ? -0.877 1.880 -4.355 1.00 0.00 68 SER A N 13
ATOM 20712 C CA . SER A 1 68 ? -2.118 1.275 -4.826 1.00 0.00 68 SER A CA 13
ATOM 20713 C C . SER A 1 68 ? -2.133 -0.224 -4.544 1.00 0.00 68 SER A C 13
ATOM 20714 O O . SER A 1 68 ? -1.096 -0.886 -4.592 1.00 0.00 68 SER A O 13
ATOM 20722 N N . ILE A 1 69 ? -3.316 -0.752 -4.250 1.00 0.00 69 ILE A N 13
ATOM 20723 C CA . ILE A 1 69 ? -3.468 -2.173 -3.961 1.00 0.00 69 ILE A CA 13
ATOM 20724 C C . ILE A 1 69 ? -4.310 -2.864 -5.027 1.00 0.00 69 ILE A C 13
ATOM 20725 O O . ILE A 1 69 ? -5.431 -2.446 -5.315 1.00 0.00 69 ILE A O 13
ATOM 20741 N N . ASN A 1 70 ? -3.763 -3.926 -5.610 1.00 0.00 70 ASN A N 13
ATOM 20742 C CA . ASN A 1 70 ? -4.465 -4.677 -6.644 1.00 0.00 70 ASN A CA 13
ATOM 20743 C C . ASN A 1 70 ? -4.595 -3.852 -7.922 1.00 0.00 70 ASN A C 13
ATOM 20744 O O . ASN A 1 70 ? -3.927 -4.123 -8.920 1.00 0.00 70 ASN A O 13
ATOM 20755 N N . LYS A 1 71 ? -5.460 -2.844 -7.883 1.00 0.00 71 LYS A N 13
ATOM 20756 C CA . LYS A 1 71 ? -5.678 -1.977 -9.035 1.00 0.00 71 LYS A CA 13
ATOM 20757 C C . LYS A 1 71 ? -6.437 -0.717 -8.632 1.00 0.00 71 LYS A C 13
ATOM 20758 O O . LYS A 1 71 ? -7.344 -0.277 -9.338 1.00 0.00 71 LYS A O 13
ATOM 20777 N N . GLU A 1 72 ? -6.060 -0.142 -7.495 1.00 0.00 72 GLU A N 13
ATOM 20778 C CA . GLU A 1 72 ? -6.706 1.068 -7.000 1.00 0.00 72 GLU A CA 13
ATOM 20779 C C . GLU A 1 72 ? -5.747 2.254 -7.044 1.00 0.00 72 GLU A C 13
ATOM 20780 O O . GLU A 1 72 ? -4.739 2.225 -7.751 1.00 0.00 72 GLU A O 13
ATOM 20792 N N . SER A 1 73 ? -6.069 3.296 -6.285 1.00 0.00 73 SER A N 13
ATOM 20793 C CA . SER A 1 73 ? -5.239 4.494 -6.240 1.00 0.00 73 SER A CA 13
ATOM 20794 C C . SER A 1 73 ? -5.224 5.093 -4.837 1.00 0.00 73 SER A C 13
ATOM 20795 O O . SER A 1 73 ? -6.115 5.856 -4.466 1.00 0.00 73 SER A O 13
ATOM 20803 N N . MET A 1 74 ? -4.205 4.739 -4.061 1.00 0.00 74 MET A N 13
ATOM 20804 C CA . MET A 1 74 ? -4.072 5.241 -2.698 1.00 0.00 74 MET A CA 13
ATOM 20805 C C . MET A 1 74 ? -3.718 6.725 -2.698 1.00 0.00 74 MET A C 13
ATOM 20806 O O . MET A 1 74 ? -4.111 7.466 -1.795 1.00 0.00 74 MET A O 13
ATOM 20820 N N . ILE A 1 75 ? -2.975 7.152 -3.713 1.00 0.00 75 ILE A N 13
ATOM 20821 C CA . ILE A 1 75 ? -2.570 8.547 -3.829 1.00 0.00 75 ILE A CA 13
ATOM 20822 C C . ILE A 1 75 ? -3.784 9.470 -3.879 1.00 0.00 75 ILE A C 13
ATOM 20823 O O . ILE A 1 75 ? -4.721 9.239 -4.641 1.00 0.00 75 ILE A O 13
ATOM 20839 N N . GLY A 1 76 ? -3.757 10.517 -3.061 1.00 0.00 76 GLY A N 13
ATOM 20840 C CA . GLY A 1 76 ? -4.860 11.460 -3.028 1.00 0.00 76 GLY A CA 13
ATOM 20841 C C . GLY A 1 76 ? -6.202 10.778 -2.853 1.00 0.00 76 GLY A C 13
ATOM 20842 O O . GLY A 1 76 ? -7.140 11.032 -3.609 1.00 0.00 76 GLY A O 13
ATOM 20846 N N . VAL A 1 77 ? -6.295 9.906 -1.854 1.00 0.00 77 VAL A N 13
ATOM 20847 C CA . VAL A 1 77 ? -7.532 9.183 -1.582 1.00 0.00 77 VAL A CA 13
ATOM 20848 C C . VAL A 1 77 ? -7.932 9.311 -0.117 1.00 0.00 77 VAL A C 13
ATOM 20849 O O . VAL A 1 77 ? -7.120 9.683 0.729 1.00 0.00 77 VAL A O 13
ATOM 20862 N N . SER A 1 78 ? -9.191 8.999 0.176 1.00 0.00 78 SER A N 13
ATOM 20863 C CA . SER A 1 78 ? -9.701 9.081 1.540 1.00 0.00 78 SER A CA 13
ATOM 20864 C C . SER A 1 78 ? -9.264 7.870 2.358 1.00 0.00 78 SER A C 13
ATOM 20865 O O . SER A 1 78 ? -9.342 6.732 1.894 1.00 0.00 78 SER A O 13
ATOM 20873 N N . PHE A 1 79 ? -8.804 8.123 3.578 1.00 0.00 79 PHE A N 13
ATOM 20874 C CA . PHE A 1 79 ? -8.353 7.054 4.462 1.00 0.00 79 PHE A CA 13
ATOM 20875 C C . PHE A 1 79 ? -9.316 5.871 4.419 1.00 0.00 79 PHE A C 13
ATOM 20876 O O . PHE A 1 79 ? -8.899 4.725 4.256 1.00 0.00 79 PHE A O 13
ATOM 20893 N N . GLU A 1 80 ? -10.605 6.158 4.568 1.00 0.00 80 GLU A N 13
ATOM 20894 C CA . GLU A 1 80 ? -11.627 5.118 4.548 1.00 0.00 80 GLU A CA 13
ATOM 20895 C C . GLU A 1 80 ? -11.566 4.321 3.248 1.00 0.00 80 GLU A C 13
ATOM 20896 O O . GLU A 1 80 ? -11.798 3.113 3.237 1.00 0.00 80 GLU A O 13
ATOM 20908 N N . GLU A 1 81 ? -11.252 5.008 2.153 1.00 0.00 81 GLU A N 13
ATOM 20909 C CA . GLU A 1 81 ? -11.163 4.364 0.848 1.00 0.00 81 GLU A CA 13
ATOM 20910 C C . GLU A 1 81 ? -9.967 3.418 0.789 1.00 0.00 81 GLU A C 13
ATOM 20911 O O . GLU A 1 81 ? -10.118 2.226 0.524 1.00 0.00 81 GLU A O 13
ATOM 20923 N N . ALA A 1 82 ? -8.779 3.959 1.037 1.00 0.00 82 ALA A N 13
ATOM 20924 C CA . ALA A 1 82 ? -7.557 3.164 1.014 1.00 0.00 82 ALA A CA 13
ATOM 20925 C C . ALA A 1 82 ? -7.699 1.915 1.877 1.00 0.00 82 ALA A C 13
ATOM 20926 O O . ALA A 1 82 ? -7.080 0.886 1.604 1.00 0.00 82 ALA A O 13
ATOM 20933 N N . LYS A 1 83 ? -8.517 2.010 2.919 1.00 0.00 83 LYS A N 13
ATOM 20934 C CA . LYS A 1 83 ? -8.742 0.888 3.822 1.00 0.00 83 LYS A CA 13
ATOM 20935 C C . LYS A 1 83 ? -9.962 0.079 3.392 1.00 0.00 83 LYS A C 13
ATOM 20936 O O . LYS A 1 83 ? -10.096 -1.093 3.742 1.00 0.00 83 LYS A O 13
ATOM 20955 N N . SER A 1 84 ? -10.849 0.714 2.632 1.00 0.00 84 SER A N 13
ATOM 20956 C CA . SER A 1 84 ? -12.059 0.053 2.156 1.00 0.00 84 SER A CA 13
ATOM 20957 C C . SER A 1 84 ? -11.753 -0.851 0.966 1.00 0.00 84 SER A C 13
ATOM 20958 O O . SER A 1 84 ? -12.520 -1.761 0.651 1.00 0.00 84 SER A O 13
ATOM 20966 N N . ILE A 1 85 ? -10.626 -0.593 0.310 1.00 0.00 85 ILE A N 13
ATOM 20967 C CA . ILE A 1 85 ? -10.217 -1.384 -0.844 1.00 0.00 85 ILE A CA 13
ATOM 20968 C C . ILE A 1 85 ? -9.609 -2.714 -0.412 1.00 0.00 85 ILE A C 13
ATOM 20969 O O . ILE A 1 85 ? -10.030 -3.777 -0.868 1.00 0.00 85 ILE A O 13
ATOM 20985 N N . ILE A 1 86 ? -8.618 -2.646 0.470 1.00 0.00 86 ILE A N 13
ATOM 20986 C CA . ILE A 1 86 ? -7.954 -3.845 0.966 1.00 0.00 86 ILE A CA 13
ATOM 20987 C C . ILE A 1 86 ? -8.969 -4.883 1.432 1.00 0.00 86 ILE A C 13
ATOM 20988 O O . ILE A 1 86 ? -8.960 -6.026 0.975 1.00 0.00 86 ILE A O 13
ATOM 21004 N N . THR A 1 87 ? -9.847 -4.477 2.345 1.00 0.00 87 THR A N 13
ATOM 21005 C CA . THR A 1 87 ? -10.870 -5.371 2.872 1.00 0.00 87 THR A CA 13
ATOM 21006 C C . THR A 1 87 ? -11.661 -6.026 1.746 1.00 0.00 87 THR A C 13
ATOM 21007 O O . THR A 1 87 ? -12.214 -7.113 1.915 1.00 0.00 87 THR A O 13
ATOM 21018 N N . ARG A 1 88 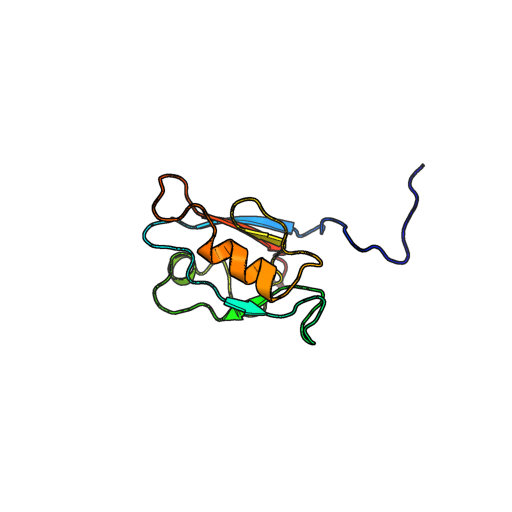? -11.711 -5.358 0.598 1.00 0.00 88 ARG A N 13
ATOM 21019 C CA . ARG A 1 88 ? -12.437 -5.876 -0.556 1.00 0.00 88 ARG A CA 13
ATOM 21020 C C . ARG A 1 88 ? -11.561 -6.828 -1.365 1.00 0.00 88 ARG A C 13
ATOM 21021 O O . ARG A 1 88 ? -11.887 -8.005 -1.522 1.00 0.00 88 ARG A O 13
ATOM 21042 N N . ALA A 1 89 ? -10.449 -6.311 -1.877 1.00 0.00 89 ALA A N 13
ATOM 21043 C CA . ALA A 1 89 ? -9.527 -7.115 -2.669 1.00 0.00 89 ALA A CA 13
ATOM 21044 C C . ALA A 1 89 ? -10.280 -8.021 -3.637 1.00 0.00 89 ALA A C 13
ATOM 21045 O O . ALA A 1 89 ? -11.380 -7.694 -4.082 1.00 0.00 89 ALA A O 13
ATOM 21052 N N . LYS A 1 90 ? -9.680 -9.162 -3.960 1.00 0.00 90 LYS A N 13
ATOM 21053 C CA . LYS A 1 90 ? -10.294 -10.117 -4.875 1.00 0.00 90 LYS A CA 13
ATOM 21054 C C . LYS A 1 90 ? -9.796 -11.532 -4.598 1.00 0.00 90 LYS A C 13
ATOM 21055 O O . LYS A 1 90 ? -9.463 -12.276 -5.521 1.00 0.00 90 LYS A O 13
ATOM 21074 N N . LEU A 1 91 ? -9.750 -11.899 -3.322 1.00 0.00 91 LEU A N 13
ATOM 21075 C CA . LEU A 1 91 ? -9.295 -13.227 -2.924 1.00 0.00 91 LEU A CA 13
ATOM 21076 C C . LEU A 1 91 ? -9.667 -14.268 -3.974 1.00 0.00 91 LEU A C 13
ATOM 21077 O O . LEU A 1 91 ? -8.925 -15.222 -4.207 1.00 0.00 91 LEU A O 13
ATOM 21093 N N . ARG A 1 92 ? -10.820 -14.077 -4.607 1.00 0.00 92 ARG A N 13
ATOM 21094 C CA . ARG A 1 92 ? -11.290 -14.999 -5.634 1.00 0.00 92 ARG A CA 13
ATOM 21095 C C . ARG A 1 92 ? -10.567 -14.754 -6.956 1.00 0.00 92 ARG A C 13
ATOM 21096 O O . ARG A 1 92 ? -11.192 -14.422 -7.964 1.00 0.00 92 ARG A O 13
ATOM 21117 N N . SER A 1 93 ? -9.249 -14.921 -6.944 1.00 0.00 93 SER A N 13
ATOM 21118 C CA . SER A 1 93 ? -8.441 -14.714 -8.140 1.00 0.00 93 SER A CA 13
ATOM 21119 C C . SER A 1 93 ? -7.171 -15.558 -8.090 1.00 0.00 93 SER A C 13
ATOM 21120 O O . SER A 1 93 ? -6.837 -16.134 -7.056 1.00 0.00 93 SER A O 13
ATOM 21128 N N . GLU A 1 94 ? -6.468 -15.625 -9.217 1.00 0.00 94 GLU A N 13
ATOM 21129 C CA . GLU A 1 94 ? -5.235 -16.399 -9.302 1.00 0.00 94 GLU A CA 13
ATOM 21130 C C . GLU A 1 94 ? -4.015 -15.483 -9.292 1.00 0.00 94 GLU A C 13
ATOM 21131 O O . GLU A 1 94 ? -2.893 -15.927 -9.050 1.00 0.00 94 GLU A O 13
ATOM 21143 N N . SER A 1 95 ? -4.244 -14.200 -9.558 1.00 0.00 95 SER A N 13
ATOM 21144 C CA . SER A 1 95 ? -3.164 -13.221 -9.585 1.00 0.00 95 SER A CA 13
ATOM 21145 C C . SER A 1 95 ? -2.748 -12.832 -8.169 1.00 0.00 95 SER A C 13
ATOM 21146 O O . SER A 1 95 ? -3.572 -12.724 -7.260 1.00 0.00 95 SER A O 13
ATOM 21154 N N . PRO A 1 96 ? -1.438 -12.617 -7.976 1.00 0.00 96 PRO A N 13
ATOM 21155 C CA . PRO A 1 96 ? -0.882 -12.237 -6.674 1.00 0.00 96 PRO A CA 13
ATOM 21156 C C . PRO A 1 96 ? -1.274 -10.821 -6.267 1.00 0.00 96 PRO A C 13
ATOM 21157 O O . PRO A 1 96 ? -1.934 -10.108 -7.024 1.00 0.00 96 PRO A O 13
ATOM 21168 N N . TRP A 1 97 ? -0.864 -10.420 -5.070 1.00 0.00 97 TRP A N 13
ATOM 21169 C CA . TRP A 1 97 ? -1.173 -9.087 -4.563 1.00 0.00 97 TRP A CA 13
ATOM 21170 C C . TRP A 1 97 ? -0.184 -8.058 -5.099 1.00 0.00 97 TRP A C 13
ATOM 21171 O O . TRP A 1 97 ? 1.007 -8.114 -4.795 1.00 0.00 97 TRP A O 13
ATOM 21192 N N . GLU A 1 98 ? -0.685 -7.121 -5.897 1.00 0.00 98 GLU A N 13
ATOM 21193 C CA . GLU A 1 98 ? 0.157 -6.080 -6.475 1.00 0.00 98 GLU A CA 13
ATOM 21194 C C . GLU A 1 98 ? 0.262 -4.882 -5.536 1.00 0.00 98 GLU A C 13
ATOM 21195 O O . GLU A 1 98 ? -0.648 -4.055 -5.464 1.00 0.00 98 GLU A O 13
ATOM 21207 N N . ILE A 1 99 ? 1.376 -4.796 -4.818 1.00 0.00 99 ILE A N 13
ATOM 21208 C CA . ILE A 1 99 ? 1.601 -3.699 -3.884 1.00 0.00 99 ILE A CA 13
ATOM 21209 C C . ILE A 1 99 ? 2.609 -2.700 -4.441 1.00 0.00 99 ILE A C 13
ATOM 21210 O O . ILE A 1 99 ? 3.735 -3.064 -4.782 1.00 0.00 99 ILE A O 13
ATOM 21226 N N . ALA A 1 100 ? 2.198 -1.439 -4.530 1.00 0.00 100 ALA A N 13
ATOM 21227 C CA . ALA A 1 100 ? 3.067 -0.387 -5.041 1.00 0.00 100 ALA A CA 13
ATOM 21228 C C . ALA A 1 100 ? 3.354 0.658 -3.969 1.00 0.00 100 ALA A C 13
ATOM 21229 O O . ALA A 1 100 ? 2.437 1.169 -3.325 1.00 0.00 100 ALA A O 13
ATOM 21236 N N . PHE A 1 101 ? 4.631 0.972 -3.781 1.00 0.00 101 PHE A N 13
ATOM 21237 C CA . PHE A 1 101 ? 5.039 1.955 -2.785 1.00 0.00 101 PHE A CA 13
ATOM 21238 C C . PHE A 1 101 ? 6.315 2.671 -3.217 1.00 0.00 101 PHE A C 13
ATOM 21239 O O . PHE A 1 101 ? 6.806 2.470 -4.328 1.00 0.00 101 PHE A O 13
ATOM 21256 N N . ILE A 1 102 ? 6.847 3.507 -2.331 1.00 0.00 102 ILE A N 13
ATOM 21257 C CA . ILE A 1 102 ? 8.065 4.252 -2.621 1.00 0.00 102 ILE A CA 13
ATOM 21258 C C . ILE A 1 102 ? 9.157 3.938 -1.603 1.00 0.00 102 ILE A C 13
ATOM 21259 O O . ILE A 1 102 ? 8.980 4.150 -0.403 1.00 0.00 102 ILE A O 13
ATOM 21275 N N . ARG A 1 103 ? 10.285 3.433 -2.090 1.00 0.00 103 ARG A N 13
ATOM 21276 C CA . ARG A 1 103 ? 11.406 3.090 -1.223 1.00 0.00 103 ARG A CA 13
ATOM 21277 C C . ARG A 1 103 ? 12.587 4.025 -1.466 1.00 0.00 103 ARG A C 13
ATOM 21278 O O . ARG A 1 103 ? 13.181 4.024 -2.544 1.00 0.00 103 ARG A O 13
ATOM 21299 N N . SER A 1 104 ? 12.921 4.822 -0.456 1.00 0.00 104 SER A N 13
ATOM 21300 C CA . SER A 1 104 ? 14.028 5.765 -0.561 1.00 0.00 104 SER A CA 13
ATOM 21301 C C . SER A 1 104 ? 14.888 5.735 0.699 1.00 0.00 104 SER A C 13
ATOM 21302 O O . SER A 1 104 ? 15.444 6.753 1.109 1.00 0.00 104 SER A O 13
ATOM 21310 N N . GLY A 1 105 ? 14.994 4.558 1.308 1.00 0.00 105 GLY A N 13
ATOM 21311 C CA . GLY A 1 105 ? 15.788 4.415 2.514 1.00 0.00 105 GLY A CA 13
ATOM 21312 C C . GLY A 1 105 ? 16.427 3.046 2.629 1.00 0.00 105 GLY A C 13
ATOM 21313 O O . GLY A 1 105 ? 16.082 2.113 1.903 1.00 0.00 105 GLY A O 13
ATOM 21317 N N . PRO A 1 106 ? 17.383 2.911 3.561 1.00 0.00 106 PRO A N 13
ATOM 21318 C CA . PRO A 1 106 ? 18.092 1.649 3.789 1.00 0.00 106 PRO A CA 13
ATOM 21319 C C . PRO A 1 106 ? 17.196 0.585 4.415 1.00 0.00 106 PRO A C 13
ATOM 21320 O O . PRO A 1 106 ? 16.092 0.881 4.873 1.00 0.00 106 PRO A O 13
ATOM 21331 N N . SER A 1 107 ? 17.678 -0.653 4.431 1.00 0.00 107 SER A N 13
ATOM 21332 C CA . SER A 1 107 ? 16.919 -1.762 4.998 1.00 0.00 107 SER A CA 13
ATOM 21333 C C . SER A 1 107 ? 17.781 -3.017 5.097 1.00 0.00 107 SER A C 13
ATOM 21334 O O . SER A 1 107 ? 18.880 -3.073 4.545 1.00 0.00 107 SER A O 13
ATOM 21342 N N . SER A 1 108 ? 17.273 -4.021 5.804 1.00 0.00 108 SER A N 13
ATOM 21343 C CA . SER A 1 108 ? 17.998 -5.275 5.979 1.00 0.00 108 SER A CA 13
ATOM 21344 C C . SER A 1 108 ? 17.146 -6.294 6.731 1.00 0.00 108 SER A C 13
ATOM 21345 O O . SER A 1 108 ? 17.237 -6.415 7.952 1.00 0.00 108 SER A O 13
ATOM 21353 N N . GLY A 1 109 ? 16.318 -7.025 5.991 1.00 0.00 109 GLY A N 13
ATOM 21354 C CA . GLY A 1 109 ? 15.461 -8.024 6.603 1.00 0.00 109 GLY A CA 13
ATOM 21355 C C . GLY A 1 109 ? 14.013 -7.581 6.674 1.00 0.00 109 GLY A C 13
ATOM 21356 O O . GLY A 1 109 ? 13.158 -8.311 7.176 1.00 0.00 109 GLY A O 13
ATOM 21360 N N . GLY A 1 1 ? -12.832 5.914 -12.580 1.00 0.00 1 GLY A N 14
ATOM 21361 C CA . GLY A 1 1 ? -11.893 6.693 -13.366 1.00 0.00 1 GLY A CA 14
ATOM 21362 C C . GLY A 1 1 ? -12.583 7.571 -14.391 1.00 0.00 1 GLY A C 14
ATOM 21363 O O . GLY A 1 1 ? -13.091 8.642 -14.060 1.00 0.00 1 GLY A O 14
ATOM 21367 N N . SER A 1 2 ? -12.601 7.117 -15.640 1.00 0.00 2 SER A N 14
ATOM 21368 C CA . SER A 1 2 ? -13.230 7.871 -16.719 1.00 0.00 2 SER A CA 14
ATOM 21369 C C . SER A 1 2 ? -12.541 9.219 -16.912 1.00 0.00 2 SER A C 14
ATOM 21370 O O . SER A 1 2 ? -11.799 9.679 -16.044 1.00 0.00 2 SER A O 14
ATOM 21378 N N . SER A 1 3 ? -12.795 9.848 -18.055 1.00 0.00 3 SER A N 14
ATOM 21379 C CA . SER A 1 3 ? -12.197 11.141 -18.365 1.00 0.00 3 SER A CA 14
ATOM 21380 C C . SER A 1 3 ? -10.732 11.178 -17.941 1.00 0.00 3 SER A C 14
ATOM 21381 O O . SER A 1 3 ? -10.408 11.571 -16.821 1.00 0.00 3 SER A O 14
ATOM 21389 N N . GLY A 1 4 ? -9.849 10.766 -18.846 1.00 0.00 4 GLY A N 14
ATOM 21390 C CA . GLY A 1 4 ? -8.429 10.759 -18.548 1.00 0.00 4 GLY A CA 14
ATOM 21391 C C . GLY A 1 4 ? -7.580 11.065 -19.766 1.00 0.00 4 GLY A C 14
ATOM 21392 O O . GLY A 1 4 ? -7.751 12.103 -20.405 1.00 0.00 4 GLY A O 14
ATOM 21396 N N . SER A 1 5 ? -6.660 10.161 -20.087 1.00 0.00 5 SER A N 14
ATOM 21397 C CA . SER A 1 5 ? -5.777 10.342 -21.233 1.00 0.00 5 SER A CA 14
ATOM 21398 C C . SER A 1 5 ? -4.948 11.614 -21.084 1.00 0.00 5 SER A C 14
ATOM 21399 O O . SER A 1 5 ? -5.476 12.724 -21.158 1.00 0.00 5 SER A O 14
ATOM 21407 N N . SER A 1 6 ? -3.647 11.444 -20.873 1.00 0.00 6 SER A N 14
ATOM 21408 C CA . SER A 1 6 ? -2.744 12.577 -20.710 1.00 0.00 6 SER A CA 14
ATOM 21409 C C . SER A 1 6 ? -3.209 13.482 -19.573 1.00 0.00 6 SER A C 14
ATOM 21410 O O . SER A 1 6 ? -3.864 14.499 -19.802 1.00 0.00 6 SER A O 14
ATOM 21418 N N . GLY A 1 7 ? -2.865 13.105 -18.346 1.00 0.00 7 GLY A N 14
ATOM 21419 C CA . GLY A 1 7 ? -3.254 13.892 -17.191 1.00 0.00 7 GLY A CA 14
ATOM 21420 C C . GLY A 1 7 ? -2.911 13.210 -15.881 1.00 0.00 7 GLY A C 14
ATOM 21421 O O . GLY A 1 7 ? -3.777 12.622 -15.234 1.00 0.00 7 GLY A O 14
ATOM 21425 N N . SER A 1 8 ? -1.643 13.286 -15.491 1.00 0.00 8 SER A N 14
ATOM 21426 C CA . SER A 1 8 ? -1.185 12.666 -14.253 1.00 0.00 8 SER A CA 14
ATOM 21427 C C . SER A 1 8 ? -0.782 13.725 -13.232 1.00 0.00 8 SER A C 14
ATOM 21428 O O . SER A 1 8 ? 0.318 14.277 -13.274 1.00 0.00 8 SER A O 14
ATOM 21436 N N . PRO A 1 9 ? -1.692 14.017 -12.291 1.00 0.00 9 PRO A N 14
ATOM 21437 C CA . PRO A 1 9 ? -1.455 15.011 -11.241 1.00 0.00 9 PRO A CA 14
ATOM 21438 C C . PRO A 1 9 ? -0.413 14.547 -10.228 1.00 0.00 9 PRO A C 14
ATOM 21439 O O . PRO A 1 9 ? 0.546 15.262 -9.936 1.00 0.00 9 PRO A O 14
ATOM 21450 N N . LEU A 1 10 ? -0.608 13.346 -9.695 1.00 0.00 10 LEU A N 14
ATOM 21451 C CA . LEU A 1 10 ? 0.315 12.785 -8.714 1.00 0.00 10 LEU A CA 14
ATOM 21452 C C . LEU A 1 10 ? 1.710 12.622 -9.310 1.00 0.00 10 LEU A C 14
ATOM 21453 O O . LEU A 1 10 ? 1.858 12.285 -10.485 1.00 0.00 10 LEU A O 14
ATOM 21469 N N . ASP A 1 11 ? 2.729 12.862 -8.492 1.00 0.00 11 ASP A N 14
ATOM 21470 C CA . ASP A 1 11 ? 4.112 12.738 -8.937 1.00 0.00 11 ASP A CA 14
ATOM 21471 C C . ASP A 1 11 ? 4.811 11.586 -8.224 1.00 0.00 11 ASP A C 14
ATOM 21472 O O . ASP A 1 11 ? 5.133 11.680 -7.039 1.00 0.00 11 ASP A O 14
ATOM 21481 N N . ARG A 1 12 ? 5.043 10.498 -8.952 1.00 0.00 12 ARG A N 14
ATOM 21482 C CA . ARG A 1 12 ? 5.702 9.327 -8.388 1.00 0.00 12 ARG A CA 14
ATOM 21483 C C . ARG A 1 12 ? 7.138 9.651 -7.987 1.00 0.00 12 ARG A C 14
ATOM 21484 O O . ARG A 1 12 ? 7.861 10.324 -8.722 1.00 0.00 12 ARG A O 14
ATOM 21505 N N . ASP A 1 13 ? 7.543 9.169 -6.817 1.00 0.00 13 ASP A N 14
ATOM 21506 C CA . ASP A 1 13 ? 8.892 9.407 -6.318 1.00 0.00 13 ASP A CA 14
ATOM 21507 C C . ASP A 1 13 ? 9.912 8.576 -7.091 1.00 0.00 13 ASP A C 14
ATOM 21508 O O . ASP A 1 13 ? 9.572 7.606 -7.769 1.00 0.00 13 ASP A O 14
ATOM 21517 N N . PRO A 1 14 ? 11.192 8.964 -6.988 1.00 0.00 14 PRO A N 14
ATOM 21518 C CA . PRO A 1 14 ? 12.287 8.268 -7.671 1.00 0.00 14 PRO A CA 14
ATOM 21519 C C . PRO A 1 14 ? 12.555 6.888 -7.079 1.00 0.00 14 PRO A C 14
ATOM 21520 O O . PRO A 1 14 ? 13.014 5.983 -7.775 1.00 0.00 14 PRO A O 14
ATOM 21531 N N . ALA A 1 15 ? 12.266 6.735 -5.791 1.00 0.00 15 ALA A N 14
ATOM 21532 C CA . ALA A 1 15 ? 12.474 5.465 -5.107 1.00 0.00 15 ALA A CA 14
ATOM 21533 C C . ALA A 1 15 ? 11.202 4.623 -5.115 1.00 0.00 15 ALA A C 14
ATOM 21534 O O . ALA A 1 15 ? 10.980 3.809 -4.219 1.00 0.00 15 ALA A O 14
ATOM 21541 N N . PHE A 1 16 ? 10.370 4.825 -6.131 1.00 0.00 16 PHE A N 14
ATOM 21542 C CA . PHE A 1 16 ? 9.120 4.085 -6.254 1.00 0.00 16 PHE A CA 14
ATOM 21543 C C . PHE A 1 16 ? 9.384 2.624 -6.605 1.00 0.00 16 PHE A C 14
ATOM 21544 O O . PHE A 1 16 ? 9.887 2.316 -7.685 1.00 0.00 16 PHE A O 14
ATOM 21561 N N . ARG A 1 17 ? 9.042 1.729 -5.684 1.00 0.00 17 ARG A N 14
ATOM 21562 C CA . ARG A 1 17 ? 9.244 0.301 -5.894 1.00 0.00 17 ARG A CA 14
ATOM 21563 C C . ARG A 1 17 ? 7.973 -0.481 -5.574 1.00 0.00 17 ARG A C 14
ATOM 21564 O O . ARG A 1 17 ? 7.422 -0.370 -4.478 1.00 0.00 17 ARG A O 14
ATOM 21585 N N . VAL A 1 18 ? 7.511 -1.271 -6.538 1.00 0.00 18 VAL A N 14
ATOM 21586 C CA . VAL A 1 18 ? 6.306 -2.072 -6.359 1.00 0.00 18 VAL A CA 14
ATOM 21587 C C . VAL A 1 18 ? 6.620 -3.562 -6.434 1.00 0.00 18 VAL A C 14
ATOM 21588 O O . VAL A 1 18 ? 7.335 -4.011 -7.330 1.00 0.00 18 VAL A O 14
ATOM 21601 N N . ILE A 1 19 ? 6.080 -4.323 -5.488 1.00 0.00 19 ILE A N 14
ATOM 21602 C CA . ILE A 1 19 ? 6.301 -5.763 -5.448 1.00 0.00 19 ILE A CA 14
ATOM 21603 C C . ILE A 1 19 ? 4.982 -6.524 -5.523 1.00 0.00 19 ILE A C 14
ATOM 21604 O O . ILE A 1 19 ? 3.912 -5.925 -5.640 1.00 0.00 19 ILE A O 14
ATOM 21620 N N . THR A 1 20 ? 5.065 -7.849 -5.454 1.00 0.00 20 THR A N 14
ATOM 21621 C CA . THR A 1 20 ? 3.878 -8.693 -5.513 1.00 0.00 20 THR A CA 14
ATOM 21622 C C . THR A 1 20 ? 3.940 -9.804 -4.471 1.00 0.00 20 THR A C 14
ATOM 21623 O O . THR A 1 20 ? 4.850 -10.633 -4.486 1.00 0.00 20 THR A O 14
ATOM 21634 N N . VAL A 1 21 ? 2.967 -9.815 -3.566 1.00 0.00 21 VAL A N 14
ATOM 21635 C CA . VAL A 1 21 ? 2.910 -10.825 -2.516 1.00 0.00 21 VAL A CA 14
ATOM 21636 C C . VAL A 1 21 ? 1.943 -11.945 -2.883 1.00 0.00 21 VAL A C 14
ATOM 21637 O O . VAL A 1 21 ? 0.769 -11.700 -3.163 1.00 0.00 21 VAL A O 14
ATOM 21650 N N . THR A 1 22 ? 2.443 -13.177 -2.880 1.00 0.00 22 THR A N 14
ATOM 21651 C CA . THR A 1 22 ? 1.624 -14.335 -3.213 1.00 0.00 22 THR A CA 14
ATOM 21652 C C . THR A 1 22 ? 0.333 -14.347 -2.401 1.00 0.00 22 THR A C 14
ATOM 21653 O O . THR A 1 22 ? 0.358 -14.483 -1.178 1.00 0.00 22 THR A O 14
ATOM 21664 N N . LYS A 1 23 ? -0.794 -14.205 -3.090 1.00 0.00 23 LYS A N 14
ATOM 21665 C CA . LYS A 1 23 ? -2.097 -14.202 -2.434 1.00 0.00 23 LYS A CA 14
ATOM 21666 C C . LYS A 1 23 ? -2.558 -15.624 -2.133 1.00 0.00 23 LYS A C 14
ATOM 21667 O O . LYS A 1 23 ? -2.536 -16.491 -3.006 1.00 0.00 23 LYS A O 14
ATOM 21686 N N . GLU A 1 24 ? -2.976 -15.856 -0.893 1.00 0.00 24 GLU A N 14
ATOM 21687 C CA . GLU A 1 24 ? -3.443 -17.173 -0.478 1.00 0.00 24 GLU A CA 14
ATOM 21688 C C . GLU A 1 24 ? -4.695 -17.060 0.387 1.00 0.00 24 GLU A C 14
ATOM 21689 O O . GLU A 1 24 ? -5.715 -17.693 0.112 1.00 0.00 24 GLU A O 14
ATOM 21701 N N . THR A 1 25 ? -4.610 -16.248 1.437 1.00 0.00 25 THR A N 14
ATOM 21702 C CA . THR A 1 25 ? -5.733 -16.052 2.344 1.00 0.00 25 THR A CA 14
ATOM 21703 C C . THR A 1 25 ? -6.310 -14.647 2.209 1.00 0.00 25 THR A C 14
ATOM 21704 O O . THR A 1 25 ? -7.525 -14.469 2.130 1.00 0.00 25 THR A O 14
ATOM 21715 N N . GLY A 1 26 ? -5.430 -13.651 2.183 1.00 0.00 26 GLY A N 14
ATOM 21716 C CA . GLY A 1 26 ? -5.872 -12.274 2.056 1.00 0.00 26 GLY A CA 14
ATOM 21717 C C . GLY A 1 26 ? -4.777 -11.281 2.392 1.00 0.00 26 GLY A C 14
ATOM 21718 O O . GLY A 1 26 ? -3.738 -11.652 2.940 1.00 0.00 26 GLY A O 14
ATOM 21722 N N . LEU A 1 27 ? -5.007 -10.015 2.061 1.00 0.00 27 LEU A N 14
ATOM 21723 C CA . LEU A 1 27 ? -4.030 -8.965 2.329 1.00 0.00 27 LEU A CA 14
ATOM 21724 C C . LEU A 1 27 ? -3.606 -8.977 3.794 1.00 0.00 27 LEU A C 14
ATOM 21725 O O . LEU A 1 27 ? -2.481 -9.351 4.122 1.00 0.00 27 LEU A O 14
ATOM 21741 N N . GLY A 1 28 ? -4.516 -8.565 4.672 1.00 0.00 28 GLY A N 14
ATOM 21742 C CA . GLY A 1 28 ? -4.218 -8.538 6.092 1.00 0.00 28 GLY A CA 14
ATOM 21743 C C . GLY A 1 28 ? -3.226 -7.451 6.455 1.00 0.00 28 GLY A C 14
ATOM 21744 O O . GLY A 1 28 ? -2.354 -7.653 7.301 1.00 0.00 28 GLY A O 14
ATOM 21748 N N . LEU A 1 29 ? -3.357 -6.295 5.814 1.00 0.00 29 LEU A N 14
ATOM 21749 C CA . LEU A 1 29 ? -2.464 -5.171 6.074 1.00 0.00 29 LEU A CA 14
ATOM 21750 C C . LEU A 1 29 ? -3.250 -3.941 6.517 1.00 0.00 29 LEU A C 14
ATOM 21751 O O . LEU A 1 29 ? -4.463 -3.861 6.318 1.00 0.00 29 LEU A O 14
ATOM 21767 N N . LYS A 1 30 ? -2.552 -2.984 7.117 1.00 0.00 30 LYS A N 14
ATOM 21768 C CA . LYS A 1 30 ? -3.182 -1.756 7.586 1.00 0.00 30 LYS A CA 14
ATOM 21769 C C . LYS A 1 30 ? -2.593 -0.538 6.882 1.00 0.00 30 LYS A C 14
ATOM 21770 O O . LYS A 1 30 ? -1.430 -0.546 6.478 1.00 0.00 30 LYS A O 14
ATOM 21789 N N . ILE A 1 31 ? -3.402 0.507 6.739 1.00 0.00 31 ILE A N 14
ATOM 21790 C CA . ILE A 1 31 ? -2.958 1.732 6.086 1.00 0.00 31 ILE A CA 14
ATOM 21791 C C . ILE A 1 31 ? -3.001 2.914 7.048 1.00 0.00 31 ILE A C 14
ATOM 21792 O O . ILE A 1 31 ? -3.776 2.922 8.005 1.00 0.00 31 ILE A O 14
ATOM 21808 N N . LEU A 1 32 ? -2.165 3.913 6.787 1.00 0.00 32 LEU A N 14
ATOM 21809 C CA . LEU A 1 32 ? -2.109 5.103 7.628 1.00 0.00 32 LEU A CA 14
ATOM 21810 C C . LEU A 1 32 ? -2.292 6.368 6.796 1.00 0.00 32 LEU A C 14
ATOM 21811 O O . LEU A 1 32 ? -2.062 6.367 5.587 1.00 0.00 32 LEU A O 14
ATOM 21827 N N . GLY A 1 33 ? -2.706 7.448 7.452 1.00 0.00 33 GLY A N 14
ATOM 21828 C CA . GLY A 1 33 ? -2.911 8.705 6.757 1.00 0.00 33 GLY A CA 14
ATOM 21829 C C . GLY A 1 33 ? -4.373 8.973 6.462 1.00 0.00 33 GLY A C 14
ATOM 21830 O O . GLY A 1 33 ? -5.256 8.459 7.147 1.00 0.00 33 GLY A O 14
ATOM 21834 N N . GLY A 1 34 ? -4.631 9.782 5.438 1.00 0.00 34 GLY A N 14
ATOM 21835 C CA . GLY A 1 34 ? -5.998 10.105 5.073 1.00 0.00 34 GLY A CA 14
ATOM 21836 C C . GLY A 1 34 ? -6.238 11.599 4.989 1.00 0.00 34 GLY A C 14
ATOM 21837 O O . GLY A 1 34 ? -6.010 12.327 5.956 1.00 0.00 34 GLY A O 14
ATOM 21841 N N . ILE A 1 35 ? -6.698 12.058 3.830 1.00 0.00 35 ILE A N 14
ATOM 21842 C CA . ILE A 1 35 ? -6.969 13.475 3.623 1.00 0.00 35 ILE A CA 14
ATOM 21843 C C . ILE A 1 35 ? -7.585 14.105 4.868 1.00 0.00 35 ILE A C 14
ATOM 21844 O O . ILE A 1 35 ? -7.425 15.299 5.116 1.00 0.00 35 ILE A O 14
ATOM 21860 N N . ASN A 1 36 ? -8.288 13.291 5.649 1.00 0.00 36 ASN A N 14
ATOM 21861 C CA . ASN A 1 36 ? -8.928 13.768 6.870 1.00 0.00 36 ASN A CA 14
ATOM 21862 C C . ASN A 1 36 ? -8.036 13.521 8.083 1.00 0.00 36 ASN A C 14
ATOM 21863 O O . ASN A 1 36 ? -8.024 14.310 9.029 1.00 0.00 36 ASN A O 14
ATOM 21874 N N . ARG A 1 37 ? -7.289 12.422 8.049 1.00 0.00 37 ARG A N 14
ATOM 21875 C CA . ARG A 1 37 ? -6.395 12.071 9.145 1.00 0.00 37 ARG A CA 14
ATOM 21876 C C . ARG A 1 37 ? -5.207 13.026 9.204 1.00 0.00 37 ARG A C 14
ATOM 21877 O O . ARG A 1 37 ? -5.052 13.895 8.346 1.00 0.00 37 ARG A O 14
ATOM 21898 N N . ASN A 1 38 ? -4.370 12.859 10.223 1.00 0.00 38 ASN A N 14
ATOM 21899 C CA . ASN A 1 38 ? -3.196 13.707 10.395 1.00 0.00 38 ASN A CA 14
ATOM 21900 C C . ASN A 1 38 ? -1.995 13.130 9.651 1.00 0.00 38 ASN A C 14
ATOM 21901 O O . ASN A 1 38 ? -1.130 13.870 9.182 1.00 0.00 38 ASN A O 14
ATOM 21912 N N . GLU A 1 39 ? -1.949 11.806 9.548 1.00 0.00 39 GLU A N 14
ATOM 21913 C CA . GLU A 1 39 ? -0.854 11.131 8.862 1.00 0.00 39 GLU A CA 14
ATOM 21914 C C . GLU A 1 39 ? -0.910 11.392 7.360 1.00 0.00 39 GLU A C 14
ATOM 21915 O O . GLU A 1 39 ? 0.111 11.355 6.674 1.00 0.00 39 GLU A O 14
ATOM 21927 N N . GLY A 1 40 ? -2.111 11.658 6.855 1.00 0.00 40 GLY A N 14
ATOM 21928 C CA . GLY A 1 40 ? -2.279 11.921 5.438 1.00 0.00 40 GLY A CA 14
ATOM 21929 C C . GLY A 1 40 ? -1.617 13.214 5.006 1.00 0.00 40 GLY A C 14
ATOM 21930 O O . GLY A 1 40 ? -0.752 13.754 5.696 1.00 0.00 40 GLY A O 14
ATOM 21934 N N . PRO A 1 41 ? -2.024 13.730 3.837 1.00 0.00 41 PRO A N 14
ATOM 21935 C CA . PRO A 1 41 ? -3.052 13.096 3.007 1.00 0.00 41 PRO A CA 14
ATOM 21936 C C . PRO A 1 41 ? -2.567 11.796 2.376 1.00 0.00 41 PRO A C 14
ATOM 21937 O O . PRO A 1 41 ? -3.367 10.927 2.027 1.00 0.00 41 PRO A O 14
ATOM 21948 N N . LEU A 1 42 ? -1.253 11.668 2.231 1.00 0.00 42 LEU A N 14
ATOM 21949 C CA . LEU A 1 42 ? -0.660 10.472 1.642 1.00 0.00 42 LEU A CA 14
ATOM 21950 C C . LEU A 1 42 ? -0.925 9.248 2.512 1.00 0.00 42 LEU A C 14
ATOM 21951 O O . LEU A 1 42 ? -1.125 9.364 3.721 1.00 0.00 42 LEU A O 14
ATOM 21967 N N . VAL A 1 43 ? -0.923 8.074 1.889 1.00 0.00 43 VAL A N 14
ATOM 21968 C CA . VAL A 1 43 ? -1.160 6.827 2.607 1.00 0.00 43 VAL A CA 14
ATOM 21969 C C . VAL A 1 43 ? 0.132 6.034 2.772 1.00 0.00 43 VAL A C 14
ATOM 21970 O O . VAL A 1 43 ? 0.995 6.044 1.895 1.00 0.00 43 VAL A O 14
ATOM 21983 N N . TYR A 1 44 ? 0.257 5.348 3.902 1.00 0.00 44 TYR A N 14
ATOM 21984 C CA . TYR A 1 44 ? 1.445 4.550 4.185 1.00 0.00 44 TYR A CA 14
ATOM 21985 C C . TYR A 1 44 ? 1.105 3.369 5.088 1.00 0.00 44 TYR A C 14
ATOM 21986 O O . TYR A 1 44 ? 0.289 3.487 6.002 1.00 0.00 44 TYR A O 14
ATOM 22004 N N . ILE A 1 45 ? 1.739 2.231 4.826 1.00 0.00 45 ILE A N 14
ATOM 22005 C CA . ILE A 1 45 ? 1.507 1.028 5.616 1.00 0.00 45 ILE A CA 14
ATOM 22006 C C . ILE A 1 45 ? 1.455 1.350 7.106 1.00 0.00 45 ILE A C 14
ATOM 22007 O O . ILE A 1 45 ? 2.451 1.769 7.696 1.00 0.00 45 ILE A O 14
ATOM 22023 N N . HIS A 1 46 ? 0.287 1.151 7.708 1.00 0.00 46 HIS A N 14
ATOM 22024 C CA . HIS A 1 46 ? 0.105 1.417 9.131 1.00 0.00 46 HIS A CA 14
ATOM 22025 C C . HIS A 1 46 ? 0.845 0.385 9.976 1.00 0.00 46 HIS A C 14
ATOM 22026 O O . HIS A 1 46 ? 1.585 0.737 10.894 1.00 0.00 46 HIS A O 14
ATOM 22041 N N . GLU A 1 47 ? 0.640 -0.890 9.659 1.00 0.00 47 GLU A N 14
ATOM 22042 C CA . GLU A 1 47 ? 1.286 -1.972 10.391 1.00 0.00 47 GLU A CA 14
ATOM 22043 C C . GLU A 1 47 ? 1.085 -3.307 9.679 1.00 0.00 47 GLU A C 14
ATOM 22044 O O . GLU A 1 47 ? 0.019 -3.572 9.123 1.00 0.00 47 GLU A O 14
ATOM 22056 N N . VAL A 1 48 ? 2.117 -4.144 9.700 1.00 0.00 48 VAL A N 14
ATOM 22057 C CA . VAL A 1 48 ? 2.055 -5.451 9.058 1.00 0.00 48 VAL A CA 14
ATOM 22058 C C . VAL A 1 48 ? 1.487 -6.502 10.005 1.00 0.00 48 VAL A C 14
ATOM 22059 O O . VAL A 1 48 ? 2.221 -7.115 10.781 1.00 0.00 48 VAL A O 14
ATOM 22072 N N . ILE A 1 49 ? 0.176 -6.707 9.935 1.00 0.00 49 ILE A N 14
ATOM 22073 C CA . ILE A 1 49 ? -0.490 -7.686 10.785 1.00 0.00 49 ILE A CA 14
ATOM 22074 C C . ILE A 1 49 ? 0.185 -9.049 10.687 1.00 0.00 49 ILE A C 14
ATOM 22075 O O . ILE A 1 49 ? 0.353 -9.609 9.603 1.00 0.00 49 ILE A O 14
ATOM 22091 N N . PRO A 1 50 ? 0.579 -9.600 11.844 1.00 0.00 50 PRO A N 14
ATOM 22092 C CA . PRO A 1 50 ? 1.240 -10.907 11.915 1.00 0.00 50 PRO A CA 14
ATOM 22093 C C . PRO A 1 50 ? 0.293 -12.054 11.580 1.00 0.00 50 PRO A C 14
ATOM 22094 O O . PRO A 1 50 ? -0.593 -12.390 12.364 1.00 0.00 50 PRO A O 14
ATOM 22105 N N . GLY A 1 51 ? 0.487 -12.652 10.408 1.00 0.00 51 GLY A N 14
ATOM 22106 C CA . GLY A 1 51 ? -0.358 -13.755 9.989 1.00 0.00 51 GLY A CA 14
ATOM 22107 C C . GLY A 1 51 ? -1.024 -13.501 8.652 1.00 0.00 51 GLY A C 14
ATOM 22108 O O . GLY A 1 51 ? -2.006 -14.156 8.305 1.00 0.00 51 GLY A O 14
ATOM 22112 N N . GLY A 1 52 ? -0.490 -12.544 7.899 1.00 0.00 52 GLY A N 14
ATOM 22113 C CA . GLY A 1 52 ? -1.054 -12.220 6.601 1.00 0.00 52 GLY A CA 14
ATOM 22114 C C . GLY A 1 52 ? -0.146 -12.626 5.457 1.00 0.00 52 GLY A C 14
ATOM 22115 O O . GLY A 1 52 ? 0.886 -13.263 5.670 1.00 0.00 52 GLY A O 14
ATOM 22119 N N . ASP A 1 53 ? -0.531 -12.258 4.240 1.00 0.00 53 ASP A N 14
ATOM 22120 C CA . ASP A 1 53 ? 0.256 -12.588 3.057 1.00 0.00 53 ASP A CA 14
ATOM 22121 C C . ASP A 1 53 ? 1.566 -11.808 3.041 1.00 0.00 53 ASP A C 14
ATOM 22122 O O . ASP A 1 53 ? 2.647 -12.393 2.961 1.00 0.00 53 ASP A O 14
ATOM 22131 N N . CYS A 1 54 ? 1.463 -10.486 3.116 1.00 0.00 54 CYS A N 14
ATOM 22132 C CA . CYS A 1 54 ? 2.641 -9.625 3.107 1.00 0.00 54 CYS A CA 14
ATOM 22133 C C . CYS A 1 54 ? 3.559 -9.949 4.282 1.00 0.00 54 CYS A C 14
ATOM 22134 O O . CYS A 1 54 ? 4.775 -10.057 4.121 1.00 0.00 54 CYS A O 14
ATOM 22142 N N . TYR A 1 55 ? 2.969 -10.100 5.462 1.00 0.00 55 TYR A N 14
ATOM 22143 C CA . TYR A 1 55 ? 3.734 -10.407 6.665 1.00 0.00 55 TYR A CA 14
ATOM 22144 C C . TYR A 1 55 ? 4.802 -11.458 6.378 1.00 0.00 55 TYR A C 14
ATOM 22145 O O . TYR A 1 55 ? 5.974 -11.277 6.709 1.00 0.00 55 TYR A O 14
ATOM 22163 N N . LYS A 1 56 ? 4.389 -12.558 5.757 1.00 0.00 56 LYS A N 14
ATOM 22164 C CA . LYS A 1 56 ? 5.309 -13.639 5.422 1.00 0.00 56 LYS A CA 14
ATOM 22165 C C . LYS A 1 56 ? 6.425 -13.140 4.509 1.00 0.00 56 LYS A C 14
ATOM 22166 O O . LYS A 1 56 ? 7.585 -13.522 4.667 1.00 0.00 56 LYS A O 14
ATOM 22185 N N . ASP A 1 57 ? 6.067 -12.285 3.558 1.00 0.00 57 ASP A N 14
ATOM 22186 C CA . ASP A 1 57 ? 7.040 -11.733 2.622 1.00 0.00 57 ASP A CA 14
ATOM 22187 C C . ASP A 1 57 ? 8.157 -11.007 3.365 1.00 0.00 57 ASP A C 14
ATOM 22188 O O . ASP A 1 57 ? 9.308 -11.442 3.355 1.00 0.00 57 ASP A O 14
ATOM 22197 N N . GLY A 1 58 ? 7.809 -9.896 4.008 1.00 0.00 58 GLY A N 14
ATOM 22198 C CA . GLY A 1 58 ? 8.794 -9.127 4.746 1.00 0.00 58 GLY A CA 14
ATOM 22199 C C . GLY A 1 58 ? 9.330 -7.955 3.948 1.00 0.00 58 GLY A C 14
ATOM 22200 O O . GLY A 1 58 ? 9.772 -6.957 4.519 1.00 0.00 58 GLY A O 14
ATOM 22204 N N . ARG A 1 59 ? 9.294 -8.075 2.625 1.00 0.00 59 ARG A N 14
ATOM 22205 C CA . ARG A 1 59 ? 9.783 -7.018 1.748 1.00 0.00 59 ARG A CA 14
ATOM 22206 C C . ARG A 1 59 ? 9.143 -5.679 2.102 1.00 0.00 59 ARG A C 14
ATOM 22207 O O . ARG A 1 59 ? 9.743 -4.621 1.906 1.00 0.00 59 ARG A O 14
ATOM 22228 N N . LEU A 1 60 ? 7.923 -5.731 2.624 1.00 0.00 60 LEU A N 14
ATOM 22229 C CA . LEU A 1 60 ? 7.201 -4.522 3.005 1.00 0.00 60 LEU A CA 14
ATOM 22230 C C . LEU A 1 60 ? 7.463 -4.169 4.465 1.00 0.00 60 LEU A C 14
ATOM 22231 O O . LEU A 1 60 ? 8.206 -4.864 5.160 1.00 0.00 60 LEU A O 14
ATOM 22247 N N . LYS A 1 61 ? 6.848 -3.085 4.926 1.00 0.00 61 LYS A N 14
ATOM 22248 C CA . LYS A 1 61 ? 7.011 -2.640 6.305 1.00 0.00 61 LYS A CA 14
ATOM 22249 C C . LYS A 1 61 ? 6.191 -1.383 6.572 1.00 0.00 61 LYS A C 14
ATOM 22250 O O . LYS A 1 61 ? 5.811 -0.654 5.655 1.00 0.00 61 LYS A O 14
ATOM 22269 N N . PRO A 1 62 ? 5.911 -1.119 7.857 1.00 0.00 62 PRO A N 14
ATOM 22270 C CA . PRO A 1 62 ? 5.134 0.053 8.273 1.00 0.00 62 PRO A CA 14
ATOM 22271 C C . PRO A 1 62 ? 5.898 1.357 8.070 1.00 0.00 62 PRO A C 14
ATOM 22272 O O . PRO A 1 62 ? 7.066 1.467 8.440 1.00 0.00 62 PRO A O 14
ATOM 22283 N N . GLY A 1 63 ? 5.229 2.343 7.480 1.00 0.00 63 GLY A N 14
ATOM 22284 C CA . GLY A 1 63 ? 5.861 3.627 7.238 1.00 0.00 63 GLY A CA 14
ATOM 22285 C C . GLY A 1 63 ? 6.135 3.871 5.767 1.00 0.00 63 GLY A C 14
ATOM 22286 O O . GLY A 1 63 ? 6.294 5.014 5.340 1.00 0.00 63 GLY A O 14
ATOM 22290 N N . ASP A 1 64 ? 6.191 2.794 4.991 1.00 0.00 64 ASP A N 14
ATOM 22291 C CA . ASP A 1 64 ? 6.449 2.896 3.560 1.00 0.00 64 ASP A CA 14
ATOM 22292 C C . ASP A 1 64 ? 5.248 3.493 2.833 1.00 0.00 64 ASP A C 14
ATOM 22293 O O . ASP A 1 64 ? 4.191 2.868 2.743 1.00 0.00 64 ASP A O 14
ATOM 22302 N N . GLN A 1 65 ? 5.418 4.707 2.318 1.00 0.00 65 GLN A N 14
ATOM 22303 C CA . GLN A 1 65 ? 4.347 5.389 1.601 1.00 0.00 65 GLN A CA 14
ATOM 22304 C C . GLN A 1 65 ? 3.739 4.481 0.538 1.00 0.00 65 GLN A C 14
ATOM 22305 O O . GLN A 1 65 ? 4.430 4.027 -0.375 1.00 0.00 65 GLN A O 14
ATOM 22319 N N . LEU A 1 66 ? 2.443 4.218 0.663 1.00 0.00 66 LEU A N 14
ATOM 22320 C CA . LEU A 1 66 ? 1.740 3.363 -0.288 1.00 0.00 66 LEU A CA 14
ATOM 22321 C C . LEU A 1 66 ? 1.542 4.078 -1.621 1.00 0.00 66 LEU A C 14
ATOM 22322 O O . LEU A 1 66 ? 1.747 5.287 -1.725 1.00 0.00 66 LEU A O 14
ATOM 22338 N N . VAL A 1 67 ? 1.141 3.322 -2.638 1.00 0.00 67 VAL A N 14
ATOM 22339 C CA . VAL A 1 67 ? 0.911 3.884 -3.964 1.00 0.00 67 VAL A CA 14
ATOM 22340 C C . VAL A 1 67 ? -0.373 3.337 -4.577 1.00 0.00 67 VAL A C 14
ATOM 22341 O O . VAL A 1 67 ? -1.100 4.055 -5.264 1.00 0.00 67 VAL A O 14
ATOM 22354 N N . SER A 1 68 ? -0.646 2.061 -4.325 1.00 0.00 68 SER A N 14
ATOM 22355 C CA . SER A 1 68 ? -1.841 1.416 -4.856 1.00 0.00 68 SER A CA 14
ATOM 22356 C C . SER A 1 68 ? -1.821 -0.083 -4.572 1.00 0.00 68 SER A C 14
ATOM 22357 O O . SER A 1 68 ? -0.769 -0.721 -4.621 1.00 0.00 68 SER A O 14
ATOM 22365 N N . ILE A 1 69 ? -2.991 -0.638 -4.276 1.00 0.00 69 ILE A N 14
ATOM 22366 C CA . ILE A 1 69 ? -3.109 -2.062 -3.985 1.00 0.00 69 ILE A CA 14
ATOM 22367 C C . ILE A 1 69 ? -3.890 -2.783 -5.078 1.00 0.00 69 ILE A C 14
ATOM 22368 O O . ILE A 1 69 ? -4.983 -2.362 -5.455 1.00 0.00 69 ILE A O 14
ATOM 22384 N N . ASN A 1 70 ? -3.323 -3.874 -5.581 1.00 0.00 70 ASN A N 14
ATOM 22385 C CA . ASN A 1 70 ? -3.967 -4.656 -6.631 1.00 0.00 70 ASN A CA 14
ATOM 22386 C C . ASN A 1 70 ? -4.145 -3.824 -7.897 1.00 0.00 70 ASN A C 14
ATOM 22387 O O . ASN A 1 70 ? -3.426 -4.007 -8.880 1.00 0.00 70 ASN A O 14
ATOM 22398 N N . LYS A 1 71 ? -5.108 -2.909 -7.867 1.00 0.00 71 LYS A N 14
ATOM 22399 C CA . LYS A 1 71 ? -5.380 -2.046 -9.010 1.00 0.00 71 LYS A CA 14
ATOM 22400 C C . LYS A 1 71 ? -6.189 -0.824 -8.589 1.00 0.00 71 LYS A C 14
ATOM 22401 O O . LYS A 1 71 ? -7.031 -0.336 -9.342 1.00 0.00 71 LYS A O 14
ATOM 22420 N N . GLU A 1 72 ? -5.927 -0.333 -7.382 1.00 0.00 72 GLU A N 14
ATOM 22421 C CA . GLU A 1 72 ? -6.631 0.833 -6.862 1.00 0.00 72 GLU A CA 14
ATOM 22422 C C . GLU A 1 72 ? -5.663 1.986 -6.611 1.00 0.00 72 GLU A C 14
ATOM 22423 O O . GLU A 1 72 ? -4.477 1.896 -6.931 1.00 0.00 72 GLU A O 14
ATOM 22435 N N . SER A 1 73 ? -6.177 3.068 -6.036 1.00 0.00 73 SER A N 14
ATOM 22436 C CA . SER A 1 73 ? -5.360 4.241 -5.746 1.00 0.00 73 SER A CA 14
ATOM 22437 C C . SER A 1 73 ? -5.385 4.564 -4.255 1.00 0.00 73 SER A C 14
ATOM 22438 O O . SER A 1 73 ? -6.363 4.280 -3.563 1.00 0.00 73 SER A O 14
ATOM 22446 N N . MET A 1 74 ? -4.302 5.160 -3.767 1.00 0.00 74 MET A N 14
ATOM 22447 C CA . MET A 1 74 ? -4.199 5.524 -2.359 1.00 0.00 74 MET A CA 14
ATOM 22448 C C . MET A 1 74 ? -3.824 6.994 -2.202 1.00 0.00 74 MET A C 14
ATOM 22449 O O . MET A 1 74 ? -4.219 7.645 -1.235 1.00 0.00 74 MET A O 14
ATOM 22463 N N . ILE A 1 75 ? -3.061 7.510 -3.160 1.00 0.00 75 ILE A N 14
ATOM 22464 C CA . ILE A 1 75 ? -2.634 8.904 -3.128 1.00 0.00 75 ILE A CA 14
ATOM 22465 C C . ILE A 1 75 ? -3.834 9.845 -3.111 1.00 0.00 75 ILE A C 14
ATOM 22466 O O . ILE A 1 75 ? -4.744 9.723 -3.930 1.00 0.00 75 ILE A O 14
ATOM 22482 N N . GLY A 1 76 ? -3.827 10.787 -2.173 1.00 0.00 76 GLY A N 14
ATOM 22483 C CA . GLY A 1 76 ? -4.918 11.738 -2.068 1.00 0.00 76 GLY A CA 14
ATOM 22484 C C . GLY A 1 76 ? -6.272 11.060 -1.994 1.00 0.00 76 GLY A C 14
ATOM 22485 O O . GLY A 1 76 ? -7.181 11.387 -2.758 1.00 0.00 76 GLY A O 14
ATOM 22489 N N . VAL A 1 77 ? -6.408 10.112 -1.073 1.00 0.00 77 VAL A N 14
ATOM 22490 C CA . VAL A 1 77 ? -7.661 9.386 -0.902 1.00 0.00 77 VAL A CA 14
ATOM 22491 C C . VAL A 1 77 ? -8.107 9.394 0.556 1.00 0.00 77 VAL A C 14
ATOM 22492 O O . VAL A 1 77 ? -7.323 9.701 1.454 1.00 0.00 77 VAL A O 14
ATOM 22505 N N . SER A 1 78 ? -9.372 9.055 0.784 1.00 0.00 78 SER A N 14
ATOM 22506 C CA . SER A 1 78 ? -9.925 9.027 2.133 1.00 0.00 78 SER A CA 14
ATOM 22507 C C . SER A 1 78 ? -9.410 7.816 2.905 1.00 0.00 78 SER A C 14
ATOM 22508 O O . SER A 1 78 ? -9.354 6.705 2.377 1.00 0.00 78 SER A O 14
ATOM 22516 N N . PHE A 1 79 ? -9.034 8.039 4.160 1.00 0.00 79 PHE A N 14
ATOM 22517 C CA . PHE A 1 79 ? -8.522 6.968 5.007 1.00 0.00 79 PHE A CA 14
ATOM 22518 C C . PHE A 1 79 ? -9.374 5.709 4.866 1.00 0.00 79 PHE A C 14
ATOM 22519 O O . PHE A 1 79 ? -8.854 4.620 4.627 1.00 0.00 79 PHE A O 14
ATOM 22536 N N . GLU A 1 80 ? -10.685 5.869 5.015 1.00 0.00 80 GLU A N 14
ATOM 22537 C CA . GLU A 1 80 ? -11.608 4.746 4.906 1.00 0.00 80 GLU A CA 14
ATOM 22538 C C . GLU A 1 80 ? -11.471 4.059 3.550 1.00 0.00 80 GLU A C 14
ATOM 22539 O O . GLU A 1 80 ? -11.497 2.832 3.459 1.00 0.00 80 GLU A O 14
ATOM 22551 N N . GLU A 1 81 ? -11.326 4.860 2.499 1.00 0.00 81 GLU A N 14
ATOM 22552 C CA . GLU A 1 81 ? -11.186 4.330 1.148 1.00 0.00 81 GLU A CA 14
ATOM 22553 C C . GLU A 1 81 ? -9.965 3.421 1.044 1.00 0.00 81 GLU A C 14
ATOM 22554 O O . GLU A 1 81 ? -10.078 2.250 0.684 1.00 0.00 81 GLU A O 14
ATOM 22566 N N . ALA A 1 82 ? -8.797 3.971 1.361 1.00 0.00 82 ALA A N 14
ATOM 22567 C CA . ALA A 1 82 ? -7.555 3.211 1.304 1.00 0.00 82 ALA A CA 14
ATOM 22568 C C . ALA A 1 82 ? -7.678 1.899 2.073 1.00 0.00 82 ALA A C 14
ATOM 22569 O O . ALA A 1 82 ? -7.202 0.857 1.623 1.00 0.00 82 ALA A O 14
ATOM 22576 N N . LYS A 1 83 ? -8.320 1.958 3.235 1.00 0.00 83 LYS A N 14
ATOM 22577 C CA . LYS A 1 83 ? -8.507 0.775 4.067 1.00 0.00 83 LYS A CA 14
ATOM 22578 C C . LYS A 1 83 ? -9.611 -0.115 3.506 1.00 0.00 83 LYS A C 14
ATOM 22579 O O . LYS A 1 83 ? -9.591 -1.333 3.685 1.00 0.00 83 LYS A O 14
ATOM 22598 N N . SER A 1 84 ? -10.573 0.500 2.825 1.00 0.00 84 SER A N 14
ATOM 22599 C CA . SER A 1 84 ? -11.687 -0.237 2.240 1.00 0.00 84 SER A CA 14
ATOM 22600 C C . SER A 1 84 ? -11.210 -1.118 1.089 1.00 0.00 84 SER A C 14
ATOM 22601 O O . SER A 1 84 ? -11.672 -2.248 0.926 1.00 0.00 84 SER A O 14
ATOM 22609 N N . ILE A 1 85 ? -10.285 -0.592 0.294 1.00 0.00 85 ILE A N 14
ATOM 22610 C CA . ILE A 1 85 ? -9.745 -1.331 -0.841 1.00 0.00 85 ILE A CA 14
ATOM 22611 C C . ILE A 1 85 ? -9.256 -2.711 -0.417 1.00 0.00 85 ILE A C 14
ATOM 22612 O O . ILE A 1 85 ? -9.691 -3.728 -0.958 1.00 0.00 85 ILE A O 14
ATOM 22628 N N . ILE A 1 86 ? -8.351 -2.740 0.556 1.00 0.00 86 ILE A N 14
ATOM 22629 C CA . ILE A 1 86 ? -7.806 -3.996 1.055 1.00 0.00 86 ILE A CA 14
ATOM 22630 C C . ILE A 1 86 ? -8.919 -4.978 1.403 1.00 0.00 86 ILE A C 14
ATOM 22631 O O . ILE A 1 86 ? -8.989 -6.077 0.851 1.00 0.00 86 ILE A O 14
ATOM 22647 N N . THR A 1 87 ? -9.790 -4.575 2.323 1.00 0.00 87 THR A N 14
ATOM 22648 C CA . THR A 1 87 ? -10.901 -5.419 2.745 1.00 0.00 87 THR A CA 14
ATOM 22649 C C . THR A 1 87 ? -11.876 -5.659 1.598 1.00 0.00 87 THR A C 14
ATOM 22650 O O . THR A 1 87 ? -12.629 -6.633 1.604 1.00 0.00 87 THR A O 14
ATOM 22661 N N . ARG A 1 88 ? -11.858 -4.765 0.615 1.00 0.00 88 ARG A N 14
ATOM 22662 C CA . ARG A 1 88 ? -12.741 -4.880 -0.539 1.00 0.00 88 ARG A CA 14
ATOM 22663 C C . ARG A 1 88 ? -12.155 -5.829 -1.580 1.00 0.00 88 ARG A C 14
ATOM 22664 O O . ARG A 1 88 ? -12.855 -6.283 -2.484 1.00 0.00 88 ARG A O 14
ATOM 22685 N N . ALA A 1 89 ? -10.866 -6.125 -1.445 1.00 0.00 89 ALA A N 14
ATOM 22686 C CA . ALA A 1 89 ? -10.186 -7.021 -2.372 1.00 0.00 89 ALA A CA 14
ATOM 22687 C C . ALA A 1 89 ? -10.942 -8.337 -2.516 1.00 0.00 89 ALA A C 14
ATOM 22688 O O . ALA A 1 89 ? -11.781 -8.679 -1.682 1.00 0.00 89 ALA A O 14
ATOM 22695 N N . LYS A 1 90 ? -10.639 -9.074 -3.580 1.00 0.00 90 LYS A N 14
ATOM 22696 C CA . LYS A 1 90 ? -11.289 -10.355 -3.834 1.00 0.00 90 LYS A CA 14
ATOM 22697 C C . LYS A 1 90 ? -10.798 -11.417 -2.856 1.00 0.00 90 LYS A C 14
ATOM 22698 O O . LYS A 1 90 ? -11.564 -12.280 -2.425 1.00 0.00 90 LYS A O 14
ATOM 22717 N N . LEU A 1 91 ? -9.518 -11.348 -2.508 1.00 0.00 91 LEU A N 14
ATOM 22718 C CA . LEU A 1 91 ? -8.925 -12.304 -1.579 1.00 0.00 91 LEU A CA 14
ATOM 22719 C C . LEU A 1 91 ? -9.579 -13.675 -1.716 1.00 0.00 91 LEU A C 14
ATOM 22720 O O . LEU A 1 91 ? -10.129 -14.211 -0.754 1.00 0.00 91 LEU A O 14
ATOM 22736 N N . ARG A 1 92 ? -9.514 -14.238 -2.919 1.00 0.00 92 ARG A N 14
ATOM 22737 C CA . ARG A 1 92 ? -10.100 -15.547 -3.182 1.00 0.00 92 ARG A CA 14
ATOM 22738 C C . ARG A 1 92 ? -9.866 -15.965 -4.631 1.00 0.00 92 ARG A C 14
ATOM 22739 O O . ARG A 1 92 ? -10.725 -16.588 -5.254 1.00 0.00 92 ARG A O 14
ATOM 22760 N N . SER A 1 93 ? -8.697 -15.618 -5.160 1.00 0.00 93 SER A N 14
ATOM 22761 C CA . SER A 1 93 ? -8.351 -15.954 -6.537 1.00 0.00 93 SER A CA 14
ATOM 22762 C C . SER A 1 93 ? -6.870 -16.297 -6.657 1.00 0.00 93 SER A C 14
ATOM 22763 O O . SER A 1 93 ? -6.152 -16.349 -5.659 1.00 0.00 93 SER A O 14
ATOM 22771 N N . GLU A 1 94 ? -6.420 -16.530 -7.886 1.00 0.00 94 GLU A N 14
ATOM 22772 C CA . GLU A 1 94 ? -5.024 -16.869 -8.137 1.00 0.00 94 GLU A CA 14
ATOM 22773 C C . GLU A 1 94 ? -4.149 -15.619 -8.116 1.00 0.00 94 GLU A C 14
ATOM 22774 O O . GLU A 1 94 ? -3.167 -15.548 -7.376 1.00 0.00 94 GLU A O 14
ATOM 22786 N N . SER A 1 95 ? -4.511 -14.636 -8.933 1.00 0.00 95 SER A N 14
ATOM 22787 C CA . SER A 1 95 ? -3.757 -13.390 -9.013 1.00 0.00 95 SER A CA 14
ATOM 22788 C C . SER A 1 95 ? -3.204 -13.002 -7.645 1.00 0.00 95 SER A C 14
ATOM 22789 O O . SER A 1 95 ? -3.924 -12.950 -6.648 1.00 0.00 95 SER A O 14
ATOM 22797 N N . PRO A 1 96 ? -1.893 -12.722 -7.595 1.00 0.00 96 PRO A N 14
ATOM 22798 C CA . PRO A 1 96 ? -1.213 -12.333 -6.357 1.00 0.00 96 PRO A CA 14
ATOM 22799 C C . PRO A 1 96 ? -1.627 -10.945 -5.879 1.00 0.00 96 PRO A C 14
ATOM 22800 O O . PRO A 1 96 ? -2.560 -10.347 -6.415 1.00 0.00 96 PRO A O 14
ATOM 22811 N N . TRP A 1 97 ? -0.927 -10.439 -4.870 1.00 0.00 97 TRP A N 14
ATOM 22812 C CA . TRP A 1 97 ? -1.223 -9.120 -4.321 1.00 0.00 97 TRP A CA 14
ATOM 22813 C C . TRP A 1 97 ? -0.263 -8.073 -4.874 1.00 0.00 97 TRP A C 14
ATOM 22814 O O . TRP A 1 97 ? 0.940 -8.128 -4.623 1.00 0.00 97 TRP A O 14
ATOM 22835 N N . GLU A 1 98 ? -0.803 -7.120 -5.628 1.00 0.00 98 GLU A N 14
ATOM 22836 C CA . GLU A 1 98 ? 0.007 -6.061 -6.216 1.00 0.00 98 GLU A CA 14
ATOM 22837 C C . GLU A 1 98 ? 0.242 -4.934 -5.214 1.00 0.00 98 GLU A C 14
ATOM 22838 O O . GLU A 1 98 ? -0.620 -4.077 -5.016 1.00 0.00 98 GLU A O 14
ATOM 22850 N N . ILE A 1 99 ? 1.412 -4.944 -4.585 1.00 0.00 99 ILE A N 14
ATOM 22851 C CA . ILE A 1 99 ? 1.760 -3.924 -3.604 1.00 0.00 99 ILE A CA 14
ATOM 22852 C C . ILE A 1 99 ? 2.744 -2.914 -4.186 1.00 0.00 99 ILE A C 14
ATOM 22853 O O . ILE A 1 99 ? 3.853 -3.271 -4.582 1.00 0.00 99 ILE A O 14
ATOM 22869 N N . ALA A 1 100 ? 2.330 -1.652 -4.233 1.00 0.00 100 ALA A N 14
ATOM 22870 C CA . ALA A 1 100 ? 3.176 -0.590 -4.763 1.00 0.00 100 ALA A CA 14
ATOM 22871 C C . ALA A 1 100 ? 3.519 0.429 -3.682 1.00 0.00 100 ALA A C 14
ATOM 22872 O O . ALA A 1 100 ? 2.631 0.998 -3.046 1.00 0.00 100 ALA A O 14
ATOM 22879 N N . PHE A 1 101 ? 4.812 0.656 -3.477 1.00 0.00 101 PHE A N 14
ATOM 22880 C CA . PHE A 1 101 ? 5.272 1.606 -2.471 1.00 0.00 101 PHE A CA 14
ATOM 22881 C C . PHE A 1 101 ? 6.578 2.267 -2.904 1.00 0.00 101 PHE A C 14
ATOM 22882 O O . PHE A 1 101 ? 7.051 2.058 -4.022 1.00 0.00 101 PHE A O 14
ATOM 22899 N N . ILE A 1 102 ? 7.154 3.065 -2.012 1.00 0.00 102 ILE A N 14
ATOM 22900 C CA . ILE A 1 102 ? 8.404 3.757 -2.301 1.00 0.00 102 ILE A CA 14
ATOM 22901 C C . ILE A 1 102 ? 9.522 3.277 -1.382 1.00 0.00 102 ILE A C 14
ATOM 22902 O O . ILE A 1 102 ? 9.494 3.518 -0.175 1.00 0.00 102 ILE A O 14
ATOM 22918 N N . ARG A 1 103 ? 10.508 2.600 -1.962 1.00 0.00 103 ARG A N 14
ATOM 22919 C CA . ARG A 1 103 ? 11.637 2.087 -1.195 1.00 0.00 103 ARG A CA 14
ATOM 22920 C C . ARG A 1 103 ? 12.910 2.864 -1.517 1.00 0.00 103 ARG A C 14
ATOM 22921 O O . ARG A 1 103 ? 13.321 2.950 -2.674 1.00 0.00 103 ARG A O 14
ATOM 22942 N N . SER A 1 104 ? 13.530 3.428 -0.486 1.00 0.00 104 SER A N 14
ATOM 22943 C CA . SER A 1 104 ? 14.754 4.201 -0.659 1.00 0.00 104 SER A CA 14
ATOM 22944 C C . SER A 1 104 ? 15.740 3.919 0.470 1.00 0.00 104 SER A C 14
ATOM 22945 O O . SER A 1 104 ? 15.545 4.356 1.604 1.00 0.00 104 SER A O 14
ATOM 22953 N N . GLY A 1 105 ? 16.800 3.182 0.152 1.00 0.00 105 GLY A N 14
ATOM 22954 C CA . GLY A 1 105 ? 17.801 2.852 1.149 1.00 0.00 105 GLY A CA 14
ATOM 22955 C C . GLY A 1 105 ? 17.274 1.906 2.209 1.00 0.00 105 GLY A C 14
ATOM 22956 O O . GLY A 1 105 ? 16.069 1.811 2.443 1.00 0.00 105 GLY A O 14
ATOM 22960 N N . PRO A 1 106 ? 18.190 1.183 2.871 1.00 0.00 106 PRO A N 14
ATOM 22961 C CA . PRO A 1 106 ? 17.833 0.225 3.922 1.00 0.00 106 PRO A CA 14
ATOM 22962 C C . PRO A 1 106 ? 17.322 0.912 5.183 1.00 0.00 106 PRO A C 14
ATOM 22963 O O . PRO A 1 106 ? 18.104 1.428 5.981 1.00 0.00 106 PRO A O 14
ATOM 22974 N N . SER A 1 107 ? 16.004 0.914 5.357 1.00 0.00 107 SER A N 14
ATOM 22975 C CA . SER A 1 107 ? 15.388 1.541 6.521 1.00 0.00 107 SER A CA 14
ATOM 22976 C C . SER A 1 107 ? 14.666 0.506 7.377 1.00 0.00 107 SER A C 14
ATOM 22977 O O . SER A 1 107 ? 13.956 -0.357 6.861 1.00 0.00 107 SER A O 14
ATOM 22985 N N . SER A 1 108 ? 14.853 0.598 8.690 1.00 0.00 108 SER A N 14
ATOM 22986 C CA . SER A 1 108 ? 14.223 -0.332 9.620 1.00 0.00 108 SER A CA 14
ATOM 22987 C C . SER A 1 108 ? 14.801 -1.735 9.459 1.00 0.00 108 SER A C 14
ATOM 22988 O O . SER A 1 108 ? 15.194 -2.135 8.364 1.00 0.00 108 SER A O 14
ATOM 22996 N N . GLY A 1 109 ? 14.849 -2.478 10.560 1.00 0.00 109 GLY A N 14
ATOM 22997 C CA . GLY A 1 109 ? 15.381 -3.828 10.522 1.00 0.00 109 GLY A CA 14
ATOM 22998 C C . GLY A 1 109 ? 15.011 -4.560 9.247 1.00 0.00 109 GLY A C 14
ATOM 22999 O O . GLY A 1 109 ? 13.935 -5.150 9.151 1.00 0.00 109 GLY A O 14
ATOM 23003 N N . GLY A 1 1 ? 6.810 32.202 -20.912 1.00 0.00 1 GLY A N 15
ATOM 23004 C CA . GLY A 1 1 ? 7.191 31.405 -19.761 1.00 0.00 1 GLY A CA 15
ATOM 23005 C C . GLY A 1 1 ? 6.013 30.675 -19.146 1.00 0.00 1 GLY A C 15
ATOM 23006 O O . GLY A 1 1 ? 5.378 31.178 -18.219 1.00 0.00 1 GLY A O 15
ATOM 23010 N N . SER A 1 2 ? 5.719 29.487 -19.664 1.00 0.00 2 SER A N 15
ATOM 23011 C CA . SER A 1 2 ? 4.605 28.689 -19.163 1.00 0.00 2 SER A CA 15
ATOM 23012 C C . SER A 1 2 ? 3.314 29.502 -19.159 1.00 0.00 2 SER A C 15
ATOM 23013 O O . SER A 1 2 ? 3.316 30.693 -19.467 1.00 0.00 2 SER A O 15
ATOM 23021 N N . SER A 1 3 ? 2.212 28.847 -18.807 1.00 0.00 3 SER A N 15
ATOM 23022 C CA . SER A 1 3 ? 0.912 29.506 -18.766 1.00 0.00 3 SER A CA 15
ATOM 23023 C C . SER A 1 3 ? -0.021 28.807 -17.781 1.00 0.00 3 SER A C 15
ATOM 23024 O O . SER A 1 3 ? -0.645 29.449 -16.938 1.00 0.00 3 SER A O 15
ATOM 23032 N N . GLY A 1 4 ? -0.109 27.485 -17.896 1.00 0.00 4 GLY A N 15
ATOM 23033 C CA . GLY A 1 4 ? -0.967 26.720 -17.010 1.00 0.00 4 GLY A CA 15
ATOM 23034 C C . GLY A 1 4 ? -1.067 25.263 -17.416 1.00 0.00 4 GLY A C 15
ATOM 23035 O O . GLY A 1 4 ? -1.957 24.883 -18.176 1.00 0.00 4 GLY A O 15
ATOM 23039 N N . SER A 1 5 ? -0.151 24.445 -16.909 1.00 0.00 5 SER A N 15
ATOM 23040 C CA . SER A 1 5 ? -0.136 23.022 -17.228 1.00 0.00 5 SER A CA 15
ATOM 23041 C C . SER A 1 5 ? -1.329 22.311 -16.595 1.00 0.00 5 SER A C 15
ATOM 23042 O O . SER A 1 5 ? -1.486 22.306 -15.374 1.00 0.00 5 SER A O 15
ATOM 23050 N N . SER A 1 6 ? -2.166 21.712 -17.435 1.00 0.00 6 SER A N 15
ATOM 23051 C CA . SER A 1 6 ? -3.347 21.001 -16.960 1.00 0.00 6 SER A CA 15
ATOM 23052 C C . SER A 1 6 ? -2.952 19.737 -16.202 1.00 0.00 6 SER A C 15
ATOM 23053 O O . SER A 1 6 ? -2.217 18.896 -16.716 1.00 0.00 6 SER A O 15
ATOM 23061 N N . GLY A 1 7 ? -3.447 19.613 -14.974 1.00 0.00 7 GLY A N 15
ATOM 23062 C CA . GLY A 1 7 ? -3.135 18.450 -14.163 1.00 0.00 7 GLY A CA 15
ATOM 23063 C C . GLY A 1 7 ? -2.707 18.821 -12.757 1.00 0.00 7 GLY A C 15
ATOM 23064 O O . GLY A 1 7 ? -3.022 19.908 -12.272 1.00 0.00 7 GLY A O 15
ATOM 23068 N N . SER A 1 8 ? -1.989 17.916 -12.100 1.00 0.00 8 SER A N 15
ATOM 23069 C CA . SER A 1 8 ? -1.522 18.152 -10.739 1.00 0.00 8 SER A CA 15
ATOM 23070 C C . SER A 1 8 ? -0.001 18.054 -10.662 1.00 0.00 8 SER A C 15
ATOM 23071 O O . SER A 1 8 ? 0.635 17.290 -11.388 1.00 0.00 8 SER A O 15
ATOM 23079 N N . PRO A 1 9 ? 0.597 18.847 -9.761 1.00 0.00 9 PRO A N 15
ATOM 23080 C CA . PRO A 1 9 ? 2.049 18.869 -9.566 1.00 0.00 9 PRO A CA 15
ATOM 23081 C C . PRO A 1 9 ? 2.568 17.586 -8.926 1.00 0.00 9 PRO A C 15
ATOM 23082 O O . PRO A 1 9 ? 3.766 17.302 -8.962 1.00 0.00 9 PRO A O 15
ATOM 23093 N N . LEU A 1 10 ? 1.659 16.813 -8.341 1.00 0.00 10 LEU A N 15
ATOM 23094 C CA . LEU A 1 10 ? 2.025 15.558 -7.693 1.00 0.00 10 LEU A CA 15
ATOM 23095 C C . LEU A 1 10 ? 2.438 14.513 -8.725 1.00 0.00 10 LEU A C 15
ATOM 23096 O O . LEU A 1 10 ? 1.651 14.140 -9.595 1.00 0.00 10 LEU A O 15
ATOM 23112 N N . ASP A 1 11 ? 3.676 14.042 -8.620 1.00 0.00 11 ASP A N 15
ATOM 23113 C CA . ASP A 1 11 ? 4.192 13.037 -9.541 1.00 0.00 11 ASP A CA 15
ATOM 23114 C C . ASP A 1 11 ? 4.851 11.890 -8.781 1.00 0.00 11 ASP A C 15
ATOM 23115 O O . ASP A 1 11 ? 5.184 12.024 -7.603 1.00 0.00 11 ASP A O 15
ATOM 23124 N N . ARG A 1 12 ? 5.035 10.764 -9.462 1.00 0.00 12 ARG A N 15
ATOM 23125 C CA . ARG A 1 12 ? 5.651 9.593 -8.850 1.00 0.00 12 ARG A CA 15
ATOM 23126 C C . ARG A 1 12 ? 7.004 9.947 -8.240 1.00 0.00 12 ARG A C 15
ATOM 23127 O O . ARG A 1 12 ? 7.699 10.841 -8.723 1.00 0.00 12 ARG A O 15
ATOM 23148 N N . ASP A 1 13 ? 7.371 9.240 -7.177 1.00 0.00 13 ASP A N 15
ATOM 23149 C CA . ASP A 1 13 ? 8.641 9.479 -6.501 1.00 0.00 13 ASP A CA 15
ATOM 23150 C C . ASP A 1 13 ? 9.780 8.757 -7.214 1.00 0.00 13 ASP A C 15
ATOM 23151 O O . ASP A 1 13 ? 9.569 7.818 -7.982 1.00 0.00 13 ASP A O 15
ATOM 23160 N N . PRO A 1 14 ? 11.018 9.205 -6.957 1.00 0.00 14 PRO A N 15
ATOM 23161 C CA . PRO A 1 14 ? 12.215 8.616 -7.565 1.00 0.00 14 PRO A CA 15
ATOM 23162 C C . PRO A 1 14 ? 12.506 7.216 -7.035 1.00 0.00 14 PRO A C 15
ATOM 23163 O O . PRO A 1 14 ? 13.012 6.361 -7.760 1.00 0.00 14 PRO A O 15
ATOM 23174 N N . ALA A 1 15 ? 12.182 6.990 -5.766 1.00 0.00 15 ALA A N 15
ATOM 23175 C CA . ALA A 1 15 ? 12.406 5.693 -5.140 1.00 0.00 15 ALA A CA 15
ATOM 23176 C C . ALA A 1 15 ? 11.149 4.831 -5.198 1.00 0.00 15 ALA A C 15
ATOM 23177 O O . ALA A 1 15 ? 10.957 3.939 -4.372 1.00 0.00 15 ALA A O 15
ATOM 23184 N N . PHE A 1 16 ? 10.295 5.103 -6.179 1.00 0.00 16 PHE A N 15
ATOM 23185 C CA . PHE A 1 16 ? 9.055 4.353 -6.344 1.00 0.00 16 PHE A CA 15
ATOM 23186 C C . PHE A 1 16 ? 9.341 2.914 -6.763 1.00 0.00 16 PHE A C 15
ATOM 23187 O O . PHE A 1 16 ? 9.838 2.664 -7.862 1.00 0.00 16 PHE A O 15
ATOM 23204 N N . ARG A 1 17 ? 9.025 1.973 -5.881 1.00 0.00 17 ARG A N 15
ATOM 23205 C CA . ARG A 1 17 ? 9.249 0.559 -6.158 1.00 0.00 17 ARG A CA 15
ATOM 23206 C C . ARG A 1 17 ? 7.995 -0.258 -5.862 1.00 0.00 17 ARG A C 15
ATOM 23207 O O . ARG A 1 17 ? 7.454 -0.207 -4.758 1.00 0.00 17 ARG A O 15
ATOM 23228 N N . VAL A 1 18 ? 7.538 -1.011 -6.858 1.00 0.00 18 VAL A N 15
ATOM 23229 C CA . VAL A 1 18 ? 6.348 -1.840 -6.705 1.00 0.00 18 VAL A CA 15
ATOM 23230 C C . VAL A 1 18 ? 6.683 -3.318 -6.872 1.00 0.00 18 VAL A C 15
ATOM 23231 O O . VAL A 1 18 ? 7.456 -3.694 -7.754 1.00 0.00 18 VAL A O 15
ATOM 23244 N N . ILE A 1 19 ? 6.097 -4.152 -6.020 1.00 0.00 19 ILE A N 15
ATOM 23245 C CA . ILE A 1 19 ? 6.332 -5.589 -6.074 1.00 0.00 19 ILE A CA 15
ATOM 23246 C C . ILE A 1 19 ? 5.018 -6.363 -6.049 1.00 0.00 19 ILE A C 15
ATOM 23247 O O . ILE A 1 19 ? 3.937 -5.775 -6.103 1.00 0.00 19 ILE A O 15
ATOM 23263 N N . THR A 1 20 ? 5.118 -7.686 -5.966 1.00 0.00 20 THR A N 15
ATOM 23264 C CA . THR A 1 20 ? 3.938 -8.541 -5.934 1.00 0.00 20 THR A CA 15
ATOM 23265 C C . THR A 1 20 ? 4.082 -9.638 -4.885 1.00 0.00 20 THR A C 15
ATOM 23266 O O . THR A 1 20 ? 5.043 -10.407 -4.905 1.00 0.00 20 THR A O 15
ATOM 23277 N N . VAL A 1 21 ? 3.121 -9.705 -3.969 1.00 0.00 21 VAL A N 15
ATOM 23278 C CA . VAL A 1 21 ? 3.141 -10.710 -2.913 1.00 0.00 21 VAL A CA 15
ATOM 23279 C C . VAL A 1 21 ? 2.251 -11.896 -3.267 1.00 0.00 21 VAL A C 15
ATOM 23280 O O . VAL A 1 21 ? 1.109 -11.725 -3.693 1.00 0.00 21 VAL A O 15
ATOM 23293 N N . THR A 1 22 ? 2.782 -13.102 -3.086 1.00 0.00 22 THR A N 15
ATOM 23294 C CA . THR A 1 22 ? 2.038 -14.318 -3.387 1.00 0.00 22 THR A CA 15
ATOM 23295 C C . THR A 1 22 ? 0.737 -14.376 -2.594 1.00 0.00 22 THR A C 15
ATOM 23296 O O . THR A 1 22 ? 0.744 -14.330 -1.364 1.00 0.00 22 THR A O 15
ATOM 23307 N N . LYS A 1 23 ? -0.380 -14.478 -3.307 1.00 0.00 23 LYS A N 15
ATOM 23308 C CA . LYS A 1 23 ? -1.691 -14.545 -2.671 1.00 0.00 23 LYS A CA 15
ATOM 23309 C C . LYS A 1 23 ? -2.008 -15.969 -2.227 1.00 0.00 23 LYS A C 15
ATOM 23310 O O . LYS A 1 23 ? -1.845 -16.918 -2.993 1.00 0.00 23 LYS A O 15
ATOM 23329 N N . GLU A 1 24 ? -2.463 -16.110 -0.986 1.00 0.00 24 GLU A N 15
ATOM 23330 C CA . GLU A 1 24 ? -2.803 -17.420 -0.442 1.00 0.00 24 GLU A CA 15
ATOM 23331 C C . GLU A 1 24 ? -4.041 -17.334 0.447 1.00 0.00 24 GLU A C 15
ATOM 23332 O O . GLU A 1 24 ? -4.956 -18.152 0.339 1.00 0.00 24 GLU A O 15
ATOM 23344 N N . THR A 1 25 ? -4.062 -16.339 1.328 1.00 0.00 25 THR A N 15
ATOM 23345 C CA . THR A 1 25 ? -5.185 -16.146 2.237 1.00 0.00 25 THR A CA 15
ATOM 23346 C C . THR A 1 25 ? -5.865 -14.804 1.995 1.00 0.00 25 THR A C 15
ATOM 23347 O O . THR A 1 25 ? -7.091 -14.707 2.008 1.00 0.00 25 THR A O 15
ATOM 23358 N N . GLY A 1 26 ? -5.060 -13.769 1.773 1.00 0.00 26 GLY A N 15
ATOM 23359 C CA . GLY A 1 26 ? -5.603 -12.445 1.530 1.00 0.00 26 GLY A CA 15
ATOM 23360 C C . GLY A 1 26 ? -4.607 -11.345 1.838 1.00 0.00 26 GLY A C 15
ATOM 23361 O O . GLY A 1 26 ? -3.477 -11.616 2.248 1.00 0.00 26 GLY A O 15
ATOM 23365 N N . LEU A 1 27 ? -5.024 -10.099 1.638 1.00 0.00 27 LEU A N 15
ATOM 23366 C CA . LEU A 1 27 ? -4.159 -8.953 1.895 1.00 0.00 27 LEU A CA 15
ATOM 23367 C C . LEU A 1 27 ? -3.769 -8.884 3.369 1.00 0.00 27 LEU A C 15
ATOM 23368 O O . LEU A 1 27 ? -2.619 -9.131 3.729 1.00 0.00 27 LEU A O 15
ATOM 23384 N N . GLY A 1 28 ? -4.737 -8.550 4.217 1.00 0.00 28 GLY A N 15
ATOM 23385 C CA . GLY A 1 28 ? -4.476 -8.457 5.641 1.00 0.00 28 GLY A CA 15
ATOM 23386 C C . GLY A 1 28 ? -3.422 -7.419 5.971 1.00 0.00 28 GLY A C 15
ATOM 23387 O O . GLY A 1 28 ? -2.359 -7.748 6.500 1.00 0.00 28 GLY A O 15
ATOM 23391 N N . LEU A 1 29 ? -3.714 -6.162 5.657 1.00 0.00 29 LEU A N 15
ATOM 23392 C CA . LEU A 1 29 ? -2.782 -5.071 5.922 1.00 0.00 29 LEU A CA 15
ATOM 23393 C C . LEU A 1 29 ? -3.527 -3.812 6.354 1.00 0.00 29 LEU A C 15
ATOM 23394 O O . LEU A 1 29 ? -4.673 -3.590 5.963 1.00 0.00 29 LEU A O 15
ATOM 23410 N N . LYS A 1 30 ? -2.867 -2.988 7.161 1.00 0.00 30 LYS A N 15
ATOM 23411 C CA . LYS A 1 30 ? -3.464 -1.749 7.645 1.00 0.00 30 LYS A CA 15
ATOM 23412 C C . LYS A 1 30 ? -2.798 -0.537 7.000 1.00 0.00 30 LYS A C 15
ATOM 23413 O O . LYS A 1 30 ? -1.610 -0.568 6.679 1.00 0.00 30 LYS A O 15
ATOM 23432 N N . ILE A 1 31 ? -3.570 0.529 6.816 1.00 0.00 31 ILE A N 15
ATOM 23433 C CA . ILE A 1 31 ? -3.054 1.751 6.213 1.00 0.00 31 ILE A CA 15
ATOM 23434 C C . ILE A 1 31 ? -3.227 2.942 7.149 1.00 0.00 31 ILE A C 15
ATOM 23435 O O . ILE A 1 31 ? -4.031 2.901 8.082 1.00 0.00 31 ILE A O 15
ATOM 23451 N N . LEU A 1 32 ? -2.470 4.003 6.894 1.00 0.00 32 LEU A N 15
ATOM 23452 C CA . LEU A 1 32 ? -2.541 5.208 7.713 1.00 0.00 32 LEU A CA 15
ATOM 23453 C C . LEU A 1 32 ? -2.620 6.456 6.840 1.00 0.00 32 LEU A C 15
ATOM 23454 O O . LEU A 1 32 ? -2.383 6.398 5.634 1.00 0.00 32 LEU A O 15
ATOM 23470 N N . GLY A 1 33 ? -2.953 7.585 7.458 1.00 0.00 33 GLY A N 15
ATOM 23471 C CA . GLY A 1 33 ? -3.055 8.832 6.722 1.00 0.00 33 GLY A CA 15
ATOM 23472 C C . GLY A 1 33 ? -4.453 9.078 6.190 1.00 0.00 33 GLY A C 15
ATOM 23473 O O . GLY A 1 33 ? -5.429 8.549 6.720 1.00 0.00 33 GLY A O 15
ATOM 23477 N N . GLY A 1 34 ? -4.551 9.885 5.137 1.00 0.00 34 GLY A N 15
ATOM 23478 C CA . GLY A 1 34 ? -5.844 10.188 4.552 1.00 0.00 34 GLY A CA 15
ATOM 23479 C C . GLY A 1 34 ? -6.087 11.678 4.421 1.00 0.00 34 GLY A C 15
ATOM 23480 O O . GLY A 1 34 ? -5.974 12.420 5.397 1.00 0.00 34 GLY A O 15
ATOM 23484 N N . ILE A 1 35 ? -6.419 12.118 3.212 1.00 0.00 35 ILE A N 15
ATOM 23485 C CA . ILE A 1 35 ? -6.677 13.530 2.958 1.00 0.00 35 ILE A CA 15
ATOM 23486 C C . ILE A 1 35 ? -7.395 14.178 4.136 1.00 0.00 35 ILE A C 15
ATOM 23487 O O . ILE A 1 35 ? -7.174 15.349 4.442 1.00 0.00 35 ILE A O 15
ATOM 23503 N N . ASN A 1 36 ? -8.254 13.408 4.796 1.00 0.00 36 ASN A N 15
ATOM 23504 C CA . ASN A 1 36 ? -9.004 13.907 5.943 1.00 0.00 36 ASN A CA 15
ATOM 23505 C C . ASN A 1 36 ? -8.239 13.664 7.240 1.00 0.00 36 ASN A C 15
ATOM 23506 O O . ASN A 1 36 ? -8.294 14.473 8.166 1.00 0.00 36 ASN A O 15
ATOM 23517 N N . ARG A 1 37 ? -7.526 12.544 7.300 1.00 0.00 37 ARG A N 15
ATOM 23518 C CA . ARG A 1 37 ? -6.751 12.193 8.483 1.00 0.00 37 ARG A CA 15
ATOM 23519 C C . ARG A 1 37 ? -5.585 13.158 8.675 1.00 0.00 37 ARG A C 15
ATOM 23520 O O . ARG A 1 37 ? -5.314 13.998 7.817 1.00 0.00 37 ARG A O 15
ATOM 23541 N N . ASN A 1 38 ? -4.899 13.032 9.806 1.00 0.00 38 ASN A N 15
ATOM 23542 C CA . ASN A 1 38 ? -3.762 13.894 10.111 1.00 0.00 38 ASN A CA 15
ATOM 23543 C C . ASN A 1 38 ? -2.472 13.318 9.534 1.00 0.00 38 ASN A C 15
ATOM 23544 O O . ASN A 1 38 ? -1.567 14.058 9.153 1.00 0.00 38 ASN A O 15
ATOM 23555 N N . GLU A 1 39 ? -2.398 11.992 9.474 1.00 0.00 39 GLU A N 15
ATOM 23556 C CA . GLU A 1 39 ? -1.219 11.316 8.944 1.00 0.00 39 GLU A CA 15
ATOM 23557 C C . GLU A 1 39 ? -1.091 11.546 7.441 1.00 0.00 39 GLU A C 15
ATOM 23558 O O . GLU A 1 39 ? 0.002 11.464 6.881 1.00 0.00 39 GLU A O 15
ATOM 23570 N N . GLY A 1 40 ? -2.216 11.833 6.793 1.00 0.00 40 GLY A N 15
ATOM 23571 C CA . GLY A 1 40 ? -2.208 12.069 5.362 1.00 0.00 40 GLY A CA 15
ATOM 23572 C C . GLY A 1 40 ? -1.519 13.367 4.991 1.00 0.00 40 GLY A C 15
ATOM 23573 O O . GLY A 1 40 ? -0.725 13.913 5.758 1.00 0.00 40 GLY A O 15
ATOM 23577 N N . PRO A 1 41 ? -1.821 13.880 3.790 1.00 0.00 41 PRO A N 15
ATOM 23578 C CA . PRO A 1 41 ? -2.764 13.238 2.869 1.00 0.00 41 PRO A CA 15
ATOM 23579 C C . PRO A 1 41 ? -2.214 11.941 2.286 1.00 0.00 41 PRO A C 15
ATOM 23580 O O . PRO A 1 41 ? -2.932 11.192 1.623 1.00 0.00 41 PRO A O 15
ATOM 23591 N N . LEU A 1 42 ? -0.935 11.681 2.537 1.00 0.00 42 LEU A N 15
ATOM 23592 C CA . LEU A 1 42 ? -0.288 10.474 2.037 1.00 0.00 42 LEU A CA 15
ATOM 23593 C C . LEU A 1 42 ? -0.783 9.240 2.785 1.00 0.00 42 LEU A C 15
ATOM 23594 O O . LEU A 1 42 ? -1.422 9.351 3.831 1.00 0.00 42 LEU A O 15
ATOM 23610 N N . VAL A 1 43 ? -0.483 8.065 2.242 1.00 0.00 43 VAL A N 15
ATOM 23611 C CA . VAL A 1 43 ? -0.894 6.810 2.860 1.00 0.00 43 VAL A CA 15
ATOM 23612 C C . VAL A 1 43 ? 0.311 5.931 3.174 1.00 0.00 43 VAL A C 15
ATOM 23613 O O . VAL A 1 43 ? 1.152 5.681 2.310 1.00 0.00 43 VAL A O 15
ATOM 23626 N N . TYR A 1 44 ? 0.387 5.463 4.415 1.00 0.00 44 TYR A N 15
ATOM 23627 C CA . TYR A 1 44 ? 1.491 4.612 4.844 1.00 0.00 44 TYR A CA 15
ATOM 23628 C C . TYR A 1 44 ? 0.972 3.356 5.537 1.00 0.00 44 TYR A C 15
ATOM 23629 O O . TYR A 1 44 ? -0.040 3.393 6.238 1.00 0.00 44 TYR A O 15
ATOM 23647 N N . ILE A 1 45 ? 1.674 2.245 5.336 1.00 0.00 45 ILE A N 15
ATOM 23648 C CA . ILE A 1 45 ? 1.287 0.977 5.943 1.00 0.00 45 ILE A CA 15
ATOM 23649 C C . ILE A 1 45 ? 1.225 1.091 7.462 1.00 0.00 45 ILE A C 15
ATOM 23650 O O . ILE A 1 45 ? 2.253 1.069 8.139 1.00 0.00 45 ILE A O 15
ATOM 23666 N N . HIS A 1 46 ? 0.012 1.211 7.992 1.00 0.00 46 HIS A N 15
ATOM 23667 C CA . HIS A 1 46 ? -0.185 1.325 9.433 1.00 0.00 46 HIS A CA 15
ATOM 23668 C C . HIS A 1 46 ? 0.501 0.177 10.168 1.00 0.00 46 HIS A C 15
ATOM 23669 O O . HIS A 1 46 ? 1.286 0.400 11.089 1.00 0.00 46 HIS A O 15
ATOM 23684 N N . GLU A 1 47 ? 0.199 -1.049 9.754 1.00 0.00 47 GLU A N 15
ATOM 23685 C CA . GLU A 1 47 ? 0.786 -2.231 10.374 1.00 0.00 47 GLU A CA 15
ATOM 23686 C C . GLU A 1 47 ? 0.291 -3.505 9.695 1.00 0.00 47 GLU A C 15
ATOM 23687 O O . GLU A 1 47 ? -0.913 -3.717 9.549 1.00 0.00 47 GLU A O 15
ATOM 23699 N N . VAL A 1 48 ? 1.230 -4.350 9.281 1.00 0.00 48 VAL A N 15
ATOM 23700 C CA . VAL A 1 48 ? 0.891 -5.604 8.618 1.00 0.00 48 VAL A CA 15
ATOM 23701 C C . VAL A 1 48 ? 0.402 -6.642 9.621 1.00 0.00 48 VAL A C 15
ATOM 23702 O O . VAL A 1 48 ? 1.198 -7.371 10.213 1.00 0.00 48 VAL A O 15
ATOM 23715 N N . ILE A 1 49 ? -0.912 -6.703 9.808 1.00 0.00 49 ILE A N 15
ATOM 23716 C CA . ILE A 1 49 ? -1.508 -7.654 10.739 1.00 0.00 49 ILE A CA 15
ATOM 23717 C C . ILE A 1 49 ? -0.790 -8.998 10.686 1.00 0.00 49 ILE A C 15
ATOM 23718 O O . ILE A 1 49 ? -0.517 -9.542 9.615 1.00 0.00 49 ILE A O 15
ATOM 23734 N N . PRO A 1 50 ? -0.479 -9.550 11.868 1.00 0.00 50 PRO A N 15
ATOM 23735 C CA . PRO A 1 50 ? 0.209 -10.839 11.983 1.00 0.00 50 PRO A CA 15
ATOM 23736 C C . PRO A 1 50 ? -0.675 -12.007 11.561 1.00 0.00 50 PRO A C 15
ATOM 23737 O O . PRO A 1 50 ? -1.587 -12.402 12.286 1.00 0.00 50 PRO A O 15
ATOM 23748 N N . GLY A 1 51 ? -0.398 -12.557 10.382 1.00 0.00 51 GLY A N 15
ATOM 23749 C CA . GLY A 1 51 ? -1.178 -13.676 9.884 1.00 0.00 51 GLY A CA 15
ATOM 23750 C C . GLY A 1 51 ? -1.678 -13.450 8.471 1.00 0.00 51 GLY A C 15
ATOM 23751 O O . GLY A 1 51 ? -2.522 -14.196 7.977 1.00 0.00 51 GLY A O 15
ATOM 23755 N N . GLY A 1 52 ? -1.155 -12.416 7.818 1.00 0.00 52 GLY A N 15
ATOM 23756 C CA . GLY A 1 52 ? -1.567 -12.112 6.460 1.00 0.00 52 GLY A CA 15
ATOM 23757 C C . GLY A 1 52 ? -0.601 -12.655 5.426 1.00 0.00 52 GLY A C 15
ATOM 23758 O O . GLY A 1 52 ? 0.276 -13.458 5.746 1.00 0.00 52 GLY A O 15
ATOM 23762 N N . ASP A 1 53 ? -0.762 -12.218 4.181 1.00 0.00 53 ASP A N 15
ATOM 23763 C CA . ASP A 1 53 ? 0.103 -12.666 3.096 1.00 0.00 53 ASP A CA 15
ATOM 23764 C C . ASP A 1 53 ? 1.453 -11.956 3.148 1.00 0.00 53 ASP A C 15
ATOM 23765 O O . ASP A 1 53 ? 2.504 -12.599 3.136 1.00 0.00 53 ASP A O 15
ATOM 23774 N N . CYS A 1 54 ? 1.416 -10.630 3.205 1.00 0.00 54 CYS A N 15
ATOM 23775 C CA . CYS A 1 54 ? 2.636 -9.833 3.257 1.00 0.00 54 CYS A CA 15
ATOM 23776 C C . CYS A 1 54 ? 3.432 -10.139 4.522 1.00 0.00 54 CYS A C 15
ATOM 23777 O O . CYS A 1 54 ? 4.643 -10.359 4.468 1.00 0.00 54 CYS A O 15
ATOM 23785 N N . TYR A 1 55 ? 2.745 -10.151 5.659 1.00 0.00 55 TYR A N 15
ATOM 23786 C CA . TYR A 1 55 ? 3.389 -10.426 6.938 1.00 0.00 55 TYR A CA 15
ATOM 23787 C C . TYR A 1 55 ? 4.440 -11.522 6.794 1.00 0.00 55 TYR A C 15
ATOM 23788 O O . TYR A 1 55 ? 5.599 -11.341 7.167 1.00 0.00 55 TYR A O 15
ATOM 23806 N N . LYS A 1 56 ? 4.026 -12.661 6.249 1.00 0.00 56 LYS A N 15
ATOM 23807 C CA . LYS A 1 56 ? 4.929 -13.789 6.053 1.00 0.00 56 LYS A CA 15
ATOM 23808 C C . LYS A 1 56 ? 6.095 -13.401 5.150 1.00 0.00 56 LYS A C 15
ATOM 23809 O O . LYS A 1 56 ? 7.255 -13.661 5.470 1.00 0.00 56 LYS A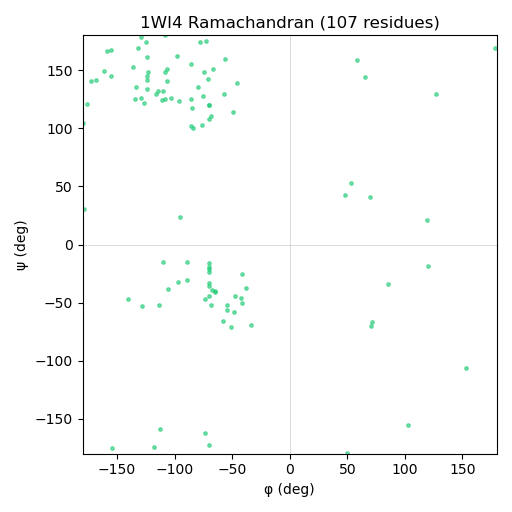 O 15
ATOM 23828 N N . ASP A 1 57 ? 5.780 -12.776 4.020 1.00 0.00 57 ASP A N 15
ATOM 23829 C CA . ASP A 1 57 ? 6.802 -12.349 3.072 1.00 0.00 57 ASP A CA 15
ATOM 23830 C C . ASP A 1 57 ? 7.880 -11.524 3.768 1.00 0.00 57 ASP A C 15
ATOM 23831 O O . ASP A 1 57 ? 9.028 -11.950 3.878 1.00 0.00 57 ASP A O 15
ATOM 23840 N N . GLY A 1 58 ? 7.500 -10.339 4.237 1.00 0.00 58 GLY A N 15
ATOM 23841 C CA . GLY A 1 58 ? 8.446 -9.472 4.915 1.00 0.00 58 GLY A CA 15
ATOM 23842 C C . GLY A 1 58 ? 8.990 -8.386 4.009 1.00 0.00 58 GLY A C 15
ATOM 23843 O O . GLY A 1 58 ? 9.448 -7.346 4.482 1.00 0.00 58 GLY A O 15
ATOM 23847 N N . ARG A 1 59 ? 8.943 -8.628 2.703 1.00 0.00 59 ARG A N 15
ATOM 23848 C CA . ARG A 1 59 ? 9.438 -7.664 1.729 1.00 0.00 59 ARG A CA 15
ATOM 23849 C C . ARG A 1 59 ? 8.955 -6.256 2.064 1.00 0.00 59 ARG A C 15
ATOM 23850 O O . ARG A 1 59 ? 9.668 -5.275 1.846 1.00 0.00 59 ARG A O 15
ATOM 23871 N N . LEU A 1 60 ? 7.740 -6.163 2.593 1.00 0.00 60 LEU A N 15
ATOM 23872 C CA . LEU A 1 60 ? 7.161 -4.875 2.958 1.00 0.00 60 LEU A CA 15
ATOM 23873 C C . LEU A 1 60 ? 7.206 -4.666 4.468 1.00 0.00 60 LEU A C 15
ATOM 23874 O O . LEU A 1 60 ? 7.656 -5.536 5.213 1.00 0.00 60 LEU A O 15
ATOM 23890 N N . LYS A 1 61 ? 6.735 -3.506 4.914 1.00 0.00 61 LYS A N 15
ATOM 23891 C CA . LYS A 1 61 ? 6.717 -3.182 6.336 1.00 0.00 61 LYS A CA 15
ATOM 23892 C C . LYS A 1 61 ? 5.960 -1.883 6.588 1.00 0.00 61 LYS A C 15
ATOM 23893 O O . LYS A 1 61 ? 5.703 -1.098 5.675 1.00 0.00 61 LYS A O 15
ATOM 23912 N N . PRO A 1 62 ? 5.594 -1.647 7.857 1.00 0.00 62 PRO A N 15
ATOM 23913 C CA . PRO A 1 62 ? 4.863 -0.442 8.260 1.00 0.00 62 PRO A CA 15
ATOM 23914 C C . PRO A 1 62 ? 5.722 0.814 8.171 1.00 0.00 62 PRO A C 15
ATOM 23915 O O . PRO A 1 62 ? 6.894 0.805 8.545 1.00 0.00 62 PRO A O 15
ATOM 23926 N N . GLY A 1 63 ? 5.131 1.896 7.673 1.00 0.00 63 GLY A N 15
ATOM 23927 C CA . GLY A 1 63 ? 5.857 3.146 7.544 1.00 0.00 63 GLY A CA 15
ATOM 23928 C C . GLY A 1 63 ? 6.131 3.511 6.099 1.00 0.00 63 GLY A C 15
ATOM 23929 O O . GLY A 1 63 ? 6.390 4.673 5.783 1.00 0.00 63 GLY A O 15
ATOM 23933 N N . ASP A 1 64 ? 6.076 2.518 5.218 1.00 0.00 64 ASP A N 15
ATOM 23934 C CA . ASP A 1 64 ? 6.320 2.740 3.798 1.00 0.00 64 ASP A CA 15
ATOM 23935 C C . ASP A 1 64 ? 5.098 3.359 3.126 1.00 0.00 64 ASP A C 15
ATOM 23936 O O . ASP A 1 64 ? 3.966 2.950 3.380 1.00 0.00 64 ASP A O 15
ATOM 23945 N N . GLN A 1 65 ? 5.337 4.347 2.269 1.00 0.00 65 GLN A N 15
ATOM 23946 C CA . GLN A 1 65 ? 4.255 5.022 1.563 1.00 0.00 65 GLN A CA 15
ATOM 23947 C C . GLN A 1 65 ? 3.738 4.166 0.412 1.00 0.00 65 GLN A C 15
ATOM 23948 O O . GLN A 1 65 ? 4.443 3.939 -0.572 1.00 0.00 65 GLN A O 15
ATOM 23962 N N . LEU A 1 66 ? 2.504 3.693 0.541 1.00 0.00 66 LEU A N 15
ATOM 23963 C CA . LEU A 1 66 ? 1.892 2.860 -0.488 1.00 0.00 66 LEU A CA 15
ATOM 23964 C C . LEU A 1 66 ? 1.546 3.687 -1.723 1.00 0.00 66 LEU A C 15
ATOM 23965 O O . LEU A 1 66 ? 1.697 4.909 -1.727 1.00 0.00 66 LEU A O 15
ATOM 23981 N N . VAL A 1 67 ? 1.081 3.013 -2.769 1.00 0.00 67 VAL A N 15
ATOM 23982 C CA . VAL A 1 67 ? 0.710 3.685 -4.009 1.00 0.00 67 VAL A CA 15
ATOM 23983 C C . VAL A 1 67 ? -0.617 3.160 -4.543 1.00 0.00 67 VAL A C 15
ATOM 23984 O O . VAL A 1 67 ? -1.518 3.934 -4.866 1.00 0.00 67 VAL A O 15
ATOM 23997 N N . SER A 1 68 ? -0.732 1.839 -4.634 1.00 0.00 68 SER A N 15
ATOM 23998 C CA . SER A 1 68 ? -1.949 1.209 -5.133 1.00 0.00 68 SER A CA 15
ATOM 23999 C C . SER A 1 68 ? -1.978 -0.274 -4.777 1.00 0.00 68 SER A C 15
ATOM 24000 O O . SER A 1 68 ? -0.937 -0.926 -4.701 1.00 0.00 68 SER A O 15
ATOM 24008 N N . ILE A 1 69 ? -3.179 -0.800 -4.560 1.00 0.00 69 ILE A N 15
ATOM 24009 C CA . ILE A 1 69 ? -3.346 -2.205 -4.212 1.00 0.00 69 ILE A CA 15
ATOM 24010 C C . ILE A 1 69 ? -4.272 -2.909 -5.198 1.00 0.00 69 ILE A C 15
ATOM 24011 O O . ILE A 1 69 ? -5.392 -2.461 -5.441 1.00 0.00 69 ILE A O 15
ATOM 24027 N N . ASN A 1 70 ? -3.798 -4.015 -5.762 1.00 0.00 70 ASN A N 15
ATOM 24028 C CA . ASN A 1 70 ? -4.584 -4.783 -6.720 1.00 0.00 70 ASN A CA 15
ATOM 24029 C C . ASN A 1 70 ? -4.755 -4.011 -8.026 1.00 0.00 70 ASN A C 15
ATOM 24030 O O . ASN A 1 70 ? -4.185 -4.375 -9.054 1.00 0.00 70 ASN A O 15
ATOM 24041 N N . LYS A 1 71 ? -5.543 -2.942 -7.976 1.00 0.00 71 LYS A N 15
ATOM 24042 C CA . LYS A 1 71 ? -5.788 -2.117 -9.152 1.00 0.00 71 LYS A CA 15
ATOM 24043 C C . LYS A 1 71 ? -6.570 -0.860 -8.782 1.00 0.00 71 LYS A C 15
ATOM 24044 O O . LYS A 1 71 ? -7.497 -0.465 -9.488 1.00 0.00 71 LYS A O 15
ATOM 24063 N N . GLU A 1 72 ? -6.188 -0.237 -7.672 1.00 0.00 72 GLU A N 15
ATOM 24064 C CA . GLU A 1 72 ? -6.854 0.975 -7.209 1.00 0.00 72 GLU A CA 15
ATOM 24065 C C . GLU A 1 72 ? -5.841 2.086 -6.947 1.00 0.00 72 GLU A C 15
ATOM 24066 O O . GLU A 1 72 ? -4.646 1.922 -7.193 1.00 0.00 72 GLU A O 15
ATOM 24078 N N . SER A 1 73 ? -6.328 3.217 -6.446 1.00 0.00 73 SER A N 15
ATOM 24079 C CA . SER A 1 73 ? -5.468 4.357 -6.153 1.00 0.00 73 SER A CA 15
ATOM 24080 C C . SER A 1 73 ? -5.410 4.623 -4.652 1.00 0.00 73 SER A C 15
ATOM 24081 O O . SER A 1 73 ? -6.398 4.446 -3.941 1.00 0.00 73 SER A O 15
ATOM 24089 N N . MET A 1 74 ? -4.244 5.051 -4.178 1.00 0.00 74 MET A N 15
ATOM 24090 C CA . MET A 1 74 ? -4.057 5.343 -2.762 1.00 0.00 74 MET A CA 15
ATOM 24091 C C . MET A 1 74 ? -3.612 6.788 -2.559 1.00 0.00 74 MET A C 15
ATOM 24092 O O . MET A 1 74 ? -3.867 7.385 -1.513 1.00 0.00 74 MET A O 15
ATOM 24106 N N . ILE A 1 75 ? -2.946 7.344 -3.566 1.00 0.00 75 ILE A N 15
ATOM 24107 C CA . ILE A 1 75 ? -2.467 8.719 -3.497 1.00 0.00 75 ILE A CA 15
ATOM 24108 C C . ILE A 1 75 ? -3.628 9.707 -3.494 1.00 0.00 75 ILE A C 15
ATOM 24109 O O . ILE A 1 75 ? -4.491 9.668 -4.370 1.00 0.00 75 ILE A O 15
ATOM 24125 N N . GLY A 1 76 ? -3.642 10.593 -2.503 1.00 0.00 76 GLY A N 15
ATOM 24126 C CA . GLY A 1 76 ? -4.701 11.580 -2.406 1.00 0.00 76 GLY A CA 15
ATOM 24127 C C . GLY A 1 76 ? -6.076 10.948 -2.314 1.00 0.00 76 GLY A C 15
ATOM 24128 O O . GLY A 1 76 ? -6.977 11.291 -3.080 1.00 0.00 76 GLY A O 15
ATOM 24132 N N . VAL A 1 77 ? -6.239 10.021 -1.376 1.00 0.00 77 VAL A N 15
ATOM 24133 C CA . VAL A 1 77 ? -7.513 9.339 -1.187 1.00 0.00 77 VAL A CA 15
ATOM 24134 C C . VAL A 1 77 ? -7.968 9.415 0.266 1.00 0.00 77 VAL A C 15
ATOM 24135 O O . VAL A 1 77 ? -7.192 9.775 1.151 1.00 0.00 77 VAL A O 15
ATOM 24148 N N . SER A 1 78 ? -9.230 9.072 0.504 1.00 0.00 78 SER A N 15
ATOM 24149 C CA . SER A 1 78 ? -9.789 9.105 1.850 1.00 0.00 78 SER A CA 15
ATOM 24150 C C . SER A 1 78 ? -9.284 7.926 2.677 1.00 0.00 78 SER A C 15
ATOM 24151 O O . SER A 1 78 ? -9.206 6.799 2.189 1.00 0.00 78 SER A O 15
ATOM 24159 N N . PHE A 1 79 ? -8.944 8.196 3.933 1.00 0.00 79 PHE A N 15
ATOM 24160 C CA . PHE A 1 79 ? -8.445 7.159 4.829 1.00 0.00 79 PHE A CA 15
ATOM 24161 C C . PHE A 1 79 ? -9.281 5.888 4.708 1.00 0.00 79 PHE A C 15
ATOM 24162 O O . PHE A 1 79 ? -8.743 4.792 4.548 1.00 0.00 79 PHE A O 15
ATOM 24179 N N . GLU A 1 80 ? -10.599 6.043 4.786 1.00 0.00 80 GLU A N 15
ATOM 24180 C CA . GLU A 1 80 ? -11.508 4.908 4.687 1.00 0.00 80 GLU A CA 15
ATOM 24181 C C . GLU A 1 80 ? -11.317 4.171 3.364 1.00 0.00 80 GLU A C 15
ATOM 24182 O O . GLU A 1 80 ? -11.221 2.945 3.334 1.00 0.00 80 GLU A O 15
ATOM 24194 N N . GLU A 1 81 ? -11.264 4.930 2.274 1.00 0.00 81 GLU A N 15
ATOM 24195 C CA . GLU A 1 81 ? -11.086 4.349 0.948 1.00 0.00 81 GLU A CA 15
ATOM 24196 C C . GLU A 1 81 ? -9.862 3.438 0.913 1.00 0.00 81 GLU A C 15
ATOM 24197 O O . GLU A 1 81 ? -9.966 2.253 0.597 1.00 0.00 81 GLU A O 15
ATOM 24209 N N . ALA A 1 82 ? -8.703 4.001 1.240 1.00 0.00 82 ALA A N 15
ATOM 24210 C CA . ALA A 1 82 ? -7.460 3.240 1.248 1.00 0.00 82 ALA A CA 15
ATOM 24211 C C . ALA A 1 82 ? -7.603 1.962 2.068 1.00 0.00 82 ALA A C 15
ATOM 24212 O O . ALA A 1 82 ? -7.206 0.883 1.629 1.00 0.00 82 ALA A O 15
ATOM 24219 N N . LYS A 1 83 ? -8.172 2.092 3.262 1.00 0.00 83 LYS A N 15
ATOM 24220 C CA . LYS A 1 83 ? -8.369 0.948 4.144 1.00 0.00 83 LYS A CA 15
ATOM 24221 C C . LYS A 1 83 ? -9.396 -0.018 3.562 1.00 0.00 83 LYS A C 15
ATOM 24222 O O . LYS A 1 83 ? -9.354 -1.219 3.830 1.00 0.00 83 LYS A O 15
ATOM 24241 N N . SER A 1 84 ? -10.316 0.514 2.764 1.00 0.00 84 SER A N 15
ATOM 24242 C CA . SER A 1 84 ? -11.356 -0.301 2.146 1.00 0.00 84 SER A CA 15
ATOM 24243 C C . SER A 1 84 ? -10.766 -1.211 1.072 1.00 0.00 84 SER A C 15
ATOM 24244 O O . SER A 1 84 ? -10.915 -2.432 1.128 1.00 0.00 84 SER A O 15
ATOM 24252 N N . ILE A 1 85 ? -10.096 -0.606 0.097 1.00 0.00 85 ILE A N 15
ATOM 24253 C CA . ILE A 1 85 ? -9.483 -1.361 -0.989 1.00 0.00 85 ILE A CA 15
ATOM 24254 C C . ILE A 1 85 ? -8.864 -2.657 -0.477 1.00 0.00 85 ILE A C 15
ATOM 24255 O O . ILE A 1 85 ? -9.049 -3.721 -1.068 1.00 0.00 85 ILE A O 15
ATOM 24271 N N . ILE A 1 86 ? -8.129 -2.559 0.625 1.00 0.00 86 ILE A N 15
ATOM 24272 C CA . ILE A 1 86 ? -7.485 -3.724 1.219 1.00 0.00 86 ILE A CA 15
ATOM 24273 C C . ILE A 1 86 ? -8.512 -4.664 1.841 1.00 0.00 86 ILE A C 15
ATOM 24274 O O . ILE A 1 86 ? -8.706 -5.787 1.375 1.00 0.00 86 ILE A O 15
ATOM 24290 N N . THR A 1 87 ? -9.171 -4.196 2.896 1.00 0.00 87 THR A N 15
ATOM 24291 C CA . THR A 1 87 ? -10.180 -4.993 3.582 1.00 0.00 87 THR A CA 15
ATOM 24292 C C . THR A 1 87 ? -11.158 -5.614 2.591 1.00 0.00 87 THR A C 15
ATOM 24293 O O . THR A 1 87 ? -11.801 -6.621 2.888 1.00 0.00 87 THR A O 15
ATOM 24304 N N . ARG A 1 88 ? -11.264 -5.008 1.413 1.00 0.00 88 ARG A N 15
ATOM 24305 C CA . ARG A 1 88 ? -12.164 -5.502 0.378 1.00 0.00 88 ARG A CA 15
ATOM 24306 C C . ARG A 1 88 ? -11.463 -6.527 -0.508 1.00 0.00 88 ARG A C 15
ATOM 24307 O O . ARG A 1 88 ? -11.871 -7.686 -0.577 1.00 0.00 88 ARG A O 15
ATOM 24328 N N . ALA A 1 89 ? -10.405 -6.091 -1.185 1.00 0.00 89 ALA A N 15
ATOM 24329 C CA . ALA A 1 89 ? -9.647 -6.971 -2.065 1.00 0.00 89 ALA A CA 15
ATOM 24330 C C . ALA A 1 89 ? -10.575 -7.857 -2.889 1.00 0.00 89 ALA A C 15
ATOM 24331 O O . ALA A 1 89 ? -11.776 -7.604 -2.976 1.00 0.00 89 ALA A O 15
ATOM 24338 N N . LYS A 1 90 ? -10.010 -8.897 -3.493 1.00 0.00 90 LYS A N 15
ATOM 24339 C CA . LYS A 1 90 ? -10.787 -9.823 -4.310 1.00 0.00 90 LYS A CA 15
ATOM 24340 C C . LYS A 1 90 ? -10.178 -11.221 -4.275 1.00 0.00 90 LYS A C 15
ATOM 24341 O O . LYS A 1 90 ? -9.743 -11.745 -5.302 1.00 0.00 90 LYS A O 15
ATOM 24360 N N . LEU A 1 91 ? -10.151 -11.820 -3.090 1.00 0.00 91 LEU A N 15
ATOM 24361 C CA . LEU A 1 91 ? -9.597 -13.160 -2.923 1.00 0.00 91 LEU A CA 15
ATOM 24362 C C . LEU A 1 91 ? -10.393 -14.183 -3.727 1.00 0.00 91 LEU A C 15
ATOM 24363 O O . LEU A 1 91 ? -11.069 -13.836 -4.695 1.00 0.00 91 LEU A O 15
ATOM 24379 N N . ARG A 1 92 ? -10.309 -15.444 -3.317 1.00 0.00 92 ARG A N 15
ATOM 24380 C CA . ARG A 1 92 ? -11.022 -16.518 -3.998 1.00 0.00 92 ARG A CA 15
ATOM 24381 C C . ARG A 1 92 ? -10.721 -16.507 -5.494 1.00 0.00 92 ARG A C 15
ATOM 24382 O O . ARG A 1 92 ? -11.581 -16.831 -6.313 1.00 0.00 92 ARG A O 15
ATOM 24403 N N . SER A 1 93 ? -9.495 -16.131 -5.843 1.00 0.00 93 SER A N 15
ATOM 24404 C CA . SER A 1 93 ? -9.081 -16.073 -7.240 1.00 0.00 93 SER A CA 15
ATOM 24405 C C . SER A 1 93 ? -7.785 -16.849 -7.456 1.00 0.00 93 SER A C 15
ATOM 24406 O O . SER A 1 93 ? -7.780 -18.079 -7.459 1.00 0.00 93 SER A O 15
ATOM 24414 N N . GLU A 1 94 ? -6.689 -16.118 -7.635 1.00 0.00 94 GLU A N 15
ATOM 24415 C CA . GLU A 1 94 ? -5.387 -16.738 -7.852 1.00 0.00 94 GLU A CA 15
ATOM 24416 C C . GLU A 1 94 ? -4.304 -15.678 -8.032 1.00 0.00 94 GLU A C 15
ATOM 24417 O O . GLU A 1 94 ? -3.215 -15.785 -7.467 1.00 0.00 94 GLU A O 15
ATOM 24429 N N . SER A 1 95 ? -4.610 -14.655 -8.823 1.00 0.00 95 SER A N 15
ATOM 24430 C CA . SER A 1 95 ? -3.662 -13.578 -9.082 1.00 0.00 95 SER A CA 15
ATOM 24431 C C . SER A 1 95 ? -3.021 -13.095 -7.785 1.00 0.00 95 SER A C 15
ATOM 24432 O O . SER A 1 95 ? -3.663 -13.014 -6.737 1.00 0.00 95 SER A O 15
ATOM 24440 N N . PRO A 1 96 ? -1.722 -12.767 -7.854 1.00 0.00 96 PRO A N 15
ATOM 24441 C CA . PRO A 1 96 ? -0.964 -12.286 -6.695 1.00 0.00 96 PRO A CA 15
ATOM 24442 C C . PRO A 1 96 ? -1.395 -10.890 -6.259 1.00 0.00 96 PRO A C 15
ATOM 24443 O O . PRO A 1 96 ? -2.255 -10.272 -6.886 1.00 0.00 96 PRO A O 15
ATOM 24454 N N . TRP A 1 97 ? -0.792 -10.400 -5.182 1.00 0.00 97 TRP A N 15
ATOM 24455 C CA . TRP A 1 97 ? -1.113 -9.075 -4.664 1.00 0.00 97 TRP A CA 15
ATOM 24456 C C . TRP A 1 97 ? -0.129 -8.033 -5.183 1.00 0.00 97 TRP A C 15
ATOM 24457 O O . TRP A 1 97 ? 1.059 -8.076 -4.865 1.00 0.00 97 TRP A O 15
ATOM 24478 N N . GLU A 1 98 ? -0.631 -7.098 -5.984 1.00 0.00 98 GLU A N 15
ATOM 24479 C CA . GLU A 1 98 ? 0.207 -6.046 -6.548 1.00 0.00 98 GLU A CA 15
ATOM 24480 C C . GLU A 1 98 ? 0.357 -4.886 -5.567 1.00 0.00 98 GLU A C 15
ATOM 24481 O O . GLU A 1 98 ? -0.529 -4.039 -5.451 1.00 0.00 98 GLU A O 15
ATOM 24493 N N . ILE A 1 99 ? 1.484 -4.857 -4.864 1.00 0.00 99 ILE A N 15
ATOM 24494 C CA . ILE A 1 99 ? 1.751 -3.802 -3.894 1.00 0.00 99 ILE A CA 15
ATOM 24495 C C . ILE A 1 99 ? 2.765 -2.800 -4.436 1.00 0.00 99 ILE A C 15
ATOM 24496 O O . ILE A 1 99 ? 3.907 -3.152 -4.726 1.00 0.00 99 ILE A O 15
ATOM 24512 N N . ALA A 1 100 ? 2.338 -1.548 -4.569 1.00 0.00 100 ALA A N 15
ATOM 24513 C CA . ALA A 1 100 ? 3.209 -0.494 -5.073 1.00 0.00 100 ALA A CA 15
ATOM 24514 C C . ALA A 1 100 ? 3.508 0.536 -3.989 1.00 0.00 100 ALA A C 15
ATOM 24515 O O . ALA A 1 100 ? 2.595 1.114 -3.398 1.00 0.00 100 ALA A O 15
ATOM 24522 N N . PHE A 1 101 ? 4.792 0.761 -3.731 1.00 0.00 101 PHE A N 15
ATOM 24523 C CA . PHE A 1 101 ? 5.211 1.720 -2.716 1.00 0.00 101 PHE A CA 15
ATOM 24524 C C . PHE A 1 101 ? 6.540 2.367 -3.095 1.00 0.00 101 PHE A C 15
ATOM 24525 O O . PHE A 1 101 ? 7.066 2.137 -4.185 1.00 0.00 101 PHE A O 15
ATOM 24542 N N . ILE A 1 102 ? 7.076 3.178 -2.189 1.00 0.00 102 ILE A N 15
ATOM 24543 C CA . ILE A 1 102 ? 8.343 3.859 -2.428 1.00 0.00 102 ILE A CA 15
ATOM 24544 C C . ILE A 1 102 ? 9.420 3.369 -1.467 1.00 0.00 102 ILE A C 15
ATOM 24545 O O . ILE A 1 102 ? 9.324 3.570 -0.256 1.00 0.00 102 ILE A O 15
ATOM 24561 N N . ARG A 1 103 ? 10.446 2.726 -2.014 1.00 0.00 103 ARG A N 15
ATOM 24562 C CA . ARG A 1 103 ? 11.542 2.207 -1.205 1.00 0.00 103 ARG A CA 15
ATOM 24563 C C . ARG A 1 103 ? 12.775 3.100 -1.324 1.00 0.00 103 ARG A C 15
ATOM 24564 O O . ARG A 1 103 ? 13.356 3.233 -2.400 1.00 0.00 103 ARG A O 15
ATOM 24585 N N . SER A 1 104 ? 13.166 3.709 -0.209 1.00 0.00 104 SER A N 15
ATOM 24586 C CA . SER A 1 104 ? 14.326 4.593 -0.189 1.00 0.00 104 SER A CA 15
ATOM 24587 C C . SER A 1 104 ? 15.479 3.957 0.583 1.00 0.00 104 SER A C 15
ATOM 24588 O O . SER A 1 104 ? 16.282 4.652 1.204 1.00 0.00 104 SER A O 15
ATOM 24596 N N . GLY A 1 105 ? 15.553 2.631 0.539 1.00 0.00 105 GLY A N 15
ATOM 24597 C CA . GLY A 1 105 ? 16.610 1.923 1.238 1.00 0.00 105 GLY A CA 15
ATOM 24598 C C . GLY A 1 105 ? 16.147 1.352 2.564 1.00 0.00 105 GLY A C 15
ATOM 24599 O O . GLY A 1 105 ? 15.089 1.709 3.082 1.00 0.00 105 GLY A O 15
ATOM 24603 N N . PRO A 1 106 ? 16.951 0.442 3.134 1.00 0.00 106 PRO A N 15
ATOM 24604 C CA . PRO A 1 106 ? 16.638 -0.199 4.414 1.00 0.00 106 PRO A CA 15
ATOM 24605 C C . PRO A 1 106 ? 16.739 0.769 5.588 1.00 0.00 106 PRO A C 15
ATOM 24606 O O . PRO A 1 106 ? 17.834 1.173 5.979 1.00 0.00 106 PRO A O 15
ATOM 24617 N N . SER A 1 107 ? 15.590 1.139 6.145 1.00 0.00 107 SER A N 15
ATOM 24618 C CA . SER A 1 107 ? 15.550 2.063 7.272 1.00 0.00 107 SER A CA 15
ATOM 24619 C C . SER A 1 107 ? 14.899 1.410 8.487 1.00 0.00 107 SER A C 15
ATOM 24620 O O . SER A 1 107 ? 15.437 1.454 9.593 1.00 0.00 107 SER A O 15
ATOM 24628 N N . SER A 1 108 ? 13.735 0.803 8.273 1.00 0.00 108 SER A N 15
ATOM 24629 C CA . SER A 1 108 ? 13.007 0.144 9.350 1.00 0.00 108 SER A CA 15
ATOM 24630 C C . SER A 1 108 ? 12.591 1.149 10.420 1.00 0.00 108 SER A C 15
ATOM 24631 O O . SER A 1 108 ? 13.129 2.253 10.492 1.00 0.00 108 SER A O 15
ATOM 24639 N N . GLY A 1 109 ? 11.629 0.757 11.249 1.00 0.00 109 GLY A N 15
ATOM 24640 C CA . GLY A 1 109 ? 11.156 1.634 12.304 1.00 0.00 109 GLY A CA 15
ATOM 24641 C C . GLY A 1 109 ? 12.118 1.704 13.474 1.00 0.00 109 GLY A C 15
ATOM 24642 O O . GLY A 1 109 ? 12.188 2.719 14.168 1.00 0.00 109 GLY A O 15
ATOM 24646 N N . GLY A 1 1 ? -20.545 13.615 -18.811 1.00 0.00 1 GLY A N 16
ATOM 24647 C CA . GLY A 1 1 ? -19.147 13.604 -18.420 1.00 0.00 1 GLY A CA 16
ATOM 24648 C C . GLY A 1 1 ? -18.265 14.352 -19.400 1.00 0.00 1 GLY A C 16
ATOM 24649 O O . GLY A 1 1 ? -18.299 15.581 -19.462 1.00 0.00 1 GLY A O 16
ATOM 24653 N N . SER A 1 2 ? -17.472 13.611 -20.166 1.00 0.00 2 SER A N 16
ATOM 24654 C CA . SER A 1 2 ? -16.573 14.212 -21.143 1.00 0.00 2 SER A CA 16
ATOM 24655 C C . SER A 1 2 ? -15.541 15.102 -20.457 1.00 0.00 2 SER A C 16
ATOM 24656 O O . SER A 1 2 ? -15.877 15.899 -19.581 1.00 0.00 2 SER A O 16
ATOM 24664 N N . SER A 1 3 ? -14.283 14.960 -20.862 1.00 0.00 3 SER A N 16
ATOM 24665 C CA . SER A 1 3 ? -13.200 15.748 -20.284 1.00 0.00 3 SER A CA 16
ATOM 24666 C C . SER A 1 3 ? -13.113 15.528 -18.777 1.00 0.00 3 SER A C 16
ATOM 24667 O O . SER A 1 3 ? -13.926 16.049 -18.014 1.00 0.00 3 SER A O 16
ATOM 24675 N N . GLY A 1 4 ? -12.120 14.752 -18.354 1.00 0.00 4 GLY A N 16
ATOM 24676 C CA . GLY A 1 4 ? -11.943 14.477 -16.941 1.00 0.00 4 GLY A CA 16
ATOM 24677 C C . GLY A 1 4 ? -11.672 15.731 -16.135 1.00 0.00 4 GLY A C 16
ATOM 24678 O O . GLY A 1 4 ? -12.060 16.829 -16.533 1.00 0.00 4 GLY A O 16
ATOM 24682 N N . SER A 1 5 ? -11.005 15.569 -14.996 1.00 0.00 5 SER A N 16
ATOM 24683 C CA . SER A 1 5 ? -10.687 16.697 -14.129 1.00 0.00 5 SER A CA 16
ATOM 24684 C C . SER A 1 5 ? -9.278 16.563 -13.558 1.00 0.00 5 SER A C 16
ATOM 24685 O O . SER A 1 5 ? -8.984 15.626 -12.816 1.00 0.00 5 SER A O 16
ATOM 24693 N N . SER A 1 6 ? -8.411 17.507 -13.910 1.00 0.00 6 SER A N 16
ATOM 24694 C CA . SER A 1 6 ? -7.032 17.493 -13.436 1.00 0.00 6 SER A CA 16
ATOM 24695 C C . SER A 1 6 ? -6.484 16.070 -13.401 1.00 0.00 6 SER A C 16
ATOM 24696 O O . SER A 1 6 ? -6.593 15.376 -12.390 1.00 0.00 6 SER A O 16
ATOM 24704 N N . GLY A 1 7 ? -5.894 15.641 -14.512 1.00 0.00 7 GLY A N 16
ATOM 24705 C CA . GLY A 1 7 ? -5.338 14.303 -14.589 1.00 0.00 7 GLY A CA 16
ATOM 24706 C C . GLY A 1 7 ? -4.129 14.126 -13.691 1.00 0.00 7 GLY A C 16
ATOM 24707 O O . GLY A 1 7 ? -4.204 14.358 -12.485 1.00 0.00 7 GLY A O 16
ATOM 24711 N N . SER A 1 8 ? -3.012 13.712 -14.280 1.00 0.00 8 SER A N 16
ATOM 24712 C CA . SER A 1 8 ? -1.783 13.498 -13.525 1.00 0.00 8 SER A CA 16
ATOM 24713 C C . SER A 1 8 ? -0.580 13.411 -14.458 1.00 0.00 8 SER A C 16
ATOM 24714 O O . SER A 1 8 ? -0.052 12.333 -14.733 1.00 0.00 8 SER A O 16
ATOM 24722 N N . PRO A 1 9 ? -0.134 14.573 -14.958 1.00 0.00 9 PRO A N 16
ATOM 24723 C CA . PRO A 1 9 ? 1.012 14.655 -15.869 1.00 0.00 9 PRO A CA 16
ATOM 24724 C C . PRO A 1 9 ? 2.330 14.338 -15.171 1.00 0.00 9 PRO A C 16
ATOM 24725 O O . PRO A 1 9 ? 3.288 13.893 -15.804 1.00 0.00 9 PRO A O 16
ATOM 24736 N N . LEU A 1 10 ? 2.373 14.570 -13.863 1.00 0.00 10 LEU A N 16
ATOM 24737 C CA . LEU A 1 10 ? 3.574 14.308 -13.079 1.00 0.00 10 LEU A CA 16
ATOM 24738 C C . LEU A 1 10 ? 3.869 12.813 -13.017 1.00 0.00 10 LEU A C 16
ATOM 24739 O O . LEU A 1 10 ? 2.956 11.988 -13.047 1.00 0.00 10 LEU A O 16
ATOM 24755 N N . ASP A 1 11 ? 5.150 12.471 -12.929 1.00 0.00 11 ASP A N 16
ATOM 24756 C CA . ASP A 1 11 ? 5.565 11.075 -12.859 1.00 0.00 11 ASP A CA 16
ATOM 24757 C C . ASP A 1 11 ? 5.785 10.644 -11.413 1.00 0.00 11 ASP A C 16
ATOM 24758 O O . ASP A 1 11 ? 6.366 11.383 -10.616 1.00 0.00 11 ASP A O 16
ATOM 24767 N N . ARG A 1 12 ? 5.317 9.446 -11.079 1.00 0.00 12 ARG A N 16
ATOM 24768 C CA . ARG A 1 12 ? 5.460 8.919 -9.727 1.00 0.00 12 ARG A CA 16
ATOM 24769 C C . ARG A 1 12 ? 6.868 9.166 -9.194 1.00 0.00 12 ARG A C 16
ATOM 24770 O O . ARG A 1 12 ? 7.789 9.459 -9.957 1.00 0.00 12 ARG A O 16
ATOM 24791 N N . ASP A 1 13 ? 7.027 9.047 -7.880 1.00 0.00 13 ASP A N 16
ATOM 24792 C CA . ASP A 1 13 ? 8.322 9.257 -7.244 1.00 0.00 13 ASP A CA 16
ATOM 24793 C C . ASP A 1 13 ? 9.415 8.477 -7.968 1.00 0.00 13 ASP A C 16
ATOM 24794 O O . ASP A 1 13 ? 9.158 7.477 -8.639 1.00 0.00 13 ASP A O 16
ATOM 24803 N N . PRO A 1 14 ? 10.665 8.943 -7.830 1.00 0.00 14 PRO A N 16
ATOM 24804 C CA . PRO A 1 14 ? 11.823 8.304 -8.464 1.00 0.00 14 PRO A CA 16
ATOM 24805 C C . PRO A 1 14 ? 12.153 6.953 -7.839 1.00 0.00 14 PRO A C 16
ATOM 24806 O O . PRO A 1 14 ? 12.610 6.038 -8.522 1.00 0.00 14 PRO A O 16
ATOM 24817 N N . ALA A 1 15 ? 11.920 6.836 -6.536 1.00 0.00 15 ALA A N 16
ATOM 24818 C CA . ALA A 1 15 ? 12.190 5.596 -5.819 1.00 0.00 15 ALA A CA 16
ATOM 24819 C C . ALA A 1 15 ? 10.938 4.732 -5.725 1.00 0.00 15 ALA A C 16
ATOM 24820 O O . ALA A 1 15 ? 10.800 3.919 -4.811 1.00 0.00 15 ALA A O 16
ATOM 24827 N N . PHE A 1 16 ? 10.026 4.914 -6.674 1.00 0.00 16 PHE A N 16
ATOM 24828 C CA . PHE A 1 16 ? 8.783 4.152 -6.697 1.00 0.00 16 PHE A CA 16
ATOM 24829 C C . PHE A 1 16 ? 9.041 2.701 -7.094 1.00 0.00 16 PHE A C 16
ATOM 24830 O O . PHE A 1 16 ? 9.398 2.414 -8.237 1.00 0.00 16 PHE A O 16
ATOM 24847 N N . ARG A 1 17 ? 8.859 1.792 -6.143 1.00 0.00 17 ARG A N 16
ATOM 24848 C CA . ARG A 1 17 ? 9.074 0.371 -6.392 1.00 0.00 17 ARG A CA 16
ATOM 24849 C C . ARG A 1 17 ? 7.760 -0.400 -6.313 1.00 0.00 17 ARG A C 16
ATOM 24850 O O . ARG A 1 17 ? 6.852 -0.025 -5.570 1.00 0.00 17 ARG A O 16
ATOM 24871 N N . VAL A 1 18 ? 7.665 -1.478 -7.084 1.00 0.00 18 VAL A N 16
ATOM 24872 C CA . VAL A 1 18 ? 6.462 -2.303 -7.100 1.00 0.00 18 VAL A CA 16
ATOM 24873 C C . VAL A 1 18 ? 6.809 -3.783 -6.985 1.00 0.00 18 VAL A C 16
ATOM 24874 O O . VAL A 1 18 ? 7.586 -4.313 -7.780 1.00 0.00 18 VAL A O 16
ATOM 24887 N N . ILE A 1 19 ? 6.228 -4.445 -5.990 1.00 0.00 19 ILE A N 16
ATOM 24888 C CA . ILE A 1 19 ? 6.474 -5.864 -5.771 1.00 0.00 19 ILE A CA 16
ATOM 24889 C C . ILE A 1 19 ? 5.167 -6.648 -5.720 1.00 0.00 19 ILE A C 16
ATOM 24890 O O . ILE A 1 19 ? 4.082 -6.075 -5.826 1.00 0.00 19 ILE A O 16
ATOM 24906 N N . THR A 1 20 ? 5.277 -7.962 -5.554 1.00 0.00 20 THR A N 16
ATOM 24907 C CA . THR A 1 20 ? 4.104 -8.825 -5.487 1.00 0.00 20 THR A CA 16
ATOM 24908 C C . THR A 1 20 ? 4.206 -9.802 -4.322 1.00 0.00 20 THR A C 16
ATOM 24909 O O . THR A 1 20 ? 5.285 -10.310 -4.016 1.00 0.00 20 THR A O 16
ATOM 24920 N N . VAL A 1 21 ? 3.075 -10.063 -3.674 1.00 0.00 21 VAL A N 16
ATOM 24921 C CA . VAL A 1 21 ? 3.036 -10.981 -2.542 1.00 0.00 21 VAL A CA 16
ATOM 24922 C C . VAL A 1 21 ? 2.104 -12.155 -2.819 1.00 0.00 21 VAL A C 16
ATOM 24923 O O . VAL A 1 21 ? 1.018 -11.983 -3.374 1.00 0.00 21 VAL A O 16
ATOM 24936 N N . THR A 1 22 ? 2.534 -13.351 -2.427 1.00 0.00 22 THR A N 16
ATOM 24937 C CA . THR A 1 22 ? 1.738 -14.554 -2.633 1.00 0.00 22 THR A CA 16
ATOM 24938 C C . THR A 1 22 ? 0.401 -14.460 -1.907 1.00 0.00 22 THR A C 16
ATOM 24939 O O . THR A 1 22 ? 0.338 -14.569 -0.682 1.00 0.00 22 THR A O 16
ATOM 24950 N N . LYS A 1 23 ? -0.668 -14.258 -2.669 1.00 0.00 23 LYS A N 16
ATOM 24951 C CA . LYS A 1 23 ? -2.006 -14.151 -2.099 1.00 0.00 23 LYS A CA 16
ATOM 24952 C C . LYS A 1 23 ? -2.611 -15.532 -1.868 1.00 0.00 23 LYS A C 16
ATOM 24953 O O . LYS A 1 23 ? -2.775 -16.312 -2.806 1.00 0.00 23 LYS A O 16
ATOM 24972 N N . GLU A 1 24 ? -2.942 -15.826 -0.615 1.00 0.00 24 GLU A N 16
ATOM 24973 C CA . GLU A 1 24 ? -3.530 -17.113 -0.263 1.00 0.00 24 GLU A CA 16
ATOM 24974 C C . GLU A 1 24 ? -4.812 -16.924 0.543 1.00 0.00 24 GLU A C 16
ATOM 24975 O O . GLU A 1 24 ? -5.859 -17.478 0.206 1.00 0.00 24 GLU A O 16
ATOM 24987 N N . THR A 1 25 ? -4.722 -16.137 1.611 1.00 0.00 25 THR A N 16
ATOM 24988 C CA . THR A 1 25 ? -5.873 -15.875 2.466 1.00 0.00 25 THR A CA 16
ATOM 24989 C C . THR A 1 25 ? -6.419 -14.470 2.238 1.00 0.00 25 THR A C 16
ATOM 24990 O O . THR A 1 25 ? -7.627 -14.245 2.302 1.00 0.00 25 THR A O 16
ATOM 25001 N N . GLY A 1 26 ? -5.521 -13.527 1.971 1.00 0.00 26 GLY A N 16
ATOM 25002 C CA . GLY A 1 26 ? -5.932 -12.155 1.737 1.00 0.00 26 GLY A CA 16
ATOM 25003 C C . GLY A 1 26 ? -4.843 -11.157 2.075 1.00 0.00 26 GLY A C 16
ATOM 25004 O O . GLY A 1 26 ? -3.719 -11.540 2.404 1.00 0.00 26 GLY A O 16
ATOM 25008 N N . LEU A 1 27 ? -5.173 -9.873 1.992 1.00 0.00 27 LEU A N 16
ATOM 25009 C CA . LEU A 1 27 ? -4.213 -8.815 2.290 1.00 0.00 27 LEU A CA 16
ATOM 25010 C C . LEU A 1 27 ? -3.840 -8.819 3.769 1.00 0.00 27 LEU A C 16
ATOM 25011 O O . LEU A 1 27 ? -2.726 -9.188 4.138 1.00 0.00 27 LEU A O 16
ATOM 25027 N N . GLY A 1 28 ? -4.782 -8.406 4.612 1.00 0.00 28 GLY A N 16
ATOM 25028 C CA . GLY A 1 28 ? -4.534 -8.372 6.042 1.00 0.00 28 GLY A CA 16
ATOM 25029 C C . GLY A 1 28 ? -3.511 -7.322 6.428 1.00 0.00 28 GLY A C 16
ATOM 25030 O O . GLY A 1 28 ? -2.678 -7.549 7.307 1.00 0.00 28 GLY A O 16
ATOM 25034 N N . LEU A 1 29 ? -3.570 -6.170 5.768 1.00 0.00 29 LEU A N 16
ATOM 25035 C CA . LEU A 1 29 ? -2.640 -5.081 6.046 1.00 0.00 29 LEU A CA 16
ATOM 25036 C C . LEU A 1 29 ? -3.376 -3.862 6.592 1.00 0.00 29 LEU A C 16
ATOM 25037 O O . LEU A 1 29 ? -4.577 -3.698 6.373 1.00 0.00 29 LEU A O 16
ATOM 25053 N N . LYS A 1 30 ? -2.649 -3.007 7.303 1.00 0.00 30 LYS A N 16
ATOM 25054 C CA . LYS A 1 30 ? -3.230 -1.801 7.879 1.00 0.00 30 LYS A CA 16
ATOM 25055 C C . LYS A 1 30 ? -2.612 -0.550 7.261 1.00 0.00 30 LYS A C 16
ATOM 25056 O O . LYS A 1 30 ? -1.415 -0.516 6.974 1.00 0.00 30 LYS A O 16
ATOM 25075 N N . ILE A 1 31 ? -3.435 0.473 7.060 1.00 0.00 31 ILE A N 16
ATOM 25076 C CA . ILE A 1 31 ? -2.967 1.726 6.479 1.00 0.00 31 ILE A CA 16
ATOM 25077 C C . ILE A 1 31 ? -3.144 2.884 7.455 1.00 0.00 31 ILE A C 16
ATOM 25078 O O . ILE A 1 31 ? -3.899 2.786 8.423 1.00 0.00 31 ILE A O 16
ATOM 25094 N N . LEU A 1 32 ? -2.444 3.983 7.193 1.00 0.00 32 LEU A N 16
ATOM 25095 C CA . LEU A 1 32 ? -2.524 5.163 8.047 1.00 0.00 32 LEU A CA 16
ATOM 25096 C C . LEU A 1 32 ? -2.570 6.438 7.212 1.00 0.00 32 LEU A C 16
ATOM 25097 O O . LEU A 1 32 ? -2.041 6.484 6.102 1.00 0.00 32 LEU A O 16
ATOM 25113 N N . GLY A 1 33 ? -3.204 7.473 7.754 1.00 0.00 33 GLY A N 16
ATOM 25114 C CA . GLY A 1 33 ? -3.305 8.735 7.046 1.00 0.00 33 GLY A CA 16
ATOM 25115 C C . GLY A 1 33 ? -4.695 8.981 6.493 1.00 0.00 33 GLY A C 16
ATOM 25116 O O . GLY A 1 33 ? -5.679 8.455 7.012 1.00 0.00 33 GLY A O 16
ATOM 25120 N N . GLY A 1 34 ? -4.777 9.783 5.436 1.00 0.00 34 GLY A N 16
ATOM 25121 C CA . GLY A 1 34 ? -6.061 10.085 4.831 1.00 0.00 34 GLY A CA 16
ATOM 25122 C C . GLY A 1 34 ? -6.295 11.575 4.679 1.00 0.00 34 GLY A C 16
ATOM 25123 O O . GLY A 1 34 ? -6.220 12.324 5.653 1.00 0.00 34 GLY A O 16
ATOM 25127 N N . ILE A 1 35 ? -6.576 12.005 3.453 1.00 0.00 35 ILE A N 16
ATOM 25128 C CA . ILE A 1 35 ? -6.821 13.415 3.177 1.00 0.00 35 ILE A CA 16
ATOM 25129 C C . ILE A 1 35 ? -7.592 14.073 4.316 1.00 0.00 35 ILE A C 16
ATOM 25130 O O . ILE A 1 35 ? -7.426 15.262 4.586 1.00 0.00 35 ILE A O 16
ATOM 25146 N N . ASN A 1 36 ? -8.435 13.291 4.982 1.00 0.00 36 ASN A N 16
ATOM 25147 C CA . ASN A 1 36 ? -9.232 13.797 6.094 1.00 0.00 36 ASN A CA 16
ATOM 25148 C C . ASN A 1 36 ? -8.524 13.556 7.424 1.00 0.00 36 ASN A C 16
ATOM 25149 O O . ASN A 1 36 ? -8.626 14.363 8.348 1.00 0.00 36 ASN A O 16
ATOM 25160 N N . ARG A 1 37 ? -7.808 12.440 7.513 1.00 0.00 37 ARG A N 16
ATOM 25161 C CA . ARG A 1 37 ? -7.084 12.092 8.730 1.00 0.00 37 ARG A CA 16
ATOM 25162 C C . ARG A 1 37 ? -5.932 13.063 8.974 1.00 0.00 37 ARG A C 16
ATOM 25163 O O . ARG A 1 37 ? -5.654 13.932 8.148 1.00 0.00 37 ARG A O 16
ATOM 25184 N N . ASN A 1 38 ? -5.267 12.910 10.114 1.00 0.00 38 ASN A N 16
ATOM 25185 C CA . ASN A 1 38 ? -4.146 13.773 10.468 1.00 0.00 38 ASN A CA 16
ATOM 25186 C C . ASN A 1 38 ? -2.833 13.204 9.939 1.00 0.00 38 ASN A C 16
ATOM 25187 O O . ASN A 1 38 ? -1.911 13.949 9.609 1.00 0.00 38 ASN A O 16
ATOM 25198 N N . GLU A 1 39 ? -2.757 11.879 9.862 1.00 0.00 39 GLU A N 16
ATOM 25199 C CA . GLU A 1 39 ? -1.556 11.211 9.374 1.00 0.00 39 GLU A CA 16
ATOM 25200 C C . GLU A 1 39 ? -1.365 11.458 7.881 1.00 0.00 39 GLU A C 16
ATOM 25201 O O . GLU A 1 39 ? -0.247 11.404 7.370 1.00 0.00 39 GLU A O 16
ATOM 25213 N N . GLY A 1 40 ? -2.465 11.729 7.186 1.00 0.00 40 GLY A N 16
ATOM 25214 C CA . GLY A 1 40 ? -2.398 11.981 5.758 1.00 0.00 40 GLY A CA 16
ATOM 25215 C C . GLY A 1 40 ? -1.695 13.283 5.431 1.00 0.00 40 GLY A C 16
ATOM 25216 O O . GLY A 1 40 ? -0.936 13.823 6.236 1.00 0.00 40 GLY A O 16
ATOM 25220 N N . PRO A 1 41 ? -1.944 13.807 4.221 1.00 0.00 41 PRO A N 16
ATOM 25221 C CA . PRO A 1 41 ? -2.844 13.173 3.254 1.00 0.00 41 PRO A CA 16
ATOM 25222 C C . PRO A 1 41 ? -2.266 11.882 2.684 1.00 0.00 41 PRO A C 16
ATOM 25223 O O . PRO A 1 41 ? -2.988 11.071 2.101 1.00 0.00 41 PRO A O 16
ATOM 25234 N N . LEU A 1 42 ? -0.962 11.696 2.856 1.00 0.00 42 LEU A N 16
ATOM 25235 C CA . LEU A 1 42 ? -0.287 10.503 2.358 1.00 0.00 42 LEU A CA 16
ATOM 25236 C C . LEU A 1 42 ? -0.736 9.263 3.126 1.00 0.00 42 LEU A C 16
ATOM 25237 O O . LEU A 1 42 ? -1.114 9.347 4.295 1.00 0.00 42 LEU A O 16
ATOM 25253 N N . VAL A 1 43 ? -0.691 8.113 2.461 1.00 0.00 43 VAL A N 16
ATOM 25254 C CA . VAL A 1 43 ? -1.091 6.855 3.081 1.00 0.00 43 VAL A CA 16
ATOM 25255 C C . VAL A 1 43 ? 0.115 5.953 3.318 1.00 0.00 43 VAL A C 16
ATOM 25256 O O . VAL A 1 43 ? 0.902 5.698 2.406 1.00 0.00 43 VAL A O 16
ATOM 25269 N N . TYR A 1 44 ? 0.253 5.471 4.549 1.00 0.00 44 TYR A N 16
ATOM 25270 C CA . TYR A 1 44 ? 1.364 4.597 4.907 1.00 0.00 44 TYR A CA 16
ATOM 25271 C C . TYR A 1 44 ? 0.858 3.295 5.520 1.00 0.00 44 TYR A C 16
ATOM 25272 O O . TYR A 1 44 ? -0.343 3.123 5.734 1.00 0.00 44 TYR A O 16
ATOM 25290 N N . ILE A 1 45 ? 1.781 2.383 5.801 1.00 0.00 45 ILE A N 16
ATOM 25291 C CA . ILE A 1 45 ? 1.430 1.097 6.391 1.00 0.00 45 ILE A CA 16
ATOM 25292 C C . ILE A 1 45 ? 1.371 1.188 7.912 1.00 0.00 45 ILE A C 16
ATOM 25293 O O . ILE A 1 45 ? 2.397 1.121 8.590 1.00 0.00 45 ILE A O 16
ATOM 25309 N N . HIS A 1 46 ? 0.162 1.341 8.444 1.00 0.00 46 HIS A N 16
ATOM 25310 C CA . HIS A 1 46 ? -0.032 1.438 9.886 1.00 0.00 46 HIS A CA 16
ATOM 25311 C C . HIS A 1 46 ? 0.760 0.357 10.616 1.00 0.00 46 HIS A C 16
ATOM 25312 O O . HIS A 1 46 ? 1.542 0.651 11.519 1.00 0.00 46 HIS A O 16
ATOM 25327 N N . GLU A 1 47 ? 0.550 -0.893 10.217 1.00 0.00 47 GLU A N 16
ATOM 25328 C CA . GLU A 1 47 ? 1.244 -2.018 10.835 1.00 0.00 47 GLU A CA 16
ATOM 25329 C C . GLU A 1 47 ? 0.951 -3.315 10.087 1.00 0.00 47 GLU A C 16
ATOM 25330 O O . GLU A 1 47 ? -0.165 -3.535 9.617 1.00 0.00 47 GLU A O 16
ATOM 25342 N N . VAL A 1 48 ? 1.962 -4.172 9.982 1.00 0.00 48 VAL A N 16
ATOM 25343 C CA . VAL A 1 48 ? 1.814 -5.448 9.292 1.00 0.00 48 VAL A CA 16
ATOM 25344 C C . VAL A 1 48 ? 1.214 -6.504 10.214 1.00 0.00 48 VAL A C 16
ATOM 25345 O O . VAL A 1 48 ? 1.929 -7.158 10.973 1.00 0.00 48 VAL A O 16
ATOM 25358 N N . ILE A 1 49 ? -0.103 -6.665 10.140 1.00 0.00 49 ILE A N 16
ATOM 25359 C CA . ILE A 1 49 ? -0.799 -7.644 10.967 1.00 0.00 49 ILE A CA 16
ATOM 25360 C C . ILE A 1 49 ? -0.113 -9.004 10.904 1.00 0.00 49 ILE A C 16
ATOM 25361 O O . ILE A 1 49 ? 0.132 -9.555 9.830 1.00 0.00 49 ILE A O 16
ATOM 25377 N N . PRO A 1 50 ? 0.204 -9.562 12.082 1.00 0.00 50 PRO A N 16
ATOM 25378 C CA . PRO A 1 50 ? 0.864 -10.867 12.188 1.00 0.00 50 PRO A CA 16
ATOM 25379 C C . PRO A 1 50 ? -0.053 -12.015 11.779 1.00 0.00 50 PRO A C 16
ATOM 25380 O O . PRO A 1 50 ? -0.855 -12.496 12.578 1.00 0.00 50 PRO A O 16
ATOM 25391 N N . GLY A 1 51 ? 0.073 -12.451 10.529 1.00 0.00 51 GLY A N 16
ATOM 25392 C CA . GLY A 1 51 ? -0.751 -13.539 10.037 1.00 0.00 51 GLY A CA 16
ATOM 25393 C C . GLY A 1 51 ? -1.399 -13.220 8.704 1.00 0.00 51 GLY A C 16
ATOM 25394 O O . GLY A 1 51 ? -2.464 -13.745 8.382 1.00 0.00 51 GLY A O 16
ATOM 25398 N N . GLY A 1 52 ? -0.755 -12.354 7.927 1.00 0.00 52 GLY A N 16
ATOM 25399 C CA . GLY A 1 52 ? -1.291 -11.979 6.632 1.00 0.00 52 GLY A CA 16
ATOM 25400 C C . GLY A 1 52 ? -0.428 -12.464 5.484 1.00 0.00 52 GLY A C 16
ATOM 25401 O O . GLY A 1 52 ? 0.557 -13.172 5.696 1.00 0.00 52 GLY A O 16
ATOM 25405 N N . ASP A 1 53 ? -0.798 -12.084 4.266 1.00 0.00 53 ASP A N 16
ATOM 25406 C CA . ASP A 1 53 ? -0.050 -12.486 3.080 1.00 0.00 53 ASP A CA 16
ATOM 25407 C C . ASP A 1 53 ? 1.309 -11.794 3.034 1.00 0.00 53 ASP A C 16
ATOM 25408 O O . ASP A 1 53 ? 2.333 -12.432 2.788 1.00 0.00 53 ASP A O 16
ATOM 25417 N N . CYS A 1 54 ? 1.309 -10.487 3.272 1.00 0.00 54 CYS A N 16
ATOM 25418 C CA . CYS A 1 54 ? 2.543 -9.708 3.255 1.00 0.00 54 CYS A CA 16
ATOM 25419 C C . CYS A 1 54 ? 3.389 -10.003 4.489 1.00 0.00 54 CYS A C 16
ATOM 25420 O O . CYS A 1 54 ? 4.617 -10.047 4.416 1.00 0.00 54 CYS A O 16
ATOM 25428 N N . TYR A 1 55 ? 2.724 -10.204 5.621 1.00 0.00 55 TYR A N 16
ATOM 25429 C CA . TYR A 1 55 ? 3.415 -10.491 6.873 1.00 0.00 55 TYR A CA 16
ATOM 25430 C C . TYR A 1 55 ? 4.555 -11.480 6.651 1.00 0.00 55 TYR A C 16
ATOM 25431 O O . TYR A 1 55 ? 5.657 -11.305 7.173 1.00 0.00 55 TYR A O 16
ATOM 25449 N N . LYS A 1 56 ? 4.283 -12.522 5.871 1.00 0.00 56 LYS A N 16
ATOM 25450 C CA . LYS A 1 56 ? 5.285 -13.540 5.576 1.00 0.00 56 LYS A CA 16
ATOM 25451 C C . LYS A 1 56 ? 6.362 -12.990 4.647 1.00 0.00 56 LYS A C 16
ATOM 25452 O O . LYS A 1 56 ? 7.554 -13.211 4.863 1.00 0.00 56 LYS A O 16
ATOM 25471 N N . ASP A 1 57 ? 5.935 -12.273 3.613 1.00 0.00 57 ASP A N 16
ATOM 25472 C CA . ASP A 1 57 ? 6.864 -11.690 2.652 1.00 0.00 57 ASP A CA 16
ATOM 25473 C C . ASP A 1 57 ? 8.036 -11.023 3.364 1.00 0.00 57 ASP A C 16
ATOM 25474 O O . ASP A 1 57 ? 9.191 -11.393 3.160 1.00 0.00 57 ASP A O 16
ATOM 25483 N N . GLY A 1 58 ? 7.730 -10.037 4.202 1.00 0.00 58 GLY A N 16
ATOM 25484 C CA . GLY A 1 58 ? 8.769 -9.334 4.932 1.00 0.00 58 GLY A CA 16
ATOM 25485 C C . GLY A 1 58 ? 9.328 -8.159 4.155 1.00 0.00 58 GLY A C 16
ATOM 25486 O O . GLY A 1 58 ? 9.805 -7.188 4.743 1.00 0.00 58 GLY A O 16
ATOM 25490 N N . ARG A 1 59 ? 9.273 -8.247 2.830 1.00 0.00 59 ARG A N 16
ATOM 25491 C CA . ARG A 1 59 ? 9.781 -7.183 1.971 1.00 0.00 59 ARG A CA 16
ATOM 25492 C C . ARG A 1 59 ? 9.188 -5.834 2.369 1.00 0.00 59 ARG A C 16
ATOM 25493 O O . ARG A 1 59 ? 9.876 -4.812 2.349 1.00 0.00 59 ARG A O 16
ATOM 25514 N N . LEU A 1 60 ? 7.910 -5.838 2.728 1.00 0.00 60 LEU A N 16
ATOM 25515 C CA . LEU A 1 60 ? 7.224 -4.615 3.130 1.00 0.00 60 LEU A CA 16
ATOM 25516 C C . LEU A 1 60 ? 7.373 -4.374 4.629 1.00 0.00 60 LEU A C 16
ATOM 25517 O O . LEU A 1 60 ? 7.690 -5.290 5.388 1.00 0.00 60 LEU A O 16
ATOM 25533 N N . LYS A 1 61 ? 7.141 -3.135 5.049 1.00 0.00 61 LYS A N 16
ATOM 25534 C CA . LYS A 1 61 ? 7.247 -2.773 6.458 1.00 0.00 61 LYS A CA 16
ATOM 25535 C C . LYS A 1 61 ? 6.345 -1.586 6.783 1.00 0.00 61 LYS A C 16
ATOM 25536 O O . LYS A 1 61 ? 5.905 -0.849 5.900 1.00 0.00 61 LYS A O 16
ATOM 25555 N N . PRO A 1 62 ? 6.063 -1.394 8.080 1.00 0.00 62 PRO A N 16
ATOM 25556 C CA . PRO A 1 62 ? 5.213 -0.296 8.551 1.00 0.00 62 PRO A CA 16
ATOM 25557 C C . PRO A 1 62 ? 5.884 1.065 8.394 1.00 0.00 62 PRO A C 16
ATOM 25558 O O . PRO A 1 62 ? 7.058 1.231 8.723 1.00 0.00 62 PRO A O 16
ATOM 25569 N N . GLY A 1 63 ? 5.129 2.037 7.890 1.00 0.00 63 GLY A N 16
ATOM 25570 C CA . GLY A 1 63 ? 5.668 3.371 7.699 1.00 0.00 63 GLY A CA 16
ATOM 25571 C C . GLY A 1 63 ? 5.885 3.704 6.236 1.00 0.00 63 GLY A C 16
ATOM 25572 O O . GLY A 1 63 ? 5.987 4.874 5.868 1.00 0.00 63 GLY A O 16
ATOM 25576 N N . ASP A 1 64 ? 5.957 2.674 5.400 1.00 0.00 64 ASP A N 16
ATOM 25577 C CA . ASP A 1 64 ? 6.163 2.863 3.969 1.00 0.00 64 ASP A CA 16
ATOM 25578 C C . ASP A 1 64 ? 4.937 3.501 3.323 1.00 0.00 64 ASP A C 16
ATOM 25579 O O . ASP A 1 64 ? 3.802 3.173 3.667 1.00 0.00 64 ASP A O 16
ATOM 25588 N N . GLN A 1 65 ? 5.176 4.414 2.386 1.00 0.00 65 GLN A N 16
ATOM 25589 C CA . GLN A 1 65 ? 4.091 5.098 1.694 1.00 0.00 65 GLN A CA 16
ATOM 25590 C C . GLN A 1 65 ? 3.553 4.246 0.549 1.00 0.00 65 GLN A C 16
ATOM 25591 O O . GLN A 1 65 ? 4.273 3.940 -0.402 1.00 0.00 65 GLN A O 16
ATOM 25605 N N . LEU A 1 66 ? 2.283 3.867 0.646 1.00 0.00 66 LEU A N 16
ATOM 25606 C CA . LEU A 1 66 ? 1.648 3.050 -0.382 1.00 0.00 66 LEU A CA 16
ATOM 25607 C C . LEU A 1 66 ? 1.285 3.892 -1.600 1.00 0.00 66 LEU A C 16
ATOM 25608 O O . LEU A 1 66 ? 1.208 5.118 -1.520 1.00 0.00 66 LEU A O 16
ATOM 25624 N N . VAL A 1 67 ? 1.060 3.226 -2.728 1.00 0.00 67 VAL A N 16
ATOM 25625 C CA . VAL A 1 67 ? 0.701 3.913 -3.963 1.00 0.00 67 VAL A CA 16
ATOM 25626 C C . VAL A 1 67 ? -0.576 3.335 -4.562 1.00 0.00 67 VAL A C 16
ATOM 25627 O O . VAL A 1 67 ? -1.397 4.063 -5.121 1.00 0.00 67 VAL A O 16
ATOM 25640 N N . SER A 1 68 ? -0.738 2.021 -4.442 1.00 0.00 68 SER A N 16
ATOM 25641 C CA . SER A 1 68 ? -1.914 1.344 -4.975 1.00 0.00 68 SER A CA 16
ATOM 25642 C C . SER A 1 68 ? -1.907 -0.135 -4.599 1.00 0.00 68 SER A C 16
ATOM 25643 O O . SER A 1 68 ? -0.849 -0.759 -4.514 1.00 0.00 68 SER A O 16
ATOM 25651 N N . ILE A 1 69 ? -3.094 -0.688 -4.376 1.00 0.00 69 ILE A N 16
ATOM 25652 C CA . ILE A 1 69 ? -3.225 -2.093 -4.010 1.00 0.00 69 ILE A CA 16
ATOM 25653 C C . ILE A 1 69 ? -4.075 -2.848 -5.026 1.00 0.00 69 ILE A C 16
ATOM 25654 O O . ILE A 1 69 ? -5.213 -2.471 -5.300 1.00 0.00 69 ILE A O 16
ATOM 25670 N N . ASN A 1 70 ? -3.515 -3.919 -5.579 1.00 0.00 70 ASN A N 16
ATOM 25671 C CA . ASN A 1 70 ? -4.222 -4.729 -6.564 1.00 0.00 70 ASN A CA 16
ATOM 25672 C C . ASN A 1 70 ? -4.368 -3.977 -7.883 1.00 0.00 70 ASN A C 16
ATOM 25673 O O . ASN A 1 70 ? -3.721 -4.310 -8.876 1.00 0.00 70 ASN A O 16
ATOM 25684 N N . LYS A 1 71 ? -5.223 -2.960 -7.886 1.00 0.00 71 LYS A N 16
ATOM 25685 C CA . LYS A 1 71 ? -5.455 -2.158 -9.082 1.00 0.00 71 LYS A CA 16
ATOM 25686 C C . LYS A 1 71 ? -6.288 -0.922 -8.755 1.00 0.00 71 LYS A C 16
ATOM 25687 O O . LYS A 1 71 ? -7.144 -0.515 -9.540 1.00 0.00 71 LYS A O 16
ATOM 25706 N N . GLU A 1 72 ? -6.030 -0.331 -7.593 1.00 0.00 72 GLU A N 16
ATOM 25707 C CA . GLU A 1 72 ? -6.757 0.859 -7.165 1.00 0.00 72 GLU A CA 16
ATOM 25708 C C . GLU A 1 72 ? -5.793 1.991 -6.822 1.00 0.00 72 GLU A C 16
ATOM 25709 O O . GLU A 1 72 ? -4.578 1.848 -6.955 1.00 0.00 72 GLU A O 16
ATOM 25721 N N . SER A 1 73 ? -6.345 3.117 -6.380 1.00 0.00 73 SER A N 16
ATOM 25722 C CA . SER A 1 73 ? -5.536 4.276 -6.022 1.00 0.00 73 SER A CA 16
ATOM 25723 C C . SER A 1 73 ? -5.396 4.394 -4.507 1.00 0.00 73 SER A C 16
ATOM 25724 O O . SER A 1 73 ? -6.298 4.020 -3.759 1.00 0.00 73 SER A O 16
ATOM 25732 N N . MET A 1 74 ? -4.257 4.916 -4.064 1.00 0.00 74 MET A N 16
ATOM 25733 C CA . MET A 1 74 ? -3.998 5.084 -2.639 1.00 0.00 74 MET A CA 16
ATOM 25734 C C . MET A 1 74 ? -3.557 6.511 -2.331 1.00 0.00 74 MET A C 16
ATOM 25735 O O . MET A 1 74 ? -3.845 7.042 -1.258 1.00 0.00 74 MET A O 16
ATOM 25749 N N . ILE A 1 75 ? -2.857 7.127 -3.279 1.00 0.00 75 ILE A N 16
ATOM 25750 C CA . ILE A 1 75 ? -2.377 8.493 -3.108 1.00 0.00 75 ILE A CA 16
ATOM 25751 C C . ILE A 1 75 ? -3.534 9.486 -3.119 1.00 0.00 75 ILE A C 16
ATOM 25752 O O . ILE A 1 75 ? -4.471 9.356 -3.905 1.00 0.00 75 ILE A O 16
ATOM 25768 N N . GLY A 1 76 ? -3.459 10.483 -2.242 1.00 0.00 76 GLY A N 16
ATOM 25769 C CA . GLY A 1 76 ? -4.505 11.486 -2.168 1.00 0.00 76 GLY A CA 16
ATOM 25770 C C . GLY A 1 76 ? -5.890 10.875 -2.097 1.00 0.00 76 GLY A C 16
ATOM 25771 O O . GLY A 1 76 ? -6.783 11.253 -2.857 1.00 0.00 76 GLY A O 16
ATOM 25775 N N . VAL A 1 77 ? -6.072 9.927 -1.184 1.00 0.00 77 VAL A N 16
ATOM 25776 C CA . VAL A 1 77 ? -7.358 9.262 -1.017 1.00 0.00 77 VAL A CA 16
ATOM 25777 C C . VAL A 1 77 ? -7.831 9.335 0.431 1.00 0.00 77 VAL A C 16
ATOM 25778 O O . VAL A 1 77 ? -7.049 9.624 1.336 1.00 0.00 77 VAL A O 16
ATOM 25791 N N . SER A 1 78 ? -9.117 9.071 0.642 1.00 0.00 78 SER A N 16
ATOM 25792 C CA . SER A 1 78 ? -9.695 9.110 1.980 1.00 0.00 78 SER A CA 16
ATOM 25793 C C . SER A 1 78 ? -9.289 7.878 2.783 1.00 0.00 78 SER A C 16
ATOM 25794 O O . SER A 1 78 ? -9.307 6.757 2.274 1.00 0.00 78 SER A O 16
ATOM 25802 N N . PHE A 1 79 ? -8.923 8.095 4.042 1.00 0.00 79 PHE A N 16
ATOM 25803 C CA . PHE A 1 79 ? -8.511 7.004 4.917 1.00 0.00 79 PHE A CA 16
ATOM 25804 C C . PHE A 1 79 ? -9.395 5.777 4.711 1.00 0.00 79 PHE A C 16
ATOM 25805 O O . PHE A 1 79 ? -8.899 4.665 4.537 1.00 0.00 79 PHE A O 16
ATOM 25822 N N . GLU A 1 80 ? -10.707 5.991 4.732 1.00 0.00 80 GLU A N 16
ATOM 25823 C CA . GLU A 1 80 ? -11.660 4.903 4.549 1.00 0.00 80 GLU A CA 16
ATOM 25824 C C . GLU A 1 80 ? -11.383 4.149 3.251 1.00 0.00 80 GLU A C 16
ATOM 25825 O O . GLU A 1 80 ? -11.412 2.920 3.217 1.00 0.00 80 GLU A O 16
ATOM 25837 N N . GLU A 1 81 ? -11.116 4.898 2.185 1.00 0.00 81 GLU A N 16
ATOM 25838 C CA . GLU A 1 81 ? -10.835 4.301 0.884 1.00 0.00 81 GLU A CA 16
ATOM 25839 C C . GLU A 1 81 ? -9.624 3.375 0.960 1.00 0.00 81 GLU A C 16
ATOM 25840 O O . GLU A 1 81 ? -9.740 2.166 0.760 1.00 0.00 81 GLU A O 16
ATOM 25852 N N . ALA A 1 82 ? -8.463 3.952 1.251 1.00 0.00 82 ALA A N 16
ATOM 25853 C CA . ALA A 1 82 ? -7.231 3.180 1.356 1.00 0.00 82 ALA A CA 16
ATOM 25854 C C . ALA A 1 82 ? -7.454 1.894 2.145 1.00 0.00 82 ALA A C 16
ATOM 25855 O O . ALA A 1 82 ? -7.164 0.799 1.663 1.00 0.00 82 ALA A O 16
ATOM 25862 N N . LYS A 1 83 ? -7.971 2.034 3.361 1.00 0.00 83 LYS A N 16
ATOM 25863 C CA . LYS A 1 83 ? -8.234 0.884 4.218 1.00 0.00 83 LYS A CA 16
ATOM 25864 C C . LYS A 1 83 ? -9.279 -0.034 3.592 1.00 0.00 83 LYS A C 16
ATOM 25865 O O . LYS A 1 83 ? -9.372 -1.211 3.938 1.00 0.00 83 LYS A O 16
ATOM 25884 N N . SER A 1 84 ? -10.062 0.513 2.667 1.00 0.00 84 SER A N 16
ATOM 25885 C CA . SER A 1 84 ? -11.102 -0.256 1.994 1.00 0.00 84 SER A CA 16
ATOM 25886 C C . SER A 1 84 ? -10.511 -1.099 0.868 1.00 0.00 84 SER A C 16
ATOM 25887 O O . SER A 1 84 ? -10.657 -2.322 0.851 1.00 0.00 84 SER A O 16
ATOM 25895 N N . ILE A 1 85 ? -9.845 -0.436 -0.071 1.00 0.00 85 ILE A N 16
ATOM 25896 C CA . ILE A 1 85 ? -9.231 -1.124 -1.201 1.00 0.00 85 ILE A CA 16
ATOM 25897 C C . ILE A 1 85 ? -8.685 -2.485 -0.785 1.00 0.00 85 ILE A C 16
ATOM 25898 O O . ILE A 1 85 ? -8.646 -3.420 -1.585 1.00 0.00 85 ILE A O 16
ATOM 25914 N N . ILE A 1 86 ? -8.266 -2.590 0.472 1.00 0.00 86 ILE A N 16
ATOM 25915 C CA . ILE A 1 86 ? -7.725 -3.838 0.995 1.00 0.00 86 ILE A CA 16
ATOM 25916 C C . ILE A 1 86 ? -8.838 -4.834 1.302 1.00 0.00 86 ILE A C 16
ATOM 25917 O O . ILE A 1 86 ? -8.972 -5.859 0.633 1.00 0.00 86 ILE A O 16
ATOM 25933 N N . THR A 1 87 ? -9.637 -4.525 2.318 1.00 0.00 87 THR A N 16
ATOM 25934 C CA . THR A 1 87 ? -10.740 -5.391 2.714 1.00 0.00 87 THR A CA 16
ATOM 25935 C C . THR A 1 87 ? -11.611 -5.754 1.517 1.00 0.00 87 THR A C 16
ATOM 25936 O O . THR A 1 87 ? -12.039 -6.900 1.373 1.00 0.00 87 THR A O 16
ATOM 25947 N N . ARG A 1 88 ? -11.870 -4.772 0.660 1.00 0.00 88 ARG A N 16
ATOM 25948 C CA . ARG A 1 88 ? -12.691 -4.989 -0.525 1.00 0.00 88 ARG A CA 16
ATOM 25949 C C . ARG A 1 88 ? -11.999 -5.937 -1.500 1.00 0.00 88 ARG A C 16
ATOM 25950 O O . ARG A 1 88 ? -12.655 -6.646 -2.263 1.00 0.00 88 ARG A O 16
ATOM 25971 N N . ALA A 1 89 ? -10.670 -5.944 -1.469 1.00 0.00 89 ALA A N 16
ATOM 25972 C CA . ALA A 1 89 ? -9.890 -6.805 -2.348 1.00 0.00 89 ALA A CA 16
ATOM 25973 C C . ALA A 1 89 ? -10.587 -8.144 -2.566 1.00 0.00 89 ALA A C 16
ATOM 25974 O O . ALA A 1 89 ? -11.036 -8.784 -1.615 1.00 0.00 89 ALA A O 16
ATOM 25981 N N . LYS A 1 90 ? -10.676 -8.561 -3.824 1.00 0.00 90 LYS A N 16
ATOM 25982 C CA . LYS A 1 90 ? -11.318 -9.824 -4.168 1.00 0.00 90 LYS A CA 16
ATOM 25983 C C . LYS A 1 90 ? -10.795 -10.957 -3.291 1.00 0.00 90 LYS A C 16
ATOM 25984 O O . LYS A 1 90 ? -11.549 -11.847 -2.893 1.00 0.00 90 LYS A O 16
ATOM 26003 N N . LEU A 1 91 ? -9.502 -10.918 -2.991 1.00 0.00 91 LEU A N 16
ATOM 26004 C CA . LEU A 1 91 ? -8.878 -11.941 -2.158 1.00 0.00 91 LEU A CA 16
ATOM 26005 C C . LEU A 1 91 ? -9.350 -13.334 -2.562 1.00 0.00 91 LEU A C 16
ATOM 26006 O O . LEU A 1 91 ? -10.029 -13.501 -3.576 1.00 0.00 91 LEU A O 16
ATOM 26022 N N . ARG A 1 92 ? -8.989 -14.331 -1.761 1.00 0.00 92 ARG A N 16
ATOM 26023 C CA . ARG A 1 92 ? -9.377 -15.710 -2.035 1.00 0.00 92 ARG A CA 16
ATOM 26024 C C . ARG A 1 92 ? -9.357 -15.993 -3.534 1.00 0.00 92 ARG A C 16
ATOM 26025 O O . ARG A 1 92 ? -10.349 -16.450 -4.103 1.00 0.00 92 ARG A O 16
ATOM 26046 N N . SER A 1 93 ? -8.222 -15.718 -4.168 1.00 0.00 93 SER A N 16
ATOM 26047 C CA . SER A 1 93 ? -8.074 -15.938 -5.602 1.00 0.00 93 SER A CA 16
ATOM 26048 C C . SER A 1 93 ? -6.749 -16.626 -5.912 1.00 0.00 93 SER A C 16
ATOM 26049 O O . SER A 1 93 ? -6.155 -17.271 -5.048 1.00 0.00 93 SER A O 16
ATOM 26057 N N . GLU A 1 94 ? -6.291 -16.483 -7.152 1.00 0.00 94 GLU A N 16
ATOM 26058 C CA . GLU A 1 94 ? -5.035 -17.092 -7.577 1.00 0.00 94 GLU A CA 16
ATOM 26059 C C . GLU A 1 94 ? -3.957 -16.031 -7.777 1.00 0.00 94 GLU A C 16
ATOM 26060 O O . GLU A 1 94 ? -2.821 -16.193 -7.332 1.00 0.00 94 GLU A O 16
ATOM 26072 N N . SER A 1 95 ? -4.322 -14.944 -8.450 1.00 0.00 95 SER A N 16
ATOM 26073 C CA . SER A 1 95 ? -3.386 -13.858 -8.714 1.00 0.00 95 SER A CA 16
ATOM 26074 C C . SER A 1 95 ? -2.832 -13.289 -7.411 1.00 0.00 95 SER A C 16
ATOM 26075 O O . SER A 1 95 ? -3.550 -13.113 -6.426 1.00 0.00 95 SER A O 16
ATOM 26083 N N . PRO A 1 96 ? -1.524 -12.994 -7.403 1.00 0.00 96 PRO A N 16
ATOM 26084 C CA . PRO A 1 96 ? -0.844 -12.440 -6.228 1.00 0.00 96 PRO A CA 16
ATOM 26085 C C . PRO A 1 96 ? -1.270 -11.005 -5.935 1.00 0.00 96 PRO A C 16
ATOM 26086 O O . PRO A 1 96 ? -1.993 -10.390 -6.718 1.00 0.00 96 PRO A O 16
ATOM 26097 N N . TRP A 1 97 ? -0.816 -10.478 -4.804 1.00 0.00 97 TRP A N 16
ATOM 26098 C CA . TRP A 1 97 ? -1.150 -9.115 -4.408 1.00 0.00 97 TRP A CA 16
ATOM 26099 C C . TRP A 1 97 ? -0.172 -8.116 -5.017 1.00 0.00 97 TRP A C 16
ATOM 26100 O O . TRP A 1 97 ? 1.041 -8.243 -4.852 1.00 0.00 97 TRP A O 16
ATOM 26121 N N . GLU A 1 98 ? -0.708 -7.123 -5.720 1.00 0.00 98 GLU A N 16
ATOM 26122 C CA . GLU A 1 98 ? 0.120 -6.104 -6.354 1.00 0.00 98 GLU A CA 16
ATOM 26123 C C . GLU A 1 98 ? 0.404 -4.957 -5.389 1.00 0.00 98 GLU A C 16
ATOM 26124 O O . GLU A 1 98 ? -0.434 -4.076 -5.192 1.00 0.00 98 GLU A O 16
ATOM 26136 N N . ILE A 1 99 ? 1.590 -4.975 -4.790 1.00 0.00 99 ILE A N 16
ATOM 26137 C CA . ILE A 1 99 ? 1.985 -3.937 -3.846 1.00 0.00 99 ILE A CA 16
ATOM 26138 C C . ILE A 1 99 ? 2.828 -2.865 -4.529 1.00 0.00 99 ILE A C 16
ATOM 26139 O O . ILE A 1 99 ? 3.910 -3.147 -5.043 1.00 0.00 99 ILE A O 16
ATOM 26155 N N . ALA A 1 100 ? 2.325 -1.635 -4.529 1.00 0.00 100 ALA A N 16
ATOM 26156 C CA . ALA A 1 100 ? 3.034 -0.520 -5.144 1.00 0.00 100 ALA A CA 16
ATOM 26157 C C . ALA A 1 100 ? 3.373 0.552 -4.114 1.00 0.00 100 ALA A C 16
ATOM 26158 O O . ALA A 1 100 ? 2.485 1.224 -3.588 1.00 0.00 100 ALA A O 16
ATOM 26165 N N . PHE A 1 101 ? 4.661 0.705 -3.828 1.00 0.00 101 PHE A N 16
ATOM 26166 C CA . PHE A 1 101 ? 5.117 1.695 -2.858 1.00 0.00 101 PHE A CA 16
ATOM 26167 C C . PHE A 1 101 ? 6.431 2.329 -3.305 1.00 0.00 101 PHE A C 16
ATOM 26168 O O . PHE A 1 101 ? 6.916 2.067 -4.406 1.00 0.00 101 PHE A O 16
ATOM 26185 N N . ILE A 1 102 ? 7.000 3.165 -2.443 1.00 0.00 102 ILE A N 16
ATOM 26186 C CA . ILE A 1 102 ? 8.257 3.836 -2.747 1.00 0.00 102 ILE A CA 16
ATOM 26187 C C . ILE A 1 102 ? 9.387 3.314 -1.866 1.00 0.00 102 ILE A C 16
ATOM 26188 O O . ILE A 1 102 ? 9.366 3.483 -0.647 1.00 0.00 102 ILE A O 16
ATOM 26204 N N . ARG A 1 103 ? 10.373 2.680 -2.492 1.00 0.00 103 ARG A N 16
ATOM 26205 C CA . ARG A 1 103 ? 11.513 2.133 -1.765 1.00 0.00 103 ARG A CA 16
ATOM 26206 C C . ARG A 1 103 ? 12.755 2.995 -1.973 1.00 0.00 103 ARG A C 16
ATOM 26207 O O . ARG A 1 103 ? 13.304 3.055 -3.073 1.00 0.00 103 ARG A O 16
ATOM 26228 N N . SER A 1 104 ? 13.191 3.662 -0.909 1.00 0.00 104 SER A N 16
ATOM 26229 C CA . SER A 1 104 ? 14.365 4.524 -0.976 1.00 0.00 104 SER A CA 16
ATOM 26230 C C . SER A 1 104 ? 15.125 4.509 0.347 1.00 0.00 104 SER A C 16
ATOM 26231 O O . SER A 1 104 ? 15.736 5.504 0.736 1.00 0.00 104 SER A O 16
ATOM 26239 N N . GLY A 1 105 ? 15.083 3.371 1.034 1.00 0.00 105 GLY A N 16
ATOM 26240 C CA . GLY A 1 105 ? 15.772 3.247 2.305 1.00 0.00 105 GLY A CA 16
ATOM 26241 C C . GLY A 1 105 ? 16.982 2.337 2.222 1.00 0.00 105 GLY A C 16
ATOM 26242 O O . GLY A 1 105 ? 17.320 1.814 1.161 1.00 0.00 105 GLY A O 16
ATOM 26246 N N . PRO A 1 106 ? 17.656 2.138 3.364 1.00 0.00 106 PRO A N 16
ATOM 26247 C CA . PRO A 1 106 ? 18.847 1.286 3.442 1.00 0.00 106 PRO A CA 16
ATOM 26248 C C . PRO A 1 106 ? 18.514 -0.192 3.267 1.00 0.00 106 PRO A C 16
ATOM 26249 O O . PRO A 1 106 ? 17.702 -0.747 4.007 1.00 0.00 106 PRO A O 16
ATOM 26260 N N . SER A 1 107 ? 19.147 -0.823 2.283 1.00 0.00 107 SER A N 16
ATOM 26261 C CA . SER A 1 107 ? 18.915 -2.237 2.009 1.00 0.00 107 SER A CA 16
ATOM 26262 C C . SER A 1 107 ? 19.834 -2.732 0.897 1.00 0.00 107 SER A C 16
ATOM 26263 O O . SER A 1 107 ? 20.511 -3.750 1.043 1.00 0.00 107 SER A O 16
ATOM 26271 N N . SER A 1 108 ? 19.853 -2.004 -0.215 1.00 0.00 108 SER A N 16
ATOM 26272 C CA . SER A 1 108 ? 20.685 -2.371 -1.355 1.00 0.00 108 SER A CA 16
ATOM 26273 C C . SER A 1 108 ? 21.848 -1.395 -1.514 1.00 0.00 108 SER A C 16
ATOM 26274 O O . SER A 1 108 ? 21.678 -0.287 -2.020 1.00 0.00 108 SER A O 16
ATOM 26282 N N . GLY A 1 109 ? 23.031 -1.817 -1.077 1.00 0.00 109 GLY A N 16
ATOM 26283 C CA . GLY A 1 109 ? 24.204 -0.970 -1.179 1.00 0.00 109 GLY A CA 16
ATOM 26284 C C . GLY A 1 109 ? 24.239 0.104 -0.110 1.00 0.00 109 GLY A C 16
ATOM 26285 O O . GLY A 1 109 ? 23.840 -0.133 1.030 1.00 0.00 109 GLY A O 16
ATOM 26289 N N . GLY A 1 1 ? -0.295 13.078 -25.662 1.00 0.00 1 GLY A N 17
ATOM 26290 C CA . GLY A 1 1 ? -0.246 14.529 -25.661 1.00 0.00 1 GLY A CA 17
ATOM 26291 C C . GLY A 1 1 ? -1.343 15.146 -24.817 1.00 0.00 1 GLY A C 17
ATOM 26292 O O . GLY A 1 1 ? -2.314 14.477 -24.463 1.00 0.00 1 GLY A O 17
ATOM 26296 N N . SER A 1 2 ? -1.188 16.425 -24.492 1.00 0.00 2 SER A N 17
ATOM 26297 C CA . SER A 1 2 ? -2.172 17.131 -23.678 1.00 0.00 2 SER A CA 17
ATOM 26298 C C . SER A 1 2 ? -2.442 18.524 -24.240 1.00 0.00 2 SER A C 17
ATOM 26299 O O . SER A 1 2 ? -1.636 19.067 -24.996 1.00 0.00 2 SER A O 17
ATOM 26307 N N . SER A 1 3 ? -3.581 19.095 -23.865 1.00 0.00 3 SER A N 17
ATOM 26308 C CA . SER A 1 3 ? -3.961 20.423 -24.333 1.00 0.00 3 SER A CA 17
ATOM 26309 C C . SER A 1 3 ? -3.184 21.505 -23.589 1.00 0.00 3 SER A C 17
ATOM 26310 O O . SER A 1 3 ? -3.656 22.050 -22.593 1.00 0.00 3 SER A O 17
ATOM 26318 N N . GLY A 1 4 ? -1.987 21.810 -24.082 1.00 0.00 4 GLY A N 17
ATOM 26319 C CA . GLY A 1 4 ? -1.163 22.825 -23.453 1.00 0.00 4 GLY A CA 17
ATOM 26320 C C . GLY A 1 4 ? 0.316 22.503 -23.536 1.00 0.00 4 GLY A C 17
ATOM 26321 O O . GLY A 1 4 ? 0.885 22.445 -24.626 1.00 0.00 4 GLY A O 17
ATOM 26325 N N . SER A 1 5 ? 0.941 22.296 -22.382 1.00 0.00 5 SER A N 17
ATOM 26326 C CA . SER A 1 5 ? 2.365 21.985 -22.328 1.00 0.00 5 SER A CA 17
ATOM 26327 C C . SER A 1 5 ? 2.599 20.485 -22.479 1.00 0.00 5 SER A C 17
ATOM 26328 O O . SER A 1 5 ? 1.830 19.671 -21.967 1.00 0.00 5 SER A O 17
ATOM 26336 N N . SER A 1 6 ? 3.666 20.127 -23.186 1.00 0.00 6 SER A N 17
ATOM 26337 C CA . SER A 1 6 ? 4.001 18.725 -23.408 1.00 0.00 6 SER A CA 17
ATOM 26338 C C . SER A 1 6 ? 4.733 18.143 -22.203 1.00 0.00 6 SER A C 17
ATOM 26339 O O . SER A 1 6 ? 5.878 18.499 -21.927 1.00 0.00 6 SER A O 17
ATOM 26347 N N . GLY A 1 7 ? 4.063 17.245 -21.487 1.00 0.00 7 GLY A N 17
ATOM 26348 C CA . GLY A 1 7 ? 4.664 16.628 -20.320 1.00 0.00 7 GLY A CA 17
ATOM 26349 C C . GLY A 1 7 ? 4.328 15.154 -20.205 1.00 0.00 7 GLY A C 17
ATOM 26350 O O . GLY A 1 7 ? 3.631 14.601 -21.056 1.00 0.00 7 GLY A O 17
ATOM 26354 N N . SER A 1 8 ? 4.826 14.516 -19.151 1.00 0.00 8 SER A N 17
ATOM 26355 C CA . SER A 1 8 ? 4.579 13.095 -18.931 1.00 0.00 8 SER A CA 17
ATOM 26356 C C . SER A 1 8 ? 3.194 12.871 -18.334 1.00 0.00 8 SER A C 17
ATOM 26357 O O . SER A 1 8 ? 2.773 13.557 -17.402 1.00 0.00 8 SER A O 17
ATOM 26365 N N . PRO A 1 9 ? 2.466 11.886 -18.882 1.00 0.00 9 PRO A N 17
ATOM 26366 C CA . PRO A 1 9 ? 1.117 11.547 -18.419 1.00 0.00 9 PRO A CA 17
ATOM 26367 C C . PRO A 1 9 ? 1.123 10.906 -17.036 1.00 0.00 9 PRO A C 17
ATOM 26368 O O . PRO A 1 9 ? 0.178 11.066 -16.262 1.00 0.00 9 PRO A O 17
ATOM 26379 N N . LEU A 1 10 ? 2.192 10.179 -16.730 1.00 0.00 10 LEU A N 17
ATOM 26380 C CA . LEU A 1 10 ? 2.321 9.513 -15.439 1.00 0.00 10 LEU A CA 17
ATOM 26381 C C . LEU A 1 10 ? 3.472 10.107 -14.632 1.00 0.00 10 LEU A C 17
ATOM 26382 O O . LEU A 1 10 ? 3.318 11.140 -13.981 1.00 0.00 10 LEU A O 17
ATOM 26398 N N . ASP A 1 11 ? 4.624 9.448 -14.683 1.00 0.00 11 ASP A N 17
ATOM 26399 C CA . ASP A 1 11 ? 5.803 9.912 -13.960 1.00 0.00 11 ASP A CA 17
ATOM 26400 C C . ASP A 1 11 ? 5.544 9.936 -12.457 1.00 0.00 11 ASP A C 17
ATOM 26401 O O . ASP A 1 11 ? 4.861 10.825 -11.949 1.00 0.00 11 ASP A O 17
ATOM 26410 N N . ARG A 1 12 ? 6.093 8.952 -11.751 1.00 0.00 12 ARG A N 17
ATOM 26411 C CA . ARG A 1 12 ? 5.919 8.859 -10.307 1.00 0.00 12 ARG A CA 17
ATOM 26412 C C . ARG A 1 12 ? 7.236 9.123 -9.583 1.00 0.00 12 ARG A C 17
ATOM 26413 O O . ARG A 1 12 ? 8.224 9.527 -10.197 1.00 0.00 12 ARG A O 17
ATOM 26434 N N . ASP A 1 13 ? 7.242 8.892 -8.274 1.00 0.00 13 ASP A N 17
ATOM 26435 C CA . ASP A 1 13 ? 8.438 9.104 -7.466 1.00 0.00 13 ASP A CA 17
ATOM 26436 C C . ASP A 1 13 ? 9.630 8.353 -8.052 1.00 0.00 13 ASP A C 17
ATOM 26437 O O . ASP A 1 13 ? 9.483 7.329 -8.719 1.00 0.00 13 ASP A O 17
ATOM 26446 N N . PRO A 1 14 ? 10.840 8.874 -7.800 1.00 0.00 14 PRO A N 17
ATOM 26447 C CA . PRO A 1 14 ? 12.080 8.270 -8.293 1.00 0.00 14 PRO A CA 17
ATOM 26448 C C . PRO A 1 14 ? 12.397 6.949 -7.601 1.00 0.00 14 PRO A C 17
ATOM 26449 O O . PRO A 1 14 ? 12.940 6.030 -8.215 1.00 0.00 14 PRO A O 17
ATOM 26460 N N . ALA A 1 15 ? 12.053 6.859 -6.321 1.00 0.00 15 ALA A N 17
ATOM 26461 C CA . ALA A 1 15 ? 12.298 5.649 -5.547 1.00 0.00 15 ALA A CA 17
ATOM 26462 C C . ALA A 1 15 ? 11.057 4.764 -5.504 1.00 0.00 15 ALA A C 17
ATOM 26463 O O . ALA A 1 15 ? 10.935 3.889 -4.646 1.00 0.00 15 ALA A O 17
ATOM 26470 N N . PHE A 1 16 ? 10.137 4.997 -6.434 1.00 0.00 16 PHE A N 17
ATOM 26471 C CA . PHE A 1 16 ? 8.904 4.221 -6.502 1.00 0.00 16 PHE A CA 17
ATOM 26472 C C . PHE A 1 16 ? 9.190 2.780 -6.915 1.00 0.00 16 PHE A C 17
ATOM 26473 O O . PHE A 1 16 ? 9.632 2.520 -8.034 1.00 0.00 16 PHE A O 17
ATOM 26490 N N . ARG A 1 17 ? 8.935 1.848 -6.003 1.00 0.00 17 ARG A N 17
ATOM 26491 C CA . ARG A 1 17 ? 9.166 0.433 -6.270 1.00 0.00 17 ARG A CA 17
ATOM 26492 C C . ARG A 1 17 ? 7.866 -0.359 -6.167 1.00 0.00 17 ARG A C 17
ATOM 26493 O O . ARG A 1 17 ? 7.034 -0.096 -5.299 1.00 0.00 17 ARG A O 17
ATOM 26514 N N . VAL A 1 18 ? 7.699 -1.330 -7.059 1.00 0.00 18 VAL A N 17
ATOM 26515 C CA . VAL A 1 18 ? 6.501 -2.162 -7.068 1.00 0.00 18 VAL A CA 17
ATOM 26516 C C . VAL A 1 18 ? 6.858 -3.641 -6.982 1.00 0.00 18 VAL A C 17
ATOM 26517 O O . VAL A 1 18 ? 7.631 -4.152 -7.793 1.00 0.00 18 VAL A O 17
ATOM 26530 N N . ILE A 1 19 ? 6.290 -4.324 -5.993 1.00 0.00 19 ILE A N 17
ATOM 26531 C CA . ILE A 1 19 ? 6.548 -5.746 -5.802 1.00 0.00 19 ILE A CA 17
ATOM 26532 C C . ILE A 1 19 ? 5.246 -6.539 -5.753 1.00 0.00 19 ILE A C 17
ATOM 26533 O O . ILE A 1 19 ? 4.156 -5.967 -5.786 1.00 0.00 19 ILE A O 17
ATOM 26549 N N . THR A 1 20 ? 5.367 -7.861 -5.674 1.00 0.00 20 THR A N 17
ATOM 26550 C CA . THR A 1 20 ? 4.201 -8.733 -5.619 1.00 0.00 20 THR A CA 17
ATOM 26551 C C . THR A 1 20 ? 4.282 -9.686 -4.432 1.00 0.00 20 THR A C 17
ATOM 26552 O O . THR A 1 20 ? 5.322 -10.294 -4.182 1.00 0.00 20 THR A O 17
ATOM 26563 N N . VAL A 1 21 ? 3.177 -9.812 -3.705 1.00 0.00 21 VAL A N 17
ATOM 26564 C CA . VAL A 1 21 ? 3.122 -10.694 -2.544 1.00 0.00 21 VAL A CA 17
ATOM 26565 C C . VAL A 1 21 ? 2.224 -11.896 -2.809 1.00 0.00 21 VAL A C 17
ATOM 26566 O O . VAL A 1 21 ? 1.097 -11.751 -3.284 1.00 0.00 21 VAL A O 17
ATOM 26579 N N . THR A 1 22 ? 2.729 -13.086 -2.499 1.00 0.00 22 THR A N 17
ATOM 26580 C CA . THR A 1 22 ? 1.973 -14.315 -2.704 1.00 0.00 22 THR A CA 17
ATOM 26581 C C . THR A 1 22 ? 0.633 -14.263 -1.980 1.00 0.00 22 THR A C 17
ATOM 26582 O O . THR A 1 22 ? 0.580 -14.152 -0.755 1.00 0.00 22 THR A O 17
ATOM 26593 N N . LYS A 1 23 ? -0.451 -14.345 -2.745 1.00 0.00 23 LYS A N 17
ATOM 26594 C CA . LYS A 1 23 ? -1.793 -14.309 -2.178 1.00 0.00 23 LYS A CA 17
ATOM 26595 C C . LYS A 1 23 ? -2.202 -15.685 -1.661 1.00 0.00 23 LYS A C 17
ATOM 26596 O O . LYS A 1 23 ? -2.506 -16.586 -2.442 1.00 0.00 23 LYS A O 17
ATOM 26615 N N . GLU A 1 24 ? -2.209 -15.837 -0.340 1.00 0.00 24 GLU A N 17
ATOM 26616 C CA . GLU A 1 24 ? -2.582 -17.104 0.280 1.00 0.00 24 GLU A CA 17
ATOM 26617 C C . GLU A 1 24 ? -3.968 -17.013 0.911 1.00 0.00 24 GLU A C 17
ATOM 26618 O O . GLU A 1 24 ? -4.851 -17.819 0.616 1.00 0.00 24 GLU A O 17
ATOM 26630 N N . THR A 1 25 ? -4.152 -16.026 1.782 1.00 0.00 25 THR A N 17
ATOM 26631 C CA . THR A 1 25 ? -5.428 -15.830 2.457 1.00 0.00 25 THR A CA 17
ATOM 26632 C C . THR A 1 25 ? -6.014 -14.459 2.139 1.00 0.00 25 THR A C 17
ATOM 26633 O O . THR A 1 25 ? -7.231 -14.297 2.055 1.00 0.00 25 THR A O 17
ATOM 26644 N N . GLY A 1 26 ? -5.139 -13.474 1.961 1.00 0.00 26 GLY A N 17
ATOM 26645 C CA . GLY A 1 26 ? -5.589 -12.129 1.653 1.00 0.00 26 GLY A CA 17
ATOM 26646 C C . GLY A 1 26 ? -4.581 -11.073 2.059 1.00 0.00 26 GLY A C 17
ATOM 26647 O O . GLY A 1 26 ? -3.559 -11.382 2.674 1.00 0.00 26 GLY A O 17
ATOM 26651 N N . LEU A 1 27 ? -4.865 -9.822 1.713 1.00 0.00 27 LEU A N 17
ATOM 26652 C CA . LEU A 1 27 ? -3.973 -8.715 2.043 1.00 0.00 27 LEU A CA 17
ATOM 26653 C C . LEU A 1 27 ? -3.615 -8.729 3.526 1.00 0.00 27 LEU A C 17
ATOM 26654 O O . LEU A 1 27 ? -2.464 -8.954 3.895 1.00 0.00 27 LEU A O 17
ATOM 26670 N N . GLY A 1 28 ? -4.612 -8.488 4.373 1.00 0.00 28 GLY A N 17
ATOM 26671 C CA . GLY A 1 28 ? -4.382 -8.479 5.806 1.00 0.00 28 GLY A CA 17
ATOM 26672 C C . GLY A 1 28 ? -3.335 -7.465 6.219 1.00 0.00 28 GLY A C 17
ATOM 26673 O O . GLY A 1 28 ? -2.311 -7.821 6.804 1.00 0.00 28 GLY A O 17
ATOM 26677 N N . LEU A 1 29 ? -3.588 -6.197 5.913 1.00 0.00 29 LEU A N 17
ATOM 26678 C CA . LEU A 1 29 ? -2.658 -5.127 6.255 1.00 0.00 29 LEU A CA 17
ATOM 26679 C C . LEU A 1 29 ? -3.408 -3.866 6.672 1.00 0.00 29 LEU A C 17
ATOM 26680 O O . LEU A 1 29 ? -4.587 -3.700 6.361 1.00 0.00 29 LEU A O 17
ATOM 26696 N N . LYS A 1 30 ? -2.715 -2.977 7.377 1.00 0.00 30 LYS A N 17
ATOM 26697 C CA . LYS A 1 30 ? -3.313 -1.729 7.834 1.00 0.00 30 LYS A CA 17
ATOM 26698 C C . LYS A 1 30 ? -2.697 -0.534 7.112 1.00 0.00 30 LYS A C 17
ATOM 26699 O O . LYS A 1 30 ? -1.525 -0.561 6.738 1.00 0.00 30 LYS A O 17
ATOM 26718 N N . ILE A 1 31 ? -3.495 0.511 6.922 1.00 0.00 31 ILE A N 17
ATOM 26719 C CA . ILE A 1 31 ? -3.026 1.716 6.247 1.00 0.00 31 ILE A CA 17
ATOM 26720 C C . ILE A 1 31 ? -3.069 2.921 7.181 1.00 0.00 31 ILE A C 17
ATOM 26721 O O . ILE A 1 31 ? -3.862 2.962 8.123 1.00 0.00 31 ILE A O 17
ATOM 26737 N N . LEU A 1 32 ? -2.213 3.901 6.913 1.00 0.00 32 LEU A N 17
ATOM 26738 C CA . LEU A 1 32 ? -2.154 5.109 7.728 1.00 0.00 32 LEU A CA 17
ATOM 26739 C C . LEU A 1 32 ? -2.371 6.354 6.873 1.00 0.00 32 LEU A C 17
ATOM 26740 O O . LEU A 1 32 ? -2.330 6.291 5.645 1.00 0.00 32 LEU A O 17
ATOM 26756 N N . GLY A 1 33 ? -2.601 7.486 7.531 1.00 0.00 33 GLY A N 17
ATOM 26757 C CA . GLY A 1 33 ? -2.819 8.729 6.816 1.00 0.00 33 GLY A CA 17
ATOM 26758 C C . GLY A 1 33 ? -4.284 8.976 6.514 1.00 0.00 33 GLY A C 17
ATOM 26759 O O . GLY A 1 33 ? -5.162 8.456 7.201 1.00 0.00 33 GLY A O 17
ATOM 26763 N N . GLY A 1 34 ? -4.548 9.773 5.484 1.00 0.00 34 GLY A N 17
ATOM 26764 C CA . GLY A 1 34 ? -5.918 10.075 5.112 1.00 0.00 34 GLY A CA 17
ATOM 26765 C C . GLY A 1 34 ? -6.165 11.564 4.967 1.00 0.00 34 GLY A C 17
ATOM 26766 O O . GLY A 1 34 ? -5.951 12.329 5.908 1.00 0.00 34 GLY A O 17
ATOM 26770 N N . ILE A 1 35 ? -6.614 11.975 3.786 1.00 0.00 35 ILE A N 17
ATOM 26771 C CA . ILE A 1 35 ? -6.889 13.382 3.522 1.00 0.00 35 ILE A CA 17
ATOM 26772 C C . ILE A 1 35 ? -7.499 14.062 4.743 1.00 0.00 35 ILE A C 17
ATOM 26773 O O . ILE A 1 35 ? -7.335 15.264 4.944 1.00 0.00 35 ILE A O 17
ATOM 26789 N N . ASN A 1 36 ? -8.203 13.282 5.558 1.00 0.00 36 ASN A N 17
ATOM 26790 C CA . ASN A 1 36 ? -8.836 13.808 6.762 1.00 0.00 36 ASN A CA 17
ATOM 26791 C C . ASN A 1 36 ? -7.960 13.569 7.987 1.00 0.00 36 ASN A C 17
ATOM 26792 O O . ASN A 1 36 ? -7.936 14.380 8.914 1.00 0.00 36 ASN A O 17
ATOM 26803 N N . ARG A 1 37 ? -7.241 12.452 7.984 1.00 0.00 37 ARG A N 17
ATOM 26804 C CA . ARG A 1 37 ? -6.363 12.105 9.096 1.00 0.00 37 ARG A CA 17
ATOM 26805 C C . ARG A 1 37 ? -5.174 13.059 9.167 1.00 0.00 37 ARG A C 17
ATOM 26806 O O . ARG A 1 37 ? -4.999 13.915 8.301 1.00 0.00 37 ARG A O 17
ATOM 26827 N N . ASN A 1 38 ? -4.359 12.903 10.205 1.00 0.00 38 ASN A N 17
ATOM 26828 C CA . ASN A 1 38 ? -3.186 13.751 10.390 1.00 0.00 38 ASN A CA 17
ATOM 26829 C C . ASN A 1 38 ? -1.969 13.158 9.687 1.00 0.00 38 ASN A C 17
ATOM 26830 O O . ASN A 1 38 ? -1.071 13.883 9.263 1.00 0.00 38 ASN A O 17
ATOM 26841 N N . GLU A 1 39 ? -1.949 11.834 9.568 1.00 0.00 39 GLU A N 17
ATOM 26842 C CA . GLU A 1 39 ? -0.842 11.143 8.916 1.00 0.00 39 GLU A CA 17
ATOM 26843 C C . GLU A 1 39 ? -0.881 11.358 7.406 1.00 0.00 39 GLU A C 17
ATOM 26844 O O . GLU A 1 39 ? 0.133 11.221 6.722 1.00 0.00 39 GLU A O 17
ATOM 26856 N N . GLY A 1 40 ? -2.060 11.695 6.892 1.00 0.00 40 GLY A N 17
ATOM 26857 C CA . GLY A 1 40 ? -2.210 11.922 5.466 1.00 0.00 40 GLY A CA 17
ATOM 26858 C C . GLY A 1 40 ? -1.552 13.210 5.012 1.00 0.00 40 GLY A C 17
ATOM 26859 O O . GLY A 1 40 ? -0.704 13.776 5.702 1.00 0.00 40 GLY A O 17
ATOM 26863 N N . PRO A 1 41 ? -1.945 13.693 3.824 1.00 0.00 41 PRO A N 17
ATOM 26864 C CA . PRO A 1 41 ? -2.953 13.028 2.994 1.00 0.00 41 PRO A CA 17
ATOM 26865 C C . PRO A 1 41 ? -2.446 11.716 2.404 1.00 0.00 41 PRO A C 17
ATOM 26866 O O . PRO A 1 41 ? -3.234 10.851 2.019 1.00 0.00 41 PRO A O 17
ATOM 26877 N N . LEU A 1 42 ? -1.127 11.575 2.335 1.00 0.00 42 LEU A N 17
ATOM 26878 C CA . LEU A 1 42 ? -0.514 10.368 1.793 1.00 0.00 42 LEU A CA 17
ATOM 26879 C C . LEU A 1 42 ? -0.818 9.160 2.673 1.00 0.00 42 LEU A C 17
ATOM 26880 O O . LEU A 1 42 ? -1.073 9.298 3.869 1.00 0.00 42 LEU A O 17
ATOM 26896 N N . VAL A 1 43 ? -0.786 7.974 2.073 1.00 0.00 43 VAL A N 17
ATOM 26897 C CA . VAL A 1 43 ? -1.055 6.741 2.802 1.00 0.00 43 VAL A CA 17
ATOM 26898 C C . VAL A 1 43 ? 0.211 5.906 2.956 1.00 0.00 43 VAL A C 17
ATOM 26899 O O . VAL A 1 43 ? 1.061 5.878 2.065 1.00 0.00 43 VAL A O 17
ATOM 26912 N N . TYR A 1 44 ? 0.331 5.226 4.091 1.00 0.00 44 TYR A N 17
ATOM 26913 C CA . TYR A 1 44 ? 1.495 4.391 4.363 1.00 0.00 44 TYR A CA 17
ATOM 26914 C C . TYR A 1 44 ? 1.132 3.235 5.289 1.00 0.00 44 TYR A C 17
ATOM 26915 O O . TYR A 1 44 ? 0.310 3.385 6.194 1.00 0.00 44 TYR A O 17
ATOM 26933 N N . ILE A 1 45 ? 1.752 2.083 5.057 1.00 0.00 45 ILE A N 17
ATOM 26934 C CA . ILE A 1 45 ? 1.496 0.901 5.871 1.00 0.00 45 ILE A CA 17
ATOM 26935 C C . ILE A 1 45 ? 1.432 1.257 7.353 1.00 0.00 45 ILE A C 17
ATOM 26936 O O . ILE A 1 45 ? 2.438 1.627 7.958 1.00 0.00 45 ILE A O 17
ATOM 26952 N N . HIS A 1 46 ? 0.241 1.143 7.932 1.00 0.00 46 HIS A N 17
ATOM 26953 C CA . HIS A 1 46 ? 0.045 1.450 9.344 1.00 0.00 46 HIS A CA 17
ATOM 26954 C C . HIS A 1 46 ? 0.740 0.417 10.227 1.00 0.00 46 HIS A C 17
ATOM 26955 O O . HIS A 1 46 ? 1.451 0.769 11.167 1.00 0.00 46 HIS A O 17
ATOM 26970 N N . GLU A 1 47 ? 0.527 -0.858 9.917 1.00 0.00 47 GLU A N 17
ATOM 26971 C CA . GLU A 1 47 ? 1.132 -1.941 10.683 1.00 0.00 47 GLU A CA 17
ATOM 26972 C C . GLU A 1 47 ? 0.857 -3.291 10.027 1.00 0.00 47 GLU A C 17
ATOM 26973 O O . GLU A 1 47 ? -0.240 -3.540 9.528 1.00 0.00 47 GLU A O 17
ATOM 26985 N N . VAL A 1 48 ? 1.863 -4.160 10.032 1.00 0.00 48 VAL A N 17
ATOM 26986 C CA . VAL A 1 48 ? 1.732 -5.485 9.438 1.00 0.00 48 VAL A CA 17
ATOM 26987 C C . VAL A 1 48 ? 1.054 -6.453 10.401 1.00 0.00 48 VAL A C 17
ATOM 26988 O O . VAL A 1 48 ? 1.652 -6.884 11.387 1.00 0.00 48 VAL A O 17
ATOM 27001 N N . ILE A 1 49 ? -0.197 -6.792 10.107 1.00 0.00 49 ILE A N 17
ATOM 27002 C CA . ILE A 1 49 ? -0.955 -7.712 10.946 1.00 0.00 49 ILE A CA 17
ATOM 27003 C C . ILE A 1 49 ? -0.339 -9.106 10.931 1.00 0.00 49 ILE A C 17
ATOM 27004 O O . ILE A 1 49 ? -0.160 -9.722 9.879 1.00 0.00 49 ILE A O 17
ATOM 27020 N N . PRO A 1 50 ? -0.006 -9.619 12.125 1.00 0.00 50 PRO A N 17
ATOM 27021 C CA . PRO A 1 50 ? 0.594 -10.948 12.276 1.00 0.00 50 PRO A CA 17
ATOM 27022 C C . PRO A 1 50 ? -0.391 -12.068 11.959 1.00 0.00 50 PRO A C 17
ATOM 27023 O O . PRO A 1 50 ? -1.245 -12.407 12.778 1.00 0.00 50 PRO A O 17
ATOM 27034 N N . GLY A 1 51 ? -0.267 -12.640 10.765 1.00 0.00 51 GLY A N 17
ATOM 27035 C CA . GLY A 1 51 ? -1.153 -13.717 10.362 1.00 0.00 51 GLY A CA 17
ATOM 27036 C C . GLY A 1 51 ? -1.778 -13.475 9.002 1.00 0.00 51 GLY A C 17
ATOM 27037 O O . GLY A 1 51 ? -2.848 -14.000 8.701 1.00 0.00 51 GLY A O 17
ATOM 27041 N N . GLY A 1 52 ? -1.108 -12.674 8.179 1.00 0.00 52 GLY A N 17
ATOM 27042 C CA . GLY A 1 52 ? -1.620 -12.376 6.854 1.00 0.00 52 GLY A CA 17
ATOM 27043 C C . GLY A 1 52 ? -0.713 -12.887 5.753 1.00 0.00 52 GLY A C 17
ATOM 27044 O O . GLY A 1 52 ? 0.061 -13.822 5.961 1.00 0.00 52 GLY A O 17
ATOM 27048 N N . ASP A 1 53 ? -0.809 -12.275 4.578 1.00 0.00 53 ASP A N 17
ATOM 27049 C CA . ASP A 1 53 ? 0.009 -12.674 3.438 1.00 0.00 53 ASP A CA 17
ATOM 27050 C C . ASP A 1 53 ? 1.367 -11.980 3.475 1.00 0.00 53 ASP A C 17
ATOM 27051 O O . ASP A 1 53 ? 2.410 -12.634 3.489 1.00 0.00 53 ASP A O 17
ATOM 27060 N N . CYS A 1 54 ? 1.346 -10.652 3.488 1.00 0.00 54 CYS A N 17
ATOM 27061 C CA . CYS A 1 54 ? 2.575 -9.868 3.521 1.00 0.00 54 CYS A CA 17
ATOM 27062 C C . CYS A 1 54 ? 3.373 -10.160 4.787 1.00 0.00 54 CYS A C 17
ATOM 27063 O O . CYS A 1 54 ? 4.604 -10.149 4.774 1.00 0.00 54 CYS A O 17
ATOM 27071 N N . TYR A 1 55 ? 2.664 -10.420 5.880 1.00 0.00 55 TYR A N 17
ATOM 27072 C CA . TYR A 1 55 ? 3.306 -10.711 7.156 1.00 0.00 55 TYR A CA 17
ATOM 27073 C C . TYR A 1 55 ? 4.448 -11.707 6.977 1.00 0.00 55 TYR A C 17
ATOM 27074 O O . TYR A 1 55 ? 5.545 -11.513 7.502 1.00 0.00 55 TYR A O 17
ATOM 27092 N N . LYS A 1 56 ? 4.181 -12.774 6.232 1.00 0.00 56 LYS A N 17
ATOM 27093 C CA . LYS A 1 56 ? 5.185 -13.802 5.980 1.00 0.00 56 LYS A CA 17
ATOM 27094 C C . LYS A 1 56 ? 6.258 -13.291 5.025 1.00 0.00 56 LYS A C 17
ATOM 27095 O O . LYS A 1 56 ? 7.440 -13.600 5.181 1.00 0.00 56 LYS A O 17
ATOM 27114 N N . ASP A 1 57 ? 5.840 -12.508 4.036 1.00 0.00 57 ASP A N 17
ATOM 27115 C CA . ASP A 1 57 ? 6.767 -11.953 3.057 1.00 0.00 57 ASP A CA 17
ATOM 27116 C C . ASP A 1 57 ? 7.936 -11.258 3.748 1.00 0.00 57 ASP A C 17
ATOM 27117 O O . ASP A 1 57 ? 9.078 -11.708 3.661 1.00 0.00 57 ASP A O 17
ATOM 27126 N N . GLY A 1 58 ? 7.642 -10.157 4.434 1.00 0.00 58 GLY A N 17
ATOM 27127 C CA . GLY A 1 58 ? 8.679 -9.417 5.128 1.00 0.00 58 GLY A CA 17
ATOM 27128 C C . GLY A 1 58 ? 9.236 -8.280 4.296 1.00 0.00 58 GLY A C 17
ATOM 27129 O O . GLY A 1 58 ? 9.854 -7.357 4.828 1.00 0.00 58 GLY A O 17
ATOM 27133 N N . ARG A 1 59 ? 9.019 -8.345 2.986 1.00 0.00 59 ARG A N 17
ATOM 27134 C CA . ARG A 1 59 ? 9.507 -7.314 2.078 1.00 0.00 59 ARG A CA 17
ATOM 27135 C C . ARG A 1 59 ? 8.915 -5.953 2.433 1.00 0.00 59 ARG A C 17
ATOM 27136 O O . ARG A 1 59 ? 9.578 -4.923 2.303 1.00 0.00 59 ARG A O 17
ATOM 27157 N N . LEU A 1 60 ? 7.665 -5.956 2.882 1.00 0.00 60 LEU A N 17
ATOM 27158 C CA . LEU A 1 60 ? 6.983 -4.722 3.255 1.00 0.00 60 LEU A CA 17
ATOM 27159 C C . LEU A 1 60 ? 7.040 -4.504 4.764 1.00 0.00 60 LEU A C 17
ATOM 27160 O O . LEU A 1 60 ? 7.225 -5.448 5.532 1.00 0.00 60 LEU A O 17
ATOM 27176 N N . LYS A 1 61 ? 6.877 -3.253 5.182 1.00 0.00 61 LYS A N 17
ATOM 27177 C CA . LYS A 1 61 ? 6.906 -2.910 6.599 1.00 0.00 61 LYS A CA 17
ATOM 27178 C C . LYS A 1 61 ? 6.114 -1.634 6.865 1.00 0.00 61 LYS A C 17
ATOM 27179 O O . LYS A 1 61 ? 5.730 -0.909 5.947 1.00 0.00 61 LYS A O 17
ATOM 27198 N N . PRO A 1 62 ? 5.864 -1.349 8.152 1.00 0.00 62 PRO A N 17
ATOM 27199 C CA . PRO A 1 62 ? 5.117 -0.159 8.569 1.00 0.00 62 PRO A CA 17
ATOM 27200 C C . PRO A 1 62 ? 5.900 1.128 8.335 1.00 0.00 62 PRO A C 17
ATOM 27201 O O . PRO A 1 62 ? 7.090 1.206 8.638 1.00 0.00 62 PRO A O 17
ATOM 27212 N N . GLY A 1 63 ? 5.224 2.137 7.794 1.00 0.00 63 GLY A N 17
ATOM 27213 C CA . GLY A 1 63 ? 5.874 3.408 7.530 1.00 0.00 63 GLY A CA 17
ATOM 27214 C C . GLY A 1 63 ? 6.132 3.630 6.053 1.00 0.00 63 GLY A C 17
ATOM 27215 O O . GLY A 1 63 ? 6.506 4.728 5.639 1.00 0.00 63 GLY A O 17
ATOM 27219 N N . ASP A 1 64 ? 5.934 2.587 5.255 1.00 0.00 64 ASP A N 17
ATOM 27220 C CA . ASP A 1 64 ? 6.148 2.673 3.815 1.00 0.00 64 ASP A CA 17
ATOM 27221 C C . ASP A 1 64 ? 4.983 3.384 3.134 1.00 0.00 64 ASP A C 17
ATOM 27222 O O . ASP A 1 64 ? 3.823 3.029 3.338 1.00 0.00 64 ASP A O 17
ATOM 27231 N N . GLN A 1 65 ? 5.302 4.390 2.326 1.00 0.00 65 GLN A N 17
ATOM 27232 C CA . GLN A 1 65 ? 4.281 5.152 1.617 1.00 0.00 65 GLN A CA 17
ATOM 27233 C C . GLN A 1 65 ? 3.648 4.315 0.511 1.00 0.00 65 GLN A C 17
ATOM 27234 O O . GLN A 1 65 ? 4.323 3.897 -0.430 1.00 0.00 65 GLN A O 17
ATOM 27248 N N . LEU A 1 66 ? 2.347 4.074 0.630 1.00 0.00 66 LEU A N 17
ATOM 27249 C CA . LEU A 1 66 ? 1.621 3.287 -0.361 1.00 0.00 66 LEU A CA 17
ATOM 27250 C C . LEU A 1 66 ? 1.389 4.093 -1.635 1.00 0.00 66 LEU A C 17
ATOM 27251 O O . LEU A 1 66 ? 1.458 5.322 -1.625 1.00 0.00 66 LEU A O 17
ATOM 27267 N N . VAL A 1 67 ? 1.112 3.392 -2.730 1.00 0.00 67 VAL A N 17
ATOM 27268 C CA . VAL A 1 67 ? 0.867 4.043 -4.012 1.00 0.00 67 VAL A CA 17
ATOM 27269 C C . VAL A 1 67 ? -0.403 3.509 -4.664 1.00 0.00 67 VAL A C 17
ATOM 27270 O O . VAL A 1 67 ? -1.084 4.225 -5.399 1.00 0.00 67 VAL A O 17
ATOM 27283 N N . SER A 1 68 ? -0.717 2.246 -4.391 1.00 0.00 68 SER A N 17
ATOM 27284 C CA . SER A 1 68 ? -1.904 1.615 -4.955 1.00 0.00 68 SER A CA 17
ATOM 27285 C C . SER A 1 68 ? -1.920 0.120 -4.651 1.00 0.00 68 SER A C 17
ATOM 27286 O O . SER A 1 68 ? -0.870 -0.504 -4.491 1.00 0.00 68 SER A O 17
ATOM 27294 N N . ILE A 1 69 ? -3.119 -0.449 -4.572 1.00 0.00 69 ILE A N 17
ATOM 27295 C CA . ILE A 1 69 ? -3.272 -1.870 -4.288 1.00 0.00 69 ILE A CA 17
ATOM 27296 C C . ILE A 1 69 ? -4.102 -2.560 -5.366 1.00 0.00 69 ILE A C 17
ATOM 27297 O O . ILE A 1 69 ? -5.224 -2.147 -5.658 1.00 0.00 69 ILE A O 17
ATOM 27313 N N . ASN A 1 70 ? -3.543 -3.613 -5.952 1.00 0.00 70 ASN A N 17
ATOM 27314 C CA . ASN A 1 70 ? -4.232 -4.362 -6.997 1.00 0.00 70 ASN A CA 17
ATOM 27315 C C . ASN A 1 70 ? -4.333 -3.540 -8.278 1.00 0.00 70 ASN A C 17
ATOM 27316 O O . ASN A 1 70 ? -3.683 -3.845 -9.278 1.00 0.00 70 ASN A O 17
ATOM 27327 N N . LYS A 1 71 ? -5.153 -2.494 -8.241 1.00 0.00 71 LYS A N 17
ATOM 27328 C CA . LYS A 1 71 ? -5.339 -1.626 -9.398 1.00 0.00 71 LYS A CA 17
ATOM 27329 C C . LYS A 1 71 ? -6.169 -0.400 -9.030 1.00 0.00 71 LYS A C 17
ATOM 27330 O O . LYS A 1 71 ? -7.000 0.055 -9.815 1.00 0.00 71 LYS A O 17
ATOM 27349 N N . GLU A 1 72 ? -5.937 0.128 -7.832 1.00 0.00 72 GLU A N 17
ATOM 27350 C CA . GLU A 1 72 ? -6.665 1.302 -7.362 1.00 0.00 72 GLU A CA 17
ATOM 27351 C C . GLU A 1 72 ? -5.701 2.419 -6.973 1.00 0.00 72 GLU A C 17
ATOM 27352 O O . GLU A 1 72 ? -4.483 2.254 -7.038 1.00 0.00 72 GLU A O 17
ATOM 27364 N N . SER A 1 73 ? -6.257 3.556 -6.567 1.00 0.00 73 SER A N 17
ATOM 27365 C CA . SER A 1 73 ? -5.448 4.703 -6.171 1.00 0.00 73 SER A CA 17
ATOM 27366 C C . SER A 1 73 ? -5.589 4.978 -4.677 1.00 0.00 73 SER A C 17
ATOM 27367 O O . SER A 1 73 ? -6.660 4.791 -4.099 1.00 0.00 73 SER A O 17
ATOM 27375 N N . MET A 1 74 ? -4.501 5.421 -4.057 1.00 0.00 74 MET A N 17
ATOM 27376 C CA . MET A 1 74 ? -4.503 5.723 -2.630 1.00 0.00 74 MET A CA 17
ATOM 27377 C C . MET A 1 74 ? -4.020 7.147 -2.375 1.00 0.00 74 MET A C 17
ATOM 27378 O O . MET A 1 74 ? -4.421 7.783 -1.399 1.00 0.00 74 MET A O 17
ATOM 27392 N N . ILE A 1 75 ? -3.157 7.641 -3.256 1.00 0.00 75 ILE A N 17
ATOM 27393 C CA . ILE A 1 75 ? -2.620 8.990 -3.125 1.00 0.00 75 ILE A CA 17
ATOM 27394 C C . ILE A 1 75 ? -3.729 9.997 -2.837 1.00 0.00 75 ILE A C 17
ATOM 27395 O O . ILE A 1 75 ? -4.717 10.074 -3.566 1.00 0.00 75 ILE A O 17
ATOM 27411 N N . GLY A 1 76 ? -3.556 10.770 -1.770 1.00 0.00 76 GLY A N 17
ATOM 27412 C CA . GLY A 1 76 ? -4.549 11.764 -1.405 1.00 0.00 76 GLY A CA 17
ATOM 27413 C C . GLY A 1 76 ? -5.958 11.207 -1.418 1.00 0.00 76 GLY A C 17
ATOM 27414 O O . GLY A 1 76 ? -6.852 11.775 -2.045 1.00 0.00 76 GLY A O 17
ATOM 27418 N N . VAL A 1 77 ? -6.159 10.091 -0.724 1.00 0.00 77 VAL A N 17
ATOM 27419 C CA . VAL A 1 77 ? -7.470 9.456 -0.659 1.00 0.00 77 VAL A CA 17
ATOM 27420 C C . VAL A 1 77 ? -8.008 9.453 0.768 1.00 0.00 77 VAL A C 17
ATOM 27421 O O . VAL A 1 77 ? -7.303 9.817 1.709 1.00 0.00 77 VAL A O 17
ATOM 27434 N N . SER A 1 78 ? -9.261 9.038 0.920 1.00 0.00 78 SER A N 17
ATOM 27435 C CA . SER A 1 78 ? -9.896 8.989 2.232 1.00 0.00 78 SER A CA 17
ATOM 27436 C C . SER A 1 78 ? -9.465 7.743 2.999 1.00 0.00 78 SER A C 17
ATOM 27437 O O . SER A 1 78 ? -9.437 6.641 2.450 1.00 0.00 78 SER A O 17
ATOM 27445 N N . PHE A 1 79 ? -9.129 7.925 4.271 1.00 0.00 79 PHE A N 17
ATOM 27446 C CA . PHE A 1 79 ? -8.697 6.816 5.115 1.00 0.00 79 PHE A CA 17
ATOM 27447 C C . PHE A 1 79 ? -9.556 5.579 4.868 1.00 0.00 79 PHE A C 17
ATOM 27448 O O . PHE A 1 79 ? -9.048 4.525 4.487 1.00 0.00 79 PHE A O 17
ATOM 27465 N N . GLU A 1 80 ? -10.860 5.717 5.088 1.00 0.00 80 GLU A N 17
ATOM 27466 C CA . GLU A 1 80 ? -11.788 4.610 4.891 1.00 0.00 80 GLU A CA 17
ATOM 27467 C C . GLU A 1 80 ? -11.550 3.934 3.544 1.00 0.00 80 GLU A C 17
ATOM 27468 O O . GLU A 1 80 ? -11.704 2.720 3.413 1.00 0.00 80 GLU A O 17
ATOM 27480 N N . GLU A 1 81 ? -11.174 4.729 2.548 1.00 0.00 81 GLU A N 17
ATOM 27481 C CA . GLU A 1 81 ? -10.916 4.206 1.211 1.00 0.00 81 GLU A CA 17
ATOM 27482 C C . GLU A 1 81 ? -9.655 3.347 1.196 1.00 0.00 81 GLU A C 17
ATOM 27483 O O . GLU A 1 81 ? -9.713 2.146 0.934 1.00 0.00 81 GLU A O 17
ATOM 27495 N N . ALA A 1 82 ? -8.517 3.972 1.480 1.00 0.00 82 ALA A N 17
ATOM 27496 C CA . ALA A 1 82 ? -7.243 3.265 1.501 1.00 0.00 82 ALA A CA 17
ATOM 27497 C C . ALA A 1 82 ? -7.339 1.984 2.323 1.00 0.00 82 ALA A C 17
ATOM 27498 O O . ALA A 1 82 ? -6.593 1.031 2.097 1.00 0.00 82 ALA A O 17
ATOM 27505 N N . LYS A 1 83 ? -8.261 1.968 3.279 1.00 0.00 83 LYS A N 17
ATOM 27506 C CA . LYS A 1 83 ? -8.456 0.804 4.136 1.00 0.00 83 LYS A CA 17
ATOM 27507 C C . LYS A 1 83 ? -9.566 -0.090 3.594 1.00 0.00 83 LYS A C 17
ATOM 27508 O O . LYS A 1 83 ? -9.663 -1.263 3.954 1.00 0.00 83 LYS A O 17
ATOM 27527 N N . SER A 1 84 ? -10.401 0.471 2.725 1.00 0.00 84 SER A N 17
ATOM 27528 C CA . SER A 1 84 ? -11.506 -0.276 2.135 1.00 0.00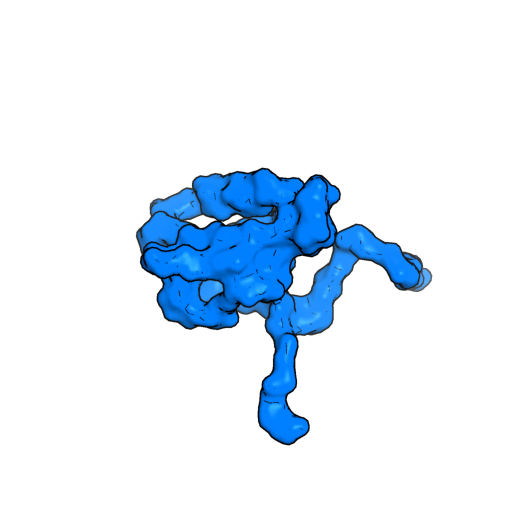 84 SER A CA 17
ATOM 27529 C C . SER A 1 84 ? -11.016 -1.160 0.992 1.00 0.00 84 SER A C 17
ATOM 27530 O O . SER A 1 84 ? -11.266 -2.365 0.974 1.00 0.00 84 SER A O 17
ATOM 27538 N N . ILE A 1 85 ? -10.316 -0.551 0.040 1.00 0.00 85 ILE A N 17
ATOM 27539 C CA . ILE A 1 85 ? -9.789 -1.282 -1.105 1.00 0.00 85 ILE A CA 17
ATOM 27540 C C . ILE A 1 85 ? -9.162 -2.603 -0.674 1.00 0.00 85 ILE A C 17
ATOM 27541 O O . ILE A 1 85 ? -9.408 -3.646 -1.280 1.00 0.00 85 ILE A O 17
ATOM 27557 N N . ILE A 1 86 ? -8.352 -2.551 0.378 1.00 0.00 86 ILE A N 17
ATOM 27558 C CA . ILE A 1 86 ? -7.691 -3.744 0.893 1.00 0.00 86 ILE A CA 17
ATOM 27559 C C . ILE A 1 86 ? -8.710 -4.776 1.365 1.00 0.00 86 ILE A C 17
ATOM 27560 O O . ILE A 1 86 ? -8.753 -5.899 0.862 1.00 0.00 86 ILE A O 17
ATOM 27576 N N . THR A 1 87 ? -9.531 -4.387 2.336 1.00 0.00 87 THR A N 17
ATOM 27577 C CA . THR A 1 87 ? -10.551 -5.277 2.876 1.00 0.00 87 THR A CA 17
ATOM 27578 C C . THR A 1 87 ? -11.669 -5.511 1.866 1.00 0.00 87 THR A C 17
ATOM 27579 O O . THR A 1 87 ? -12.553 -6.339 2.085 1.00 0.00 87 THR A O 17
ATOM 27590 N N . ARG A 1 88 ? -11.622 -4.777 0.759 1.00 0.00 88 ARG A N 17
ATOM 27591 C CA . ARG A 1 88 ? -12.632 -4.904 -0.285 1.00 0.00 88 ARG A CA 17
ATOM 27592 C C . ARG A 1 88 ? -12.158 -5.848 -1.386 1.00 0.00 88 ARG A C 17
ATOM 27593 O O . ARG A 1 88 ? -12.893 -6.132 -2.332 1.00 0.00 88 ARG A O 17
ATOM 27614 N N . ALA A 1 89 ? -10.926 -6.329 -1.257 1.00 0.00 89 ALA A N 17
ATOM 27615 C CA . ALA A 1 89 ? -10.356 -7.242 -2.240 1.00 0.00 89 ALA A CA 17
ATOM 27616 C C . ALA A 1 89 ? -11.252 -8.457 -2.447 1.00 0.00 89 ALA A C 17
ATOM 27617 O O . ALA A 1 89 ? -12.413 -8.464 -2.035 1.00 0.00 89 ALA A O 17
ATOM 27624 N N . LYS A 1 90 ? -10.708 -9.486 -3.089 1.00 0.00 90 LYS A N 17
ATOM 27625 C CA . LYS A 1 90 ? -11.459 -10.709 -3.350 1.00 0.00 90 LYS A CA 17
ATOM 27626 C C . LYS A 1 90 ? -10.774 -11.914 -2.714 1.00 0.00 90 LYS A C 17
ATOM 27627 O O . LYS A 1 90 ? -11.329 -13.013 -2.685 1.00 0.00 90 LYS A O 17
ATOM 27646 N N . LEU A 1 91 ? -9.566 -11.701 -2.203 1.00 0.00 91 LEU A N 17
ATOM 27647 C CA . LEU A 1 91 ? -8.806 -12.770 -1.565 1.00 0.00 91 LEU A CA 17
ATOM 27648 C C . LEU A 1 91 ? -9.157 -14.125 -2.171 1.00 0.00 91 LEU A C 17
ATOM 27649 O O . LEU A 1 91 ? -9.272 -15.123 -1.459 1.00 0.00 91 LEU A O 17
ATOM 27665 N N . ARG A 1 92 ? -9.325 -14.152 -3.489 1.00 0.00 92 ARG A N 17
ATOM 27666 C CA . ARG A 1 92 ? -9.663 -15.385 -4.191 1.00 0.00 92 ARG A CA 17
ATOM 27667 C C . ARG A 1 92 ? -9.694 -15.160 -5.699 1.00 0.00 92 ARG A C 17
ATOM 27668 O O . ARG A 1 92 ? -10.759 -15.172 -6.317 1.00 0.00 92 ARG A O 17
ATOM 27689 N N . SER A 1 93 ? -8.519 -14.955 -6.287 1.00 0.00 93 SER A N 17
ATOM 27690 C CA . SER A 1 93 ? -8.413 -14.723 -7.722 1.00 0.00 93 SER A CA 17
ATOM 27691 C C . SER A 1 93 ? -7.190 -15.431 -8.298 1.00 0.00 93 SER A C 17
ATOM 27692 O O . SER A 1 93 ? -6.863 -15.271 -9.473 1.00 0.00 93 SER A O 17
ATOM 27700 N N . GLU A 1 94 ? -6.518 -16.214 -7.459 1.00 0.00 94 GLU A N 17
ATOM 27701 C CA . GLU A 1 94 ? -5.331 -16.946 -7.884 1.00 0.00 94 GLU A CA 17
ATOM 27702 C C . GLU A 1 94 ? -4.133 -16.010 -8.015 1.00 0.00 94 GLU A C 17
ATOM 27703 O O . GLU A 1 94 ? -3.057 -16.283 -7.482 1.00 0.00 94 GLU A O 17
ATOM 27715 N N . SER A 1 95 ? -4.327 -14.906 -8.728 1.00 0.00 95 SER A N 17
ATOM 27716 C CA . SER A 1 95 ? -3.262 -13.931 -8.934 1.00 0.00 95 SER A CA 17
ATOM 27717 C C . SER A 1 95 ? -2.765 -13.381 -7.601 1.00 0.00 95 SER A C 17
ATOM 27718 O O . SER A 1 95 ? -3.509 -13.277 -6.626 1.00 0.00 95 SER A O 17
ATOM 27726 N N . PRO A 1 96 ? -1.474 -13.019 -7.556 1.00 0.00 96 PRO A N 17
ATOM 27727 C CA . PRO A 1 96 ? -0.846 -12.472 -6.349 1.00 0.00 96 PRO A CA 17
ATOM 27728 C C . PRO A 1 96 ? -1.352 -11.073 -6.016 1.00 0.00 96 PRO A C 17
ATOM 27729 O O . PRO A 1 96 ? -2.353 -10.616 -6.569 1.00 0.00 96 PRO A O 17
ATOM 27740 N N . TRP A 1 97 ? -0.654 -10.397 -5.111 1.00 0.00 97 TRP A N 17
ATOM 27741 C CA . TRP A 1 97 ? -1.032 -9.048 -4.705 1.00 0.00 97 TRP A CA 17
ATOM 27742 C C . TRP A 1 97 ? -0.052 -8.019 -5.255 1.00 0.00 97 TRP A C 17
ATOM 27743 O O . TRP A 1 97 ? 1.143 -8.071 -4.966 1.00 0.00 97 TRP A O 17
ATOM 27764 N N . GLU A 1 98 ? -0.565 -7.084 -6.049 1.00 0.00 98 GLU A N 17
ATOM 27765 C CA . GLU A 1 98 ? 0.268 -6.043 -6.639 1.00 0.00 98 GLU A CA 17
ATOM 27766 C C . GLU A 1 98 ? 0.494 -4.901 -5.652 1.00 0.00 98 GLU A C 17
ATOM 27767 O O . GLU A 1 98 ? -0.342 -4.006 -5.521 1.00 0.00 98 GLU A O 17
ATOM 27779 N N . ILE A 1 99 ? 1.627 -4.941 -4.960 1.00 0.00 99 ILE A N 17
ATOM 27780 C CA . ILE A 1 99 ? 1.963 -3.910 -3.985 1.00 0.00 99 ILE A CA 17
ATOM 27781 C C . ILE A 1 99 ? 2.802 -2.807 -4.619 1.00 0.00 99 ILE A C 17
ATOM 27782 O O . ILE A 1 99 ? 3.878 -3.063 -5.159 1.00 0.00 99 ILE A O 17
ATOM 27798 N N . ALA A 1 100 ? 2.304 -1.577 -4.548 1.00 0.00 100 ALA A N 17
ATOM 27799 C CA . ALA A 1 100 ? 3.010 -0.433 -5.112 1.00 0.00 100 ALA A CA 17
ATOM 27800 C C . ALA A 1 100 ? 3.328 0.600 -4.036 1.00 0.00 100 ALA A C 17
ATOM 27801 O O . ALA A 1 100 ? 2.426 1.201 -3.451 1.00 0.00 100 ALA A O 17
ATOM 27808 N N . PHE A 1 101 ? 4.616 0.802 -3.778 1.00 0.00 101 PHE A N 17
ATOM 27809 C CA . PHE A 1 101 ? 5.053 1.762 -2.771 1.00 0.00 101 PHE A CA 17
ATOM 27810 C C . PHE A 1 101 ? 6.398 2.375 -3.151 1.00 0.00 101 PHE A C 17
ATOM 27811 O O . PHE A 1 101 ? 6.925 2.118 -4.234 1.00 0.00 101 PHE A O 17
ATOM 27828 N N . ILE A 1 102 ? 6.947 3.185 -2.252 1.00 0.00 102 ILE A N 17
ATOM 27829 C CA . ILE A 1 102 ? 8.230 3.834 -2.493 1.00 0.00 102 ILE A CA 17
ATOM 27830 C C . ILE A 1 102 ? 9.301 3.301 -1.547 1.00 0.00 102 ILE A C 17
ATOM 27831 O O . ILE A 1 102 ? 9.161 3.379 -0.327 1.00 0.00 102 ILE A O 17
ATOM 27847 N N . ARG A 1 103 ? 10.372 2.761 -2.120 1.00 0.00 103 ARG A N 17
ATOM 27848 C CA . ARG A 1 103 ? 11.468 2.216 -1.328 1.00 0.00 103 ARG A CA 17
ATOM 27849 C C . ARG A 1 103 ? 12.750 3.011 -1.554 1.00 0.00 103 ARG A C 17
ATOM 27850 O O . ARG A 1 103 ? 13.244 3.107 -2.678 1.00 0.00 103 ARG A O 17
ATOM 27871 N N . SER A 1 104 ? 13.285 3.581 -0.478 1.00 0.00 104 SER A N 17
ATOM 27872 C CA . SER A 1 104 ? 14.507 4.372 -0.559 1.00 0.00 104 SER A CA 17
ATOM 27873 C C . SER A 1 104 ? 15.142 4.533 0.818 1.00 0.00 104 SER A C 17
ATOM 27874 O O . SER A 1 104 ? 14.613 5.234 1.680 1.00 0.00 104 SER A O 17
ATOM 27882 N N . GLY A 1 105 ? 16.282 3.878 1.018 1.00 0.00 105 GLY A N 17
ATOM 27883 C CA . GLY A 1 105 ? 16.971 3.961 2.293 1.00 0.00 105 GLY A CA 17
ATOM 27884 C C . GLY A 1 105 ? 18.479 3.913 2.140 1.00 0.00 105 GLY A C 17
ATOM 27885 O O . GLY A 1 105 ? 19.006 3.559 1.086 1.00 0.00 105 GLY A O 17
ATOM 27889 N N . PRO A 1 106 ? 19.198 4.277 3.213 1.00 0.00 106 PRO A N 17
ATOM 27890 C CA . PRO A 1 106 ? 20.663 4.282 3.218 1.00 0.00 106 PRO A CA 17
ATOM 27891 C C . PRO A 1 106 ? 21.249 2.875 3.181 1.00 0.00 106 PRO A C 17
ATOM 27892 O O . PRO A 1 106 ? 20.658 1.933 3.709 1.00 0.00 106 PRO A O 17
ATOM 27903 N N . SER A 1 107 ? 22.413 2.740 2.554 1.00 0.00 107 SER A N 17
ATOM 27904 C CA . SER A 1 107 ? 23.077 1.446 2.446 1.00 0.00 107 SER A CA 17
ATOM 27905 C C . SER A 1 107 ? 24.221 1.336 3.450 1.00 0.00 107 SER A C 17
ATOM 27906 O O . SER A 1 107 ? 25.270 1.957 3.282 1.00 0.00 107 SER A O 17
ATOM 27914 N N . SER A 1 108 ? 24.009 0.541 4.494 1.00 0.00 108 SER A N 17
ATOM 27915 C CA . SER A 1 108 ? 25.019 0.352 5.528 1.00 0.00 108 SER A CA 17
ATOM 27916 C C . SER A 1 108 ? 24.639 -0.799 6.455 1.00 0.00 108 SER A C 17
ATOM 27917 O O . SER A 1 108 ? 23.496 -0.901 6.900 1.00 0.00 108 SER A O 17
ATOM 27925 N N . GLY A 1 109 ? 25.606 -1.664 6.742 1.00 0.00 109 GLY A N 17
ATOM 27926 C CA . GLY A 1 109 ? 25.354 -2.796 7.615 1.00 0.00 109 GLY A CA 17
ATOM 27927 C C . GLY A 1 109 ? 24.984 -2.373 9.022 1.00 0.00 109 GLY A C 17
ATOM 27928 O O . GLY A 1 109 ? 25.239 -3.099 9.983 1.00 0.00 109 GLY A O 17
ATOM 27932 N N . GLY A 1 1 ? 24.765 19.496 -13.642 1.00 0.00 1 GLY A N 18
ATOM 27933 C CA . GLY A 1 1 ? 24.101 19.160 -12.397 1.00 0.00 1 GLY A CA 18
ATOM 27934 C C . GLY A 1 1 ? 22.718 19.772 -12.293 1.00 0.00 1 GLY A C 18
ATOM 27935 O O . GLY A 1 1 ? 22.559 20.988 -12.406 1.00 0.00 1 GLY A O 18
ATOM 27939 N N . SER A 1 2 ? 21.713 18.928 -12.080 1.00 0.00 2 SER A N 18
ATOM 27940 C CA . SER A 1 2 ? 20.336 19.393 -11.967 1.00 0.00 2 SER A CA 18
ATOM 27941 C C . SER A 1 2 ? 20.145 20.227 -10.703 1.00 0.00 2 SER A C 18
ATOM 27942 O O . SER A 1 2 ? 19.764 19.706 -9.655 1.00 0.00 2 SER A O 18
ATOM 27950 N N . SER A 1 3 ? 20.413 21.524 -10.812 1.00 0.00 3 SER A N 18
ATOM 27951 C CA . SER A 1 3 ? 20.276 22.431 -9.678 1.00 0.00 3 SER A CA 18
ATOM 27952 C C . SER A 1 3 ? 18.823 22.860 -9.499 1.00 0.00 3 SER A C 18
ATOM 27953 O O . SER A 1 3 ? 18.537 24.027 -9.234 1.00 0.00 3 SER A O 18
ATOM 27961 N N . GLY A 1 4 ? 17.908 21.907 -9.647 1.00 0.00 4 GLY A N 18
ATOM 27962 C CA . GLY A 1 4 ? 16.495 22.206 -9.499 1.00 0.00 4 GLY A CA 18
ATOM 27963 C C . GLY A 1 4 ? 15.791 21.234 -8.572 1.00 0.00 4 GLY A C 18
ATOM 27964 O O . GLY A 1 4 ? 16.115 20.046 -8.545 1.00 0.00 4 GLY A O 18
ATOM 27968 N N . SER A 1 5 ? 14.827 21.739 -7.810 1.00 0.00 5 SER A N 18
ATOM 27969 C CA . SER A 1 5 ? 14.079 20.908 -6.873 1.00 0.00 5 SER A CA 18
ATOM 27970 C C . SER A 1 5 ? 12.892 20.244 -7.565 1.00 0.00 5 SER A C 18
ATOM 27971 O O . SER A 1 5 ? 12.620 19.062 -7.356 1.00 0.00 5 SER A O 18
ATOM 27979 N N . SER A 1 6 ? 12.188 21.014 -8.389 1.00 0.00 6 SER A N 18
ATOM 27980 C CA . SER A 1 6 ? 11.028 20.504 -9.109 1.00 0.00 6 SER A CA 18
ATOM 27981 C C . SER A 1 6 ? 9.984 19.958 -8.139 1.00 0.00 6 SER A C 18
ATOM 27982 O O . SER A 1 6 ? 10.179 19.976 -6.924 1.00 0.00 6 SER A O 18
ATOM 27990 N N . GLY A 1 7 ? 8.873 19.472 -8.686 1.00 0.00 7 GLY A N 18
ATOM 27991 C CA . GLY A 1 7 ? 7.814 18.928 -7.856 1.00 0.00 7 GLY A CA 18
ATOM 27992 C C . GLY A 1 7 ? 6.528 18.710 -8.627 1.00 0.00 7 GLY A C 18
ATOM 27993 O O . GLY A 1 7 ? 5.580 19.486 -8.499 1.00 0.00 7 GLY A O 18
ATOM 27997 N N . SER A 1 8 ? 6.494 17.653 -9.432 1.00 0.00 8 SER A N 18
ATOM 27998 C CA . SER A 1 8 ? 5.315 17.339 -10.232 1.00 0.00 8 SER A CA 18
ATOM 27999 C C . SER A 1 8 ? 4.513 16.209 -9.595 1.00 0.00 8 SER A C 18
ATOM 28000 O O . SER A 1 8 ? 5.063 15.231 -9.088 1.00 0.00 8 SER A O 18
ATOM 28008 N N . PRO A 1 9 ? 3.178 16.344 -9.622 1.00 0.00 9 PRO A N 18
ATOM 28009 C CA . PRO A 1 9 ? 2.270 15.345 -9.052 1.00 0.00 9 PRO A CA 18
ATOM 28010 C C . PRO A 1 9 ? 2.253 14.050 -9.858 1.00 0.00 9 PRO A C 18
ATOM 28011 O O . PRO A 1 9 ? 2.411 12.961 -9.306 1.00 0.00 9 PRO A O 18
ATOM 28022 N N . LEU A 1 10 ? 2.060 14.177 -11.167 1.00 0.00 10 LEU A N 18
ATOM 28023 C CA . LEU A 1 10 ? 2.023 13.016 -12.050 1.00 0.00 10 LEU A CA 18
ATOM 28024 C C . LEU A 1 10 ? 3.363 12.287 -12.048 1.00 0.00 10 LEU A C 18
ATOM 28025 O O . LEU A 1 10 ? 3.448 11.122 -12.438 1.00 0.00 10 LEU A O 18
ATOM 28041 N N . ASP A 1 11 ? 4.406 12.979 -11.604 1.00 0.00 11 ASP A N 18
ATOM 28042 C CA . ASP A 1 11 ? 5.742 12.397 -11.548 1.00 0.00 11 ASP A CA 18
ATOM 28043 C C . ASP A 1 11 ? 6.009 11.781 -10.178 1.00 0.00 11 ASP A C 18
ATOM 28044 O O . ASP A 1 11 ? 6.353 12.484 -9.227 1.00 0.00 11 ASP A O 18
ATOM 28053 N N . ARG A 1 12 ? 5.848 10.465 -10.084 1.00 0.00 12 ARG A N 18
ATOM 28054 C CA . ARG A 1 12 ? 6.069 9.756 -8.830 1.00 0.00 12 ARG A CA 18
ATOM 28055 C C . ARG A 1 12 ? 7.553 9.727 -8.476 1.00 0.00 12 ARG A C 18
ATOM 28056 O O . ARG A 1 12 ? 8.411 9.701 -9.358 1.00 0.00 12 ARG A O 18
ATOM 28077 N N . ASP A 1 13 ? 7.847 9.733 -7.181 1.00 0.00 13 ASP A N 18
ATOM 28078 C CA . ASP A 1 13 ? 9.227 9.706 -6.710 1.00 0.00 13 ASP A CA 18
ATOM 28079 C C . ASP A 1 13 ? 10.060 8.721 -7.523 1.00 0.00 13 ASP A C 18
ATOM 28080 O O . ASP A 1 13 ? 9.559 7.717 -8.030 1.00 0.00 13 ASP A O 18
ATOM 28089 N N . PRO A 1 14 ? 11.363 9.012 -7.652 1.00 0.00 14 PRO A N 18
ATOM 28090 C CA . PRO A 1 14 ? 12.293 8.164 -8.403 1.00 0.00 14 PRO A CA 18
ATOM 28091 C C . PRO A 1 14 ? 12.559 6.835 -7.704 1.00 0.00 14 PRO A C 18
ATOM 28092 O O . PRO A 1 14 ? 13.022 5.878 -8.325 1.00 0.00 14 PRO A O 18
ATOM 28103 N N . ALA A 1 15 ? 12.264 6.783 -6.409 1.00 0.00 15 ALA A N 18
ATOM 28104 C CA . ALA A 1 15 ? 12.470 5.571 -5.627 1.00 0.00 15 ALA A CA 18
ATOM 28105 C C . ALA A 1 15 ? 11.210 4.711 -5.606 1.00 0.00 15 ALA A C 18
ATOM 28106 O O . ALA A 1 15 ? 11.034 3.872 -4.723 1.00 0.00 15 ALA A O 18
ATOM 28113 N N . PHE A 1 16 ? 10.337 4.926 -6.584 1.00 0.00 16 PHE A N 18
ATOM 28114 C CA . PHE A 1 16 ? 9.092 4.171 -6.677 1.00 0.00 16 PHE A CA 18
ATOM 28115 C C . PHE A 1 16 ? 9.367 2.709 -7.018 1.00 0.00 16 PHE A C 18
ATOM 28116 O O . PHE A 1 16 ? 9.890 2.398 -8.089 1.00 0.00 16 PHE A O 18
ATOM 28133 N N . ARG A 1 17 ? 9.011 1.817 -6.100 1.00 0.00 17 ARG A N 18
ATOM 28134 C CA . ARG A 1 17 ? 9.220 0.388 -6.302 1.00 0.00 17 ARG A CA 18
ATOM 28135 C C . ARG A 1 17 ? 7.968 -0.402 -5.932 1.00 0.00 17 ARG A C 18
ATOM 28136 O O . ARG A 1 17 ? 7.455 -0.288 -4.819 1.00 0.00 17 ARG A O 18
ATOM 28157 N N . VAL A 1 18 ? 7.481 -1.203 -6.874 1.00 0.00 18 VAL A N 18
ATOM 28158 C CA . VAL A 1 18 ? 6.290 -2.013 -6.648 1.00 0.00 18 VAL A CA 18
ATOM 28159 C C . VAL A 1 18 ? 6.631 -3.499 -6.625 1.00 0.00 18 VAL A C 18
ATOM 28160 O O . VAL A 1 18 ? 7.296 -4.007 -7.528 1.00 0.00 18 VAL A O 18
ATOM 28173 N N . ILE A 1 19 ? 6.172 -4.190 -5.587 1.00 0.00 19 ILE A N 18
ATOM 28174 C CA . ILE A 1 19 ? 6.428 -5.618 -5.447 1.00 0.00 19 ILE A CA 18
ATOM 28175 C C . ILE A 1 19 ? 5.124 -6.405 -5.374 1.00 0.00 19 ILE A C 18
ATOM 28176 O O . ILE A 1 19 ? 4.049 -5.833 -5.187 1.00 0.00 19 ILE A O 18
ATOM 28192 N N . THR A 1 20 ? 5.225 -7.723 -5.520 1.00 0.00 20 THR A N 18
ATOM 28193 C CA . THR A 1 20 ? 4.055 -8.590 -5.469 1.00 0.00 20 THR A CA 18
ATOM 28194 C C . THR A 1 20 ? 4.140 -9.561 -4.297 1.00 0.00 20 THR A C 18
ATOM 28195 O O . THR A 1 20 ? 5.213 -10.078 -3.983 1.00 0.00 20 THR A O 18
ATOM 28206 N N . VAL A 1 21 ? 3.004 -9.805 -3.653 1.00 0.00 21 VAL A N 18
ATOM 28207 C CA . VAL A 1 21 ? 2.950 -10.717 -2.516 1.00 0.00 21 VAL A CA 18
ATOM 28208 C C . VAL A 1 21 ? 2.049 -11.911 -2.811 1.00 0.00 21 VAL A C 18
ATOM 28209 O O . VAL A 1 21 ? 0.891 -11.749 -3.200 1.00 0.00 21 VAL A O 18
ATOM 28222 N N . THR A 1 22 ? 2.586 -13.112 -2.623 1.00 0.00 22 THR A N 18
ATOM 28223 C CA . THR A 1 22 ? 1.832 -14.334 -2.869 1.00 0.00 22 THR A CA 18
ATOM 28224 C C . THR A 1 22 ? 0.466 -14.282 -2.194 1.00 0.00 22 THR A C 18
ATOM 28225 O O . THR A 1 22 ? 0.364 -14.341 -0.968 1.00 0.00 22 THR A O 18
ATOM 28236 N N . LYS A 1 23 ? -0.584 -14.172 -3.001 1.00 0.00 23 LYS A N 18
ATOM 28237 C CA . LYS A 1 23 ? -1.946 -14.114 -2.483 1.00 0.00 23 LYS A CA 18
ATOM 28238 C C . LYS A 1 23 ? -2.467 -15.512 -2.166 1.00 0.00 23 LYS A C 18
ATOM 28239 O O . LYS A 1 23 ? -2.460 -16.396 -3.022 1.00 0.00 23 LYS A O 18
ATOM 28258 N N . GLU A 1 24 ? -2.919 -15.704 -0.930 1.00 0.00 24 GLU A N 18
ATOM 28259 C CA . GLU A 1 24 ? -3.444 -16.995 -0.502 1.00 0.00 24 GLU A CA 18
ATOM 28260 C C . GLU A 1 24 ? -4.771 -16.826 0.234 1.00 0.00 24 GLU A C 18
ATOM 28261 O O . GLU A 1 24 ? -5.790 -17.393 -0.161 1.00 0.00 24 GLU A O 18
ATOM 28273 N N . THR A 1 25 ? -4.750 -16.042 1.307 1.00 0.00 25 THR A N 18
ATOM 28274 C CA . THR A 1 25 ? -5.948 -15.798 2.099 1.00 0.00 25 THR A CA 18
ATOM 28275 C C . THR A 1 25 ? -6.475 -14.385 1.880 1.00 0.00 25 THR A C 18
ATOM 28276 O O . THR A 1 25 ? -7.655 -14.189 1.591 1.00 0.00 25 THR A O 18
ATOM 28287 N N . GLY A 1 26 ? -5.592 -13.401 2.018 1.00 0.00 26 GLY A N 18
ATOM 28288 C CA . GLY A 1 26 ? -5.987 -12.017 1.830 1.00 0.00 26 GLY A CA 18
ATOM 28289 C C . GLY A 1 26 ? -4.876 -11.045 2.175 1.00 0.00 26 GLY A C 18
ATOM 28290 O O . GLY A 1 26 ? -3.874 -11.425 2.781 1.00 0.00 26 GLY A O 18
ATOM 28294 N N . LEU A 1 27 ? -5.052 -9.787 1.786 1.00 0.00 27 LEU A N 18
ATOM 28295 C CA . LEU A 1 27 ? -4.055 -8.756 2.056 1.00 0.00 27 LEU A CA 18
ATOM 28296 C C . LEU A 1 27 ? -3.645 -8.767 3.525 1.00 0.00 27 LEU A C 18
ATOM 28297 O O . LEU A 1 27 ? -2.531 -9.163 3.866 1.00 0.00 27 LEU A O 18
ATOM 28313 N N . GLY A 1 28 ? -4.554 -8.331 4.392 1.00 0.00 28 GLY A N 18
ATOM 28314 C CA . GLY A 1 28 ? -4.269 -8.301 5.815 1.00 0.00 28 GLY A CA 18
ATOM 28315 C C . GLY A 1 28 ? -3.234 -7.254 6.176 1.00 0.00 28 GLY A C 18
ATOM 28316 O O . GLY A 1 28 ? -2.332 -7.511 6.974 1.00 0.00 28 GLY A O 18
ATOM 28320 N N . LEU A 1 29 ? -3.363 -6.070 5.588 1.00 0.00 29 LEU A N 18
ATOM 28321 C CA . LEU A 1 29 ? -2.431 -4.979 5.851 1.00 0.00 29 LEU A CA 18
ATOM 28322 C C . LEU A 1 29 ? -3.173 -3.726 6.305 1.00 0.00 29 LEU A C 18
ATOM 28323 O O . LEU A 1 29 ? -4.259 -3.422 5.813 1.00 0.00 29 LEU A O 18
ATOM 28339 N N . LYS A 1 30 ? -2.578 -3.001 7.246 1.00 0.00 30 LYS A N 18
ATOM 28340 C CA . LYS A 1 30 ? -3.179 -1.778 7.765 1.00 0.00 30 LYS A CA 18
ATOM 28341 C C . LYS A 1 30 ? -2.555 -0.547 7.117 1.00 0.00 30 LYS A C 18
ATOM 28342 O O . LYS A 1 30 ? -1.339 -0.480 6.934 1.00 0.00 30 LYS A O 18
ATOM 28361 N N . ILE A 1 31 ? -3.393 0.425 6.773 1.00 0.00 31 ILE A N 18
ATOM 28362 C CA . ILE A 1 31 ? -2.921 1.655 6.148 1.00 0.00 31 ILE A CA 18
ATOM 28363 C C . ILE A 1 31 ? -3.026 2.835 7.109 1.00 0.00 31 ILE A C 18
ATOM 28364 O O . ILE A 1 31 ? -3.817 2.812 8.053 1.00 0.00 31 ILE A O 18
ATOM 28380 N N . LEU A 1 32 ? -2.225 3.865 6.861 1.00 0.00 32 LEU A N 18
ATOM 28381 C CA . LEU A 1 32 ? -2.229 5.057 7.702 1.00 0.00 32 LEU A CA 18
ATOM 28382 C C . LEU A 1 32 ? -2.403 6.317 6.861 1.00 0.00 32 LEU A C 18
ATOM 28383 O O . LEU A 1 32 ? -2.287 6.279 5.636 1.00 0.00 32 LEU A O 18
ATOM 28399 N N . GLY A 1 33 ? -2.680 7.434 7.527 1.00 0.00 33 GLY A N 18
ATOM 28400 C CA . GLY A 1 33 ? -2.863 8.690 6.825 1.00 0.00 33 GLY A CA 18
ATOM 28401 C C . GLY A 1 33 ? -4.311 8.940 6.451 1.00 0.00 33 GLY A C 18
ATOM 28402 O O . GLY A 1 33 ? -5.222 8.395 7.072 1.00 0.00 33 GLY A O 18
ATOM 28406 N N . GLY A 1 34 ? -4.523 9.768 5.432 1.00 0.00 34 GLY A N 18
ATOM 28407 C CA . GLY A 1 34 ? -5.872 10.075 4.995 1.00 0.00 34 GLY A CA 18
ATOM 28408 C C . GLY A 1 34 ? -6.124 11.566 4.895 1.00 0.00 34 GLY A C 18
ATOM 28409 O O . GLY A 1 34 ? -5.933 12.301 5.865 1.00 0.00 34 GLY A O 18
ATOM 28413 N N . ILE A 1 35 ? -6.551 12.015 3.720 1.00 0.00 35 ILE A N 18
ATOM 28414 C CA . ILE A 1 35 ? -6.828 13.429 3.497 1.00 0.00 35 ILE A CA 18
ATOM 28415 C C . ILE A 1 35 ? -7.519 14.051 4.706 1.00 0.00 35 ILE A C 18
ATOM 28416 O O . ILE A 1 35 ? -7.354 15.237 4.986 1.00 0.00 35 ILE A O 18
ATOM 28432 N N . ASN A 1 36 ? -8.293 13.240 5.421 1.00 0.00 36 ASN A N 18
ATOM 28433 C CA . ASN A 1 36 ? -9.008 13.710 6.601 1.00 0.00 36 ASN A CA 18
ATOM 28434 C C . ASN A 1 36 ? -8.209 13.428 7.870 1.00 0.00 36 ASN A C 18
ATOM 28435 O O . ASN A 1 36 ? -8.269 14.189 8.835 1.00 0.00 36 ASN A O 18
ATOM 28446 N N . ARG A 1 37 ? -7.461 12.330 7.860 1.00 0.00 37 ARG A N 18
ATOM 28447 C CA . ARG A 1 37 ? -6.650 11.947 9.009 1.00 0.00 37 ARG A CA 18
ATOM 28448 C C . ARG A 1 37 ? -5.473 12.902 9.187 1.00 0.00 37 ARG A C 18
ATOM 28449 O O . ARG A 1 37 ? -5.227 13.763 8.343 1.00 0.00 37 ARG A O 18
ATOM 28470 N N . ASN A 1 38 ? -4.750 12.743 10.290 1.00 0.00 38 ASN A N 18
ATOM 28471 C CA . ASN A 1 38 ? -3.600 13.592 10.579 1.00 0.00 38 ASN A CA 18
ATOM 28472 C C . ASN A 1 38 ? -2.339 13.044 9.918 1.00 0.00 38 ASN A C 18
ATOM 28473 O O . ASN A 1 38 ? -1.449 13.802 9.534 1.00 0.00 38 ASN A O 18
ATOM 28484 N N . GLU A 1 39 ? -2.272 11.723 9.787 1.00 0.00 39 GLU A N 18
ATOM 28485 C CA . GLU A 1 39 ? -1.121 11.074 9.172 1.00 0.00 39 GLU A CA 18
ATOM 28486 C C . GLU A 1 39 ? -1.077 11.352 7.672 1.00 0.00 39 GLU A C 18
ATOM 28487 O O . GLU A 1 39 ? -0.023 11.260 7.043 1.00 0.00 39 GLU A O 18
ATOM 28499 N N . GLY A 1 40 ? -2.230 11.691 7.105 1.00 0.00 40 GLY A N 18
ATOM 28500 C CA . GLY A 1 40 ? -2.303 11.977 5.684 1.00 0.00 40 GLY A CA 18
ATOM 28501 C C . GLY A 1 40 ? -1.605 13.271 5.316 1.00 0.00 40 GLY A C 18
ATOM 28502 O O . GLY A 1 40 ? -0.809 13.812 6.084 1.00 0.00 40 GLY A O 18
ATOM 28506 N N . PRO A 1 41 ? -1.901 13.786 4.114 1.00 0.00 41 PRO A N 18
ATOM 28507 C CA . PRO A 1 41 ? -2.846 13.151 3.191 1.00 0.00 41 PRO A CA 18
ATOM 28508 C C . PRO A 1 41 ? -2.302 11.851 2.608 1.00 0.00 41 PRO A C 18
ATOM 28509 O O . PRO A 1 41 ? -3.065 10.972 2.204 1.00 0.00 41 PRO A O 18
ATOM 28520 N N . LEU A 1 42 ? -0.979 11.735 2.567 1.00 0.00 42 LEU A N 18
ATOM 28521 C CA . LEU A 1 42 ? -0.332 10.541 2.034 1.00 0.00 42 LEU A CA 18
ATOM 28522 C C . LEU A 1 42 ? -0.668 9.316 2.879 1.00 0.00 42 LEU A C 18
ATOM 28523 O O . LEU A 1 42 ? -1.077 9.439 4.034 1.00 0.00 42 LEU A O 18
ATOM 28539 N N . VAL A 1 43 ? -0.490 8.134 2.297 1.00 0.00 43 VAL A N 18
ATOM 28540 C CA . VAL A 1 43 ? -0.770 6.887 2.997 1.00 0.00 43 VAL A CA 18
ATOM 28541 C C . VAL A 1 43 ? 0.502 6.070 3.196 1.00 0.00 43 VAL A C 18
ATOM 28542 O O . VAL A 1 43 ? 1.425 6.132 2.384 1.00 0.00 43 VAL A O 18
ATOM 28555 N N . TYR A 1 44 ? 0.543 5.304 4.280 1.00 0.00 44 TYR A N 18
ATOM 28556 C CA . TYR A 1 44 ? 1.703 4.476 4.588 1.00 0.00 44 TYR A CA 18
ATOM 28557 C C . TYR A 1 44 ? 1.297 3.249 5.399 1.00 0.00 44 TYR A C 18
ATOM 28558 O O . TYR A 1 44 ? 0.464 3.337 6.301 1.00 0.00 44 TYR A O 18
ATOM 28576 N N . ILE A 1 45 ? 1.892 2.108 5.071 1.00 0.00 45 ILE A N 18
ATOM 28577 C CA . ILE A 1 45 ? 1.595 0.864 5.770 1.00 0.00 45 ILE A CA 18
ATOM 28578 C C . ILE A 1 45 ? 1.517 1.084 7.277 1.00 0.00 45 ILE A C 18
ATOM 28579 O O . ILE A 1 45 ? 2.540 1.186 7.954 1.00 0.00 45 ILE A O 18
ATOM 28595 N N . HIS A 1 46 ? 0.295 1.156 7.796 1.00 0.00 46 HIS A N 18
ATOM 28596 C CA . HIS A 1 46 ? 0.083 1.362 9.225 1.00 0.00 46 HIS A CA 18
ATOM 28597 C C . HIS A 1 46 ? 0.709 0.231 10.036 1.00 0.00 46 HIS A C 18
ATOM 28598 O O . HIS A 1 46 ? 1.428 0.475 11.004 1.00 0.00 46 HIS A O 18
ATOM 28613 N N . GLU A 1 47 ? 0.430 -1.004 9.633 1.00 0.00 47 GLU A N 18
ATOM 28614 C CA . GLU A 1 47 ? 0.965 -2.172 10.324 1.00 0.00 47 GLU A CA 18
ATOM 28615 C C . GLU A 1 47 ? 0.483 -3.462 9.666 1.00 0.00 47 GLU A C 18
ATOM 28616 O O . GLU A 1 47 ? -0.719 -3.701 9.549 1.00 0.00 47 GLU A O 18
ATOM 28628 N N . VAL A 1 48 ? 1.430 -4.290 9.238 1.00 0.00 48 VAL A N 18
ATOM 28629 C CA . VAL A 1 48 ? 1.104 -5.556 8.593 1.00 0.00 48 VAL A CA 18
ATOM 28630 C C . VAL A 1 48 ? 0.638 -6.589 9.613 1.00 0.00 48 VAL A C 18
ATOM 28631 O O . VAL A 1 48 ? 1.452 -7.272 10.236 1.00 0.00 48 VAL A O 18
ATOM 28644 N N . ILE A 1 49 ? -0.676 -6.699 9.778 1.00 0.00 49 ILE A N 18
ATOM 28645 C CA . ILE A 1 49 ? -1.250 -7.650 10.721 1.00 0.00 49 ILE A CA 18
ATOM 28646 C C . ILE A 1 49 ? -0.522 -8.988 10.664 1.00 0.00 49 ILE A C 18
ATOM 28647 O O . ILE A 1 49 ? -0.273 -9.543 9.594 1.00 0.00 49 ILE A O 18
ATOM 28663 N N . PRO A 1 50 ? -0.173 -9.523 11.844 1.00 0.00 50 PRO A N 18
ATOM 28664 C CA . PRO A 1 50 ? 0.530 -10.804 11.956 1.00 0.00 50 PRO A CA 18
ATOM 28665 C C . PRO A 1 50 ? -0.355 -11.986 11.572 1.00 0.00 50 PRO A C 18
ATOM 28666 O O . PRO A 1 50 ? -1.255 -12.368 12.318 1.00 0.00 50 PRO A O 18
ATOM 28677 N N . GLY A 1 51 ? -0.092 -12.561 10.402 1.00 0.00 51 GLY A N 18
ATOM 28678 C CA . GLY A 1 51 ? -0.873 -13.693 9.940 1.00 0.00 51 GLY A CA 18
ATOM 28679 C C . GLY A 1 51 ? -1.396 -13.500 8.530 1.00 0.00 51 GLY A C 18
ATOM 28680 O O . GLY A 1 51 ? -2.123 -14.345 8.009 1.00 0.00 51 GLY A O 18
ATOM 28684 N N . GLY A 1 52 ? -1.028 -12.382 7.912 1.00 0.00 52 GLY A N 18
ATOM 28685 C CA . GLY A 1 52 ? -1.476 -12.099 6.561 1.00 0.00 52 GLY A CA 18
ATOM 28686 C C . GLY A 1 52 ? -0.478 -12.550 5.513 1.00 0.00 52 GLY A C 18
ATOM 28687 O O . GLY A 1 52 ? 0.484 -13.254 5.823 1.00 0.00 52 GLY A O 18
ATOM 28691 N N . ASP A 1 53 ? -0.706 -12.146 4.268 1.00 0.00 53 ASP A N 18
ATOM 28692 C CA . ASP A 1 53 ? 0.180 -12.514 3.170 1.00 0.00 53 ASP A CA 18
ATOM 28693 C C . ASP A 1 53 ? 1.505 -11.764 3.267 1.00 0.00 53 ASP A C 18
ATOM 28694 O O . ASP A 1 53 ? 2.572 -12.375 3.334 1.00 0.00 53 ASP A O 18
ATOM 28703 N N . CYS A 1 54 ? 1.429 -10.438 3.271 1.00 0.00 54 CYS A N 18
ATOM 28704 C CA . CYS A 1 54 ? 2.622 -9.603 3.357 1.00 0.00 54 CYS A CA 18
ATOM 28705 C C . CYS A 1 54 ? 3.475 -9.996 4.560 1.00 0.00 54 CYS A C 18
ATOM 28706 O O . CYS A 1 54 ? 4.675 -10.236 4.431 1.00 0.00 54 CYS A O 18
ATOM 28714 N N . TYR A 1 55 ? 2.846 -10.058 5.728 1.00 0.00 55 TYR A N 18
ATOM 28715 C CA . TYR A 1 55 ? 3.547 -10.418 6.955 1.00 0.00 55 TYR A CA 18
ATOM 28716 C C . TYR A 1 55 ? 4.571 -11.519 6.695 1.00 0.00 55 TYR A C 18
ATOM 28717 O O . TYR A 1 55 ? 5.776 -11.308 6.830 1.00 0.00 55 TYR A O 18
ATOM 28735 N N . LYS A 1 56 ? 4.081 -12.696 6.319 1.00 0.00 56 LYS A N 18
ATOM 28736 C CA . LYS A 1 56 ? 4.951 -13.832 6.037 1.00 0.00 56 LYS A CA 18
ATOM 28737 C C . LYS A 1 56 ? 6.096 -13.425 5.115 1.00 0.00 56 LYS A C 18
ATOM 28738 O O . LYS A 1 56 ? 7.250 -13.787 5.346 1.00 0.00 56 LYS A O 18
ATOM 28757 N N . ASP A 1 57 ? 5.769 -12.670 4.072 1.00 0.00 57 ASP A N 18
ATOM 28758 C CA . ASP A 1 57 ? 6.771 -12.211 3.116 1.00 0.00 57 ASP A CA 18
ATOM 28759 C C . ASP A 1 57 ? 7.910 -11.487 3.828 1.00 0.00 57 ASP A C 18
ATOM 28760 O O . ASP A 1 57 ? 9.061 -11.919 3.778 1.00 0.00 57 ASP A O 18
ATOM 28769 N N . GLY A 1 58 ? 7.579 -10.382 4.490 1.00 0.00 58 GLY A N 18
ATOM 28770 C CA . GLY A 1 58 ? 8.585 -9.615 5.201 1.00 0.00 58 GLY A CA 18
ATOM 28771 C C . GLY A 1 58 ? 9.125 -8.463 4.378 1.00 0.00 58 GLY A C 18
ATOM 28772 O O . GLY A 1 58 ? 9.438 -7.400 4.915 1.00 0.00 58 GLY A O 18
ATOM 28776 N N . ARG A 1 59 ? 9.237 -8.673 3.071 1.00 0.00 59 ARG A N 18
ATOM 28777 C CA . ARG A 1 59 ? 9.746 -7.644 2.172 1.00 0.00 59 ARG A CA 18
ATOM 28778 C C . ARG A 1 59 ? 9.265 -6.261 2.602 1.00 0.00 59 ARG A C 18
ATOM 28779 O O . ARG A 1 59 ? 10.066 -5.395 2.955 1.00 0.00 59 ARG A O 18
ATOM 28800 N N . LEU A 1 60 ? 7.952 -6.060 2.568 1.00 0.00 60 LEU A N 18
ATOM 28801 C CA . LEU A 1 60 ? 7.364 -4.782 2.953 1.00 0.00 60 LEU A CA 18
ATOM 28802 C C . LEU A 1 60 ? 7.467 -4.567 4.460 1.00 0.00 60 LEU A C 18
ATOM 28803 O O . LEU A 1 60 ? 7.928 -5.442 5.193 1.00 0.00 60 LEU A O 18
ATOM 28819 N N . LYS A 1 61 ? 7.033 -3.397 4.916 1.00 0.00 61 LYS A N 18
ATOM 28820 C CA . LYS A 1 61 ? 7.072 -3.067 6.336 1.00 0.00 61 LYS A CA 18
ATOM 28821 C C . LYS A 1 61 ? 6.286 -1.791 6.620 1.00 0.00 61 LYS A C 18
ATOM 28822 O O . LYS A 1 61 ? 6.032 -0.979 5.730 1.00 0.00 61 LYS A O 18
ATOM 28841 N N . PRO A 1 62 ? 5.893 -1.607 7.889 1.00 0.00 62 PRO A N 18
ATOM 28842 C CA . PRO A 1 62 ? 5.132 -0.430 8.319 1.00 0.00 62 PRO A CA 18
ATOM 28843 C C . PRO A 1 62 ? 5.970 0.843 8.291 1.00 0.00 62 PRO A C 18
ATOM 28844 O O . PRO A 1 62 ? 7.075 0.883 8.831 1.00 0.00 62 PRO A O 18
ATOM 28855 N N . GLY A 1 63 ? 5.436 1.884 7.659 1.00 0.00 63 GLY A N 18
ATOM 28856 C CA . GLY A 1 63 ? 6.148 3.145 7.573 1.00 0.00 63 GLY A CA 18
ATOM 28857 C C . GLY A 1 63 ? 6.459 3.540 6.143 1.00 0.00 63 GLY A C 18
ATOM 28858 O O . GLY A 1 63 ? 6.899 4.660 5.882 1.00 0.00 63 GLY A O 18
ATOM 28862 N N . ASP A 1 64 ? 6.233 2.617 5.214 1.00 0.00 64 ASP A N 18
ATOM 28863 C CA . ASP A 1 64 ? 6.493 2.874 3.802 1.00 0.00 64 ASP A CA 18
ATOM 28864 C C . ASP A 1 64 ? 5.271 3.492 3.129 1.00 0.00 64 ASP A C 18
ATOM 28865 O O . ASP A 1 64 ? 4.148 3.023 3.309 1.00 0.00 64 ASP A O 18
ATOM 28874 N N . GLN A 1 65 ? 5.500 4.547 2.354 1.00 0.00 65 GLN A N 18
ATOM 28875 C CA . GLN A 1 65 ? 4.417 5.230 1.656 1.00 0.00 65 GLN A CA 18
ATOM 28876 C C . GLN A 1 65 ? 3.731 4.294 0.666 1.00 0.00 65 GLN A C 18
ATOM 28877 O O . GLN A 1 65 ? 4.371 3.426 0.070 1.00 0.00 65 GLN A O 18
ATOM 28891 N N . LEU A 1 66 ? 2.426 4.474 0.496 1.00 0.00 66 LEU A N 18
ATOM 28892 C CA . LEU A 1 66 ? 1.652 3.645 -0.421 1.00 0.00 66 LEU A CA 18
ATOM 28893 C C . LEU A 1 66 ? 1.348 4.399 -1.711 1.00 0.00 66 LEU A C 18
ATOM 28894 O O . LEU A 1 66 ? 1.385 5.629 -1.748 1.00 0.00 66 LEU A O 18
ATOM 28910 N N . VAL A 1 67 ? 1.043 3.653 -2.769 1.00 0.00 67 VAL A N 18
ATOM 28911 C CA . VAL A 1 67 ? 0.728 4.251 -4.061 1.00 0.00 67 VAL A CA 18
ATOM 28912 C C . VAL A 1 67 ? -0.532 3.635 -4.659 1.00 0.00 67 VAL A C 18
ATOM 28913 O O . VAL A 1 67 ? -1.331 4.325 -5.292 1.00 0.00 67 VAL A O 18
ATOM 28926 N N . SER A 1 68 ? -0.703 2.334 -4.452 1.00 0.00 68 SER A N 18
ATOM 28927 C CA . SER A 1 68 ? -1.865 1.624 -4.973 1.00 0.00 68 SER A CA 18
ATOM 28928 C C . SER A 1 68 ? -1.810 0.145 -4.601 1.00 0.00 68 SER A C 18
ATOM 28929 O O . SER A 1 68 ? -0.732 -0.439 -4.492 1.00 0.00 68 SER A O 18
ATOM 28937 N N . ILE A 1 69 ? -2.980 -0.454 -4.408 1.00 0.00 69 ILE A N 18
ATOM 28938 C CA . ILE A 1 69 ? -3.066 -1.864 -4.049 1.00 0.00 69 ILE A CA 18
ATOM 28939 C C . ILE A 1 69 ? -4.096 -2.588 -4.910 1.00 0.00 69 ILE A C 18
ATOM 28940 O O . ILE A 1 69 ? -5.209 -2.102 -5.105 1.00 0.00 69 ILE 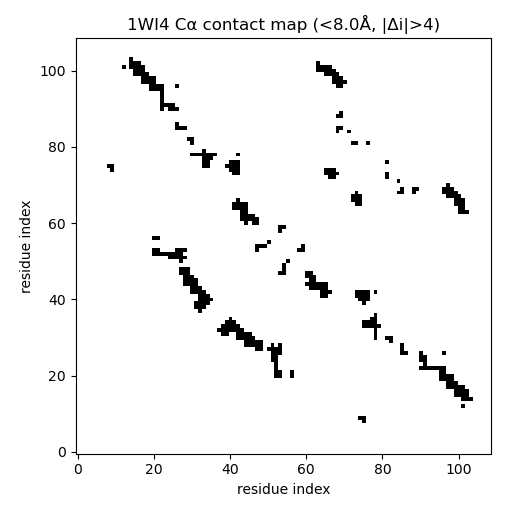A O 18
ATOM 28956 N N . ASN A 1 70 ? -3.717 -3.755 -5.421 1.00 0.00 70 ASN A N 18
ATOM 28957 C CA . ASN A 1 70 ? -4.608 -4.548 -6.259 1.00 0.00 70 ASN A CA 18
ATOM 28958 C C . ASN A 1 70 ? -5.007 -3.774 -7.512 1.00 0.00 70 ASN A C 18
ATOM 28959 O O . ASN A 1 70 ? -6.046 -4.043 -8.117 1.00 0.00 70 ASN A O 18
ATOM 28970 N N . LYS A 1 71 ? -4.175 -2.812 -7.897 1.00 0.00 71 LYS A N 18
ATOM 28971 C CA . LYS A 1 71 ? -4.439 -2.000 -9.079 1.00 0.00 71 LYS A CA 18
ATOM 28972 C C . LYS A 1 71 ? -5.480 -0.926 -8.780 1.00 0.00 71 LYS A C 18
ATOM 28973 O O . LYS A 1 71 ? -6.309 -0.599 -9.628 1.00 0.00 71 LYS A O 18
ATOM 28992 N N . GLU A 1 72 ? -5.429 -0.380 -7.568 1.00 0.00 72 GLU A N 18
ATOM 28993 C CA . GLU A 1 72 ? -6.368 0.658 -7.159 1.00 0.00 72 GLU A CA 18
ATOM 28994 C C . GLU A 1 72 ? -5.651 1.989 -6.951 1.00 0.00 72 GLU A C 18
ATOM 28995 O O . GLU A 1 72 ? -4.462 2.117 -7.241 1.00 0.00 72 GLU A O 18
ATOM 29007 N N . SER A 1 73 ? -6.384 2.976 -6.447 1.00 0.00 73 SER A N 18
ATOM 29008 C CA . SER A 1 73 ? -5.821 4.299 -6.203 1.00 0.00 73 SER A CA 18
ATOM 29009 C C . SER A 1 73 ? -5.729 4.584 -4.707 1.00 0.00 73 SER A C 18
ATOM 29010 O O . SER A 1 73 ? -6.673 4.333 -3.958 1.00 0.00 73 SER A O 18
ATOM 29018 N N . MET A 1 74 ? -4.586 5.109 -4.280 1.00 0.00 74 MET A N 18
ATOM 29019 C CA . MET A 1 74 ? -4.370 5.430 -2.874 1.00 0.00 74 MET A CA 18
ATOM 29020 C C . MET A 1 74 ? -3.943 6.885 -2.707 1.00 0.00 74 MET A C 18
ATOM 29021 O O . MET A 1 74 ? -4.208 7.505 -1.677 1.00 0.00 74 MET A O 18
ATOM 29035 N N . ILE A 1 75 ? -3.281 7.423 -3.726 1.00 0.00 75 ILE A N 18
ATOM 29036 C CA . ILE A 1 75 ? -2.818 8.804 -3.691 1.00 0.00 75 ILE A CA 18
ATOM 29037 C C . ILE A 1 75 ? -3.986 9.771 -3.527 1.00 0.00 75 ILE A C 18
ATOM 29038 O O . ILE A 1 75 ? -4.990 9.674 -4.233 1.00 0.00 75 ILE A O 18
ATOM 29054 N N . GLY A 1 76 ? -3.847 10.706 -2.592 1.00 0.00 76 GLY A N 18
ATOM 29055 C CA . GLY A 1 76 ? -4.898 11.678 -2.353 1.00 0.00 76 GLY A CA 18
ATOM 29056 C C . GLY A 1 76 ? -6.260 11.033 -2.196 1.00 0.00 76 GLY A C 18
ATOM 29057 O O . GLY A 1 76 ? -7.210 11.394 -2.892 1.00 0.00 76 GLY A O 18
ATOM 29061 N N . VAL A 1 77 ? -6.358 10.076 -1.280 1.00 0.00 77 VAL A N 18
ATOM 29062 C CA . VAL A 1 77 ? -7.615 9.378 -1.034 1.00 0.00 77 VAL A CA 18
ATOM 29063 C C . VAL A 1 77 ? -8.006 9.453 0.438 1.00 0.00 77 VAL A C 18
ATOM 29064 O O . VAL A 1 77 ? -7.245 9.950 1.269 1.00 0.00 77 VAL A O 18
ATOM 29077 N N . SER A 1 78 ? -9.197 8.955 0.754 1.00 0.00 78 SER A N 18
ATOM 29078 C CA . SER A 1 78 ? -9.691 8.969 2.126 1.00 0.00 78 SER A CA 18
ATOM 29079 C C . SER A 1 78 ? -9.214 7.736 2.887 1.00 0.00 78 SER A C 18
ATOM 29080 O O . SER A 1 78 ? -9.178 6.632 2.344 1.00 0.00 78 SER A O 18
ATOM 29088 N N . PHE A 1 79 ? -8.849 7.932 4.150 1.00 0.00 79 PHE A N 18
ATOM 29089 C CA . PHE A 1 79 ? -8.372 6.838 4.987 1.00 0.00 79 PHE A CA 18
ATOM 29090 C C . PHE A 1 79 ? -9.243 5.597 4.808 1.00 0.00 79 PHE A C 18
ATOM 29091 O O . PHE A 1 79 ? -8.766 4.550 4.372 1.00 0.00 79 PHE A O 18
ATOM 29108 N N . GLU A 1 80 ? -10.521 5.725 5.148 1.00 0.00 80 GLU A N 18
ATOM 29109 C CA . GLU A 1 80 ? -11.458 4.614 5.026 1.00 0.00 80 GLU A CA 18
ATOM 29110 C C . GLU A 1 80 ? -11.357 3.966 3.648 1.00 0.00 80 GLU A C 18
ATOM 29111 O O . GLU A 1 80 ? -11.293 2.743 3.530 1.00 0.00 80 GLU A O 18
ATOM 29123 N N . GLU A 1 81 ? -11.342 4.796 2.610 1.00 0.00 81 GLU A N 18
ATOM 29124 C CA . GLU A 1 81 ? -11.250 4.303 1.240 1.00 0.00 81 GLU A CA 18
ATOM 29125 C C . GLU A 1 81 ? -10.045 3.383 1.073 1.00 0.00 81 GLU A C 18
ATOM 29126 O O . GLU A 1 81 ? -10.192 2.196 0.783 1.00 0.00 81 GLU A O 18
ATOM 29138 N N . ALA A 1 82 ? -8.852 3.940 1.258 1.00 0.00 82 ALA A N 18
ATOM 29139 C CA . ALA A 1 82 ? -7.621 3.170 1.129 1.00 0.00 82 ALA A CA 18
ATOM 29140 C C . ALA A 1 82 ? -7.725 1.840 1.869 1.00 0.00 82 ALA A C 18
ATOM 29141 O O . ALA A 1 82 ? -7.344 0.794 1.343 1.00 0.00 82 ALA A O 18
ATOM 29148 N N . LYS A 1 83 ? -8.244 1.887 3.091 1.00 0.00 83 LYS A N 18
ATOM 29149 C CA . LYS A 1 83 ? -8.399 0.687 3.904 1.00 0.00 83 LYS A CA 18
ATOM 29150 C C . LYS A 1 83 ? -9.531 -0.187 3.373 1.00 0.00 83 LYS A C 18
ATOM 29151 O O . LYS A 1 83 ? -9.529 -1.404 3.559 1.00 0.00 83 LYS A O 18
ATOM 29170 N N . SER A 1 84 ? -10.497 0.442 2.710 1.00 0.00 84 SER A N 18
ATOM 29171 C CA . SER A 1 84 ? -11.636 -0.278 2.154 1.00 0.00 84 SER A CA 18
ATOM 29172 C C . SER A 1 84 ? -11.196 -1.201 1.021 1.00 0.00 84 SER A C 18
ATOM 29173 O O . SER A 1 84 ? -11.615 -2.356 0.949 1.00 0.00 84 SER A O 18
ATOM 29181 N N . ILE A 1 85 ? -10.348 -0.682 0.139 1.00 0.00 85 ILE A N 18
ATOM 29182 C CA . ILE A 1 85 ? -9.850 -1.458 -0.989 1.00 0.00 85 ILE A CA 18
ATOM 29183 C C . ILE A 1 85 ? -9.315 -2.811 -0.532 1.00 0.00 85 ILE A C 18
ATOM 29184 O O . ILE A 1 85 ? -9.707 -3.854 -1.056 1.00 0.00 85 ILE A O 18
ATOM 29200 N N . ILE A 1 86 ? -8.419 -2.786 0.449 1.00 0.00 86 ILE A N 18
ATOM 29201 C CA . ILE A 1 86 ? -7.833 -4.011 0.979 1.00 0.00 86 ILE A CA 18
ATOM 29202 C C . ILE A 1 86 ? -8.914 -5.012 1.374 1.00 0.00 86 ILE A C 18
ATOM 29203 O O . ILE A 1 86 ? -9.023 -6.089 0.788 1.00 0.00 86 ILE A O 18
ATOM 29219 N N . THR A 1 87 ? -9.714 -4.648 2.372 1.00 0.00 87 THR A N 18
ATOM 29220 C CA . THR A 1 87 ? -10.787 -5.513 2.845 1.00 0.00 87 THR A CA 18
ATOM 29221 C C . THR A 1 87 ? -11.812 -5.769 1.746 1.00 0.00 87 THR A C 18
ATOM 29222 O O . THR A 1 87 ? -12.631 -6.682 1.848 1.00 0.00 87 THR A O 18
ATOM 29233 N N . ARG A 1 88 ? -11.760 -4.958 0.694 1.00 0.00 88 ARG A N 18
ATOM 29234 C CA . ARG A 1 88 ? -12.685 -5.097 -0.424 1.00 0.00 88 ARG A CA 18
ATOM 29235 C C . ARG A 1 88 ? -12.106 -6.014 -1.498 1.00 0.00 88 ARG A C 18
ATOM 29236 O O . ARG A 1 88 ? -12.820 -6.467 -2.392 1.00 0.00 88 ARG A O 18
ATOM 29257 N N . ALA A 1 89 ? -10.808 -6.284 -1.401 1.00 0.00 89 ALA A N 18
ATOM 29258 C CA . ALA A 1 89 ? -10.134 -7.148 -2.362 1.00 0.00 89 ALA A CA 18
ATOM 29259 C C . ALA A 1 89 ? -10.871 -8.473 -2.520 1.00 0.00 89 ALA A C 18
ATOM 29260 O O . ALA A 1 89 ? -11.687 -8.846 -1.677 1.00 0.00 89 ALA A O 18
ATOM 29267 N N . LYS A 1 90 ? -10.578 -9.182 -3.605 1.00 0.00 90 LYS A N 18
ATOM 29268 C CA . LYS A 1 90 ? -11.212 -10.467 -3.875 1.00 0.00 90 LYS A CA 18
ATOM 29269 C C . LYS A 1 90 ? -10.644 -11.554 -2.968 1.00 0.00 90 LYS A C 18
ATOM 29270 O O . LYS A 1 90 ? -11.317 -12.542 -2.670 1.00 0.00 90 LYS A O 18
ATOM 29289 N N . LEU A 1 91 ? -9.404 -11.365 -2.530 1.00 0.00 91 LEU A N 18
ATOM 29290 C CA . LEU A 1 91 ? -8.747 -12.330 -1.655 1.00 0.00 91 LEU A CA 18
ATOM 29291 C C . LEU A 1 91 ? -9.296 -13.734 -1.882 1.00 0.00 91 LEU A C 18
ATOM 29292 O O . LEU A 1 91 ? -9.779 -14.380 -0.951 1.00 0.00 91 LEU A O 18
ATOM 29308 N N . ARG A 1 92 ? -9.218 -14.201 -3.123 1.00 0.00 92 ARG A N 18
ATOM 29309 C CA . ARG A 1 92 ? -9.707 -15.530 -3.472 1.00 0.00 92 ARG A CA 18
ATOM 29310 C C . ARG A 1 92 ? -9.505 -15.811 -4.958 1.00 0.00 92 ARG A C 18
ATOM 29311 O O . ARG A 1 92 ? -10.364 -16.404 -5.610 1.00 0.00 92 ARG A O 18
ATOM 29332 N N . SER A 1 93 ? -8.363 -15.381 -5.486 1.00 0.00 93 SER A N 18
ATOM 29333 C CA . SER A 1 93 ? -8.050 -15.583 -6.896 1.00 0.00 93 SER A CA 18
ATOM 29334 C C . SER A 1 93 ? -6.718 -16.310 -7.058 1.00 0.00 93 SER A C 18
ATOM 29335 O O . SER A 1 93 ? -6.215 -16.921 -6.116 1.00 0.00 93 SER A O 18
ATOM 29343 N N . GLU A 1 94 ? -6.154 -16.238 -8.259 1.00 0.00 94 GLU A N 18
ATOM 29344 C CA . GLU A 1 94 ? -4.881 -16.890 -8.545 1.00 0.00 94 GLU A CA 18
ATOM 29345 C C . GLU A 1 94 ? -3.742 -15.875 -8.563 1.00 0.00 94 GLU A C 18
ATOM 29346 O O . GLU A 1 94 ? -2.693 -16.093 -7.957 1.00 0.00 94 GLU A O 18
ATOM 29358 N N . SER A 1 95 ? -3.956 -14.765 -9.262 1.00 0.00 95 SER A N 18
ATOM 29359 C CA . SER A 1 95 ? -2.947 -13.718 -9.363 1.00 0.00 95 SER A CA 18
ATOM 29360 C C . SER A 1 95 ? -2.544 -13.217 -7.979 1.00 0.00 95 SER A C 18
ATOM 29361 O O . SER A 1 95 ? -3.370 -13.074 -7.078 1.00 0.00 95 SER A O 18
ATOM 29369 N N . PRO A 1 96 ? -1.243 -12.942 -7.806 1.00 0.00 96 PRO A N 18
ATOM 29370 C CA . PRO A 1 96 ? -0.699 -12.452 -6.536 1.00 0.00 96 PRO A CA 18
ATOM 29371 C C . PRO A 1 96 ? -1.142 -11.025 -6.228 1.00 0.00 96 PRO A C 18
ATOM 29372 O O . PRO A 1 96 ? -1.824 -10.390 -7.032 1.00 0.00 96 PRO A O 18
ATOM 29383 N N . TRP A 1 97 ? -0.749 -10.527 -5.062 1.00 0.00 97 TRP A N 18
ATOM 29384 C CA . TRP A 1 97 ? -1.105 -9.175 -4.649 1.00 0.00 97 TRP A CA 18
ATOM 29385 C C . TRP A 1 97 ? -0.153 -8.151 -5.258 1.00 0.00 97 TRP A C 18
ATOM 29386 O O . TRP A 1 97 ? 1.038 -8.417 -5.417 1.00 0.00 97 TRP A O 18
ATOM 29407 N N . GLU A 1 98 ? -0.685 -6.981 -5.596 1.00 0.00 98 GLU A N 18
ATOM 29408 C CA . GLU A 1 98 ? 0.119 -5.919 -6.188 1.00 0.00 98 GLU A CA 18
ATOM 29409 C C . GLU A 1 98 ? 0.386 -4.810 -5.174 1.00 0.00 98 GLU A C 18
ATOM 29410 O O . GLU A 1 98 ? -0.473 -3.965 -4.922 1.00 0.00 98 GLU A O 18
ATOM 29422 N N . ILE A 1 99 ? 1.583 -4.820 -4.597 1.00 0.00 99 ILE A N 18
ATOM 29423 C CA . ILE A 1 99 ? 1.964 -3.815 -3.612 1.00 0.00 99 ILE A CA 18
ATOM 29424 C C . ILE A 1 99 ? 2.884 -2.765 -4.225 1.00 0.00 99 ILE A C 18
ATOM 29425 O O . ILE A 1 99 ? 4.074 -3.008 -4.426 1.00 0.00 99 ILE A O 18
ATOM 29441 N N . ALA A 1 100 ? 2.325 -1.596 -4.519 1.00 0.00 100 ALA A N 18
ATOM 29442 C CA . ALA A 1 100 ? 3.096 -0.507 -5.106 1.00 0.00 100 ALA A CA 18
ATOM 29443 C C . ALA A 1 100 ? 3.450 0.542 -4.057 1.00 0.00 100 ALA A C 18
ATOM 29444 O O . ALA A 1 100 ? 2.568 1.147 -3.447 1.00 0.00 100 ALA A O 18
ATOM 29451 N N . PHE A 1 101 ? 4.746 0.754 -3.853 1.00 0.00 101 PHE A N 18
ATOM 29452 C CA . PHE A 1 101 ? 5.217 1.729 -2.876 1.00 0.00 101 PHE A CA 18
ATOM 29453 C C . PHE A 1 101 ? 6.539 2.348 -3.319 1.00 0.00 101 PHE A C 18
ATOM 29454 O O . PHE A 1 101 ? 7.019 2.089 -4.423 1.00 0.00 101 PHE A O 18
ATOM 29471 N N . ILE A 1 102 ? 7.123 3.166 -2.450 1.00 0.00 102 ILE A N 18
ATOM 29472 C CA . ILE A 1 102 ? 8.390 3.821 -2.751 1.00 0.00 102 ILE A CA 18
ATOM 29473 C C . ILE A 1 102 ? 9.498 3.326 -1.827 1.00 0.00 102 ILE A C 18
ATOM 29474 O O . ILE A 1 102 ? 9.435 3.509 -0.612 1.00 0.00 102 ILE A O 18
ATOM 29490 N N . ARG A 1 103 ? 10.512 2.699 -2.413 1.00 0.00 103 ARG A N 18
ATOM 29491 C CA . ARG A 1 103 ? 11.635 2.178 -1.643 1.00 0.00 103 ARG A CA 18
ATOM 29492 C C . ARG A 1 103 ? 12.856 3.083 -1.781 1.00 0.00 103 ARG A C 18
ATOM 29493 O O . ARG A 1 103 ? 13.295 3.386 -2.890 1.00 0.00 103 ARG A O 18
ATOM 29514 N N . SER A 1 104 ? 13.400 3.512 -0.646 1.00 0.00 104 SER A N 18
ATOM 29515 C CA . SER A 1 104 ? 14.567 4.385 -0.640 1.00 0.00 104 SER A CA 18
ATOM 29516 C C . SER A 1 104 ? 15.793 3.650 -0.107 1.00 0.00 104 SER A C 18
ATOM 29517 O O . SER A 1 104 ? 16.092 3.701 1.085 1.00 0.00 104 SER A O 18
ATOM 29525 N N . GLY A 1 105 ? 16.501 2.967 -1.002 1.00 0.00 105 GLY A N 18
ATOM 29526 C CA . GLY A 1 105 ? 17.687 2.231 -0.604 1.00 0.00 105 GLY A CA 18
ATOM 29527 C C . GLY A 1 105 ? 18.332 1.500 -1.765 1.00 0.00 105 GLY A C 18
ATOM 29528 O O . GLY A 1 105 ? 17.770 1.405 -2.856 1.00 0.00 105 GLY A O 18
ATOM 29532 N N . PRO A 1 106 ? 19.543 0.970 -1.536 1.00 0.00 106 PRO A N 18
ATOM 29533 C CA . PRO A 1 106 ? 20.292 0.237 -2.560 1.00 0.00 106 PRO A CA 18
ATOM 29534 C C . PRO A 1 106 ? 19.657 -1.110 -2.891 1.00 0.00 106 PRO A C 18
ATOM 29535 O O . PRO A 1 106 ? 18.671 -1.510 -2.271 1.00 0.00 106 PRO A O 18
ATOM 29546 N N . SER A 1 107 ? 20.227 -1.804 -3.870 1.00 0.00 107 SER A N 18
ATOM 29547 C CA . SER A 1 107 ? 19.714 -3.104 -4.285 1.00 0.00 107 SER A CA 18
ATOM 29548 C C . SER A 1 107 ? 19.604 -4.050 -3.092 1.00 0.00 107 SER A C 18
ATOM 29549 O O . SER A 1 107 ? 18.663 -4.838 -2.996 1.00 0.00 107 SER A O 18
ATOM 29557 N N . SER A 1 108 ? 20.573 -3.965 -2.186 1.00 0.00 108 SER A N 18
ATOM 29558 C CA . SER A 1 108 ? 20.588 -4.816 -1.002 1.00 0.00 108 SER A CA 18
ATOM 29559 C C . SER A 1 108 ? 20.614 -6.291 -1.392 1.00 0.00 108 SER A C 18
ATOM 29560 O O . SER A 1 108 ? 21.679 -6.884 -1.551 1.00 0.00 108 SER A O 18
ATOM 29568 N N . GLY A 1 109 ? 19.430 -6.877 -1.545 1.00 0.00 109 GLY A N 18
ATOM 29569 C CA . GLY A 1 109 ? 19.337 -8.277 -1.915 1.00 0.00 109 GLY A CA 18
ATOM 29570 C C . GLY A 1 109 ? 18.050 -8.599 -2.647 1.00 0.00 109 GLY A C 18
ATOM 29571 O O . GLY A 1 109 ? 17.368 -7.702 -3.141 1.00 0.00 109 GLY A O 18
ATOM 29575 N N . GLY A 1 1 ? 1.894 29.218 -0.431 1.00 0.00 1 GLY A N 19
ATOM 29576 C CA . GLY A 1 1 ? 2.703 28.569 0.584 1.00 0.00 1 GLY A CA 19
ATOM 29577 C C . GLY A 1 1 ? 1.895 28.172 1.803 1.00 0.00 1 GLY A C 19
ATOM 29578 O O . GLY A 1 1 ? 2.324 28.384 2.937 1.00 0.00 1 GLY A O 19
ATOM 29582 N N . SER A 1 2 ? 0.720 27.595 1.571 1.00 0.00 2 SER A N 19
ATOM 29583 C CA . SER A 1 2 ? -0.153 27.172 2.660 1.00 0.00 2 SER A CA 19
ATOM 29584 C C . SER A 1 2 ? -1.038 26.008 2.225 1.00 0.00 2 SER A C 19
ATOM 29585 O O . SER A 1 2 ? -2.069 26.204 1.581 1.00 0.00 2 SER A O 19
ATOM 29593 N N . SER A 1 3 ? -0.628 24.795 2.583 1.00 0.00 3 SER A N 19
ATOM 29594 C CA . SER A 1 3 ? -1.380 23.598 2.228 1.00 0.00 3 SER A CA 19
ATOM 29595 C C . SER A 1 3 ? -1.743 23.604 0.746 1.00 0.00 3 SER A C 19
ATOM 29596 O O . SER A 1 3 ? -2.855 23.969 0.369 1.00 0.00 3 SER A O 19
ATOM 29604 N N . GLY A 1 4 ? -0.793 23.195 -0.091 1.00 0.00 4 GLY A N 19
ATOM 29605 C CA . GLY A 1 4 ? -1.031 23.161 -1.522 1.00 0.00 4 GLY A CA 19
ATOM 29606 C C . GLY A 1 4 ? -1.042 21.749 -2.074 1.00 0.00 4 GLY A C 19
ATOM 29607 O O . GLY A 1 4 ? -1.238 20.787 -1.332 1.00 0.00 4 GLY A O 19
ATOM 29611 N N . SER A 1 5 ? -0.833 21.625 -3.381 1.00 0.00 5 SER A N 19
ATOM 29612 C CA . SER A 1 5 ? -0.825 20.321 -4.033 1.00 0.00 5 SER A CA 19
ATOM 29613 C C . SER A 1 5 ? -0.520 20.460 -5.521 1.00 0.00 5 SER A C 19
ATOM 29614 O O . SER A 1 5 ? -1.137 19.799 -6.357 1.00 0.00 5 SER A O 19
ATOM 29622 N N . SER A 1 6 ? 0.436 21.324 -5.845 1.00 0.00 6 SER A N 19
ATOM 29623 C CA . SER A 1 6 ? 0.821 21.554 -7.233 1.00 0.00 6 SER A CA 19
ATOM 29624 C C . SER A 1 6 ? 2.104 20.801 -7.572 1.00 0.00 6 SER A C 19
ATOM 29625 O O . SER A 1 6 ? 2.984 20.640 -6.728 1.00 0.00 6 SER A O 19
ATOM 29633 N N . GLY A 1 7 ? 2.201 20.340 -8.816 1.00 0.00 7 GLY A N 19
ATOM 29634 C CA . GLY A 1 7 ? 3.379 19.609 -9.246 1.00 0.00 7 GLY A CA 19
ATOM 29635 C C . GLY A 1 7 ? 3.352 18.158 -8.810 1.00 0.00 7 GLY A C 19
ATOM 29636 O O . GLY A 1 7 ? 2.989 17.851 -7.674 1.00 0.00 7 GLY A O 19
ATOM 29640 N N . SER A 1 8 ? 3.736 17.263 -9.714 1.00 0.00 8 SER A N 19
ATOM 29641 C CA . SER A 1 8 ? 3.749 15.835 -9.418 1.00 0.00 8 SER A CA 19
ATOM 29642 C C . SER A 1 8 ? 2.364 15.354 -8.997 1.00 0.00 8 SER A C 19
ATOM 29643 O O . SER A 1 8 ? 2.063 15.204 -7.812 1.00 0.00 8 SER A O 19
ATOM 29651 N N . PRO A 1 9 ? 1.497 15.107 -9.991 1.00 0.00 9 PRO A N 19
ATOM 29652 C CA . PRO A 1 9 ? 0.129 14.639 -9.750 1.00 0.00 9 PRO A CA 19
ATOM 29653 C C . PRO A 1 9 ? 0.089 13.207 -9.227 1.00 0.00 9 PRO A C 19
ATOM 29654 O O . PRO A 1 9 ? -0.627 12.904 -8.272 1.00 0.00 9 PRO A O 19
ATOM 29665 N N . LEU A 1 10 ? 0.863 12.331 -9.857 1.00 0.00 10 LEU A N 19
ATOM 29666 C CA . LEU A 1 10 ? 0.917 10.929 -9.454 1.00 0.00 10 LEU A CA 19
ATOM 29667 C C . LEU A 1 10 ? 2.237 10.613 -8.758 1.00 0.00 10 LEU A C 19
ATOM 29668 O O . LEU A 1 10 ? 3.129 11.459 -8.682 1.00 0.00 10 LEU A O 19
ATOM 29684 N N . ASP A 1 11 ? 2.355 9.390 -8.252 1.00 0.00 11 ASP A N 19
ATOM 29685 C CA . ASP A 1 11 ? 3.567 8.961 -7.565 1.00 0.00 11 ASP A CA 19
ATOM 29686 C C . ASP A 1 11 ? 4.663 8.607 -8.566 1.00 0.00 11 ASP A C 19
ATOM 29687 O O . ASP A 1 11 ? 4.991 7.435 -8.753 1.00 0.00 11 ASP A O 19
ATOM 29696 N N . ARG A 1 12 ? 5.225 9.627 -9.206 1.00 0.00 12 ARG A N 19
ATOM 29697 C CA . ARG A 1 12 ? 6.282 9.423 -10.189 1.00 0.00 12 ARG A CA 19
ATOM 29698 C C . ARG A 1 12 ? 7.657 9.501 -9.533 1.00 0.00 12 ARG A C 19
ATOM 29699 O O . ARG A 1 12 ? 8.675 9.623 -10.214 1.00 0.00 12 ARG A O 19
ATOM 29720 N N . ASP A 1 13 ? 7.679 9.429 -8.206 1.00 0.00 13 ASP A N 19
ATOM 29721 C CA . ASP A 1 13 ? 8.929 9.490 -7.457 1.00 0.00 13 ASP A CA 19
ATOM 29722 C C . ASP A 1 13 ? 9.979 8.574 -8.077 1.00 0.00 13 ASP A C 19
ATOM 29723 O O . ASP A 1 13 ? 9.670 7.513 -8.619 1.00 0.00 13 ASP A O 19
ATOM 29732 N N . PRO A 1 14 ? 11.251 8.992 -7.997 1.00 0.00 14 PRO A N 19
ATOM 29733 C CA . PRO A 1 14 ? 12.372 8.224 -8.545 1.00 0.00 14 PRO A CA 19
ATOM 29734 C C . PRO A 1 14 ? 12.640 6.946 -7.757 1.00 0.00 14 PRO A C 19
ATOM 29735 O O . PRO A 1 14 ? 13.217 5.993 -8.280 1.00 0.00 14 PRO A O 19
ATOM 29746 N N . ALA A 1 15 ? 12.216 6.933 -6.498 1.00 0.00 15 ALA A N 19
ATOM 29747 C CA . ALA A 1 15 ? 12.408 5.771 -5.639 1.00 0.00 15 ALA A CA 19
ATOM 29748 C C . ALA A 1 15 ? 11.169 4.882 -5.634 1.00 0.00 15 ALA A C 19
ATOM 29749 O O . ALA A 1 15 ? 10.946 4.118 -4.695 1.00 0.00 15 ALA A O 19
ATOM 29756 N N . PHE A 1 16 ? 10.367 4.987 -6.688 1.00 0.00 16 PHE A N 19
ATOM 29757 C CA . PHE A 1 16 ? 9.149 4.193 -6.803 1.00 0.00 16 PHE A CA 19
ATOM 29758 C C . PHE A 1 16 ? 9.479 2.716 -6.991 1.00 0.00 16 PHE A C 19
ATOM 29759 O O . PHE A 1 16 ? 10.078 2.325 -7.994 1.00 0.00 16 PHE A O 19
ATOM 29776 N N . ARG A 1 17 ? 9.085 1.899 -6.020 1.00 0.00 17 ARG A N 19
ATOM 29777 C CA . ARG A 1 17 ? 9.340 0.465 -6.077 1.00 0.00 17 ARG A CA 19
ATOM 29778 C C . ARG A 1 17 ? 8.068 -0.326 -5.780 1.00 0.00 17 ARG A C 19
ATOM 29779 O O . ARG A 1 17 ? 7.439 -0.141 -4.738 1.00 0.00 17 ARG A O 19
ATOM 29800 N N . VAL A 1 18 ? 7.697 -1.207 -6.703 1.00 0.00 18 VAL A N 19
ATOM 29801 C CA . VAL A 1 18 ? 6.501 -2.026 -6.541 1.00 0.00 18 VAL A CA 19
ATOM 29802 C C . VAL A 1 18 ? 6.849 -3.510 -6.538 1.00 0.00 18 VAL A C 19
ATOM 29803 O O . VAL A 1 18 ? 7.632 -3.976 -7.366 1.00 0.00 18 VAL A O 19
ATOM 29816 N N . ILE A 1 19 ? 6.261 -4.248 -5.602 1.00 0.00 19 ILE A N 19
ATOM 29817 C CA . ILE A 1 19 ? 6.507 -5.681 -5.493 1.00 0.00 19 ILE A CA 19
ATOM 29818 C C . ILE A 1 19 ? 5.203 -6.469 -5.553 1.00 0.00 19 ILE A C 19
ATOM 29819 O O . ILE A 1 19 ? 4.133 -5.904 -5.781 1.00 0.00 19 ILE A O 19
ATOM 29835 N N . THR A 1 20 ? 5.299 -7.779 -5.346 1.00 0.00 20 THR A N 19
ATOM 29836 C CA . THR A 1 20 ? 4.128 -8.645 -5.376 1.00 0.00 20 THR A CA 19
ATOM 29837 C C . THR A 1 20 ? 4.159 -9.651 -4.231 1.00 0.00 20 THR A C 19
ATOM 29838 O O . THR A 1 20 ? 5.116 -10.412 -4.086 1.00 0.00 20 THR A O 19
ATOM 29849 N N . VAL A 1 21 ? 3.105 -9.651 -3.420 1.00 0.00 21 VAL A N 19
ATOM 29850 C CA . VAL A 1 21 ? 3.011 -10.565 -2.288 1.00 0.00 21 VAL A CA 19
ATOM 29851 C C . VAL A 1 21 ? 2.161 -11.782 -2.635 1.00 0.00 21 VAL A C 19
ATOM 29852 O O . VAL A 1 21 ? 1.129 -11.665 -3.296 1.00 0.00 21 VAL A O 19
ATOM 29865 N N . THR A 1 22 ? 2.601 -12.953 -2.183 1.00 0.00 22 THR A N 19
ATOM 29866 C CA . THR A 1 22 ? 1.882 -14.193 -2.446 1.00 0.00 22 THR A CA 19
ATOM 29867 C C . THR A 1 22 ? 0.489 -14.162 -1.826 1.00 0.00 22 THR A C 19
ATOM 29868 O O . THR A 1 22 ? 0.341 -14.204 -0.605 1.00 0.00 22 THR A O 19
ATOM 29879 N N . LYS A 1 23 ? -0.530 -14.088 -2.676 1.00 0.00 23 LYS A N 19
ATOM 29880 C CA . LYS A 1 23 ? -1.912 -14.054 -2.212 1.00 0.00 23 LYS A CA 19
ATOM 29881 C C . LYS A 1 23 ? -2.417 -15.459 -1.904 1.00 0.00 23 LYS A C 19
ATOM 29882 O O . LYS A 1 23 ? -2.598 -16.275 -2.807 1.00 0.00 23 LYS A O 19
ATOM 29901 N N . GLU A 1 24 ? -2.644 -15.734 -0.623 1.00 0.00 24 GLU A N 19
ATOM 29902 C CA . GLU A 1 24 ? -3.130 -17.041 -0.197 1.00 0.00 24 GLU A CA 19
ATOM 29903 C C . GLU A 1 24 ? -4.413 -16.906 0.618 1.00 0.00 24 GLU A C 19
ATOM 29904 O O . GLU A 1 24 ? -5.374 -17.649 0.414 1.00 0.00 24 GLU A O 19
ATOM 29916 N N . THR A 1 25 ? -4.421 -15.952 1.544 1.00 0.00 25 THR A N 19
ATOM 29917 C CA . THR A 1 25 ? -5.584 -15.720 2.391 1.00 0.00 25 THR A CA 19
ATOM 29918 C C . THR A 1 25 ? -6.160 -14.326 2.164 1.00 0.00 25 THR A C 19
ATOM 29919 O O . THR A 1 25 ? -7.374 -14.154 2.070 1.00 0.00 25 THR A O 19
ATOM 29930 N N . GLY A 1 26 ? -5.279 -13.334 2.077 1.00 0.00 26 GLY A N 19
ATOM 29931 C CA . GLY A 1 26 ? -5.720 -11.968 1.861 1.00 0.00 26 GLY A CA 19
ATOM 29932 C C . GLY A 1 26 ? -4.646 -10.953 2.198 1.00 0.00 26 GLY A C 19
ATOM 29933 O O . GLY A 1 26 ? -3.530 -11.318 2.570 1.00 0.00 26 GLY A O 19
ATOM 29937 N N . LEU A 1 27 ? -4.982 -9.674 2.067 1.00 0.00 27 LEU A N 19
ATOM 29938 C CA . LEU A 1 27 ? -4.037 -8.601 2.359 1.00 0.00 27 LEU A CA 19
ATOM 29939 C C . LEU A 1 27 ? -3.626 -8.622 3.828 1.00 0.00 27 LEU A C 19
ATOM 29940 O O . LEU A 1 27 ? -2.482 -8.929 4.159 1.00 0.00 27 LEU A O 19
ATOM 29956 N N . GLY A 1 28 ? -4.570 -8.295 4.706 1.00 0.00 28 GLY A N 19
ATOM 29957 C CA . GLY A 1 28 ? -4.287 -8.285 6.129 1.00 0.00 28 GLY A CA 19
ATOM 29958 C C . GLY A 1 28 ? -3.232 -7.263 6.504 1.00 0.00 28 GLY A C 19
ATOM 29959 O O . GLY A 1 28 ? -2.264 -7.582 7.194 1.00 0.00 28 GLY A O 19
ATOM 29963 N N . LEU A 1 29 ? -3.419 -6.029 6.047 1.00 0.00 29 LEU A N 19
ATOM 29964 C CA . LEU A 1 29 ? -2.474 -4.955 6.336 1.00 0.00 29 LEU A CA 19
ATOM 29965 C C . LEU A 1 29 ? -3.204 -3.699 6.801 1.00 0.00 29 LEU A C 19
ATOM 29966 O O . LEU A 1 29 ? -4.358 -3.468 6.438 1.00 0.00 29 LEU A O 19
ATOM 29982 N N . LYS A 1 30 ? -2.524 -2.889 7.605 1.00 0.00 30 LYS A N 19
ATOM 29983 C CA . LYS A 1 30 ? -3.104 -1.653 8.117 1.00 0.00 30 LYS A CA 19
ATOM 29984 C C . LYS A 1 30 ? -2.537 -0.441 7.386 1.00 0.00 30 LYS A C 19
ATOM 29985 O O . LYS A 1 30 ? -1.338 -0.376 7.111 1.00 0.00 30 LYS A O 19
ATOM 30004 N N . ILE A 1 31 ? -3.404 0.516 7.075 1.00 0.00 31 ILE A N 19
ATOM 30005 C CA . ILE A 1 31 ? -2.987 1.727 6.378 1.00 0.00 31 ILE A CA 19
ATOM 30006 C C . ILE A 1 31 ? -3.000 2.932 7.314 1.00 0.00 31 ILE A C 19
ATOM 30007 O O . ILE A 1 31 ? -3.701 2.937 8.327 1.00 0.00 31 ILE A O 19
ATOM 30023 N N . LEU A 1 32 ? -2.223 3.951 6.966 1.00 0.00 32 LEU A N 19
ATOM 30024 C CA . LEU A 1 32 ? -2.146 5.164 7.774 1.00 0.00 32 LEU A CA 19
ATOM 30025 C C . LEU A 1 32 ? -2.348 6.406 6.911 1.00 0.00 32 LEU A C 19
ATOM 30026 O O . LEU A 1 32 ? -2.289 6.338 5.684 1.00 0.00 32 LEU A O 19
ATOM 30042 N N . GLY A 1 33 ? -2.583 7.541 7.563 1.00 0.00 33 GLY A N 19
ATOM 30043 C CA . GLY A 1 33 ? -2.787 8.783 6.840 1.00 0.00 33 GLY A CA 19
ATOM 30044 C C . GLY A 1 33 ? -4.226 8.968 6.401 1.00 0.00 33 GLY A C 19
ATOM 30045 O O . GLY A 1 33 ? -5.141 8.389 6.986 1.00 0.00 33 GLY A O 19
ATOM 30049 N N . GLY A 1 34 ? -4.429 9.781 5.369 1.00 0.00 34 GLY A N 19
ATOM 30050 C CA . GLY A 1 34 ? -5.769 10.029 4.871 1.00 0.00 34 GLY A CA 19
ATOM 30051 C C . GLY A 1 34 ? -6.083 11.507 4.762 1.00 0.00 34 GLY A C 19
ATOM 30052 O O . GLY A 1 34 ? -5.964 12.247 5.739 1.00 0.00 34 GLY A O 19
ATOM 30056 N N . ILE A 1 35 ? -6.484 11.939 3.571 1.00 0.00 35 ILE A N 19
ATOM 30057 C CA . ILE A 1 35 ? -6.815 13.340 3.339 1.00 0.00 35 ILE A CA 19
ATOM 30058 C C . ILE A 1 35 ? -7.555 13.935 4.532 1.00 0.00 35 ILE A C 19
ATOM 30059 O O . ILE A 1 35 ? -7.515 15.143 4.760 1.00 0.00 35 ILE A O 19
ATOM 30075 N N . ASN A 1 36 ? -8.229 13.077 5.292 1.00 0.00 36 ASN A N 19
ATOM 30076 C CA . ASN A 1 36 ? -8.977 13.518 6.464 1.00 0.00 36 ASN A CA 19
ATOM 30077 C C . ASN A 1 36 ? -8.166 13.305 7.738 1.00 0.00 36 ASN A C 19
ATOM 30078 O O . ASN A 1 36 ? -8.270 14.081 8.689 1.00 0.00 36 ASN A O 19
ATOM 30089 N N . ARG A 1 37 ? -7.358 12.250 7.750 1.00 0.00 37 ARG A N 19
ATOM 30090 C CA . ARG A 1 37 ? -6.530 11.934 8.908 1.00 0.00 37 ARG A CA 19
ATOM 30091 C C . ARG A 1 37 ? -5.376 12.923 9.036 1.00 0.00 37 ARG A C 19
ATOM 30092 O O . ARG A 1 37 ? -5.196 13.795 8.187 1.00 0.00 37 ARG A O 19
ATOM 30113 N N . ASN A 1 38 ? -4.597 12.781 10.104 1.00 0.00 38 ASN A N 19
ATOM 30114 C CA . ASN A 1 38 ? -3.460 13.663 10.344 1.00 0.00 38 ASN A CA 19
ATOM 30115 C C . ASN A 1 38 ? -2.197 13.111 9.691 1.00 0.00 38 ASN A C 19
ATOM 30116 O O . ASN A 1 38 ? -1.319 13.868 9.278 1.00 0.00 38 ASN A O 19
ATOM 30127 N N . GLU A 1 39 ? -2.113 11.787 9.603 1.00 0.00 39 GLU A N 19
ATOM 30128 C CA . GLU A 1 39 ? -0.956 11.135 9.000 1.00 0.00 39 GLU A CA 19
ATOM 30129 C C . GLU A 1 39 ? -0.935 11.349 7.490 1.00 0.00 39 GLU A C 19
ATOM 30130 O O . GLU A 1 39 ? 0.091 11.161 6.839 1.00 0.00 39 GLU A O 19
ATOM 30142 N N . GLY A 1 40 ? -2.079 11.744 6.938 1.00 0.00 40 GLY A N 19
ATOM 30143 C CA . GLY A 1 40 ? -2.172 11.977 5.509 1.00 0.00 40 GLY A CA 19
ATOM 30144 C C . GLY A 1 40 ? -1.470 13.251 5.082 1.00 0.00 40 GLY A C 19
ATOM 30145 O O . GLY A 1 40 ? -0.640 13.800 5.806 1.00 0.00 40 GLY A O 19
ATOM 30149 N N . PRO A 1 41 ? -1.803 13.739 3.878 1.00 0.00 41 PRO A N 19
ATOM 30150 C CA . PRO A 1 41 ? -2.789 13.094 3.007 1.00 0.00 41 PRO A CA 19
ATOM 30151 C C . PRO A 1 41 ? -2.285 11.772 2.439 1.00 0.00 41 PRO A C 19
ATOM 30152 O O . PRO A 1 41 ? -3.074 10.904 2.065 1.00 0.00 41 PRO A O 19
ATOM 30163 N N . LEU A 1 42 ? -0.966 11.625 2.378 1.00 0.00 42 LEU A N 19
ATOM 30164 C CA . LEU A 1 42 ? -0.355 10.407 1.857 1.00 0.00 42 LEU A CA 19
ATOM 30165 C C . LEU A 1 42 ? -0.659 9.216 2.760 1.00 0.00 42 LEU A C 19
ATOM 30166 O O . LEU A 1 42 ? -0.947 9.379 3.945 1.00 0.00 42 LEU A O 19
ATOM 30182 N N . VAL A 1 43 ? -0.589 8.016 2.191 1.00 0.00 43 VAL A N 19
ATOM 30183 C CA . VAL A 1 43 ? -0.853 6.796 2.945 1.00 0.00 43 VAL A CA 19
ATOM 30184 C C . VAL A 1 43 ? 0.414 5.962 3.102 1.00 0.00 43 VAL A C 19
ATOM 30185 O O . VAL A 1 43 ? 1.292 5.980 2.239 1.00 0.00 43 VAL A O 19
ATOM 30198 N N . TYR A 1 44 ? 0.502 5.233 4.209 1.00 0.00 44 TYR A N 19
ATOM 30199 C CA . TYR A 1 44 ? 1.662 4.393 4.480 1.00 0.00 44 TYR A CA 19
ATOM 30200 C C . TYR A 1 44 ? 1.277 3.192 5.338 1.00 0.00 44 TYR A C 19
ATOM 30201 O O . TYR A 1 44 ? 0.503 3.316 6.288 1.00 0.00 44 TYR A O 19
ATOM 30219 N N . ILE A 1 45 ? 1.823 2.030 4.996 1.00 0.00 45 ILE A N 19
ATOM 30220 C CA . ILE A 1 45 ? 1.538 0.806 5.735 1.00 0.00 45 ILE A CA 19
ATOM 30221 C C . ILE A 1 45 ? 1.556 1.055 7.239 1.00 0.00 45 ILE A C 19
ATOM 30222 O O . ILE A 1 45 ? 2.619 1.096 7.860 1.00 0.00 45 ILE A O 19
ATOM 30238 N N . HIS A 1 46 ? 0.372 1.219 7.821 1.00 0.00 46 HIS A N 19
ATOM 30239 C CA . HIS A 1 46 ? 0.251 1.462 9.254 1.00 0.00 46 HIS A CA 19
ATOM 30240 C C . HIS A 1 46 ? 0.913 0.343 10.052 1.00 0.00 46 HIS A C 19
ATOM 30241 O O . HIS A 1 46 ? 1.699 0.600 10.963 1.00 0.00 46 HIS A O 19
ATOM 30256 N N . GLU A 1 47 ? 0.590 -0.898 9.703 1.00 0.00 47 GLU A N 19
ATOM 30257 C CA . GLU A 1 47 ? 1.152 -2.055 10.389 1.00 0.00 47 GLU A CA 19
ATOM 30258 C C . GLU A 1 47 ? 0.591 -3.353 9.816 1.00 0.00 47 GLU A C 19
ATOM 30259 O O . GLU A 1 47 ? -0.622 -3.561 9.791 1.00 0.00 47 GLU A O 19
ATOM 30271 N N . VAL A 1 48 ? 1.483 -4.225 9.356 1.00 0.00 48 VAL A N 19
ATOM 30272 C CA . VAL A 1 48 ? 1.078 -5.503 8.784 1.00 0.00 48 VAL A CA 19
ATOM 30273 C C . VAL A 1 48 ? 0.662 -6.486 9.873 1.00 0.00 48 VAL A C 19
ATOM 30274 O O . VAL A 1 48 ? 1.507 -7.094 10.529 1.00 0.00 48 VAL A O 19
ATOM 30287 N N . ILE A 1 49 ? -0.645 -6.636 10.058 1.00 0.00 49 ILE A N 19
ATOM 30288 C CA . ILE A 1 49 ? -1.173 -7.546 11.067 1.00 0.00 49 ILE A CA 19
ATOM 30289 C C . ILE A 1 49 ? -0.464 -8.895 11.015 1.00 0.00 49 ILE A C 19
ATOM 30290 O O . ILE A 1 49 ? -0.218 -9.455 9.947 1.00 0.00 49 ILE A O 19
ATOM 30306 N N . PRO A 1 50 ? -0.127 -9.432 12.198 1.00 0.00 50 PRO A N 19
ATOM 30307 C CA . PRO A 1 50 ? 0.557 -10.724 12.314 1.00 0.00 50 PRO A CA 19
ATOM 30308 C C . PRO A 1 50 ? -0.343 -11.893 11.929 1.00 0.00 50 PRO A C 19
ATOM 30309 O O . PRO A 1 50 ? -1.210 -12.302 12.699 1.00 0.00 50 PRO A O 19
ATOM 30320 N N . GLY A 1 51 ? -0.129 -12.428 10.730 1.00 0.00 51 GLY A N 19
ATOM 30321 C CA . GLY A 1 51 ? -0.929 -13.545 10.263 1.00 0.00 51 GLY A CA 19
ATOM 30322 C C . GLY A 1 51 ? -1.536 -13.294 8.897 1.00 0.00 51 GLY A C 19
ATOM 30323 O O . GLY A 1 51 ? -2.565 -13.871 8.552 1.00 0.00 51 GLY A O 19
ATOM 30327 N N . GLY A 1 52 ? -0.896 -12.427 8.118 1.00 0.00 52 GLY A N 19
ATOM 30328 C CA . GLY A 1 52 ? -1.395 -12.113 6.791 1.00 0.00 52 GLY A CA 19
ATOM 30329 C C . GLY A 1 52 ? -0.515 -12.676 5.693 1.00 0.00 52 GLY A C 19
ATOM 30330 O O . GLY A 1 52 ? 0.343 -13.522 5.947 1.00 0.00 52 GLY A O 19
ATOM 30334 N N . ASP A 1 53 ? -0.728 -12.207 4.468 1.00 0.00 53 ASP A N 19
ATOM 30335 C CA . ASP A 1 53 ? 0.053 -12.669 3.326 1.00 0.00 53 ASP A CA 19
ATOM 30336 C C . ASP A 1 53 ? 1.422 -11.997 3.296 1.00 0.00 53 ASP A C 19
ATOM 30337 O O . ASP A 1 53 ? 2.452 -12.668 3.219 1.00 0.00 53 ASP A O 19
ATOM 30346 N N . CYS A 1 54 ? 1.425 -10.670 3.356 1.00 0.00 54 CYS A N 19
ATOM 30347 C CA . CYS A 1 54 ? 2.668 -9.907 3.334 1.00 0.00 54 CYS A CA 19
ATOM 30348 C C . CYS A 1 54 ? 3.508 -10.200 4.573 1.00 0.00 54 CYS A C 19
ATOM 30349 O O . CYS A 1 54 ? 4.711 -10.444 4.476 1.00 0.00 54 CYS A O 19
ATOM 30357 N N . TYR A 1 55 ? 2.867 -10.172 5.736 1.00 0.00 55 TYR A N 19
ATOM 30358 C CA . TYR A 1 55 ? 3.556 -10.431 6.995 1.00 0.00 55 TYR A CA 19
ATOM 30359 C C . TYR A 1 55 ? 4.588 -11.543 6.833 1.00 0.00 55 TYR A C 19
ATOM 30360 O O . TYR A 1 55 ? 5.757 -11.377 7.182 1.00 0.00 55 TYR A O 19
ATOM 30378 N N . LYS A 1 56 ? 4.147 -12.677 6.299 1.00 0.00 56 LYS A N 19
ATOM 30379 C CA . LYS A 1 56 ? 5.031 -13.817 6.088 1.00 0.00 56 LYS A CA 19
ATOM 30380 C C . LYS A 1 56 ? 6.099 -13.492 5.049 1.00 0.00 56 LYS A C 19
ATOM 30381 O O . LYS A 1 56 ? 7.249 -13.914 5.175 1.00 0.00 56 LYS A O 19
ATOM 30400 N N . ASP A 1 57 ? 5.713 -12.740 4.025 1.00 0.00 57 ASP A N 19
ATOM 30401 C CA . ASP A 1 57 ? 6.639 -12.356 2.966 1.00 0.00 57 ASP A CA 19
ATOM 30402 C C . ASP A 1 57 ? 7.786 -11.519 3.523 1.00 0.00 57 ASP A C 19
ATOM 30403 O O . ASP A 1 57 ? 8.956 -11.832 3.311 1.00 0.00 57 ASP A O 19
ATOM 30412 N N . GLY A 1 58 ? 7.440 -10.451 4.237 1.00 0.00 58 GLY A N 19
ATOM 30413 C CA . GLY A 1 58 ? 8.452 -9.585 4.813 1.00 0.00 58 GLY A CA 19
ATOM 30414 C C . GLY A 1 58 ? 8.887 -8.489 3.861 1.00 0.00 58 GLY A C 19
ATOM 30415 O O . GLY A 1 58 ? 9.259 -7.396 4.289 1.00 0.00 58 GLY A O 19
ATOM 30419 N N . ARG A 1 59 ? 8.843 -8.781 2.565 1.00 0.00 59 ARG A N 19
ATOM 30420 C CA . ARG A 1 59 ? 9.238 -7.813 1.549 1.00 0.00 59 ARG A CA 19
ATOM 30421 C C . ARG A 1 59 ? 8.869 -6.395 1.976 1.00 0.00 59 ARG A C 19
ATOM 30422 O O . ARG A 1 59 ? 9.736 -5.530 2.111 1.00 0.00 59 ARG A O 19
ATOM 30443 N N . LEU A 1 60 ? 7.578 -6.164 2.187 1.00 0.00 60 LEU A N 19
ATOM 30444 C CA . LEU A 1 60 ? 7.093 -4.851 2.599 1.00 0.00 60 LEU A CA 19
ATOM 30445 C C . LEU A 1 60 ? 7.275 -4.650 4.100 1.00 0.00 60 LEU A C 19
ATOM 30446 O O . LEU A 1 60 ? 7.721 -5.552 4.809 1.00 0.00 60 LEU A O 19
ATOM 30462 N N . LYS A 1 61 ? 6.924 -3.461 4.579 1.00 0.00 61 LYS A N 19
ATOM 30463 C CA . LYS A 1 61 ? 7.044 -3.141 5.996 1.00 0.00 61 LYS A CA 19
ATOM 30464 C C . LYS A 1 61 ? 6.287 -1.859 6.330 1.00 0.00 61 LYS A C 19
ATOM 30465 O O . LYS A 1 61 ? 5.985 -1.043 5.459 1.00 0.00 61 LYS A O 19
ATOM 30484 N N . PRO A 1 62 ? 5.976 -1.674 7.622 1.00 0.00 62 PRO A N 19
ATOM 30485 C CA . PRO A 1 62 ? 5.253 -0.492 8.100 1.00 0.00 62 PRO A CA 19
ATOM 30486 C C . PRO A 1 62 ? 6.098 0.775 8.022 1.00 0.00 62 PRO A C 19
ATOM 30487 O O . PRO A 1 62 ? 7.265 0.780 8.410 1.00 0.00 62 PRO A O 19
ATOM 30498 N N . GLY A 1 63 ? 5.499 1.850 7.516 1.00 0.00 63 GLY A N 19
ATOM 30499 C CA . GLY A 1 63 ? 6.212 3.108 7.396 1.00 0.00 63 GLY A CA 19
ATOM 30500 C C . GLY A 1 63 ? 6.505 3.474 5.954 1.00 0.00 63 GLY A C 19
ATOM 30501 O O . GLY A 1 63 ? 6.970 4.577 5.669 1.00 0.00 63 GLY A O 19
ATOM 30505 N N . ASP A 1 64 ? 6.233 2.545 5.044 1.00 0.00 64 ASP A N 19
ATOM 30506 C CA . ASP A 1 64 ? 6.471 2.775 3.623 1.00 0.00 64 ASP A CA 19
ATOM 30507 C C . ASP A 1 64 ? 5.227 3.347 2.950 1.00 0.00 64 ASP A C 19
ATOM 30508 O O . ASP A 1 64 ? 4.138 2.786 3.060 1.00 0.00 64 ASP A O 19
ATOM 30517 N N . GLN A 1 65 ? 5.399 4.466 2.253 1.00 0.00 65 GLN A N 19
ATOM 30518 C CA . GLN A 1 65 ? 4.290 5.114 1.564 1.00 0.00 65 GLN A CA 19
ATOM 30519 C C . GLN A 1 65 ? 3.612 4.149 0.596 1.00 0.00 65 GLN A C 19
ATOM 30520 O O . GLN A 1 65 ? 4.240 3.219 0.088 1.00 0.00 65 GLN A O 19
ATOM 30534 N N . LEU A 1 66 ? 2.327 4.375 0.346 1.00 0.00 66 LEU A N 19
ATOM 30535 C CA . LEU A 1 66 ? 1.563 3.526 -0.561 1.00 0.00 66 LEU A CA 19
ATOM 30536 C C . LEU A 1 66 ? 1.252 4.259 -1.862 1.00 0.00 66 LEU A C 19
ATOM 30537 O O . LEU A 1 66 ? 1.229 5.489 -1.903 1.00 0.00 66 LEU A O 19
ATOM 30553 N N . VAL A 1 67 ? 1.011 3.495 -2.923 1.00 0.00 67 VAL A N 19
ATOM 30554 C CA . VAL A 1 67 ? 0.697 4.072 -4.224 1.00 0.00 67 VAL A CA 19
ATOM 30555 C C . VAL A 1 67 ? -0.583 3.474 -4.796 1.00 0.00 67 VAL A C 19
ATOM 30556 O O . VAL A 1 67 ? -1.345 4.154 -5.483 1.00 0.00 67 VAL A O 19
ATOM 30569 N N . SER A 1 68 ? -0.813 2.197 -4.508 1.00 0.00 68 SER A N 19
ATOM 30570 C CA . SER A 1 68 ? -2.001 1.505 -4.997 1.00 0.00 68 SER A CA 19
ATOM 30571 C C . SER A 1 68 ? -1.979 0.035 -4.588 1.00 0.00 68 SER A C 19
ATOM 30572 O O . SER A 1 68 ? -0.913 -0.558 -4.422 1.00 0.00 68 SER A O 19
ATOM 30580 N N . ILE A 1 69 ? -3.164 -0.545 -4.429 1.00 0.00 69 ILE A N 19
ATOM 30581 C CA . ILE A 1 69 ? -3.282 -1.945 -4.041 1.00 0.00 69 ILE A CA 19
ATOM 30582 C C . ILE A 1 69 ? -4.113 -2.727 -5.053 1.00 0.00 69 ILE A C 19
ATOM 30583 O O . ILE A 1 69 ? -5.254 -2.370 -5.344 1.00 0.00 69 ILE A O 19
ATOM 30599 N N . ASN A 1 70 ? -3.533 -3.798 -5.585 1.00 0.00 70 ASN A N 19
ATOM 30600 C CA . ASN A 1 70 ? -4.220 -4.633 -6.564 1.00 0.00 70 ASN A CA 19
ATOM 30601 C C . ASN A 1 70 ? -4.410 -3.884 -7.879 1.00 0.00 70 ASN A C 19
ATOM 30602 O O . ASN A 1 70 ? -3.749 -4.179 -8.875 1.00 0.00 70 ASN A O 19
ATOM 30613 N N . LYS A 1 71 ? -5.318 -2.914 -7.876 1.00 0.00 71 LYS A N 19
ATOM 30614 C CA . LYS A 1 71 ? -5.595 -2.120 -9.067 1.00 0.00 71 LYS A CA 19
ATOM 30615 C C . LYS A 1 71 ? -6.440 -0.898 -8.722 1.00 0.00 71 LYS A C 19
ATOM 30616 O O . LYS A 1 71 ? -7.371 -0.552 -9.449 1.00 0.00 71 LYS A O 19
ATOM 30635 N N . GLU A 1 72 ? -6.109 -0.249 -7.611 1.00 0.00 72 GLU A N 19
ATOM 30636 C CA . GLU A 1 72 ? -6.839 0.934 -7.172 1.00 0.00 72 GLU A CA 19
ATOM 30637 C C . GLU A 1 72 ? -5.889 2.106 -6.944 1.00 0.00 72 GLU A C 19
ATOM 30638 O O . GLU A 1 72 ? -4.695 2.017 -7.232 1.00 0.00 72 GLU A O 19
ATOM 30650 N N . SER A 1 73 ? -6.427 3.205 -6.425 1.00 0.00 73 SER A N 19
ATOM 30651 C CA . SER A 1 73 ? -5.629 4.397 -6.162 1.00 0.00 73 SER A CA 19
ATOM 30652 C C . SER A 1 73 ? -5.637 4.739 -4.675 1.00 0.00 73 SER A C 19
ATOM 30653 O O . SER A 1 73 ? -6.631 4.521 -3.983 1.00 0.00 73 SER A O 19
ATOM 30661 N N . MET A 1 74 ? -4.522 5.276 -4.192 1.00 0.00 74 MET A N 19
ATOM 30662 C CA . MET A 1 74 ? -4.400 5.650 -2.788 1.00 0.00 74 MET A CA 19
ATOM 30663 C C . MET A 1 74 ? -4.007 7.117 -2.648 1.00 0.00 74 MET A C 19
ATOM 30664 O O . MET A 1 74 ? -4.334 7.764 -1.653 1.00 0.00 74 MET A O 19
ATOM 30678 N N . ILE A 1 75 ? -3.304 7.635 -3.650 1.00 0.00 75 ILE A N 19
ATOM 30679 C CA . ILE A 1 75 ? -2.868 9.026 -3.637 1.00 0.00 75 ILE A CA 19
ATOM 30680 C C . ILE A 1 75 ? -4.039 9.967 -3.376 1.00 0.00 75 ILE A C 19
ATOM 30681 O O . ILE A 1 75 ? -5.072 9.889 -4.040 1.00 0.00 75 ILE A O 19
ATOM 30697 N N . GLY A 1 76 ? -3.870 10.858 -2.404 1.00 0.00 76 GLY A N 19
ATOM 30698 C CA . GLY A 1 76 ? -4.920 11.803 -2.072 1.00 0.00 76 GLY A CA 19
ATOM 30699 C C . GLY A 1 76 ? -6.256 11.127 -1.839 1.00 0.00 76 GLY A C 19
ATOM 30700 O O . GLY A 1 76 ? -7.282 11.567 -2.357 1.00 0.00 76 GLY A O 19
ATOM 30704 N N . VAL A 1 77 ? -6.245 10.052 -1.057 1.00 0.00 77 VAL A N 19
ATOM 30705 C CA . VAL A 1 77 ? -7.465 9.312 -0.756 1.00 0.00 77 VAL A CA 19
ATOM 30706 C C . VAL A 1 77 ? -7.813 9.405 0.726 1.00 0.00 77 VAL A C 19
ATOM 30707 O O . VAL A 1 77 ? -7.034 9.925 1.525 1.00 0.00 77 VAL A O 19
ATOM 30720 N N . SER A 1 78 ? -8.986 8.895 1.086 1.00 0.00 78 SER A N 19
ATOM 30721 C CA . SER A 1 78 ? -9.439 8.923 2.471 1.00 0.00 78 SER A CA 19
ATOM 30722 C C . SER A 1 78 ? -9.045 7.641 3.198 1.00 0.00 78 SER A C 19
ATOM 30723 O O . SER A 1 78 ? -9.119 6.548 2.636 1.00 0.00 78 SER A O 19
ATOM 30731 N N . PHE A 1 79 ? -8.625 7.783 4.450 1.00 0.00 79 PHE A N 19
ATOM 30732 C CA . PHE A 1 79 ? -8.217 6.637 5.255 1.00 0.00 79 PHE A CA 19
ATOM 30733 C C . PHE A 1 79 ? -9.179 5.468 5.063 1.00 0.00 79 PHE A C 19
ATOM 30734 O O . PHE A 1 79 ? -8.756 4.330 4.862 1.00 0.00 79 PHE A O 19
ATOM 30751 N N . GLU A 1 80 ? -10.474 5.759 5.126 1.00 0.00 80 GLU A N 19
ATOM 30752 C CA . GLU A 1 80 ? -11.496 4.731 4.961 1.00 0.00 80 GLU A CA 19
ATOM 30753 C C . GLU A 1 80 ? -11.321 3.999 3.633 1.00 0.00 80 GLU A C 19
ATOM 30754 O O . GLU A 1 80 ? -11.137 2.783 3.603 1.00 0.00 80 GLU A O 19
ATOM 30766 N N . GLU A 1 81 ? -11.382 4.750 2.538 1.00 0.00 81 GLU A N 19
ATOM 30767 C CA . GLU A 1 81 ? -11.232 4.172 1.207 1.00 0.00 81 GLU A CA 19
ATOM 30768 C C . GLU A 1 81 ? -9.996 3.279 1.138 1.00 0.00 81 GLU A C 19
ATOM 30769 O O . GLU A 1 81 ? -10.092 2.092 0.828 1.00 0.00 81 GLU A O 19
ATOM 30781 N N . ALA A 1 82 ? -8.837 3.859 1.430 1.00 0.00 82 ALA A N 19
ATOM 30782 C CA . ALA A 1 82 ? -7.583 3.116 1.402 1.00 0.00 82 ALA A CA 19
ATOM 30783 C C . ALA A 1 82 ? -7.704 1.805 2.172 1.00 0.00 82 ALA A C 19
ATOM 30784 O O . ALA A 1 82 ? -7.180 0.774 1.750 1.00 0.00 82 ALA A O 19
ATOM 30791 N N . LYS A 1 83 ? -8.398 1.852 3.304 1.00 0.00 83 LYS A N 19
ATOM 30792 C CA . LYS A 1 83 ? -8.589 0.668 4.134 1.00 0.00 83 LYS A CA 19
ATOM 30793 C C . LYS A 1 83 ? -9.760 -0.168 3.627 1.00 0.00 83 LYS A C 19
ATOM 30794 O O . LYS A 1 83 ? -9.894 -1.341 3.975 1.00 0.00 83 LYS A O 19
ATOM 30813 N N . SER A 1 84 ? -10.604 0.443 2.802 1.00 0.00 84 SER A N 19
ATOM 30814 C CA . SER A 1 84 ? -11.765 -0.246 2.249 1.00 0.00 84 SER A CA 19
ATOM 30815 C C . SER A 1 84 ? -11.363 -1.128 1.071 1.00 0.00 84 SER A C 19
ATOM 30816 O O . SER A 1 84 ? -11.845 -2.252 0.931 1.00 0.00 84 SER A O 19
ATOM 30824 N N . ILE A 1 85 ? -10.476 -0.611 0.228 1.00 0.00 85 ILE A N 19
ATOM 30825 C CA . ILE A 1 85 ? -10.008 -1.351 -0.937 1.00 0.00 85 ILE A CA 19
ATOM 30826 C C . ILE A 1 85 ? -9.365 -2.672 -0.527 1.00 0.00 85 ILE A C 19
ATOM 30827 O O . ILE A 1 85 ? -9.682 -3.726 -1.079 1.00 0.00 85 ILE A O 19
ATOM 30843 N N . ILE A 1 86 ? -8.462 -2.607 0.445 1.00 0.00 86 ILE A N 19
ATOM 30844 C CA . ILE A 1 86 ? -7.776 -3.798 0.931 1.00 0.00 86 ILE A CA 19
ATOM 30845 C C . ILE A 1 86 ? -8.766 -4.921 1.223 1.00 0.00 86 ILE A C 19
ATOM 30846 O O . ILE A 1 86 ? -8.577 -6.058 0.791 1.00 0.00 86 ILE A O 19
ATOM 30862 N N . THR A 1 87 ? -9.823 -4.593 1.959 1.00 0.00 87 THR A N 19
ATOM 30863 C CA . THR A 1 87 ? -10.844 -5.574 2.309 1.00 0.00 87 THR A CA 19
ATOM 30864 C C . THR A 1 87 ? -11.781 -5.834 1.135 1.00 0.00 87 THR A C 19
ATOM 30865 O O . THR A 1 87 ? -12.315 -6.933 0.987 1.00 0.00 87 THR A O 19
ATOM 30876 N N . ARG A 1 88 ? -11.977 -4.816 0.303 1.00 0.00 88 ARG A N 19
ATOM 30877 C CA . ARG A 1 88 ? -12.851 -4.936 -0.858 1.00 0.00 88 ARG A CA 19
ATOM 30878 C C . ARG A 1 88 ? -12.210 -5.808 -1.933 1.00 0.00 88 ARG A C 19
ATOM 30879 O O . ARG A 1 88 ? -12.827 -6.104 -2.956 1.00 0.00 88 ARG A O 19
ATOM 30900 N N . ALA A 1 89 ? -10.967 -6.215 -1.695 1.00 0.00 89 ALA A N 19
ATOM 30901 C CA . ALA A 1 89 ? -10.244 -7.054 -2.642 1.00 0.00 89 ALA A CA 19
ATOM 30902 C C . ALA A 1 89 ? -10.958 -8.384 -2.855 1.00 0.00 89 ALA A C 19
ATOM 30903 O O . ALA A 1 89 ? -11.825 -8.768 -2.070 1.00 0.00 89 ALA A O 19
ATOM 30910 N N . LYS A 1 90 ? -10.589 -9.084 -3.923 1.00 0.00 90 LYS A N 19
ATOM 30911 C CA . LYS A 1 90 ? -11.194 -10.372 -4.240 1.00 0.00 90 LYS A CA 19
ATOM 30912 C C . LYS A 1 90 ? -10.720 -11.449 -3.269 1.00 0.00 90 LYS A C 19
ATOM 30913 O O . LYS A 1 90 ? -11.484 -12.339 -2.891 1.00 0.00 90 LYS A O 19
ATOM 30932 N N . LEU A 1 91 ? -9.457 -11.363 -2.868 1.00 0.00 91 LEU A N 19
ATOM 30933 C CA . LEU A 1 91 ? -8.881 -12.330 -1.939 1.00 0.00 91 LEU A CA 19
ATOM 30934 C C . LEU A 1 91 ? -9.482 -13.716 -2.154 1.00 0.00 91 LEU A C 19
ATOM 30935 O O . LEU A 1 91 ? -10.110 -14.277 -1.256 1.00 0.00 91 LEU A O 19
ATOM 30951 N N . ARG A 1 92 ? -9.283 -14.263 -3.349 1.00 0.00 92 ARG A N 19
ATOM 30952 C CA . ARG A 1 92 ? -9.804 -15.583 -3.681 1.00 0.00 92 ARG A CA 19
ATOM 30953 C C . ARG A 1 92 ? -9.439 -15.967 -5.112 1.00 0.00 92 ARG A C 19
ATOM 30954 O O . ARG A 1 92 ? -10.305 -16.333 -5.907 1.00 0.00 92 ARG A O 19
ATOM 30975 N N . SER A 1 93 ? -8.152 -15.881 -5.432 1.00 0.00 93 SER A N 19
ATOM 30976 C CA . SER A 1 93 ? -7.673 -16.216 -6.768 1.00 0.00 93 SER A CA 19
ATOM 30977 C C . SER A 1 93 ? -6.171 -16.486 -6.755 1.00 0.00 93 SER A C 19
ATOM 30978 O O . SER A 1 93 ? -5.504 -16.288 -5.740 1.00 0.00 93 SER A O 19
ATOM 30986 N N . GLU A 1 94 ? -5.648 -16.941 -7.889 1.00 0.00 94 GLU A N 19
ATOM 30987 C CA . GLU A 1 94 ? -4.226 -17.240 -8.008 1.00 0.00 94 GLU A CA 19
ATOM 30988 C C . GLU A 1 94 ? -3.402 -15.956 -8.050 1.00 0.00 94 GLU A C 19
ATOM 30989 O O . GLU A 1 94 ? -2.372 -15.845 -7.384 1.00 0.00 94 GLU A O 19
ATOM 31001 N N . SER A 1 95 ? -3.862 -14.990 -8.838 1.00 0.00 95 SER A N 19
ATOM 31002 C CA . SER A 1 95 ? -3.166 -13.716 -8.972 1.00 0.00 95 SER A CA 19
ATOM 31003 C C . SER A 1 95 ? -2.735 -13.187 -7.607 1.00 0.00 95 SER A C 19
ATOM 31004 O O . SER A 1 95 ? -3.543 -13.017 -6.695 1.00 0.00 95 SER A O 19
ATOM 31012 N N . PRO A 1 96 ? -1.428 -12.921 -7.464 1.00 0.00 96 PRO A N 19
ATOM 31013 C CA . PRO A 1 96 ? -0.857 -12.407 -6.215 1.00 0.00 96 PRO A CA 19
ATOM 31014 C C . PRO A 1 96 ? -1.282 -10.970 -5.932 1.00 0.00 96 PRO A C 19
ATOM 31015 O O . PRO A 1 96 ? -2.031 -10.371 -6.703 1.00 0.00 96 PRO A O 19
ATOM 31026 N N . TRP A 1 97 ? -0.798 -10.423 -4.823 1.00 0.00 97 TRP A N 19
ATOM 31027 C CA . TRP A 1 97 ? -1.127 -9.055 -4.439 1.00 0.00 97 TRP A CA 19
ATOM 31028 C C . TRP A 1 97 ? -0.114 -8.070 -5.011 1.00 0.00 97 TRP A C 19
ATOM 31029 O O . TRP A 1 97 ? 1.083 -8.173 -4.747 1.00 0.00 97 TRP A O 19
ATOM 31050 N N . GLU A 1 98 ? -0.603 -7.115 -5.797 1.00 0.00 98 GLU A N 19
ATOM 31051 C CA . GLU A 1 98 ? 0.262 -6.112 -6.407 1.00 0.00 98 GLU A CA 19
ATOM 31052 C C . GLU A 1 98 ? 0.443 -4.913 -5.480 1.00 0.00 98 GLU A C 19
ATOM 31053 O O . GLU A 1 98 ? -0.412 -4.028 -5.419 1.00 0.00 98 GLU A O 19
ATOM 31065 N N . ILE A 1 99 ? 1.560 -4.891 -4.761 1.00 0.00 99 ILE A N 19
ATOM 31066 C CA . ILE A 1 99 ? 1.853 -3.802 -3.838 1.00 0.00 99 ILE A CA 19
ATOM 31067 C C . ILE A 1 99 ? 2.835 -2.810 -4.453 1.00 0.00 99 ILE A C 19
ATOM 31068 O O . ILE A 1 99 ? 3.969 -3.163 -4.775 1.00 0.00 99 ILE A O 19
ATOM 31084 N N . ALA A 1 100 ? 2.392 -1.567 -4.610 1.00 0.00 100 ALA A N 19
ATOM 31085 C CA . ALA A 1 100 ? 3.233 -0.523 -5.182 1.00 0.00 100 ALA A CA 19
ATOM 31086 C C . ALA A 1 100 ? 3.517 0.573 -4.161 1.00 0.00 100 ALA A C 19
ATOM 31087 O O . ALA A 1 100 ? 2.596 1.176 -3.609 1.00 0.00 100 ALA A O 19
ATOM 31094 N N . PHE A 1 101 ? 4.798 0.827 -3.913 1.00 0.00 101 PHE A N 19
ATOM 31095 C CA . PHE A 1 101 ? 5.204 1.850 -2.957 1.00 0.00 101 PHE A CA 19
ATOM 31096 C C . PHE A 1 101 ? 6.483 2.545 -3.413 1.00 0.00 101 PHE A C 19
ATOM 31097 O O . PHE A 1 101 ? 6.977 2.298 -4.514 1.00 0.00 101 PHE A O 19
ATOM 31114 N N . ILE A 1 102 ? 7.014 3.414 -2.560 1.00 0.00 102 ILE A N 19
ATOM 31115 C CA . ILE A 1 102 ? 8.236 4.144 -2.875 1.00 0.00 102 ILE A CA 19
ATOM 31116 C C . ILE A 1 102 ? 9.364 3.765 -1.923 1.00 0.00 102 ILE A C 19
ATOM 31117 O O . ILE A 1 102 ? 9.293 4.030 -0.723 1.00 0.00 102 ILE A O 19
ATOM 31133 N N . ARG A 1 103 ? 10.407 3.145 -2.466 1.00 0.00 103 ARG A N 19
ATOM 31134 C CA . ARG A 1 103 ? 11.551 2.729 -1.664 1.00 0.00 103 ARG A CA 19
ATOM 31135 C C . ARG A 1 103 ? 12.761 3.616 -1.944 1.00 0.00 103 ARG A C 19
ATOM 31136 O O . ARG A 1 103 ? 13.322 3.592 -3.039 1.00 0.00 103 ARG A O 19
ATOM 31157 N N . SER A 1 104 ? 13.157 4.400 -0.945 1.00 0.00 104 SER A N 19
ATOM 31158 C CA . SER A 1 104 ? 14.297 5.298 -1.085 1.00 0.00 104 SER A CA 19
ATOM 31159 C C . SER A 1 104 ? 15.438 4.875 -0.163 1.00 0.00 104 SER A C 19
ATOM 31160 O O . SER A 1 104 ? 16.181 5.712 0.347 1.00 0.00 104 SER A O 19
ATOM 31168 N N . GLY A 1 105 ? 15.569 3.569 0.045 1.00 0.00 105 GLY A N 19
ATOM 31169 C CA . GLY A 1 105 ? 16.620 3.056 0.905 1.00 0.00 105 GLY A CA 19
ATOM 31170 C C . GLY A 1 105 ? 16.210 3.021 2.364 1.00 0.00 105 GLY A C 19
ATOM 31171 O O . GLY A 1 105 ? 15.118 3.454 2.735 1.00 0.00 105 GLY A O 19
ATOM 31175 N N . PRO A 1 106 ? 17.098 2.494 3.220 1.00 0.00 106 PRO A N 19
ATOM 31176 C CA . PRO A 1 106 ? 16.844 2.391 4.660 1.00 0.00 106 PRO A CA 19
ATOM 31177 C C . PRO A 1 106 ? 16.842 3.752 5.348 1.00 0.00 106 PRO A C 19
ATOM 31178 O O . PRO A 1 106 ? 16.787 3.838 6.574 1.00 0.00 106 PRO A O 19
ATOM 31189 N N . SER A 1 107 ? 16.901 4.813 4.549 1.00 0.00 107 SER A N 19
ATOM 31190 C CA . SER A 1 107 ? 16.909 6.170 5.082 1.00 0.00 107 SER A CA 19
ATOM 31191 C C . SER A 1 107 ? 15.739 6.386 6.038 1.00 0.00 107 SER A C 19
ATOM 31192 O O . SER A 1 107 ? 14.695 5.747 5.912 1.00 0.00 107 SER A O 19
ATOM 31200 N N . SER A 1 108 ? 15.924 7.290 6.994 1.00 0.00 108 SER A N 19
ATOM 31201 C CA . SER A 1 108 ? 14.886 7.588 7.975 1.00 0.00 108 SER A CA 19
ATOM 31202 C C . SER A 1 108 ? 14.295 8.974 7.736 1.00 0.00 108 SER A C 19
ATOM 31203 O O . SER A 1 108 ? 13.077 9.146 7.713 1.00 0.00 108 SER A O 19
ATOM 31211 N N . GLY A 1 109 ? 15.168 9.961 7.559 1.00 0.00 109 GLY A N 19
ATOM 31212 C CA . GLY A 1 109 ? 14.715 11.319 7.325 1.00 0.00 109 GLY A CA 19
ATOM 31213 C C . GLY A 1 109 ? 13.867 11.852 8.463 1.00 0.00 109 GLY A C 19
ATOM 31214 O O . GLY A 1 109 ? 14.006 11.416 9.605 1.00 0.00 109 GLY A O 19
ATOM 31218 N N . GLY A 1 1 ? -5.311 22.278 0.455 1.00 0.00 1 GLY A N 20
ATOM 31219 C CA . GLY A 1 1 ? -5.517 21.883 1.836 1.00 0.00 1 GLY A CA 20
ATOM 31220 C C . GLY A 1 1 ? -6.576 22.719 2.527 1.00 0.00 1 GLY A C 20
ATOM 31221 O O . GLY A 1 1 ? -6.322 23.861 2.911 1.00 0.00 1 GLY A O 20
ATOM 31225 N N . SER A 1 2 ? -7.767 22.151 2.685 1.00 0.00 2 SER A N 20
ATOM 31226 C CA . SER A 1 2 ? -8.870 22.854 3.330 1.00 0.00 2 SER A CA 20
ATOM 31227 C C . SER A 1 2 ? -9.366 24.002 2.456 1.00 0.00 2 SER A C 20
ATOM 31228 O O . SER A 1 2 ? -9.701 25.076 2.956 1.00 0.00 2 SER A O 20
ATOM 31236 N N . SER A 1 3 ? -9.411 23.767 1.149 1.00 0.00 3 SER A N 20
ATOM 31237 C CA . SER A 1 3 ? -9.863 24.782 0.205 1.00 0.00 3 SER A CA 20
ATOM 31238 C C . SER A 1 3 ? -9.906 24.223 -1.214 1.00 0.00 3 SER A C 20
ATOM 31239 O O . SER A 1 3 ? -9.504 24.887 -2.168 1.00 0.00 3 SER A O 20
ATOM 31247 N N . GLY A 1 4 ? -10.398 22.994 -1.345 1.00 0.00 4 GLY A N 20
ATOM 31248 C CA . GLY A 1 4 ? -10.486 22.365 -2.650 1.00 0.00 4 GLY A CA 20
ATOM 31249 C C . GLY A 1 4 ? -9.216 21.628 -3.024 1.00 0.00 4 GLY A C 20
ATOM 31250 O O . GLY A 1 4 ? -8.119 22.180 -2.932 1.00 0.00 4 GLY A O 20
ATOM 31254 N N . SER A 1 5 ? -9.362 20.376 -3.447 1.00 0.00 5 SER A N 20
ATOM 31255 C CA . SER A 1 5 ? -8.217 19.560 -3.831 1.00 0.00 5 SER A CA 20
ATOM 31256 C C . SER A 1 5 ? -8.664 18.334 -4.622 1.00 0.00 5 SER A C 20
ATOM 31257 O O . SER A 1 5 ? -9.454 17.523 -4.137 1.00 0.00 5 SER A O 20
ATOM 31265 N N . SER A 1 6 ? -8.154 18.206 -5.842 1.00 0.00 6 SER A N 20
ATOM 31266 C CA . SER A 1 6 ? -8.503 17.082 -6.703 1.00 0.00 6 SER A CA 20
ATOM 31267 C C . SER A 1 6 ? -7.611 17.048 -7.941 1.00 0.00 6 SER A C 20
ATOM 31268 O O . SER A 1 6 ? -7.174 18.087 -8.433 1.00 0.00 6 SER A O 20
ATOM 31276 N N . GLY A 1 7 ? -7.347 15.844 -8.439 1.00 0.00 7 GLY A N 20
ATOM 31277 C CA . GLY A 1 7 ? -6.509 15.696 -9.615 1.00 0.00 7 GLY A CA 20
ATOM 31278 C C . GLY A 1 7 ? -5.178 15.044 -9.300 1.00 0.00 7 GLY A C 20
ATOM 31279 O O . GLY A 1 7 ? -5.127 13.874 -8.919 1.00 0.00 7 GLY A O 20
ATOM 31283 N N . SER A 1 8 ? -4.097 15.801 -9.461 1.00 0.00 8 SER A N 20
ATOM 31284 C CA . SER A 1 8 ? -2.758 15.287 -9.196 1.00 0.00 8 SER A CA 20
ATOM 31285 C C . SER A 1 8 ? -1.786 16.427 -8.909 1.00 0.00 8 SER A C 20
ATOM 31286 O O . SER A 1 8 ? -1.025 16.861 -9.774 1.00 0.00 8 SER A O 20
ATOM 31294 N N . PRO A 1 9 ? -1.811 16.926 -7.664 1.00 0.00 9 PRO A N 20
ATOM 31295 C CA . PRO A 1 9 ? -0.939 18.022 -7.232 1.00 0.00 9 PRO A CA 20
ATOM 31296 C C . PRO A 1 9 ? 0.522 17.597 -7.137 1.00 0.00 9 PRO A C 20
ATOM 31297 O O . PRO A 1 9 ? 1.424 18.351 -7.504 1.00 0.00 9 PRO A O 20
ATOM 31308 N N . LEU A 1 10 ? 0.750 16.384 -6.644 1.00 0.00 10 LEU A N 20
ATOM 31309 C CA . LEU A 1 10 ? 2.103 15.858 -6.501 1.00 0.00 10 LEU A CA 20
ATOM 31310 C C . LEU A 1 10 ? 2.379 14.777 -7.541 1.00 0.00 10 LEU A C 20
ATOM 31311 O O . LEU A 1 10 ? 1.464 14.091 -7.997 1.00 0.00 10 LEU A O 20
ATOM 31327 N N . ASP A 1 11 ? 3.647 14.630 -7.911 1.00 0.00 11 ASP A N 20
ATOM 31328 C CA . ASP A 1 11 ? 4.044 13.630 -8.895 1.00 0.00 11 ASP A CA 20
ATOM 31329 C C . ASP A 1 11 ? 4.616 12.392 -8.211 1.00 0.00 11 ASP A C 20
ATOM 31330 O O . ASP A 1 11 ? 4.842 12.388 -7.001 1.00 0.00 11 ASP A O 20
ATOM 31339 N N . ARG A 1 12 ? 4.846 11.343 -8.994 1.00 0.00 12 ARG A N 20
ATOM 31340 C CA . ARG A 1 12 ? 5.388 10.098 -8.464 1.00 0.00 12 ARG A CA 20
ATOM 31341 C C . ARG A 1 12 ? 6.862 10.258 -8.100 1.00 0.00 12 ARG A C 20
ATOM 31342 O O . ARG A 1 12 ? 7.542 11.152 -8.605 1.00 0.00 12 ARG A O 20
ATOM 31363 N N . ASP A 1 13 ? 7.347 9.387 -7.223 1.00 0.00 13 ASP A N 20
ATOM 31364 C CA . ASP A 1 13 ? 8.740 9.431 -6.792 1.00 0.00 13 ASP A CA 20
ATOM 31365 C C . ASP A 1 13 ? 9.607 8.529 -7.664 1.00 0.00 13 ASP A C 20
ATOM 31366 O O . ASP A 1 13 ? 9.143 7.538 -8.229 1.00 0.00 13 ASP A O 20
ATOM 31375 N N . PRO A 1 14 ? 10.897 8.878 -7.779 1.00 0.00 14 PRO A N 20
ATOM 31376 C CA . PRO A 1 14 ? 11.856 8.113 -8.581 1.00 0.00 14 PRO A CA 20
ATOM 31377 C C . PRO A 1 14 ? 12.177 6.757 -7.963 1.00 0.00 14 PRO A C 20
ATOM 31378 O O . PRO A 1 14 ? 12.513 5.806 -8.669 1.00 0.00 14 PRO A O 20
ATOM 31389 N N . ALA A 1 15 ? 12.072 6.674 -6.641 1.00 0.00 15 ALA A N 20
ATOM 31390 C CA . ALA A 1 15 ? 12.348 5.433 -5.928 1.00 0.00 15 ALA A CA 20
ATOM 31391 C C . ALA A 1 15 ? 11.086 4.591 -5.782 1.00 0.00 15 ALA A C 20
ATOM 31392 O O . ALA A 1 15 ? 10.981 3.764 -4.876 1.00 0.00 15 ALA A O 20
ATOM 31399 N N . PHE A 1 16 ? 10.129 4.807 -6.679 1.00 0.00 16 PHE A N 20
ATOM 31400 C CA . PHE A 1 16 ? 8.872 4.068 -6.649 1.00 0.00 16 PHE A CA 20
ATOM 31401 C C . PHE A 1 16 ? 9.086 2.613 -7.058 1.00 0.00 16 PHE A C 20
ATOM 31402 O O . PHE A 1 16 ? 9.413 2.323 -8.209 1.00 0.00 16 PHE A O 20
ATOM 31419 N N . ARG A 1 17 ? 8.901 1.704 -6.107 1.00 0.00 17 ARG A N 20
ATOM 31420 C CA . ARG A 1 17 ? 9.075 0.280 -6.367 1.00 0.00 17 ARG A CA 20
ATOM 31421 C C . ARG A 1 17 ? 7.749 -0.463 -6.232 1.00 0.00 17 ARG A C 20
ATOM 31422 O O . ARG A 1 17 ? 6.871 -0.056 -5.471 1.00 0.00 17 ARG A O 20
ATOM 31443 N N . VAL A 1 18 ? 7.611 -1.556 -6.977 1.00 0.00 18 VAL A N 20
ATOM 31444 C CA . VAL A 1 18 ? 6.393 -2.357 -6.941 1.00 0.00 18 VAL A CA 20
ATOM 31445 C C . VAL A 1 18 ? 6.715 -3.841 -6.812 1.00 0.00 18 VAL A C 20
ATOM 31446 O O . VAL A 1 18 ? 7.473 -4.394 -7.609 1.00 0.00 18 VAL A O 20
ATOM 31459 N N . ILE A 1 19 ? 6.134 -4.481 -5.803 1.00 0.00 19 ILE A N 20
ATOM 31460 C CA . ILE A 1 19 ? 6.358 -5.903 -5.570 1.00 0.00 19 ILE A CA 20
ATOM 31461 C C . ILE A 1 19 ? 5.038 -6.645 -5.392 1.00 0.00 19 ILE A C 20
ATOM 31462 O O . ILE A 1 19 ? 4.017 -6.047 -5.049 1.00 0.00 19 ILE A O 20
ATOM 31478 N N . THR A 1 20 ? 5.065 -7.954 -5.625 1.00 0.00 20 THR A N 20
ATOM 31479 C CA . THR A 1 20 ? 3.872 -8.779 -5.490 1.00 0.00 20 THR A CA 20
ATOM 31480 C C . THR A 1 20 ? 3.989 -9.724 -4.299 1.00 0.00 20 THR A C 20
ATOM 31481 O O . THR A 1 20 ? 5.045 -10.311 -4.061 1.00 0.00 20 THR A O 20
ATOM 31492 N N . VAL A 1 21 ? 2.898 -9.869 -3.554 1.00 0.00 21 VAL A N 20
ATOM 31493 C CA . VAL A 1 21 ? 2.878 -10.745 -2.389 1.00 0.00 21 VAL A CA 20
ATOM 31494 C C . VAL A 1 21 ? 1.896 -11.895 -2.583 1.00 0.00 21 VAL A C 20
ATOM 31495 O O . VAL A 1 21 ? 0.718 -11.679 -2.871 1.00 0.00 21 VAL A O 20
ATOM 31508 N N . THR A 1 22 ? 2.387 -13.119 -2.422 1.00 0.00 22 THR A N 20
ATOM 31509 C CA . THR A 1 22 ? 1.554 -14.304 -2.579 1.00 0.00 22 THR A CA 20
ATOM 31510 C C . THR A 1 22 ? 0.250 -14.167 -1.801 1.00 0.00 22 THR A C 20
ATOM 31511 O O . THR A 1 22 ? 0.257 -14.025 -0.578 1.00 0.00 22 THR A O 20
ATOM 31522 N N . LYS A 1 23 ? -0.868 -14.210 -2.517 1.00 0.00 23 LYS A N 20
ATOM 31523 C CA . LYS A 1 23 ? -2.181 -14.093 -1.894 1.00 0.00 23 LYS A CA 20
ATOM 31524 C C . LYS A 1 23 ? -2.731 -15.466 -1.521 1.00 0.00 23 LYS A C 20
ATOM 31525 O O . LYS A 1 23 ? -3.230 -16.197 -2.375 1.00 0.00 23 LYS A O 20
ATOM 31544 N N . GLU A 1 24 ? -2.637 -15.807 -0.239 1.00 0.00 24 GLU A N 20
ATOM 31545 C CA . GLU A 1 24 ? -3.126 -17.092 0.246 1.00 0.00 24 GLU A CA 20
ATOM 31546 C C . GLU A 1 24 ? -4.259 -16.900 1.250 1.00 0.00 24 GLU A C 20
ATOM 31547 O O . GLU A 1 24 ? -5.337 -17.478 1.107 1.00 0.00 24 GLU A O 20
ATOM 31559 N N . THR A 1 25 ? -4.007 -16.082 2.268 1.00 0.00 25 THR A N 20
ATOM 31560 C CA . THR A 1 25 ? -5.004 -15.813 3.296 1.00 0.00 25 THR A CA 20
ATOM 31561 C C . THR A 1 25 ? -5.716 -14.490 3.040 1.00 0.00 25 THR A C 20
ATOM 31562 O O . THR A 1 25 ? -6.908 -14.352 3.312 1.00 0.00 25 THR A O 20
ATOM 31573 N N . GLY A 1 26 ? -4.977 -13.517 2.515 1.00 0.00 26 GLY A N 20
ATOM 31574 C CA . GLY A 1 26 ? -5.555 -12.217 2.230 1.00 0.00 26 GLY A CA 20
ATOM 31575 C C . GLY A 1 26 ? -4.612 -11.078 2.563 1.00 0.00 26 GLY A C 20
ATOM 31576 O O . GLY A 1 26 ? -3.602 -11.276 3.239 1.00 0.00 26 GLY A O 20
ATOM 31580 N N . LEU A 1 27 ? -4.940 -9.882 2.086 1.00 0.00 27 LEU A N 20
ATOM 31581 C CA . LEU A 1 27 ? -4.114 -8.706 2.336 1.00 0.00 27 LEU A CA 20
ATOM 31582 C C . LEU A 1 27 ? -3.678 -8.646 3.796 1.00 0.00 27 LEU A C 20
ATOM 31583 O O . LEU A 1 27 ? -2.495 -8.777 4.107 1.00 0.00 27 LEU A O 20
ATOM 31599 N N . GLY A 1 28 ? -4.643 -8.450 4.689 1.00 0.00 28 GLY A N 20
ATOM 31600 C CA . GLY A 1 28 ? -4.339 -8.379 6.107 1.00 0.00 28 GLY A CA 20
ATOM 31601 C C . GLY A 1 28 ? -3.257 -7.363 6.417 1.00 0.00 28 GLY A C 20
ATOM 31602 O O . GLY A 1 28 ? -2.164 -7.724 6.855 1.00 0.00 28 GLY A O 20
ATOM 31606 N N . LEU A 1 29 ? -3.561 -6.090 6.189 1.00 0.00 29 LEU A N 20
ATOM 31607 C CA . LEU A 1 29 ? -2.605 -5.018 6.446 1.00 0.00 29 LEU A CA 20
ATOM 31608 C C . LEU A 1 29 ? -3.317 -3.758 6.928 1.00 0.00 29 LEU A C 20
ATOM 31609 O O . LEU A 1 29 ? -4.492 -3.544 6.631 1.00 0.00 29 LEU A O 20
ATOM 31625 N N . LYS A 1 30 ? -2.596 -2.926 7.671 1.00 0.00 30 LYS A N 20
ATOM 31626 C CA . LYS A 1 30 ? -3.156 -1.684 8.192 1.00 0.00 30 LYS A CA 20
ATOM 31627 C C . LYS A 1 30 ? -2.540 -0.475 7.495 1.00 0.00 30 LYS A C 20
ATOM 31628 O O . LYS A 1 30 ? -1.332 -0.431 7.262 1.00 0.00 30 LYS A O 20
ATOM 31647 N N . ILE A 1 31 ? -3.377 0.503 7.168 1.00 0.00 31 ILE A N 20
ATOM 31648 C CA . ILE A 1 31 ? -2.913 1.714 6.501 1.00 0.00 31 ILE A CA 20
ATOM 31649 C C . ILE A 1 31 ? -2.968 2.914 7.439 1.00 0.00 31 ILE A C 20
ATOM 31650 O O . ILE A 1 31 ? -3.752 2.939 8.389 1.00 0.00 31 ILE A O 20
ATOM 31666 N N . LEU A 1 32 ? -2.132 3.910 7.166 1.00 0.00 32 LEU A N 20
ATOM 31667 C CA . LEU A 1 32 ? -2.087 5.117 7.985 1.00 0.00 32 LEU A CA 20
ATOM 31668 C C . LEU A 1 32 ? -2.258 6.365 7.125 1.00 0.00 32 LEU A C 20
ATOM 31669 O O . LEU A 1 32 ? -2.071 6.324 5.910 1.00 0.00 32 LEU A O 20
ATOM 31685 N N . GLY A 1 33 ? -2.612 7.475 7.766 1.00 0.00 33 GLY A N 20
ATOM 31686 C CA . GLY A 1 33 ? -2.800 8.720 7.045 1.00 0.00 33 GLY A CA 20
ATOM 31687 C C . GLY A 1 33 ? -4.241 8.936 6.627 1.00 0.00 33 GLY A C 20
ATOM 31688 O O . GLY A 1 33 ? -5.157 8.361 7.212 1.00 0.00 33 GLY A O 20
ATOM 31692 N N . GLY A 1 34 ? -4.442 9.770 5.611 1.00 0.00 34 GLY A N 20
ATOM 31693 C CA . GLY A 1 34 ? -5.784 10.048 5.134 1.00 0.00 34 GLY A CA 20
ATOM 31694 C C . GLY A 1 34 ? -6.046 11.532 4.972 1.00 0.00 34 GLY A C 20
ATOM 31695 O O . GLY A 1 34 ? -5.905 12.301 5.923 1.00 0.00 34 GLY A O 20
ATOM 31699 N N . ILE A 1 35 ? -6.428 11.935 3.765 1.00 0.00 35 ILE A N 20
ATOM 31700 C CA . ILE A 1 35 ? -6.710 13.337 3.482 1.00 0.00 35 ILE A CA 20
ATOM 31701 C C . ILE A 1 35 ? -7.402 14.008 4.664 1.00 0.00 35 ILE A C 20
ATOM 31702 O O . ILE A 1 35 ? -7.281 15.215 4.863 1.00 0.00 35 ILE A O 20
ATOM 31718 N N . ASN A 1 36 ? -8.128 13.215 5.445 1.00 0.00 36 ASN A N 20
ATOM 31719 C CA . ASN A 1 36 ? -8.839 13.731 6.609 1.00 0.00 36 ASN A CA 20
ATOM 31720 C C . ASN A 1 36 ? -8.048 13.474 7.888 1.00 0.00 36 ASN A C 20
ATOM 31721 O O . ASN A 1 36 ? -8.096 14.267 8.829 1.00 0.00 36 ASN A O 20
ATOM 31732 N N . ARG A 1 37 ? -7.321 12.362 7.914 1.00 0.00 37 ARG A N 20
ATOM 31733 C CA . ARG A 1 37 ? -6.521 12.001 9.078 1.00 0.00 37 ARG A CA 20
ATOM 31734 C C . ARG A 1 37 ? -5.354 12.968 9.257 1.00 0.00 37 ARG A C 20
ATOM 31735 O O . ARG A 1 37 ? -5.130 13.846 8.426 1.00 0.00 37 ARG A O 20
ATOM 31756 N N . ASN A 1 38 ? -4.616 12.800 10.350 1.00 0.00 38 ASN A N 20
ATOM 31757 C CA . ASN A 1 38 ? -3.474 13.659 10.639 1.00 0.00 38 ASN A CA 20
ATOM 31758 C C . ASN A 1 38 ? -2.206 13.119 9.984 1.00 0.00 38 ASN A C 20
ATOM 31759 O O . ASN A 1 38 ? -1.327 13.883 9.588 1.00 0.00 38 ASN A O 20
ATOM 31770 N N . GLU A 1 39 ? -2.122 11.797 9.874 1.00 0.00 39 GLU A N 20
ATOM 31771 C CA . GLU A 1 39 ? -0.962 11.154 9.266 1.00 0.00 39 GLU A CA 20
ATOM 31772 C C . GLU A 1 39 ? -0.920 11.416 7.763 1.00 0.00 39 GLU A C 20
ATOM 31773 O O . GLU A 1 39 ? 0.142 11.371 7.144 1.00 0.00 39 GLU A O 20
ATOM 31785 N N . GLY A 1 40 ? -2.085 11.688 7.183 1.00 0.00 40 GLY A N 20
ATOM 31786 C CA . GLY A 1 40 ? -2.160 11.952 5.758 1.00 0.00 40 GLY A CA 20
ATOM 31787 C C . GLY A 1 40 ? -1.465 13.242 5.370 1.00 0.00 40 GLY A C 20
ATOM 31788 O O . GLY A 1 40 ? -0.651 13.783 6.118 1.00 0.00 40 GLY A O 20
ATOM 31792 N N . PRO A 1 41 ? -1.785 13.754 4.172 1.00 0.00 41 PRO A N 20
ATOM 31793 C CA . PRO A 1 41 ? -2.752 13.118 3.273 1.00 0.00 41 PRO A CA 20
ATOM 31794 C C . PRO A 1 41 ? -2.226 11.814 2.684 1.00 0.00 41 PRO A C 20
ATOM 31795 O O . PRO A 1 41 ? -3.001 10.940 2.292 1.00 0.00 41 PRO A O 20
ATOM 31806 N N . LEU A 1 42 ? -0.905 11.688 2.623 1.00 0.00 42 LEU A N 20
ATOM 31807 C CA . LEU A 1 42 ? -0.274 10.489 2.082 1.00 0.00 42 LEU A CA 20
ATOM 31808 C C . LEU A 1 42 ? -0.553 9.280 2.969 1.00 0.00 42 LEU A C 20
ATOM 31809 O O . LEU A 1 42 ? -0.710 9.410 4.183 1.00 0.00 42 LEU A O 20
ATOM 31825 N N . VAL A 1 43 ? -0.611 8.103 2.355 1.00 0.00 43 VAL A N 20
ATOM 31826 C CA . VAL A 1 43 ? -0.867 6.869 3.089 1.00 0.00 43 VAL A CA 20
ATOM 31827 C C . VAL A 1 43 ? 0.416 6.068 3.282 1.00 0.00 43 VAL A C 20
ATOM 31828 O O . VAL A 1 43 ? 1.320 6.112 2.447 1.00 0.00 43 VAL A O 20
ATOM 31841 N N . TYR A 1 44 ? 0.489 5.337 4.389 1.00 0.00 44 TYR A N 20
ATOM 31842 C CA . TYR A 1 44 ? 1.663 4.527 4.694 1.00 0.00 44 TYR A CA 20
ATOM 31843 C C . TYR A 1 44 ? 1.285 3.320 5.546 1.00 0.00 44 TYR A C 20
ATOM 31844 O O . TYR A 1 44 ? 0.479 3.426 6.471 1.00 0.00 44 TYR A O 20
ATOM 31862 N N . ILE A 1 45 ? 1.873 2.172 5.228 1.00 0.00 45 ILE A N 20
ATOM 31863 C CA . ILE A 1 45 ? 1.600 0.944 5.964 1.00 0.00 45 ILE A CA 20
ATOM 31864 C C . ILE A 1 45 ? 1.569 1.200 7.467 1.00 0.00 45 ILE A C 20
ATOM 31865 O O . ILE A 1 45 ? 2.612 1.358 8.103 1.00 0.00 45 ILE A O 20
ATOM 31881 N N . HIS A 1 46 ? 0.366 1.238 8.030 1.00 0.00 46 HIS A N 20
ATOM 31882 C CA . HIS A 1 46 ? 0.198 1.472 9.460 1.00 0.00 46 HIS A CA 20
ATOM 31883 C C . HIS A 1 46 ? 0.990 0.453 10.274 1.00 0.00 46 HIS A C 20
ATOM 31884 O O . HIS A 1 46 ? 1.773 0.819 11.150 1.00 0.00 46 HIS A O 20
ATOM 31899 N N . GLU A 1 47 ? 0.779 -0.826 9.979 1.00 0.00 47 GLU A N 20
ATOM 31900 C CA . GLU A 1 47 ? 1.472 -1.896 10.686 1.00 0.00 47 GLU A CA 20
ATOM 31901 C C . GLU A 1 47 ? 1.183 -3.249 10.042 1.00 0.00 47 GLU A C 20
ATOM 31902 O O . GLU A 1 47 ? 0.057 -3.524 9.628 1.00 0.00 47 GLU A O 20
ATOM 31914 N N . VAL A 1 48 ? 2.209 -4.090 9.960 1.00 0.00 48 VAL A N 20
ATOM 31915 C CA . VAL A 1 48 ? 2.066 -5.415 9.367 1.00 0.00 48 VAL A CA 20
ATOM 31916 C C . VAL A 1 48 ? 1.453 -6.397 10.358 1.00 0.00 48 VAL A C 20
ATOM 31917 O O . VAL A 1 48 ? 2.111 -6.833 11.303 1.00 0.00 48 VAL A O 20
ATOM 31930 N N . ILE A 1 49 ? 0.189 -6.742 10.136 1.00 0.00 49 ILE A N 20
ATOM 31931 C CA . ILE A 1 49 ? -0.513 -7.675 11.009 1.00 0.00 49 ILE A CA 20
ATOM 31932 C C . ILE A 1 49 ? 0.127 -9.058 10.963 1.00 0.00 49 ILE A C 20
ATOM 31933 O O . ILE A 1 49 ? 0.324 -9.644 9.898 1.00 0.00 49 ILE A O 20
ATOM 31949 N N . PRO A 1 50 ? 0.458 -9.596 12.146 1.00 0.00 50 PRO A N 20
ATOM 31950 C CA . PRO A 1 50 ? 1.079 -10.919 12.268 1.00 0.00 50 PRO A CA 20
ATOM 31951 C C . PRO A 1 50 ? 0.115 -12.046 11.915 1.00 0.00 50 PRO A C 20
ATOM 31952 O O . PRO A 1 50 ? -0.837 -12.315 12.647 1.00 0.00 50 PRO A O 20
ATOM 31963 N N . GLY A 1 51 ? 0.368 -12.704 10.788 1.00 0.00 51 GLY A N 20
ATOM 31964 C CA . GLY A 1 51 ? -0.486 -13.795 10.358 1.00 0.00 51 GLY A CA 20
ATOM 31965 C C . GLY A 1 51 ? -1.186 -13.502 9.045 1.00 0.00 51 GLY A C 20
ATOM 31966 O O . GLY A 1 51 ? -2.212 -14.103 8.732 1.00 0.00 51 GLY A O 20
ATOM 31970 N N . GLY A 1 52 ? -0.630 -12.571 8.275 1.00 0.00 52 GLY A N 20
ATOM 31971 C CA . GLY A 1 52 ? -1.221 -12.214 6.999 1.00 0.00 52 GLY A CA 20
ATOM 31972 C C . GLY A 1 52 ? -0.421 -12.736 5.822 1.00 0.00 52 GLY A C 20
ATOM 31973 O O . GLY A 1 52 ? 0.394 -13.647 5.972 1.00 0.00 52 GLY A O 20
ATOM 31977 N N . ASP A 1 53 ? -0.655 -12.161 4.648 1.00 0.00 53 ASP A N 20
ATOM 31978 C CA . ASP A 1 53 ? 0.050 -12.574 3.440 1.00 0.00 53 ASP A CA 20
ATOM 31979 C C . ASP A 1 53 ? 1.401 -11.874 3.333 1.00 0.00 53 ASP A C 20
ATOM 31980 O O . ASP A 1 53 ? 2.443 -12.525 3.246 1.00 0.00 53 ASP A O 20
ATOM 31989 N N . CYS A 1 54 ? 1.375 -10.546 3.338 1.00 0.00 54 CYS A N 20
ATOM 31990 C CA . CYS A 1 54 ? 2.598 -9.757 3.239 1.00 0.00 54 CYS A CA 20
ATOM 31991 C C . CYS A 1 54 ? 3.504 -10.006 4.441 1.00 0.00 54 CYS A C 20
ATOM 31992 O O . CYS A 1 54 ? 4.727 -10.055 4.309 1.00 0.00 54 CYS A O 20
ATOM 32000 N N . TYR A 1 55 ? 2.896 -10.159 5.612 1.00 0.00 55 TYR A N 20
ATOM 32001 C CA . TYR A 1 55 ? 3.647 -10.398 6.838 1.00 0.00 55 TYR A CA 20
ATOM 32002 C C . TYR A 1 55 ? 4.770 -11.404 6.602 1.00 0.00 55 TYR A C 20
ATOM 32003 O O . TYR A 1 55 ? 5.917 -11.174 6.986 1.00 0.00 55 TYR A O 20
ATOM 32021 N N . LYS A 1 56 ? 4.430 -12.520 5.967 1.00 0.00 56 LYS A N 20
ATOM 32022 C CA . LYS A 1 56 ? 5.407 -13.563 5.677 1.00 0.00 56 LYS A CA 20
ATOM 32023 C C . LYS A 1 56 ? 6.483 -13.050 4.725 1.00 0.00 56 LYS A C 20
ATOM 32024 O O . LYS A 1 56 ? 7.673 -13.292 4.930 1.00 0.00 56 LYS A O 20
ATOM 32043 N N . ASP A 1 57 ? 6.058 -12.340 3.686 1.00 0.00 57 ASP A N 20
ATOM 32044 C CA . ASP A 1 57 ? 6.986 -11.791 2.704 1.00 0.00 57 ASP A CA 20
ATOM 32045 C C . ASP A 1 57 ? 8.118 -11.034 3.390 1.00 0.00 57 ASP A C 20
ATOM 32046 O O . ASP A 1 57 ? 9.289 -11.383 3.246 1.00 0.00 57 ASP A O 20
ATOM 32055 N N . GLY A 1 58 ? 7.760 -9.993 4.137 1.00 0.00 58 GLY A N 20
ATOM 32056 C CA . GLY A 1 58 ? 8.758 -9.202 4.834 1.00 0.00 58 GLY A CA 20
ATOM 32057 C C . GLY A 1 58 ? 9.228 -8.014 4.019 1.00 0.00 58 GLY A C 20
ATOM 32058 O O . GLY A 1 58 ? 9.557 -6.964 4.572 1.00 0.00 58 GLY A O 20
ATOM 32062 N N . ARG A 1 59 ? 9.261 -8.178 2.700 1.00 0.00 59 ARG A N 20
ATOM 32063 C CA . ARG A 1 59 ? 9.697 -7.110 1.808 1.00 0.00 59 ARG A CA 20
ATOM 32064 C C . ARG A 1 59 ? 9.079 -5.776 2.214 1.00 0.00 59 ARG A C 20
ATOM 32065 O O . ARG A 1 59 ? 9.721 -4.728 2.123 1.00 0.00 59 ARG A O 20
ATOM 32086 N N . LEU A 1 60 ? 7.829 -5.821 2.663 1.00 0.00 60 LEU A N 20
ATOM 32087 C CA . LEU A 1 60 ? 7.123 -4.615 3.083 1.00 0.00 60 LEU A CA 20
ATOM 32088 C C . LEU A 1 60 ? 7.430 -4.284 4.540 1.00 0.00 60 LEU A C 20
ATOM 32089 O O . LEU A 1 60 ? 8.110 -5.043 5.230 1.00 0.00 60 LEU A O 20
ATOM 32105 N N . LYS A 1 61 ? 6.923 -3.146 5.002 1.00 0.00 61 LYS A N 20
ATOM 32106 C CA . LYS A 1 61 ? 7.140 -2.715 6.378 1.00 0.00 61 LYS A CA 20
ATOM 32107 C C . LYS A 1 61 ? 6.319 -1.468 6.692 1.00 0.00 61 LYS A C 20
ATOM 32108 O O . LYS A 1 61 ? 5.877 -0.745 5.799 1.00 0.00 61 LYS A O 20
ATOM 32127 N N . PRO A 1 62 ? 6.110 -1.208 7.992 1.00 0.00 62 PRO A N 20
ATOM 32128 C CA . PRO A 1 62 ? 5.343 -0.047 8.454 1.00 0.00 62 PRO A CA 20
ATOM 32129 C C . PRO A 1 62 ? 6.076 1.267 8.208 1.00 0.00 62 PRO A C 20
ATOM 32130 O O . PRO A 1 62 ? 7.300 1.336 8.314 1.00 0.00 62 PRO A O 20
ATOM 32141 N N . GLY A 1 63 ? 5.319 2.309 7.878 1.00 0.00 63 GLY A N 20
ATOM 32142 C CA . GLY A 1 63 ? 5.915 3.608 7.622 1.00 0.00 63 GLY A CA 20
ATOM 32143 C C . GLY A 1 63 ? 6.161 3.852 6.147 1.00 0.00 63 GLY A C 20
ATOM 32144 O O . GLY A 1 63 ? 6.322 4.995 5.718 1.00 0.00 63 GLY A O 20
ATOM 32148 N N . ASP A 1 64 ? 6.193 2.776 5.368 1.00 0.00 64 ASP A N 20
ATOM 32149 C CA . ASP A 1 64 ? 6.422 2.879 3.931 1.00 0.00 64 ASP A CA 20
ATOM 32150 C C . ASP A 1 64 ? 5.222 3.511 3.233 1.00 0.00 64 ASP A C 20
ATOM 32151 O O . ASP A 1 64 ? 4.087 3.068 3.408 1.00 0.00 64 ASP A O 20
ATOM 32160 N N . GLN A 1 65 ? 5.481 4.548 2.443 1.00 0.00 65 GLN A N 20
ATOM 32161 C CA . GLN A 1 65 ? 4.422 5.241 1.721 1.00 0.00 65 GLN A CA 20
ATOM 32162 C C . GLN A 1 65 ? 3.747 4.310 0.719 1.00 0.00 65 GLN A C 20
ATOM 32163 O O . GLN A 1 65 ? 4.409 3.512 0.054 1.00 0.00 65 GLN A O 20
ATOM 32177 N N . LEU A 1 66 ? 2.427 4.417 0.615 1.00 0.00 66 LEU A N 20
ATOM 32178 C CA . LEU A 1 66 ? 1.662 3.585 -0.307 1.00 0.00 66 LEU A CA 20
ATOM 32179 C C . LEU A 1 66 ? 1.382 4.329 -1.609 1.00 0.00 66 LEU A C 20
ATOM 32180 O O . LEU A 1 66 ? 1.373 5.559 -1.643 1.00 0.00 66 LEU A O 20
ATOM 32196 N N . VAL A 1 67 ? 1.151 3.574 -2.678 1.00 0.00 67 VAL A N 20
ATOM 32197 C CA . VAL A 1 67 ? 0.867 4.161 -3.982 1.00 0.00 67 VAL A CA 20
ATOM 32198 C C . VAL A 1 67 ? -0.423 3.598 -4.569 1.00 0.00 67 VAL A C 20
ATOM 32199 O O . VAL A 1 67 ? -1.137 4.287 -5.298 1.00 0.00 67 VAL A O 20
ATOM 32212 N N . SER A 1 68 ? -0.715 2.343 -4.245 1.00 0.00 68 SER A N 20
ATOM 32213 C CA . SER A 1 68 ? -1.918 1.686 -4.743 1.00 0.00 68 SER A CA 20
ATOM 32214 C C . SER A 1 68 ? -1.889 0.192 -4.433 1.00 0.00 68 SER A C 20
ATOM 32215 O O . SER A 1 68 ? -0.833 -0.441 -4.474 1.00 0.00 68 SER A O 20
ATOM 32223 N N . ILE A 1 69 ? -3.055 -0.364 -4.123 1.00 0.00 69 ILE A N 20
ATOM 32224 C CA . ILE A 1 69 ? -3.164 -1.783 -3.807 1.00 0.00 69 ILE A CA 20
ATOM 32225 C C . ILE A 1 69 ? -3.924 -2.532 -4.897 1.00 0.00 69 ILE A C 20
ATOM 32226 O O . ILE A 1 69 ? -5.056 -2.184 -5.229 1.00 0.00 69 ILE A O 20
ATOM 32242 N N . ASN A 1 70 ? -3.293 -3.564 -5.448 1.00 0.00 70 ASN A N 20
ATOM 32243 C CA . ASN A 1 70 ? -3.911 -4.363 -6.500 1.00 0.00 70 ASN A CA 20
ATOM 32244 C C . ASN A 1 70 ? -3.954 -3.592 -7.816 1.00 0.00 70 ASN A C 20
ATOM 32245 O O . ASN A 1 70 ? -3.329 -3.986 -8.801 1.00 0.00 70 ASN A O 20
ATOM 32256 N N . LYS A 1 71 ? -4.695 -2.490 -7.825 1.00 0.00 71 LYS A N 20
ATOM 32257 C CA . LYS A 1 71 ? -4.820 -1.660 -9.018 1.00 0.00 71 LYS A CA 20
ATOM 32258 C C . LYS A 1 71 ? -5.612 -0.391 -8.718 1.00 0.00 71 LYS A C 20
ATOM 32259 O O . LYS A 1 71 ? -6.303 0.139 -9.587 1.00 0.00 71 LYS A O 20
ATOM 32278 N N . GLU A 1 72 ? -5.504 0.090 -7.484 1.00 0.00 72 GLU A N 20
ATOM 32279 C CA . GLU A 1 72 ? -6.210 1.297 -7.071 1.00 0.00 72 GLU A CA 20
ATOM 32280 C C . GLU A 1 72 ? -5.273 2.502 -7.068 1.00 0.00 72 GLU A C 20
ATOM 32281 O O . GLU A 1 72 ? -4.220 2.484 -7.705 1.00 0.00 72 GLU A O 20
ATOM 32293 N N . SER A 1 73 ? -5.665 3.548 -6.348 1.00 0.00 73 SER A N 20
ATOM 32294 C CA . SER A 1 73 ? -4.864 4.763 -6.265 1.00 0.00 73 SER A CA 20
ATOM 32295 C C . SER A 1 73 ? -4.936 5.367 -4.866 1.00 0.00 73 SER A C 20
ATOM 32296 O O . SER A 1 73 ? -5.803 6.192 -4.579 1.00 0.00 73 SER A O 20
ATOM 32304 N N . MET A 1 74 ? -4.018 4.950 -4.000 1.00 0.00 74 MET A N 20
ATOM 32305 C CA . MET A 1 74 ? -3.977 5.450 -2.631 1.00 0.00 74 MET A CA 20
ATOM 32306 C C . MET A 1 74 ? -3.644 6.939 -2.606 1.00 0.00 74 MET A C 20
ATOM 32307 O O . MET A 1 74 ? -4.040 7.657 -1.688 1.00 0.00 74 MET A O 20
ATOM 32321 N N . ILE A 1 75 ? -2.916 7.395 -3.620 1.00 0.00 75 ILE A N 20
ATOM 32322 C CA . ILE A 1 75 ? -2.532 8.798 -3.714 1.00 0.00 75 ILE A CA 20
ATOM 32323 C C . ILE A 1 75 ? -3.737 9.712 -3.522 1.00 0.00 75 ILE A C 20
ATOM 32324 O O . ILE A 1 75 ? -4.719 9.625 -4.258 1.00 0.00 75 ILE A O 20
ATOM 32340 N N . GLY A 1 76 ? -3.654 10.591 -2.527 1.00 0.00 76 GLY A N 20
ATOM 32341 C CA . GLY A 1 76 ? -4.744 11.510 -2.257 1.00 0.00 76 GLY A CA 20
ATOM 32342 C C . GLY A 1 76 ? -6.081 10.806 -2.142 1.00 0.00 76 GLY A C 20
ATOM 32343 O O . GLY A 1 76 ? -7.020 11.116 -2.877 1.00 0.00 76 GLY A O 20
ATOM 32347 N N . VAL A 1 77 ? -6.170 9.854 -1.218 1.00 0.00 77 VAL A N 20
ATOM 32348 C CA . VAL A 1 77 ? -7.402 9.103 -1.010 1.00 0.00 77 VAL A CA 20
ATOM 32349 C C . VAL A 1 77 ? -7.873 9.211 0.436 1.00 0.00 77 VAL A C 20
ATOM 32350 O O . VAL A 1 77 ? -7.128 9.653 1.311 1.00 0.00 77 VAL A O 20
ATOM 32363 N N . SER A 1 78 ? -9.114 8.802 0.681 1.00 0.00 78 SER A N 20
ATOM 32364 C CA . SER A 1 78 ? -9.686 8.855 2.021 1.00 0.00 78 SER A CA 20
ATOM 32365 C C . SER A 1 78 ? -9.279 7.629 2.834 1.00 0.00 78 SER A C 20
ATOM 32366 O O . SER A 1 78 ? -9.292 6.505 2.332 1.00 0.00 78 SER A O 20
ATOM 32374 N N . PHE A 1 79 ? -8.919 7.855 4.093 1.00 0.00 79 PHE A N 20
ATOM 32375 C CA . PHE A 1 79 ? -8.507 6.771 4.977 1.00 0.00 79 PHE A CA 20
ATOM 32376 C C . PHE A 1 79 ? -9.433 5.567 4.828 1.00 0.00 79 PHE A C 20
ATOM 32377 O O . PHE A 1 79 ? -8.978 4.425 4.778 1.00 0.00 79 PHE A O 20
ATOM 32394 N N . GLU A 1 80 ? -10.734 5.833 4.760 1.00 0.00 80 GLU A N 20
ATOM 32395 C CA . GLU A 1 80 ? -11.723 4.772 4.619 1.00 0.00 80 GLU A CA 20
ATOM 32396 C C . GLU A 1 80 ? -11.498 3.986 3.331 1.00 0.00 80 GLU A C 20
ATOM 32397 O O . GLU A 1 80 ? -11.469 2.756 3.340 1.00 0.00 80 GLU A O 20
ATOM 32409 N N . GLU A 1 81 ? -11.341 4.706 2.224 1.00 0.00 81 GLU A N 20
ATOM 32410 C CA . GLU A 1 81 ? -11.121 4.076 0.928 1.00 0.00 81 GLU A CA 20
ATOM 32411 C C . GLU A 1 81 ? -9.875 3.195 0.956 1.00 0.00 81 GLU A C 20
ATOM 32412 O O . GLU A 1 81 ? -9.954 1.984 0.758 1.00 0.00 81 GLU A O 20
ATOM 32424 N N . ALA A 1 82 ? -8.725 3.815 1.203 1.00 0.00 82 ALA A N 20
ATOM 32425 C CA . ALA A 1 82 ? -7.463 3.088 1.259 1.00 0.00 82 ALA A CA 20
ATOM 32426 C C . ALA A 1 82 ? -7.630 1.751 1.972 1.00 0.00 82 ALA A C 20
ATOM 32427 O O . ALA A 1 82 ? -7.125 0.725 1.516 1.00 0.00 82 ALA A O 20
ATOM 32434 N N . LYS A 1 83 ? -8.340 1.770 3.095 1.00 0.00 83 LYS A N 20
ATOM 32435 C CA . LYS A 1 83 ? -8.575 0.559 3.873 1.00 0.00 83 LYS A CA 20
ATOM 32436 C C . LYS A 1 83 ? -9.685 -0.281 3.250 1.00 0.00 83 LYS A C 20
ATOM 32437 O O . LYS A 1 83 ? -9.724 -1.500 3.420 1.00 0.00 83 LYS A O 20
ATOM 32456 N N . SER A 1 84 ? -10.585 0.378 2.527 1.00 0.00 84 SER A N 20
ATOM 32457 C CA . SER A 1 84 ? -11.697 -0.309 1.881 1.00 0.00 84 SER A CA 20
ATOM 32458 C C . SER A 1 84 ? -11.206 -1.161 0.715 1.00 0.00 84 SER A C 20
ATOM 32459 O O . SER A 1 84 ? -11.520 -2.348 0.625 1.00 0.00 84 SER A O 20
ATOM 32467 N N . ILE A 1 85 ? -10.433 -0.547 -0.174 1.00 0.00 85 ILE A N 20
ATOM 32468 C CA . ILE A 1 85 ? -9.897 -1.249 -1.334 1.00 0.00 85 ILE A CA 20
ATOM 32469 C C . ILE A 1 85 ? -9.273 -2.581 -0.930 1.00 0.00 85 ILE A C 20
ATOM 32470 O O . ILE A 1 85 ? -9.428 -3.586 -1.623 1.00 0.00 85 ILE A O 20
ATOM 32486 N N . ILE A 1 86 ? -8.568 -2.580 0.197 1.00 0.00 86 ILE A N 20
ATOM 32487 C CA . ILE A 1 86 ? -7.922 -3.788 0.694 1.00 0.00 86 ILE A CA 20
ATOM 32488 C C . ILE A 1 86 ? -8.948 -4.879 0.986 1.00 0.00 86 ILE A C 20
ATOM 32489 O O . ILE A 1 86 ? -8.997 -5.900 0.299 1.00 0.00 86 ILE A O 20
ATOM 32505 N N . THR A 1 87 ? -9.768 -4.655 2.008 1.00 0.00 87 THR A N 20
ATOM 32506 C CA . THR A 1 87 ? -10.793 -5.617 2.391 1.00 0.00 87 THR A CA 20
ATOM 32507 C C . THR A 1 87 ? -11.661 -5.999 1.197 1.00 0.00 87 THR A C 20
ATOM 32508 O O . THR A 1 87 ? -11.908 -7.180 0.950 1.00 0.00 87 THR A O 20
ATOM 32519 N N . ARG A 1 88 ? -12.120 -4.994 0.459 1.00 0.00 88 ARG A N 20
ATOM 32520 C CA . ARG A 1 88 ? -12.961 -5.226 -0.709 1.00 0.00 88 ARG A CA 20
ATOM 32521 C C . ARG A 1 88 ? -12.154 -5.847 -1.845 1.00 0.00 88 ARG A C 20
ATOM 32522 O O . ARG A 1 88 ? -12.718 -6.364 -2.809 1.00 0.00 88 ARG A O 20
ATOM 32543 N N . ALA A 1 89 ? -10.832 -5.791 -1.725 1.00 0.00 89 ALA A N 20
ATOM 32544 C CA . ALA A 1 89 ? -9.948 -6.349 -2.741 1.00 0.00 89 ALA A CA 20
ATOM 32545 C C . ALA A 1 89 ? -10.419 -7.731 -3.179 1.00 0.00 89 ALA A C 20
ATOM 32546 O O . ALA A 1 89 ? -11.350 -8.293 -2.602 1.00 0.00 89 ALA A O 20
ATOM 32553 N N . LYS A 1 90 ? -9.772 -8.274 -4.205 1.00 0.00 90 LYS A N 20
ATOM 32554 C CA . LYS A 1 90 ? -10.124 -9.591 -4.722 1.00 0.00 90 LYS A CA 20
ATOM 32555 C C . LYS A 1 90 ? -9.605 -10.692 -3.803 1.00 0.00 90 LYS A C 20
ATOM 32556 O O . LYS A 1 90 ? -9.012 -11.670 -4.263 1.00 0.00 90 LYS A O 20
ATOM 32575 N N . LEU A 1 91 ? -9.832 -10.529 -2.505 1.00 0.00 91 LEU A N 20
ATOM 32576 C CA . LEU A 1 91 ? -9.388 -11.511 -1.521 1.00 0.00 91 LEU A CA 20
ATOM 32577 C C . LEU A 1 91 ? -9.644 -12.931 -2.016 1.00 0.00 91 LEU A C 20
ATOM 32578 O O . LEU A 1 91 ? -10.512 -13.158 -2.859 1.00 0.00 91 LEU A O 20
ATOM 32594 N N . ARG A 1 92 ? -8.884 -13.883 -1.484 1.00 0.00 92 ARG A N 20
ATOM 32595 C CA . ARG A 1 92 ? -9.030 -15.282 -1.871 1.00 0.00 92 ARG A CA 20
ATOM 32596 C C . ARG A 1 92 ? -9.076 -15.424 -3.389 1.00 0.00 92 ARG A C 20
ATOM 32597 O O . ARG A 1 92 ? -10.134 -15.290 -4.004 1.00 0.00 92 ARG A O 20
ATOM 32618 N N . SER A 1 93 ? -7.921 -15.696 -3.989 1.00 0.00 93 SER A N 20
ATOM 32619 C CA . SER A 1 93 ? -7.829 -15.852 -5.435 1.00 0.00 93 SER A CA 20
ATOM 32620 C C . SER A 1 93 ? -6.511 -16.513 -5.827 1.00 0.00 93 SER A C 20
ATOM 32621 O O . SER A 1 93 ? -5.743 -16.947 -4.969 1.00 0.00 93 SER A O 20
ATOM 32629 N N . GLU A 1 94 ? -6.257 -16.585 -7.130 1.00 0.00 94 GLU A N 20
ATOM 32630 C CA . GLU A 1 94 ? -5.032 -17.194 -7.637 1.00 0.00 94 GLU A CA 20
ATOM 32631 C C . GLU A 1 94 ? -3.913 -16.162 -7.739 1.00 0.00 94 GLU A C 20
ATOM 32632 O O . GLU A 1 94 ? -2.789 -16.404 -7.301 1.00 0.00 94 GLU A O 20
ATOM 32644 N N . SER A 1 95 ? -4.231 -15.010 -8.322 1.00 0.00 95 SER A N 20
ATOM 32645 C CA . SER A 1 95 ? -3.252 -13.942 -8.487 1.00 0.00 95 SER A CA 20
ATOM 32646 C C . SER A 1 95 ? -2.827 -13.381 -7.133 1.00 0.00 95 SER A C 20
ATOM 32647 O O . SER A 1 95 ? -3.624 -13.268 -6.201 1.00 0.00 95 SER A O 20
ATOM 32655 N N . PRO A 1 96 ? -1.540 -13.020 -7.021 1.00 0.00 96 PRO A N 20
ATOM 32656 C CA . PRO A 1 96 ? -0.978 -12.464 -5.786 1.00 0.00 96 PRO A CA 20
ATOM 32657 C C . PRO A 1 96 ? -1.498 -11.061 -5.493 1.00 0.00 96 PRO A C 20
ATOM 32658 O O . PRO A 1 96 ? -2.504 -10.632 -6.058 1.00 0.00 96 PRO A O 20
ATOM 32669 N N . TRP A 1 97 ? -0.807 -10.352 -4.608 1.00 0.00 97 TRP A N 20
ATOM 32670 C CA . TRP A 1 97 ? -1.200 -8.997 -4.241 1.00 0.00 97 TRP A CA 20
ATOM 32671 C C . TRP A 1 97 ? -0.275 -7.969 -4.883 1.00 0.00 97 TRP A C 20
ATOM 32672 O O . TRP A 1 97 ? 0.939 -8.005 -4.684 1.00 0.00 97 TRP A O 20
ATOM 32693 N N . GLU A 1 98 ? -0.856 -7.054 -5.652 1.00 0.00 98 GLU A N 20
ATOM 32694 C CA . GLU A 1 98 ? -0.082 -6.017 -6.323 1.00 0.00 98 GLU A CA 20
ATOM 32695 C C . GLU A 1 98 ? 0.226 -4.865 -5.371 1.00 0.00 98 GLU A C 20
ATOM 32696 O O . GLU A 1 98 ? -0.597 -3.971 -5.175 1.00 0.00 98 GLU A O 20
ATOM 32708 N N . ILE A 1 99 ? 1.416 -4.896 -4.780 1.00 0.00 99 ILE A N 20
ATOM 32709 C CA . ILE A 1 99 ? 1.833 -3.855 -3.849 1.00 0.00 99 ILE A CA 20
ATOM 32710 C C . ILE A 1 99 ? 2.697 -2.809 -4.544 1.00 0.00 99 ILE A C 20
ATOM 32711 O O . ILE A 1 99 ? 3.663 -3.143 -5.230 1.00 0.00 99 ILE A O 20
ATOM 32727 N N . ALA A 1 100 ? 2.345 -1.541 -4.360 1.00 0.00 100 ALA A N 20
ATOM 32728 C CA . ALA A 1 100 ? 3.091 -0.445 -4.967 1.00 0.00 100 ALA A CA 20
ATOM 32729 C C . ALA A 1 100 ? 3.476 0.600 -3.925 1.00 0.00 100 ALA A C 20
ATOM 32730 O O . ALA A 1 100 ? 2.617 1.297 -3.383 1.00 0.00 100 ALA A O 20
ATOM 32737 N N . PHE A 1 101 ? 4.771 0.703 -3.648 1.00 0.00 101 PHE A N 20
ATOM 32738 C CA . PHE A 1 101 ? 5.270 1.662 -2.669 1.00 0.00 101 PHE A CA 20
ATOM 32739 C C . PHE A 1 101 ? 6.601 2.257 -3.120 1.00 0.00 101 PHE A C 20
ATOM 32740 O O . PHE A 1 101 ? 7.073 1.984 -4.224 1.00 0.00 101 PHE A O 20
ATOM 32757 N N . ILE A 1 102 ? 7.200 3.072 -2.258 1.00 0.00 102 ILE A N 20
ATOM 32758 C CA . ILE A 1 102 ? 8.476 3.705 -2.566 1.00 0.00 102 ILE A CA 20
ATOM 32759 C C . ILE A 1 102 ? 9.592 3.148 -1.689 1.00 0.00 102 ILE A C 20
ATOM 32760 O O . ILE A 1 102 ? 9.515 3.199 -0.461 1.00 0.00 102 ILE A O 20
ATOM 32776 N N . ARG A 1 103 ? 10.630 2.618 -2.327 1.00 0.00 103 ARG A N 20
ATOM 32777 C CA . ARG A 1 103 ? 11.763 2.052 -1.605 1.00 0.00 103 ARG A CA 20
ATOM 32778 C C . ARG A 1 103 ? 13.026 2.874 -1.846 1.00 0.00 103 ARG A C 20
ATOM 32779 O O . ARG A 1 103 ? 13.520 2.957 -2.970 1.00 0.00 103 ARG A O 20
ATOM 32800 N N . SER A 1 104 ? 13.544 3.480 -0.782 1.00 0.00 104 SER A N 20
ATOM 32801 C CA . SER A 1 104 ? 14.746 4.299 -0.878 1.00 0.00 104 SER A CA 20
ATOM 32802 C C . SER A 1 104 ? 15.970 3.526 -0.396 1.00 0.00 104 SER A C 20
ATOM 32803 O O . SER A 1 104 ? 16.345 3.602 0.773 1.00 0.00 104 SER A O 20
ATOM 32811 N N . GLY A 1 105 ? 16.588 2.780 -1.307 1.00 0.00 105 GLY A N 20
ATOM 32812 C CA . GLY A 1 105 ? 17.763 2.003 -0.957 1.00 0.00 105 GLY A CA 20
ATOM 32813 C C . GLY A 1 105 ? 18.929 2.264 -1.889 1.00 0.00 105 GLY A C 20
ATOM 32814 O O . GLY A 1 105 ? 18.982 3.280 -2.583 1.00 0.00 105 GLY A O 20
ATOM 32818 N N . PRO A 1 106 ? 19.894 1.333 -1.910 1.00 0.00 106 PRO A N 20
ATOM 32819 C CA . PRO A 1 106 ? 21.084 1.445 -2.759 1.00 0.00 106 PRO A CA 20
ATOM 32820 C C . PRO A 1 106 ? 20.758 1.283 -4.239 1.00 0.00 106 PRO A C 20
ATOM 32821 O O . PRO A 1 106 ? 19.599 1.107 -4.614 1.00 0.00 106 PRO A O 20
ATOM 32832 N N . SER A 1 107 ? 21.788 1.343 -5.077 1.00 0.00 107 SER A N 20
ATOM 32833 C CA . SER A 1 107 ? 21.611 1.206 -6.518 1.00 0.00 107 SER A CA 20
ATOM 32834 C C . SER A 1 107 ? 20.610 2.231 -7.042 1.00 0.00 107 SER A C 20
ATOM 32835 O O . SER A 1 107 ? 19.402 2.087 -6.857 1.00 0.00 107 SER A O 20
ATOM 32843 N N . SER A 1 108 ? 21.122 3.268 -7.698 1.00 0.00 108 SER A N 20
ATOM 32844 C CA . SER A 1 108 ? 20.275 4.321 -8.245 1.00 0.00 108 SER A CA 20
ATOM 32845 C C . SER A 1 108 ? 20.786 4.775 -9.609 1.00 0.00 108 SER A C 20
ATOM 32846 O O . SER A 1 108 ? 21.954 5.131 -9.760 1.00 0.00 108 SER A O 20
ATOM 32854 N N . GLY A 1 109 ? 19.901 4.758 -10.602 1.00 0.00 109 GLY A N 20
ATOM 32855 C CA . GLY A 1 109 ? 20.281 5.170 -11.941 1.00 0.00 109 GLY A CA 20
ATOM 32856 C C . GLY A 1 109 ? 19.083 5.527 -12.799 1.00 0.00 109 GLY A C 20
ATOM 32857 O O . GLY A 1 109 ? 19.232 5.877 -13.969 1.00 0.00 109 GLY A O 20
#

Solvent-accessible surface area: 7403 Å² total; per-residue (Å²): 138,125,123,51,105,135,62,73,123,138,94,206,61,141,33,75,151,74,18,62,1,103,22,143,98,11,2,30,14,77,0,48,0,0,103,98,133,153,87,17,75,63,0,52,4,85,92,26,60,99,54,5,9,2,105,156,47,25,122,5,125,77,57,41,45,4,27,22,2,14,138,82,68,0,54,44,25,30,31,136,90,0,84,44,6,12,99,167,7,129,60,206,52,176,62,66,0,81,1,3,3,34,144,96,50,147,99,116,131

Sequence (109 aa):
GSSGSSGSPLDRDPAFRVITVTKETGLGLKILGGINRNEGPLVYIHEVIPGGDCYKDGRLKPGDQLVSINKESMIGVSFEEAKSIITRAKLRSESPWEIAFIRSGPSSGGSSGSSGSPLDRDPAFRVITVTKETGLGLKILGGINRNEGPLVYIHEVIPGGDCYKDGRLKPGDQLVSINKESMIGVSFEEAKSIITRAKLRSESPWEIAFIRSGPSSGGSSGSSGSPLDRDPAFRVITVTKETGLGLKILGGINRNEGPLVYIHEVIPGGDCYKDGRLKPGDQLVSINKESMIGVSFEEAKSIITRAKLRSESPWEIAFIRSGPSSGGSSGSSGSPLDRDPAFRVITVTKETGLGLKILGGINRNEGPLVYIHEVIPGGDCYKDGRLKPGDQLVSINKESMIGVSFEEAKSIITRAKLRSESPWEIAFIRSGPSSGGSSGSSGSPLDRDPAFRVITVTKETGLGLKILGGINRNEGPLVYIHEVIPGGDCYKDGRLKPGDQLVSINKESMIGVSFEEAKSIITRAKLRSESPWEIAFIRSGPSSGGSSGSSGSPLDRDPAFRVITVTKETGLGLKILGGINRNEGPLVYIHEVIPGGDCYKDGRLKPGDQLVSINKESMIGVSFEEAKSIITRAKLRSESPWEIAFIRSGPSSGGSSGSSGSPLDRDPAFRVITVTKETGLGLKILGGINRNEGPLVYIHEVIPGGDCYKDGRLKPGDQLVSINKESMIGVSFEEAKSIITRAKLRSESPWEIAFIRSGPSSGGSSGSSGSPLDRDPAFRVITVTKETGLGLKILGGINRNEGPLVYIHEVIPGGDCYKDGRLKPGDQLVSINKESMIGVSFEEAKSIITRAKLRSESPWEIAFIRSGPSSGGSSGSSGSPLDRDPAFRVITVTKETGLGLKILGGINRNEGPLVYIHEVIPGGDCYKDGRLKPGDQLVSINKESMIGVSFEEAKSIITRAKLRSESPWEIAFIRSGPSSGGSSGSSGSPLDRDPAFRVITVTKETGLGLKILGGINRNEGPLVYIHEVIPGGDCYKDGRLKPGDQLVSINKESMIGVSFEEAKSIITRAKLRSESPWEIAFIRSGPSSGGSSGSSGSPLDRDPAFRVITVTKETGLGLKILGGINRNEGPLVYIHEVIPGGDCYKDGRLKPGDQLVSINKESMIGVSFEEAKSIITRAKLRSESPWEIAFIRSGPSSGGSSGSSGSPLDRDPAFRVITVTKETGLGLKILGGINRNEGPLVYIHEVIPGGDCYKDGRLKPGDQLVSINKESMIGVSFEEAKSIITRAKLRSESPWEIAFIRSGPSSGGSSGSSGSPLDRDPAFRVITVTKETGLGLKILGGINRNEGPLVYIHEVIPGGDCYKDGRLKPGDQLVSINKESMIGVSFEEAKSIITRAKLRSESPWEIAFIRSGPSSGGSSGSSGSPLDRDPAFRVITVTKETGLGLKILGGINRNEGPLVYIHEVIPGGDCYKDGRLKPGDQLVSINKESMIGVSFEEAKSIITRAKLRSESPWEIAFIRSGPSSGGSSGSSGSPLDRDPAFRVITVTKETGLGLKILGGINRNEGPLVYIHEVIPGGDCYKDGRLKPGDQLVSINKESMIGVSFEEAKSIITRAKLRSESPWEIAFIRSGPSSGGSSGSSGSPLDRDPAFRVITVTKETGLGLKILGGINRNEGPLVYIHEVIPGGDCYKDGRLKPGDQLVSINKESMIGVSFEEAKSIITRAKLRSESPWEIAFIRSGPSSGGSSGSSGSPLDRDPAFRVITVTKETGLGLKILGGINRNEGPLVYIHEVIPGGDCYKDGRLKPGDQLVSINKESMIGVSFEEAKSIITRAKLRSESPWEIAFIRSGPSSGGSSGSSGSPLDRDPAFRVITVTKETGLGLKILGGINRNEGPLVYIHEVIPGGDCYKDGRLKPGDQLVSINKESMIGVSFEEAKSIITRAKLRSESPWEIAFIRSGPSSGGSSGSSGSPLDRDPAFRVITVTKETGLGLKILGGINRNEGPLVYIHEVIPGGDCYKDGRLKPGDQLVSINKESMIGVSFEEAKSIITRAKLRSESPWEIAFIRSGPSSGGSSGSSGSPLDRDPAFRVITVTKETGLGLKILGGINRNEGPLVYIHEVIPGGDCYKDGRLKPGDQLVSINKESMIGVSFEEAKSIITRAKLRSESPWEIAFIRSGPSSG